Protein 5NUP (pdb70)

Radius of gyration: 42.13 Å; Cα contacts (8 Å, |Δi|>4): 4095; chains: 6; bounding box: 78×136×133 Å

CATH classification: 2.40.160.10

Structure (mmCIF, N/CA/C/O backbone):
data_5NUP
#
_entry.id   5NUP
#
_cell.length_a   92.377
_cell.length_b   145.240
_cell.length_c   232.535
_cell.angle_alpha   90.00
_cell.angle_beta   90.00
_cell.angle_gamma   90.00
#
_symmetry.space_group_name_H-M   'P 21 21 21'
#
loop_
_entity.id
_entity.type
_entity.pdbx_description
1 polymer OmpK36
2 polymer 'ABC transporter permease'
3 non-polymer (HYDROXYETHYLOXY)TRI(ETHYLOXY)OCTANE
4 non-polymer DODECYL-BETA-D-MALTOSIDE
#
loop_
_atom_site.group_PDB
_atom_site.id
_atom_site.type_symbol
_atom_site.label_atom_id
_atom_site.label_alt_id
_atom_site.label_comp_id
_atom_site.label_asym_id
_atom_site.label_entity_id
_atom_site.label_seq_id
_atom_site.pdbx_PDB_ins_code
_atom_site.Cartn_x
_atom_site.Cartn_y
_atom_site.Cartn_z
_atom_site.occupancy
_atom_site.B_iso_or_equiv
_atom_site.auth_seq_id
_atom_site.auth_comp_id
_atom_site.auth_asym_id
_atom_site.auth_atom_id
_atom_site.pdbx_PDB_model_num
ATOM 1 N N . ALA A 1 1 ? -32.446 43.301 -70.065 1.00 60.30 1 ALA A N 1
ATOM 2 C CA . ALA A 1 1 ? -33.819 43.522 -70.507 1.00 61.02 1 ALA A CA 1
ATOM 3 C C . ALA A 1 1 ? -34.049 42.960 -71.917 1.00 59.62 1 ALA A C 1
ATOM 4 O O . ALA A 1 1 ? -33.217 43.137 -72.809 1.00 53.48 1 ALA A O 1
ATOM 6 N N . GLU A 1 2 ? -35.171 42.268 -72.110 1.00 56.07 2 GLU A N 1
ATOM 7 C CA . GLU A 1 2 ? -35.496 41.740 -73.428 1.00 55.15 2 GLU A CA 1
ATOM 8 C C . GLU A 1 2 ? -35.844 42.926 -74.314 1.00 56.84 2 GLU A C 1
ATOM 9 O O . GLU A 1 2 ? -36.934 43.499 -74.210 1.00 56.87 2 GLU A O 1
ATOM 15 N N . ILE A 1 3 ? -34.913 43.282 -75.206 1.00 56.21 3 ILE A N 1
ATOM 16 C CA . ILE A 1 3 ? -35.082 44.406 -76.115 1.00 56.75 3 ILE A CA 1
ATOM 17 C C . ILE A 1 3 ? -35.395 43.955 -77.526 1.00 64.42 3 ILE A C 1
ATOM 18 O O . ILE A 1 3 ? -35.675 44.795 -78.388 1.00 73.31 3 ILE A O 1
ATOM 23 N N . TYR A 1 4 ? -35.372 42.651 -77.789 1.00 66.73 4 TYR A N 1
ATOM 24 C CA . TYR A 1 4 ? -35.667 42.120 -79.113 1.00 62.92 4 TYR A CA 1
ATOM 25 C C . TYR A 1 4 ? -36.344 40.772 -78.950 1.00 62.70 4 TYR A C 1
ATOM 26 O O . TYR A 1 4 ? -35.831 39.904 -78.236 1.00 63.42 4 TYR A O 1
ATOM 35 N N . ASN A 1 5 ? -37.478 40.595 -79.617 1.00 62.86 5 ASN A N 1
ATOM 36 C CA . ASN A 1 5 ? -38.065 39.268 -79.705 1.00 66.42 5 ASN A CA 1
ATOM 37 C C . ASN A 1 5 ? -39.052 39.249 -80.859 1.00 69.64 5 ASN A C 1
ATOM 38 O O . ASN A 1 5 ? -40.265 39.406 -80.671 1.00 76.52 5 ASN A O 1
ATOM 43 N N . LYS A 1 6 ? -38.519 39.025 -82.056 1.00 64.27 6 LYS A N 1
ATOM 44 C CA . LYS A 1 6 ? -39.285 39.015 -83.290 1.00 77.10 6 LYS A CA 1
ATOM 45 C C . LYS A 1 6 ? -38.871 37.764 -84.046 1.00 92.06 6 LYS A C 1
ATOM 46 O O . LYS A 1 6 ? -37.684 37.583 -84.345 1.00 91.14 6 LYS A O 1
ATOM 52 N N . ASP A 1 7 ? -39.837 36.887 -84.314 1.00 101.11 7 ASP A N 1
ATOM 53 C CA . ASP A 1 7 ? -39.632 35.768 -85.220 1.00 107.00 7 ASP A CA 1
ATOM 54 C C . ASP A 1 7 ? -38.486 34.857 -84.759 1.00 108.71 7 ASP A C 1
ATOM 55 O O . ASP A 1 7 ? -37.486 34.653 -85.454 1.00 109.25 7 ASP A O 1
ATOM 60 N N . GLY A 1 8 ? -38.630 34.354 -83.534 1.00 105.93 8 GLY A N 1
ATOM 61 C CA . GLY A 1 8 ? -37.684 33.398 -82.982 1.00 99.72 8 GLY A CA 1
ATOM 62 C C . GLY A 1 8 ? -36.290 33.931 -82.763 1.00 89.68 8 GLY A C 1
ATOM 63 O O . GLY A 1 8 ? -35.332 33.158 -82.701 1.00 87.70 8 GLY A O 1
ATOM 64 N N . ASN A 1 9 ? -36.150 35.238 -82.627 1.00 85.49 9 ASN A N 1
ATOM 65 C CA . ASN A 1 9 ? -34.884 35.849 -82.268 1.00 87.26 9 ASN A CA 1
ATOM 66 C C . ASN A 1 9 ? -35.086 36.702 -81.022 1.00 81.56 9 ASN A C 1
ATOM 67 O O . ASN A 1 9 ? -35.970 37.561 -80.996 1.00 90.15 9 ASN A O 1
ATOM 72 N N . LYS A 1 10 ? -34.277 36.468 -79.993 1.00 68.60 10 LYS A N 1
ATOM 73 C CA . LYS A 1 10 ? -34.388 37.216 -78.751 1.00 68.68 10 LYS A CA 1
ATOM 74 C C . LYS A 1 10 ? -33.048 37.852 -78.396 1.00 61.47 10 LYS A C 1
ATOM 75 O O . LYS A 1 10 ? -31.986 37.241 -78.562 1.00 61.15 10 LYS A O 1
ATOM 81 N N . LEU A 1 11 ? -33.087 39.086 -77.931 1.00 55.79 11 LEU A N 1
ATOM 82 C CA . LEU A 1 11 ? -31.856 39.744 -77.541 1.00 54.84 11 LEU A CA 1
ATOM 83 C C . LEU A 1 11 ? -32.059 40.383 -76.184 1.00 54.57 11 LEU A C 1
ATOM 84 O O . LEU A 1 11 ? -33.097 41.001 -75.933 1.00 55.36 11 LEU A O 1
ATOM 89 N N . ASP A 1 12 ? -31.064 40.238 -75.317 1.00 53.47 12 ASP A N 1
ATOM 90 C CA . ASP A 1 12 ? -31.168 40.664 -73.927 1.00 61.77 12 ASP A CA 1
ATOM 91 C C . ASP A 1 12 ? -29.983 41.569 -73.632 1.00 57.60 12 ASP A C 1
ATOM 92 O O . ASP A 1 12 ? -28.832 41.115 -73.627 1.00 51.75 12 ASP A O 1
ATOM 97 N N . LEU A 1 13 ? -30.256 42.849 -73.412 1.00 63.51 13 LEU A N 1
ATOM 98 C CA . LEU A 1 13 ? -29.235 43.799 -73.002 1.00 58.18 13 LEU A CA 1
ATOM 99 C C . LEU A 1 13 ? -29.350 43.953 -71.493 1.00 64.31 13 LEU A C 1
ATOM 100 O O . LEU A 1 13 ? -30.382 44.417 -70.999 1.00 76.21 13 LEU A O 1
ATOM 105 N N . TYR A 1 14 ? -28.314 43.533 -70.761 1.00 56.91 14 TYR A N 1
ATOM 106 C CA . TYR A 1 14 ? -28.372 43.493 -69.304 1.00 55.45 14 TYR A CA 1
ATOM 107 C C . TYR A 1 14 ? -27.103 44.071 -68.697 1.00 52.20 14 TYR A C 1
ATOM 108 O O . TYR A 1 14 ? -26.035 44.093 -69.315 1.00 54.31 14 TYR A O 1
ATOM 117 N N . GLY A 1 15 ? -27.225 44.500 -67.451 1.00 49.38 15 GLY A N 1
ATOM 118 C CA . GLY A 1 15 ? -26.053 44.939 -66.730 1.00 48.87 15 GLY A CA 1
ATOM 119 C C . GLY A 1 15 ? -26.431 45.612 -65.431 1.00 54.82 15 GLY A C 1
ATOM 120 O O . GLY A 1 15 ? -27.602 45.669 -65.040 1.00 58.78 15 GLY A O 1
ATOM 121 N N . LYS A 1 16 ? -25.410 46.141 -64.775 1.00 48.45 16 LYS A N 1
ATOM 122 C CA . LYS A 1 16 ? -25.640 46.815 -63.519 1.00 51.50 16 LYS A CA 1
ATOM 123 C C . LYS A 1 16 ? -24.618 47.931 -63.356 1.00 53.03 16 LYS A C 1
ATOM 124 O O . LYS A 1 16 ? -23.470 47.838 -63.815 1.00 56.31 16 LYS A O 1
ATOM 130 N N . ILE A 1 17 ? -25.052 48.997 -62.699 1.00 48.82 17 ILE A N 1
ATOM 131 C CA . ILE A 1 17 ? -24.158 50.071 -62.300 1.00 52.16 17 ILE A CA 1
ATOM 132 C C . ILE A 1 17 ? -24.133 50.072 -60.795 1.00 48.28 17 ILE A C 1
ATOM 133 O O . ILE A 1 17 ? -25.186 50.150 -60.148 1.00 53.43 17 ILE A O 1
ATOM 138 N N . ASP A 1 18 ? -22.939 49.982 -60.236 1.00 48.02 18 ASP A N 1
ATOM 139 C CA . ASP A 1 18 ? -22.797 49.809 -58.801 1.00 47.97 18 ASP A CA 1
ATOM 140 C C . ASP A 1 18 ? -21.848 50.864 -58.261 1.00 48.04 18 ASP A C 1
ATOM 141 O O . ASP A 1 18 ? -20.623 50.716 -58.342 1.00 53.06 18 ASP A O 1
ATOM 146 N N . GLY A 1 19 ? -22.441 51.920 -57.703 1.00 48.36 19 GLY A N 1
ATOM 147 C CA . GLY A 1 19 ? -21.698 52.938 -56.989 1.00 48.55 19 GLY A CA 1
ATOM 148 C C . GLY A 1 19 ? -21.313 52.308 -55.669 1.00 48.45 19 GLY A C 1
ATOM 149 O O . GLY A 1 19 ? -22.188 51.897 -54.896 1.00 48.54 19 GLY A O 1
ATOM 150 N N . LEU A 1 20 ? -20.009 52.167 -55.435 1.00 48.34 20 LEU A N 1
ATOM 151 C CA . LEU A 1 20 ? -19.516 51.322 -54.363 1.00 48.87 20 LEU A CA 1
ATOM 152 C C . LEU A 1 20 ? -18.234 51.920 -53.802 1.00 51.41 20 LEU A C 1
ATOM 153 O O . LEU A 1 20 ? -17.384 52.398 -54.562 1.00 49.21 20 LEU A O 1
ATOM 158 N N . HIS A 1 21 ? -18.118 51.912 -52.461 1.00 48.64 21 HIS A N 1
ATOM 159 C CA . HIS A 1 21 ? -16.991 52.495 -51.739 1.00 51.63 21 HIS A CA 1
ATOM 160 C C . HIS A 1 21 ? -16.485 51.531 -50.669 1.00 48.96 21 HIS A C 1
ATOM 161 O O . HIS A 1 21 ? -17.277 50.880 -49.982 1.00 48.93 21 HIS A O 1
ATOM 168 N N . TYR A 1 22 ? -15.158 51.432 -50.554 1.00 55.65 22 TYR A N 1
ATOM 169 C CA . TYR A 1 22 ? -14.475 50.569 -49.587 1.00 54.05 22 TYR A CA 1
ATOM 170 C C . TYR A 1 22 ? -13.814 51.446 -48.529 1.00 63.89 22 TYR A C 1
ATOM 171 O O . TYR A 1 22 ? -13.135 52.422 -48.867 1.00 72.46 22 TYR A O 1
ATOM 180 N N . PHE A 1 23 ? -13.983 51.088 -47.260 1.00 61.84 23 PHE A N 1
ATOM 181 C CA . PHE A 1 23 ? -13.199 51.651 -46.165 1.00 51.20 23 PHE A CA 1
ATOM 182 C C . PHE A 1 23 ? -12.259 50.572 -45.636 1.00 50.71 23 PHE A C 1
ATOM 183 O O . PHE A 1 23 ? -12.711 49.479 -45.276 1.00 50.53 23 PHE A O 1
ATOM 191 N N . SER A 1 24 ? -10.959 50.863 -45.616 1.00 51.08 24 SER A N 1
ATOM 192 C CA . SER A 1 24 ? -9.999 49.886 -45.130 1.00 51.29 24 SER A CA 1
ATOM 193 C C . SER A 1 24 ? -8.685 50.564 -44.794 1.00 51.96 24 SER A C 1
ATOM 194 O O . SER A 1 24 ? -8.275 51.508 -45.469 1.00 58.50 24 SER A O 1
ATOM 197 N N . ASP A 1 25 ? -8.016 50.039 -43.756 1.00 52.46 25 ASP A N 1
ATOM 198 C CA . ASP A 1 25 ? -6.662 50.459 -43.410 1.00 53.19 25 ASP A CA 1
ATOM 199 C C . ASP A 1 25 ? -5.648 50.095 -44.482 1.00 53.15 25 ASP A C 1
ATOM 200 O O . ASP A 1 25 ? -4.526 50.617 -44.463 1.00 62.72 25 ASP A O 1
ATOM 205 N N . ASP A 1 26 ? -6.016 49.204 -45.399 1.00 53.07 26 ASP A N 1
ATOM 206 C CA . ASP A 1 26 ? -5.149 48.778 -46.484 1.00 56.65 26 ASP A CA 1
ATOM 207 C C . ASP A 1 26 ? -5.314 49.774 -47.625 1.00 61.12 26 ASP A C 1
ATOM 208 O O . ASP A 1 26 ? -6.389 49.869 -48.236 1.00 58.16 26 ASP A O 1
ATOM 213 N N . LYS A 1 27 ? -4.246 50.511 -47.927 1.00 60.21 32 LYS A N 1
ATOM 214 C CA . LYS A 1 27 ? -4.406 51.551 -48.930 1.00 62.61 32 LYS A CA 1
ATOM 215 C C . LYS A 1 27 ? -4.549 50.984 -50.343 1.00 59.34 32 LYS A C 1
ATOM 216 O O . LYS A 1 27 ? -4.867 51.750 -51.257 1.00 61.26 32 LYS A O 1
ATOM 222 N N . SER A 1 28 ? -4.422 49.660 -50.532 1.00 62.19 33 SER A N 1
ATOM 223 C CA . SER A 1 28 ? -4.711 49.022 -51.819 1.00 56.03 33 SER A CA 1
ATOM 224 C C . SER A 1 28 ? -6.186 48.757 -52.040 1.00 55.92 33 SER A C 1
ATOM 225 O O . SER A 1 28 ? -6.601 48.531 -53.178 1.00 57.08 33 SER A O 1
ATOM 228 N N . VAL A 1 29 ? -6.975 48.742 -50.976 1.00 62.80 34 VAL A N 1
ATOM 229 C CA . VAL A 1 29 ? -8.381 48.405 -51.059 1.00 60.76 34 VAL A CA 1
ATOM 230 C C . VAL A 1 29 ? -9.262 49.628 -50.852 1.00 60.89 34 VAL A C 1
ATOM 231 O O . VAL A 1 29 ? -10.367 49.693 -51.405 1.00 51.41 34 VAL A O 1
ATOM 235 N N . ASP A 1 30 ? -8.759 50.615 -50.125 1.00 54.84 35 ASP A N 1
ATOM 236 C CA . ASP A 1 30 ? -9.523 51.747 -49.633 1.00 54.88 35 ASP A CA 1
ATOM 237 C C . ASP A 1 30 ? -9.857 52.738 -50.748 1.00 50.44 35 ASP A C 1
ATOM 238 O O . ASP A 1 30 ? -9.001 53.072 -51.570 1.00 50.63 35 ASP A O 1
ATOM 243 N N . GLY A 1 31 ? -11.112 53.235 -50.757 1.00 50.25 36 GLY A N 1
ATOM 244 C CA . GLY A 1 31 ? -11.536 54.342 -51.590 1.00 50.33 36 GLY A CA 1
ATOM 245 C C . GLY A 1 31 ? -12.735 53.991 -52.451 1.00 54.51 36 GLY A C 1
ATOM 246 O O . GLY A 1 31 ? -13.519 53.088 -52.129 1.00 49.42 36 GLY A O 1
ATOM 247 N N . ASP A 1 32 ? -12.874 54.742 -53.547 1.00 49.84 37 ASP A N 1
ATOM 248 C CA . ASP A 1 32 ? -13.919 54.485 -54.530 1.00 49.43 37 ASP A CA 1
ATOM 249 C C . ASP A 1 32 ? -13.628 53.220 -55.325 1.00 55.36 37 ASP A C 1
ATOM 250 O O . ASP A 1 32 ? -12.482 52.959 -55.710 1.00 62.35 37 ASP A O 1
ATOM 255 N N . GLN A 1 33 ? -14.680 52.424 -55.558 1.00 54.51 38 GLN A N 1
ATOM 256 C CA . GLN A 1 33 ? -14.631 51.211 -56.376 1.00 48.20 38 GLN A CA 1
ATOM 257 C C . GLN A 1 33 ? -15.834 51.124 -57.297 1.00 56.17 38 GLN A C 1
ATOM 258 O O . GLN A 1 33 ? -16.305 50.030 -57.618 1.00 62.93 38 GLN A O 1
ATOM 264 N N . THR A 1 34 ? -16.353 52.254 -57.742 1.00 56.26 39 THR A N 1
ATOM 265 C CA . THR A 1 34 ? -17.510 52.207 -58.623 1.00 53.35 39 THR A CA 1
ATOM 266 C C . THR A 1 34 ? -17.175 51.527 -59.950 1.00 57.77 39 THR A C 1
ATOM 267 O O . THR A 1 34 ? -16.137 51.782 -60.575 1.00 57.33 39 THR A O 1
ATOM 271 N N . TYR A 1 35 ? -18.068 50.643 -60.378 1.00 60.85 40 TYR A N 1
ATOM 272 C CA . TYR A 1 35 ? -17.872 49.922 -61.624 1.00 60.34 40 TYR A CA 1
ATOM 273 C C . TYR A 1 35 ? -19.219 49.659 -62.274 1.00 61.52 40 TYR A C 1
ATOM 274 O O . TYR A 1 35 ? -20.291 49.964 -61.730 1.00 60.11 40 TYR A O 1
ATOM 283 N N . MET A 1 36 ? -19.140 49.036 -63.436 1.00 54.45 41 MET A N 1
ATOM 284 C CA . MET A 1 36 ? -20.279 48.864 -64.301 1.00 51.53 41 MET A CA 1
ATOM 285 C C . MET A 1 36 ? -20.142 47.512 -65.002 1.00 54.80 41 MET A C 1
ATOM 286 O O . MET A 1 36 ? -19.041 47.085 -65.387 1.00 48.56 41 MET A O 1
ATOM 291 N N . ARG A 1 37 ? -21.265 46.858 -65.212 1.00 47.72 42 ARG A N 1
ATOM 292 C CA . ARG A 1 37 ? -21.286 45.677 -66.046 1.00 47.74 42 ARG A CA 1
ATOM 293 C C . ARG A 1 37 ? -22.317 45.879 -67.132 1.00 51.86 42 ARG A C 1
ATOM 294 O O . ARG A 1 37 ? -23.435 46.313 -66.863 1.00 51.11 42 ARG A O 1
ATOM 302 N N . VAL A 1 38 ? -21.951 45.505 -68.344 1.00 52.53 43 VAL A N 1
ATOM 303 C CA . VAL A 1 38 ? -22.851 45.505 -69.482 1.00 48.66 43 VAL A CA 1
ATOM 304 C C . VAL A 1 38 ? -22.682 44.179 -70.190 1.00 48.75 43 VAL A C 1
ATOM 305 O O . VAL A 1 38 ? -21.580 43.619 -70.228 1.00 48.55 43 VAL A O 1
ATOM 309 N N . GLY A 1 39 ? -23.788 43.650 -70.704 1.00 56.98 44 GLY A N 1
ATOM 310 C CA . GLY A 1 39 ? -23.704 42.432 -71.488 1.00 52.76 44 GLY A CA 1
ATOM 311 C C . GLY A 1 39 ? -24.886 42.255 -72.419 1.00 51.42 44 GLY A C 1
ATOM 312 O O . GLY A 1 39 ? -25.925 42.914 -72.306 1.00 50.16 44 GLY A O 1
ATOM 313 N N . VAL A 1 40 ? -24.731 41.304 -73.324 1.00 50.20 45 VAL A N 1
ATOM 314 C CA . VAL A 1 40 ? -25.805 40.920 -74.222 1.00 51.39 45 VAL A CA 1
ATOM 315 C C . VAL A 1 40 ? -25.984 39.407 -74.120 1.00 55.79 45 VAL A C 1
ATOM 316 O O . VAL A 1 40 ? -25.005 38.670 -73.956 1.00 50.76 45 VAL A O 1
ATOM 320 N N . LYS A 1 41 ? -27.241 38.955 -74.144 1.00 59.24 46 LYS A N 1
ATOM 321 C CA . LYS A 1 41 ? -27.600 37.539 -74.235 1.00 55.59 46 LYS A CA 1
ATOM 322 C C . LYS A 1 41 ? -28.464 37.322 -75.465 1.00 57.07 46 LYS A C 1
ATOM 323 O O . LYS A 1 41 ? -29.501 37.974 -75.625 1.00 58.50 46 LYS A O 1
ATOM 329 N N . GLY A 1 42 ? -28.077 36.377 -76.297 1.00 60.02 47 GLY A N 1
ATOM 330 C CA . GLY A 1 42 ? -28.774 36.141 -77.550 1.00 54.00 47 GLY A CA 1
ATOM 331 C C . GLY A 1 42 ? -29.224 34.704 -77.675 1.00 58.91 47 GLY A C 1
ATOM 332 O O . GLY A 1 42 ? -28.509 33.774 -77.286 1.00 62.68 47 GLY A O 1
ATOM 333 N N . GLU A 1 43 ? -30.429 34.535 -78.210 1.00 63.30 48 GLU A N 1
ATOM 334 C CA . GLU A 1 43 ? -31.020 33.233 -78.471 1.00 64.56 48 GLU A CA 1
ATOM 335 C C . GLU A 1 43 ? -31.545 33.239 -79.909 1.00 63.74 48 GLU A C 1
ATOM 336 O O . GLU A 1 43 ? -32.117 34.238 -80.372 1.00 63.25 48 GLU A O 1
ATOM 342 N N . THR A 1 44 ? -31.307 32.150 -80.636 1.00 57.82 49 THR A N 1
ATOM 343 C CA . THR A 1 44 ? -31.906 31.963 -81.956 1.00 59.20 49 THR A CA 1
ATOM 344 C C . THR A 1 44 ? -32.411 30.535 -82.062 1.00 67.66 49 THR A C 1
ATOM 345 O O . THR A 1 44 ? -31.654 29.584 -81.835 1.00 72.23 49 THR A O 1
ATOM 349 N N . GLN A 1 45 ? -33.692 30.373 -82.361 1.00 60.80 50 GLN A N 1
ATOM 350 C CA . GLN A 1 45 ? -34.219 29.027 -82.499 1.00 61.79 50 GLN A CA 1
ATOM 351 C C . GLN A 1 45 ? -34.088 28.613 -83.956 1.00 70.86 50 GLN A C 1
ATOM 352 O O . GLN A 1 45 ? -34.582 29.300 -84.858 1.00 81.58 50 GLN A O 1
ATOM 358 N N . ILE A 1 46 ? -33.414 27.493 -84.178 1.00 70.03 51 ILE A N 1
ATOM 359 C CA . ILE A 1 46 ? -33.071 27.032 -85.511 1.00 64.53 51 ILE A CA 1
ATOM 360 C C . ILE A 1 46 ? -34.220 26.134 -85.939 1.00 66.71 51 ILE A C 1
ATOM 361 O O . ILE A 1 46 ? -34.948 26.460 -86.881 1.00 71.01 51 ILE A O 1
ATOM 366 N N . ASN A 1 47 ? -34.429 25.042 -85.199 1.00 68.98 52 ASN A N 1
ATOM 367 C CA . ASN A 1 47 ? -35.573 24.151 -85.357 1.00 69.58 52 ASN A CA 1
ATOM 368 C C . ASN A 1 47 ? -36.387 24.110 -84.073 1.00 82.55 52 ASN A C 1
ATOM 369 O O . ASN A 1 47 ? -36.260 24.991 -83.214 1.00 87.77 52 ASN A O 1
ATOM 374 N N . ASP A 1 48 ? -37.216 23.075 -83.934 1.00 82.07 53 ASP A N 1
ATOM 375 C CA . ASP A 1 48 ? -37.756 22.734 -82.629 1.00 90.02 53 ASP A CA 1
ATOM 376 C C . ASP A 1 48 ? -36.751 21.937 -81.814 1.00 93.60 53 ASP A C 1
ATOM 377 O O . ASP A 1 48 ? -36.783 21.981 -80.577 1.00 98.89 53 ASP A O 1
ATOM 382 N N . GLN A 1 49 ? -35.874 21.193 -82.494 1.00 94.96 54 GLN A N 1
ATOM 383 C CA . GLN A 1 49 ? -34.879 20.369 -81.818 1.00 100.36 54 GLN A CA 1
ATOM 384 C C . GLN A 1 49 ? -33.679 21.201 -81.383 1.00 98.05 54 GLN A C 1
ATOM 385 O O . GLN A 1 49 ? -33.092 20.952 -80.322 1.00 105.43 54 GLN A O 1
ATOM 391 N N . LEU A 1 50 ? -33.284 22.165 -82.203 1.00 86.74 55 LEU A N 1
ATOM 392 C CA . LEU A 1 50 ? -31.994 22.822 -82.087 1.00 78.63 55 LEU A CA 1
ATOM 393 C C . LEU A 1 50 ? -32.183 24.322 -81.870 1.00 74.77 55 LEU A C 1
ATOM 394 O O . LEU A 1 50 ? -33.062 24.942 -82.479 1.00 67.99 55 LEU A O 1
ATOM 399 N N . THR A 1 51 ? -31.391 24.897 -80.961 1.00 72.27 56 THR A N 1
ATOM 400 C CA . THR A 1 51 ? -31.423 26.332 -80.696 1.00 64.39 56 THR A CA 1
ATOM 401 C C . THR A 1 51 ? -30.006 26.780 -80.367 1.00 59.47 56 THR A C 1
ATOM 402 O O . THR A 1 51 ? -29.265 26.073 -79.678 1.00 58.86 56 THR A O 1
ATOM 406 N N . GLY A 1 52 ? -29.617 27.913 -80.945 1.00 58.94 57 GLY A N 1
ATOM 407 C CA . GLY A 1 52 ? -28.293 28.470 -80.781 1.00 57.78 57 GLY A CA 1
ATOM 408 C C . GLY A 1 52 ? -28.291 29.737 -79.948 1.00 56.85 57 GLY A C 1
ATOM 409 O O . GLY A 1 52 ? -29.300 30.446 -79.859 1.00 57.01 57 GLY A O 1
ATOM 410 N N . TYR A 1 53 ? -27.155 30.047 -79.338 1.00 55.94 58 TYR A N 1
ATOM 411 C CA . TYR A 1 53 ? -27.167 31.069 -78.315 1.00 55.11 58 TYR A CA 1
ATOM 412 C C . TYR A 1 53 ? -25.780 31.667 -78.173 1.00 54.30 58 TYR A C 1
ATOM 413 O O . TYR A 1 53 ? -24.773 31.063 -78.552 1.00 54.32 58 TYR A O 1
ATOM 422 N N . GLY A 1 54 ? -25.742 32.847 -77.575 1.00 53.65 59 GLY A N 1
ATOM 423 C CA . GLY A 1 54 ? -24.470 33.461 -77.269 1.00 52.92 59 GLY A CA 1
ATOM 424 C C . GLY A 1 54 ? -24.633 34.416 -76.111 1.00 55.25 59 GLY A C 1
ATOM 425 O O . GLY A 1 54 ? -25.721 34.948 -75.860 1.00 52.39 59 GLY A O 1
ATOM 426 N N . GLN A 1 55 ? -23.524 34.649 -75.414 1.00 52.19 60 GLN A N 1
ATOM 427 C CA . GLN A 1 55 ? -23.542 35.645 -74.363 1.00 57.03 60 GLN A CA 1
ATOM 428 C C . GLN A 1 55 ? -22.175 36.307 -74.241 1.00 60.32 60 GLN A C 1
ATOM 429 O O . GLN A 1 55 ? -21.142 35.649 -74.389 1.00 67.46 60 GLN A O 1
ATOM 435 N N . TRP A 1 56 ? -22.183 37.616 -73.982 1.00 50.19 61 TRP A N 1
ATOM 436 C CA . TRP A 1 56 ? -20.972 38.389 -73.754 1.00 51.61 61 TRP A CA 1
ATOM 437 C C . TRP A 1 56 ? -21.236 39.288 -72.561 1.00 55.71 61 TRP A C 1
ATOM 438 O O . TRP A 1 56 ? -22.293 39.930 -72.497 1.00 53.72 61 TRP A O 1
ATOM 449 N N . GLU A 1 57 ? -20.260 39.390 -71.651 1.00 52.17 62 GLU A N 1
ATOM 450 C CA . GLU A 1 57 ? -20.437 40.349 -70.577 1.00 54.35 62 GLU A CA 1
ATOM 451 C C . GLU A 1 57 ? -19.138 41.053 -70.209 1.00 55.21 62 GLU A C 1
ATOM 452 O O . GLU A 1 57 ? -18.092 40.420 -70.009 1.00 48.19 62 GLU A O 1
ATOM 458 N N . TYR A 1 58 ? -19.249 42.382 -70.119 1.00 56.58 63 TYR A N 1
ATOM 459 C CA . TYR A 1 58 ? -18.138 43.317 -70.053 1.00 48.74 63 TYR A CA 1
ATOM 460 C C . TYR A 1 58 ? -18.126 43.988 -68.687 1.00 52.88 63 TYR A C 1
ATOM 461 O O . TYR A 1 58 ? -19.175 44.383 -68.160 1.00 49.37 63 TYR A O 1
ATOM 470 N N . ASN A 1 59 ? -16.935 44.133 -68.125 1.00 55.63 64 ASN A N 1
ATOM 471 C CA . ASN A 1 59 ? -16.763 44.849 -66.869 1.00 50.18 64 ASN A CA 1
ATOM 472 C C . ASN A 1 59 ? -15.913 46.096 -67.078 1.00 51.88 64 ASN A C 1
ATOM 473 O O . ASN A 1 59 ? -14.769 45.987 -67.530 1.00 60.55 64 ASN A O 1
ATOM 478 N N . VAL A 1 60 ? -16.460 47.278 -66.777 1.00 47.76 65 VAL A N 1
ATOM 479 C CA . VAL A 1 60 ? -15.691 48.517 -66.949 1.00 51.46 65 VAL A CA 1
ATOM 480 C C . VAL A 1 60 ? -15.728 49.342 -65.660 1.00 51.23 65 VAL A C 1
ATOM 481 O O . VAL A 1 60 ? -16.799 49.610 -65.096 1.00 47.89 65 VAL A O 1
ATOM 485 N N . GLN A 1 61 ? -14.548 49.712 -65.180 1.00 48.07 66 GLN A N 1
ATOM 486 C CA . GLN A 1 61 ? -14.394 50.359 -63.888 1.00 48.09 66 GLN A CA 1
ATOM 487 C C . GLN A 1 61 ? -14.529 51.866 -64.004 1.00 53.30 66 GLN A C 1
ATOM 488 O O . GLN A 1 61 ? -13.780 52.511 -64.740 1.00 53.34 66 GLN A O 1
ATOM 494 N N . ALA A 1 62 ? -15.467 52.420 -63.242 1.00 61.25 67 ALA A N 1
ATOM 495 C CA . ALA A 1 62 ? -15.744 53.847 -63.195 1.00 52.78 67 ALA A CA 1
ATOM 496 C C . ALA A 1 62 ? -15.053 54.536 -62.029 1.00 49.05 67 ALA A C 1
ATOM 497 O O . ALA A 1 62 ? -15.462 55.627 -61.619 1.00 49.37 67 ALA A O 1
ATOM 499 N N . ASN A 1 63 ? -14.013 53.937 -61.481 1.00 48.96 68 ASN A N 1
ATOM 500 C CA . ASN A 1 63 ? -13.457 54.498 -60.271 1.00 49.20 68 ASN A CA 1
ATOM 501 C C . ASN A 1 63 ? -12.087 55.107 -60.513 1.00 49.69 68 ASN A C 1
ATOM 502 O O . ASN A 1 63 ? -11.361 55.393 -59.566 1.00 53.82 68 ASN A O 1
ATOM 507 N N . ASN A 1 64 ? -11.736 55.361 -61.765 1.00 49.91 69 ASN A N 1
ATOM 508 C CA . ASN A 1 64 ? -10.521 56.117 -62.047 1.00 50.67 69 ASN A CA 1
ATOM 509 C C . ASN A 1 64 ? -10.718 57.239 -63.067 1.00 52.17 69 ASN A C 1
ATOM 510 O O . ASN A 1 64 ? -11.839 57.583 -63.454 1.00 58.27 69 ASN A O 1
ATOM 515 N N . THR A 1 65 ? -9.591 57.829 -63.445 1.00 51.65 70 THR A N 1
ATOM 516 C CA . THR A 1 65 ? -9.430 58.939 -64.371 1.00 52.32 70 THR A CA 1
ATOM 517 C C . THR A 1 65 ? -9.949 58.574 -65.762 1.00 52.17 70 THR A C 1
ATOM 518 O O . THR A 1 65 ? -10.215 57.414 -66.049 1.00 51.59 70 THR A O 1
ATOM 522 N N . GLU A 1 66 ? -10.181 59.580 -66.618 1.00 52.73 71 GLU A N 1
ATOM 523 C CA . GLU A 1 66 ? -10.470 59.248 -68.012 1.00 53.13 71 GLU A CA 1
ATOM 524 C C . GLU A 1 66 ? -9.202 58.974 -68.809 1.00 58.97 71 GLU A C 1
ATOM 525 O O . GLU A 1 66 ? -9.238 58.195 -69.767 1.00 70.77 71 GLU A O 1
ATOM 531 N N . SER A 1 67 ? -8.075 59.522 -68.377 1.00 53.74 72 SER A N 1
ATOM 532 C CA . SER A 1 67 ? -6.755 59.144 -68.838 1.00 54.16 72 SER A CA 1
ATOM 533 C C . SER A 1 67 ? -6.227 57.833 -68.214 1.00 53.59 72 SER A C 1
ATOM 534 O O . SER A 1 67 ? -5.059 57.484 -68.409 1.00 53.98 72 SER A O 1
ATOM 537 N N . SER A 1 68 ? -7.013 57.102 -67.441 1.00 52.78 73 SER A N 1
ATOM 538 C CA . SER A 1 68 ? -6.465 55.895 -66.834 1.00 52.36 73 SER A CA 1
ATOM 539 C C . SER A 1 68 ? -6.591 54.685 -67.784 1.00 51.98 73 SER A C 1
ATOM 540 O O . SER A 1 68 ? -7.460 54.632 -68.664 1.00 54.11 73 SER A O 1
ATOM 543 N N . SER A 1 69 ? -5.735 53.687 -67.557 1.00 53.66 74 SER A N 1
ATOM 544 C CA . SER A 1 69 ? -5.579 52.560 -68.465 1.00 51.86 74 SER A CA 1
ATOM 545 C C . SER A 1 69 ? -6.088 51.251 -67.873 1.00 54.82 74 SER A C 1
ATOM 546 O O . SER A 1 69 ? -6.102 51.055 -66.658 1.00 61.20 74 SER A O 1
ATOM 549 N N . ASP A 1 70 ? -6.492 50.353 -68.780 1.00 57.44 77 ASP A N 1
ATOM 550 C CA . ASP A 1 70 ? -6.973 48.991 -68.479 1.00 50.20 77 ASP A CA 1
ATOM 551 C C . ASP A 1 70 ? -8.137 48.997 -67.498 1.00 49.63 77 ASP A C 1
ATOM 552 O O . ASP A 1 70 ? -8.191 48.198 -66.575 1.00 49.29 77 ASP A O 1
ATOM 557 N N . GLN A 1 71 ? -9.118 49.856 -67.746 1.00 52.66 78 GLN A N 1
ATOM 558 C CA . GLN A 1 71 ? -10.288 49.923 -66.878 1.00 49.13 78 GLN A CA 1
ATOM 559 C C . GLN A 1 71 ? -11.423 49.029 -67.348 1.00 48.75 78 GLN A C 1
ATOM 560 O O . GLN A 1 71 ? -12.497 49.055 -66.745 1.00 48.45 78 GLN A O 1
ATOM 566 N N . ALA A 1 72 ? -11.229 48.283 -68.436 1.00 50.63 79 ALA A N 1
ATOM 567 C CA . ALA A 1 72 ? -12.269 47.423 -68.981 1.00 51.23 79 ALA A CA 1
ATOM 568 C C . ALA A 1 72 ? -11.665 46.074 -69.334 1.00 55.40 79 ALA A C 1
ATOM 569 O O . ALA A 1 72 ? -10.462 45.961 -69.604 1.00 55.96 79 ALA A O 1
ATOM 571 N N . TRP A 1 73 ? -12.515 45.051 -69.295 1.00 48.34 80 TRP A N 1
ATOM 572 C CA . TRP A 1 73 ? -12.110 43.702 -69.646 1.00 50.00 80 TRP A CA 1
ATOM 573 C C . TRP A 1 73 ? -13.361 42.864 -69.833 1.00 48.22 80 TRP A C 1
ATOM 574 O O . TRP A 1 73 ? -14.432 43.175 -69.299 1.00 48.01 80 TRP A O 1
ATOM 585 N N . THR A 1 74 ? -13.198 41.791 -70.609 1.00 48.41 81 THR A N 1
ATOM 586 C CA . THR A 1 74 ? -14.285 40.887 -70.965 1.00 50.74 81 THR A CA 1
ATOM 587 C C . THR A 1 74 ? -14.358 39.733 -69.980 1.00 58.22 81 THR A C 1
ATOM 588 O O . THR A 1 74 ? -13.407 38.951 -69.844 1.00 62.94 81 THR A O 1
ATOM 592 N N . ARG A 1 75 ? -15.509 39.599 -69.333 1.00 54.93 82 ARG A N 1
ATOM 593 C CA . ARG A 1 75 ? -15.684 38.515 -68.381 1.00 49.99 82 ARG A CA 1
ATOM 594 C C . ARG A 1 75 ? -16.203 37.242 -69.043 1.00 54.54 82 ARG A C 1
ATOM 595 O O . ARG A 1 75 ? -15.654 36.158 -68.829 1.00 50.26 82 ARG A O 1
ATOM 603 N N . LEU A 1 76 ? -17.217 37.351 -69.880 1.00 58.29 83 LEU A N 1
ATOM 604 C CA . LEU A 1 76 ? -17.740 36.203 -70.594 1.00 53.73 83 LEU A CA 1
ATOM 605 C C . LEU A 1 76 ? -17.847 36.549 -72.071 1.00 55.22 83 LEU A C 1
ATOM 606 O O . LEU A 1 76 ? -18.052 37.712 -72.438 1.00 60.54 83 LEU A O 1
ATOM 611 N N . ALA A 1 77 ? -17.661 35.532 -72.906 1.00 49.56 84 ALA A N 1
ATOM 612 C CA . ALA A 1 77 ? -18.016 35.599 -74.317 1.00 50.03 84 ALA A CA 1
ATOM 613 C C . ALA A 1 77 ? -17.987 34.196 -74.927 1.00 50.53 84 ALA A C 1
ATOM 614 O O . ALA A 1 77 ? -16.930 33.571 -75.069 1.00 50.65 84 ALA A O 1
ATOM 616 N N . PHE A 1 78 ? -19.157 33.690 -75.289 1.00 50.91 85 PHE A N 1
ATOM 617 C CA . PHE A 1 78 ? -19.227 32.347 -75.815 1.00 51.47 85 PHE A CA 1
ATOM 618 C C . PHE A 1 78 ? -20.476 32.224 -76.669 1.00 52.04 85 PHE A C 1
ATOM 619 O O . PHE A 1 78 ? -21.457 32.948 -76.477 1.00 51.95 85 PHE A O 1
ATOM 627 N N . ALA A 1 79 ? -20.428 31.270 -77.598 1.00 52.70 86 ALA A N 1
ATOM 628 C CA . ALA A 1 79 ? -21.578 30.848 -78.376 1.00 53.41 86 ALA A CA 1
ATOM 629 C C . ALA A 1 79 ? -21.774 29.356 -78.142 1.00 57.75 86 ALA A C 1
ATOM 630 O O . ALA A 1 79 ? -20.859 28.661 -77.688 1.00 62.56 86 ALA A O 1
ATOM 632 N N . GLY A 1 80 ? -22.975 28.863 -78.429 1.00 54.52 87 GLY A N 1
ATOM 633 C CA . GLY A 1 80 ? -23.206 27.435 -78.289 1.00 55.13 87 GLY A CA 1
ATOM 634 C C . GLY A 1 80 ? -24.511 27.004 -78.924 1.00 56.02 87 GLY A C 1
ATOM 635 O O . GLY A 1 80 ? -25.287 27.820 -79.432 1.00 58.19 87 GLY A O 1
ATOM 636 N N . LEU A 1 81 ? -24.732 25.694 -78.912 1.00 56.72 88 LEU A N 1
ATOM 637 C CA . LEU A 1 81 ? -26.007 25.128 -79.304 1.00 57.68 88 LEU A CA 1
ATOM 638 C C . LEU A 1 81 ? -26.618 24.334 -78.160 1.00 57.85 88 LEU A C 1
ATOM 639 O O . LEU A 1 81 ? -25.910 23.679 -77.391 1.00 61.86 88 LEU A O 1
ATOM 644 N N . LYS A 1 82 ? -27.946 24.283 -78.143 1.00 58.47 89 LYS A N 1
ATOM 645 C CA . LYS A 1 82 ? -28.713 23.595 -77.113 1.00 58.81 89 LYS A CA 1
ATOM 646 C C . LYS A 1 82 ? -29.589 22.557 -77.810 1.00 65.63 89 LYS A C 1
ATOM 647 O O . LYS A 1 82 ? -30.420 22.917 -78.649 1.00 62.64 89 LYS A O 1
ATOM 653 N N . PHE A 1 83 ? -29.386 21.269 -77.489 1.00 76.13 90 PHE A N 1
ATOM 654 C CA . PHE A 1 83 ? -30.033 20.172 -78.213 1.00 78.23 90 PHE A CA 1
ATOM 655 C C . PHE A 1 83 ? -31.250 19.596 -77.494 1.00 83.33 90 PHE A C 1
ATOM 656 O O . PHE A 1 83 ? -31.635 18.461 -77.785 1.00 93.78 90 PHE A O 1
ATOM 664 N N . GLY A 1 84 ? -31.860 20.329 -76.572 1.00 84.12 91 GLY A N 1
ATOM 665 C CA . GLY A 1 84 ? -33.014 19.790 -75.872 1.00 90.61 91 GLY A CA 1
ATOM 666 C C . GLY A 1 84 ? -32.720 18.759 -74.793 1.00 97.33 91 GLY A C 1
ATOM 667 O O . GLY A 1 84 ? -32.303 19.130 -73.692 1.00 101.39 91 GLY A O 1
ATOM 668 N N . ASP A 1 85 ? -32.871 17.464 -75.094 1.00 99.15 92 ASP A N 1
ATOM 669 C CA . ASP A 1 85 ? -32.581 16.417 -74.117 1.00 99.01 92 ASP A CA 1
ATOM 670 C C . ASP A 1 85 ? -31.254 15.725 -74.373 1.00 93.12 92 ASP A C 1
ATOM 671 O O . ASP A 1 85 ? -30.885 14.821 -73.615 1.00 93.72 92 ASP A O 1
ATOM 676 N N . ALA A 1 86 ? -30.516 16.143 -75.394 1.00 88.51 93 ALA A N 1
ATOM 677 C CA . ALA A 1 86 ? -29.142 15.703 -75.541 1.00 80.97 93 ALA A CA 1
ATOM 678 C C . ALA A 1 86 ? -28.190 16.717 -74.943 1.00 73.61 93 ALA A C 1
ATOM 679 O O . ALA A 1 86 ? -26.984 16.459 -74.873 1.00 66.41 93 ALA A O 1
ATOM 681 N N . GLY A 1 87 ? -28.719 17.856 -74.500 1.00 71.42 94 GLY A N 1
ATOM 682 C CA . GLY A 1 87 ? -27.930 18.789 -73.734 1.00 73.57 94 GLY A CA 1
ATOM 683 C C . GLY A 1 87 ? -27.687 20.148 -74.358 1.00 74.39 94 GLY A C 1
ATOM 684 O O . GLY A 1 87 ? -28.613 20.894 -74.705 1.00 78.37 94 GLY A O 1
ATOM 685 N N . SER A 1 88 ? -26.406 20.470 -74.486 1.00 71.25 95 SER A N 1
ATOM 686 C CA . SER A 1 88 ? -25.925 21.762 -74.932 1.00 57.82 95 SER A CA 1
ATOM 687 C C . SER A 1 88 ? -24.413 21.671 -75.075 1.00 57.33 95 SER A C 1
ATOM 688 O O . SER A 1 88 ? -23.773 20.861 -74.402 1.00 57.38 95 SER A O 1
ATOM 691 N N . PHE A 1 89 ? -23.847 22.498 -75.948 1.00 56.94 96 PHE A N 1
ATOM 692 C CA . PHE A 1 89 ? -22.399 22.579 -76.057 1.00 56.47 96 PHE A CA 1
ATOM 693 C C . PHE A 1 89 ? -22.013 24.017 -76.367 1.00 57.52 96 PHE A C 1
ATOM 694 O O . PHE A 1 89 ? -22.666 24.673 -77.181 1.00 55.84 96 PHE A O 1
ATOM 702 N N . ASP A 1 90 ? -20.914 24.484 -75.773 1.00 55.70 97 ASP A N 1
ATOM 703 C CA . ASP A 1 90 ? -20.543 25.884 -75.938 1.00 54.47 97 ASP A CA 1
ATOM 704 C C . ASP A 1 90 ? -19.033 25.998 -75.989 1.00 53.89 97 ASP A C 1
ATOM 705 O O . ASP A 1 90 ? -18.306 25.090 -75.581 1.00 55.83 97 ASP A O 1
ATOM 710 N N . TYR A 1 91 ? -18.566 27.108 -76.539 1.00 53.53 98 TYR A N 1
ATOM 711 C CA . TYR A 1 91 ? -17.147 27.386 -76.534 1.00 53.24 98 TYR A CA 1
ATOM 712 C C . TYR A 1 91 ? -16.966 28.886 -76.382 1.00 55.48 98 TYR A C 1
ATOM 713 O O . TYR A 1 91 ? -17.804 29.673 -76.833 1.00 58.91 98 TYR A O 1
ATOM 722 N N . GLY A 1 92 ? -15.883 29.271 -75.741 1.00 55.06 99 GLY A N 1
ATOM 723 C CA . GLY A 1 92 ? -15.559 30.674 -75.593 1.00 63.21 99 GLY A CA 1
ATOM 724 C C . GLY A 1 92 ? -14.748 30.908 -74.326 1.00 63.82 99 GLY A C 1
ATOM 725 O O . GLY A 1 92 ? -13.995 30.036 -73.889 1.00 57.95 99 GLY A O 1
ATOM 726 N N . ARG A 1 93 ? -14.931 32.095 -73.741 1.00 66.32 100 ARG A N 1
ATOM 727 C CA . ARG A 1 93 ? -14.450 32.378 -72.392 1.00 58.62 100 ARG A CA 1
ATOM 728 C C . ARG A 1 93 ? -15.647 32.228 -71.456 1.00 51.62 100 ARG A C 1
ATOM 729 O O . ARG A 1 93 ? -16.623 32.972 -71.573 1.00 49.71 100 ARG A O 1
ATOM 737 N N . ASN A 1 94 ? -15.578 31.309 -70.501 1.00 49.87 101 ASN A N 1
ATOM 738 C CA . ASN A 1 94 ? -16.787 31.026 -69.744 1.00 49.84 101 ASN A CA 1
ATOM 739 C C . ASN A 1 94 ? -16.367 30.497 -68.385 1.00 49.71 101 ASN A C 1
ATOM 740 O O . ASN A 1 94 ? -15.172 30.422 -68.066 1.00 49.64 101 ASN A O 1
ATOM 745 N N . TYR A 1 95 ? -17.367 30.215 -67.553 1.00 49.73 102 TYR A N 1
ATOM 746 C CA . TYR A 1 95 ? -17.145 29.715 -66.204 1.00 49.68 102 TYR A CA 1
ATOM 747 C C . TYR A 1 95 ? -16.747 28.244 -66.232 1.00 50.94 102 TYR A C 1
ATOM 748 O O . TYR A 1 95 ? -17.320 27.433 -66.988 1.00 50.71 102 TYR A O 1
ATOM 757 N N . GLY A 1 96 ? -15.743 27.917 -65.410 1.00 50.20 103 GLY A N 1
ATOM 758 C CA . GLY A 1 96 ? -15.451 26.526 -65.092 1.00 50.75 103 GLY A CA 1
ATOM 759 C C . GLY A 1 96 ? -16.596 25.800 -64.403 1.00 51.40 103 GLY A C 1
ATOM 760 O O . GLY A 1 96 ? -17.536 26.395 -63.850 1.00 50.84 103 GLY A O 1
ATOM 761 N N . VAL A 1 97 ? -16.564 24.471 -64.554 1.00 51.74 104 VAL A N 1
ATOM 762 C CA . VAL A 1 97 ? -17.626 23.660 -63.988 1.00 52.22 104 VAL A CA 1
ATOM 763 C C . VAL A 1 97 ? -17.414 23.508 -62.501 1.00 52.20 104 VAL A C 1
ATOM 764 O O . VAL A 1 97 ? -18.375 23.240 -61.771 1.00 52.45 104 VAL A O 1
ATOM 768 N N . VAL A 1 98 ? -16.164 23.652 -62.041 1.00 51.99 105 VAL A N 1
ATOM 769 C CA . VAL A 1 98 ? -15.896 23.704 -60.608 1.00 51.94 105 VAL A CA 1
ATOM 770 C C . VAL A 1 98 ? -16.840 24.696 -59.943 1.00 51.50 105 VAL A C 1
ATOM 771 O O . VAL A 1 98 ? -17.403 24.426 -58.877 1.00 51.73 105 VAL A O 1
ATOM 775 N N . TYR A 1 99 ? -17.096 25.818 -60.608 1.00 50.96 106 TYR A N 1
ATOM 776 C CA . TYR A 1 99 ? -18.001 26.856 -60.143 1.00 50.57 106 TYR A CA 1
ATOM 777 C C . TYR A 1 99 ? -19.459 26.413 -60.179 1.00 50.98 106 TYR A C 1
ATOM 778 O O . TYR A 1 99 ? -20.329 27.173 -59.762 1.00 50.79 106 TYR A O 1
ATOM 787 N N . ASP A 1 100 ? -19.767 25.208 -60.647 1.00 51.62 107 ASP A N 1
ATOM 788 C CA . ASP A 1 100 ? -21.158 24.771 -60.603 1.00 52.81 107 ASP A CA 1
ATOM 789 C C . ASP A 1 100 ? -21.600 24.426 -59.180 1.00 63.23 107 ASP A C 1
ATOM 790 O O . ASP A 1 100 ? -22.809 24.396 -58.907 1.00 64.56 107 ASP A O 1
ATOM 795 N N . VAL A 1 101 ? -20.663 24.164 -58.267 1.00 61.20 108 VAL A N 1
ATOM 796 C CA . VAL A 1 101 ? -20.971 23.951 -56.861 1.00 68.44 108 VAL A CA 1
ATOM 797 C C . VAL A 1 101 ? -20.458 25.101 -55.995 1.00 71.01 108 VAL A C 1
ATOM 798 O O . VAL A 1 101 ? -21.195 25.646 -55.167 1.00 68.37 108 VAL A O 1
ATOM 802 N N . THR A 1 102 ? -19.201 25.508 -56.204 1.00 66.44 109 THR A N 1
ATOM 803 C CA . THR A 1 102 ? -18.610 26.597 -55.424 1.00 62.10 109 THR A CA 1
ATOM 804 C C . THR A 1 102 ? -19.361 27.911 -55.592 1.00 63.50 109 THR A C 1
ATOM 805 O O . THR A 1 102 ? -19.306 28.770 -54.712 1.00 67.89 109 THR A O 1
ATOM 809 N N . SER A 1 103 ? -20.060 28.086 -56.706 1.00 61.96 110 SER A N 1
ATOM 810 C CA . SER A 1 103 ? -20.972 29.218 -56.826 1.00 55.99 110 SER A CA 1
ATOM 811 C C . SER A 1 103 ? -22.016 29.260 -55.706 1.00 50.52 110 SER A C 1
ATOM 812 O O . SER A 1 103 ? -22.575 30.321 -55.432 1.00 50.27 110 SER A O 1
ATOM 815 N N . TRP A 1 104 ? -22.307 28.125 -55.073 1.00 51.15 111 TRP A N 1
ATOM 816 C CA . TRP A 1 104 ? -23.372 28.067 -54.077 1.00 51.60 111 TRP A CA 1
ATOM 817 C C . TRP A 1 104 ? -23.014 28.890 -52.853 1.00 51.91 111 TRP A C 1
ATOM 818 O O . TRP A 1 104 ? -23.903 29.237 -52.063 1.00 51.61 111 TRP A O 1
ATOM 829 N N . THR A 1 105 ? -21.713 29.137 -52.649 1.00 54.14 112 THR A N 1
ATOM 830 C CA . THR A 1 105 ? -21.230 29.981 -51.556 1.00 55.75 112 THR A CA 1
ATOM 831 C C . THR A 1 105 ? -20.916 31.408 -52.037 1.00 50.06 112 THR A C 1
ATOM 832 O O . THR A 1 105 ? -20.443 32.239 -51.258 1.00 49.87 112 THR A O 1
ATOM 836 N N . ASP A 1 106 ? -21.118 31.691 -53.316 1.00 49.76 113 ASP A N 1
ATOM 837 C CA . ASP A 1 106 ? -20.778 32.988 -53.894 1.00 49.19 113 ASP A CA 1
ATOM 838 C C . ASP A 1 106 ? -22.052 33.817 -53.990 1.00 49.35 113 ASP A C 1
ATOM 839 O O . ASP A 1 106 ? -22.584 34.054 -55.067 1.00 58.86 113 ASP A O 1
ATOM 844 N N . VAL A 1 107 ? -22.516 34.277 -52.833 1.00 50.68 114 VAL A N 1
ATOM 845 C CA . VAL A 1 107 ? -23.840 34.878 -52.682 1.00 49.92 114 VAL A CA 1
ATOM 846 C C . VAL A 1 107 ? -23.758 36.020 -51.667 1.00 51.51 114 VAL A C 1
ATOM 847 O O . VAL A 1 107 ? -24.776 36.609 -51.276 1.00 49.64 114 VAL A O 1
ATOM 851 N N . LEU A 1 108 ? -22.546 36.348 -51.240 1.00 55.58 115 LEU A N 1
ATOM 852 C CA . LEU A 1 108 ? -22.373 37.418 -50.280 1.00 56.44 115 LEU A CA 1
ATOM 853 C C . LEU A 1 108 ? -22.744 38.772 -50.895 1.00 68.38 115 LEU A C 1
ATOM 854 O O . LEU A 1 108 ? -22.845 38.911 -52.119 1.00 65.51 115 LEU A O 1
ATOM 859 N N . PRO A 1 109 ? -23.000 39.781 -50.055 1.00 64.56 116 PRO A N 1
ATOM 860 C CA . PRO A 1 109 ? -23.360 41.095 -50.602 1.00 48.73 116 PRO A CA 1
ATOM 861 C C . PRO A 1 109 ? -22.281 41.718 -51.478 1.00 48.28 116 PRO A C 1
ATOM 862 O O . PRO A 1 109 ? -22.617 42.274 -52.530 1.00 48.11 116 PRO A O 1
ATOM 866 N N . GLU A 1 110 ? -21.001 41.661 -51.094 1.00 48.17 117 GLU A N 1
ATOM 867 C CA . GLU A 1 110 ? -19.981 42.031 -52.067 1.00 47.83 117 GLU A CA 1
ATOM 868 C C . GLU A 1 110 ? -18.659 41.253 -51.974 1.00 48.93 117 GLU A C 1
ATOM 869 O O . GLU A 1 110 ? -17.970 41.108 -52.988 1.00 48.03 117 GLU A O 1
ATOM 875 N N . PHE A 1 111 ? -18.321 40.653 -50.835 1.00 53.75 118 PHE A N 1
ATOM 876 C CA . PHE A 1 111 ? -17.083 39.873 -50.822 1.00 58.31 118 PHE A CA 1
ATOM 877 C C . PHE A 1 111 ? -17.376 38.373 -51.013 1.00 66.16 118 PHE A C 1
ATOM 878 O O . PHE A 1 111 ? -18.399 37.986 -51.587 1.00 68.81 118 PHE A O 1
ATOM 886 N N . GLY A 1 112 ? -16.456 37.521 -50.577 1.00 66.42 119 GLY A N 1
ATOM 887 C CA . GLY A 1 112 ? -16.632 36.098 -50.758 1.00 69.43 119 GLY A CA 1
ATOM 888 C C . GLY A 1 112 ? -16.105 35.613 -52.090 1.00 70.93 119 GLY A C 1
ATOM 889 O O . GLY A 1 112 ? -15.527 36.355 -52.887 1.00 63.97 119 GLY A O 1
ATOM 890 N N . GLY A 1 113 ? -16.272 34.309 -52.308 1.00 70.87 120 GLY A N 1
ATOM 891 C CA . GLY A 1 113 ? -15.861 33.695 -53.553 1.00 65.67 120 GLY A CA 1
ATOM 892 C C . GLY A 1 113 ? -14.439 33.994 -53.972 1.00 63.39 120 GLY A C 1
ATOM 893 O O . GLY A 1 113 ? -14.164 34.074 -55.174 1.00 63.15 120 GLY A O 1
ATOM 894 N N . ASP A 1 114 ? -13.527 34.156 -53.000 1.00 62.16 121 ASP A N 1
ATOM 895 C CA . ASP A 1 114 ? -12.120 34.463 -53.259 1.00 51.90 121 ASP A CA 1
ATOM 896 C C . ASP A 1 114 ? -11.160 33.456 -52.621 1.00 57.79 121 ASP A C 1
ATOM 897 O O . ASP A 1 114 ? -10.040 33.829 -52.227 1.00 49.39 121 ASP A O 1
ATOM 902 N N . THR A 1 115 ? -11.595 32.196 -52.438 1.00 51.84 122 THR A N 1
ATOM 903 C CA . THR A 1 115 ? -10.603 31.128 -52.276 1.00 55.81 122 THR A CA 1
ATOM 904 C C . THR A 1 115 ? -9.888 30.822 -53.585 1.00 62.57 122 THR A C 1
ATOM 905 O O . THR A 1 115 ? -8.833 30.179 -53.556 1.00 75.68 122 THR A O 1
ATOM 909 N N . TYR A 1 116 ? -10.461 31.253 -54.718 1.00 54.25 123 TYR A N 1
ATOM 910 C CA . TYR A 1 116 ? -9.949 31.082 -56.075 1.00 50.89 123 TYR A CA 1
ATOM 911 C C . TYR A 1 116 ? -10.031 32.408 -56.821 1.00 57.42 123 TYR A C 1
ATOM 912 O O . TYR A 1 116 ? -10.765 33.319 -56.435 1.00 59.30 123 TYR A O 1
ATOM 921 N N . GLY A 1 117 ? -9.391 32.460 -57.987 1.00 63.04 124 GLY A N 1
ATOM 922 C CA . GLY A 1 117 ? -9.450 33.614 -58.853 1.00 55.86 124 GLY A CA 1
ATOM 923 C C . GLY A 1 117 ? -10.134 33.372 -60.197 1.00 56.36 124 GLY A C 1
ATOM 924 O O . GLY A 1 117 ? -10.617 32.288 -60.520 1.00 50.99 124 GLY A O 1
ATOM 925 N N . SER A 1 118 ? -10.193 34.445 -60.980 1.00 48.87 125 SER A N 1
ATOM 926 C CA . SER A 1 118 ? -10.452 34.265 -62.392 1.00 48.38 125 SER A CA 1
ATOM 927 C C . SER A 1 118 ? -9.172 33.805 -63.065 1.00 54.66 125 SER A C 1
ATOM 928 O O . SER A 1 118 ? -8.071 34.028 -62.543 1.00 48.94 125 SER A O 1
ATOM 931 N N . ASP A 1 119 ? -9.340 33.134 -64.224 1.00 52.62 126 ASP A N 1
ATOM 932 C CA . ASP A 1 119 ? -8.247 32.559 -65.015 1.00 49.39 126 ASP A CA 1
ATOM 933 C C . ASP A 1 119 ? -7.359 31.699 -64.137 1.00 51.22 126 ASP A C 1
ATOM 934 O O . ASP A 1 119 ? -6.146 31.926 -64.028 1.00 50.03 126 ASP A O 1
ATOM 939 N N . ASN A 1 120 ? -8.010 30.727 -63.471 1.00 54.43 127 ASN A N 1
ATOM 940 C CA . ASN A 1 120 ? -7.321 29.843 -62.539 1.00 50.21 127 ASN A CA 1
ATOM 941 C C . ASN A 1 120 ? -7.872 28.410 -62.655 1.00 52.02 127 ASN A C 1
ATOM 942 O O . ASN A 1 120 ? -8.817 28.059 -61.937 1.00 54.83 127 ASN A O 1
ATOM 947 N N . PHE A 1 121 ? -7.308 27.621 -63.586 1.00 51.03 128 PHE A N 1
ATOM 948 C CA . PHE A 1 121 ? -7.612 26.196 -63.816 1.00 51.54 128 PHE A CA 1
ATOM 949 C C . PHE A 1 121 ? -9.087 25.855 -63.604 1.00 56.77 128 PHE A C 1
ATOM 950 O O . PHE A 1 121 ? -9.440 24.956 -62.834 1.00 61.88 128 PHE A O 1
ATOM 958 N N . LEU A 1 122 ? -9.954 26.625 -64.243 1.00 50.95 129 LEU A N 1
ATOM 959 C CA . LEU A 1 122 ? -11.385 26.305 -64.282 1.00 58.14 129 LEU A CA 1
ATOM 960 C C . LEU A 1 122 ? -12.088 26.349 -62.934 1.00 54.91 129 LEU A C 1
ATOM 961 O O . LEU A 1 122 ? -13.071 25.626 -62.770 1.00 51.00 129 LEU A O 1
ATOM 966 N N . GLN A 1 123 ? -11.598 27.168 -61.966 1.00 53.43 130 GLN A N 1
ATOM 967 C CA . GLN A 1 123 ? -12.371 27.352 -60.749 1.00 51.06 130 GLN A CA 1
ATOM 968 C C . GLN A 1 123 ? -13.389 28.470 -60.914 1.00 56.43 130 GLN A C 1
ATOM 969 O O . GLN A 1 123 ? -14.507 28.390 -60.372 1.00 67.60 130 GLN A O 1
ATOM 975 N N . SER A 1 124 ? -13.051 29.464 -61.727 1.00 57.55 131 SER A N 1
ATOM 976 C CA . SER A 1 124 ? -14.020 30.427 -62.232 1.00 64.01 131 SER A CA 1
ATOM 977 C C . SER A 1 124 ? -13.582 30.781 -63.652 1.00 61.54 131 SER A C 1
ATOM 978 O O . SER A 1 124 ? -12.640 30.178 -64.174 1.00 56.89 131 SER A O 1
ATOM 981 N N . ARG A 1 125 ? -14.180 31.848 -64.223 1.00 58.27 132 ARG A N 1
ATOM 982 C CA . ARG A 1 125 ? -14.105 32.177 -65.651 1.00 52.13 132 ARG A CA 1
ATOM 983 C C . ARG A 1 125 ? -12.704 31.993 -66.228 1.00 50.18 132 ARG A C 1
ATOM 984 O O . ARG A 1 125 ? -11.696 32.345 -65.597 1.00 48.90 132 ARG A O 1
ATOM 992 N N . ALA A 1 126 ? -12.661 31.437 -67.450 1.00 49.31 133 ALA A N 1
ATOM 993 C CA . ALA A 1 126 ? -11.406 31.021 -68.068 1.00 64.13 133 ALA A CA 1
ATOM 994 C C . ALA A 1 126 ? -11.422 31.168 -69.594 1.00 57.59 133 ALA A C 1
ATOM 995 O O . ALA A 1 126 ? -12.471 31.071 -70.245 1.00 49.98 133 ALA A O 1
ATOM 997 N N . ASN A 1 127 ? -10.227 31.345 -70.163 1.00 54.60 134 ASN A N 1
ATOM 998 C CA . ASN A 1 127 ? -10.092 31.316 -71.609 1.00 50.53 134 ASN A CA 1
ATOM 999 C C . ASN A 1 127 ? -10.083 29.868 -72.098 1.00 60.31 134 ASN A C 1
ATOM 1000 O O . ASN A 1 127 ? -9.412 29.004 -71.513 1.00 58.77 134 ASN A O 1
ATOM 1005 N N . GLY A 1 128 ? -10.843 29.615 -73.166 1.00 58.75 135 GLY A N 1
ATOM 1006 C CA . GLY A 1 128 ? -10.694 28.460 -74.026 1.00 52.05 135 GLY A CA 1
ATOM 1007 C C . GLY A 1 128 ? -11.392 27.218 -73.532 1.00 57.59 135 GLY A C 1
ATOM 1008 O O . GLY A 1 128 ? -10.837 26.120 -73.633 1.00 65.88 135 GLY A O 1
ATOM 1009 N N . VAL A 1 129 ? -12.631 27.345 -73.063 1.00 52.00 136 VAL A N 1
ATOM 1010 C CA . VAL A 1 129 ? -13.325 26.223 -72.450 1.00 52.26 136 VAL A CA 1
ATOM 1011 C C . VAL A 1 129 ? -14.508 25.820 -73.311 1.00 52.68 136 VAL A C 1
ATOM 1012 O O . VAL A 1 129 ? -15.388 26.640 -73.605 1.00 52.74 136 VAL A O 1
ATOM 1016 N N . ALA A 1 130 ? -14.537 24.542 -73.670 1.00 53.39 137 ALA A N 1
ATOM 1017 C CA . ALA A 1 130 ? -15.680 23.919 -74.312 1.00 53.95 137 ALA A CA 1
ATOM 1018 C C . ALA A 1 130 ? -16.439 23.152 -73.240 1.00 54.07 137 ALA A C 1
ATOM 1019 O O . ALA A 1 130 ? -15.831 22.407 -72.466 1.00 54.21 137 ALA A O 1
ATOM 1021 N N . THR A 1 131 ? -17.761 23.330 -73.194 1.00 54.11 138 THR A N 1
ATOM 1022 C CA . THR A 1 131 ? -18.555 22.816 -72.084 1.00 56.33 138 THR A CA 1
ATOM 1023 C C . THR A 1 131 ? -19.810 22.134 -72.609 1.00 60.10 138 THR A C 1
ATOM 1024 O O . THR A 1 131 ? -20.699 22.800 -73.160 1.00 61.21 138 THR A O 1
ATOM 1028 N N . TYR A 1 132 ? -19.887 20.814 -72.404 1.00 55.71 139 TYR A N 1
ATOM 1029 C CA . TYR A 1 132 ? -21.114 20.058 -72.593 1.00 56.54 139 TYR A CA 1
ATOM 1030 C C . TYR A 1 132 ? -21.893 20.060 -71.277 1.00 56.40 139 TYR A C 1
ATOM 1031 O O . TYR A 1 132 ? -21.320 19.838 -70.207 1.00 56.13 139 TYR A O 1
ATOM 1040 N N . ARG A 1 133 ? -23.201 20.313 -71.361 1.00 56.66 140 ARG A N 1
ATOM 1041 C CA . ARG A 1 133 ? -24.094 20.283 -70.213 1.00 56.71 140 ARG A CA 1
ATOM 1042 C C . ARG A 1 133 ? -25.360 19.532 -70.558 1.00 58.62 140 ARG A C 1
ATOM 1043 O O . ARG A 1 133 ? -25.807 19.524 -71.708 1.00 61.32 140 ARG A O 1
ATOM 1051 N N . ASN A 1 134 ? -25.905 18.870 -69.541 1.00 60.08 141 ASN A N 1
ATOM 1052 C CA . ASN A 1 134 ? -27.085 18.031 -69.686 1.00 62.81 141 ASN A CA 1
ATOM 1053 C C . ASN A 1 134 ? -27.882 18.093 -68.403 1.00 63.35 141 ASN A C 1
ATOM 1054 O O . ASN A 1 134 ? -27.369 17.731 -67.343 1.00 67.01 141 ASN A O 1
ATOM 1059 N N . SER A 1 135 ? -29.142 18.477 -68.523 1.00 67.76 142 SER A N 1
ATOM 1060 C CA . SER A 1 135 ? -30.047 18.597 -67.395 1.00 66.95 142 SER A CA 1
ATOM 1061 C C . SER A 1 135 ? -30.957 17.381 -67.355 1.00 73.37 142 SER A C 1
ATOM 1062 O O . SER A 1 135 ? -31.284 16.795 -68.390 1.00 78.87 142 SER A O 1
ATOM 1065 N N . ASP A 1 136 ? -31.336 16.995 -66.136 1.00 81.07 143 ASP A N 1
ATOM 1066 C CA . ASP A 1 136 ? -32.188 15.831 -65.869 1.00 79.08 143 ASP A CA 1
ATOM 1067 C C . ASP A 1 136 ? -31.609 14.550 -66.463 1.00 80.26 143 ASP A C 1
ATOM 1068 O O . ASP A 1 136 ? -32.353 13.638 -66.832 1.00 83.89 143 ASP A O 1
ATOM 1073 N N . PHE A 1 137 ? -30.276 14.465 -66.505 1.00 77.97 144 PHE A N 1
ATOM 1074 C CA . PHE A 1 137 ? -29.539 13.300 -66.985 1.00 77.46 144 PHE A CA 1
ATOM 1075 C C . PHE A 1 137 ? -30.183 12.635 -68.196 1.00 80.42 144 PHE A C 1
ATOM 1076 O O . PHE A 1 137 ? -30.770 11.555 -68.074 1.00 83.70 144 PHE A O 1
ATOM 1084 N N . PHE A 1 138 ? -30.078 13.272 -69.364 1.00 81.49 145 PHE A N 1
ATOM 1085 C CA . PHE A 1 138 ? -30.616 12.719 -70.607 1.00 80.04 145 PHE A CA 1
ATOM 1086 C C . PHE A 1 138 ? -32.109 12.435 -70.484 1.00 84.74 145 PHE A C 1
ATOM 1087 O O . PHE A 1 138 ? -32.620 11.454 -71.022 1.00 91.59 145 PHE A O 1
ATOM 1095 N N . GLY A 1 139 ? -32.813 13.314 -69.774 1.00 83.90 146 GLY A N 1
ATOM 1096 C CA . GLY A 1 139 ? -34.234 13.167 -69.533 1.00 83.30 146 GLY A CA 1
ATOM 1097 C C . GLY A 1 139 ? -34.621 11.977 -68.694 1.00 81.02 146 GLY A C 1
ATOM 1098 O O . GLY A 1 139 ? -35.809 11.660 -68.614 1.00 83.52 146 GLY A O 1
ATOM 1099 N N . LEU A 1 140 ? -33.658 11.333 -68.033 1.00 83.45 147 LEU A N 1
ATOM 1100 C CA . LEU A 1 140 ? -33.929 10.135 -67.248 1.00 89.00 147 LEU A CA 1
ATOM 1101 C C . LEU A 1 140 ? -34.190 10.537 -65.804 1.00 85.17 147 LEU A C 1
ATOM 1102 O O . LEU A 1 140 ? -35.348 10.695 -65.394 1.00 82.43 147 LEU A O 1
ATOM 1107 N N . VAL A 1 141 ? -33.102 10.792 -65.068 1.00 80.46 148 VAL A N 1
ATOM 1108 C CA . VAL A 1 141 ? -33.120 11.130 -63.647 1.00 77.43 148 VAL A CA 1
ATOM 1109 C C . VAL A 1 141 ? -33.481 12.592 -63.446 1.00 80.06 148 VAL A C 1
ATOM 1110 O O . VAL A 1 141 ? -32.597 13.459 -63.413 1.00 81.74 148 VAL A O 1
ATOM 1114 N N . ASP A 1 142 ? -34.770 12.868 -63.284 1.00 78.98 149 ASP A N 1
ATOM 1115 C CA . ASP A 1 142 ? -35.248 14.232 -63.100 1.00 75.69 149 ASP A CA 1
ATOM 1116 C C . ASP A 1 142 ? -34.517 14.929 -61.965 1.00 72.73 149 ASP A C 1
ATOM 1117 O O . ASP A 1 142 ? -34.470 14.424 -60.841 1.00 74.79 149 ASP A O 1
ATOM 1122 N N . GLY A 1 143 ? -33.923 16.080 -62.274 1.00 74.12 150 GLY A N 1
ATOM 1123 C CA . GLY A 1 143 ? -33.278 16.915 -61.281 1.00 66.76 150 GLY A CA 1
ATOM 1124 C C . GLY A 1 143 ? -31.805 16.656 -61.074 1.00 65.88 150 GLY A C 1
ATOM 1125 O O . GLY A 1 143 ? -31.217 17.235 -60.154 1.00 66.45 150 GLY A O 1
ATOM 1126 N N . LEU A 1 144 ? -31.196 15.787 -61.879 1.00 68.57 151 LEU A N 1
ATOM 1127 C CA . LEU A 1 144 ? -29.773 15.480 -61.801 1.00 65.26 151 LEU A CA 1
ATOM 1128 C C . LEU A 1 144 ? -29.091 16.040 -63.033 1.00 61.62 151 LEU A C 1
ATOM 1129 O O . LEU A 1 144 ? -29.410 15.634 -64.152 1.00 74.44 151 LEU A O 1
ATOM 1134 N N . ASN A 1 145 ? -28.141 16.940 -62.823 1.00 59.84 152 ASN A N 1
ATOM 1135 C CA . ASN A 1 145 ? -27.489 17.679 -63.896 1.00 59.02 152 ASN A CA 1
ATOM 1136 C C . ASN A 1 145 ? -25.990 17.425 -63.881 1.00 58.53 152 ASN A C 1
ATOM 1137 O O . ASN A 1 145 ? -25.356 17.399 -62.820 1.00 58.22 152 ASN A O 1
ATOM 1142 N N . PHE A 1 146 ? -25.419 17.221 -65.059 1.00 58.54 153 PHE A N 1
ATOM 1143 C CA . PHE A 1 146 ? -23.992 16.981 -65.138 1.00 58.29 153 PHE A CA 1
ATOM 1144 C C . PHE A 1 146 ? -23.417 17.811 -66.279 1.00 59.81 153 PHE A C 1
ATOM 1145 O O . PHE A 1 146 ? -24.126 18.283 -67.172 1.00 57.98 153 PHE A O 1
ATOM 1153 N N . ALA A 1 147 ? -22.119 18.035 -66.193 1.00 56.90 154 ALA A N 1
ATOM 1154 C CA . ALA A 1 147 ? -21.444 18.913 -67.114 1.00 56.22 154 ALA A CA 1
ATOM 1155 C C . ALA A 1 147 ? -20.054 18.354 -67.321 1.00 56.28 154 ALA A C 1
ATOM 1156 O O . ALA A 1 147 ? -19.423 17.869 -66.380 1.00 56.36 154 ALA A O 1
ATOM 1158 N N . LEU A 1 148 ? -19.560 18.466 -68.540 1.00 56.30 155 LEU A N 1
ATOM 1159 C CA . LEU A 1 148 ? -18.230 17.984 -68.850 1.00 56.43 155 LEU A CA 1
ATOM 1160 C C . LEU A 1 148 ? -17.537 19.069 -69.662 1.00 58.46 155 LEU A C 1
ATOM 1161 O O . LEU A 1 148 ? -18.185 19.814 -70.410 1.00 59.29 155 LEU A O 1
ATOM 1166 N N . GLN A 1 149 ? -16.221 19.186 -69.501 1.00 55.48 156 GLN A N 1
ATOM 1167 C CA . GLN A 1 149 ? -15.616 20.399 -70.017 1.00 54.77 156 GLN A CA 1
ATOM 1168 C C . GLN A 1 149 ? -14.121 20.186 -70.240 1.00 54.87 156 GLN A C 1
ATOM 1169 O O . GLN A 1 149 ? -13.454 19.497 -69.460 1.00 55.13 156 GLN A O 1
ATOM 1175 N N . TYR A 1 150 ? -13.610 20.769 -71.327 1.00 54.76 157 TYR A N 1
ATOM 1176 C CA . TYR A 1 150 ? -12.205 20.668 -71.683 1.00 54.94 157 TYR A CA 1
ATOM 1177 C C . TYR A 1 150 ? -11.669 22.063 -71.991 1.00 54.43 157 TYR A C 1
ATOM 1178 O O . TYR A 1 150 ? -12.410 22.958 -72.417 1.00 53.85 157 TYR A O 1
ATOM 1187 N N . GLN A 1 151 ? -10.370 22.235 -71.758 1.00 54.22 158 GLN A N 1
ATOM 1188 C CA . GLN A 1 151 ? -9.696 23.512 -71.926 1.00 54.40 158 GLN A CA 1
ATOM 1189 C C . GLN A 1 151 ? -8.296 23.245 -72.447 1.00 61.07 158 GLN A C 1
ATOM 1190 O O . GLN A 1 151 ? -7.592 22.382 -71.905 1.00 64.54 158 GLN A O 1
ATOM 1196 N N . GLY A 1 152 ? -7.921 23.965 -73.531 1.00 54.21 159 GLY A N 1
ATOM 1197 C CA . GLY A 1 152 ? -6.581 23.877 -74.071 1.00 54.71 159 GLY A CA 1
ATOM 1198 C C . GLY A 1 152 ? -5.576 24.793 -73.376 1.00 60.86 159 GLY A C 1
ATOM 1199 O O . GLY A 1 152 ? -5.924 25.697 -72.614 1.00 61.02 159 GLY A O 1
ATOM 1200 N N . LYS A 1 153 ? -4.297 24.521 -73.653 1.00 58.21 160 LYS A N 1
ATOM 1201 C CA . LYS A 1 153 ? -3.184 25.304 -73.124 1.00 54.83 160 LYS A CA 1
ATOM 1202 C C . LYS A 1 153 ? -3.402 26.803 -73.339 1.00 57.54 160 LYS A C 1
ATOM 1203 O O . LYS A 1 153 ? -3.899 27.227 -74.384 1.00 60.04 160 LYS A O 1
ATOM 1209 N N . ASN A 1 154 ? -3.075 27.592 -72.307 1.00 54.40 161 ASN A N 1
ATOM 1210 C CA . ASN A 1 154 ? -2.914 29.048 -72.383 1.00 53.38 161 ASN A CA 1
ATOM 1211 C C . ASN A 1 154 ? -1.536 29.337 -71.777 1.00 54.88 161 ASN A C 1
ATOM 1212 O O . ASN A 1 154 ? -1.402 29.444 -70.552 1.00 54.79 161 ASN A O 1
ATOM 1217 N N . GLY A 1 155 ? -0.512 29.488 -72.614 1.00 55.84 162 GLY A N 1
ATOM 1218 C CA . GLY A 1 155 ? 0.871 29.410 -72.158 1.00 54.94 162 GLY A CA 1
ATOM 1219 C C . GLY A 1 155 ? 1.517 30.759 -71.923 1.00 54.88 162 GLY A C 1
ATOM 1220 O O . GLY A 1 155 ? 0.846 31.751 -71.607 1.00 54.21 162 GLY A O 1
ATOM 1221 N N . SER A 1 156 ? 2.844 30.789 -72.052 1.00 55.66 163 SER A N 1
ATOM 1222 C CA . SER A 1 156 ? 3.610 31.992 -71.793 1.00 55.81 163 SER A CA 1
ATOM 1223 C C . SER A 1 156 ? 3.403 32.995 -72.936 1.00 59.11 163 SER A C 1
ATOM 1224 O O . SER A 1 156 ? 2.856 32.665 -73.990 1.00 55.84 163 SER A O 1
ATOM 1227 N N . VAL A 1 157 A 3.830 34.247 -72.718 1.00 63.92 163 VAL A N 1
ATOM 1228 C CA . VAL A 1 157 A 3.695 35.228 -73.793 1.00 62.18 163 VAL A CA 1
ATOM 1229 C C . VAL A 1 157 A 4.696 34.930 -74.898 1.00 66.80 163 VAL A C 1
ATOM 1230 O O . VAL A 1 157 A 4.398 35.127 -76.083 1.00 72.07 163 VAL A O 1
ATOM 1234 N N . SER A 1 158 B 5.863 34.395 -74.548 1.00 67.72 163 SER A N 1
ATOM 1235 C CA . SER A 1 158 B 6.872 34.031 -75.534 1.00 70.21 163 SER A CA 1
ATOM 1236 C C . SER A 1 158 B 7.641 32.827 -74.998 1.00 73.65 163 SER A C 1
ATOM 1237 O O . SER A 1 158 B 7.505 32.443 -73.831 1.00 81.62 163 SER A O 1
ATOM 1240 N N . GLY A 1 159 C 8.447 32.228 -75.860 1.00 65.54 163 GLY A N 1
ATOM 1241 C CA . GLY A 1 159 C 9.222 31.059 -75.490 1.00 67.27 163 GLY A CA 1
ATOM 1242 C C . GLY A 1 159 C 8.581 29.767 -75.969 1.00 69.75 163 GLY A C 1
ATOM 1243 O O . GLY A 1 159 C 7.577 29.748 -76.688 1.00 68.03 163 GLY A O 1
ATOM 1244 N N . GLU A 1 160 D 9.191 28.651 -75.562 1.00 77.47 163 GLU A N 1
ATOM 1245 C CA . GLU A 1 160 D 8.704 27.356 -76.036 1.00 78.82 163 GLU A CA 1
ATOM 1246 C C . GLU A 1 160 D 7.309 27.035 -75.496 1.00 69.47 163 GLU A C 1
ATOM 1247 O O . GLU A 1 160 D 6.538 26.320 -76.149 1.00 62.40 163 GLU A O 1
ATOM 1253 N N . GLY A 1 161 E 6.958 27.542 -74.321 1.00 62.66 163 GLY A N 1
ATOM 1254 C CA . GLY A 1 161 E 5.626 27.285 -73.822 1.00 62.86 163 GLY A CA 1
ATOM 1255 C C . GLY A 1 161 E 4.608 28.318 -74.258 1.00 62.92 163 GLY A C 1
ATOM 1256 O O . GLY A 1 161 E 3.506 28.379 -73.710 1.00 63.84 163 GLY A O 1
ATOM 1257 N N . ALA A 1 162 F 4.940 29.113 -75.266 1.00 71.52 163 ALA A N 1
ATOM 1258 C CA . ALA A 1 162 F 4.096 30.248 -75.619 1.00 73.82 163 ALA A CA 1
ATOM 1259 C C . ALA A 1 162 F 2.892 29.822 -76.439 1.00 63.30 163 ALA A C 1
ATOM 1260 O O . ALA A 1 162 F 2.922 28.825 -77.156 1.00 68.06 163 ALA A O 1
ATOM 1262 N N . THR A 1 163 G 1.816 30.588 -76.313 1.00 59.52 163 THR A N 1
ATOM 1263 C CA . THR A 1 163 G 0.692 30.540 -77.234 1.00 60.06 163 THR A CA 1
ATOM 1264 C C . THR A 1 163 G 0.341 31.974 -77.631 1.00 57.46 163 THR A C 1
ATOM 1265 O O . THR A 1 163 G 0.962 32.936 -77.170 1.00 68.35 163 THR A O 1
ATOM 1269 N N . ASN A 1 164 H -0.647 32.114 -78.520 1.00 55.70 163 ASN A N 1
ATOM 1270 C CA . ASN A 1 164 H -1.060 33.435 -78.979 1.00 55.45 163 ASN A CA 1
ATOM 1271 C C . ASN A 1 164 H -1.443 34.341 -77.821 1.00 60.63 163 ASN A C 1
ATOM 1272 O O . ASN A 1 164 H -1.066 35.518 -77.798 1.00 69.86 163 ASN A O 1
ATOM 1277 N N . ASN A 1 165 I -2.225 33.829 -76.873 1.00 57.43 163 ASN A N 1
ATOM 1278 C CA . ASN A 1 165 I -2.765 34.647 -75.792 1.00 53.25 163 ASN A CA 1
ATOM 1279 C C . ASN A 1 165 I -1.966 34.488 -74.495 1.00 53.18 163 ASN A C 1
ATOM 1280 O O . ASN A 1 165 I -2.544 34.388 -73.402 1.00 52.60 163 ASN A O 1
ATOM 1285 N N . GLY A 1 166 J -0.633 34.487 -74.597 1.00 53.84 163 GLY A N 1
ATOM 1286 C CA . GLY A 1 166 J 0.206 34.256 -73.437 1.00 56.02 163 GLY A CA 1
ATOM 1287 C C . GLY A 1 166 J -0.039 35.257 -72.324 1.00 59.46 163 GLY A C 1
ATOM 1288 O O . GLY A 1 166 J -0.640 36.320 -72.516 1.00 52.99 163 GLY A O 1
ATOM 1289 N N . ARG A 1 167 ? 0.464 34.901 -71.145 1.00 58.48 164 ARG A N 1
ATOM 1290 C CA . ARG A 1 167 ? 0.248 35.631 -69.899 1.00 55.57 164 ARG A CA 1
ATOM 1291 C C . ARG A 1 167 ? 1.268 35.090 -68.895 1.00 61.49 164 ARG A C 1
ATOM 1292 O O . ARG A 1 167 ? 2.101 34.235 -69.227 1.00 65.75 164 ARG A O 1
ATOM 1300 N N . GLY A 1 168 ? 1.177 35.541 -67.651 1.00 56.00 165 GLY A N 1
ATOM 1301 C CA . GLY A 1 168 ? 2.118 35.106 -66.646 1.00 54.87 165 GLY A CA 1
ATOM 1302 C C . GLY A 1 168 ? 1.682 33.844 -65.917 1.00 62.51 165 GLY A C 1
ATOM 1303 O O . GLY A 1 168 ? 0.498 33.474 -65.909 1.00 52.66 165 GLY A O 1
ATOM 1304 N N . TRP A 1 169 ? 2.667 33.236 -65.244 1.00 58.85 166 TRP A N 1
ATOM 1305 C CA . TRP A 1 169 ? 2.480 31.920 -64.652 1.00 53.95 166 TRP A CA 1
ATOM 1306 C C . TRP A 1 169 ? 1.194 31.825 -63.850 1.00 53.17 166 TRP A C 1
ATOM 1307 O O . TRP A 1 169 ? 0.514 30.796 -63.889 1.00 64.13 166 TRP A O 1
ATOM 1318 N N . SER A 1 170 ? 0.818 32.895 -63.156 1.00 52.71 167 SER A N 1
ATOM 1319 C CA . SER A 1 170 ? -0.325 32.838 -62.251 1.00 52.09 167 SER A CA 1
ATOM 1320 C C . SER A 1 170 ? -1.639 32.509 -62.955 1.00 51.55 167 SER A C 1
ATOM 1321 O O . SER A 1 170 ? -2.561 31.981 -62.318 1.00 51.24 167 SER A O 1
ATOM 1324 N N . LYS A 1 171 ? -1.746 32.761 -64.257 1.00 51.53 168 LYS A N 1
ATOM 1325 C CA . LYS A 1 171 ? -2.963 32.377 -64.954 1.00 51.14 168 LYS A CA 1
ATOM 1326 C C . LYS A 1 171 ? -2.647 31.596 -66.220 1.00 55.70 168 LYS A C 1
ATOM 1327 O O . LYS A 1 171 ? -3.460 31.564 -67.149 1.00 59.00 168 LYS A O 1
ATOM 1333 N N . GLN A 1 172 ? -1.490 30.938 -66.269 1.00 52.26 169 GLN A N 1
ATOM 1334 C CA . GLN A 1 172 ? -1.264 30.006 -67.355 1.00 52.76 169 GLN A CA 1
ATOM 1335 C C . GLN A 1 172 ? -1.943 28.682 -67.014 1.00 53.81 169 GLN A C 1
ATOM 1336 O O . GLN A 1 172 ? -2.532 28.517 -65.940 1.00 53.92 169 GLN A O 1
ATOM 1342 N N . ASN A 1 173 ? -1.867 27.736 -67.954 1.00 60.09 170 ASN A N 1
ATOM 1343 C CA . ASN A 1 173 ? -2.390 26.380 -67.818 1.00 57.31 170 ASN A CA 1
ATOM 1344 C C . ASN A 1 173 ? -2.020 25.558 -69.056 1.00 60.49 170 ASN A C 1
ATOM 1345 O O . ASN A 1 173 ? -1.955 26.095 -70.169 1.00 54.26 170 ASN A O 1
ATOM 1350 N N . GLY A 1 174 ? -1.810 24.252 -68.881 1.00 54.83 171 GLY A N 1
ATOM 1351 C CA . GLY A 1 174 ? -1.746 23.323 -69.986 1.00 55.65 171 GLY A CA 1
ATOM 1352 C C . GLY A 1 174 ? -3.133 22.818 -70.332 1.00 58.51 171 GLY A C 1
ATOM 1353 O O . GLY A 1 174 ? -4.151 23.344 -69.876 1.00 54.58 171 GLY A O 1
ATOM 1354 N N . ASP A 1 175 ? -3.170 21.790 -71.177 1.00 59.54 172 ASP A N 1
ATOM 1355 C CA . ASP A 1 175 ? -4.446 21.147 -71.462 1.00 63.82 172 ASP A CA 1
ATOM 1356 C C . ASP A 1 175 ? -5.056 20.563 -70.189 1.00 61.22 172 ASP A C 1
ATOM 1357 O O . ASP A 1 175 ? -4.353 20.035 -69.321 1.00 62.86 172 ASP A O 1
ATOM 1362 N N . GLY A 1 176 ? -6.373 20.684 -70.067 1.00 55.37 173 GLY A N 1
ATOM 1363 C CA . GLY A 1 176 ? -7.019 20.164 -68.880 1.00 55.29 173 GLY A CA 1
ATOM 1364 C C . GLY A 1 176 ? -8.495 19.954 -69.114 1.00 55.18 173 GLY A C 1
ATOM 1365 O O . GLY A 1 176 ? -9.055 20.347 -70.139 1.00 55.06 173 GLY A O 1
ATOM 1366 N N . PHE A 1 177 ? -9.117 19.312 -68.134 1.00 55.30 174 PHE A N 1
ATOM 1367 C CA . PHE A 1 177 ? -10.531 18.994 -68.193 1.00 55.34 174 PHE A CA 1
ATOM 1368 C C . PHE A 1 177 ? -11.091 18.943 -66.781 1.00 57.03 174 PHE A C 1
ATOM 1369 O O . PHE A 1 177 ? -10.353 18.860 -65.795 1.00 59.11 174 PHE A O 1
ATOM 1377 N N . GLY A 1 178 ? -12.415 19.000 -66.699 1.00 59.59 175 GLY A N 1
ATOM 1378 C CA . GLY A 1 178 ? -13.111 18.952 -65.428 1.00 58.23 175 GLY A CA 1
ATOM 1379 C C . GLY A 1 178 ? -14.528 18.468 -65.631 1.00 57.65 175 GLY A C 1
ATOM 1380 O O . GLY A 1 178 ? -15.027 18.388 -66.754 1.00 58.20 175 GLY A O 1
ATOM 1381 N N . THR A 1 179 ? -15.172 18.105 -64.529 1.00 55.91 176 THR A N 1
ATOM 1382 C CA . THR A 1 179 ? -16.562 17.705 -64.637 1.00 55.99 176 THR A CA 1
ATOM 1383 C C . THR A 1 179 ? -17.280 18.002 -63.329 1.00 55.62 176 THR A C 1
ATOM 1384 O O . THR A 1 179 ? -16.660 18.282 -62.298 1.00 55.32 176 THR A O 1
ATOM 1388 N N . SER A 1 180 ? -18.605 18.050 -63.422 1.00 55.80 177 SER A N 1
ATOM 1389 C CA . SER A 1 180 ? -19.448 18.442 -62.306 1.00 55.64 177 SER A CA 1
ATOM 1390 C C . SER A 1 180 ? -20.760 17.666 -62.348 1.00 56.49 177 SER A C 1
ATOM 1391 O O . SER A 1 180 ? -21.290 17.352 -63.421 1.00 56.91 177 SER A O 1
ATOM 1394 N N . LEU A 1 181 ? -21.289 17.389 -61.162 1.00 56.82 178 LEU A N 1
ATOM 1395 C CA . LEU A 1 181 ? -22.553 16.687 -60.985 1.00 57.71 178 LEU A CA 1
ATOM 1396 C C . LEU A 1 181 ? -23.268 17.330 -59.814 1.00 63.14 178 LEU A C 1
ATOM 1397 O O . LEU A 1 181 ? -22.647 17.582 -58.777 1.00 66.37 178 LEU A O 1
ATOM 1402 N N . THR A 1 182 ? -24.559 17.618 -59.992 1.00 57.72 179 THR A N 1
ATOM 1403 C CA . THR A 1 182 ? -25.399 18.223 -58.962 1.00 58.62 179 THR A CA 1
ATOM 1404 C C . THR A 1 182 ? -26.806 17.631 -58.970 1.00 66.47 179 THR A C 1
ATOM 1405 O O . THR A 1 182 ? -27.406 17.450 -60.034 1.00 73.81 179 THR A O 1
ATOM 1409 N N . TYR A 1 183 ? -27.364 17.402 -57.775 1.00 67.68 180 TYR A N 1
ATOM 1410 C CA . TYR A 1 183 ? -28.655 16.733 -57.632 1.00 60.34 180 TYR A CA 1
ATOM 1411 C C . TYR A 1 183 ? -29.566 17.532 -56.713 1.00 68.16 180 TYR A C 1
ATOM 1412 O O . TYR A 1 183 ? -29.178 17.889 -55.597 1.00 67.05 180 TYR A O 1
ATOM 1421 N N . ASP A 1 184 ? -30.787 17.778 -57.174 1.00 66.01 181 ASP A N 1
ATOM 1422 C CA . ASP A 1 184 ? -31.816 18.446 -56.380 1.00 71.88 181 ASP A CA 1
ATOM 1423 C C . ASP A 1 184 ? -32.645 17.373 -55.678 1.00 81.23 181 ASP A C 1
ATOM 1424 O O . ASP A 1 184 ? -33.491 16.725 -56.295 1.00 91.93 181 ASP A O 1
ATOM 1429 N N . ILE A 1 185 A -32.393 17.164 -54.384 1.00 92.11 181 ILE A N 1
ATOM 1430 C CA . ILE A 1 185 A -33.013 16.060 -53.647 1.00 100.54 181 ILE A CA 1
ATOM 1431 C C . ILE A 1 185 A -34.474 16.376 -53.310 1.00 116.48 181 ILE A C 1
ATOM 1432 O O . ILE A 1 185 A -35.347 16.297 -54.185 1.00 119.66 181 ILE A O 1
ATOM 1437 N N . TRP A 1 186 ? -34.766 16.700 -52.040 1.00 122.23 182 TRP A N 1
ATOM 1438 C CA . TRP A 1 186 ? -36.150 16.907 -51.584 1.00 130.37 182 TRP A CA 1
ATOM 1439 C C . TRP A 1 186 ? -36.482 18.402 -51.577 1.00 130.45 182 TRP A C 1
ATOM 1440 O O . TRP A 1 186 ? -36.580 19.028 -50.521 1.00 126.62 182 TRP A O 1
ATOM 1451 N N . ASP A 1 187 ? -36.693 18.968 -52.773 1.00 135.14 183 ASP A N 1
ATOM 1452 C CA . ASP A 1 187 ? -37.077 20.371 -52.978 1.00 131.07 183 ASP A CA 1
ATOM 1453 C C . ASP A 1 187 ? -36.429 21.370 -52.017 1.00 118.54 183 ASP A C 1
ATOM 1454 O O . ASP A 1 187 ? -36.894 21.556 -50.887 1.00 118.86 183 ASP A O 1
ATOM 1459 N N . GLY A 1 188 ? -35.417 22.085 -52.490 1.00 101.83 184 GLY A N 1
ATOM 1460 C CA . GLY A 1 188 ? -34.634 22.980 -51.658 1.00 85.67 184 GLY A CA 1
ATOM 1461 C C . GLY A 1 188 ? -33.267 22.484 -51.225 1.00 73.52 184 GLY A C 1
ATOM 1462 O O . GLY A 1 188 ? -32.309 23.259 -51.293 1.00 81.68 184 GLY A O 1
ATOM 1463 N N . ILE A 1 189 ? -33.109 21.208 -50.897 1.00 60.64 185 ILE A N 1
ATOM 1464 C CA . ILE A 1 189 ? -31.776 20.690 -50.590 1.00 62.73 185 ILE A CA 1
ATOM 1465 C C . ILE A 1 189 ? -31.125 20.230 -51.890 1.00 65.97 185 ILE A C 1
ATOM 1466 O O . ILE A 1 189 ? -31.794 19.705 -52.791 1.00 71.17 185 ILE A O 1
ATOM 1471 N N . SER A 1 190 ? -29.805 20.403 -51.982 1.00 59.02 186 SER A N 1
ATOM 1472 C CA . SER A 1 190 ? -29.078 20.152 -53.216 1.00 58.58 186 SER A CA 1
ATOM 1473 C C . SER A 1 190 ? -27.657 19.729 -52.883 1.00 58.25 186 SER A C 1
ATOM 1474 O O . SER A 1 190 ? -27.012 20.319 -52.015 1.00 65.32 186 SER A O 1
ATOM 1477 N N . ALA A 1 191 ? -27.185 18.688 -53.556 1.00 58.66 187 ALA A N 1
ATOM 1478 C CA . ALA A 1 191 ? -25.824 18.218 -53.385 1.00 58.45 187 ALA A CA 1
ATOM 1479 C C . ALA A 1 191 ? -25.077 18.342 -54.701 1.00 64.21 187 ALA A C 1
ATOM 1480 O O . ALA A 1 191 ? -25.669 18.235 -55.782 1.00 69.01 187 ALA A O 1
ATOM 1482 N N . GLY A 1 192 ? -23.774 18.558 -54.613 1.00 58.77 188 GLY A N 1
ATOM 1483 C CA . GLY A 1 192 ? -22.974 18.697 -55.817 1.00 56.69 188 GLY A CA 1
ATOM 1484 C C . GLY A 1 192 ? -21.543 18.267 -55.605 1.00 56.61 188 GLY A C 1
ATOM 1485 O O . GLY A 1 192 ? -20.998 18.381 -54.501 1.00 56.55 188 GLY A O 1
ATOM 1486 N N . PHE A 1 193 ? -20.916 17.808 -56.693 1.00 58.27 189 PHE A N 1
ATOM 1487 C CA . PHE A 1 193 ? -19.504 17.446 -56.706 1.00 62.16 189 PHE A CA 1
ATOM 1488 C C . PHE A 1 193 ? -18.844 17.988 -57.968 1.00 56.96 189 PHE A C 1
ATOM 1489 O O . PHE A 1 193 ? -19.470 18.099 -59.033 1.00 55.93 189 PHE A O 1
ATOM 1497 N N . ALA A 1 194 ? -17.565 18.321 -57.840 1.00 55.52 190 ALA A N 1
ATOM 1498 C CA . ALA A 1 194 ? -16.837 18.830 -58.985 1.00 55.01 190 ALA A CA 1
ATOM 1499 C C . ALA A 1 194 ? -15.391 18.380 -58.916 1.00 55.19 190 ALA A C 1
ATOM 1500 O O . ALA A 1 194 ? -14.777 18.362 -57.844 1.00 55.24 190 ALA A O 1
ATOM 1502 N N . TYR A 1 195 ? -14.865 18.022 -60.079 1.00 55.35 191 TYR A N 1
ATOM 1503 C CA . TYR A 1 195 ? -13.495 17.578 -60.252 1.00 55.61 191 TYR A CA 1
ATOM 1504 C C . TYR A 1 195 ? -12.887 18.332 -61.434 1.00 55.65 191 TYR A C 1
ATOM 1505 O O . TYR A 1 195 ? -13.595 18.690 -62.380 1.00 54.86 191 TYR A O 1
ATOM 1514 N N . SER A 1 196 ? -11.596 18.645 -61.338 1.00 54.93 192 SER A N 1
ATOM 1515 C CA . SER A 1 196 ? -10.851 19.303 -62.408 1.00 54.58 192 SER A CA 1
ATOM 1516 C C . SER A 1 196 ? -9.429 18.751 -62.453 1.00 55.09 192 SER A C 1
ATOM 1517 O O . SER A 1 196 ? -8.888 18.334 -61.426 1.00 55.42 192 SER A O 1
ATOM 1520 N N . HIS A 1 197 ? -8.808 18.792 -63.638 1.00 55.19 193 HIS A N 1
ATOM 1521 C CA . HIS A 1 197 ? -7.491 18.175 -63.856 1.00 55.83 193 HIS A CA 1
ATOM 1522 C C . HIS A 1 197 ? -6.816 18.876 -65.023 1.00 55.60 193 HIS A C 1
ATOM 1523 O O . HIS A 1 197 ? -7.349 18.843 -66.138 1.00 61.20 193 HIS A O 1
ATOM 1530 N N . SER A 1 198 ? -5.648 19.488 -64.787 1.00 55.49 194 SER A N 1
ATOM 1531 C CA . SER A 1 198 ? -4.954 20.250 -65.826 1.00 55.33 194 SER A CA 1
ATOM 1532 C C . SER A 1 198 ? -3.449 20.079 -65.701 1.00 57.95 194 SER A C 1
ATOM 1533 O O . SER A 1 198 ? -2.913 19.950 -64.599 1.00 67.13 194 SER A O 1
ATOM 1536 N N . LYS A 1 199 ? -2.776 20.082 -66.849 1.00 56.24 195 LYS A N 1
ATOM 1537 C CA . LYS A 1 199 ? -1.324 20.120 -66.883 1.00 56.78 195 LYS A CA 1
ATOM 1538 C C . LYS A 1 199 ? -0.843 21.527 -66.541 1.00 58.83 195 LYS A C 1
ATOM 1539 O O . LYS A 1 199 ? -1.558 22.514 -66.735 1.00 67.07 195 LYS A O 1
ATOM 1545 N N . ARG A 1 200 ? 0.357 21.606 -65.977 1.00 56.63 196 ARG A N 1
ATOM 1546 C CA . ARG A 1 200 ? 0.995 22.860 -65.603 1.00 60.51 196 ARG A CA 1
ATOM 1547 C C . ARG A 1 200 ? 2.168 23.166 -66.536 1.00 63.57 196 ARG A C 1
ATOM 1548 O O . ARG A 1 200 ? 2.830 22.255 -67.047 1.00 64.56 196 ARG A O 1
ATOM 1556 N N . THR A 1 201 ? 2.378 24.459 -66.801 1.00 61.26 197 THR A N 1
ATOM 1557 C CA . THR A 1 201 ? 3.375 24.918 -67.760 1.00 61.11 197 THR A CA 1
ATOM 1558 C C . THR A 1 201 ? 4.766 24.888 -67.133 1.00 60.43 197 THR A C 1
ATOM 1559 O O . THR A 1 201 ? 4.910 24.898 -65.908 1.00 65.58 197 THR A O 1
ATOM 1563 N N . ASP A 1 202 ? 5.803 24.823 -67.983 1.00 58.54 198 ASP A N 1
ATOM 1564 C CA . ASP A 1 202 ? 7.174 24.864 -67.466 1.00 66.48 198 ASP A CA 1
ATOM 1565 C C . ASP A 1 202 ? 7.433 26.115 -66.643 1.00 68.87 198 ASP A C 1
ATOM 1566 O O . ASP A 1 202 ? 8.259 26.103 -65.727 1.00 74.61 198 ASP A O 1
ATOM 1571 N N . GLU A 1 203 ? 6.763 27.211 -66.968 1.00 72.34 199 GLU A N 1
ATOM 1572 C CA . GLU A 1 203 ? 6.994 28.434 -66.217 1.00 70.22 199 GLU A CA 1
ATOM 1573 C C . GLU A 1 203 ? 6.367 28.355 -64.831 1.00 62.97 199 GLU A C 1
ATOM 1574 O O . GLU A 1 203 ? 6.984 28.771 -63.849 1.00 65.44 199 GLU A O 1
ATOM 1580 N N . GLN A 1 204 ? 5.152 27.818 -64.734 1.00 56.69 200 GLN A N 1
ATOM 1581 C CA . GLN A 1 204 ? 4.508 27.449 -63.475 1.00 56.31 200 GLN A CA 1
ATOM 1582 C C . GLN A 1 204 ? 5.488 26.774 -62.512 1.00 57.15 200 GLN A C 1
ATOM 1583 O O . GLN A 1 204 ? 5.455 27.024 -61.297 1.00 60.99 200 GLN A O 1
ATOM 1589 N N . ASN A 1 205 ? 6.316 25.866 -63.040 1.00 58.05 201 ASN A N 1
ATOM 1590 C CA . ASN A 1 205 ? 7.211 25.043 -62.234 1.00 58.97 201 ASN A CA 1
ATOM 1591 C C . ASN A 1 205 ? 8.664 25.521 -62.237 1.00 59.87 201 ASN A C 1
ATOM 1592 O O . ASN A 1 205 ? 9.564 24.745 -61.902 1.00 60.86 201 ASN A O 1
ATOM 1597 N N . SER A 1 206 ? 8.908 26.789 -62.562 1.00 61.87 202 SER A N 1
ATOM 1598 C CA . SER A 1 206 ? 10.265 27.340 -62.611 1.00 67.37 202 SER A CA 1
ATOM 1599 C C . SER A 1 206 ? 10.369 28.789 -62.130 1.00 69.24 202 SER A C 1
ATOM 1600 O O . SER A 1 206 ? 11.401 29.159 -61.559 1.00 74.45 202 SER A O 1
ATOM 1603 N N . VAL A 1 207 ? 9.362 29.622 -62.361 1.00 61.93 203 VAL A N 1
ATOM 1604 C CA . VAL A 1 207 ? 9.436 31.059 -62.124 1.00 63.78 203 VAL A CA 1
ATOM 1605 C C . VAL A 1 207 ? 8.912 31.493 -60.751 1.00 60.95 203 VAL A C 1
ATOM 1606 O O . VAL A 1 207 ? 9.585 32.292 -60.084 1.00 67.55 203 VAL A O 1
ATOM 1610 N N . PRO A 1 208 ? 7.759 31.009 -60.262 1.00 59.62 204 PRO A N 1
ATOM 1611 C CA . PRO A 1 208 ? 7.226 31.536 -58.985 1.00 63.73 204 PRO A CA 1
ATOM 1612 C C . PRO A 1 208 ? 7.922 31.094 -57.690 1.00 79.71 204 PRO A C 1
ATOM 1613 O O . PRO A 1 208 ? 7.609 31.687 -56.652 1.00 92.36 204 PRO A O 1
ATOM 1617 N N . ALA A 1 209 ? 8.819 30.106 -57.691 1.00 82.06 205 ALA A N 1
ATOM 1618 C CA . ALA A 1 209 ? 9.496 29.625 -56.474 1.00 84.54 205 ALA A CA 1
ATOM 1619 C C . ALA A 1 209 ? 8.631 28.776 -55.542 1.00 79.66 205 ALA A C 1
ATOM 1620 O O . ALA A 1 209 ? 9.170 27.940 -54.812 1.00 76.84 205 ALA A O 1
ATOM 1622 N N . LEU A 1 210 ? 7.312 28.971 -55.535 1.00 70.20 206 LEU A N 1
ATOM 1623 C CA . LEU A 1 210 ? 6.409 28.168 -54.713 1.00 62.63 206 LEU A CA 1
ATOM 1624 C C . LEU A 1 210 ? 5.411 27.419 -55.587 1.00 58.49 206 LEU A C 1
ATOM 1625 O O . LEU A 1 210 ? 4.719 28.015 -56.420 1.00 59.66 206 LEU A O 1
ATOM 1630 N N . GLY A 1 211 ? 5.302 26.120 -55.341 1.00 63.28 207 GLY A N 1
ATOM 1631 C CA . GLY A 1 211 ? 4.422 25.237 -56.078 1.00 60.90 207 GLY A CA 1
ATOM 1632 C C . GLY A 1 211 ? 5.211 24.428 -57.083 1.00 59.89 207 GLY A C 1
ATOM 1633 O O . GLY A 1 211 ? 5.757 24.996 -58.035 1.00 58.14 207 GLY A O 1
ATOM 1634 N N . ARG A 1 212 ? 5.300 23.109 -56.874 1.00 66.49 208 ARG A N 1
ATOM 1635 C CA . ARG A 1 212 ? 5.868 22.198 -57.858 1.00 59.44 208 ARG A CA 1
ATOM 1636 C C . ARG A 1 212 ? 4.976 20.984 -58.028 1.00 59.45 208 ARG A C 1
ATOM 1637 O O . ARG A 1 212 ? 4.427 20.451 -57.058 1.00 59.49 208 ARG A O 1
ATOM 1645 N N . GLY A 1 213 ? 4.841 20.560 -59.278 1.00 59.48 209 GLY A N 1
ATOM 1646 C CA . GLY A 1 213 ? 3.960 19.474 -59.655 1.00 59.51 209 GLY A CA 1
ATOM 1647 C C . GLY A 1 213 ? 3.573 19.507 -61.115 1.00 59.22 209 GLY A C 1
ATOM 1648 O O . GLY A 1 213 ? 3.326 20.578 -61.677 1.00 68.75 209 GLY A O 1
ATOM 1649 N N . ASP A 1 214 ? 3.474 18.333 -61.729 1.00 59.82 210 ASP A N 1
ATOM 1650 C CA . ASP A 1 214 ? 3.116 18.262 -63.140 1.00 60.86 210 ASP A CA 1
ATOM 1651 C C . ASP A 1 214 ? 1.658 18.626 -63.402 1.00 59.12 210 ASP A C 1
ATOM 1652 O O . ASP A 1 214 ? 1.334 19.053 -64.515 1.00 69.81 210 ASP A O 1
ATOM 1657 N N . ASN A 1 215 ? 0.754 18.409 -62.451 1.00 58.37 211 ASN A N 1
ATOM 1658 C CA . ASN A 1 215 ? -0.660 18.619 -62.735 1.00 57.62 211 ASN A CA 1
ATOM 1659 C C . ASN A 1 215 ? -1.303 19.438 -61.632 1.00 56.86 211 ASN A C 1
ATOM 1660 O O . ASN A 1 215 ? -0.728 19.642 -60.565 1.00 63.22 211 ASN A O 1
ATOM 1665 N N . ALA A 1 216 ? -2.550 19.836 -61.870 1.00 56.14 212 ALA A N 1
ATOM 1666 C CA . ALA A 1 216 ? -3.265 20.732 -60.967 1.00 55.39 212 ALA A CA 1
ATOM 1667 C C . ALA A 1 216 ? -4.719 20.292 -60.884 1.00 55.16 212 ALA A C 1
ATOM 1668 O O . ALA A 1 216 ? -5.481 20.490 -61.836 1.00 56.89 212 ALA A O 1
ATOM 1670 N N . GLU A 1 217 ? -5.104 19.691 -59.759 1.00 55.44 213 GLU A N 1
ATOM 1671 C CA . GLU A 1 217 ? -6.437 19.119 -59.610 1.00 55.44 213 GLU A CA 1
ATOM 1672 C C . GLU A 1 217 ? -7.181 19.735 -58.434 1.00 55.55 213 GLU A C 1
ATOM 1673 O O . GLU A 1 217 ? -6.589 20.387 -57.564 1.00 57.27 213 GLU A O 1
ATOM 1679 N N . THR A 1 218 ? -8.509 19.560 -58.455 1.00 54.82 214 THR A N 1
ATOM 1680 C CA . THR A 1 218 ? -9.406 20.044 -57.409 1.00 54.69 214 THR A CA 1
ATOM 1681 C C . THR A 1 218 ? -10.560 19.076 -57.195 1.00 54.95 214 THR A C 1
ATOM 1682 O O . THR A 1 218 ? -11.199 18.630 -58.152 1.00 60.69 214 THR A O 1
ATOM 1686 N N . TYR A 1 219 ? -10.865 18.822 -55.929 1.00 55.24 215 TYR A N 1
ATOM 1687 C CA . TYR A 1 219 ? -11.997 18.005 -55.518 1.00 62.68 215 TYR A CA 1
ATOM 1688 C C . TYR A 1 219 ? -12.911 18.876 -54.669 1.00 55.27 215 TYR A C 1
ATOM 1689 O O . TYR A 1 219 ? -12.456 19.517 -53.713 1.00 55.03 215 TYR A O 1
ATOM 1698 N N . THR A 1 220 ? -14.201 18.873 -54.999 1.00 55.22 216 THR A N 1
ATOM 1699 C CA . THR A 1 220 ? -15.146 19.779 -54.374 1.00 54.75 216 THR A CA 1
ATOM 1700 C C . THR A 1 220 ? -16.437 19.047 -54.081 1.00 55.37 216 THR A C 1
ATOM 1701 O O . THR A 1 220 ? -16.969 18.341 -54.944 1.00 55.77 216 THR A O 1
ATOM 1705 N N . GLY A 1 221 ? -16.949 19.252 -52.876 1.00 55.51 217 GLY A N 1
ATOM 1706 C CA . GLY A 1 221 ? -18.293 18.837 -52.548 1.00 56.04 217 GLY A CA 1
ATOM 1707 C C . GLY A 1 221 ? -18.995 19.998 -51.888 1.00 55.51 217 GLY A C 1
ATOM 1708 O O . GLY A 1 221 ? -18.382 20.792 -51.180 1.00 67.13 217 GLY A O 1
ATOM 1709 N N . GLY A 1 222 ? -20.288 20.107 -52.146 1.00 55.63 218 GLY A N 1
ATOM 1710 C CA . GLY A 1 222 ? -21.055 21.182 -51.547 1.00 55.24 218 GLY A CA 1
ATOM 1711 C C . GLY A 1 222 ? -22.504 20.807 -51.382 1.00 55.90 218 GLY A C 1
ATOM 1712 O O . GLY A 1 222 ? -23.057 20.029 -52.167 1.00 56.41 218 GLY A O 1
ATOM 1713 N N . LEU A 1 223 ? -23.138 21.412 -50.375 1.00 55.93 219 LEU A N 1
ATOM 1714 C CA . LEU A 1 223 ? -24.565 21.269 -50.112 1.00 56.56 219 LEU A CA 1
ATOM 1715 C C . LEU A 1 223 ? -25.170 22.649 -49.980 1.00 59.29 219 LEU A C 1
ATOM 1716 O O . LEU A 1 223 ? -24.470 23.633 -49.718 1.00 64.30 219 LEU A O 1
ATOM 1721 N N . LYS A 1 224 ? -26.487 22.715 -50.151 1.00 56.36 220 LYS A N 1
ATOM 1722 C CA . LYS A 1 224 ? -27.159 23.997 -50.000 1.00 57.64 220 LYS A CA 1
ATOM 1723 C C . LYS A 1 224 ? -28.626 23.753 -49.700 1.00 61.43 220 LYS A C 1
ATOM 1724 O O . LYS A 1 224 ? -29.206 22.771 -50.169 1.00 60.21 220 LYS A O 1
ATOM 1730 N N . TYR A 1 225 ? -29.216 24.673 -48.929 1.00 58.51 221 TYR A N 1
ATOM 1731 C CA . TYR A 1 225 ? -30.636 24.672 -48.607 1.00 57.55 221 TYR A CA 1
ATOM 1732 C C . TYR A 1 225 ? -31.231 26.004 -49.031 1.00 58.81 221 TYR A C 1
ATOM 1733 O O . TYR A 1 225 ? -30.708 27.059 -48.661 1.00 65.00 221 TYR A O 1
ATOM 1742 N N . ASP A 1 226 ? -32.349 25.962 -49.765 1.00 60.09 222 ASP A N 1
ATOM 1743 C CA . ASP A 1 226 ? -32.964 27.190 -50.277 1.00 59.49 222 ASP A CA 1
ATOM 1744 C C . ASP A 1 226 ? -34.485 26.987 -50.248 1.00 59.36 222 ASP A C 1
ATOM 1745 O O . ASP A 1 226 ? -35.097 26.617 -51.257 1.00 58.49 222 ASP A O 1
ATOM 1750 N N . ALA A 1 227 ? -35.091 27.316 -49.096 1.00 58.62 223 ALA A N 1
ATOM 1751 C CA . ALA A 1 227 ? -36.535 27.227 -48.886 1.00 59.73 223 ALA A CA 1
ATOM 1752 C C . ALA A 1 227 ? -36.949 28.122 -47.719 1.00 63.58 223 ALA A C 1
ATOM 1753 O O . ALA A 1 227 ? -36.133 28.478 -46.863 1.00 63.01 223 ALA A O 1
ATOM 1755 N N . ASN A 1 228 ? -38.225 28.530 -47.741 1.00 62.87 224 ASN A N 1
ATOM 1756 C CA . ASN A 1 228 ? -38.864 29.314 -46.675 1.00 63.89 224 ASN A CA 1
ATOM 1757 C C . ASN A 1 228 ? -38.044 30.549 -46.304 1.00 72.43 224 ASN A C 1
ATOM 1758 O O . ASN A 1 228 ? -37.846 30.860 -45.125 1.00 72.72 224 ASN A O 1
ATOM 1763 N N . ASN A 1 229 ? -37.567 31.263 -47.332 1.00 71.35 225 ASN A N 1
ATOM 1764 C CA . ASN A 1 229 ? -36.757 32.478 -47.180 1.00 70.28 225 ASN A CA 1
ATOM 1765 C C . ASN A 1 229 ? -35.494 32.250 -46.359 1.00 65.45 225 ASN A C 1
ATOM 1766 O O . ASN A 1 229 ? -34.870 33.214 -45.895 1.00 62.21 225 ASN A O 1
ATOM 1771 N N . ILE A 1 230 ? -35.091 30.994 -46.197 1.00 62.35 226 ILE A N 1
ATOM 1772 C CA . ILE A 1 230 ? -33.830 30.629 -45.570 1.00 57.28 226 ILE A CA 1
ATOM 1773 C C . ILE A 1 230 ? -32.878 30.132 -46.638 1.00 56.57 226 ILE A C 1
ATOM 1774 O O . ILE A 1 230 ? -33.281 29.395 -47.544 1.00 66.19 226 ILE A O 1
ATOM 1779 N N . TYR A 1 231 ? -31.615 30.531 -46.536 1.00 55.72 227 TYR A N 1
ATOM 1780 C CA . TYR A 1 231 ? -30.583 30.045 -47.450 1.00 55.10 227 TYR A CA 1
ATOM 1781 C C . TYR A 1 231 ? -29.344 29.675 -46.642 1.00 55.81 227 TYR A C 1
ATOM 1782 O O . TYR A 1 231 ? -28.692 30.540 -46.053 1.00 63.34 227 TYR A O 1
ATOM 1791 N N . LEU A 1 232 ? -29.016 28.399 -46.615 1.00 55.36 228 LEU A N 1
ATOM 1792 C CA . LEU A 1 232 ? -27.799 27.907 -45.998 1.00 55.27 228 LEU A CA 1
ATOM 1793 C C . LEU A 1 232 ? -26.989 27.174 -47.062 1.00 58.23 228 LEU A C 1
ATOM 1794 O O . LEU A 1 232 ? -27.559 26.519 -47.943 1.00 59.32 228 LEU A O 1
ATOM 1799 N N . ALA A 1 233 ? -25.668 27.308 -47.020 1.00 55.20 229 ALA A N 1
ATOM 1800 C CA . ALA A 1 233 ? -24.880 26.658 -48.061 1.00 54.12 229 ALA A CA 1
ATOM 1801 C C . ALA A 1 233 ? -23.462 26.444 -47.565 1.00 56.40 229 ALA A C 1
ATOM 1802 O O . ALA A 1 233 ? -22.942 27.242 -46.776 1.00 62.21 229 ALA A O 1
ATOM 1804 N N . SER A 1 234 ? -22.844 25.363 -48.038 1.00 54.18 230 SER A N 1
ATOM 1805 C CA . SER A 1 234 ? -21.464 25.089 -47.681 1.00 54.09 230 SER A CA 1
ATOM 1806 C C . SER A 1 234 ? -20.798 24.248 -48.758 1.00 55.80 230 SER A C 1
ATOM 1807 O O . SER A 1 234 ? -21.447 23.490 -49.484 1.00 63.66 230 SER A O 1
ATOM 1810 N N . ARG A 1 235 ? -19.472 24.335 -48.786 1.00 55.21 231 ARG A N 1
ATOM 1811 C CA . ARG A 1 235 ? -18.649 23.837 -49.879 1.00 55.03 231 ARG A CA 1
ATOM 1812 C C . ARG A 1 235 ? -17.276 23.501 -49.318 1.00 53.80 231 ARG A C 1
ATOM 1813 O O . ARG A 1 235 ? -16.701 24.296 -48.568 1.00 53.84 231 ARG A O 1
ATOM 1821 N N . TYR A 1 236 ? -16.743 22.346 -49.684 1.00 54.31 232 TYR A N 1
ATOM 1822 C CA . TYR A 1 236 ? -15.399 21.996 -49.260 1.00 54.55 232 TYR A CA 1
ATOM 1823 C C . TYR A 1 236 ? -14.599 21.579 -50.486 1.00 54.44 232 TYR A C 1
ATOM 1824 O O . TYR A 1 236 ? -15.083 20.803 -51.324 1.00 54.72 232 TYR A O 1
ATOM 1833 N N . THR A 1 237 ? -13.379 22.092 -50.590 1.00 54.12 233 THR A N 1
ATOM 1834 C CA . THR A 1 237 ? -12.529 21.794 -51.728 1.00 57.26 233 THR A CA 1
ATOM 1835 C C . THR A 1 237 ? -11.129 21.428 -51.282 1.00 62.94 233 THR A C 1
ATOM 1836 O O . THR A 1 237 ? -10.534 22.113 -50.448 1.00 64.66 233 THR A O 1
ATOM 1840 N N . GLN A 1 238 ? -10.582 20.404 -51.924 1.00 56.42 234 GLN A N 1
ATOM 1841 C CA . GLN A 1 238 ? -9.160 20.118 -51.891 1.00 57.32 234 GLN A CA 1
ATOM 1842 C C . GLN A 1 238 ? -8.570 20.413 -53.259 1.00 57.36 234 GLN A C 1
ATOM 1843 O O . GLN A 1 238 ? -9.183 20.116 -54.288 1.00 54.88 234 GLN A O 1
ATOM 1849 N N . THR A 1 239 ? -7.400 21.036 -53.264 1.00 54.86 235 THR A N 1
ATOM 1850 C CA . THR A 1 239 ? -6.721 21.379 -54.500 1.00 54.60 235 THR A CA 1
ATOM 1851 C C . THR A 1 239 ? -5.264 20.971 -54.354 1.00 55.24 235 THR A C 1
ATOM 1852 O O . THR A 1 239 ? -4.698 21.050 -53.254 1.00 55.57 235 THR A O 1
ATOM 1856 N N . TYR A 1 240 ? -4.672 20.501 -55.456 1.00 55.50 236 TYR A N 1
ATOM 1857 C CA . TYR A 1 240 ? -3.239 20.229 -55.531 1.00 56.12 236 TYR A CA 1
ATOM 1858 C C . TYR A 1 240 ? -2.647 21.084 -56.646 1.00 55.71 236 TYR A C 1
ATOM 1859 O O . TYR A 1 240 ? -3.124 21.046 -57.787 1.00 55.43 236 TYR A O 1
ATOM 1868 N N . ASN A 1 241 ? -1.674 21.920 -56.283 1.00 55.96 237 ASN A N 1
ATOM 1869 C CA . ASN A 1 241 ? -0.944 22.764 -57.223 1.00 60.04 237 ASN A CA 1
ATOM 1870 C C . ASN A 1 241 ? -1.860 23.700 -58.016 1.00 62.27 237 ASN A C 1
ATOM 1871 O O . ASN A 1 241 ? -1.543 24.070 -59.149 1.00 61.47 237 ASN A O 1
ATOM 1876 N N . ALA A 1 242 ? -2.967 24.135 -57.407 1.00 60.04 238 ALA A N 1
ATOM 1877 C CA . ALA A 1 242 ? -4.030 24.863 -58.099 1.00 53.19 238 ALA A CA 1
ATOM 1878 C C . ALA A 1 242 ? -4.400 26.179 -57.436 1.00 52.56 238 ALA A C 1
ATOM 1879 O O . ALA A 1 242 ? -4.741 27.131 -58.137 1.00 56.13 238 ALA A O 1
ATOM 1881 N N . THR A 1 243 ? -4.369 26.241 -56.105 1.00 53.76 239 THR A N 1
ATOM 1882 C CA . THR A 1 243 ? -4.715 27.436 -55.344 1.00 54.61 239 THR A CA 1
ATOM 1883 C C . THR A 1 243 ? -3.485 28.335 -55.207 1.00 52.34 239 THR A C 1
ATOM 1884 O O . THR A 1 243 ? -2.408 27.858 -54.828 1.00 53.00 239 THR A O 1
ATOM 1888 N N . ARG A 1 244 ? -3.642 29.635 -55.496 1.00 51.81 240 ARG A N 1
ATOM 1889 C CA . ARG A 1 244 ? -2.466 30.501 -55.551 1.00 55.99 240 ARG A CA 1
ATOM 1890 C C . ARG A 1 244 ? -2.092 30.987 -54.164 1.00 54.92 240 ARG A C 1
ATOM 1891 O O . ARG A 1 244 ? -2.962 31.298 -53.338 1.00 54.59 240 ARG A O 1
ATOM 1899 N N . ALA A 1 245 ? -0.785 31.046 -53.917 1.00 52.90 241 ALA A N 1
ATOM 1900 C CA . ALA A 1 245 ? -0.248 31.579 -52.667 1.00 53.27 241 ALA A CA 1
ATOM 1901 C C . ALA A 1 245 ? 0.174 33.028 -52.899 1.00 55.06 241 ALA A C 1
ATOM 1902 O O . ALA A 1 245 ? 1.360 33.388 -52.890 1.00 53.71 241 ALA A O 1
ATOM 1904 N N . GLY A 1 246 ? -0.854 33.836 -53.173 1.00 52.38 242 GLY A N 1
ATOM 1905 C CA . GLY A 1 246 ? -0.653 35.207 -53.588 1.00 52.18 242 GLY A CA 1
ATOM 1906 C C . GLY A 1 246 ? 0.349 35.330 -54.711 1.00 52.51 242 GLY A C 1
ATOM 1907 O O . GLY A 1 246 ? 0.312 34.581 -55.697 1.00 60.43 242 GLY A O 1
ATOM 1908 N N . SER A 1 247 ? 1.296 36.252 -54.544 1.00 52.96 243 SER A N 1
ATOM 1909 C CA . SER A 1 247 ? 2.298 36.535 -55.565 1.00 56.36 243 SER A CA 1
ATOM 1910 C C . SER A 1 247 ? 3.450 35.544 -55.541 1.00 59.47 243 SER A C 1
ATOM 1911 O O . SER A 1 247 ? 4.300 35.580 -56.441 1.00 54.66 243 SER A O 1
ATOM 1914 N N . LEU A 1 248 ? 3.517 34.698 -54.511 1.00 58.30 249 LEU A N 1
ATOM 1915 C CA . LEU A 1 248 ? 4.640 33.801 -54.301 1.00 55.43 249 LEU A CA 1
ATOM 1916 C C . LEU A 1 248 ? 4.520 32.507 -55.077 1.00 58.67 249 LEU A C 1
ATOM 1917 O O . LEU A 1 248 ? 5.497 31.762 -55.142 1.00 67.69 249 LEU A O 1
ATOM 1922 N N . GLY A 1 249 ? 3.344 32.193 -55.608 1.00 54.85 250 GLY A N 1
ATOM 1923 C CA . GLY A 1 249 ? 3.184 31.031 -56.460 1.00 54.73 250 GLY A CA 1
ATOM 1924 C C . GLY A 1 249 ? 1.900 30.279 -56.169 1.00 59.27 250 GLY A C 1
ATOM 1925 O O . GLY A 1 249 ? 0.828 30.879 -56.017 1.00 55.89 250 GLY A O 1
ATOM 1926 N N . PHE A 1 250 ? 2.009 28.954 -56.067 1.00 63.58 251 PHE A N 1
ATOM 1927 C CA . PHE A 1 250 ? 0.884 28.105 -55.724 1.00 60.83 251 PHE A CA 1
ATOM 1928 C C . PHE A 1 250 ? 1.174 27.269 -54.486 1.00 63.14 251 PHE A C 1
ATOM 1929 O O . PHE A 1 250 ? 2.328 26.932 -54.187 1.00 65.20 251 PHE A O 1
ATOM 1937 N N . ALA A 1 251 ? 0.088 26.920 -53.792 1.00 57.69 252 ALA A N 1
ATOM 1938 C CA . ALA A 1 251 ? 0.124 25.951 -52.709 1.00 58.00 252 ALA A CA 1
ATOM 1939 C C . ALA A 1 251 ? 0.058 24.533 -53.279 1.00 71.07 252 ALA A C 1
ATOM 1940 O O . ALA A 1 251 ? -0.871 24.193 -54.035 1.00 70.41 252 ALA A O 1
ATOM 1942 N N . ASN A 1 252 ? 1.051 23.712 -52.916 1.00 69.83 253 ASN A N 1
ATOM 1943 C CA . ASN A 1 252 ? 1.078 22.317 -53.346 1.00 62.45 253 ASN A CA 1
ATOM 1944 C C . ASN A 1 252 ? -0.147 21.552 -52.864 1.00 65.68 253 ASN A C 1
ATOM 1945 O O . ASN A 1 252 ? -0.621 20.621 -53.532 1.00 65.62 253 ASN A O 1
ATOM 1950 N N . LYS A 1 253 ? -0.623 21.887 -51.673 1.00 59.84 254 LYS A N 1
ATOM 1951 C CA . LYS A 1 253 ? -1.889 21.412 -51.148 1.00 58.26 254 LYS A CA 1
ATOM 1952 C C . LYS A 1 253 ? -2.595 22.604 -50.535 1.00 57.60 254 LYS A C 1
ATOM 1953 O O . LYS A 1 253 ? -1.961 23.494 -49.960 1.00 56.08 254 LYS A O 1
ATOM 1959 N N . ALA A 1 254 ? -3.916 22.596 -50.657 1.00 55.59 255 ALA A N 1
ATOM 1960 C CA . ALA A 1 254 ? -4.741 23.618 -50.048 1.00 54.96 255 ALA A CA 1
ATOM 1961 C C . ALA A 1 254 ? -6.143 23.058 -49.874 1.00 57.64 255 ALA A C 1
ATOM 1962 O O . ALA A 1 254 ? -6.650 22.337 -50.750 1.00 58.11 255 ALA A O 1
ATOM 1964 N N . GLN A 1 255 ? -6.751 23.375 -48.728 1.00 54.88 256 GLN A N 1
ATOM 1965 C CA . GLN A 1 255 ? -8.116 22.980 -48.431 1.00 54.86 256 GLN A CA 1
ATOM 1966 C C . GLN A 1 255 ? -8.923 24.244 -48.210 1.00 54.12 256 GLN A C 1
ATOM 1967 O O . GLN A 1 255 ? -8.557 25.086 -47.380 1.00 64.65 256 GLN A O 1
ATOM 1973 N N . ASN A 1 256 ? -9.988 24.397 -48.982 1.00 53.63 257 ASN A N 1
ATOM 1974 C CA . ASN A 1 256 ? -10.779 25.614 -48.982 1.00 52.93 257 ASN A CA 1
ATOM 1975 C C . ASN A 1 256 ? -12.170 25.284 -48.481 1.00 53.09 257 ASN A C 1
ATOM 1976 O O . ASN A 1 256 ? -12.725 24.229 -48.805 1.00 62.97 257 ASN A O 1
ATOM 1981 N N . PHE A 1 257 ? -12.730 26.185 -47.693 1.00 52.86 258 PHE A N 1
ATOM 1982 C CA . PHE A 1 257 ? -13.996 25.890 -47.056 1.00 53.15 258 PHE A CA 1
ATOM 1983 C C . PHE A 1 257 ? -14.809 27.161 -46.865 1.00 52.61 258 PHE A C 1
ATOM 1984 O O . PHE A 1 257 ? -14.255 28.218 -46.553 1.00 52.28 258 PHE A O 1
ATOM 1992 N N . GLU A 1 258 ? -16.121 27.056 -47.094 1.00 52.60 259 GLU A N 1
ATOM 1993 C CA . GLU A 1 258 ? -17.031 28.195 -47.033 1.00 54.60 259 GLU A CA 1
ATOM 1994 C C . GLU A 1 258 ? -18.373 27.775 -46.432 1.00 61.24 259 GLU A C 1
ATOM 1995 O O . GLU A 1 258 ? -18.884 26.693 -46.731 1.00 63.44 259 GLU A O 1
ATOM 2001 N N . VAL A 1 259 ? -18.952 28.654 -45.609 1.00 53.34 260 VAL A N 1
ATOM 2002 C CA . VAL A 1 259 ? -20.278 28.470 -45.018 1.00 53.14 260 VAL A CA 1
ATOM 2003 C C . VAL A 1 259 ? -21.009 29.783 -45.149 1.00 53.11 260 VAL A C 1
ATOM 2004 O O . VAL A 1 259 ? -20.413 30.844 -44.949 1.00 53.24 260 VAL A O 1
ATOM 2008 N N . VAL A 1 260 ? -22.286 29.724 -45.518 1.00 57.12 261 VAL A N 1
ATOM 2009 C CA . VAL A 1 260 ? -23.097 30.930 -45.633 1.00 52.50 261 VAL A CA 1
ATOM 2010 C C . VAL A 1 260 ? -24.485 30.652 -45.093 1.00 55.02 261 VAL A C 1
ATOM 2011 O O . VAL A 1 260 ? -25.057 29.584 -45.342 1.00 57.42 261 VAL A O 1
ATOM 2015 N N . ALA A 1 261 ? -25.055 31.637 -44.411 1.00 53.24 262 ALA A N 1
ATOM 2016 C CA . ALA A 1 261 ? -26.427 31.549 -43.941 1.00 53.92 262 ALA A CA 1
ATOM 2017 C C . ALA A 1 261 ? -27.085 32.886 -44.235 1.00 53.56 262 ALA A C 1
ATOM 2018 O O . ALA A 1 261 ? -26.470 33.926 -44.006 1.00 55.17 262 ALA A O 1
ATOM 2020 N N . GLN A 1 262 ? -28.308 32.864 -44.759 1.00 53.85 263 GLN A N 1
ATOM 2021 C CA . GLN A 1 262 ? -29.019 34.084 -45.126 1.00 53.61 263 GLN A CA 1
ATOM 2022 C C . GLN A 1 262 ? -30.496 33.917 -44.804 1.00 56.12 263 GLN A C 1
ATOM 2023 O O . GLN A 1 262 ? -31.033 32.808 -44.893 1.00 59.22 263 GLN A O 1
ATOM 2029 N N . TYR A 1 263 ? -31.136 35.006 -44.379 1.00 54.58 264 TYR A N 1
ATOM 2030 C CA . TYR A 1 263 ? -32.585 35.060 -44.257 1.00 55.37 264 TYR A CA 1
ATOM 2031 C C . TYR A 1 263 ? -33.106 36.188 -45.130 1.00 59.69 264 TYR A C 1
ATOM 2032 O O . TYR A 1 263 ? -32.430 37.198 -45.322 1.00 67.01 264 TYR A O 1
ATOM 2041 N N . GLN A 1 264 ? -34.301 36.010 -45.684 1.00 62.11 265 GLN A N 1
ATOM 2042 C CA . GLN A 1 264 ? -34.911 37.031 -46.526 1.00 55.38 265 GLN A CA 1
ATOM 2043 C C . GLN A 1 264 ? -36.180 37.571 -45.865 1.00 56.26 265 GLN A C 1
ATOM 2044 O O . GLN A 1 264 ? -37.197 36.873 -45.776 1.00 57.16 265 GLN A O 1
ATOM 2050 N N . PHE A 1 265 ? -36.142 38.823 -45.442 1.00 59.10 266 PHE A N 1
ATOM 2051 C CA . PHE A 1 265 ? -37.272 39.379 -44.717 1.00 66.02 266 PHE A CA 1
ATOM 2052 C C . PHE A 1 265 ? -38.338 39.853 -45.703 1.00 67.07 266 PHE A C 1
ATOM 2053 O O . PHE A 1 265 ? -38.037 40.243 -46.836 1.00 70.87 266 PHE A O 1
ATOM 2061 N N . ASP A 1 266 ? -39.604 39.738 -45.295 1.00 61.23 267 ASP A N 1
ATOM 2062 C CA . ASP A 1 266 ? -40.689 40.226 -46.141 1.00 58.84 267 ASP A CA 1
ATOM 2063 C C . ASP A 1 266 ? -40.538 41.711 -46.437 1.00 68.23 267 ASP A C 1
ATOM 2064 O O . ASP A 1 266 ? -40.982 42.177 -47.491 1.00 75.63 267 ASP A O 1
ATOM 2069 N N . PHE A 1 267 ? -39.915 42.476 -45.538 1.00 65.80 268 PHE A N 1
ATOM 2070 C CA . PHE A 1 267 ? -39.821 43.902 -45.808 1.00 61.53 268 PHE A CA 1
ATOM 2071 C C . PHE A 1 267 ? -38.664 44.228 -46.746 1.00 56.57 268 PHE A C 1
ATOM 2072 O O . PHE A 1 267 ? -38.535 45.379 -47.176 1.00 56.28 268 PHE A O 1
ATOM 2080 N N . GLY A 1 268 ? -37.846 43.243 -47.103 1.00 55.98 269 GLY A N 1
ATOM 2081 C CA . GLY A 1 268 ? -36.899 43.397 -48.191 1.00 55.02 269 GLY A CA 1
ATOM 2082 C C . GLY A 1 268 ? -35.436 43.317 -47.818 1.00 54.21 269 GLY A C 1
ATOM 2083 O O . GLY A 1 268 ? -34.586 43.438 -48.714 1.00 53.45 269 GLY A O 1
ATOM 2084 N N . LEU A 1 269 ? -35.078 43.104 -46.558 1.00 54.38 270 LEU A N 1
ATOM 2085 C CA . LEU A 1 269 ? -33.681 43.079 -46.171 1.00 53.71 270 LEU A CA 1
ATOM 2086 C C . LEU A 1 269 ? -33.221 41.640 -46.084 1.00 57.90 270 LEU A C 1
ATOM 2087 O O . LEU A 1 269 ? -33.920 40.783 -45.534 1.00 66.58 270 LEU A O 1
ATOM 2092 N N . ARG A 1 270 ? -32.037 41.378 -46.613 1.00 52.89 271 ARG A N 1
ATOM 2093 C CA . ARG A 1 270 ? -31.460 40.045 -46.517 1.00 52.83 271 ARG A CA 1
ATOM 2094 C C . ARG A 1 270 ? -30.109 40.088 -45.820 1.00 52.42 271 ARG A C 1
ATOM 2095 O O . ARG A 1 270 ? -29.098 40.476 -46.431 1.00 51.73 271 ARG A O 1
ATOM 2103 N N . PRO A 1 271 ? -30.049 39.723 -44.546 1.00 52.90 272 PRO A N 1
ATOM 2104 C CA . PRO A 1 271 ? -28.762 39.638 -43.850 1.00 52.63 272 PRO A CA 1
ATOM 2105 C C . PRO A 1 271 ? -28.006 38.373 -44.219 1.00 52.43 272 PRO A C 1
ATOM 2106 O O . PRO A 1 271 ? -28.562 37.405 -44.735 1.00 52.65 272 PRO A O 1
ATOM 2110 N N . SER A 1 272 ? -26.705 38.415 -43.968 1.00 52.05 273 SER A N 1
ATOM 2111 C CA . SER A 1 272 ? -25.811 37.350 -44.378 1.00 51.82 273 SER A CA 1
ATOM 2112 C C . SER A 1 272 ? -24.660 37.215 -43.404 1.00 51.89 273 SER A C 1
ATOM 2113 O O . SER A 1 272 ? -23.959 38.191 -43.126 1.00 60.28 273 SER A O 1
ATOM 2116 N N . VAL A 1 273 ? -24.435 35.990 -42.948 1.00 52.94 274 VAL A N 1
ATOM 2117 C CA . VAL A 1 273 ? -23.281 35.615 -42.142 1.00 52.44 274 VAL A CA 1
ATOM 2118 C C . VAL A 1 273 ? -22.518 34.540 -42.898 1.00 52.24 274 VAL A C 1
ATOM 2119 O O . VAL A 1 273 ? -23.127 33.650 -43.509 1.00 55.54 274 VAL A O 1
ATOM 2123 N N . ALA A 1 274 ? -21.189 34.616 -42.858 1.00 54.38 275 ALA A N 1
ATOM 2124 C CA . ALA A 1 274 ? -20.368 33.620 -43.541 1.00 51.85 275 ALA A CA 1
ATOM 2125 C C . ALA A 1 274 ? -18.995 33.570 -42.893 1.00 51.97 275 ALA A C 1
ATOM 2126 O O . ALA A 1 274 ? -18.536 34.538 -42.277 1.00 60.72 275 ALA A O 1
ATOM 2128 N N . TYR A 1 275 ? -18.341 32.437 -43.068 1.00 52.18 276 TYR A N 1
ATOM 2129 C CA . TYR A 1 275 ? -16.959 32.235 -42.666 1.00 52.33 276 TYR A CA 1
ATOM 2130 C C . TYR A 1 275 ? -16.256 31.579 -43.850 1.00 52.36 276 TYR A C 1
ATOM 2131 O O . TYR A 1 275 ? -16.814 30.668 -44.478 1.00 53.43 276 TYR A O 1
ATOM 2140 N N . LEU A 1 276 ? -15.030 32.028 -44.147 1.00 54.84 277 LEU A N 1
ATOM 2141 C CA . LEU A 1 276 ? -14.270 31.539 -45.296 1.00 53.53 277 LEU A CA 1
ATOM 2142 C C . LEU A 1 276 ? -12.831 31.294 -44.891 1.00 57.20 277 LEU A C 1
ATOM 2143 O O . LEU A 1 276 ? -12.315 31.915 -43.954 1.00 62.59 277 LEU A O 1
ATOM 2148 N N . GLN A 1 277 ? -12.193 30.366 -45.601 1.00 53.68 278 GLN A N 1
ATOM 2149 C CA . GLN A 1 277 ? -10.920 29.832 -45.141 1.00 52.47 278 GLN A CA 1
ATOM 2150 C C . GLN A 1 277 ? -10.189 29.023 -46.206 1.00 57.01 278 GLN A C 1
ATOM 2151 O O . GLN A 1 277 ? -10.763 28.132 -46.851 1.00 60.83 278 GLN A O 1
ATOM 2157 N N . SER A 1 278 ? -8.918 29.352 -46.393 1.00 53.55 279 SER A N 1
ATOM 2158 C CA . SER A 1 278 ? -8.037 28.652 -47.309 1.00 52.69 279 SER A CA 1
ATOM 2159 C C . SER A 1 278 ? -6.736 28.418 -46.570 1.00 53.37 279 SER A C 1
ATOM 2160 O O . SER A 1 278 ? -6.107 29.373 -46.108 1.00 57.70 279 SER A O 1
ATOM 2163 N N . LYS A 1 279 ? -6.318 27.166 -46.471 1.00 54.01 280 LYS A N 1
ATOM 2164 C CA . LYS A 1 279 ? -5.101 26.850 -45.746 1.00 59.88 280 LYS A CA 1
ATOM 2165 C C . LYS A 1 279 ? -4.199 26.070 -46.672 1.00 55.60 280 LYS A C 1
ATOM 2166 O O . LYS A 1 279 ? -4.605 25.056 -47.229 1.00 56.34 280 LYS A O 1
ATOM 2172 N N . GLY A 1 280 ? -2.971 26.547 -46.810 1.00 55.30 281 GLY A N 1
ATOM 2173 C CA . GLY A 1 280 ? -2.001 25.972 -47.719 1.00 57.49 281 GLY A CA 1
ATOM 2174 C C . GLY A 1 280 ? -1.015 25.104 -46.957 1.00 63.97 281 GLY A C 1
ATOM 2175 O O . GLY A 1 280 ? -0.548 25.478 -45.877 1.00 67.42 281 GLY A O 1
ATOM 2176 N N . LYS A 1 281 ? -0.708 23.933 -47.525 1.00 57.59 282 LYS A N 1
ATOM 2177 C CA . LYS A 1 281 ? 0.203 22.991 -46.895 1.00 58.89 282 LYS A CA 1
ATOM 2178 C C . LYS A 1 281 ? 1.386 22.722 -47.814 1.00 58.69 282 LYS A C 1
ATOM 2179 O O . LYS A 1 281 ? 1.331 22.991 -49.009 1.00 58.15 282 LYS A O 1
ATOM 2185 N N . ASP A 1 282 ? 2.448 22.158 -47.236 1.00 68.52 283 ASP A N 1
ATOM 2186 C CA . ASP A 1 282 ? 3.769 22.015 -47.860 1.00 79.51 283 ASP A CA 1
ATOM 2187 C C . ASP A 1 282 ? 4.191 23.121 -48.822 1.00 77.64 283 ASP A C 1
ATOM 2188 O O . ASP A 1 282 ? 4.373 22.862 -50.017 1.00 78.47 283 ASP A O 1
ATOM 2193 N N . LEU A 1 283 ? 4.404 24.330 -48.305 1.00 70.63 284 LEU A N 1
ATOM 2194 C CA . LEU A 1 283 ? 5.039 25.382 -49.081 1.00 68.09 284 LEU A CA 1
ATOM 2195 C C . LEU A 1 283 ? 6.561 25.335 -48.910 1.00 71.86 284 LEU A C 1
ATOM 2196 O O . LEU A 1 283 ? 7.084 24.891 -47.882 1.00 71.83 284 LEU A O 1
ATOM 2201 N N . GLU A 1 284 ? 7.270 25.877 -49.910 1.00 73.33 285 GLU A N 1
ATOM 2202 C CA . GLU A 1 284 ? 8.641 25.460 -50.206 1.00 71.35 285 GLU A CA 1
ATOM 2203 C C . GLU A 1 284 ? 9.764 26.333 -49.666 1.00 77.60 285 GLU A C 1
ATOM 2204 O O . GLU A 1 284 ? 10.930 25.982 -49.869 1.00 90.53 285 GLU A O 1
ATOM 2210 N N . ARG A 1 285 ? 9.503 27.425 -48.985 1.00 61.87 286 ARG A N 1
ATOM 2211 C CA . ARG A 1 285 ? 10.656 28.172 -48.502 1.00 73.80 286 ARG A CA 1
ATOM 2212 C C . ARG A 1 285 ? 10.718 28.222 -46.982 1.00 77.38 286 ARG A C 1
ATOM 2213 O O . ARG A 1 285 ? 11.295 29.150 -46.408 1.00 77.60 286 ARG A O 1
ATOM 2221 N N . GLY A 1 286 ? 10.145 27.222 -46.315 1.00 75.54 287 GLY A N 1
ATOM 2222 C CA . GLY A 1 286 ? 10.058 27.228 -44.877 1.00 65.78 287 GLY A CA 1
ATOM 2223 C C . GLY A 1 286 ? 8.707 27.666 -44.378 1.00 67.53 287 GLY A C 1
ATOM 2224 O O . GLY A 1 286 ? 8.437 27.559 -43.173 1.00 72.10 287 GLY A O 1
ATOM 2225 N N . TYR A 1 287 ? 7.872 28.202 -45.269 1.00 69.77 288 TYR A N 1
ATOM 2226 C CA . TYR A 1 287 ? 6.522 28.587 -44.884 1.00 75.66 288 TYR A CA 1
ATOM 2227 C C . TYR A 1 287 ? 5.739 27.394 -44.353 1.00 86.78 288 TYR A C 1
ATOM 2228 O O . TYR A 1 287 ? 4.906 27.558 -43.452 1.00 95.96 288 TYR A O 1
ATOM 2237 N N . GLY A 1 288 ? 5.994 26.196 -44.881 1.00 80.68 289 GLY A N 1
ATOM 2238 C CA . GLY A 1 288 ? 5.347 25.009 -44.347 1.00 76.73 289 GLY A CA 1
ATOM 2239 C C . GLY A 1 288 ? 3.845 25.115 -44.489 1.00 74.75 289 GLY A C 1
ATOM 2240 O O . GLY A 1 288 ? 3.322 25.316 -45.592 1.00 74.29 289 GLY A O 1
ATOM 2241 N N . ASP A 1 289 ? 3.130 25.037 -43.363 1.00 70.96 290 ASP A N 1
ATOM 2242 C CA . ASP A 1 289 ? 1.682 25.227 -43.366 1.00 71.92 290 ASP A CA 1
ATOM 2243 C C . ASP A 1 289 ? 1.330 26.682 -43.102 1.00 73.18 290 ASP A C 1
ATOM 2244 O O . ASP A 1 289 ? 1.662 27.222 -42.044 1.00 71.95 290 ASP A O 1
ATOM 2249 N N . GLN A 1 290 ? 0.678 27.314 -44.081 1.00 67.96 291 GLN A N 1
ATOM 2250 C CA . GLN A 1 290 ? 0.297 28.715 -44.009 1.00 57.08 291 GLN A CA 1
ATOM 2251 C C . GLN A 1 290 ? -1.148 28.926 -44.430 1.00 56.12 291 GLN A C 1
ATOM 2252 O O . GLN A 1 290 ? -1.666 28.244 -45.316 1.00 58.09 291 GLN A O 1
ATOM 2258 N N . ASP A 1 291 ? -1.758 29.951 -43.842 1.00 59.24 292 ASP A N 1
ATOM 2259 C CA . ASP A 1 291 ? -3.108 30.366 -44.188 1.00 60.26 292 ASP A CA 1
ATOM 2260 C C . ASP A 1 291 ? -3.028 31.396 -45.305 1.00 61.33 292 ASP A C 1
ATOM 2261 O O . ASP A 1 291 ? -2.174 32.282 -45.293 1.00 65.08 292 ASP A O 1
ATOM 2266 N N . ILE A 1 292 ? -3.882 31.226 -46.299 1.00 59.56 293 ILE A N 1
ATOM 2267 C CA . ILE A 1 292 ? -3.946 32.111 -47.438 1.00 58.19 293 ILE A CA 1
ATOM 2268 C C . ILE A 1 292 ? -5.117 33.071 -47.317 1.00 52.23 293 ILE A C 1
ATOM 2269 O O . ILE A 1 292 ? -5.021 34.226 -47.726 1.00 51.89 293 ILE A O 1
ATOM 2274 N N . LEU A 1 293 ? -6.224 32.593 -46.761 1.00 52.16 294 LEU A N 1
ATOM 2275 C CA . LEU A 1 293 ? -7.429 33.388 -46.606 1.00 51.66 294 LEU A CA 1
ATOM 2276 C C . LEU A 1 293 ? -8.186 32.863 -45.399 1.00 58.46 294 LEU A C 1
ATOM 2277 O O . LEU A 1 293 ? -8.201 31.656 -45.152 1.00 61.92 294 LEU A O 1
ATOM 2282 N N . LYS A 1 294 ? -8.798 33.786 -44.655 1.00 53.22 295 LYS A N 1
ATOM 2283 C CA . LYS A 1 294 ? -9.576 33.494 -43.457 1.00 52.30 295 LYS A CA 1
ATOM 2284 C C . LYS A 1 294 ? -10.335 34.720 -42.969 1.00 57.57 295 LYS A C 1
ATOM 2285 O O . LYS A 1 294 ? -9.721 35.696 -42.529 1.00 67.51 295 LYS A O 1
ATOM 2291 N N . TYR A 1 295 ? -11.663 34.699 -43.043 1.00 51.81 296 TYR A N 1
ATOM 2292 C CA . TYR A 1 295 ? -12.398 35.805 -42.451 1.00 54.56 296 TYR A CA 1
ATOM 2293 C C . TYR A 1 295 ? -13.840 35.408 -42.177 1.00 51.77 296 TYR A C 1
ATOM 2294 O O . TYR A 1 295 ? -14.397 34.520 -42.830 1.00 51.65 296 TYR A O 1
ATOM 2303 N N . VAL A 1 296 ? -14.413 36.044 -41.149 1.00 52.06 297 VAL A N 1
ATOM 2304 C CA . VAL A 1 296 ? -15.859 36.072 -40.980 1.00 52.08 297 VAL A CA 1
ATOM 2305 C C . VAL A 1 296 ? -16.371 37.219 -41.825 1.00 58.15 297 VAL A C 1
ATOM 2306 O O . VAL A 1 296 ? -15.689 38.228 -42.010 1.00 60.20 297 VAL A O 1
ATOM 2310 N N . ASP A 1 297 ? -17.559 37.053 -42.390 1.00 51.26 298 ASP A N 1
ATOM 2311 C CA . ASP A 1 297 ? -18.168 38.111 -43.175 1.00 50.77 298 ASP A CA 1
ATOM 2312 C C . ASP A 1 297 ? -19.620 38.284 -42.769 1.00 52.66 298 ASP A C 1
ATOM 2313 O O . ASP A 1 297 ? -20.404 37.326 -42.837 1.00 59.86 298 ASP A O 1
ATOM 2318 N N . VAL A 1 298 ? -19.962 39.501 -42.344 1.00 51.06 299 VAL A N 1
ATOM 2319 C CA . VAL A 1 298 ? -21.312 39.892 -41.963 1.00 51.34 299 VAL A CA 1
ATOM 2320 C C . VAL A 1 298 ? -21.742 41.044 -42.864 1.00 52.34 299 VAL A C 1
ATOM 2321 O O . VAL A 1 298 ? -20.958 41.966 -43.118 1.00 53.09 299 VAL A O 1
ATOM 2325 N N . GLY A 1 299 ? -22.970 40.990 -43.365 1.00 50.92 300 GLY A N 1
ATOM 2326 C CA . GLY A 1 299 ? -23.424 42.077 -44.219 1.00 50.59 300 GLY A CA 1
ATOM 2327 C C . GLY A 1 299 ? -24.906 41.937 -44.477 1.00 52.52 300 GLY A C 1
ATOM 2328 O O . GLY A 1 299 ? -25.578 41.069 -43.910 1.00 53.31 300 GLY A O 1
ATOM 2329 N N . ALA A 1 300 ? -25.420 42.810 -45.339 1.00 50.62 301 ALA A N 1
ATOM 2330 C CA . ALA A 1 300 ? -26.847 42.778 -45.635 1.00 51.12 301 ALA A CA 1
ATOM 2331 C C . ALA A 1 300 ? -27.105 43.560 -46.908 1.00 50.57 301 ALA A C 1
ATOM 2332 O O . ALA A 1 300 ? -26.343 44.466 -47.249 1.00 55.07 301 ALA A O 1
ATOM 2334 N N . THR A 1 301 ? -28.184 43.213 -47.606 1.00 50.75 302 THR A N 1
ATOM 2335 C CA . THR A 1 301 ? -28.575 43.990 -48.763 1.00 54.38 302 THR A CA 1
ATOM 2336 C C . THR A 1 301 ? -30.067 44.252 -48.619 1.00 51.16 302 THR A C 1
ATOM 2337 O O . THR A 1 301 ? -30.811 43.376 -48.174 1.00 51.65 302 THR A O 1
ATOM 2341 N N . TYR A 1 302 ? -30.490 45.481 -48.922 1.00 51.32 303 TYR A N 1
ATOM 2342 C CA . TYR A 1 302 ? -31.907 45.832 -48.933 1.00 55.07 303 TYR A CA 1
ATOM 2343 C C . TYR A 1 302 ? -32.347 45.919 -50.394 1.00 55.39 303 TYR A C 1
ATOM 2344 O O . TYR A 1 302 ? -31.774 46.697 -51.164 1.00 53.51 303 TYR A O 1
ATOM 2353 N N . TYR A 1 303 ? -33.370 45.146 -50.769 1.00 52.21 304 TYR A N 1
ATOM 2354 C CA . TYR A 1 303 ? -33.886 45.142 -52.137 1.00 52.23 304 TYR A CA 1
ATOM 2355 C C . TYR A 1 303 ? -35.131 46.006 -52.215 1.00 52.91 304 TYR A C 1
ATOM 2356 O O . TYR A 1 303 ? -36.146 45.694 -51.581 1.00 54.45 304 TYR A O 1
ATOM 2365 N N . PHE A 1 304 ? -35.048 47.080 -53.014 1.00 52.75 305 PHE A N 1
ATOM 2366 C CA . PHE A 1 304 ? -36.195 47.946 -53.277 1.00 53.42 305 PHE A CA 1
ATOM 2367 C C . PHE A 1 304 ? -37.174 47.294 -54.249 1.00 53.90 305 PHE A C 1
ATOM 2368 O O . PHE A 1 304 ? -38.395 47.435 -54.090 1.00 54.74 305 PHE A O 1
ATOM 2376 N N . ASN A 1 305 ? -36.658 46.628 -55.284 1.00 53.44 306 ASN A N 1
ATOM 2377 C CA . ASN A 1 305 ? -37.443 45.779 -56.186 1.00 53.89 306 ASN A CA 1
ATOM 2378 C C . ASN A 1 305 ? -36.452 44.945 -56.983 1.00 56.88 306 ASN A C 1
ATOM 2379 O O . ASN A 1 305 ? -35.247 44.962 -56.696 1.00 55.31 306 ASN A O 1
ATOM 2384 N N . LYS A 1 306 ? -36.944 44.247 -58.022 1.00 63.54 307 LYS A N 1
ATOM 2385 C CA . LYS A 1 306 ? -36.034 43.414 -58.807 1.00 64.35 307 LYS A CA 1
ATOM 2386 C C . LYS A 1 306 ? -34.960 44.240 -59.518 1.00 58.86 307 LYS A C 1
ATOM 2387 O O . LYS A 1 306 ? -33.962 43.676 -59.970 1.00 52.32 307 LYS A O 1
ATOM 2393 N N . ASN A 1 307 ? -35.083 45.568 -59.531 1.00 62.49 308 ASN A N 1
ATOM 2394 C CA . ASN A 1 307 ? -34.190 46.426 -60.294 1.00 62.64 308 ASN A CA 1
ATOM 2395 C C . ASN A 1 307 ? -33.317 47.321 -59.443 1.00 57.53 308 ASN A C 1
ATOM 2396 O O . ASN A 1 307 ? -32.331 47.855 -59.961 1.00 53.08 308 ASN A O 1
ATOM 2401 N N . MET A 1 308 ? -33.666 47.551 -58.183 1.00 59.04 309 MET A N 1
ATOM 2402 C CA . MET A 1 308 ? -32.792 48.370 -57.370 1.00 55.88 309 MET A CA 1
ATOM 2403 C C . MET A 1 308 ? -32.622 47.856 -55.950 1.00 57.05 309 MET A C 1
ATOM 2404 O O . MET A 1 308 ? -33.579 47.431 -55.294 1.00 64.63 309 MET A O 1
ATOM 2409 N N . SER A 1 309 ? -31.382 47.922 -55.483 1.00 50.59 310 SER A N 1
ATOM 2410 C CA . SER A 1 309 ? -31.009 47.340 -54.212 1.00 52.08 310 SER A CA 1
ATOM 2411 C C . SER A 1 309 ? -29.791 48.088 -53.709 1.00 59.79 310 SER A C 1
ATOM 2412 O O . SER A 1 309 ? -29.090 48.766 -54.472 1.00 54.29 310 SER A O 1
ATOM 2415 N N . THR A 1 310 ? -29.580 47.986 -52.398 1.00 61.86 311 THR A N 1
ATOM 2416 C CA . THR A 1 310 ? -28.452 48.610 -51.733 1.00 56.99 311 THR A CA 1
ATOM 2417 C C . THR A 1 310 ? -27.894 47.637 -50.710 1.00 54.73 311 THR A C 1
ATOM 2418 O O . THR A 1 310 ? -28.626 46.804 -50.160 1.00 58.54 311 THR A O 1
ATOM 2422 N N . TYR A 1 311 ? -26.606 47.773 -50.408 1.00 49.57 312 TYR A N 1
ATOM 2423 C CA . TYR A 1 311 ? -26.060 46.818 -49.465 1.00 49.57 312 TYR A CA 1
ATOM 2424 C C . TYR A 1 311 ? -24.874 47.372 -48.698 1.00 49.59 312 TYR A C 1
ATOM 2425 O O . TYR A 1 311 ? -24.182 48.292 -49.140 1.00 54.68 312 TYR A O 1
ATOM 2434 N N . VAL A 1 312 ? -24.637 46.747 -47.545 1.00 49.72 313 VAL A N 1
ATOM 2435 C CA . VAL A 1 312 ? -23.441 46.931 -46.742 1.00 49.72 313 VAL A CA 1
ATOM 2436 C C . VAL A 1 312 ? -22.816 45.568 -46.519 1.00 49.61 313 VAL A C 1
ATOM 2437 O O . VAL A 1 312 ? -23.528 44.570 -46.363 1.00 49.78 313 VAL A O 1
ATOM 2441 N N . ASP A 1 313 ? -21.491 45.513 -46.500 1.00 49.41 314 ASP A N 1
ATOM 2442 C CA . ASP A 1 313 ? -20.854 44.236 -46.235 1.00 49.39 314 ASP A CA 1
ATOM 2443 C C . ASP A 1 313 ? -19.533 44.480 -45.528 1.00 50.93 314 ASP A C 1
ATOM 2444 O O . ASP A 1 313 ? -18.787 45.389 -45.890 1.00 53.23 314 ASP A O 1
ATOM 2449 N N . TYR A 1 314 ? -19.292 43.679 -44.484 1.00 53.07 315 TYR A N 1
ATOM 2450 C CA . TYR A 1 314 ? -18.221 43.856 -43.500 1.00 51.38 315 TYR A CA 1
ATOM 2451 C C . TYR A 1 314 ? -17.360 42.600 -43.434 1.00 53.52 315 TYR A C 1
ATOM 2452 O O . TYR A 1 314 ? -17.779 41.590 -42.856 1.00 50.52 315 TYR A O 1
ATOM 2461 N N . LYS A 1 315 ? -16.146 42.664 -43.981 1.00 50.04 316 LYS A N 1
ATOM 2462 C CA . LYS A 1 315 ? -15.230 41.531 -43.916 1.00 50.15 316 LYS A CA 1
ATOM 2463 C C . LYS A 1 315 ? -14.339 41.673 -42.681 1.00 52.82 316 LYS A C 1
ATOM 2464 O O . LYS A 1 315 ? -13.521 42.595 -42.591 1.00 55.17 316 LYS A O 1
ATOM 2470 N N . ILE A 1 316 ? -14.534 40.780 -41.712 1.00 55.48 317 ILE A N 1
ATOM 2471 C CA . ILE A 1 316 ? -13.715 40.718 -40.507 1.00 52.97 317 ILE A CA 1
ATOM 2472 C C . ILE A 1 316 ? -12.553 39.757 -40.742 1.00 54.33 317 ILE A C 1
ATOM 2473 O O . ILE A 1 316 ? -12.728 38.541 -40.665 1.00 62.60 317 ILE A O 1
ATOM 2478 N N . ASN A 1 317 ? -11.348 40.288 -40.936 1.00 52.00 318 ASN A N 1
ATOM 2479 C CA . ASN A 1 317 ? -10.253 39.509 -41.503 1.00 52.02 318 ASN A CA 1
ATOM 2480 C C . ASN A 1 317 ? -9.388 38.955 -40.373 1.00 58.83 318 ASN A C 1
ATOM 2481 O O . ASN A 1 317 ? -8.791 39.720 -39.607 1.00 69.81 318 ASN A O 1
ATOM 2486 N N . LEU A 1 318 ? -9.300 37.618 -40.298 1.00 58.62 319 LEU A N 1
ATOM 2487 C CA . LEU A 1 318 ? -8.626 36.931 -39.203 1.00 55.58 319 LEU A CA 1
ATOM 2488 C C . LEU A 1 318 ? -7.186 36.516 -39.524 1.00 54.61 319 LEU A C 1
ATOM 2489 O O . LEU A 1 318 ? -6.545 35.869 -38.686 1.00 54.90 319 LEU A O 1
ATOM 2494 N N . LEU A 1 319 ? -6.659 36.865 -40.700 1.00 53.68 320 LEU A N 1
ATOM 2495 C CA . LEU A 1 319 ? -5.237 36.656 -40.955 1.00 62.33 320 LEU A CA 1
ATOM 2496 C C . LEU A 1 319 ? -4.366 37.475 -40.004 1.00 66.42 320 LEU A C 1
ATOM 2497 O O . LEU A 1 319 ? -4.573 38.677 -39.824 1.00 63.42 320 LEU A O 1
ATOM 2502 N N . ASP A 1 320 ? -3.393 36.818 -39.387 1.00 85.46 321 ASP A N 1
ATOM 2503 C CA . ASP A 1 320 ? -2.314 37.537 -38.727 1.00 91.39 321 ASP A CA 1
ATOM 2504 C C . ASP A 1 320 ? -1.321 38.044 -39.773 1.00 85.66 321 ASP A C 1
ATOM 2505 O O . ASP A 1 320 ? -1.390 37.691 -40.951 1.00 90.92 321 ASP A O 1
ATOM 2510 N N . ASP A 1 321 ? -0.370 38.865 -39.341 1.00 72.75 322 ASP A N 1
ATOM 2511 C CA . ASP A 1 321 ? 0.581 39.468 -40.269 1.00 68.99 322 ASP A CA 1
ATOM 2512 C C . ASP A 1 321 ? 1.898 38.694 -40.190 1.00 67.81 322 ASP A C 1
ATOM 2513 O O . ASP A 1 321 ? 2.800 39.039 -39.433 1.00 69.59 322 ASP A O 1
ATOM 2518 N N . ASN A 1 322 ? 1.987 37.612 -40.971 1.00 76.06 323 ASN A N 1
ATOM 2519 C CA . ASN A 1 322 ? 3.153 36.735 -41.078 1.00 69.62 323 ASN A CA 1
ATOM 2520 C C . ASN A 1 322 ? 4.236 37.361 -41.951 1.00 65.89 323 ASN A C 1
ATOM 2521 O O . ASN A 1 322 ? 4.011 38.342 -42.662 1.00 59.24 323 ASN A O 1
ATOM 2526 N N . SER A 1 323 ? 5.416 36.735 -41.954 1.00 66.98 324 SER A N 1
ATOM 2527 C CA . SER A 1 323 ? 6.337 36.970 -43.058 1.00 66.12 324 SER A CA 1
ATOM 2528 C C . SER A 1 323 ? 5.770 36.451 -44.373 1.00 67.17 324 SER A C 1
ATOM 2529 O O . SER A 1 323 ? 6.269 36.823 -45.439 1.00 71.44 324 SER A O 1
ATOM 2532 N N . PHE A 1 324 A 4.738 35.608 -44.324 1.00 65.42 324 PHE A N 1
ATOM 2533 C CA . PHE A 1 324 A 4.191 35.038 -45.550 1.00 64.53 324 PHE A CA 1
ATOM 2534 C C . PHE A 1 324 A 3.073 35.919 -46.123 1.00 62.94 324 PHE A C 1
ATOM 2535 O O . PHE A 1 324 A 3.015 36.113 -47.340 1.00 58.04 324 PHE A O 1
ATOM 2543 N N . THR A 1 325 B 2.199 36.495 -45.289 1.00 61.93 324 THR A N 1
ATOM 2544 C CA . THR A 1 325 B 1.257 37.486 -45.809 1.00 55.11 324 THR A CA 1
ATOM 2545 C C . THR A 1 325 B 2.002 38.632 -46.494 1.00 55.25 324 THR A C 1
ATOM 2546 O O . THR A 1 325 B 1.672 39.037 -47.619 1.00 54.65 324 THR A O 1
ATOM 2550 N N . ARG A 1 326 C 3.060 39.130 -45.834 1.00 62.64 324 ARG A N 1
ATOM 2551 C CA . ARG A 1 326 C 3.843 40.335 -46.120 1.00 72.54 324 ARG A CA 1
ATOM 2552 C C . ARG A 1 326 C 4.918 40.076 -47.161 1.00 79.79 324 ARG A C 1
ATOM 2553 O O . ARG A 1 326 C 5.848 40.861 -47.344 1.00 97.62 324 ARG A O 1
ATOM 2561 N N . ASN A 1 327 ? 4.778 38.958 -47.871 1.00 80.24 325 ASN A N 1
ATOM 2562 C CA . ASN A 1 327 ? 5.671 38.558 -48.952 1.00 72.28 325 ASN A CA 1
ATOM 2563 C C . ASN A 1 327 ? 4.912 38.002 -50.134 1.00 58.78 325 ASN A C 1
ATOM 2564 O O . ASN A 1 327 ? 5.430 38.038 -51.254 1.00 56.20 325 ASN A O 1
ATOM 2569 N N . ALA A 1 328 ? 3.695 37.525 -49.910 1.00 55.35 326 ALA A N 1
ATOM 2570 C CA . ALA A 1 328 ? 2.724 37.132 -50.910 1.00 54.48 326 ALA A CA 1
ATOM 2571 C C . ALA A 1 328 ? 1.788 38.269 -51.269 1.00 53.74 326 ALA A C 1
ATOM 2572 O O . ALA A 1 328 ? 1.033 38.158 -52.247 1.00 54.22 326 ALA A O 1
ATOM 2574 N N . GLY A 1 329 ? 1.806 39.344 -50.491 1.00 53.90 327 GLY A N 1
ATOM 2575 C CA . GLY A 1 329 ? 0.893 40.430 -50.745 1.00 53.28 327 GLY A CA 1
ATOM 2576 C C . GLY A 1 329 ? -0.545 40.085 -50.433 1.00 52.55 327 GLY A C 1
ATOM 2577 O O . GLY A 1 329 ? -1.438 40.415 -51.214 1.00 51.88 327 GLY A O 1
ATOM 2578 N N . ILE A 1 330 ? -0.801 39.416 -49.322 1.00 52.71 328 ILE A N 1
ATOM 2579 C CA . ILE A 1 330 ? -2.163 39.057 -48.958 1.00 52.14 328 ILE A CA 1
ATOM 2580 C C . ILE A 1 330 ? -2.685 40.092 -47.975 1.00 56.95 328 ILE A C 1
ATOM 2581 O O . ILE A 1 330 ? -2.024 40.389 -46.969 1.00 62.39 328 ILE A O 1
ATOM 2586 N N . SER A 1 331 ? -3.870 40.639 -48.245 1.00 52.17 329 SER A N 1
ATOM 2587 C CA . SER A 1 331 ? -4.376 41.692 -47.376 1.00 51.57 329 SER A CA 1
ATOM 2588 C C . SER A 1 331 ? -4.742 41.113 -46.014 1.00 54.52 329 SER A C 1
ATOM 2589 O O . SER A 1 331 ? -5.526 40.166 -45.916 1.00 62.67 329 SER A O 1
ATOM 2592 N N . THR A 1 332 ? -4.197 41.735 -44.965 1.00 58.85 330 THR A N 1
ATOM 2593 C CA . THR A 1 332 ? -4.389 41.354 -43.568 1.00 56.02 330 THR A CA 1
ATOM 2594 C C . THR A 1 332 ? -5.544 42.119 -42.911 1.00 52.75 330 THR A C 1
ATOM 2595 O O . THR A 1 332 ? -5.999 41.709 -41.843 1.00 53.04 330 THR A O 1
ATOM 2599 N N . ASP A 1 333 ? -6.028 43.207 -43.527 1.00 53.16 331 ASP A N 1
ATOM 2600 C CA . ASP A 1 333 ? -6.896 44.208 -42.899 1.00 57.14 331 ASP A CA 1
ATOM 2601 C C . ASP A 1 333 ? -8.388 43.982 -43.152 1.00 51.73 331 ASP A C 1
ATOM 2602 O O . ASP A 1 333 ? -8.793 43.422 -44.170 1.00 52.56 331 ASP A O 1
ATOM 2607 N N . ASP A 1 334 ? -9.212 44.510 -42.246 1.00 51.90 332 ASP A N 1
ATOM 2608 C CA . ASP A 1 334 ? -10.646 44.419 -42.453 1.00 51.44 332 ASP A CA 1
ATOM 2609 C C . ASP A 1 334 ? -11.086 45.369 -43.553 1.00 51.46 332 ASP A C 1
ATOM 2610 O O . ASP A 1 334 ? -10.355 46.272 -43.967 1.00 65.50 332 ASP A O 1
ATOM 2615 N N . VAL A 1 335 ? -12.327 45.191 -43.994 1.00 50.51 333 VAL A N 1
ATOM 2616 C CA . VAL A 1 335 ? -12.895 45.992 -45.071 1.00 50.08 333 VAL A CA 1
ATOM 2617 C C . VAL A 1 335 ? -14.399 46.093 -44.861 1.00 51.61 333 VAL A C 1
ATOM 2618 O O . VAL A 1 335 ? -15.065 45.100 -44.545 1.00 49.93 333 VAL A O 1
ATOM 2622 N N . VAL A 1 336 ? -14.926 47.302 -45.071 1.00 49.95 334 VAL A N 1
ATOM 2623 C CA . VAL A 1 336 ? -16.353 47.602 -45.077 1.00 49.87 334 VAL A CA 1
ATOM 2624 C C . VAL A 1 336 ? -16.686 48.175 -46.447 1.00 50.70 334 VAL A C 1
ATOM 2625 O O . VAL A 1 336 ? -15.887 48.917 -47.025 1.00 59.72 334 VAL A O 1
ATOM 2629 N N . ALA A 1 337 ? -17.859 47.846 -46.963 1.00 49.23 335 ALA A N 1
ATOM 2630 C CA . ALA A 1 337 ? -18.232 48.290 -48.293 1.00 48.89 335 ALA A CA 1
ATOM 2631 C C . ALA A 1 337 ? -19.689 48.715 -48.307 1.00 49.00 335 ALA A C 1
ATOM 2632 O O . ALA A 1 337 ? -20.560 48.040 -47.743 1.00 49.13 335 ALA A O 1
ATOM 2634 N N . LEU A 1 338 ? -19.951 49.839 -48.953 1.00 49.01 336 LEU A N 1
ATOM 2635 C CA . LEU A 1 338 ? -21.319 50.242 -49.207 1.00 49.13 336 LEU A CA 1
ATOM 2636 C C . LEU A 1 338 ? -21.484 50.415 -50.701 1.00 48.83 336 LEU A C 1
ATOM 2637 O O . LEU A 1 338 ? -20.609 50.974 -51.371 1.00 48.72 336 LEU A O 1
ATOM 2642 N N . GLY A 1 339 ? -22.603 49.907 -51.207 1.00 48.78 337 GLY A N 1
ATOM 2643 C CA . GLY A 1 339 ? -22.920 49.940 -52.609 1.00 48.58 337 GLY A CA 1
ATOM 2644 C C . GLY A 1 339 ? -24.389 50.216 -52.856 1.00 48.86 337 GLY A C 1
ATOM 2645 O O . GLY A 1 339 ? -25.263 49.747 -52.117 1.00 49.10 337 GLY A O 1
ATOM 2646 N N . LEU A 1 340 ? -24.665 50.992 -53.901 1.00 48.90 338 LEU A N 1
ATOM 2647 C CA . LEU A 1 340 ? -26.014 51.190 -54.409 1.00 53.93 338 LEU A CA 1
ATOM 2648 C C . LEU A 1 340 ? -26.024 50.712 -55.857 1.00 54.21 338 LEU A C 1
ATOM 2649 O O . LEU A 1 340 ? -25.119 51.050 -56.627 1.00 60.70 338 LEU A O 1
ATOM 2654 N N . VAL A 1 341 ? -27.023 49.910 -56.224 1.00 50.11 339 VAL A N 1
ATOM 2655 C CA . VAL A 1 341 ? -26.952 49.094 -57.437 1.00 50.58 339 VAL A CA 1
ATOM 2656 C C . VAL A 1 341 ? -28.204 49.303 -58.281 1.00 49.28 339 VAL A C 1
ATOM 2657 O O . VAL A 1 341 ? -29.302 48.861 -57.904 1.00 49.64 339 VAL A O 1
ATOM 2661 N N . TYR A 1 342 ? -28.031 49.910 -59.455 1.00 49.29 340 TYR A N 1
ATOM 2662 C CA . TYR A 1 342 ? -29.066 49.891 -60.476 1.00 49.67 340 TYR A CA 1
ATOM 2663 C C . TYR A 1 342 ? -28.732 48.772 -61.455 1.00 53.00 340 TYR A C 1
ATOM 2664 O O . TYR A 1 342 ? -27.573 48.622 -61.880 1.00 54.76 340 TYR A O 1
ATOM 2673 N N . GLN A 1 343 ? -29.733 47.963 -61.779 1.00 49.77 341 GLN A N 1
ATOM 2674 C CA . GLN A 1 343 ? -29.528 46.950 -62.794 1.00 53.10 341 GLN A CA 1
ATOM 2675 C C . GLN A 1 343 ? -30.740 46.919 -63.713 1.00 56.30 341 GLN A C 1
ATOM 2676 O O . GLN A 1 343 ? -31.861 47.256 -63.315 1.00 53.69 341 GLN A O 1
ATOM 2682 N N . PHE A 1 344 ? -30.484 46.511 -64.950 1.00 55.37 342 PHE A N 1
ATOM 2683 C CA . PHE A 1 344 ? -31.449 46.588 -66.034 1.00 61.04 342 PHE A CA 1
ATOM 2684 C C . PHE A 1 344 ? -31.429 45.318 -66.879 1.00 66.43 342 PHE A C 1
ATOM 2685 O O . PHE A 1 344 ? -30.428 44.587 -66.916 1.00 63.96 342 PHE A O 1
ATOM 2694 N N . ALA B 1 1 ? -32.080 56.502 -76.851 1.00 60.77 1 ALA B N 1
ATOM 2695 C CA . ALA B 1 1 ? -33.398 56.127 -77.345 1.00 55.99 1 ALA B CA 1
ATOM 2696 C C . ALA B 1 1 ? -34.054 55.142 -76.389 1.00 54.77 1 ALA B C 1
ATOM 2697 O O . ALA B 1 1 ? -33.399 54.221 -75.894 1.00 52.14 1 ALA B O 1
ATOM 2699 N N . GLU B 1 2 ? -35.343 55.353 -76.119 1.00 53.38 2 GLU B N 1
ATOM 2700 C CA . GLU B 1 2 ? -36.109 54.462 -75.255 1.00 54.00 2 GLU B CA 1
ATOM 2701 C C . GLU B 1 2 ? -36.283 53.113 -75.949 1.00 62.76 2 GLU B C 1
ATOM 2702 O O . GLU B 1 2 ? -37.062 52.989 -76.906 1.00 65.31 2 GLU B O 1
ATOM 2708 N N . ILE B 1 3 ? -35.555 52.098 -75.482 1.00 53.95 3 ILE B N 1
ATOM 2709 C CA . ILE B 1 3 ? -35.636 50.769 -76.066 1.00 56.32 3 ILE B CA 1
ATOM 2710 C C . ILE B 1 3 ? -36.375 49.780 -75.181 1.00 67.00 3 ILE B C 1
ATOM 2711 O O . ILE B 1 3 ? -36.580 48.632 -75.604 1.00 80.52 3 ILE B O 1
ATOM 2716 N N . TYR B 1 4 ? -36.776 50.172 -73.967 1.00 65.11 4 TYR B N 1
ATOM 2717 C CA . TYR B 1 4 ? -37.528 49.303 -73.059 1.00 62.92 4 TYR B CA 1
ATOM 2718 C C . TYR B 1 4 ? -38.421 50.152 -72.159 1.00 55.74 4 TYR B C 1
ATOM 2719 O O . TYR B 1 4 ? -37.953 51.149 -71.595 1.00 56.27 4 TYR B O 1
ATOM 2728 N N . ASN B 1 5 ? -39.699 49.759 -72.030 1.00 56.86 5 ASN B N 1
ATOM 2729 C CA . ASN B 1 5 ? -40.588 50.349 -71.036 1.00 57.47 5 ASN B CA 1
ATOM 2730 C C . ASN B 1 5 ? -41.702 49.344 -70.766 1.00 63.84 5 ASN B C 1
ATOM 2731 O O . ASN B 1 5 ? -42.776 49.403 -71.376 1.00 69.80 5 ASN B O 1
ATOM 2736 N N . LYS B 1 6 ? -41.435 48.402 -69.857 1.00 76.75 6 LYS B N 1
ATOM 2737 C CA . LYS B 1 6 ? -42.355 47.332 -69.487 1.00 92.04 6 LYS B CA 1
ATOM 2738 C C . LYS B 1 6 ? -42.307 47.230 -67.969 1.00 101.02 6 LYS B C 1
ATOM 2739 O O . LYS B 1 6 ? -41.218 47.212 -67.386 1.00 99.19 6 LYS B O 1
ATOM 2745 N N . ASP B 1 7 ? -43.476 47.231 -67.330 1.00 99.27 7 ASP B N 1
ATOM 2746 C CA . ASP B 1 7 ? -43.565 47.037 -65.886 1.00 92.00 7 ASP B CA 1
ATOM 2747 C C . ASP B 1 7 ? -42.892 48.191 -65.145 1.00 90.75 7 ASP B C 1
ATOM 2748 O O . ASP B 1 7 ? -42.196 47.998 -64.144 1.00 82.77 7 ASP B O 1
ATOM 2753 N N . GLY B 1 8 ? -43.144 49.413 -65.612 1.00 89.81 8 GLY B N 1
ATOM 2754 C CA . GLY B 1 8 ? -42.591 50.564 -64.918 1.00 79.84 8 GLY B CA 1
ATOM 2755 C C . GLY B 1 8 ? -41.077 50.650 -64.867 1.00 71.84 8 GLY B C 1
ATOM 2756 O O . GLY B 1 8 ? -40.531 51.255 -63.945 1.00 71.00 8 GLY B O 1
ATOM 2757 N N . ASN B 1 9 ? -40.369 50.034 -65.802 1.00 74.06 9 ASN B N 1
ATOM 2758 C CA . ASN B 1 9 ? -38.926 50.215 -65.908 1.00 73.31 9 ASN B CA 1
ATOM 2759 C C . ASN B 1 9 ? -38.618 50.706 -67.314 1.00 74.66 9 ASN B C 1
ATOM 2760 O O . ASN B 1 9 ? -39.106 50.143 -68.296 1.00 84.38 9 ASN B O 1
ATOM 2765 N N . LYS B 1 10 ? -37.825 51.766 -67.404 1.00 66.31 10 LYS B N 1
ATOM 2766 C CA . LYS B 1 10 ? -37.459 52.368 -68.673 1.00 56.67 10 LYS B CA 1
ATOM 2767 C C . LYS B 1 10 ? -35.950 52.280 -68.835 1.00 53.45 10 LYS B C 1
ATOM 2768 O O . LYS B 1 10 ? -35.197 52.496 -67.884 1.00 53.44 10 LYS B O 1
ATOM 2774 N N . LEU B 1 11 ? -35.509 51.954 -70.033 1.00 53.17 11 LEU B N 1
ATOM 2775 C CA . LEU B 1 11 ? -34.090 51.895 -70.340 1.00 55.75 11 LEU B CA 1
ATOM 2776 C C . LEU B 1 11 ? -33.834 52.717 -71.597 1.00 65.54 11 LEU B C 1
ATOM 2777 O O . LEU B 1 11 ? -34.591 52.631 -72.574 1.00 68.54 11 LEU B O 1
ATOM 2782 N N . ASP B 1 12 ? -32.761 53.504 -71.575 1.00 59.03 12 ASP B N 1
ATOM 2783 C CA . ASP B 1 12 ? -32.464 54.440 -72.650 1.00 65.06 12 ASP B CA 1
ATOM 2784 C C . ASP B 1 12 ? -31.042 54.185 -73.124 1.00 63.98 12 ASP B C 1
ATOM 2785 O O . ASP B 1 12 ? -30.089 54.350 -72.354 1.00 70.41 12 ASP B O 1
ATOM 2790 N N . LEU B 1 13 ? -30.899 53.737 -74.366 1.00 52.24 13 LEU B N 1
ATOM 2791 C CA . LEU B 1 13 ? -29.588 53.585 -74.982 1.00 53.53 13 LEU B CA 1
ATOM 2792 C C . LEU B 1 13 ? -29.356 54.793 -75.886 1.00 59.20 13 LEU B C 1
ATOM 2793 O O . LEU B 1 13 ? -30.110 55.013 -76.841 1.00 62.33 13 LEU B O 1
ATOM 2798 N N . TYR B 1 14 ? -28.337 55.589 -75.563 1.00 53.89 14 TYR B N 1
ATOM 2799 C CA . TYR B 1 14 ? -28.100 56.867 -76.217 1.00 49.37 14 TYR B CA 1
ATOM 2800 C C . TYR B 1 14 ? -26.619 57.038 -76.548 1.00 55.43 14 TYR B C 1
ATOM 2801 O O . TYR B 1 14 ? -25.744 56.360 -75.993 1.00 59.05 14 TYR B O 1
ATOM 2810 N N . GLY B 1 15 ? -26.348 57.959 -77.466 1.00 48.96 15 GLY B N 1
ATOM 2811 C CA . GLY B 1 15 ? -24.978 58.276 -77.810 1.00 48.61 15 GLY B CA 1
ATOM 2812 C C . GLY B 1 15 ? -24.897 59.143 -79.055 1.00 57.43 15 GLY B C 1
ATOM 2813 O O . GLY B 1 15 ? -25.904 59.663 -79.552 1.00 54.57 15 GLY B O 1
ATOM 2814 N N . LYS B 1 16 ? -23.661 59.312 -79.529 1.00 55.09 16 LYS B N 1
ATOM 2815 C CA . LYS B 1 16 ? -23.404 60.119 -80.710 1.00 50.11 16 LYS B CA 1
ATOM 2816 C C . LYS B 1 16 ? -22.141 59.626 -81.415 1.00 51.72 16 LYS B C 1
ATOM 2817 O O . LYS B 1 16 ? -21.196 59.149 -80.772 1.00 48.58 16 LYS B O 1
ATOM 2823 N N . ILE B 1 17 ? -22.131 59.757 -82.746 1.00 49.40 17 ILE B N 1
ATOM 2824 C CA . ILE B 1 17 ? -20.931 59.553 -83.555 1.00 49.51 17 ILE B CA 1
ATOM 2825 C C . ILE B 1 17 ? -20.586 60.898 -84.192 1.00 51.00 17 ILE B C 1
ATOM 2826 O O . ILE B 1 17 ? -21.437 61.517 -84.842 1.00 54.06 17 ILE B O 1
ATOM 2831 N N . ASP B 1 18 ? -19.349 61.361 -83.978 1.00 49.60 18 ASP B N 1
ATOM 2832 C CA . ASP B 1 18 ? -18.910 62.707 -84.349 1.00 51.17 18 ASP B CA 1
ATOM 2833 C C . ASP B 1 18 ? -17.645 62.549 -85.184 1.00 52.57 18 ASP B C 1
ATOM 2834 O O . ASP B 1 18 ? -16.561 62.261 -84.658 1.00 49.90 18 ASP B O 1
ATOM 2839 N N . GLY B 1 19 ? -17.820 62.666 -86.503 1.00 50.70 19 GLY B N 1
ATOM 2840 C CA . GLY B 1 19 ? -16.712 62.683 -87.428 1.00 51.15 19 GLY B CA 1
ATOM 2841 C C . GLY B 1 19 ? -16.140 64.065 -87.323 1.00 55.60 19 GLY B C 1
ATOM 2842 O O . GLY B 1 19 ? -16.843 65.039 -87.603 1.00 60.56 19 GLY B O 1
ATOM 2843 N N . LEU B 1 20 ? -14.899 64.184 -86.871 1.00 58.10 20 LEU B N 1
ATOM 2844 C CA . LEU B 1 20 ? -14.443 65.505 -86.493 1.00 51.29 20 LEU B CA 1
ATOM 2845 C C . LEU B 1 20 ? -12.949 65.668 -86.750 1.00 54.65 20 LEU B C 1
ATOM 2846 O O . LEU B 1 20 ? -12.151 64.760 -86.502 1.00 51.54 20 LEU B O 1
ATOM 2851 N N . HIS B 1 21 ? -12.589 66.839 -87.290 1.00 56.85 21 HIS B N 1
ATOM 2852 C CA . HIS B 1 21 ? -11.226 67.141 -87.704 1.00 55.31 21 HIS B CA 1
ATOM 2853 C C . HIS B 1 21 ? -10.804 68.520 -87.203 1.00 60.29 21 HIS B C 1
ATOM 2854 O O . HIS B 1 21 ? -11.567 69.487 -87.293 1.00 60.49 21 HIS B O 1
ATOM 2861 N N . TYR B 1 22 ? -9.568 68.607 -86.710 1.00 60.95 22 TYR B N 1
ATOM 2862 C CA . TYR B 1 22 ? -8.986 69.848 -86.210 1.00 59.94 22 TYR B CA 1
ATOM 2863 C C . TYR B 1 22 ? -7.918 70.338 -87.184 1.00 54.40 22 TYR B C 1
ATOM 2864 O O . TYR B 1 22 ? -7.067 69.562 -87.633 1.00 54.68 22 TYR B O 1
ATOM 2873 N N . PHE B 1 23 ? -7.948 71.621 -87.499 1.00 54.98 23 PHE B N 1
ATOM 2874 C CA . PHE B 1 23 ? -6.852 72.267 -88.210 1.00 55.95 23 PHE B CA 1
ATOM 2875 C C . PHE B 1 23 ? -6.148 73.209 -87.240 1.00 58.03 23 PHE B C 1
ATOM 2876 O O . PHE B 1 23 ? -6.781 74.103 -86.662 1.00 56.10 23 PHE B O 1
ATOM 2884 N N . SER B 1 24 ? -4.847 73.001 -87.054 1.00 56.63 24 SER B N 1
ATOM 2885 C CA . SER B 1 24 ? -4.112 73.855 -86.146 1.00 56.99 24 SER B CA 1
ATOM 2886 C C . SER B 1 24 ? -2.626 73.752 -86.430 1.00 57.85 24 SER B C 1
ATOM 2887 O O . SER B 1 24 ? -2.131 72.688 -86.788 1.00 57.83 24 SER B O 1
ATOM 2890 N N . ASP B 1 25 ? -1.920 74.871 -86.258 1.00 58.69 25 ASP B N 1
ATOM 2891 C CA . ASP B 1 25 ? -0.465 74.840 -86.313 1.00 59.59 25 ASP B CA 1
ATOM 2892 C C . ASP B 1 25 ? 0.146 74.011 -85.195 1.00 63.01 25 ASP B C 1
ATOM 2893 O O . ASP B 1 25 ? 1.354 73.747 -85.237 1.00 62.71 25 ASP B O 1
ATOM 2898 N N . ASP B 1 26 ? -0.632 73.679 -84.163 1.00 61.57 26 ASP B N 1
ATOM 2899 C CA . ASP B 1 26 ? -0.167 72.857 -83.051 1.00 69.91 26 ASP B CA 1
ATOM 2900 C C . ASP B 1 26 ? -0.406 71.382 -83.367 1.00 68.26 26 ASP B C 1
ATOM 2901 O O . ASP B 1 26 ? -1.559 70.928 -83.453 1.00 56.26 26 ASP B O 1
ATOM 2906 N N . LYS B 1 27 ? 0.691 70.634 -83.486 1.00 69.53 32 LYS B N 1
ATOM 2907 C CA . LYS B 1 27 ? 0.649 69.246 -83.921 1.00 67.27 32 LYS B CA 1
ATOM 2908 C C . LYS B 1 27 ? 0.127 68.292 -82.849 1.00 67.88 32 LYS B C 1
ATOM 2909 O O . LYS B 1 27 ? 0.006 67.094 -83.124 1.00 71.38 32 LYS B O 1
ATOM 2915 N N . SER B 1 28 ? -0.170 68.785 -81.644 1.00 61.32 33 SER B N 1
ATOM 2916 C CA . SER B 1 28 ? -0.888 68.006 -80.649 1.00 54.89 33 SER B CA 1
ATOM 2917 C C . SER B 1 28 ? -2.385 68.106 -80.830 1.00 54.06 33 SER B C 1
ATOM 2918 O O . SER B 1 28 ? -3.118 67.265 -80.295 1.00 53.28 33 SER B O 1
ATOM 2921 N N . VAL B 1 29 ? -2.838 69.130 -81.552 1.00 56.10 34 VAL B N 1
ATOM 2922 C CA . VAL B 1 29 ? -4.250 69.390 -81.758 1.00 57.64 34 VAL B CA 1
ATOM 2923 C C . VAL B 1 29 ? -4.693 69.043 -83.172 1.00 58.17 34 VAL B C 1
ATOM 2924 O O . VAL B 1 29 ? -5.874 68.737 -83.383 1.00 53.26 34 VAL B O 1
ATOM 2928 N N . ASP B 1 30 ? -3.780 69.098 -84.137 1.00 54.64 35 ASP B N 1
ATOM 2929 C CA . ASP B 1 30 ? -4.109 69.024 -85.546 1.00 56.28 35 ASP B CA 1
ATOM 2930 C C . ASP B 1 30 ? -4.453 67.608 -85.980 1.00 59.42 35 ASP B C 1
ATOM 2931 O O . ASP B 1 30 ? -3.790 66.641 -85.593 1.00 63.18 35 ASP B O 1
ATOM 2936 N N . GLY B 1 31 ? -5.493 67.489 -86.798 1.00 54.44 36 GLY B N 1
ATOM 2937 C CA . GLY B 1 31 ? -5.760 66.228 -87.446 1.00 54.36 36 GLY B CA 1
ATOM 2938 C C . GLY B 1 31 ? -7.140 65.667 -87.175 1.00 53.54 36 GLY B C 1
ATOM 2939 O O . GLY B 1 31 ? -8.070 66.389 -86.799 1.00 53.14 36 GLY B O 1
ATOM 2940 N N . ASP B 1 32 ? -7.269 64.359 -87.346 1.00 53.37 37 ASP B N 1
ATOM 2941 C CA . ASP B 1 32 ? -8.513 63.662 -87.055 1.00 52.68 37 ASP B CA 1
ATOM 2942 C C . ASP B 1 32 ? -8.776 63.584 -85.556 1.00 51.90 37 ASP B C 1
ATOM 2943 O O . ASP B 1 32 ? -7.868 63.327 -84.756 1.00 53.38 37 ASP B O 1
ATOM 2948 N N . GLN B 1 33 ? -10.031 63.792 -85.181 1.00 51.37 38 GLN B N 1
ATOM 2949 C CA . GLN B 1 33 ? -10.451 63.688 -83.796 1.00 50.69 38 GLN B CA 1
ATOM 2950 C C . GLN B 1 33 ? -11.756 62.942 -83.663 1.00 50.22 38 GLN B C 1
ATOM 2951 O O . GLN B 1 33 ? -12.542 63.190 -82.744 1.00 63.32 38 GLN B O 1
ATOM 2957 N N . THR B 1 34 ? -11.999 62.015 -84.563 1.00 50.44 39 THR B N 1
ATOM 2958 C CA . THR B 1 34 ? -13.256 61.293 -84.534 1.00 59.46 39 THR B CA 1
ATOM 2959 C C . THR B 1 34 ? -13.391 60.484 -83.261 1.00 56.52 39 THR B C 1
ATOM 2960 O O . THR B 1 34 ? -12.455 59.790 -82.835 1.00 52.37 39 THR B O 1
ATOM 2964 N N . TYR B 1 35 ? -14.566 60.585 -82.657 1.00 49.36 40 TYR B N 1
ATOM 2965 C CA . TYR B 1 35 ? -14.880 59.824 -81.470 1.00 49.15 40 TYR B CA 1
ATOM 2966 C C . TYR B 1 35 ? -16.374 59.568 -81.479 1.00 48.60 40 TYR B C 1
ATOM 2967 O O . TYR B 1 35 ? -17.111 60.061 -82.330 1.00 48.87 40 TYR B O 1
ATOM 2976 N N . MET B 1 36 ? -16.811 58.809 -80.495 1.00 49.50 41 MET B N 1
ATOM 2977 C CA . MET B 1 36 ? -18.179 58.364 -80.344 1.00 53.17 41 MET B CA 1
ATOM 2978 C C . MET B 1 36 ? -18.436 58.248 -78.843 1.00 47.79 41 MET B C 1
ATOM 2979 O O . MET B 1 36 ? -17.506 58.026 -78.061 1.00 47.58 41 MET B O 1
ATOM 2984 N N . ARG B 1 37 ? -19.681 58.466 -78.438 1.00 47.76 42 ARG B N 1
ATOM 2985 C CA . ARG B 1 37 ? -20.094 58.206 -77.069 1.00 47.49 42 ARG B CA 1
ATOM 2986 C C . ARG B 1 37 ? -21.295 57.277 -77.089 1.00 48.86 42 ARG B C 1
ATOM 2987 O O . ARG B 1 37 ? -22.173 57.417 -77.943 1.00 51.67 42 ARG B O 1
ATOM 2995 N N . VAL B 1 38 ? -21.317 56.316 -76.161 1.00 47.48 43 VAL B N 1
ATOM 2996 C CA . VAL B 1 38 ? -22.485 55.475 -75.925 1.00 47.67 43 VAL B CA 1
ATOM 2997 C C . VAL B 1 38 ? -22.704 55.382 -74.424 1.00 48.06 43 VAL B C 1
ATOM 2998 O O . VAL B 1 38 ? -21.761 55.479 -73.626 1.00 47.71 43 VAL B O 1
ATOM 3002 N N . GLY B 1 39 ? -23.975 55.289 -74.041 1.00 47.71 44 GLY B N 1
ATOM 3003 C CA . GLY B 1 39 ? -24.322 55.168 -72.638 1.00 49.09 44 GLY B CA 1
ATOM 3004 C C . GLY B 1 39 ? -25.707 54.594 -72.446 1.00 53.49 44 GLY B C 1
ATOM 3005 O O . GLY B 1 39 ? -26.466 54.386 -73.394 1.00 59.74 44 GLY B O 1
ATOM 3006 N N . VAL B 1 40 ? -26.023 54.325 -71.186 1.00 50.03 45 VAL B N 1
ATOM 3007 C CA . VAL B 1 40 ? -27.343 53.860 -70.777 1.00 54.73 45 VAL B CA 1
ATOM 3008 C C . VAL B 1 40 ? -27.844 54.783 -69.669 1.00 51.30 45 VAL B C 1
ATOM 3009 O O . VAL B 1 40 ? -27.045 55.284 -68.869 1.00 49.87 45 VAL B O 1
ATOM 3013 N N . LYS B 1 41 ? -29.147 55.090 -69.689 1.00 49.28 46 LYS B N 1
ATOM 3014 C CA . LYS B 1 41 ? -29.850 55.750 -68.584 1.00 57.61 46 LYS B CA 1
ATOM 3015 C C . LYS B 1 41 ? -31.031 54.874 -68.187 1.00 58.45 46 LYS B C 1
ATOM 3016 O O . LYS B 1 41 ? -31.825 54.468 -69.044 1.00 63.24 46 LYS B O 1
ATOM 3022 N N . GLY B 1 42 ? -31.141 54.569 -66.905 1.00 52.18 47 GLY B N 1
ATOM 3023 C CA . GLY B 1 42 ? -32.147 53.630 -66.434 1.00 51.42 47 GLY B CA 1
ATOM 3024 C C . GLY B 1 42 ? -33.007 54.160 -65.310 1.00 51.65 47 GLY B C 1
ATOM 3025 O O . GLY B 1 42 ? -32.537 54.900 -64.448 1.00 53.10 47 GLY B O 1
ATOM 3026 N N . GLU B 1 43 ? -34.289 53.794 -65.356 1.00 52.47 48 GLU B N 1
ATOM 3027 C CA . GLU B 1 43 ? -35.284 54.136 -64.353 1.00 56.21 48 GLU B CA 1
ATOM 3028 C C . GLU B 1 43 ? -36.106 52.912 -63.967 1.00 62.61 48 GLU B C 1
ATOM 3029 O O . GLU B 1 43 ? -36.558 52.156 -64.834 1.00 70.76 48 GLU B O 1
ATOM 3035 N N . THR B 1 44 ? -36.344 52.757 -62.666 1.00 55.37 49 THR B N 1
ATOM 3036 C CA . THR B 1 44 ? -37.307 51.799 -62.145 1.00 55.27 49 THR B CA 1
ATOM 3037 C C . THR B 1 44 ? -38.169 52.509 -61.113 1.00 56.17 49 THR B C 1
ATOM 3038 O O . THR B 1 44 ? -37.660 53.282 -60.295 1.00 59.26 49 THR B O 1
ATOM 3042 N N . GLN B 1 45 ? -39.483 52.342 -61.244 1.00 57.25 50 GLN B N 1
ATOM 3043 C CA . GLN B 1 45 ? -40.452 52.885 -60.298 1.00 58.36 50 GLN B CA 1
ATOM 3044 C C . GLN B 1 45 ? -40.654 51.877 -59.169 1.00 69.06 50 GLN B C 1
ATOM 3045 O O . GLN B 1 45 ? -40.979 50.713 -59.426 1.00 72.59 50 GLN B O 1
ATOM 3051 N N . ILE B 1 46 ? -40.410 52.310 -57.928 1.00 74.20 51 ILE B N 1
ATOM 3052 C CA . ILE B 1 46 ? -40.489 51.438 -56.754 1.00 59.54 51 ILE B CA 1
ATOM 3053 C C . ILE B 1 46 ? -41.843 51.584 -56.069 1.00 61.08 51 ILE B C 1
ATOM 3054 O O . ILE B 1 46 ? -42.573 50.602 -55.903 1.00 62.49 51 ILE B O 1
ATOM 3059 N N . ASN B 1 47 ? -42.140 52.796 -55.582 1.00 66.55 52 ASN B N 1
ATOM 3060 C CA . ASN B 1 47 ? -43.431 53.139 -54.991 1.00 69.81 52 ASN B CA 1
ATOM 3061 C C . ASN B 1 47 ? -44.067 54.321 -55.707 1.00 78.74 52 ASN B C 1
ATOM 3062 O O . ASN B 1 47 ? -43.660 54.690 -56.814 1.00 83.29 52 ASN B O 1
ATOM 3067 N N . ASP B 1 48 ? -45.040 54.946 -55.039 1.00 83.59 53 ASP B N 1
ATOM 3068 C CA . ASP B 1 48 ? -45.464 56.289 -55.399 1.00 92.03 53 ASP B CA 1
ATOM 3069 C C . ASP B 1 48 ? -44.473 57.316 -54.860 1.00 93.33 53 ASP B C 1
ATOM 3070 O O . ASP B 1 48 ? -44.327 58.403 -55.435 1.00 97.34 53 ASP B O 1
ATOM 3075 N N . GLN B 1 49 ? -43.823 57.004 -53.733 1.00 88.50 54 GLN B N 1
ATOM 3076 C CA . GLN B 1 49 ? -42.860 57.909 -53.116 1.00 82.75 54 GLN B CA 1
ATOM 3077 C C . GLN B 1 49 ? -41.463 57.787 -53.714 1.00 78.42 54 GLN B C 1
ATOM 3078 O O . GLN B 1 49 ? -40.764 58.794 -53.851 1.00 80.70 54 GLN B O 1
ATOM 3084 N N . LEU B 1 50 ? -41.033 56.569 -54.041 1.00 73.90 55 LEU B N 1
ATOM 3085 C CA . LEU B 1 50 ? -39.627 56.245 -54.253 1.00 63.23 55 LEU B CA 1
ATOM 3086 C C . LEU B 1 50 ? -39.414 55.706 -55.667 1.00 64.03 55 LEU B C 1
ATOM 3087 O O . LEU B 1 50 ? -40.238 54.939 -56.178 1.00 72.99 55 LEU B O 1
ATOM 3092 N N . THR B 1 51 ? -38.337 56.146 -56.322 1.00 58.09 56 THR B N 1
ATOM 3093 C CA . THR B 1 51 ? -38.030 55.736 -57.691 1.00 57.47 56 THR B CA 1
ATOM 3094 C C . THR B 1 51 ? -36.516 55.717 -57.889 1.00 55.96 56 THR B C 1
ATOM 3095 O O . THR B 1 51 ? -35.828 56.669 -57.515 1.00 56.83 56 THR B O 1
ATOM 3099 N N . GLY B 1 52 ? -35.999 54.635 -58.473 1.00 55.27 57 GLY B N 1
ATOM 3100 C CA . GLY B 1 52 ? -34.564 54.433 -58.583 1.00 54.19 57 GLY B CA 1
ATOM 3101 C C . GLY B 1 52 ? -33.989 54.576 -59.972 1.00 53.39 57 GLY B C 1
ATOM 3102 O O . GLY B 1 52 ? -34.727 54.473 -60.955 1.00 53.62 57 GLY B O 1
ATOM 3103 N N . TYR B 1 53 ? -32.685 54.847 -60.068 1.00 52.54 58 TYR B N 1
ATOM 3104 C CA . TYR B 1 53 ? -32.094 55.220 -61.347 1.00 53.24 58 TYR B CA 1
ATOM 3105 C C . TYR B 1 53 ? -30.587 54.967 -61.364 1.00 55.64 58 TYR B C 1
ATOM 3106 O O . TYR B 1 53 ? -29.932 54.867 -60.319 1.00 56.52 58 TYR B O 1
ATOM 3115 N N . GLY B 1 54 ? -30.056 54.870 -62.584 1.00 54.87 59 GLY B N 1
ATOM 3116 C CA . GLY B 1 54 ? -28.624 54.807 -62.818 1.00 49.71 59 GLY B CA 1
ATOM 3117 C C . GLY B 1 54 ? -28.324 55.218 -64.244 1.00 49.60 59 GLY B C 1
ATOM 3118 O O . GLY B 1 54 ? -29.186 55.117 -65.125 1.00 49.60 59 GLY B O 1
ATOM 3119 N N . GLN B 1 55 ? -27.103 55.707 -64.477 1.00 48.81 60 GLN B N 1
ATOM 3120 C CA . GLN B 1 55 ? -26.686 55.960 -65.849 1.00 52.96 60 GLN B CA 1
ATOM 3121 C C . GLN B 1 55 ? -25.167 55.867 -65.976 1.00 58.64 60 GLN B C 1
ATOM 3122 O O . GLN B 1 55 ? -24.427 56.229 -65.057 1.00 60.97 60 GLN B O 1
ATOM 3128 N N . TRP B 1 56 ? -24.718 55.382 -67.145 1.00 55.10 61 TRP B N 1
ATOM 3129 C CA . TRP B 1 56 ? -23.313 55.206 -67.499 1.00 47.30 61 TRP B CA 1
ATOM 3130 C C . TRP B 1 56 ? -23.121 55.797 -68.880 1.00 48.18 61 TRP B C 1
ATOM 3131 O O . TRP B 1 56 ? -24.009 55.665 -69.722 1.00 53.19 61 TRP B O 1
ATOM 3142 N N . GLU B 1 57 ? -22.011 56.501 -69.109 1.00 46.97 62 GLU B N 1
ATOM 3143 C CA . GLU B 1 57 ? -21.727 56.875 -70.486 1.00 46.94 62 GLU B CA 1
ATOM 3144 C C . GLU B 1 57 ? -20.228 56.848 -70.746 1.00 54.65 62 GLU B C 1
ATOM 3145 O O . GLU B 1 57 ? -19.426 57.317 -69.930 1.00 46.64 62 GLU B O 1
ATOM 3151 N N . TYR B 1 58 ? -19.887 56.268 -71.909 1.00 52.43 63 TYR B N 1
ATOM 3152 C CA . TYR B 1 58 ? -18.554 55.822 -72.301 1.00 52.93 63 TYR B CA 1
ATOM 3153 C C . TYR B 1 58 ? -18.032 56.702 -73.434 1.00 55.86 63 TYR B C 1
ATOM 3154 O O . TYR B 1 58 ? -18.771 57.019 -74.372 1.00 49.25 63 TYR B O 1
ATOM 3163 N N . ASN B 1 59 ? -16.745 57.042 -73.387 1.00 53.11 64 ASN B N 1
ATOM 3164 C CA . ASN B 1 59 ? -16.109 57.779 -74.473 1.00 52.06 64 ASN B CA 1
ATOM 3165 C C . ASN B 1 59 ? -15.103 56.884 -75.189 1.00 57.76 64 ASN B C 1
ATOM 3166 O O . ASN B 1 59 ? -14.135 56.423 -74.571 1.00 58.42 64 ASN B O 1
ATOM 3171 N N . VAL B 1 60 ? -15.293 56.701 -76.500 1.00 52.38 65 VAL B N 1
ATOM 3172 C CA . VAL B 1 60 ? -14.438 55.846 -77.321 1.00 47.68 65 VAL B CA 1
ATOM 3173 C C . VAL B 1 60 ? -13.824 56.678 -78.441 1.00 48.83 65 VAL B C 1
ATOM 3174 O O . VAL B 1 60 ? -14.538 57.167 -79.326 1.00 48.11 65 VAL B O 1
ATOM 3178 N N . GLN B 1 61 ? -12.498 56.772 -78.448 1.00 48.22 66 GLN B N 1
ATOM 3179 C CA . GLN B 1 61 ? -11.809 57.554 -79.456 1.00 56.83 66 GLN B CA 1
ATOM 3180 C C . GLN B 1 61 ? -11.543 56.680 -80.674 1.00 61.14 66 GLN B C 1
ATOM 3181 O O . GLN B 1 61 ? -10.701 55.777 -80.633 1.00 61.80 66 GLN B O 1
ATOM 3187 N N . ALA B 1 62 ? -12.175 57.046 -81.785 1.00 65.27 67 ALA B N 1
ATOM 3188 C CA . ALA B 1 62 ? -12.069 56.342 -83.051 1.00 55.39 67 ALA B CA 1
ATOM 3189 C C . ALA B 1 62 ? -11.034 56.964 -83.969 1.00 55.77 67 ALA B C 1
ATOM 3190 O O . ALA B 1 62 ? -11.114 56.801 -85.185 1.00 63.74 67 ALA B O 1
ATOM 3192 N N . ASN B 1 63 ? -10.080 57.704 -83.429 1.00 54.27 68 ASN B N 1
ATOM 3193 C CA . ASN B 1 63 ? -9.174 58.431 -84.295 1.00 51.07 68 ASN B CA 1
ATOM 3194 C C . ASN B 1 63 ? -7.751 57.891 -84.221 1.00 51.58 68 ASN B C 1
ATOM 3195 O O . ASN B 1 63 ? -6.820 58.553 -84.666 1.00 52.12 68 ASN B O 1
ATOM 3200 N N . ASN B 1 64 ? -7.554 56.687 -83.685 1.00 62.53 69 ASN B N 1
ATOM 3201 C CA . ASN B 1 64 ? -6.236 56.082 -83.854 1.00 55.95 69 ASN B CA 1
ATOM 3202 C C . ASN B 1 64 ? -6.331 54.655 -84.395 1.00 54.82 69 ASN B C 1
ATOM 3203 O O . ASN B 1 64 ? -7.416 54.196 -84.784 1.00 52.49 69 ASN B O 1
ATOM 3208 N N . THR B 1 65 ? -5.173 54.002 -84.516 1.00 53.43 70 THR B N 1
ATOM 3209 C CA . THR B 1 65 ? -5.080 52.641 -85.021 1.00 54.94 70 THR B CA 1
ATOM 3210 C C . THR B 1 65 ? -5.760 51.639 -84.069 1.00 58.51 70 THR B C 1
ATOM 3211 O O . THR B 1 65 ? -6.027 51.923 -82.891 1.00 60.99 70 THR B O 1
ATOM 3215 N N . GLU B 1 66 ? -6.030 50.438 -84.592 1.00 54.01 71 GLU B N 1
ATOM 3216 C CA . GLU B 1 66 ? -6.595 49.362 -83.778 1.00 60.84 71 GLU B CA 1
ATOM 3217 C C . GLU B 1 66 ? -5.567 48.685 -82.881 1.00 56.97 71 GLU B C 1
ATOM 3218 O O . GLU B 1 66 ? -5.953 48.011 -81.929 1.00 54.21 71 GLU B O 1
ATOM 3224 N N . SER B 1 67 ? -4.280 48.832 -83.175 1.00 55.08 72 SER B N 1
ATOM 3225 C CA . SER B 1 67 ? -3.229 48.462 -82.239 1.00 55.09 72 SER B CA 1
ATOM 3226 C C . SER B 1 67 ? -2.962 49.518 -81.150 1.00 62.96 72 SER B C 1
ATOM 3227 O O . SER B 1 67 ? -2.043 49.328 -80.341 1.00 67.05 72 SER B O 1
ATOM 3230 N N . SER B 1 68 ? -3.731 50.609 -81.076 1.00 58.23 73 SER B N 1
ATOM 3231 C CA . SER B 1 68 ? -3.428 51.683 -80.130 1.00 66.19 73 SER B CA 1
ATOM 3232 C C . SER B 1 68 ? -4.049 51.414 -78.749 1.00 55.42 73 SER B C 1
ATOM 3233 O O . SER B 1 68 ? -4.933 50.567 -78.585 1.00 52.01 73 SER B O 1
ATOM 3236 N N . SER B 1 69 ? -3.558 52.164 -77.751 1.00 52.07 74 SER B N 1
ATOM 3237 C CA . SER B 1 69 ? -3.885 51.999 -76.337 1.00 57.02 74 SER B CA 1
ATOM 3238 C C . SER B 1 69 ? -4.686 53.167 -75.761 1.00 51.91 74 SER B C 1
ATOM 3239 O O . SER B 1 69 ? -4.607 54.297 -76.234 1.00 56.63 74 SER B O 1
ATOM 3242 N N . ASP B 1 70 ? -5.488 52.845 -74.744 1.00 58.88 77 ASP B N 1
ATOM 3243 C CA . ASP B 1 70 ? -6.242 53.806 -73.921 1.00 54.00 77 ASP B CA 1
ATOM 3244 C C . ASP B 1 70 ? -7.132 54.719 -74.749 1.00 50.05 77 ASP B C 1
ATOM 3245 O O . ASP B 1 70 ? -7.181 55.929 -74.530 1.00 52.32 77 ASP B O 1
ATOM 3250 N N . GLN B 1 71 ? -7.876 54.135 -75.680 1.00 51.34 78 GLN B N 1
ATOM 3251 C CA . GLN B 1 71 ? -8.790 54.916 -76.499 1.00 49.60 78 GLN B CA 1
ATOM 3252 C C . GLN B 1 71 ? -10.203 54.977 -75.925 1.00 48.32 78 GLN B C 1
ATOM 3253 O O . GLN B 1 71 ? -11.085 55.560 -76.558 1.00 54.75 78 GLN B O 1
ATOM 3259 N N . ALA B 1 72 ? -10.455 54.384 -74.760 1.00 48.08 79 ALA B N 1
ATOM 3260 C CA . ALA B 1 72 ? -11.799 54.363 -74.196 1.00 47.65 79 ALA B CA 1
ATOM 3261 C C . ALA B 1 72 ? -11.734 54.688 -72.710 1.00 49.81 79 ALA B C 1
ATOM 3262 O O . ALA B 1 72 ? -10.721 54.430 -72.054 1.00 53.11 79 ALA B O 1
ATOM 3264 N N . TRP B 1 73 ? -12.820 55.268 -72.192 1.00 47.10 80 TRP B N 1
ATOM 3265 C CA . TRP B 1 73 ? -12.884 55.648 -70.789 1.00 46.95 80 TRP B CA 1
ATOM 3266 C C . TRP B 1 73 ? -14.312 55.988 -70.404 1.00 46.72 80 TRP B C 1
ATOM 3267 O O . TRP B 1 73 ? -15.141 56.359 -71.236 1.00 46.67 80 TRP B O 1
ATOM 3278 N N . THR B 1 74 ? -14.577 55.861 -69.114 1.00 52.39 81 THR B N 1
ATOM 3279 C CA . THR B 1 74 ? -15.895 56.115 -68.563 1.00 52.15 81 THR B CA 1
ATOM 3280 C C . THR B 1 74 ? -15.966 57.554 -68.072 1.00 58.83 81 THR B C 1
ATOM 3281 O O . THR B 1 74 ? -15.194 57.963 -67.195 1.00 73.99 81 THR B O 1
ATOM 3285 N N . ARG B 1 75 ? -16.877 58.324 -68.644 1.00 46.61 82 ARG B N 1
ATOM 3286 C CA . ARG B 1 75 ? -17.036 59.666 -68.129 1.00 46.77 82 ARG B CA 1
ATOM 3287 C C . ARG B 1 75 ? -18.093 59.700 -67.033 1.00 48.13 82 ARG B C 1
ATOM 3288 O O . ARG B 1 75 ? -17.901 60.373 -66.017 1.00 51.52 82 ARG B O 1
ATOM 3296 N N . LEU B 1 76 ? -19.190 58.963 -67.176 1.00 48.98 83 LEU B N 1
ATOM 3297 C CA . LEU B 1 76 ? -20.196 58.870 -66.115 1.00 48.24 83 LEU B CA 1
ATOM 3298 C C . LEU B 1 76 ? -20.501 57.410 -65.776 1.00 49.66 83 LEU B C 1
ATOM 3299 O O . LEU B 1 76 ? -20.459 56.536 -66.643 1.00 49.38 83 LEU B O 1
ATOM 3304 N N . ALA B 1 77 ? -20.795 57.160 -64.491 1.00 55.69 84 ALA B N 1
ATOM 3305 C CA . ALA B 1 77 ? -21.372 55.913 -63.978 1.00 47.28 84 ALA B CA 1
ATOM 3306 C C . ALA B 1 77 ? -21.787 56.089 -62.525 1.00 49.72 84 ALA B C 1
ATOM 3307 O O . ALA B 1 77 ? -20.936 56.211 -61.635 1.00 52.82 84 ALA B O 1
ATOM 3309 N N . PHE B 1 78 ? -23.089 56.085 -62.272 1.00 47.96 85 PHE B N 1
ATOM 3310 C CA . PHE B 1 78 ? -23.604 56.330 -60.937 1.00 48.41 85 PHE B CA 1
ATOM 3311 C C . PHE B 1 78 ? -25.011 55.761 -60.858 1.00 50.20 85 PHE B C 1
ATOM 3312 O O . PHE B 1 78 ? -25.713 55.628 -61.865 1.00 51.51 85 PHE B O 1
ATOM 3320 N N . ALA B 1 79 ? -25.419 55.440 -59.636 1.00 49.75 86 ALA B N 1
ATOM 3321 C CA . ALA B 1 79 ? -26.780 55.034 -59.333 1.00 49.80 86 ALA B CA 1
ATOM 3322 C C . ALA B 1 79 ? -27.328 55.970 -58.274 1.00 50.42 86 ALA B C 1
ATOM 3323 O O . ALA B 1 79 ? -26.560 56.598 -57.536 1.00 50.43 86 ALA B O 1
ATOM 3325 N N . GLY B 1 80 ? -28.658 56.030 -58.178 1.00 51.04 87 GLY B N 1
ATOM 3326 C CA . GLY B 1 80 ? -29.251 56.858 -57.140 1.00 51.79 87 GLY B CA 1
ATOM 3327 C C . GLY B 1 80 ? -30.726 56.603 -56.903 1.00 52.61 87 GLY B C 1
ATOM 3328 O O . GLY B 1 80 ? -31.386 55.868 -57.643 1.00 52.62 87 GLY B O 1
ATOM 3329 N N . LEU B 1 81 ? -31.245 57.244 -55.853 1.00 53.42 88 LEU B N 1
ATOM 3330 C CA . LEU B 1 81 ? -32.674 57.227 -55.573 1.00 54.39 88 LEU B CA 1
ATOM 3331 C C . LEU B 1 81 ? -33.218 58.641 -55.619 1.00 54.99 88 LEU B C 1
ATOM 3332 O O . LEU B 1 81 ? -32.494 59.604 -55.358 1.00 56.26 88 LEU B O 1
ATOM 3337 N N . LYS B 1 82 ? -34.500 58.759 -55.949 1.00 55.74 89 LYS B N 1
ATOM 3338 C CA . LYS B 1 82 ? -35.150 60.056 -56.005 1.00 63.14 89 LYS B CA 1
ATOM 3339 C C . LYS B 1 82 ? -36.415 59.974 -55.172 1.00 68.47 89 LYS B C 1
ATOM 3340 O O . LYS B 1 82 ? -37.247 59.091 -55.392 1.00 67.55 89 LYS B O 1
ATOM 3346 N N . PHE B 1 83 ? -36.528 60.869 -54.193 1.00 74.90 90 PHE B N 1
ATOM 3347 C CA . PHE B 1 83 ? -37.556 60.802 -53.151 1.00 73.91 90 PHE B CA 1
ATOM 3348 C C . PHE B 1 83 ? -38.771 61.669 -53.463 1.00 80.20 90 PHE B C 1
ATOM 3349 O O . PHE B 1 83 ? -39.194 62.449 -52.613 1.00 89.05 90 PHE B O 1
ATOM 3357 N N . GLY B 1 84 ? -39.344 61.581 -54.662 1.00 83.90 91 GLY B N 1
ATOM 3358 C CA . GLY B 1 84 ? -40.523 62.375 -54.937 1.00 102.62 91 GLY B CA 1
ATOM 3359 C C . GLY B 1 84 ? -40.080 63.811 -55.062 1.00 123.45 91 GLY B C 1
ATOM 3360 O O . GLY B 1 84 ? -39.674 64.268 -56.136 1.00 130.90 91 GLY B O 1
ATOM 3361 N N . ASP B 1 85 ? -40.198 64.537 -53.948 1.00 133.21 92 ASP B N 1
ATOM 3362 C CA . ASP B 1 85 ? -39.615 65.867 -53.833 1.00 137.08 92 ASP B CA 1
ATOM 3363 C C . ASP B 1 85 ? -39.309 66.178 -52.367 1.00 131.34 92 ASP B C 1
ATOM 3364 O O . ASP B 1 85 ? -39.596 67.270 -51.862 1.00 134.77 92 ASP B O 1
ATOM 3369 N N . ALA B 1 86 ? -38.753 65.185 -51.674 1.00 115.43 93 ALA B N 1
ATOM 3370 C CA . ALA B 1 86 ? -37.762 65.365 -50.622 1.00 98.11 93 ALA B CA 1
ATOM 3371 C C . ALA B 1 86 ? -36.356 65.321 -51.212 1.00 88.77 93 ALA B C 1
ATOM 3372 O O . ALA B 1 86 ? -35.369 65.363 -50.467 1.00 79.58 93 ALA B O 1
ATOM 3374 N N . GLY B 1 87 ? -36.273 65.172 -52.541 1.00 95.76 94 GLY B N 1
ATOM 3375 C CA . GLY B 1 87 ? -35.076 65.337 -53.351 1.00 93.32 94 GLY B CA 1
ATOM 3376 C C . GLY B 1 87 ? -34.589 64.148 -54.160 1.00 82.50 94 GLY B C 1
ATOM 3377 O O . GLY B 1 87 ? -35.348 63.547 -54.929 1.00 75.50 94 GLY B O 1
ATOM 3378 N N . SER B 1 88 ? -33.315 63.803 -53.989 1.00 67.35 95 SER B N 1
ATOM 3379 C CA . SER B 1 88 ? -32.681 62.729 -54.736 1.00 63.27 95 SER B CA 1
ATOM 3380 C C . SER B 1 88 ? -31.275 62.503 -54.193 1.00 60.75 95 SER B C 1
ATOM 3381 O O . SER B 1 88 ? -30.654 63.438 -53.671 1.00 55.81 95 SER B O 1
ATOM 3384 N N . PHE B 1 89 ? -30.744 61.289 -54.332 1.00 54.78 96 PHE B N 1
ATOM 3385 C CA . PHE B 1 89 ? -29.364 61.059 -53.938 1.00 54.16 96 PHE B CA 1
ATOM 3386 C C . PHE B 1 89 ? -28.719 60.047 -54.875 1.00 53.10 96 PHE B C 1
ATOM 3387 O O . PHE B 1 89 ? -29.375 59.109 -55.322 1.00 53.00 96 PHE B O 1
ATOM 3395 N N . ASP B 1 90 ? -27.442 60.258 -55.189 1.00 52.43 97 ASP B N 1
ATOM 3396 C CA . ASP B 1 90 ? -26.720 59.338 -56.057 1.00 51.53 97 ASP B CA 1
ATOM 3397 C C . ASP B 1 90 ? -25.245 59.324 -55.676 1.00 55.86 97 ASP B C 1
ATOM 3398 O O . ASP B 1 90 ? -24.752 60.211 -54.967 1.00 56.95 97 ASP B O 1
ATOM 3403 N N . TYR B 1 91 ? -24.563 58.259 -56.107 1.00 50.52 98 TYR B N 1
ATOM 3404 C CA . TYR B 1 91 ? -23.144 58.047 -55.844 1.00 50.19 98 TYR B CA 1
ATOM 3405 C C . TYR B 1 91 ? -22.543 57.378 -57.057 1.00 49.47 98 TYR B C 1
ATOM 3406 O O . TYR B 1 91 ? -23.193 56.549 -57.698 1.00 49.29 98 TYR B O 1
ATOM 3415 N N . GLY B 1 92 ? -21.293 57.710 -57.339 1.00 52.01 99 GLY B N 1
ATOM 3416 C CA . GLY B 1 92 ? -20.568 57.116 -58.454 1.00 58.01 99 GLY B CA 1
ATOM 3417 C C . GLY B 1 92 ? -19.521 58.076 -58.996 1.00 51.05 99 GLY B C 1
ATOM 3418 O O . GLY B 1 92 ? -18.880 58.807 -58.240 1.00 52.54 99 GLY B O 1
ATOM 3419 N N . ARG B 1 93 ? -19.331 58.005 -60.309 1.00 58.08 100 ARG B N 1
ATOM 3420 C CA . ARG B 1 93 ? -18.594 59.023 -61.048 1.00 54.39 100 ARG B CA 1
ATOM 3421 C C . ARG B 1 93 ? -19.614 59.926 -61.721 1.00 50.19 100 ARG B C 1
ATOM 3422 O O . ARG B 1 93 ? -20.441 59.458 -62.515 1.00 47.77 100 ARG B O 1
ATOM 3430 N N . ASN B 1 94 ? -19.588 61.209 -61.371 1.00 48.29 101 ASN B N 1
ATOM 3431 C CA . ASN B 1 94 ? -20.629 62.107 -61.849 1.00 48.52 101 ASN B CA 1
ATOM 3432 C C . ASN B 1 94 ? -20.078 63.526 -61.815 1.00 48.85 101 ASN B C 1
ATOM 3433 O O . ASN B 1 94 ? -18.953 63.766 -61.365 1.00 54.03 101 ASN B O 1
ATOM 3438 N N . TYR B 1 95 ? -20.869 64.468 -62.312 1.00 49.15 102 TYR B N 1
ATOM 3439 C CA . TYR B 1 95 ? -20.363 65.822 -62.457 1.00 49.84 102 TYR B CA 1
ATOM 3440 C C . TYR B 1 95 ? -20.288 66.464 -61.080 1.00 57.68 102 TYR B C 1
ATOM 3441 O O . TYR B 1 95 ? -21.183 66.272 -60.239 1.00 54.71 102 TYR B O 1
ATOM 3450 N N . GLY B 1 96 ? -19.183 67.189 -60.846 1.00 53.82 103 GLY B N 1
ATOM 3451 C CA . GLY B 1 96 ? -19.100 68.061 -59.694 1.00 51.17 103 GLY B CA 1
ATOM 3452 C C . GLY B 1 96 ? -20.206 69.097 -59.693 1.00 53.47 103 GLY B C 1
ATOM 3453 O O . GLY B 1 96 ? -20.800 69.411 -60.733 1.00 54.30 103 GLY B O 1
ATOM 3454 N N . VAL B 1 97 ? -20.529 69.598 -58.492 1.00 52.62 104 VAL B N 1
ATOM 3455 C CA . VAL B 1 97 ? -21.631 70.559 -58.399 1.00 61.46 104 VAL B CA 1
ATOM 3456 C C . VAL B 1 97 ? -21.238 71.957 -58.856 1.00 59.62 104 VAL B C 1
ATOM 3457 O O . VAL B 1 97 ? -22.124 72.727 -59.250 1.00 54.89 104 VAL B O 1
ATOM 3461 N N . VAL B 1 98 ? -19.947 72.309 -58.803 1.00 62.36 105 VAL B N 1
ATOM 3462 C CA . VAL B 1 98 ? -19.490 73.545 -59.436 1.00 56.49 105 VAL B CA 1
ATOM 3463 C C . VAL B 1 98 ? -20.026 73.617 -60.852 1.00 54.01 105 VAL B C 1
ATOM 3464 O O . VAL B 1 98 ? -20.391 74.695 -61.336 1.00 54.62 105 VAL B O 1
ATOM 3468 N N . TYR B 1 99 ? -20.140 72.466 -61.519 1.00 53.06 106 TYR B N 1
ATOM 3469 C CA . TYR B 1 99 ? -20.639 72.423 -62.889 1.00 53.18 106 TYR B CA 1
ATOM 3470 C C . TYR B 1 99 ? -22.125 72.746 -62.989 1.00 53.16 106 TYR B C 1
ATOM 3471 O O . TYR B 1 99 ? -22.619 72.858 -64.110 1.00 53.02 106 TYR B O 1
ATOM 3480 N N . ASP B 1 100 ? -22.844 72.959 -61.877 1.00 53.83 107 ASP B N 1
ATOM 3481 C CA . ASP B 1 100 ? -24.271 73.270 -61.984 1.00 54.42 107 ASP B CA 1
ATOM 3482 C C . ASP B 1 100 ? -24.529 74.683 -62.477 1.00 56.78 107 ASP B C 1
ATOM 3483 O O . ASP B 1 100 ? -25.633 74.966 -62.965 1.00 56.26 107 ASP B O 1
ATOM 3488 N N . VAL B 1 101 ? -23.553 75.576 -62.336 1.00 61.61 108 VAL B N 1
ATOM 3489 C CA . VAL B 1 101 ? -23.608 76.899 -62.931 1.00 76.74 108 VAL B CA 1
ATOM 3490 C C . VAL B 1 101 ? -22.616 77.030 -64.079 1.00 72.23 108 VAL B C 1
ATOM 3491 O O . VAL B 1 101 ? -22.949 77.572 -65.132 1.00 72.20 108 VAL B O 1
ATOM 3495 N N . THR B 1 102 ? -21.407 76.495 -63.898 1.00 61.37 109 THR B N 1
ATOM 3496 C CA . THR B 1 102 ? -20.370 76.540 -64.918 1.00 54.78 109 THR B CA 1
ATOM 3497 C C . THR B 1 102 ? -20.801 75.874 -66.222 1.00 58.74 109 THR B C 1
ATOM 3498 O O . THR B 1 102 ? -20.347 76.278 -67.305 1.00 65.06 109 THR B O 1
ATOM 3502 N N . SER B 1 103 ? -21.699 74.882 -66.152 1.00 61.71 110 SER B N 1
ATOM 3503 C CA . SER B 1 103 ? -22.286 74.311 -67.366 1.00 58.05 110 SER B CA 1
ATOM 3504 C C . SER B 1 103 ? -22.969 75.362 -68.250 1.00 54.57 110 SER B C 1
ATOM 3505 O O . SER B 1 103 ? -23.095 75.152 -69.468 1.00 53.48 110 SER B O 1
ATOM 3508 N N . TRP B 1 104 ? -23.382 76.498 -67.680 1.00 56.05 111 TRP B N 1
ATOM 3509 C CA . TRP B 1 104 ? -24.152 77.475 -68.447 1.00 57.47 111 TRP B CA 1
ATOM 3510 C C . TRP B 1 104 ? -23.359 78.101 -69.587 1.00 55.61 111 TRP B C 1
ATOM 3511 O O . TRP B 1 104 ? -23.968 78.547 -70.560 1.00 55.99 111 TRP B O 1
ATOM 3522 N N . THR B 1 105 ? -22.031 78.165 -69.474 1.00 55.33 112 THR B N 1
ATOM 3523 C CA . THR B 1 105 ? -21.149 78.667 -70.520 1.00 55.36 112 THR B CA 1
ATOM 3524 C C . THR B 1 105 ? -20.473 77.551 -71.325 1.00 70.28 112 THR B C 1
ATOM 3525 O O . THR B 1 105 ? -19.582 77.836 -72.141 1.00 61.79 112 THR B O 1
ATOM 3529 N N . ASP B 1 106 ? -20.798 76.285 -71.051 1.00 67.37 113 ASP B N 1
ATOM 3530 C CA . ASP B 1 106 ? -20.182 75.163 -71.764 1.00 70.32 113 ASP B CA 1
ATOM 3531 C C . ASP B 1 106 ? -21.136 74.682 -72.854 1.00 59.59 113 ASP B C 1
ATOM 3532 O O . ASP B 1 106 ? -21.748 73.612 -72.772 1.00 51.93 113 ASP B O 1
ATOM 3537 N N . VAL B 1 107 ? -21.223 75.511 -73.899 1.00 57.27 114 VAL B N 1
ATOM 3538 C CA . VAL B 1 107 ? -22.266 75.421 -74.918 1.00 55.43 114 VAL B CA 1
ATOM 3539 C C . VAL B 1 107 ? -21.727 75.807 -76.297 1.00 58.43 114 VAL B C 1
ATOM 3540 O O . VAL B 1 107 ? -22.495 75.975 -77.249 1.00 60.89 114 VAL B O 1
ATOM 3544 N N . LEU B 1 108 ? -20.414 75.982 -76.411 1.00 60.10 115 LEU B N 1
ATOM 3545 C CA . LEU B 1 108 ? -19.813 76.261 -77.701 1.00 53.34 115 LEU B CA 1
ATOM 3546 C C . LEU B 1 108 ? -19.979 75.055 -78.624 1.00 59.00 115 LEU B C 1
ATOM 3547 O O . LEU B 1 108 ? -20.218 73.939 -78.167 1.00 58.62 115 LEU B O 1
ATOM 3552 N N . PRO B 1 109 ? -19.873 75.254 -79.935 1.00 56.84 116 PRO B N 1
ATOM 3553 C CA . PRO B 1 109 ? -20.021 74.104 -80.829 1.00 54.58 116 PRO B CA 1
ATOM 3554 C C . PRO B 1 109 ? -19.013 72.999 -80.574 1.00 56.23 116 PRO B C 1
ATOM 3555 O O . PRO B 1 109 ? -19.411 71.823 -80.540 1.00 59.15 116 PRO B O 1
ATOM 3559 N N . GLU B 1 110 ? -17.726 73.329 -80.331 1.00 51.90 117 GLU B N 1
ATOM 3560 C CA . GLU B 1 110 ? -16.789 72.268 -79.953 1.00 59.20 117 GLU B CA 1
ATOM 3561 C C . GLU B 1 110 ? -15.774 72.631 -78.867 1.00 58.78 117 GLU B C 1
ATOM 3562 O O . GLU B 1 110 ? -15.423 71.743 -78.082 1.00 59.18 117 GLU B O 1
ATOM 3568 N N . PHE B 1 111 ? -15.436 73.891 -78.649 1.00 51.91 118 PHE B N 1
ATOM 3569 C CA . PHE B 1 111 ? -14.503 74.217 -77.581 1.00 56.01 118 PHE B CA 1
ATOM 3570 C C . PHE B 1 111 ? -15.205 74.740 -76.298 1.00 61.53 118 PHE B C 1
ATOM 3571 O O . PHE B 1 111 ? -16.377 74.439 -76.023 1.00 55.16 118 PHE B O 1
ATOM 3579 N N . GLY B 1 112 ? -14.468 75.471 -75.465 1.00 60.58 119 GLY B N 1
ATOM 3580 C CA . GLY B 1 112 ? -15.036 75.954 -74.228 1.00 67.43 119 GLY B CA 1
ATOM 3581 C C . GLY B 1 112 ? -14.922 74.926 -73.135 1.00 68.03 119 GLY B C 1
ATOM 3582 O O . GLY B 1 112 ? -14.419 73.822 -73.323 1.00 67.46 119 GLY B O 1
ATOM 3583 N N . GLY B 1 113 ? -15.420 75.312 -71.963 1.00 73.21 120 GLY B N 1
ATOM 3584 C CA . GLY B 1 113 ? -15.415 74.474 -70.781 1.00 75.79 120 GLY B CA 1
ATOM 3585 C C . GLY B 1 113 ? -14.058 73.912 -70.414 1.00 72.72 120 GLY B C 1
ATOM 3586 O O . GLY B 1 113 ? -13.963 72.800 -69.869 1.00 65.99 120 GLY B O 1
ATOM 3587 N N . ASP B 1 114 ? -13.003 74.686 -70.710 1.00 65.89 121 ASP B N 1
ATOM 3588 C CA . ASP B 1 114 ? -11.630 74.289 -70.423 1.00 58.87 121 ASP B CA 1
ATOM 3589 C C . ASP B 1 114 ? -10.878 75.333 -69.592 1.00 62.33 121 ASP B C 1
ATOM 3590 O O . ASP B 1 114 ? -9.635 75.331 -69.578 1.00 54.94 121 ASP B O 1
ATOM 3595 N N . THR B 1 115 ? -11.586 76.200 -68.853 1.00 68.19 122 THR B N 1
ATOM 3596 C CA . THR B 1 115 ? -10.906 76.851 -67.729 1.00 71.09 122 THR B CA 1
ATOM 3597 C C . THR B 1 115 ? -10.600 75.853 -66.611 1.00 69.17 122 THR B C 1
ATOM 3598 O O . THR B 1 115 ? -9.793 76.168 -65.733 1.00 70.89 122 THR B O 1
ATOM 3602 N N . TYR B 1 116 ? -11.239 74.672 -66.632 1.00 63.68 123 TYR B N 1
ATOM 3603 C CA . TYR B 1 116 ? -11.060 73.554 -65.708 1.00 57.49 123 TYR B CA 1
ATOM 3604 C C . TYR B 1 116 ? -10.960 72.257 -66.515 1.00 56.04 123 TYR B C 1
ATOM 3605 O O . TYR B 1 116 ? -11.197 72.239 -67.729 1.00 55.01 123 TYR B O 1
ATOM 3614 N N . GLY B 1 117 ? -10.645 71.155 -65.826 1.00 56.27 124 GLY B N 1
ATOM 3615 C CA . GLY B 1 117 ? -10.682 69.832 -66.403 1.00 53.83 124 GLY B CA 1
ATOM 3616 C C . GLY B 1 117 ? -11.687 68.892 -65.744 1.00 59.27 124 GLY B C 1
ATOM 3617 O O . GLY B 1 117 ? -12.407 69.249 -64.806 1.00 54.06 124 GLY B O 1
ATOM 3618 N N . SER B 1 118 ? -11.723 67.669 -66.278 1.00 70.38 125 SER B N 1
ATOM 3619 C CA . SER B 1 118 ? -12.323 66.537 -65.589 1.00 71.27 125 SER B CA 1
ATOM 3620 C C . SER B 1 118 ? -11.339 66.014 -64.552 1.00 69.82 125 SER B C 1
ATOM 3621 O O . SER B 1 118 ? -10.121 66.154 -64.709 1.00 64.75 125 SER B O 1
ATOM 3624 N N . ASP B 1 119 ? -11.864 65.376 -63.505 1.00 71.46 126 ASP B N 1
ATOM 3625 C CA . ASP B 1 119 ? -11.025 64.955 -62.382 1.00 76.03 126 ASP B CA 1
ATOM 3626 C C . ASP B 1 119 ? -10.186 66.126 -61.891 1.00 77.20 126 ASP B C 1
ATOM 3627 O O . ASP B 1 119 ? -8.956 66.058 -61.810 1.00 77.11 126 ASP B O 1
ATOM 3632 N N . ASN B 1 120 ? -10.871 67.225 -61.594 1.00 73.21 127 ASN B N 1
ATOM 3633 C CA . ASN B 1 120 ? -10.240 68.451 -61.113 1.00 71.73 127 ASN B CA 1
ATOM 3634 C C . ASN B 1 120 ? -11.137 68.894 -59.961 1.00 65.92 127 ASN B C 1
ATOM 3635 O O . ASN B 1 120 ? -12.056 69.694 -60.155 1.00 62.28 127 ASN B O 1
ATOM 3640 N N . PHE B 1 121 ? -10.856 68.365 -58.767 1.00 55.01 128 PHE B N 1
ATOM 3641 C CA . PHE B 1 121 ? -11.708 68.549 -57.597 1.00 52.40 128 PHE B CA 1
ATOM 3642 C C . PHE B 1 121 ? -13.180 68.419 -58.003 1.00 51.97 128 PHE B C 1
ATOM 3643 O O . PHE B 1 121 ? -13.524 67.434 -58.666 1.00 62.13 128 PHE B O 1
ATOM 3651 N N . LEU B 1 122 ? -14.071 69.348 -57.653 1.00 52.50 129 LEU B N 1
ATOM 3652 C CA . LEU B 1 122 ? -15.477 69.166 -58.013 1.00 52.19 129 LEU B CA 1
ATOM 3653 C C . LEU B 1 122 ? -15.920 70.022 -59.196 1.00 55.18 129 LEU B C 1
ATOM 3654 O O . LEU B 1 122 ? -17.100 70.373 -59.286 1.00 58.11 129 LEU B O 1
ATOM 3659 N N . GLN B 1 123 ? -15.026 70.326 -60.135 1.00 58.04 130 GLN B N 1
ATOM 3660 C CA . GLN B 1 123 ? -15.398 71.216 -61.224 1.00 59.07 130 GLN B CA 1
ATOM 3661 C C . GLN B 1 123 ? -16.034 70.519 -62.415 1.00 61.66 130 GLN B C 1
ATOM 3662 O O . GLN B 1 123 ? -16.936 71.089 -63.037 1.00 56.11 130 GLN B O 1
ATOM 3668 N N . SER B 1 124 ? -15.653 69.278 -62.690 1.00 69.78 131 SER B N 1
ATOM 3669 C CA . SER B 1 124 ? -16.261 68.484 -63.748 1.00 64.86 131 SER B CA 1
ATOM 3670 C C . SER B 1 124 ? -16.348 67.052 -63.237 1.00 57.68 131 SER B C 1
ATOM 3671 O O . SER B 1 124 ? -16.228 66.802 -62.032 1.00 49.70 131 SER B O 1
ATOM 3674 N N . ARG B 1 125 ? -16.594 66.120 -64.164 1.00 56.55 132 ARG B N 1
ATOM 3675 C CA . ARG B 1 125 ? -16.724 64.711 -63.822 1.00 51.29 132 ARG B CA 1
ATOM 3676 C C . ARG B 1 125 ? -15.602 64.280 -62.879 1.00 52.06 132 ARG B C 1
ATOM 3677 O O . ARG B 1 125 ? -14.432 64.641 -63.052 1.00 48.72 132 ARG B O 1
ATOM 3685 N N . ALA B 1 126 ? -15.971 63.508 -61.866 1.00 48.58 133 ALA B N 1
ATOM 3686 C CA . ALA B 1 126 ? -15.034 63.187 -60.805 1.00 48.82 133 ALA B CA 1
ATOM 3687 C C . ALA B 1 126 ? -15.336 61.802 -60.252 1.00 53.72 133 ALA B C 1
ATOM 3688 O O . ALA B 1 126 ? -16.471 61.308 -60.332 1.00 51.86 133 ALA B O 1
ATOM 3690 N N . ASN B 1 127 ? -14.307 61.169 -59.701 1.00 51.91 134 ASN B N 1
ATOM 3691 C CA . ASN B 1 127 ? -14.536 59.908 -59.016 1.00 48.60 134 ASN B CA 1
ATOM 3692 C C . ASN B 1 127 ? -15.019 60.154 -57.587 1.00 54.11 134 ASN B C 1
ATOM 3693 O O . ASN B 1 127 ? -14.488 61.013 -56.877 1.00 53.75 134 ASN B O 1
ATOM 3698 N N . GLY B 1 128 ? -16.044 59.410 -57.188 1.00 49.05 135 GLY B N 1
ATOM 3699 C CA . GLY B 1 128 ? -16.329 59.154 -55.799 1.00 49.54 135 GLY B CA 1
ATOM 3700 C C . GLY B 1 128 ? -17.124 60.223 -55.106 1.00 56.76 135 GLY B C 1
ATOM 3701 O O . GLY B 1 128 ? -16.841 60.582 -53.956 1.00 71.02 135 GLY B O 1
ATOM 3702 N N . VAL B 1 129 ? -18.161 60.714 -55.756 1.00 49.97 136 VAL B N 1
ATOM 3703 C CA . VAL B 1 129 ? -18.914 61.834 -55.221 1.00 54.08 136 VAL B CA 1
ATOM 3704 C C . VAL B 1 129 ? -20.320 61.366 -54.911 1.00 50.76 136 VAL B C 1
ATOM 3705 O O . VAL B 1 129 ? -20.946 60.663 -55.711 1.00 50.32 136 VAL B O 1
ATOM 3709 N N . ALA B 1 130 ? -20.767 61.680 -53.709 1.00 57.73 137 ALA B N 1
ATOM 3710 C CA . ALA B 1 130 ? -22.149 61.506 -53.302 1.00 55.77 137 ALA B CA 1
ATOM 3711 C C . ALA B 1 130 ? -22.799 62.867 -53.425 1.00 52.47 137 ALA B C 1
ATOM 3712 O O . ALA B 1 130 ? -22.234 63.866 -52.975 1.00 52.93 137 ALA B O 1
ATOM 3714 N N . THR B 1 131 ? -23.964 62.911 -54.052 1.00 52.50 138 THR B N 1
ATOM 3715 C CA . THR B 1 131 ? -24.575 64.183 -54.404 1.00 56.37 138 THR B CA 1
ATOM 3716 C C . THR B 1 131 ? -26.046 64.159 -54.025 1.00 64.01 138 THR B C 1
ATOM 3717 O O . THR B 1 131 ? -26.821 63.362 -54.571 1.00 70.52 138 THR B O 1
ATOM 3721 N N . TYR B 1 132 ? -26.410 65.007 -53.056 1.00 54.71 139 TYR B N 1
ATOM 3722 C CA . TYR B 1 132 ? -27.803 65.288 -52.755 1.00 55.61 139 TYR B CA 1
ATOM 3723 C C . TYR B 1 132 ? -28.250 66.477 -53.597 1.00 55.91 139 TYR B C 1
ATOM 3724 O O . TYR B 1 132 ? -27.494 67.432 -53.785 1.00 55.93 139 TYR B O 1
ATOM 3733 N N . ARG B 1 133 ? -29.460 66.393 -54.148 1.00 56.18 140 ARG B N 1
ATOM 3734 C CA . ARG B 1 133 ? -30.035 67.493 -54.911 1.00 56.64 140 ARG B CA 1
ATOM 3735 C C . ARG B 1 133 ? -31.479 67.699 -54.503 1.00 63.86 140 ARG B C 1
ATOM 3736 O O . ARG B 1 133 ? -32.164 66.765 -54.085 1.00 65.81 140 ARG B O 1
ATOM 3744 N N . ASN B 1 134 ? -31.924 68.944 -54.596 1.00 61.61 141 ASN B N 1
ATOM 3745 C CA . ASN B 1 134 ? -33.269 69.295 -54.172 1.00 72.39 141 ASN B CA 1
ATOM 3746 C C . ASN B 1 134 ? -33.795 70.451 -55.014 1.00 77.47 141 ASN B C 1
ATOM 3747 O O . ASN B 1 134 ? -33.147 71.499 -55.103 1.00 77.27 141 ASN B O 1
ATOM 3752 N N . SER B 1 135 ? -34.967 70.265 -55.615 1.00 85.48 142 SER B N 1
ATOM 3753 C CA . SER B 1 135 ? -35.600 71.275 -56.457 1.00 89.49 142 SER B CA 1
ATOM 3754 C C . SER B 1 135 ? -36.735 71.972 -55.718 1.00 96.95 142 SER B C 1
ATOM 3755 O O . SER B 1 135 ? -37.388 71.390 -54.847 1.00 108.94 142 SER B O 1
ATOM 3758 N N . ASP B 1 136 ? -36.940 73.244 -56.057 1.00 89.88 143 ASP B N 1
ATOM 3759 C CA . ASP B 1 136 ? -37.961 74.088 -55.431 1.00 88.16 143 ASP B CA 1
ATOM 3760 C C . ASP B 1 136 ? -37.812 74.134 -53.916 1.00 86.14 143 ASP B C 1
ATOM 3761 O O . ASP B 1 136 ? -38.801 74.260 -53.195 1.00 94.43 143 ASP B O 1
ATOM 3766 N N . PHE B 1 137 ? -36.572 74.003 -53.440 1.00 79.92 144 PHE B N 1
ATOM 3767 C CA . PHE B 1 137 ? -36.177 74.142 -52.041 1.00 80.63 144 PHE B CA 1
ATOM 3768 C C . PHE B 1 137 ? -37.211 73.651 -51.028 1.00 79.54 144 PHE B C 1
ATOM 3769 O O . PHE B 1 137 ? -37.849 74.465 -50.347 1.00 78.39 144 PHE B O 1
ATOM 3777 N N . PHE B 1 138 ? -37.393 72.334 -50.930 1.00 75.30 145 PHE B N 1
ATOM 3778 C CA . PHE B 1 138 ? -38.240 71.733 -49.899 1.00 73.95 145 PHE B CA 1
ATOM 3779 C C . PHE B 1 138 ? -39.662 72.298 -49.909 1.00 81.43 145 PHE B C 1
ATOM 3780 O O . PHE B 1 138 ? -40.290 72.449 -48.856 1.00 83.21 145 PHE B O 1
ATOM 3788 N N . GLY B 1 139 ? -40.180 72.593 -51.104 1.00 85.31 146 GLY B N 1
ATOM 3789 C CA . GLY B 1 139 ? -41.513 73.160 -51.224 1.00 87.98 146 GLY B CA 1
ATOM 3790 C C . GLY B 1 139 ? -41.664 74.550 -50.663 1.00 85.56 146 GLY B C 1
ATOM 3791 O O . GLY B 1 139 ? -42.787 74.977 -50.381 1.00 84.25 146 GLY B O 1
ATOM 3792 N N . LEU B 1 140 ? -40.549 75.240 -50.435 1.00 90.59 147 LEU B N 1
ATOM 3793 C CA . LEU B 1 140 ? -40.494 76.581 -49.855 1.00 98.28 147 LEU B CA 1
ATOM 3794 C C . LEU B 1 140 ? -40.400 77.698 -50.896 1.00 102.22 147 LEU B C 1
ATOM 3795 O O . LEU B 1 140 ? -41.007 78.755 -50.704 1.00 103.01 147 LEU B O 1
ATOM 3800 N N . VAL B 1 141 ? -39.614 77.520 -51.963 1.00 95.89 148 VAL B N 1
ATOM 3801 C CA . VAL B 1 141 ? -39.455 78.551 -52.988 1.00 91.25 148 VAL B CA 1
ATOM 3802 C C . VAL B 1 141 ? -39.381 77.936 -54.384 1.00 92.25 148 VAL B C 1
ATOM 3803 O O . VAL B 1 141 ? -38.328 77.442 -54.806 1.00 90.95 148 VAL B O 1
ATOM 3807 N N . ASP B 1 142 ? -40.515 77.924 -55.094 1.00 100.79 149 ASP B N 1
ATOM 3808 C CA . ASP B 1 142 ? -40.580 77.387 -56.453 1.00 98.86 149 ASP B CA 1
ATOM 3809 C C . ASP B 1 142 ? -39.492 77.985 -57.335 1.00 91.77 149 ASP B C 1
ATOM 3810 O O . ASP B 1 142 ? -39.432 79.204 -57.528 1.00 91.07 149 ASP B O 1
ATOM 3815 N N . GLY B 1 143 ? -38.666 77.117 -57.914 1.00 83.91 150 GLY B N 1
ATOM 3816 C CA . GLY B 1 143 ? -37.637 77.528 -58.847 1.00 76.69 150 GLY B CA 1
ATOM 3817 C C . GLY B 1 143 ? -36.248 77.754 -58.285 1.00 70.47 150 GLY B C 1
ATOM 3818 O O . GLY B 1 143 ? -35.364 78.196 -59.035 1.00 65.45 150 GLY B O 1
ATOM 3819 N N . LEU B 1 144 ? -36.013 77.458 -57.008 1.00 66.36 151 LEU B N 1
ATOM 3820 C CA . LEU B 1 144 ? -34.688 77.599 -56.422 1.00 65.77 151 LEU B CA 1
ATOM 3821 C C . LEU B 1 144 ? -34.177 76.206 -56.154 1.00 64.38 151 LEU B C 1
ATOM 3822 O O . LEU B 1 144 ? -34.843 75.427 -55.465 1.00 71.07 151 LEU B O 1
ATOM 3827 N N . ASN B 1 145 ? -33.004 75.901 -56.696 1.00 63.02 152 ASN B N 1
ATOM 3828 C CA . ASN B 1 145 ? -32.446 74.555 -56.706 1.00 61.61 152 ASN B CA 1
ATOM 3829 C C . ASN B 1 145 ? -31.144 74.523 -55.934 1.00 61.17 152 ASN B C 1
ATOM 3830 O O . ASN B 1 145 ? -30.286 75.394 -56.105 1.00 63.24 152 ASN B O 1
ATOM 3835 N N . PHE B 1 146 ? -30.980 73.469 -55.132 1.00 60.74 153 PHE B N 1
ATOM 3836 C CA . PHE B 1 146 ? -29.897 73.401 -54.173 1.00 60.61 153 PHE B CA 1
ATOM 3837 C C . PHE B 1 146 ? -29.192 72.062 -54.271 1.00 59.24 153 PHE B C 1
ATOM 3838 O O . PHE B 1 146 ? -29.787 71.068 -54.683 1.00 58.68 153 PHE B O 1
ATOM 3846 N N . ALA B 1 147 ? -27.901 72.045 -53.938 1.00 58.76 154 ALA B N 1
ATOM 3847 C CA . ALA B 1 147 ? -27.144 70.804 -54.059 1.00 57.54 154 ALA B CA 1
ATOM 3848 C C . ALA B 1 147 ? -25.984 70.780 -53.076 1.00 58.07 154 ALA B C 1
ATOM 3849 O O . ALA B 1 147 ? -25.342 71.804 -52.832 1.00 59.93 154 ALA B O 1
ATOM 3851 N N . LEU B 1 148 ? -25.701 69.583 -52.559 1.00 57.68 155 LEU B N 1
ATOM 3852 C CA . LEU B 1 148 ? -24.606 69.328 -51.635 1.00 57.06 155 LEU B CA 1
ATOM 3853 C C . LEU B 1 148 ? -23.902 68.049 -52.053 1.00 55.85 155 LEU B C 1
ATOM 3854 O O . LEU B 1 148 ? -24.513 67.160 -52.660 1.00 55.24 155 LEU B O 1
ATOM 3859 N N . GLN B 1 149 ? -22.600 67.978 -51.778 1.00 55.60 156 GLN B N 1
ATOM 3860 C CA . GLN B 1 149 ? -21.824 66.890 -52.361 1.00 54.50 156 GLN B CA 1
ATOM 3861 C C . GLN B 1 149 ? -20.507 66.696 -51.608 1.00 54.57 156 GLN B C 1
ATOM 3862 O O . GLN B 1 149 ? -19.870 67.664 -51.196 1.00 55.20 156 GLN B O 1
ATOM 3868 N N . TYR B 1 150 ? -20.100 65.441 -51.456 1.00 54.00 157 TYR B N 1
ATOM 3869 C CA . TYR B 1 150 ? -18.840 65.084 -50.815 1.00 54.04 157 TYR B CA 1
ATOM 3870 C C . TYR B 1 150 ? -18.088 64.088 -51.682 1.00 53.05 157 TYR B C 1
ATOM 3871 O O . TYR B 1 150 ? -18.681 63.341 -52.459 1.00 52.40 157 TYR B O 1
ATOM 3880 N N . GLN B 1 151 ? -16.774 64.082 -51.513 1.00 53.07 158 GLN B N 1
ATOM 3881 C CA . GLN B 1 151 ? -15.843 63.256 -52.265 1.00 55.76 158 GLN B CA 1
ATOM 3882 C C . GLN B 1 151 ? -14.733 62.811 -51.323 1.00 59.54 158 GLN B C 1
ATOM 3883 O O . GLN B 1 151 ? -14.162 63.637 -50.603 1.00 66.12 158 GLN B O 1
ATOM 3889 N N . GLY B 1 152 ? -14.466 61.520 -51.293 1.00 52.34 159 GLY B N 1
ATOM 3890 C CA . GLY B 1 152 ? -13.373 61.022 -50.502 1.00 52.73 159 GLY B CA 1
ATOM 3891 C C . GLY B 1 152 ? -12.064 61.121 -51.233 1.00 52.52 159 GLY B C 1
ATOM 3892 O O . GLY B 1 152 ? -12.030 61.345 -52.435 1.00 51.96 159 GLY B O 1
ATOM 3893 N N . LYS B 1 153 ? -10.984 60.953 -50.469 1.00 53.09 160 LYS B N 1
ATOM 3894 C CA . LYS B 1 153 ? -9.639 61.018 -51.020 1.00 53.10 160 LYS B CA 1
ATOM 3895 C C . LYS B 1 153 ? -9.568 60.136 -52.255 1.00 52.25 160 LYS B C 1
ATOM 3896 O O . LYS B 1 153 ? -10.230 59.106 -52.322 1.00 51.82 160 LYS B O 1
ATOM 3902 N N . ASN B 1 154 ? -8.905 60.634 -53.297 1.00 54.34 161 ASN B N 1
ATOM 3903 C CA . ASN B 1 154 ? -8.482 59.834 -54.449 1.00 51.46 161 ASN B CA 1
ATOM 3904 C C . ASN B 1 154 ? -7.000 60.143 -54.564 1.00 55.03 161 ASN B C 1
ATOM 3905 O O . ASN B 1 154 ? -6.622 61.172 -55.132 1.00 60.27 161 ASN B O 1
ATOM 3910 N N . GLY B 1 155 ? -6.163 59.286 -54.013 1.00 52.35 162 GLY B N 1
ATOM 3911 C CA . GLY B 1 155 ? -4.791 59.664 -53.763 1.00 53.12 162 GLY B CA 1
ATOM 3912 C C . GLY B 1 155 ? -3.808 59.117 -54.774 1.00 54.12 162 GLY B C 1
ATOM 3913 O O . GLY B 1 155 ? -4.157 58.808 -55.920 1.00 55.21 162 GLY B O 1
ATOM 3914 N N . SER B 1 156 ? -2.565 58.963 -54.322 1.00 53.84 163 SER B N 1
ATOM 3915 C CA . SER B 1 156 ? -1.453 58.516 -55.136 1.00 54.07 163 SER B CA 1
ATOM 3916 C C . SER B 1 156 ? -1.611 57.032 -55.466 1.00 53.67 163 SER B C 1
ATOM 3917 O O . SER B 1 156 ? -2.518 56.359 -54.974 1.00 53.29 163 SER B O 1
ATOM 3920 N N . VAL B 1 157 A -0.753 56.534 -56.364 1.00 57.64 163 VAL B N 1
ATOM 3921 C CA . VAL B 1 157 A -0.746 55.097 -56.649 1.00 66.28 163 VAL B CA 1
ATOM 3922 C C . VAL B 1 157 A -0.120 54.327 -55.496 1.00 72.21 163 VAL B C 1
ATOM 3923 O O . VAL B 1 157 A -0.498 53.180 -55.236 1.00 75.63 163 VAL B O 1
ATOM 3927 N N . SER B 1 158 B 0.810 54.948 -54.767 1.00 71.66 163 SER B N 1
ATOM 3928 C CA . SER B 1 158 B 1.554 54.302 -53.695 1.00 60.86 163 SER B CA 1
ATOM 3929 C C . SER B 1 158 B 1.874 55.331 -52.606 1.00 64.93 163 SER B C 1
ATOM 3930 O O . SER B 1 158 B 1.622 56.530 -52.767 1.00 79.54 163 SER B O 1
ATOM 3933 N N . GLY B 1 159 C 2.355 54.844 -51.456 1.00 57.83 163 GLY B N 1
ATOM 3934 C CA . GLY B 1 159 C 2.744 55.701 -50.347 1.00 58.70 163 GLY B CA 1
ATOM 3935 C C . GLY B 1 159 C 1.623 55.877 -49.340 1.00 58.43 163 GLY B C 1
ATOM 3936 O O . GLY B 1 159 C 0.533 55.315 -49.473 1.00 58.62 163 GLY B O 1
ATOM 3937 N N . GLU B 1 160 D 1.874 56.755 -48.360 1.00 59.24 163 GLU B N 1
ATOM 3938 C CA . GLU B 1 160 D 0.893 56.967 -47.296 1.00 67.28 163 GLU B CA 1
ATOM 3939 C C . GLU B 1 160 D -0.421 57.540 -47.825 1.00 67.70 163 GLU B C 1
ATOM 3940 O O . GLU B 1 160 D -1.501 57.177 -47.339 1.00 58.95 163 GLU B O 1
ATOM 3946 N N . GLY B 1 161 E -0.366 58.375 -48.855 1.00 75.23 163 GLY B N 1
ATOM 3947 C CA . GLY B 1 161 E -1.590 58.976 -49.340 1.00 79.36 163 GLY B CA 1
ATOM 3948 C C . GLY B 1 161 E -2.323 58.159 -50.382 1.00 82.38 163 GLY B C 1
ATOM 3949 O O . GLY B 1 161 E -3.200 58.683 -51.072 1.00 89.64 163 GLY B O 1
ATOM 3950 N N . ALA B 1 162 F -2.001 56.876 -50.496 1.00 76.23 163 ALA B N 1
ATOM 3951 C CA . ALA B 1 162 F -2.523 56.076 -51.592 1.00 66.41 163 ALA B CA 1
ATOM 3952 C C . ALA B 1 162 F -3.959 55.619 -51.328 1.00 55.77 163 ALA B C 1
ATOM 3953 O O . ALA B 1 162 F -4.394 55.477 -50.188 1.00 54.44 163 ALA B O 1
ATOM 3955 N N . THR B 1 163 G -4.703 55.405 -52.405 1.00 53.21 163 THR B N 1
ATOM 3956 C CA . THR B 1 163 G -5.980 54.699 -52.365 1.00 55.67 163 THR B CA 1
ATOM 3957 C C . THR B 1 163 G -5.985 53.623 -53.449 1.00 57.62 163 THR B C 1
ATOM 3958 O O . THR B 1 163 G -5.007 53.438 -54.170 1.00 54.29 163 THR B O 1
ATOM 3962 N N . ASN B 1 164 H -7.068 52.841 -53.494 1.00 60.59 163 ASN B N 1
ATOM 3963 C CA . ASN B 1 164 H -7.220 51.845 -54.550 1.00 51.27 163 ASN B CA 1
ATOM 3964 C C . ASN B 1 164 H -7.127 52.508 -55.914 1.00 68.91 163 ASN B C 1
ATOM 3965 O O . ASN B 1 164 H -6.373 52.057 -56.780 1.00 75.13 163 ASN B O 1
ATOM 3970 N N . ASN B 1 165 I -7.804 53.636 -56.087 1.00 58.13 163 ASN B N 1
ATOM 3971 C CA . ASN B 1 165 I -7.968 54.272 -57.382 1.00 49.96 163 ASN B CA 1
ATOM 3972 C C . ASN B 1 165 I -6.950 55.375 -57.625 1.00 50.27 163 ASN B C 1
ATOM 3973 O O . ASN B 1 165 I -7.292 56.442 -58.154 1.00 56.94 163 ASN B O 1
ATOM 3978 N N . GLY B 1 166 J -5.686 55.107 -57.306 1.00 50.87 163 GLY B N 1
ATOM 3979 C CA . GLY B 1 166 J -4.631 56.109 -57.395 1.00 51.36 163 GLY B CA 1
ATOM 3980 C C . GLY B 1 166 J -4.457 56.710 -58.782 1.00 59.40 163 GLY B C 1
ATOM 3981 O O . GLY B 1 166 J -4.982 56.243 -59.790 1.00 66.23 163 GLY B O 1
ATOM 3982 N N . ARG B 1 167 ? -3.714 57.809 -58.804 1.00 59.45 164 ARG B N 1
ATOM 3983 C CA . ARG B 1 167 ? -3.465 58.628 -59.987 1.00 51.40 164 ARG B CA 1
ATOM 3984 C C . ARG B 1 167 ? -2.352 59.609 -59.623 1.00 52.22 164 ARG B C 1
ATOM 3985 O O . ARG B 1 167 ? -1.763 59.545 -58.538 1.00 52.85 164 ARG B O 1
ATOM 3993 N N . GLY B 1 168 ? -2.039 60.500 -60.539 1.00 52.30 165 GLY B N 1
ATOM 3994 C CA . GLY B 1 168 ? -1.131 61.583 -60.243 1.00 53.11 165 GLY B CA 1
ATOM 3995 C C . GLY B 1 168 ? -1.905 62.834 -59.847 1.00 53.21 165 GLY B C 1
ATOM 3996 O O . GLY B 1 168 ? -3.103 62.973 -60.103 1.00 53.89 165 GLY B O 1
ATOM 3997 N N . TRP B 1 169 ? -1.219 63.736 -59.166 1.00 53.91 166 TRP B N 1
ATOM 3998 C CA . TRP B 1 169 ? -1.809 65.029 -58.861 1.00 54.08 166 TRP B CA 1
ATOM 3999 C C . TRP B 1 169 ? -2.251 65.703 -60.145 1.00 61.56 166 TRP B C 1
ATOM 4000 O O . TRP B 1 169 ? -1.702 65.461 -61.218 1.00 64.83 166 TRP B O 1
ATOM 4011 N N . SER B 1 170 ? -3.169 66.639 -59.992 1.00 68.73 167 SER B N 1
ATOM 4012 C CA . SER B 1 170 ? -3.907 67.324 -61.049 1.00 74.58 167 SER B CA 1
ATOM 4013 C C . SER B 1 170 ? -5.160 66.499 -61.233 1.00 73.00 167 SER B C 1
ATOM 4014 O O . SER B 1 170 ? -6.201 67.024 -61.637 1.00 96.71 167 SER B O 1
ATOM 4017 N N . LYS B 1 171 ? -5.100 65.219 -60.869 1.00 51.88 168 LYS B N 1
ATOM 4018 C CA . LYS B 1 171 ? -6.355 64.505 -60.705 1.00 51.17 168 LYS B CA 1
ATOM 4019 C C . LYS B 1 171 ? -6.433 63.747 -59.379 1.00 52.23 168 LYS B C 1
ATOM 4020 O O . LYS B 1 171 ? -7.285 62.866 -59.251 1.00 62.01 168 LYS B O 1
ATOM 4026 N N . GLN B 1 172 ? -5.597 64.093 -58.374 1.00 52.08 169 GLN B N 1
ATOM 4027 C CA . GLN B 1 172 ? -5.837 63.664 -56.991 1.00 54.68 169 GLN B CA 1
ATOM 4028 C C . GLN B 1 172 ? -6.685 64.684 -56.236 1.00 56.25 169 GLN B C 1
ATOM 4029 O O . GLN B 1 172 ? -7.016 65.769 -56.724 1.00 60.94 169 GLN B O 1
ATOM 4035 N N . ASN B 1 173 ? -6.980 64.341 -54.989 1.00 54.89 170 ASN B N 1
ATOM 4036 C CA . ASN B 1 173 ? -7.738 65.192 -54.085 1.00 56.54 170 ASN B CA 1
ATOM 4037 C C . ASN B 1 173 ? -7.799 64.548 -52.700 1.00 53.89 170 ASN B C 1
ATOM 4038 O O . ASN B 1 173 ? -7.723 63.325 -52.563 1.00 53.55 170 ASN B O 1
ATOM 4043 N N . GLY B 1 174 ? -7.900 65.361 -51.660 1.00 58.44 171 GLY B N 1
ATOM 4044 C CA . GLY B 1 174 ? -8.267 64.873 -50.353 1.00 61.22 171 GLY B CA 1
ATOM 4045 C C . GLY B 1 174 ? -9.773 64.854 -50.229 1.00 54.84 171 GLY B C 1
ATOM 4046 O O . GLY B 1 174 ? -10.511 65.081 -51.190 1.00 54.21 171 GLY B O 1
ATOM 4047 N N . ASP B 1 175 ? -10.231 64.598 -49.014 1.00 55.37 172 ASP B N 1
ATOM 4048 C CA . ASP B 1 175 ? -11.658 64.670 -48.754 1.00 56.78 172 ASP B CA 1
ATOM 4049 C C . ASP B 1 175 ? -12.165 66.073 -49.065 1.00 56.96 172 ASP B C 1
ATOM 4050 O O . ASP B 1 175 ? -11.489 67.074 -48.803 1.00 60.28 172 ASP B O 1
ATOM 4055 N N . GLY B 1 176 ? -13.357 66.158 -49.633 1.00 56.41 173 GLY B N 1
ATOM 4056 C CA . GLY B 1 176 ? -13.827 67.495 -49.933 1.00 55.62 173 GLY B CA 1
ATOM 4057 C C . GLY B 1 176 ? -15.329 67.568 -50.051 1.00 55.52 173 GLY B C 1
ATOM 4058 O O . GLY B 1 176 ? -16.034 66.561 -50.086 1.00 54.99 173 GLY B O 1
ATOM 4059 N N . PHE B 1 177 ? -15.816 68.797 -50.125 1.00 56.13 174 PHE B N 1
ATOM 4060 C CA . PHE B 1 177 ? -17.245 69.003 -50.237 1.00 56.23 174 PHE B CA 1
ATOM 4061 C C . PHE B 1 177 ? -17.475 70.229 -51.092 1.00 56.42 174 PHE B C 1
ATOM 4062 O O . PHE B 1 177 ? -16.603 71.088 -51.227 1.00 56.82 174 PHE B O 1
ATOM 4070 N N . GLY B 1 178 ? -18.685 70.313 -51.626 1.00 56.26 175 GLY B N 1
ATOM 4071 C CA . GLY B 1 178 ? -19.074 71.436 -52.445 1.00 56.52 175 GLY B CA 1
ATOM 4072 C C . GLY B 1 178 ? -20.571 71.577 -52.359 1.00 56.91 175 GLY B C 1
ATOM 4073 O O . GLY B 1 178 ? -21.285 70.641 -51.982 1.00 56.69 175 GLY B O 1
ATOM 4074 N N . THR B 1 179 ? -21.036 72.756 -52.746 1.00 57.56 176 THR B N 1
ATOM 4075 C CA . THR B 1 179 ? -22.447 73.083 -52.734 1.00 58.14 176 THR B CA 1
ATOM 4076 C C . THR B 1 179 ? -22.724 74.066 -53.857 1.00 58.25 176 THR B C 1
ATOM 4077 O O . THR B 1 179 ? -21.835 74.808 -54.281 1.00 61.87 176 THR B O 1
ATOM 4081 N N . SER B 1 180 ? -23.967 74.076 -54.323 1.00 58.37 177 SER B N 1
ATOM 4082 C CA . SER B 1 180 ? -24.366 74.896 -55.456 1.00 59.29 177 SER B CA 1
ATOM 4083 C C . SER B 1 180 ? -25.784 75.382 -55.216 1.00 62.55 177 SER B C 1
ATOM 4084 O O . SER B 1 180 ? -26.582 74.702 -54.563 1.00 61.22 177 SER B O 1
ATOM 4087 N N . LEU B 1 181 ? -26.084 76.571 -55.739 1.00 60.28 178 LEU B N 1
ATOM 4088 C CA . LEU B 1 181 ? -27.419 77.141 -55.645 1.00 61.39 178 LEU B CA 1
ATOM 4089 C C . LEU B 1 181 ? -27.691 77.899 -56.939 1.00 61.45 178 LEU B C 1
ATOM 4090 O O . LEU B 1 181 ? -26.822 78.627 -57.432 1.00 61.41 178 LEU B O 1
ATOM 4095 N N . THR B 1 182 ? -28.880 77.690 -57.508 1.00 61.57 179 THR B N 1
ATOM 4096 C CA . THR B 1 182 ? -29.298 78.308 -58.759 1.00 61.69 179 THR B CA 1
ATOM 4097 C C . THR B 1 182 ? -30.762 78.709 -58.681 1.00 62.91 179 THR B C 1
ATOM 4098 O O . THR B 1 182 ? -31.587 77.981 -58.128 1.00 63.06 179 THR B O 1
ATOM 4102 N N . TYR B 1 183 ? -31.089 79.857 -59.258 1.00 63.84 180 TYR B N 1
ATOM 4103 C CA . TYR B 1 183 ? -32.428 80.410 -59.152 1.00 65.59 180 TYR B CA 1
ATOM 4104 C C . TYR B 1 183 ? -32.929 80.850 -60.521 1.00 71.90 180 TYR B C 1
ATOM 4105 O O . TYR B 1 183 ? -32.230 81.578 -61.232 1.00 68.43 180 TYR B O 1
ATOM 4114 N N . ASP B 1 184 ? -34.153 80.445 -60.867 1.00 79.19 181 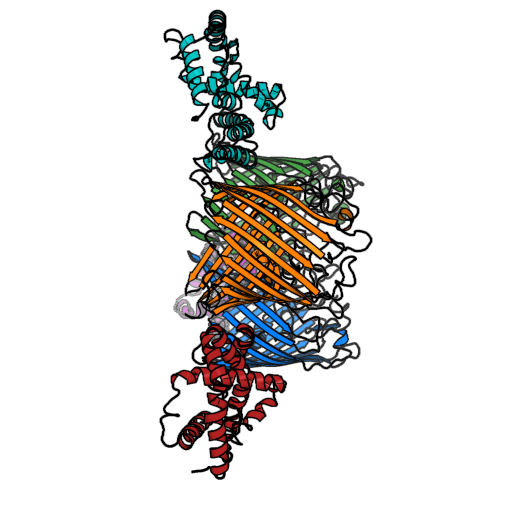ASP B N 1
ATOM 4115 C CA . ASP B 1 184 ? -34.826 80.886 -62.091 1.00 87.85 181 ASP B CA 1
ATOM 4116 C C . ASP B 1 184 ? -35.644 82.117 -61.711 1.00 99.95 181 ASP B C 1
ATOM 4117 O O . ASP B 1 184 ? -36.705 82.007 -61.091 1.00 102.72 181 ASP B O 1
ATOM 4122 N N . ILE B 1 185 A -35.136 83.300 -62.066 1.00 103.59 181 ILE B N 1
ATOM 4123 C CA . ILE B 1 185 A -35.671 84.570 -61.580 1.00 103.65 181 ILE B CA 1
ATOM 4124 C C . ILE B 1 185 A -36.966 84.948 -62.291 1.00 115.95 181 ILE B C 1
ATOM 4125 O O . ILE B 1 185 A -38.051 84.497 -61.905 1.00 115.18 181 ILE B O 1
ATOM 4130 N N . TRP B 1 186 ? -36.854 85.761 -63.353 1.00 131.74 182 TRP B N 1
ATOM 4131 C CA . TRP B 1 186 ? -38.005 86.329 -64.055 1.00 139.88 182 TRP B CA 1
ATOM 4132 C C . TRP B 1 186 ? -38.466 85.463 -65.221 1.00 138.22 182 TRP B C 1
ATOM 4133 O O . TRP B 1 186 ? -39.473 84.759 -65.107 1.00 141.27 182 TRP B O 1
ATOM 4144 N N . ASP B 1 187 ? -37.772 85.534 -66.357 1.00 136.44 183 ASP B N 1
ATOM 4145 C CA . ASP B 1 187 ? -38.150 84.722 -67.514 1.00 134.20 183 ASP B CA 1
ATOM 4146 C C . ASP B 1 187 ? -36.908 84.524 -68.374 1.00 123.70 183 ASP B C 1
ATOM 4147 O O . ASP B 1 187 ? -36.537 85.420 -69.137 1.00 131.72 183 ASP B O 1
ATOM 4152 N N . GLY B 1 188 ? -36.271 83.371 -68.246 1.00 106.15 184 GLY B N 1
ATOM 4153 C CA . GLY B 1 188 ? -35.054 83.166 -68.960 1.00 97.98 184 GLY B CA 1
ATOM 4154 C C . GLY B 1 188 ? -33.825 83.510 -68.155 1.00 97.30 184 GLY B C 1
ATOM 4155 O O . GLY B 1 188 ? -32.760 82.924 -68.379 1.00 106.69 184 GLY B O 1
ATOM 4156 N N . ILE B 1 189 ? -33.951 84.447 -67.222 1.00 89.53 185 ILE B N 1
ATOM 4157 C CA . ILE B 1 189 ? -32.817 84.864 -66.412 1.00 89.27 185 ILE B CA 1
ATOM 4158 C C . ILE B 1 189 ? -32.656 83.922 -65.227 1.00 95.33 185 ILE B C 1
ATOM 4159 O O . ILE B 1 189 ? -33.632 83.404 -64.669 1.00 101.99 185 ILE B O 1
ATOM 4164 N N . SER B 1 190 ? -31.403 83.685 -64.852 1.00 87.73 186 SER B N 1
ATOM 4165 C CA . SER B 1 190 ? -31.064 82.718 -63.825 1.00 74.12 186 SER B CA 1
ATOM 4166 C C . SER B 1 190 ? -29.746 83.135 -63.205 1.00 72.36 186 SER B C 1
ATOM 4167 O O . SER B 1 190 ? -28.811 83.524 -63.908 1.00 75.37 186 SER B O 1
ATOM 4170 N N . ALA B 1 191 ? -29.684 83.059 -61.892 1.00 69.38 187 ALA B N 1
ATOM 4171 C CA . ALA B 1 191 ? -28.463 83.333 -61.167 1.00 65.30 187 ALA B CA 1
ATOM 4172 C C . ALA B 1 191 ? -28.025 82.034 -60.513 1.00 64.80 187 ALA B C 1
ATOM 4173 O O . ALA B 1 191 ? -28.848 81.156 -60.239 1.00 65.99 187 ALA B O 1
ATOM 4175 N N . GLY B 1 192 ? -26.730 81.888 -60.307 1.00 62.93 188 GLY B N 1
ATOM 4176 C CA . GLY B 1 192 ? -26.234 80.680 -59.682 1.00 62.43 188 GLY B CA 1
ATOM 4177 C C . GLY B 1 192 ? -24.974 80.953 -58.909 1.00 62.00 188 GLY B C 1
ATOM 4178 O O . GLY B 1 192 ? -24.173 81.819 -59.277 1.00 62.34 188 GLY B O 1
ATOM 4179 N N . PHE B 1 193 ? -24.778 80.177 -57.850 1.00 61.74 189 PHE B N 1
ATOM 4180 C CA . PHE B 1 193 ? -23.559 80.272 -57.076 1.00 61.81 189 PHE B CA 1
ATOM 4181 C C . PHE B 1 193 ? -23.091 78.872 -56.731 1.00 60.60 189 PHE B C 1
ATOM 4182 O O . PHE B 1 193 ? -23.898 77.959 -56.556 1.00 60.16 189 PHE B O 1
ATOM 4190 N N . ALA B 1 194 ? -21.779 78.707 -56.629 1.00 60.15 190 ALA B N 1
ATOM 4191 C CA . ALA B 1 194 ? -21.224 77.411 -56.283 1.00 59.11 190 ALA B CA 1
ATOM 4192 C C . ALA B 1 194 ? -19.979 77.596 -55.437 1.00 59.65 190 ALA B C 1
ATOM 4193 O O . ALA B 1 194 ? -19.169 78.492 -55.696 1.00 59.94 190 ALA B O 1
ATOM 4195 N N . TYR B 1 195 ? -19.839 76.740 -54.426 1.00 59.31 191 TYR B N 1
ATOM 4196 C CA . TYR B 1 195 ? -18.662 76.730 -53.575 1.00 59.63 191 TYR B CA 1
ATOM 4197 C C . TYR B 1 195 ? -18.155 75.302 -53.460 1.00 65.09 191 TYR B C 1
ATOM 4198 O O . TYR B 1 195 ? -18.938 74.362 -53.285 1.00 59.34 191 TYR B O 1
ATOM 4207 N N . SER B 1 196 ? -16.838 75.150 -53.500 1.00 69.29 192 SER B N 1
ATOM 4208 C CA . SER B 1 196 ? -16.221 73.842 -53.389 1.00 67.02 192 SER B CA 1
ATOM 4209 C C . SER B 1 196 ? -15.012 73.991 -52.483 1.00 69.69 192 SER B C 1
ATOM 4210 O O . SER B 1 196 ? -14.388 75.061 -52.420 1.00 66.23 192 SER B O 1
ATOM 4213 N N . HIS B 1 197 ? -14.686 72.903 -51.790 1.00 64.49 193 HIS B N 1
ATOM 4214 C CA . HIS B 1 197 ? -13.669 72.925 -50.740 1.00 62.47 193 HIS B CA 1
ATOM 4215 C C . HIS B 1 197 ? -13.189 71.505 -50.487 1.00 57.63 193 HIS B C 1
ATOM 4216 O O . HIS B 1 197 ? -13.960 70.670 -50.011 1.00 57.36 193 HIS B O 1
ATOM 4223 N N . SER B 1 198 ? -11.916 71.247 -50.750 1.00 57.45 194 SER B N 1
ATOM 4224 C CA . SER B 1 198 ? -11.353 69.909 -50.666 1.00 56.77 194 SER B CA 1
ATOM 4225 C C . SER B 1 198 ? -9.962 69.980 -50.077 1.00 59.10 194 SER B C 1
ATOM 4226 O O . SER B 1 198 ? -9.185 70.871 -50.422 1.00 64.96 194 SER B O 1
ATOM 4229 N N . LYS B 1 199 ? -9.614 68.983 -49.276 1.00 57.47 195 LYS B N 1
ATOM 4230 C CA . LYS B 1 199 ? -8.249 68.917 -48.790 1.00 58.11 195 LYS B CA 1
ATOM 4231 C C . LYS B 1 199 ? -7.352 68.587 -49.972 1.00 57.44 195 LYS B C 1
ATOM 4232 O O . LYS B 1 199 ? -7.792 68.006 -50.962 1.00 56.40 195 LYS B O 1
ATOM 4238 N N . ARG B 1 200 ? -6.118 69.045 -49.929 1.00 58.14 196 ARG B N 1
ATOM 4239 C CA . ARG B 1 200 ? -5.226 68.729 -51.028 1.00 57.65 196 ARG B CA 1
ATOM 4240 C C . ARG B 1 200 ? -4.235 67.689 -50.555 1.00 58.72 196 ARG B C 1
ATOM 4241 O O . ARG B 1 200 ? -3.921 67.609 -49.364 1.00 58.65 196 ARG B O 1
ATOM 4249 N N . THR B 1 201 ? -3.823 66.839 -51.488 1.00 60.98 197 THR B N 1
ATOM 4250 C CA . THR B 1 201 ? -3.003 65.694 -51.138 1.00 57.39 197 THR B CA 1
ATOM 4251 C C . THR B 1 201 ? -1.564 66.131 -50.910 1.00 58.23 197 THR B C 1
ATOM 4252 O O . THR B 1 201 ? -1.138 67.203 -51.361 1.00 58.69 197 THR B O 1
ATOM 4256 N N . ASP B 1 202 ? -0.834 65.319 -50.137 1.00 60.18 198 ASP B N 1
ATOM 4257 C CA . ASP B 1 202 ? 0.581 65.594 -49.902 1.00 69.50 198 ASP B CA 1
ATOM 4258 C C . ASP B 1 202 ? 1.373 65.611 -51.204 1.00 74.55 198 ASP B C 1
ATOM 4259 O O . ASP B 1 202 ? 2.355 66.350 -51.333 1.00 83.19 198 ASP B O 1
ATOM 4264 N N . GLU B 1 203 ? 0.958 64.822 -52.185 1.00 72.67 199 GLU B N 1
ATOM 4265 C CA . GLU B 1 203 ? 1.723 64.760 -53.421 1.00 67.74 199 GLU B CA 1
ATOM 4266 C C . GLU B 1 203 ? 1.536 66.020 -54.257 1.00 67.53 199 GLU B C 1
ATOM 4267 O O . GLU B 1 203 ? 2.501 66.528 -54.842 1.00 64.60 199 GLU B O 1
ATOM 4273 N N . GLN B 1 204 ? 0.292 66.502 -54.372 1.00 68.35 200 GLN B N 1
ATOM 4274 C CA . GLN B 1 204 ? 0.044 67.832 -54.919 1.00 57.86 200 GLN B CA 1
ATOM 4275 C C . GLN B 1 204 ? 0.955 68.898 -54.313 1.00 67.19 200 GLN B C 1
ATOM 4276 O O . GLN B 1 204 ? 1.427 69.784 -55.031 1.00 77.19 200 GLN B O 1
ATOM 4282 N N . ASN B 1 205 ? 1.215 68.849 -53.001 1.00 64.95 201 ASN B N 1
ATOM 4283 C CA . ASN B 1 205 ? 1.984 69.912 -52.362 1.00 64.45 201 ASN B CA 1
ATOM 4284 C C . ASN B 1 205 ? 3.456 69.579 -52.227 1.00 62.41 201 ASN B C 1
ATOM 4285 O O . ASN B 1 205 ? 4.158 70.225 -51.448 1.00 63.72 201 ASN B O 1
ATOM 4290 N N . SER B 1 206 ? 3.965 68.678 -53.056 1.00 61.89 202 SER B N 1
ATOM 4291 C CA . SER B 1 206 ? 5.353 68.260 -52.928 1.00 64.75 202 SER B CA 1
ATOM 4292 C C . SER B 1 206 ? 6.040 68.021 -54.277 1.00 69.78 202 SER B C 1
ATOM 4293 O O . SER B 1 206 ? 7.206 68.395 -54.452 1.00 72.10 202 SER B O 1
ATOM 4296 N N . VAL B 1 207 ? 5.349 67.419 -55.242 1.00 61.83 203 VAL B N 1
ATOM 4297 C CA . VAL B 1 207 ? 6.044 67.019 -56.464 1.00 69.41 203 VAL B CA 1
ATOM 4298 C C . VAL B 1 207 ? 5.925 68.051 -57.586 1.00 67.03 203 VAL B C 1
ATOM 4299 O O . VAL B 1 207 ? 6.958 68.350 -58.206 1.00 64.63 203 VAL B O 1
ATOM 4303 N N . PRO B 1 208 ? 4.740 68.682 -57.892 1.00 68.32 204 PRO B N 1
ATOM 4304 C CA . PRO B 1 208 ? 4.760 69.629 -59.020 1.00 68.28 204 PRO B CA 1
ATOM 4305 C C . PRO B 1 208 ? 5.521 70.879 -58.607 1.00 68.87 204 PRO B C 1
ATOM 4306 O O . PRO B 1 208 ? 6.036 70.947 -57.484 1.00 65.99 204 PRO B O 1
ATOM 4310 N N . ALA B 1 209 ? 5.641 71.860 -59.494 1.00 68.93 205 ALA B N 1
ATOM 4311 C CA . ALA B 1 209 ? 6.415 73.040 -59.145 1.00 68.39 205 ALA B CA 1
ATOM 4312 C C . ALA B 1 209 ? 5.557 74.189 -58.643 1.00 63.72 205 ALA B C 1
ATOM 4313 O O . ALA B 1 209 ? 6.044 74.995 -57.845 1.00 64.98 205 ALA B O 1
ATOM 4315 N N . LEU B 1 210 ? 4.284 74.243 -59.035 1.00 62.58 206 LEU B N 1
ATOM 4316 C CA . LEU B 1 210 ? 3.432 75.396 -58.792 1.00 62.79 206 LEU B CA 1
ATOM 4317 C C . LEU B 1 210 ? 2.214 75.042 -57.953 1.00 66.17 206 LEU B C 1
ATOM 4318 O O . LEU B 1 210 ? 1.478 74.105 -58.285 1.00 65.85 206 LEU B O 1
ATOM 4323 N N . GLY B 1 211 ? 1.980 75.833 -56.898 1.00 66.58 207 GLY B N 1
ATOM 4324 C CA . GLY B 1 211 ? 0.828 75.670 -56.031 1.00 66.81 207 GLY B CA 1
ATOM 4325 C C . GLY B 1 211 ? 1.104 74.956 -54.720 1.00 75.54 207 GLY B C 1
ATOM 4326 O O . GLY B 1 211 ? 1.407 73.753 -54.699 1.00 80.25 207 GLY B O 1
ATOM 4327 N N . ARG B 1 212 ? 0.962 75.675 -53.612 1.00 70.55 208 ARG B N 1
ATOM 4328 C CA . ARG B 1 212 ? 1.037 75.083 -52.286 1.00 65.90 208 ARG B CA 1
ATOM 4329 C C . ARG B 1 212 ? -0.120 75.604 -51.447 1.00 64.31 208 ARG B C 1
ATOM 4330 O O . ARG B 1 212 ? -0.530 76.765 -51.586 1.00 64.88 208 ARG B O 1
ATOM 4338 N N . GLY B 1 213 ? -0.660 74.724 -50.597 1.00 63.89 209 GLY B N 1
ATOM 4339 C CA . GLY B 1 213 ? -1.839 75.028 -49.815 1.00 63.98 209 GLY B CA 1
ATOM 4340 C C . GLY B 1 213 ? -2.534 73.805 -49.265 1.00 63.11 209 GLY B C 1
ATOM 4341 O O . GLY B 1 213 ? -2.625 72.783 -49.943 1.00 67.90 209 GLY B O 1
ATOM 4342 N N . ASP B 1 214 ? -3.058 73.900 -48.042 1.00 63.85 210 ASP B N 1
ATOM 4343 C CA . ASP B 1 214 ? -3.725 72.742 -47.459 1.00 63.06 210 ASP B CA 1
ATOM 4344 C C . ASP B 1 214 ? -5.024 72.419 -48.176 1.00 61.78 210 ASP B C 1
ATOM 4345 O O . ASP B 1 214 ? -5.436 71.257 -48.205 1.00 75.39 210 ASP B O 1
ATOM 4350 N N . ASN B 1 215 ? -5.684 73.411 -48.756 1.00 61.81 211 ASN B N 1
ATOM 4351 C CA . ASN B 1 215 ? -6.992 73.202 -49.350 1.00 60.80 211 ASN B CA 1
ATOM 4352 C C . ASN B 1 215 ? -7.028 73.771 -50.747 1.00 60.27 211 ASN B C 1
ATOM 4353 O O . ASN B 1 215 ? -6.069 74.362 -51.239 1.00 70.43 211 ASN B O 1
ATOM 4358 N N . ALA B 1 216 ? -8.172 73.546 -51.374 1.00 59.37 212 ALA B N 1
ATOM 4359 C CA . ALA B 1 216 ? -8.434 73.901 -52.760 1.00 58.71 212 ALA B CA 1
ATOM 4360 C C . ALA B 1 216 ? -9.861 74.415 -52.786 1.00 58.71 212 ALA B C 1
ATOM 4361 O O . ALA B 1 216 ? -10.806 73.630 -52.681 1.00 70.09 212 ALA B O 1
ATOM 4363 N N . GLU B 1 217 ? -10.029 75.713 -52.938 1.00 59.54 213 GLU B N 1
ATOM 4364 C CA . GLU B 1 217 ? -11.361 76.285 -52.855 1.00 65.44 213 GLU B CA 1
ATOM 4365 C C . GLU B 1 217 ? -11.769 76.885 -54.193 1.00 61.76 213 GLU B C 1
ATOM 4366 O O . GLU B 1 217 ? -10.943 77.239 -55.039 1.00 59.36 213 GLU B O 1
ATOM 4372 N N . THR B 1 218 ? -13.079 77.010 -54.345 1.00 64.02 214 THR B N 1
ATOM 4373 C CA . THR B 1 218 ? -13.687 77.500 -55.565 1.00 63.41 214 THR B CA 1
ATOM 4374 C C . THR B 1 218 ? -14.915 78.312 -55.182 1.00 61.01 214 THR B C 1
ATOM 4375 O O . THR B 1 218 ? -15.712 77.868 -54.350 1.00 62.63 214 THR B O 1
ATOM 4379 N N . TYR B 1 219 ? -15.034 79.514 -55.733 1.00 60.52 215 TYR B N 1
ATOM 4380 C CA . TYR B 1 219 ? -16.229 80.338 -55.585 1.00 61.36 215 TYR B CA 1
ATOM 4381 C C . TYR B 1 219 ? -16.660 80.727 -56.983 1.00 60.97 215 TYR B C 1
ATOM 4382 O O . TYR B 1 219 ? -15.838 81.224 -57.756 1.00 61.00 215 TYR B O 1
ATOM 4391 N N . THR B 1 220 ? -17.931 80.527 -57.313 1.00 60.72 216 THR B N 1
ATOM 4392 C CA . THR B 1 220 ? -18.372 80.830 -58.664 1.00 60.37 216 THR B CA 1
ATOM 4393 C C . THR B 1 220 ? -19.763 81.443 -58.663 1.00 61.14 216 THR B C 1
ATOM 4394 O O . THR B 1 220 ? -20.661 80.971 -57.965 1.00 61.22 216 THR B O 1
ATOM 4398 N N . GLY B 1 221 ? -19.932 82.468 -59.491 1.00 68.51 217 GLY B N 1
ATOM 4399 C CA . GLY B 1 221 ? -21.243 83.005 -59.794 1.00 62.40 217 GLY B CA 1
ATOM 4400 C C . GLY B 1 221 ? -21.423 83.145 -61.293 1.00 61.90 217 GLY B C 1
ATOM 4401 O O . GLY B 1 221 ? -20.462 83.310 -62.048 1.00 61.54 217 GLY B O 1
ATOM 4402 N N . GLY B 1 222 ? -22.661 82.997 -61.726 1.00 61.90 218 GLY B N 1
ATOM 4403 C CA . GLY B 1 222 ? -22.967 83.099 -63.139 1.00 61.52 218 GLY B CA 1
ATOM 4404 C C . GLY B 1 222 ? -24.401 83.514 -63.353 1.00 62.31 218 GLY B C 1
ATOM 4405 O O . GLY B 1 222 ? -25.278 83.230 -62.534 1.00 62.67 218 GLY B O 1
ATOM 4406 N N . LEU B 1 223 ? -24.649 84.146 -64.496 1.00 63.06 219 LEU B N 1
ATOM 4407 C CA . LEU B 1 223 ? -25.988 84.493 -64.943 1.00 63.32 219 LEU B CA 1
ATOM 4408 C C . LEU B 1 223 ? -26.216 83.930 -66.342 1.00 66.49 219 LEU B C 1
ATOM 4409 O O . LEU B 1 223 ? -25.275 83.574 -67.060 1.00 61.48 219 LEU B O 1
ATOM 4414 N N . LYS B 1 224 ? -27.489 83.825 -66.713 1.00 67.06 220 LYS B N 1
ATOM 4415 C CA . LYS B 1 224 ? -27.825 83.361 -68.049 1.00 68.81 220 LYS B CA 1
ATOM 4416 C C . LYS B 1 224 ? -29.200 83.888 -68.428 1.00 70.94 220 LYS B C 1
ATOM 4417 O O . LYS B 1 224 ? -30.050 84.112 -67.567 1.00 75.65 220 LYS B O 1
ATOM 4423 N N . TYR B 1 225 ? -29.389 84.106 -69.729 1.00 63.23 221 TYR B N 1
ATOM 4424 C CA . TYR B 1 225 ? -30.665 84.469 -70.327 1.00 64.18 221 TYR B CA 1
ATOM 4425 C C . TYR B 1 225 ? -30.975 83.452 -71.421 1.00 63.19 221 TYR B C 1
ATOM 4426 O O . TYR B 1 225 ? -30.131 83.208 -72.290 1.00 62.35 221 TYR B O 1
ATOM 4435 N N . ASP B 1 226 ? -32.184 82.869 -71.386 1.00 63.40 222 ASP B N 1
ATOM 4436 C CA . ASP B 1 226 ? -32.562 81.805 -72.328 1.00 64.38 222 ASP B CA 1
ATOM 4437 C C . ASP B 1 226 ? -34.059 81.978 -72.617 1.00 69.14 222 ASP B C 1
ATOM 4438 O O . ASP B 1 226 ? -34.907 81.423 -71.919 1.00 69.39 222 ASP B O 1
ATOM 4443 N N . ALA B 1 227 ? -34.365 82.791 -73.630 1.00 76.07 223 ALA B N 1
ATOM 4444 C CA . ALA B 1 227 ? -35.726 83.038 -74.097 1.00 82.38 223 ALA B CA 1
ATOM 4445 C C . ALA B 1 227 ? -35.659 83.705 -75.466 1.00 84.73 223 ALA B C 1
ATOM 4446 O O . ALA B 1 227 ? -34.658 84.344 -75.805 1.00 82.42 223 ALA B O 1
ATOM 4448 N N . ASN B 1 228 ? -36.727 83.533 -76.248 1.00 88.89 224 ASN B N 1
ATOM 4449 C CA . ASN B 1 228 ? -36.867 84.165 -77.566 1.00 91.67 224 ASN B CA 1
ATOM 4450 C C . ASN B 1 228 ? -35.660 83.894 -78.467 1.00 84.88 224 ASN B C 1
ATOM 4451 O O . ASN B 1 228 ? -35.110 84.794 -79.105 1.00 89.48 224 ASN B O 1
ATOM 4456 N N . ASN B 1 229 ? -35.246 82.629 -78.501 1.00 74.62 225 ASN B N 1
ATOM 4457 C CA . ASN B 1 229 ? -34.149 82.121 -79.326 1.00 67.53 225 ASN B CA 1
ATOM 4458 C C . ASN B 1 229 ? -32.822 82.836 -79.086 1.00 65.66 225 ASN B C 1
ATOM 4459 O O . ASN B 1 229 ? -31.887 82.688 -79.888 1.00 63.86 225 ASN B O 1
ATOM 4464 N N . ILE B 1 230 ? -32.698 83.562 -77.973 1.00 63.93 226 ILE B N 1
ATOM 4465 C CA . ILE B 1 230 ? -31.437 84.147 -77.537 1.00 63.67 226 ILE B CA 1
ATOM 4466 C C . ILE B 1 230 ? -30.916 83.338 -76.358 1.00 66.89 226 ILE B C 1
ATOM 4467 O O . ILE B 1 230 ? -31.690 82.929 -75.487 1.00 70.34 226 ILE B O 1
ATOM 4472 N N . TYR B 1 231 ? -29.611 83.087 -76.338 1.00 61.68 227 TYR B N 1
ATOM 4473 C CA . TYR B 1 231 ? -28.964 82.470 -75.185 1.00 60.83 227 TYR B CA 1
ATOM 4474 C C . TYR B 1 231 ? -27.736 83.310 -74.868 1.00 63.57 227 TYR B C 1
ATOM 4475 O O . TYR B 1 231 ? -26.801 83.385 -75.668 1.00 61.60 227 TYR B O 1
ATOM 4484 N N . LEU B 1 232 ? -27.761 83.971 -73.719 1.00 72.32 228 LEU B N 1
ATOM 4485 C CA . LEU B 1 232 ? -26.627 84.724 -73.209 1.00 72.21 228 LEU B CA 1
ATOM 4486 C C . LEU B 1 232 ? -26.250 84.142 -71.866 1.00 65.23 228 LEU B C 1
ATOM 4487 O O . LEU B 1 232 ? -27.119 83.750 -71.086 1.00 72.41 228 LEU B O 1
ATOM 4492 N N . ALA B 1 233 ? -24.959 84.067 -71.600 1.00 60.88 229 ALA B N 1
ATOM 4493 C CA . ALA B 1 233 ? -24.558 83.459 -70.349 1.00 62.21 229 ALA B CA 1
ATOM 4494 C C . ALA B 1 233 ? -23.183 83.976 -70.000 1.00 67.92 229 ALA B C 1
ATOM 4495 O O . ALA B 1 233 ? -22.343 84.210 -70.872 1.00 71.55 229 ALA B O 1
ATOM 4497 N N . SER B 1 234 ? -22.960 84.121 -68.707 1.00 65.98 230 SER B N 1
ATOM 4498 C CA . SER B 1 234 ? -21.660 84.520 -68.230 1.00 63.46 230 SER B CA 1
ATOM 4499 C C . SER B 1 234 ? -21.504 83.938 -66.839 1.00 60.74 230 SER B C 1
ATOM 4500 O O . SER B 1 234 ? -22.481 83.623 -66.156 1.00 60.87 230 SER B O 1
ATOM 4503 N N . ARG B 1 235 ? -20.255 83.790 -66.438 1.00 60.45 231 ARG B N 1
ATOM 4504 C CA . ARG B 1 235 ? -19.886 83.008 -65.273 1.00 64.76 231 ARG B CA 1
ATOM 4505 C C . ARG B 1 235 ? -18.567 83.563 -64.776 1.00 60.95 231 ARG B C 1
ATOM 4506 O O . ARG B 1 235 ? -17.634 83.759 -65.558 1.00 62.19 231 ARG B O 1
ATOM 4514 N N . TYR B 1 236 ? -18.469 83.813 -63.492 1.00 61.15 232 TYR B N 1
ATOM 4515 C CA . TYR B 1 236 ? -17.184 84.208 -62.955 1.00 63.41 232 TYR B CA 1
ATOM 4516 C C . TYR B 1 236 ? -16.885 83.316 -61.761 1.00 61.19 232 TYR B C 1
ATOM 4517 O O . TYR B 1 236 ? -17.753 83.107 -60.908 1.00 61.42 232 TYR B O 1
ATOM 4526 N N . THR B 1 237 ? -15.680 82.753 -61.730 1.00 60.62 233 THR B N 1
ATOM 4527 C CA . THR B 1 237 ? -15.279 81.894 -60.627 1.00 69.48 233 THR B CA 1
ATOM 4528 C C . THR B 1 237 ? -13.901 82.324 -60.181 1.00 66.58 233 THR B C 1
ATOM 4529 O O . THR B 1 237 ? -13.052 82.659 -61.010 1.00 64.64 233 THR B O 1
ATOM 4533 N N . GLN B 1 238 ? -13.683 82.297 -58.876 1.00 64.80 234 GLN B N 1
ATOM 4534 C CA . GLN B 1 238 ? -12.360 82.504 -58.331 1.00 62.07 234 GLN B CA 1
ATOM 4535 C C . GLN B 1 238 ? -11.919 81.229 -57.644 1.00 61.27 234 GLN B C 1
ATOM 4536 O O . GLN B 1 238 ? -12.719 80.539 -57.001 1.00 60.88 234 GLN B O 1
ATOM 4542 N N . THR B 1 239 ? -10.636 80.942 -57.775 1.00 61.14 235 THR B N 1
ATOM 4543 C CA . THR B 1 239 ? -10.062 79.657 -57.444 1.00 60.28 235 THR B CA 1
ATOM 4544 C C . THR B 1 239 ? -8.874 79.854 -56.524 1.00 66.71 235 THR B C 1
ATOM 4545 O O . THR B 1 239 ? -8.092 80.796 -56.700 1.00 67.97 235 THR B O 1
ATOM 4549 N N . TYR B 1 240 ? -8.741 78.974 -55.534 1.00 62.62 236 TYR B N 1
ATOM 4550 C CA . TYR B 1 240 ? -7.543 78.919 -54.710 1.00 61.73 236 TYR B CA 1
ATOM 4551 C C . TYR B 1 240 ? -6.972 77.505 -54.738 1.00 60.72 236 TYR B C 1
ATOM 4552 O O . TYR B 1 240 ? -7.622 76.552 -54.278 1.00 60.02 236 TYR B O 1
ATOM 4561 N N . ASN B 1 241 ? -5.749 77.374 -55.259 1.00 60.76 237 ASN B N 1
ATOM 4562 C CA . ASN B 1 241 ? -5.048 76.090 -55.316 1.00 60.02 237 ASN B CA 1
ATOM 4563 C C . ASN B 1 241 ? -5.827 75.020 -56.095 1.00 62.19 237 ASN B C 1
ATOM 4564 O O . ASN B 1 241 ? -5.672 73.819 -55.852 1.00 57.90 237 ASN B O 1
ATOM 4569 N N . ALA B 1 242 ? -6.610 75.429 -57.097 1.00 63.90 238 ALA B N 1
ATOM 4570 C CA . ALA B 1 242 ? -7.560 74.473 -57.652 1.00 56.83 238 ALA B CA 1
ATOM 4571 C C . ALA B 1 242 ? -7.495 74.305 -59.169 1.00 60.90 238 ALA B C 1
ATOM 4572 O O . ALA B 1 242 ? -7.706 73.193 -59.657 1.00 66.57 238 ALA B O 1
ATOM 4574 N N . THR B 1 243 ? -7.256 75.372 -59.927 1.00 59.63 239 THR B N 1
ATOM 4575 C CA . THR B 1 243 ? -7.168 75.286 -61.382 1.00 64.22 239 THR B CA 1
ATOM 4576 C C . THR B 1 243 ? -5.737 74.952 -61.790 1.00 58.75 239 THR B C 1
ATOM 4577 O O . THR B 1 243 ? -4.777 75.531 -61.259 1.00 57.16 239 THR B O 1
ATOM 4581 N N . ARG B 1 244 ? -5.592 74.027 -62.748 1.00 55.36 240 ARG B N 1
ATOM 4582 C CA . ARG B 1 244 ? -4.255 73.554 -63.064 1.00 55.55 240 ARG B CA 1
ATOM 4583 C C . ARG B 1 244 ? -3.520 74.549 -63.944 1.00 59.52 240 ARG B C 1
ATOM 4584 O O . ARG B 1 244 ? -4.092 75.170 -64.852 1.00 56.17 240 ARG B O 1
ATOM 4592 N N . ALA B 1 245 ? -2.237 74.695 -63.647 1.00 58.10 241 ALA B N 1
ATOM 4593 C CA . ALA B 1 245 ? -1.313 75.519 -64.420 1.00 57.93 241 ALA B CA 1
ATOM 4594 C C . ALA B 1 245 ? -0.594 74.635 -65.440 1.00 57.78 241 ALA B C 1
ATOM 4595 O O . ALA B 1 245 ? 0.630 74.447 -65.407 1.00 58.22 241 ALA B O 1
ATOM 4597 N N . GLY B 1 246 ? -1.406 74.068 -66.341 1.00 56.57 242 GLY B N 1
ATOM 4598 C CA . GLY B 1 246 ? -0.915 73.052 -67.261 1.00 56.12 242 GLY B CA 1
ATOM 4599 C C . GLY B 1 246 ? -0.160 71.947 -66.542 1.00 59.69 242 GLY B C 1
ATOM 4600 O O . GLY B 1 246 ? -0.646 71.342 -65.589 1.00 63.17 242 GLY B O 1
ATOM 4601 N N . SER B 1 247 ? 1.053 71.678 -67.003 1.00 58.51 243 SER B N 1
ATOM 4602 C CA . SER B 1 247 ? 1.935 70.647 -66.468 1.00 57.49 243 SER B CA 1
ATOM 4603 C C . SER B 1 247 ? 2.677 71.076 -65.191 1.00 70.38 243 SER B C 1
ATOM 4604 O O . SER B 1 247 ? 3.228 70.203 -64.488 1.00 64.72 243 SER B O 1
ATOM 4607 N N . LEU B 1 248 ? 2.693 72.391 -64.853 1.00 73.90 249 LEU B N 1
ATOM 4608 C CA . LEU B 1 248 ? 3.574 72.886 -63.794 1.00 65.60 249 LEU B CA 1
ATOM 4609 C C . LEU B 1 248 ? 2.996 72.719 -62.393 1.00 61.52 249 LEU B C 1
ATOM 4610 O O . LEU B 1 248 ? 3.762 72.744 -61.422 1.00 60.45 249 LEU B O 1
ATOM 4615 N N . GLY B 1 249 ? 1.688 72.500 -62.264 1.00 58.56 250 GLY B N 1
ATOM 4616 C CA . GLY B 1 249 ? 1.091 72.313 -60.960 1.00 58.45 250 GLY B CA 1
ATOM 4617 C C . GLY B 1 249 ? -0.257 72.997 -60.911 1.00 60.07 250 GLY B C 1
ATOM 4618 O O . GLY B 1 249 ? -1.061 72.809 -61.837 1.00 57.12 250 GLY B O 1
ATOM 4619 N N . PHE B 1 250 ? -0.522 73.779 -59.848 1.00 58.69 251 PHE B N 1
ATOM 4620 C CA . PHE B 1 250 ? -1.754 74.550 -59.725 1.00 58.52 251 PHE B CA 1
ATOM 4621 C C . PHE B 1 250 ? -1.429 76.023 -59.536 1.00 66.89 251 PHE B C 1
ATOM 4622 O O . PHE B 1 250 ? -0.349 76.381 -59.052 1.00 71.17 251 PHE B O 1
ATOM 4630 N N . ALA B 1 251 ? -2.367 76.881 -59.939 1.00 68.73 252 ALA B N 1
ATOM 4631 C CA . ALA B 1 251 ? -2.275 78.301 -59.607 1.00 60.99 252 ALA B CA 1
ATOM 4632 C C . ALA B 1 251 ? -2.822 78.535 -58.211 1.00 61.50 252 ALA B C 1
ATOM 4633 O O . ALA B 1 251 ? -3.983 78.206 -57.933 1.00 60.82 252 ALA B O 1
ATOM 4635 N N . ASN B 1 252 ? -2.005 79.156 -57.354 1.00 62.82 253 ASN B N 1
ATOM 4636 C CA . ASN B 1 252 ? -2.429 79.421 -55.979 1.00 67.51 253 ASN B CA 1
ATOM 4637 C C . ASN B 1 252 ? -3.701 80.247 -55.941 1.00 63.64 253 ASN B C 1
ATOM 4638 O O . ASN B 1 252 ? -4.584 80.020 -55.108 1.00 63.51 253 ASN B O 1
ATOM 4643 N N . LYS B 1 253 ? -3.824 81.182 -56.857 1.00 63.94 254 LYS B N 1
ATOM 4644 C CA . LYS B 1 253 ? -5.045 81.930 -57.044 1.00 64.02 254 LYS B CA 1
ATOM 4645 C C . LYS B 1 253 ? -5.279 82.052 -58.545 1.00 66.16 254 LYS B C 1
ATOM 4646 O O . LYS B 1 253 ? -4.330 82.076 -59.335 1.00 63.35 254 LYS B O 1
ATOM 4652 N N . ALA B 1 254 ? -6.549 82.077 -58.939 1.00 66.98 255 ALA B N 1
ATOM 4653 C CA . ALA B 1 254 ? -6.879 82.250 -60.344 1.00 62.11 255 ALA B CA 1
ATOM 4654 C C . ALA B 1 254 ? -8.309 82.762 -60.450 1.00 62.11 255 ALA B C 1
ATOM 4655 O O . ALA B 1 254 ? -9.181 82.342 -59.688 1.00 61.83 255 ALA B O 1
ATOM 4657 N N . GLN B 1 255 ? -8.551 83.666 -61.394 1.00 62.52 256 GLN B N 1
ATOM 4658 C CA . GLN B 1 255 ? -9.906 84.133 -61.668 1.00 63.19 256 GLN B CA 1
ATOM 4659 C C . GLN B 1 255 ? -10.241 83.733 -63.093 1.00 67.29 256 GLN B C 1
ATOM 4660 O O . GLN B 1 255 ? -9.519 84.119 -64.016 1.00 74.55 256 GLN B O 1
ATOM 4666 N N . ASN B 1 256 ? -11.323 82.965 -63.272 1.00 67.83 257 ASN B N 1
ATOM 4667 C CA . ASN B 1 256 ? -11.736 82.447 -64.577 1.00 62.08 257 ASN B CA 1
ATOM 4668 C C . ASN B 1 256 ? -13.050 83.108 -64.975 1.00 67.71 257 ASN B C 1
ATOM 4669 O O . ASN B 1 256 ? -13.913 83.380 -64.125 1.00 65.37 257 ASN B O 1
ATOM 4674 N N . PHE B 1 257 ? -13.182 83.403 -66.265 1.00 68.51 258 PHE B N 1
ATOM 4675 C CA . PHE B 1 257 ? -14.331 84.168 -66.719 1.00 69.61 258 PHE B CA 1
ATOM 4676 C C . PHE B 1 257 ? -14.686 83.749 -68.135 1.00 59.56 258 PHE B C 1
ATOM 4677 O O . PHE B 1 257 ? -13.807 83.613 -68.993 1.00 59.30 258 PHE B O 1
ATOM 4685 N N . GLU B 1 258 ? -15.989 83.588 -68.367 1.00 59.34 259 GLU B N 1
ATOM 4686 C CA . GLU B 1 258 ? -16.545 83.105 -69.621 1.00 58.66 259 GLU B CA 1
ATOM 4687 C C . GLU B 1 258 ? -17.807 83.895 -69.937 1.00 61.33 259 GLU B C 1
ATOM 4688 O O . GLU B 1 258 ? -18.608 84.197 -69.050 1.00 63.62 259 GLU B O 1
ATOM 4694 N N . VAL B 1 259 ? -17.970 84.250 -71.200 1.00 61.51 260 VAL B N 1
ATOM 4695 C CA . VAL B 1 259 ? -19.169 84.932 -71.670 1.00 63.06 260 VAL B CA 1
ATOM 4696 C C . VAL B 1 259 ? -19.498 84.393 -73.056 1.00 63.22 260 VAL B C 1
ATOM 4697 O O . VAL B 1 259 ? -18.599 84.209 -73.883 1.00 59.28 260 VAL B O 1
ATOM 4701 N N . VAL B 1 260 ? -20.770 84.078 -73.285 1.00 59.53 261 VAL B N 1
ATOM 4702 C CA . VAL B 1 260 ? -21.197 83.492 -74.546 1.00 59.00 261 VAL B CA 1
ATOM 4703 C C . VAL B 1 260 ? -22.548 84.062 -74.947 1.00 61.07 261 VAL B C 1
ATOM 4704 O O . VAL B 1 260 ? -23.410 84.311 -74.094 1.00 60.33 261 VAL B O 1
ATOM 4708 N N . ALA B 1 261 ? -22.725 84.257 -76.265 1.00 60.00 262 ALA B N 1
ATOM 4709 C CA . ALA B 1 261 ? -23.966 84.723 -76.870 1.00 60.78 262 ALA B CA 1
ATOM 4710 C C . ALA B 1 261 ? -24.314 83.842 -78.065 1.00 60.12 262 ALA B C 1
ATOM 4711 O O . ALA B 1 261 ? -23.438 83.452 -78.847 1.00 59.55 262 ALA B O 1
ATOM 4713 N N . GLN B 1 262 ? -25.589 83.478 -78.161 1.00 60.24 263 GLN B N 1
ATOM 4714 C CA . GLN B 1 262 ? -26.055 82.584 -79.204 1.00 59.72 263 GLN B CA 1
ATOM 4715 C C . GLN B 1 262 ? -27.461 82.989 -79.607 1.00 60.67 263 GLN B C 1
ATOM 4716 O O . GLN B 1 262 ? -28.235 83.521 -78.803 1.00 61.43 263 GLN B O 1
ATOM 4722 N N . TYR B 1 263 ? -27.748 82.802 -80.891 1.00 65.22 264 TYR B N 1
ATOM 4723 C CA . TYR B 1 263 ? -29.092 82.919 -81.435 1.00 63.25 264 TYR B CA 1
ATOM 4724 C C . TYR B 1 263 ? -29.462 81.600 -82.096 1.00 60.79 264 TYR B C 1
ATOM 4725 O O . TYR B 1 263 ? -28.609 80.958 -82.720 1.00 60.84 264 TYR B O 1
ATOM 4734 N N . GLN B 1 264 ? -30.726 81.196 -81.991 1.00 61.13 265 GLN B N 1
ATOM 4735 C CA . GLN B 1 264 ? -31.159 79.981 -82.665 1.00 67.29 265 GLN B CA 1
ATOM 4736 C C . GLN B 1 264 ? -32.146 80.374 -83.757 1.00 61.66 265 GLN B C 1
ATOM 4737 O O . GLN B 1 264 ? -33.242 80.859 -83.461 1.00 62.66 265 GLN B O 1
ATOM 4743 N N . PHE B 1 265 ? -31.753 80.148 -85.014 1.00 61.56 266 PHE B N 1
ATOM 4744 C CA . PHE B 1 265 ? -32.540 80.595 -86.159 1.00 67.22 266 PHE B CA 1
ATOM 4745 C C . PHE B 1 265 ? -33.643 79.579 -86.410 1.00 64.08 266 PHE B C 1
ATOM 4746 O O . PHE B 1 265 ? -33.436 78.378 -86.233 1.00 67.34 266 PHE B O 1
ATOM 4754 N N . ASP B 1 266 ? -34.820 80.057 -86.826 1.00 66.26 267 ASP B N 1
ATOM 4755 C CA . ASP B 1 266 ? -35.905 79.125 -87.121 1.00 64.21 267 ASP B CA 1
ATOM 4756 C C . ASP B 1 266 ? -35.491 78.095 -88.163 1.00 63.56 267 ASP B C 1
ATOM 4757 O O . ASP B 1 266 ? -35.995 76.967 -88.143 1.00 65.71 267 ASP B O 1
ATOM 4762 N N . PHE B 1 267 ? -34.591 78.452 -89.085 1.00 70.79 268 PHE B N 1
ATOM 4763 C CA . PHE B 1 267 ? -34.261 77.554 -90.185 1.00 67.06 268 PHE B CA 1
ATOM 4764 C C . PHE B 1 267 ? -33.190 76.547 -89.815 1.00 67.22 268 PHE B C 1
ATOM 4765 O O . PHE B 1 267 ? -32.825 75.725 -90.659 1.00 68.61 268 PHE B O 1
ATOM 4773 N N . GLY B 1 268 ? -32.648 76.622 -88.602 1.00 60.92 269 GLY B N 1
ATOM 4774 C CA . GLY B 1 268 ? -31.829 75.558 -88.061 1.00 59.62 269 GLY B CA 1
ATOM 4775 C C . GLY B 1 268 ? -30.393 75.899 -87.738 1.00 58.90 269 GLY B C 1
ATOM 4776 O O . GLY B 1 268 ? -29.689 75.028 -87.209 1.00 67.92 269 GLY B O 1
ATOM 4777 N N . LEU B 1 269 ? -29.888 77.105 -87.960 1.00 59.42 270 LEU B N 1
ATOM 4778 C CA . LEU B 1 269 ? -28.492 77.370 -87.643 1.00 58.80 270 LEU B CA 1
ATOM 4779 C C . LEU B 1 269 ? -28.408 78.074 -86.295 1.00 60.80 270 LEU B C 1
ATOM 4780 O O . LEU B 1 269 ? -29.261 78.905 -85.960 1.00 59.60 270 LEU B O 1
ATOM 4785 N N . ARG B 1 270 ? -27.420 77.687 -85.491 1.00 61.19 271 ARG B N 1
ATOM 4786 C CA . ARG B 1 270 ? -27.181 78.352 -84.213 1.00 62.49 271 ARG B CA 1
ATOM 4787 C C . ARG B 1 270 ? -25.758 78.900 -84.178 1.00 57.63 271 ARG B C 1
ATOM 4788 O O . ARG B 1 270 ? -24.798 78.136 -83.973 1.00 56.74 271 ARG B O 1
ATOM 4796 N N . PRO B 1 271 ? -25.559 80.191 -84.429 1.00 58.53 272 PRO B N 1
ATOM 4797 C CA . PRO B 1 271 ? -24.219 80.769 -84.305 1.00 58.90 272 PRO B CA 1
ATOM 4798 C C . PRO B 1 271 ? -23.901 81.072 -82.848 1.00 65.31 272 PRO B C 1
ATOM 4799 O O . PRO B 1 271 ? -24.788 81.230 -82.006 1.00 67.93 272 PRO B O 1
ATOM 4803 N N . SER B 1 272 ? -22.604 81.173 -82.564 1.00 66.67 273 SER B N 1
ATOM 4804 C CA . SER B 1 272 ? -22.138 81.335 -81.192 1.00 62.24 273 SER B CA 1
ATOM 4805 C C . SER B 1 272 ? -20.891 82.203 -81.163 1.00 59.76 273 SER B C 1
ATOM 4806 O O . SER B 1 272 ? -19.935 81.982 -81.909 1.00 59.09 273 SER B O 1
ATOM 4809 N N . VAL B 1 273 ? -20.910 83.186 -80.291 1.00 64.09 274 VAL B N 1
ATOM 4810 C CA . VAL B 1 273 ? -19.747 84.008 -80.014 1.00 65.99 274 VAL B CA 1
ATOM 4811 C C . VAL B 1 273 ? -19.419 83.831 -78.540 1.00 61.67 274 VAL B C 1
ATOM 4812 O O . VAL B 1 273 ? -20.315 83.747 -77.692 1.00 59.04 274 VAL B O 1
ATOM 4816 N N . ALA B 1 274 ? -18.134 83.759 -78.236 1.00 58.81 275 ALA B N 1
ATOM 4817 C CA . ALA B 1 274 ? -17.767 83.607 -76.849 1.00 58.59 275 ALA B CA 1
ATOM 4818 C C . ALA B 1 274 ? -16.372 84.157 -76.626 1.00 61.26 275 ALA B C 1
ATOM 4819 O O . ALA B 1 274 ? -15.540 84.228 -77.539 1.00 59.11 275 ALA B O 1
ATOM 4821 N N . TYR B 1 275 ? -16.131 84.522 -75.376 1.00 62.90 276 TYR B N 1
ATOM 4822 C CA . TYR B 1 275 ? -14.814 84.881 -74.901 1.00 61.46 276 TYR B CA 1
ATOM 4823 C C . TYR B 1 275 ? -14.589 84.125 -73.597 1.00 62.77 276 TYR B C 1
ATOM 4824 O O . TYR B 1 275 ? -15.506 84.004 -72.778 1.00 60.66 276 TYR B O 1
ATOM 4833 N N . LEU B 1 276 ? -13.384 83.564 -73.440 1.00 65.37 277 LEU B N 1
ATOM 4834 C CA . LEU B 1 276 ? -13.008 82.788 -72.260 1.00 60.21 277 LEU B CA 1
ATOM 4835 C C . LEU B 1 276 ? -11.584 83.124 -71.845 1.00 58.68 277 LEU B C 1
ATOM 4836 O O . LEU B 1 276 ? -10.711 83.376 -72.678 1.00 58.98 277 LEU B O 1
ATOM 4841 N N . GLN B 1 277 ? -11.340 83.039 -70.546 1.00 58.81 278 GLN B N 1
ATOM 4842 C CA . GLN B 1 277 ? -10.125 83.611 -70.002 1.00 59.65 278 GLN B CA 1
ATOM 4843 C C . GLN B 1 277 ? -9.881 83.095 -68.593 1.00 59.49 278 GLN B C 1
ATOM 4844 O O . GLN B 1 277 ? -10.786 83.128 -67.750 1.00 59.51 278 GLN B O 1
ATOM 4850 N N . SER B 1 278 ? -8.649 82.638 -68.349 1.00 61.84 279 SER B N 1
ATOM 4851 C CA . SER B 1 278 ? -8.194 82.161 -67.046 1.00 60.45 279 SER B CA 1
ATOM 4852 C C . SER B 1 278 ? -6.846 82.787 -66.745 1.00 60.47 279 SER B C 1
ATOM 4853 O O . SER B 1 278 ? -5.877 82.563 -67.479 1.00 60.46 279 SER B O 1
ATOM 4856 N N . LYS B 1 279 ? -6.772 83.503 -65.628 1.00 66.13 280 LYS B N 1
ATOM 4857 C CA . LYS B 1 279 ? -5.559 84.192 -65.231 1.00 68.34 280 LYS B CA 1
ATOM 4858 C C . LYS B 1 279 ? -5.149 83.731 -63.845 1.00 62.80 280 LYS B C 1
ATOM 4859 O O . LYS B 1 279 ? -5.917 83.889 -62.886 1.00 70.48 280 LYS B O 1
ATOM 4865 N N . GLY B 1 280 ? -3.943 83.222 -63.756 1.00 62.87 281 GLY B N 1
ATOM 4866 C CA . GLY B 1 280 ? -3.392 82.670 -62.528 1.00 63.03 281 GLY B CA 1
ATOM 4867 C C . GLY B 1 280 ? -2.427 83.644 -61.932 1.00 72.52 281 GLY B C 1
ATOM 4868 O O . GLY B 1 280 ? -1.545 84.189 -62.614 1.00 72.25 281 GLY B O 1
ATOM 4869 N N . LYS B 1 281 ? -2.550 83.853 -60.624 1.00 77.55 282 LYS B N 1
ATOM 4870 C CA . LYS B 1 281 ? -1.786 84.846 -59.900 1.00 69.06 282 LYS B CA 1
ATOM 4871 C C . LYS B 1 281 ? -0.964 84.225 -58.775 1.00 67.30 282 LYS B C 1
ATOM 4872 O O . LYS B 1 281 ? -1.185 83.085 -58.363 1.00 66.27 282 LYS B O 1
ATOM 4878 N N . ASP B 1 282 ? -0.007 85.008 -58.289 1.00 68.86 283 ASP B N 1
ATOM 4879 C CA . ASP B 1 282 ? 1.047 84.581 -57.365 1.00 71.19 283 ASP B CA 1
ATOM 4880 C C . ASP B 1 282 ? 1.482 83.142 -57.633 1.00 69.76 283 ASP B C 1
ATOM 4881 O O . ASP B 1 282 ? 1.344 82.250 -56.798 1.00 67.76 283 ASP B O 1
ATOM 4886 N N . LEU B 1 283 ? 2.051 82.939 -58.823 1.00 67.89 284 LEU B N 1
ATOM 4887 C CA . LEU B 1 283 ? 2.742 81.699 -59.139 1.00 70.69 284 LEU B CA 1
ATOM 4888 C C . LEU B 1 283 ? 4.224 81.794 -58.795 1.00 70.49 284 LEU B C 1
ATOM 4889 O O . LEU B 1 283 ? 4.805 82.879 -58.694 1.00 75.45 284 LEU B O 1
ATOM 4894 N N . GLU B 1 284 ? 4.845 80.636 -58.669 1.00 68.71 285 GLU B N 1
ATOM 4895 C CA . GLU B 1 284 ? 6.185 80.532 -58.127 1.00 70.73 285 GLU B CA 1
ATOM 4896 C C . GLU B 1 284 ? 7.183 80.487 -59.282 1.00 72.21 285 GLU B C 1
ATOM 4897 O O . GLU B 1 284 ? 6.810 80.440 -60.454 1.00 68.65 285 GLU B O 1
ATOM 4903 N N . ARG B 1 285 ? 8.469 80.511 -58.929 1.00 76.19 286 ARG B N 1
ATOM 4904 C CA . ARG B 1 285 ? 9.596 80.347 -59.848 1.00 75.82 286 ARG B CA 1
ATOM 4905 C C . ARG B 1 285 ? 9.814 81.549 -60.748 1.00 78.98 286 ARG B C 1
ATOM 4906 O O . ARG B 1 285 ? 10.547 81.448 -61.733 1.00 85.21 286 ARG B O 1
ATOM 4914 N N . GLY B 1 286 ? 9.249 82.705 -60.408 1.00 77.06 287 GLY B N 1
ATOM 4915 C CA . GLY B 1 286 ? 9.390 83.890 -61.217 1.00 78.22 287 GLY B CA 1
ATOM 4916 C C . GLY B 1 286 ? 8.242 84.178 -62.166 1.00 72.76 287 GLY B C 1
ATOM 4917 O O . GLY B 1 286 ? 8.147 85.305 -62.659 1.00 79.45 287 GLY B O 1
ATOM 4918 N N . TYR B 1 287 ? 7.364 83.204 -62.423 1.00 70.82 288 TYR B N 1
ATOM 4919 C CA . TYR B 1 287 ? 6.243 83.418 -63.342 1.00 77.60 288 TYR B CA 1
ATOM 4920 C C . TYR B 1 287 ? 5.276 84.515 -62.887 1.00 81.82 288 TYR B C 1
ATOM 4921 O O . TYR B 1 287 ? 4.669 85.181 -63.734 1.00 90.64 288 TYR B O 1
ATOM 4930 N N . GLY B 1 288 ? 5.096 84.709 -61.585 1.00 70.64 289 GLY B N 1
ATOM 4931 C CA . GLY B 1 288 ? 4.215 85.774 -61.105 1.00 71.21 289 GLY B CA 1
ATOM 4932 C C . GLY B 1 288 ? 2.769 85.584 -61.540 1.00 70.32 289 GLY B C 1
ATOM 4933 O O . GLY B 1 288 ? 2.132 84.577 -61.219 1.00 75.44 289 GLY B O 1
ATOM 4934 N N . ASP B 1 289 ? 2.211 86.580 -62.226 1.00 70.16 290 ASP B N 1
ATOM 4935 C CA . ASP B 1 289 ? 0.895 86.483 -62.854 1.00 69.15 290 ASP B CA 1
ATOM 4936 C C . ASP B 1 289 ? 1.039 86.147 -64.337 1.00 68.20 290 ASP B C 1
ATOM 4937 O O . ASP B 1 289 ? 1.671 86.900 -65.087 1.00 75.27 290 ASP B O 1
ATOM 4942 N N . GLN B 1 290 ? 0.464 85.021 -64.750 1.00 66.60 291 GLN B N 1
ATOM 4943 C CA . GLN B 1 290 ? 0.509 84.542 -66.124 1.00 65.78 291 GLN B CA 1
ATOM 4944 C C . GLN B 1 290 ? -0.889 84.128 -66.567 1.00 64.45 291 GLN B C 1
ATOM 4945 O O . GLN B 1 290 ? -1.740 83.783 -65.749 1.00 64.90 291 GLN B O 1
ATOM 4951 N N . ASP B 1 291 ? -1.127 84.151 -67.876 1.00 69.33 292 ASP B N 1
ATOM 4952 C CA . ASP B 1 291 ? -2.412 83.724 -68.421 1.00 68.12 292 ASP B CA 1
ATOM 4953 C C . ASP B 1 291 ? -2.398 82.229 -68.693 1.00 68.65 292 ASP B C 1
ATOM 4954 O O . ASP B 1 291 ? -1.444 81.701 -69.268 1.00 70.72 292 ASP B O 1
ATOM 4959 N N . ILE B 1 292 ? -3.477 81.561 -68.300 1.00 61.44 293 ILE B N 1
ATOM 4960 C CA . ILE B 1 292 ? -3.621 80.126 -68.477 1.00 59.20 293 ILE B CA 1
ATOM 4961 C C . ILE B 1 292 ? -4.445 79.812 -69.720 1.00 60.36 293 ILE B C 1
ATOM 4962 O O . ILE B 1 292 ? -4.153 78.860 -70.445 1.00 57.72 293 ILE B O 1
ATOM 4967 N N . LEU B 1 293 ? -5.464 80.623 -69.975 1.00 58.55 294 LEU B N 1
ATOM 4968 C CA . LEU B 1 293 ? -6.373 80.436 -71.088 1.00 61.33 294 LEU B CA 1
ATOM 4969 C C . LEU B 1 293 ? -6.923 81.808 -71.475 1.00 64.08 294 LEU B C 1
ATOM 4970 O O . LEU B 1 293 ? -7.151 82.665 -70.615 1.00 59.54 294 LEU B O 1
ATOM 4975 N N . LYS B 1 294 ? -7.098 82.016 -72.775 1.00 65.32 295 LYS B N 1
ATOM 4976 C CA . LYS B 1 294 ? -7.551 83.293 -73.298 1.00 60.75 295 LYS B CA 1
ATOM 4977 C C . LYS B 1 294 ? -7.856 83.108 -74.778 1.00 60.21 295 LYS B C 1
ATOM 4978 O O . LYS B 1 294 ? -6.933 82.909 -75.577 1.00 63.94 295 LYS B O 1
ATOM 4984 N N . TYR B 1 295 ? -9.130 83.135 -75.162 1.00 59.03 296 TYR B N 1
ATOM 4985 C CA . TYR B 1 295 ? -9.413 83.056 -76.584 1.00 61.31 296 TYR B CA 1
ATOM 4986 C C . TYR B 1 295 ? -10.819 83.550 -76.878 1.00 64.28 296 TYR B C 1
ATOM 4987 O O . TYR B 1 295 ? -11.739 83.394 -76.073 1.00 67.29 296 TYR B O 1
ATOM 4996 N N . VAL B 1 296 ? -10.962 84.125 -78.031 1.00 65.05 297 VAL B N 1
ATOM 4997 C CA . VAL B 1 296 ? -12.270 84.333 -78.621 1.00 63.66 297 VAL B CA 1
ATOM 4998 C C . VAL B 1 296 ? -12.621 83.053 -79.361 1.00 58.46 297 VAL B C 1
ATOM 4999 O O . VAL B 1 296 ? -11.766 82.396 -79.978 1.00 58.13 297 VAL B O 1
ATOM 5003 N N . ASP B 1 297 ? -13.903 82.725 -79.346 1.00 58.05 298 ASP B N 1
ATOM 5004 C CA . ASP B 1 297 ? -14.395 81.551 -80.043 1.00 58.18 298 ASP B CA 1
ATOM 5005 C C . ASP B 1 297 ? -15.599 81.936 -80.891 1.00 58.01 298 ASP B C 1
ATOM 5006 O O . ASP B 1 297 ? -16.610 82.421 -80.361 1.00 57.82 298 ASP B O 1
ATOM 5011 N N . VAL B 1 298 ? -15.488 81.710 -82.204 1.00 57.57 299 VAL B N 1
ATOM 5012 C CA . VAL B 1 298 ? -16.580 81.918 -83.153 1.00 57.91 299 VAL B CA 1
ATOM 5013 C C . VAL B 1 298 ? -16.921 80.591 -83.823 1.00 57.08 299 VAL B C 1
ATOM 5014 O O . VAL B 1 298 ? -16.031 79.862 -84.279 1.00 56.69 299 VAL B O 1
ATOM 5018 N N . GLY B 1 299 ? -18.206 80.287 -83.891 1.00 56.93 300 GLY B N 1
ATOM 5019 C CA . GLY B 1 299 ? -18.607 79.078 -84.572 1.00 56.30 300 GLY B CA 1
ATOM 5020 C C . GLY B 1 299 ? -20.103 79.075 -84.734 1.00 56.51 300 GLY B C 1
ATOM 5021 O O . GLY B 1 299 ? -20.795 80.028 -84.381 1.00 57.17 300 GLY B O 1
ATOM 5022 N N . ALA B 1 300 ? -20.594 77.977 -85.277 1.00 56.02 301 ALA B N 1
ATOM 5023 C CA . ALA B 1 300 ? -22.017 77.813 -85.500 1.00 58.49 301 ALA B CA 1
ATOM 5024 C C . ALA B 1 300 ? -22.259 76.330 -85.752 1.00 59.18 301 ALA B C 1
ATOM 5025 O O . ALA B 1 300 ? -21.343 75.597 -86.140 1.00 55.94 301 ALA B O 1
ATOM 5027 N N . THR B 1 301 ? -23.487 75.884 -85.488 1.00 55.43 302 THR B N 1
ATOM 5028 C CA . THR B 1 301 ? -23.864 74.507 -85.754 1.00 59.18 302 THR B CA 1
ATOM 5029 C C . THR B 1 301 ? -25.190 74.522 -86.495 1.00 55.52 302 THR B C 1
ATOM 5030 O O . THR B 1 301 ? -26.046 75.364 -86.214 1.00 56.16 302 THR B O 1
ATOM 5034 N N . TYR B 1 302 ? -25.340 73.642 -87.483 1.00 55.49 303 TYR B N 1
ATOM 5035 C CA . TYR B 1 302 ? -26.610 73.490 -88.182 1.00 57.20 303 TYR B CA 1
ATOM 5036 C C . TYR B 1 302 ? -27.272 72.198 -87.721 1.00 56.61 303 TYR B C 1
ATOM 5037 O O . TYR B 1 302 ? -26.674 71.121 -87.821 1.00 56.06 303 TYR B O 1
ATOM 5046 N N . TYR B 1 303 ? -28.515 72.299 -87.255 1.00 56.00 304 TYR B N 1
ATOM 5047 C CA . TYR B 1 303 ? -29.283 71.131 -86.836 1.00 55.70 304 TYR B CA 1
ATOM 5048 C C . TYR B 1 303 ? -30.213 70.721 -87.976 1.00 56.44 304 TYR B C 1
ATOM 5049 O O . TYR B 1 303 ? -31.177 71.430 -88.287 1.00 58.16 304 TYR B O 1
ATOM 5058 N N . PHE B 1 304 ? -29.972 69.539 -88.542 1.00 56.13 305 PHE B N 1
ATOM 5059 C CA . PHE B 1 304 ? -30.882 69.021 -89.556 1.00 58.72 305 PHE B CA 1
ATOM 5060 C C . PHE B 1 304 ? -32.202 68.612 -88.920 1.00 57.18 305 PHE B C 1
ATOM 5061 O O . PHE B 1 304 ? -33.277 68.807 -89.503 1.00 58.15 305 PHE B O 1
ATOM 5069 N N . ASN B 1 305 ? -32.117 67.993 -87.747 1.00 56.43 306 ASN B N 1
ATOM 5070 C CA . ASN B 1 305 ? -33.218 67.677 -86.850 1.00 58.09 306 ASN B CA 1
ATOM 5071 C C . ASN B 1 305 ? -32.615 67.269 -85.514 1.00 63.65 306 ASN B C 1
ATOM 5072 O O . ASN B 1 305 ? -31.437 67.550 -85.242 1.00 55.91 306 ASN B O 1
ATOM 5077 N N . LYS B 1 306 ? -33.418 66.605 -84.678 1.00 66.80 307 LYS B N 1
ATOM 5078 C CA . LYS B 1 306 ? -32.975 66.148 -83.362 1.00 60.34 307 LYS B CA 1
ATOM 5079 C C . LYS B 1 306 ? -31.826 65.144 -83.443 1.00 62.29 307 LYS B C 1
ATOM 5080 O O . LYS B 1 306 ? -31.170 64.897 -82.429 1.00 59.31 307 LYS B O 1
ATOM 5086 N N . ASN B 1 307 ? -31.519 64.620 -84.633 1.00 61.34 308 ASN B N 1
ATOM 5087 C CA . ASN B 1 307 ? -30.617 63.490 -84.776 1.00 54.71 308 ASN B CA 1
ATOM 5088 C C . ASN B 1 307 ? -29.360 63.746 -85.597 1.00 58.00 308 ASN B C 1
ATOM 5089 O O . ASN B 1 307 ? -28.397 62.979 -85.469 1.00 52.56 308 ASN B O 1
ATOM 5094 N N . MET B 1 308 ? -29.322 64.783 -86.428 1.00 62.18 309 MET B N 1
ATOM 5095 C CA . MET B 1 308 ? -28.127 65.052 -87.218 1.00 56.61 309 MET B CA 1
ATOM 5096 C C . MET B 1 308 ? -27.797 66.534 -87.155 1.00 53.68 309 MET B C 1
ATOM 5097 O O . MET B 1 308 ? -28.700 67.373 -87.163 1.00 54.28 309 MET B O 1
ATOM 5102 N N . SER B 1 309 ? -26.504 66.851 -87.045 1.00 53.23 310 SER B N 1
ATOM 5103 C CA . SER B 1 309 ? -26.076 68.236 -86.892 1.00 53.40 310 SER B CA 1
ATOM 5104 C C . SER B 1 309 ? -24.657 68.383 -87.426 1.00 53.68 310 SER B C 1
ATOM 5105 O O . SER B 1 309 ? -23.915 67.405 -87.525 1.00 58.24 310 SER B O 1
ATOM 5108 N N . THR B 1 310 ? -24.290 69.614 -87.781 1.00 53.66 311 THR B N 1
ATOM 5109 C CA . THR B 1 310 ? -22.948 69.925 -88.261 1.00 57.14 311 THR B CA 1
ATOM 5110 C C . THR B 1 310 ? -22.465 71.197 -87.611 1.00 56.98 311 THR B C 1
ATOM 5111 O O . THR B 1 310 ? -23.263 72.071 -87.275 1.00 63.01 311 THR B O 1
ATOM 5115 N N . TYR B 1 311 ? -21.149 71.348 -87.525 1.00 53.52 312 TYR B N 1
ATOM 5116 C CA . TYR B 1 311 ? -20.674 72.610 -86.991 1.00 53.76 312 TYR B CA 1
ATOM 5117 C C . TYR B 1 311 ? -19.271 72.922 -87.479 1.00 53.93 312 TYR B C 1
ATOM 5118 O O . TYR B 1 311 ? -18.521 72.044 -87.918 1.00 53.69 312 TYR B O 1
ATOM 5127 N N . VAL B 1 312 ? -18.961 74.213 -87.408 1.00 54.47 313 VAL B N 1
ATOM 5128 C CA . VAL B 1 312 ? -17.622 74.766 -87.518 1.00 54.72 313 VAL B CA 1
ATOM 5129 C C . VAL B 1 312 ? -17.406 75.557 -86.243 1.00 54.65 313 VAL B C 1
ATOM 5130 O O . VAL B 1 312 ? -18.348 76.171 -85.728 1.00 54.85 313 VAL B O 1
ATOM 5134 N N . ASP B 1 313 ? -16.186 75.537 -85.722 1.00 54.47 314 ASP B N 1
ATOM 5135 C CA . ASP B 1 313 ? -15.930 76.312 -84.520 1.00 54.52 314 ASP B CA 1
ATOM 5136 C C . ASP B 1 313 ? -14.479 76.756 -84.608 1.00 58.17 314 ASP B C 1
ATOM 5137 O O . ASP B 1 313 ? -13.608 75.948 -84.951 1.00 54.64 314 ASP B O 1
ATOM 5142 N N . TYR B 1 314 ? -14.240 78.042 -84.322 1.00 55.60 315 TYR B N 1
ATOM 5143 C CA . TYR B 1 314 ? -12.978 78.726 -84.591 1.00 56.26 315 TYR B CA 1
ATOM 5144 C C . TYR B 1 314 ? -12.451 79.235 -83.261 1.00 64.29 315 TYR B C 1
ATOM 5145 O O . TYR B 1 314 ? -12.986 80.205 -82.711 1.00 74.65 315 TYR B O 1
ATOM 5154 N N . LYS B 1 315 ? -11.410 78.609 -82.730 1.00 56.42 316 LYS B N 1
ATOM 5155 C CA . LYS B 1 315 ? -10.845 79.121 -81.497 1.00 56.16 316 LYS B CA 1
ATOM 5156 C C . LYS B 1 315 ? -9.748 80.094 -81.910 1.00 57.17 316 LYS B C 1
ATOM 5157 O O . LYS B 1 315 ? -8.671 79.680 -82.360 1.00 57.29 316 LYS B O 1
ATOM 5163 N N . ILE B 1 316 ? -10.040 81.390 -81.756 1.00 58.01 317 ILE B N 1
ATOM 5164 C CA . ILE B 1 316 ? -9.096 82.452 -82.066 1.00 59.13 317 ILE B CA 1
ATOM 5165 C C . ILE B 1 316 ? -8.299 82.615 -80.786 1.00 61.75 317 ILE B C 1
ATOM 5166 O O . ILE B 1 316 ? -8.795 83.158 -79.804 1.00 65.34 317 ILE B O 1
ATOM 5171 N N . ASN B 1 317 ? -7.076 82.114 -80.769 1.00 59.44 318 ASN B N 1
ATOM 5172 C CA . ASN B 1 317 ? -6.419 81.902 -79.487 1.00 65.20 318 ASN B CA 1
ATOM 5173 C C . ASN B 1 317 ? -5.432 83.029 -79.223 1.00 67.57 318 ASN B C 1
ATOM 5174 O O . ASN B 1 317 ? -4.405 83.131 -79.906 1.00 76.37 318 ASN B O 1
ATOM 5179 N N . LEU B 1 318 ? -5.696 83.792 -78.161 1.00 60.84 319 LEU B N 1
ATOM 5180 C CA . LEU B 1 318 ? -4.966 85.013 -77.859 1.00 62.18 319 LEU B CA 1
ATOM 5181 C C . LEU B 1 318 ? -3.834 84.811 -76.855 1.00 62.46 319 LEU B C 1
ATOM 5182 O O . LEU B 1 318 ? -3.141 85.774 -76.529 1.00 63.65 319 LEU B O 1
ATOM 5187 N N . LEU B 1 319 ? -3.596 83.588 -76.393 1.00 61.50 320 LEU B N 1
ATOM 5188 C CA . LEU B 1 319 ? -2.446 83.332 -75.537 1.00 63.79 320 LEU B CA 1
ATOM 5189 C C . LEU B 1 319 ? -1.143 83.684 -76.264 1.00 62.88 320 LEU B C 1
ATOM 5190 O O . LEU B 1 319 ? -0.949 83.342 -77.437 1.00 62.76 320 LEU B O 1
ATOM 5195 N N . ASP B 1 320 ? -0.263 84.402 -75.574 1.00 64.95 321 ASP B N 1
ATOM 5196 C CA . ASP B 1 320 ? 1.109 84.527 -76.030 1.00 76.56 321 ASP B CA 1
ATOM 5197 C C . ASP B 1 320 ? 1.882 83.221 -75.817 1.00 75.75 321 ASP B C 1
ATOM 5198 O O . ASP B 1 320 ? 1.455 82.321 -75.092 1.00 85.81 321 ASP B O 1
ATOM 5203 N N . ASP B 1 321 ? 3.057 83.137 -76.452 1.00 65.20 322 ASP B N 1
ATOM 5204 C CA . ASP B 1 321 ? 3.959 81.981 -76.348 1.00 67.73 322 ASP B CA 1
ATOM 5205 C C . ASP B 1 321 ? 5.128 82.343 -75.444 1.00 71.82 322 ASP B C 1
ATOM 5206 O O . ASP B 1 321 ? 6.210 82.686 -75.901 1.00 67.35 322 ASP B O 1
ATOM 5211 N N . ASN B 1 322 ? 4.885 82.235 -74.135 1.00 83.94 323 ASN B N 1
ATOM 5212 C CA . ASN B 1 322 ? 5.799 82.603 -73.054 1.00 85.82 323 ASN B CA 1
ATOM 5213 C C . ASN B 1 322 ? 6.863 81.545 -72.807 1.00 92.31 323 ASN B C 1
ATOM 5214 O O . ASN B 1 322 ? 6.878 80.472 -73.410 1.00 94.29 323 ASN B O 1
ATOM 5219 N N . SER B 1 323 ? 7.761 81.871 -71.878 1.00 93.60 324 SER B N 1
ATOM 5220 C CA . SER B 1 323 ? 8.518 80.850 -71.175 1.00 83.15 324 SER B CA 1
ATOM 5221 C C . SER B 1 323 ? 7.614 79.955 -70.336 1.00 85.52 324 SER B C 1
ATOM 5222 O O . SER B 1 323 ? 8.020 78.846 -69.978 1.00 93.89 324 SER B O 1
ATOM 5225 N N . PHE B 1 324 A 6.397 80.395 -70.028 1.00 79.69 324 PHE B N 1
ATOM 5226 C CA . PHE B 1 324 A 5.485 79.639 -69.177 1.00 71.74 324 PHE B CA 1
ATOM 5227 C C . PHE B 1 324 A 4.518 78.752 -69.962 1.00 66.24 324 PHE B C 1
ATOM 5228 O O . PHE B 1 324 A 4.283 77.606 -69.572 1.00 66.90 324 PHE B O 1
ATOM 5236 N N . THR B 1 325 B 3.955 79.240 -71.068 1.00 62.96 324 THR B N 1
ATOM 5237 C CA . THR B 1 325 B 3.151 78.375 -71.930 1.00 67.06 324 THR B CA 1
ATOM 5238 C C . THR B 1 325 B 3.953 77.169 -72.405 1.00 66.00 324 THR B C 1
ATOM 5239 O O . THR B 1 325 B 3.448 76.036 -72.402 1.00 60.39 324 THR B O 1
ATOM 5243 N N . ARG B 1 326 C 5.221 77.387 -72.778 1.00 69.80 324 ARG B N 1
ATOM 5244 C CA . ARG B 1 326 C 6.014 76.330 -73.391 1.00 75.10 324 ARG B CA 1
ATOM 5245 C C . ARG B 1 326 C 6.508 75.321 -72.370 1.00 80.68 324 ARG B C 1
ATOM 5246 O O . ARG B 1 326 C 6.866 74.202 -72.745 1.00 85.21 324 ARG B O 1
ATOM 5254 N N . ASN B 1 327 ? 6.429 75.650 -71.086 1.00 77.72 325 ASN B N 1
ATOM 5255 C CA . ASN B 1 327 ? 6.921 74.778 -70.038 1.00 69.62 325 ASN B CA 1
ATOM 5256 C C . ASN B 1 327 ? 5.782 74.080 -69.313 1.00 66.89 325 ASN B C 1
ATOM 5257 O O . ASN B 1 327 ? 6.005 73.044 -68.682 1.00 74.42 325 ASN B O 1
ATOM 5262 N N . ALA B 1 328 ? 4.572 74.622 -69.402 1.00 60.60 326 ALA B N 1
ATOM 5263 C CA . ALA B 1 328 ? 3.363 73.982 -68.907 1.00 59.33 326 ALA B CA 1
ATOM 5264 C C . ALA B 1 328 ? 2.656 73.140 -69.959 1.00 64.62 326 ALA B C 1
ATOM 5265 O O . ALA B 1 328 ? 1.664 72.476 -69.632 1.00 65.39 326 ALA B O 1
ATOM 5267 N N . GLY B 1 329 ? 3.100 73.186 -71.213 1.00 65.44 327 GLY B N 1
ATOM 5268 C CA . GLY B 1 329 ? 2.405 72.470 -72.260 1.00 57.67 327 GLY B CA 1
ATOM 5269 C C . GLY B 1 329 ? 1.081 73.116 -72.639 1.00 57.06 327 GLY B C 1
ATOM 5270 O O . GLY B 1 329 ? 0.072 72.415 -72.756 1.00 57.02 327 GLY B O 1
ATOM 5271 N N . ILE B 1 330 ? 1.065 74.452 -72.788 1.00 57.75 328 ILE B N 1
ATOM 5272 C CA . ILE B 1 330 ? -0.121 75.215 -73.172 1.00 57.41 328 ILE B CA 1
ATOM 5273 C C . ILE B 1 330 ? -0.128 75.495 -74.671 1.00 76.80 328 ILE B C 1
ATOM 5274 O O . ILE B 1 330 ? 0.842 76.039 -75.222 1.00 58.59 328 ILE B O 1
ATOM 5279 N N . SER B 1 331 ? -1.219 75.123 -75.339 1.00 56.77 329 SER B N 1
ATOM 5280 C CA . SER B 1 331 ? -1.284 75.332 -76.775 1.00 56.98 329 SER B CA 1
ATOM 5281 C C . SER B 1 331 ? -1.519 76.807 -77.018 1.00 63.23 329 SER B C 1
ATOM 5282 O O . SER B 1 331 ? -2.451 77.390 -76.452 1.00 63.59 329 SER B O 1
ATOM 5285 N N . THR B 1 332 ? -0.650 77.405 -77.841 1.00 71.18 330 THR B N 1
ATOM 5286 C CA . THR B 1 332 ? -0.693 78.825 -78.190 1.00 66.89 330 THR B CA 1
ATOM 5287 C C . THR B 1 332 ? -1.390 79.077 -79.519 1.00 71.66 330 THR B C 1
ATOM 5288 O O . THR B 1 332 ? -1.651 80.242 -79.863 1.00 71.11 330 THR B O 1
ATOM 5292 N N . ASP B 1 333 ? -1.620 78.021 -80.300 1.00 71.70 331 ASP B N 1
ATOM 5293 C CA . ASP B 1 333 ? -2.012 78.121 -81.694 1.00 60.79 331 ASP B CA 1
ATOM 5294 C C . ASP B 1 333 ? -3.527 78.148 -81.803 1.00 58.25 331 ASP B C 1
ATOM 5295 O O . ASP B 1 333 ? -4.244 77.688 -80.912 1.00 63.70 331 ASP B O 1
ATOM 5300 N N . ASP B 1 334 ? -4.010 78.733 -82.895 1.00 58.64 332 ASP B N 1
ATOM 5301 C CA . ASP B 1 334 ? -5.432 78.703 -83.173 1.00 60.42 332 ASP B CA 1
ATOM 5302 C C . ASP B 1 334 ? -5.837 77.320 -83.657 1.00 65.61 332 ASP B C 1
ATOM 5303 O O . ASP B 1 334 ? -5.001 76.471 -83.978 1.00 66.44 332 ASP B O 1
ATOM 5308 N N . VAL B 1 335 ? -7.140 77.091 -83.714 1.00 58.64 333 VAL B N 1
ATOM 5309 C CA . VAL B 1 335 ? -7.620 75.819 -84.221 1.00 59.25 333 VAL B CA 1
ATOM 5310 C C . VAL B 1 335 ? -9.028 76.020 -84.751 1.00 55.59 333 VAL B C 1
ATOM 5311 O O . VAL B 1 335 ? -9.811 76.798 -84.200 1.00 55.63 333 VAL B O 1
ATOM 5315 N N . VAL B 1 336 ? -9.322 75.355 -85.854 1.00 55.53 334 VAL B N 1
ATOM 5316 C CA . VAL B 1 336 ? -10.670 75.305 -86.387 1.00 55.33 334 VAL B CA 1
ATOM 5317 C C . VAL B 1 336 ? -11.086 73.841 -86.429 1.00 54.54 334 VAL B C 1
ATOM 5318 O O . VAL B 1 336 ? -10.268 72.933 -86.616 1.00 54.41 334 VAL B O 1
ATOM 5322 N N . ALA B 1 337 ? -12.368 73.611 -86.212 1.00 54.09 335 ALA B N 1
ATOM 5323 C CA . ALA B 1 337 ? -12.880 72.262 -86.102 1.00 53.37 335 ALA B CA 1
ATOM 5324 C C . ALA B 1 337 ? -14.136 72.164 -86.931 1.00 53.47 335 ALA B C 1
ATOM 5325 O O . ALA B 1 337 ? -15.019 73.022 -86.840 1.00 69.59 335 ALA B O 1
ATOM 5327 N N . LEU B 1 338 ? -14.221 71.106 -87.714 1.00 53.38 336 LEU B N 1
ATOM 5328 C CA . LEU B 1 338 ? -15.424 70.782 -88.451 1.00 53.48 336 LEU B CA 1
ATOM 5329 C C . LEU B 1 338 ? -15.880 69.406 -88.008 1.00 52.79 336 LEU B C 1
ATOM 5330 O O . LEU B 1 338 ? -15.062 68.487 -87.864 1.00 52.52 336 LEU B O 1
ATOM 5335 N N . GLY B 1 339 ? -17.175 69.286 -87.757 1.00 52.60 337 GLY B N 1
ATOM 5336 C CA . GLY B 1 339 ? -17.707 68.039 -87.278 1.00 52.03 337 GLY B CA 1
ATOM 5337 C C . GLY B 1 339 ? -19.080 67.752 -87.831 1.00 59.44 337 GLY B C 1
ATOM 5338 O O . GLY B 1 339 ? -19.902 68.665 -87.976 1.00 70.42 337 GLY B O 1
ATOM 5339 N N . LEU B 1 340 ? -19.332 66.482 -88.133 1.00 58.38 338 LEU B N 1
ATOM 5340 C CA . LEU B 1 340 ? -20.645 65.990 -88.509 1.00 53.86 338 LEU B CA 1
ATOM 5341 C C . LEU B 1 340 ? -21.053 64.923 -87.502 1.00 51.69 338 LEU B C 1
ATOM 5342 O O . LEU B 1 340 ? -20.234 64.077 -87.132 1.00 51.29 338 LEU B O 1
ATOM 5347 N N . VAL B 1 341 ? -22.290 65.014 -87.015 1.00 51.68 339 VAL B N 1
ATOM 5348 C CA . VAL B 1 341 ? -22.715 64.345 -85.789 1.00 51.13 339 VAL B CA 1
ATOM 5349 C C . VAL B 1 341 ? -24.048 63.643 -86.022 1.00 51.42 339 VAL B C 1
ATOM 5350 O O . VAL B 1 341 ? -25.063 64.305 -86.276 1.00 52.81 339 VAL B O 1
ATOM 5354 N N . TYR B 1 342 ? -24.048 62.317 -85.902 1.00 51.20 340 TYR B N 1
ATOM 5355 C CA . TYR B 1 342 ? -25.253 61.509 -85.752 1.00 51.39 340 TYR B CA 1
ATOM 5356 C C . TYR B 1 342 ? -25.481 61.227 -84.263 1.00 62.00 340 TYR B C 1
ATOM 5357 O O . TYR B 1 342 ? -24.547 60.838 -83.549 1.00 50.28 340 TYR B O 1
ATOM 5366 N N . GLN B 1 343 ? -26.721 61.399 -83.798 1.00 60.77 341 GLN B N 1
ATOM 5367 C CA . GLN B 1 343 ? -27.080 61.073 -82.420 1.00 65.18 341 GLN B CA 1
ATOM 5368 C C . GLN B 1 343 ? -28.350 60.239 -82.388 1.00 67.51 341 GLN B C 1
ATOM 5369 O O . GLN B 1 343 ? -29.171 60.265 -83.312 1.00 71.62 341 GLN B O 1
ATOM 5375 N N . PHE B 1 344 ? -28.469 59.452 -81.327 1.00 66.68 342 PHE B N 1
ATOM 5376 C CA . PHE B 1 344 ? -29.568 58.519 -81.213 1.00 68.39 342 PHE B CA 1
ATOM 5377 C C . PHE B 1 344 ? -30.055 58.469 -79.780 1.00 68.15 342 PHE B C 1
ATOM 5378 O O . PHE B 1 344 ? -29.319 58.894 -78.884 1.00 61.76 342 PHE B O 1
ATOM 5387 N N . ALA C 1 1 ? -29.673 44.065 -84.915 1.00 54.73 1 ALA C N 1
ATOM 5388 C CA . ALA C 1 1 ? -31.124 43.948 -84.740 1.00 55.68 1 ALA C CA 1
ATOM 5389 C C . ALA C 1 1 ? -31.776 45.326 -84.639 1.00 56.33 1 ALA C C 1
ATOM 5390 O O . ALA C 1 1 ? -31.278 46.193 -83.928 1.00 58.38 1 ALA C O 1
ATOM 5392 N N . GLU C 1 2 ? -32.878 45.545 -85.350 1.00 57.42 2 GLU C N 1
ATOM 5393 C CA . GLU C 1 2 ? -33.568 46.828 -85.247 1.00 61.07 2 GLU C CA 1
ATOM 5394 C C . GLU C 1 2 ? -34.304 46.903 -83.916 1.00 58.52 2 GLU C C 1
ATOM 5395 O O . GLU C 1 2 ? -35.324 46.230 -83.733 1.00 59.25 2 GLU C O 1
ATOM 5401 N N . ILE C 1 3 ? -33.787 47.720 -82.991 1.00 58.06 3 ILE C N 1
ATOM 5402 C CA . ILE C 1 3 ? -34.348 47.874 -81.650 1.00 60.19 3 ILE C CA 1
ATOM 5403 C C . ILE C 1 3 ? -35.075 49.195 -81.453 1.00 65.95 3 ILE C C 1
ATOM 5404 O O . ILE C 1 3 ? -35.638 49.409 -80.368 1.00 66.87 3 ILE C O 1
ATOM 5409 N N . TYR C 1 4 ? -35.057 50.101 -82.434 1.00 65.26 4 TYR C N 1
ATOM 5410 C CA . TYR C 1 4 ? -35.806 51.353 -82.346 1.00 65.14 4 TYR C CA 1
ATOM 5411 C C . TYR C 1 4 ? -36.241 51.767 -83.747 1.00 65.76 4 TYR C C 1
ATOM 5412 O O . TYR C 1 4 ? -35.433 51.755 -84.679 1.00 61.15 4 TYR C O 1
ATOM 5421 N N . ASN C 1 5 ? -37.518 52.118 -83.901 1.00 67.51 5 ASN C N 1
ATOM 5422 C CA . ASN C 1 5 ? -37.943 52.742 -85.143 1.00 64.18 5 ASN C CA 1
ATOM 5423 C C . ASN C 1 5 ? -39.264 53.477 -84.944 1.00 67.14 5 ASN C C 1
ATOM 5424 O O . ASN C 1 5 ? -40.329 52.978 -85.320 1.00 73.21 5 ASN C O 1
ATOM 5429 N N . LYS C 1 6 ? -39.165 54.679 -84.370 1.00 76.40 6 LYS C N 1
ATOM 5430 C CA . LYS C 1 6 ? -40.255 55.600 -84.054 1.00 93.26 6 LYS C CA 1
ATOM 5431 C C . LYS C 1 6 ? -39.749 57.006 -84.396 1.00 104.21 6 LYS C C 1
ATOM 5432 O O . LYS C 1 6 ? -38.568 57.303 -84.178 1.00 105.01 6 LYS C O 1
ATOM 5438 N N . ASP C 1 7 ? -40.597 57.835 -85.019 1.00 109.75 7 ASP C N 1
ATOM 5439 C CA . ASP C 1 7 ? -40.259 59.220 -85.357 1.00 111.69 7 ASP C CA 1
ATOM 5440 C C . ASP C 1 7 ? -39.123 59.279 -86.383 1.00 107.85 7 ASP C C 1
ATOM 5441 O O . ASP C 1 7 ? -38.153 60.018 -86.226 1.00 105.21 7 ASP C O 1
ATOM 5446 N N . GLY C 1 8 ? -39.238 58.463 -87.427 1.00 102.85 8 GLY C N 1
ATOM 5447 C CA . GLY C 1 8 ? -38.277 58.520 -88.495 1.00 98.38 8 GLY C CA 1
ATOM 5448 C C . GLY C 1 8 ? -36.849 58.249 -88.079 1.00 95.42 8 GLY C C 1
ATOM 5449 O O . GLY C 1 8 ? -35.918 58.694 -88.750 1.00 97.09 8 GLY C O 1
ATOM 5450 N N . ASN C 1 9 ? -36.639 57.569 -86.962 1.00 91.35 9 ASN C N 1
ATOM 5451 C CA . ASN C 1 9 ? -35.304 57.188 -86.521 1.00 84.46 9 ASN C CA 1
ATOM 5452 C C . ASN C 1 9 ? -35.244 55.675 -86.363 1.00 76.51 9 ASN C C 1
ATOM 5453 O O . ASN C 1 9 ? -36.133 55.081 -85.749 1.00 84.17 9 ASN C O 1
ATOM 5458 N N . LYS C 1 10 ? -34.214 55.053 -86.939 1.00 62.23 10 LYS C N 1
ATOM 5459 C CA . LYS C 1 10 ? -33.981 53.620 -86.836 1.00 61.31 10 LYS C CA 1
ATOM 5460 C C . LYS C 1 10 ? -32.670 53.384 -86.114 1.00 59.84 10 LYS C C 1
ATOM 5461 O O . LYS C 1 10 ? -31.652 54.009 -86.429 1.00 59.42 10 LYS C O 1
ATOM 5467 N N . LEU C 1 11 ? -32.684 52.431 -85.189 1.00 61.70 11 LEU C N 1
ATOM 5468 C CA . LEU C 1 11 ? -31.493 52.089 -84.429 1.00 60.75 11 LEU C CA 1
ATOM 5469 C C . LEU C 1 11 ? -31.255 50.598 -84.503 1.00 62.12 11 LEU C C 1
ATOM 5470 O O . LEU C 1 11 ? -32.171 49.803 -84.276 1.00 68.83 11 LEU C O 1
ATOM 5475 N N . ASP C 1 12 ? -30.012 50.227 -84.778 1.00 56.48 12 ASP C N 1
ATOM 5476 C CA . ASP C 1 12 ? -29.648 48.837 -85.001 1.00 55.67 12 ASP C CA 1
ATOM 5477 C C . ASP C 1 12 ? -28.482 48.484 -84.093 1.00 54.62 12 ASP C C 1
ATOM 5478 O O . ASP C 1 12 ? -27.358 48.947 -84.317 1.00 54.14 12 ASP C O 1
ATOM 5483 N N . LEU C 1 13 ? -28.740 47.646 -83.090 1.00 54.38 13 LEU C N 1
ATOM 5484 C CA . LEU C 1 13 ? -27.693 47.083 -82.252 1.00 53.52 13 LEU C CA 1
ATOM 5485 C C . LEU C 1 13 ? -27.378 45.712 -82.837 1.00 59.40 13 LEU C C 1
ATOM 5486 O O . LEU C 1 13 ? -28.253 44.838 -82.895 1.00 61.68 13 LEU C O 1
ATOM 5491 N N . TYR C 1 14 ? -26.156 45.545 -83.330 1.00 55.48 14 TYR C N 1
ATOM 5492 C CA . TYR C 1 14 ? -25.795 44.333 -84.042 1.00 55.88 14 TYR C CA 1
ATOM 5493 C C . TYR C 1 14 ? -24.429 43.874 -83.549 1.00 58.02 14 TYR C C 1
ATOM 5494 O O . TYR C 1 14 ? -23.657 44.657 -82.983 1.00 52.27 14 TYR C O 1
ATOM 5503 N N . GLY C 1 15 ? -24.119 42.606 -83.801 1.00 58.61 15 GLY C N 1
ATOM 5504 C CA . GLY C 1 15 ? -22.791 42.116 -83.505 1.00 50.91 15 GLY C CA 1
ATOM 5505 C C . GLY C 1 15 ? -22.712 40.618 -83.667 1.00 50.88 15 GLY C C 1
ATOM 5506 O O . GLY C 1 15 ? -23.647 39.972 -84.145 1.00 51.28 15 GLY C O 1
ATOM 5507 N N . LYS C 1 16 ? -21.564 40.081 -83.257 1.00 50.49 16 LYS C N 1
ATOM 5508 C CA . LYS C 1 16 ? -21.325 38.644 -83.300 1.00 52.27 16 LYS C CA 1
ATOM 5509 C C . LYS C 1 16 ? -20.422 38.244 -82.134 1.00 58.61 16 LYS C C 1
ATOM 5510 O O . LYS C 1 16 ? -19.560 39.018 -81.698 1.00 62.87 16 LYS C O 1
ATOM 5516 N N . ILE C 1 17 ? -20.639 37.032 -81.623 1.00 53.26 17 ILE C N 1
ATOM 5517 C CA . ILE C 1 17 ? -19.723 36.386 -80.689 1.00 53.32 17 ILE C CA 1
ATOM 5518 C C . ILE C 1 17 ? -19.206 35.123 -81.345 1.00 50.46 17 ILE C C 1
ATOM 5519 O O . ILE C 1 17 ? -19.997 34.285 -81.791 1.00 50.77 17 ILE C O 1
ATOM 5524 N N . ASP C 1 18 ? -17.884 34.982 -81.405 1.00 54.34 18 ASP C N 1
ATOM 5525 C CA . ASP C 1 18 ? -17.262 33.932 -82.214 1.00 58.11 18 ASP C CA 1
ATOM 5526 C C . ASP C 1 18 ? -16.269 33.155 -81.345 1.00 59.24 18 ASP C C 1
ATOM 5527 O O . ASP C 1 18 ? -15.153 33.623 -81.075 1.00 50.61 18 ASP C O 1
ATOM 5532 N N . GLY C 1 19 ? -16.696 31.969 -80.892 1.00 57.79 19 GLY C N 1
ATOM 5533 C CA . GLY C 1 19 ? -15.836 31.057 -80.166 1.00 51.40 19 GLY C CA 1
ATOM 5534 C C . GLY C 1 19 ? -14.929 30.360 -81.147 1.00 51.62 19 GLY C C 1
ATOM 5535 O O . GLY C 1 19 ? -15.414 29.598 -81.983 1.00 56.67 19 GLY C O 1
ATOM 5536 N N . LEU C 1 20 ? -13.619 30.583 -81.044 1.00 51.67 20 LEU C N 1
ATOM 5537 C CA . LEU C 1 20 ? -12.720 30.250 -82.140 1.00 61.29 20 LEU C CA 1
ATOM 5538 C C . LEU C 1 20 ? -11.364 29.799 -81.612 1.00 57.35 20 LEU C C 1
ATOM 5539 O O . LEU C 1 20 ? -10.790 30.463 -80.737 1.00 52.27 20 LEU C O 1
ATOM 5544 N N . HIS C 1 21 ? -10.826 28.709 -82.198 1.00 52.86 21 HIS C N 1
ATOM 5545 C CA . HIS C 1 21 ? -9.571 28.110 -81.744 1.00 53.79 21 HIS C CA 1
ATOM 5546 C C . HIS C 1 21 ? -8.669 27.841 -82.937 1.00 55.39 21 HIS C C 1
ATOM 5547 O O . HIS C 1 21 ? -9.131 27.345 -83.969 1.00 64.78 21 HIS C O 1
ATOM 5554 N N . TYR C 1 22 ? -7.380 28.156 -82.784 1.00 54.21 22 TYR C N 1
ATOM 5555 C CA . TYR C 1 22 ? -6.378 27.962 -83.828 1.00 54.72 22 TYR C CA 1
ATOM 5556 C C . TYR C 1 22 ? -5.435 26.825 -83.452 1.00 59.23 22 TYR C C 1
ATOM 5557 O O . TYR C 1 22 ? -4.886 26.802 -82.346 1.00 58.32 22 TYR C O 1
ATOM 5566 N N . PHE C 1 23 ? -5.212 25.915 -84.398 1.00 61.71 23 PHE C N 1
ATOM 5567 C CA . PHE C 1 23 ? -4.175 24.898 -84.308 1.00 57.51 23 PHE C CA 1
ATOM 5568 C C . PHE C 1 23 ? -3.090 25.246 -85.316 1.00 60.94 23 PHE C C 1
ATOM 5569 O O . PHE C 1 23 ? -3.372 25.368 -86.513 1.00 57.66 23 PHE C O 1
ATOM 5577 N N . SER C 1 24 ? -1.862 25.413 -84.836 1.00 58.47 24 SER C N 1
ATOM 5578 C CA . SER C 1 24 ? -0.773 25.728 -85.745 1.00 59.09 24 SER C CA 1
ATOM 5579 C C . SER C 1 24 ? 0.549 25.455 -85.046 1.00 60.18 24 SER C C 1
ATOM 5580 O O . SER C 1 24 ? 0.654 25.592 -83.830 1.00 60.20 24 SER C O 1
ATOM 5583 N N . ASP C 1 25 ? 1.558 25.050 -85.826 1.00 66.89 25 ASP C N 1
ATOM 5584 C CA . ASP C 1 25 ? 2.898 24.902 -85.265 1.00 66.19 25 ASP C CA 1
ATOM 5585 C C . ASP C 1 25 ? 3.461 26.238 -84.796 1.00 66.27 25 ASP C C 1
ATOM 5586 O O . ASP C 1 25 ? 4.344 26.260 -83.927 1.00 63.06 25 ASP C O 1
ATOM 5591 N N . ASP C 1 26 ? 2.906 27.347 -85.300 1.00 67.70 26 ASP C N 1
ATOM 5592 C CA . ASP C 1 26 ? 3.366 28.698 -84.986 1.00 66.33 26 ASP C CA 1
ATOM 5593 C C . ASP C 1 26 ? 2.683 29.194 -83.712 1.00 67.98 26 ASP C C 1
ATOM 5594 O O . ASP C 1 26 ? 1.470 29.478 -83.704 1.00 59.08 26 ASP C O 1
ATOM 5599 N N . LYS C 1 27 ? 3.480 29.335 -82.642 1.00 62.82 32 LYS C N 1
ATOM 5600 C CA . LYS C 1 27 ? 2.913 29.679 -81.350 1.00 62.15 32 LYS C CA 1
ATOM 5601 C C . LYS C 1 27 ? 2.522 31.147 -81.240 1.00 65.69 32 LYS C C 1
ATOM 5602 O O . LYS C 1 27 ? 1.983 31.531 -80.206 1.00 62.56 32 LYS C O 1
ATOM 5608 N N . SER C 1 28 ? 2.728 31.959 -82.283 1.00 68.71 33 SER C N 1
ATOM 5609 C CA . SER C 1 28 ? 2.129 33.292 -82.331 1.00 62.36 33 SER C CA 1
ATOM 5610 C C . SER C 1 28 ? 0.666 33.230 -82.737 1.00 57.77 33 SER C C 1
ATOM 5611 O O . SER C 1 28 ? -0.113 34.146 -82.431 1.00 56.40 33 SER C O 1
ATOM 5614 N N . VAL C 1 29 ? 0.289 32.142 -83.399 1.00 59.51 34 VAL C N 1
ATOM 5615 C CA . VAL C 1 29 ? -1.052 31.949 -83.909 1.00 60.97 34 VAL C CA 1
ATOM 5616 C C . VAL C 1 29 ? -1.801 30.879 -83.127 1.00 60.13 34 VAL C C 1
ATOM 5617 O O . VAL C 1 29 ? -3.028 30.959 -82.993 1.00 55.34 34 VAL C O 1
ATOM 5621 N N . ASP C 1 30 ? -1.092 29.922 -82.553 1.00 64.50 35 ASP C N 1
ATOM 5622 C CA . ASP C 1 30 ? -1.728 28.755 -81.967 1.00 64.78 35 ASP C CA 1
ATOM 5623 C C . ASP C 1 30 ? -2.473 29.103 -80.672 1.00 67.70 35 ASP C C 1
ATOM 5624 O O . ASP C 1 30 ? -1.978 29.856 -79.826 1.00 70.51 35 ASP C O 1
ATOM 5629 N N . GLY C 1 31 ? -3.669 28.532 -80.509 1.00 56.10 36 GLY C N 1
ATOM 5630 C CA . GLY C 1 31 ? -4.364 28.595 -79.247 1.00 55.87 36 GLY C CA 1
ATOM 5631 C C . GLY C 1 31 ? -5.748 29.164 -79.402 1.00 58.31 36 GLY C C 1
ATOM 5632 O O . GLY C 1 31 ? -6.319 29.183 -80.501 1.00 54.42 36 GLY C O 1
ATOM 5633 N N . ASP C 1 32 ? -6.280 29.656 -78.282 1.00 54.87 37 ASP C N 1
ATOM 5634 C CA . ASP C 1 32 ? -7.599 30.285 -78.291 1.00 53.77 37 ASP C CA 1
ATOM 5635 C C . ASP C 1 32 ? -7.563 31.652 -78.972 1.00 55.46 37 ASP C C 1
ATOM 5636 O O . ASP C 1 32 ? -6.648 32.448 -78.744 1.00 53.37 37 ASP C O 1
ATOM 5641 N N . GLN C 1 33 ? -8.573 31.924 -79.813 1.00 52.86 38 GLN C N 1
ATOM 5642 C CA . GLN C 1 33 ? -8.723 33.216 -80.489 1.00 52.05 38 GLN C CA 1
ATOM 5643 C C . GLN C 1 33 ? -10.177 33.694 -80.446 1.00 56.22 38 GLN C C 1
ATOM 5644 O O . GLN C 1 33 ? -10.634 34.446 -81.315 1.00 59.82 38 GLN C O 1
ATOM 5650 N N . THR C 1 34 ? -10.891 33.343 -79.382 1.00 58.16 39 THR C N 1
ATOM 5651 C CA . THR C 1 34 ? -12.273 33.791 -79.203 1.00 57.71 39 THR C CA 1
ATOM 5652 C C . THR C 1 34 ? -12.367 35.316 -79.113 1.00 59.19 39 THR C C 1
ATOM 5653 O O . THR C 1 34 ? -11.588 35.962 -78.399 1.00 67.80 39 THR C O 1
ATOM 5657 N N . TYR C 1 35 ? -13.327 35.895 -79.837 1.00 50.45 40 TYR C N 1
ATOM 5658 C CA . TYR C 1 35 ? -13.546 37.339 -79.800 1.00 50.10 40 TYR C CA 1
ATOM 5659 C C . TYR C 1 35 ? -15.022 37.635 -80.057 1.00 49.91 40 TYR C C 1
ATOM 5660 O O . TYR C 1 35 ? -15.846 36.733 -80.255 1.00 49.99 40 TYR C O 1
ATOM 5669 N N . MET C 1 36 ? -15.357 38.922 -80.014 1.00 57.02 41 MET C N 1
ATOM 5670 C CA . MET C 1 36 ? -16.728 39.374 -80.195 1.00 49.84 41 MET C CA 1
ATOM 5671 C C . MET C 1 36 ? -16.717 40.753 -80.852 1.00 49.63 41 MET C C 1
ATOM 5672 O O . MET C 1 36 ? -15.739 41.491 -80.735 1.00 53.22 41 MET C O 1
ATOM 5677 N N . ARG C 1 37 ? -17.776 41.064 -81.608 1.00 49.69 42 ARG C N 1
ATOM 5678 C CA . ARG C 1 37 ? -17.983 42.390 -82.193 1.00 49.76 42 ARG C CA 1
ATOM 5679 C C . ARG C 1 37 ? -19.335 42.950 -81.774 1.00 50.59 42 ARG C C 1
ATOM 5680 O O . ARG C 1 37 ? -20.321 42.210 -81.683 1.00 57.70 42 ARG C O 1
ATOM 5688 N N . VAL C 1 38 ? -19.376 44.251 -81.484 1.00 50.03 43 VAL C N 1
ATOM 5689 C CA . VAL C 1 38 ? -20.628 44.944 -81.210 1.00 50.34 43 VAL C CA 1
ATOM 5690 C C . VAL C 1 38 ? -20.600 46.286 -81.938 1.00 50.57 43 VAL C C 1
ATOM 5691 O O . VAL C 1 38 ? -19.543 46.899 -82.124 1.00 50.49 43 VAL C O 1
ATOM 5695 N N . GLY C 1 39 ? -21.770 46.712 -82.401 1.00 50.98 44 GLY C N 1
ATOM 5696 C CA . GLY C 1 39 ? -21.871 47.966 -83.117 1.00 51.36 44 GLY C CA 1
ATOM 5697 C C . GLY C 1 39 ? -23.275 48.522 -83.112 1.00 51.95 44 GLY C C 1
ATOM 5698 O O . GLY C 1 39 ? -24.239 47.873 -82.694 1.00 52.10 44 GLY C O 1
ATOM 5699 N N . VAL C 1 40 ? -23.357 49.764 -83.586 1.00 52.39 45 VAL C N 1
ATOM 5700 C CA . VAL C 1 40 ? -24.603 50.496 -83.767 1.00 53.14 45 VAL C CA 1
ATOM 5701 C C . VAL C 1 40 ? -24.653 51.015 -85.205 1.00 53.80 45 VAL C C 1
ATOM 5702 O O . VAL C 1 40 ? -23.647 51.509 -85.728 1.00 53.55 45 VAL C O 1
ATOM 5706 N N . LYS C 1 41 ? -25.809 50.879 -85.857 1.00 54.32 46 LYS C N 1
ATOM 5707 C CA . LYS C 1 41 ? -26.065 51.576 -87.112 1.00 55.09 46 LYS C CA 1
ATOM 5708 C C . LYS C 1 41 ? -27.366 52.343 -86.960 1.00 56.03 46 LYS C C 1
ATOM 5709 O O . LYS C 1 41 ? -28.398 51.761 -86.617 1.00 64.57 46 LYS C O 1
ATOM 5715 N N . GLY C 1 42 ? -27.316 53.631 -87.231 1.00 56.64 47 GLY C N 1
ATOM 5716 C CA . GLY C 1 42 ? -28.467 54.496 -87.035 1.00 57.64 47 GLY C CA 1
ATOM 5717 C C . GLY C 1 42 ? -28.771 55.284 -88.289 1.00 58.71 47 GLY C C 1
ATOM 5718 O O . GLY C 1 42 ? -27.866 55.732 -88.990 1.00 58.68 47 GLY C O 1
ATOM 5719 N N . GLU C 1 43 ? -30.056 55.464 -88.553 1.00 59.78 48 GLU C N 1
ATOM 5720 C CA . GLU C 1 43 ? -30.531 56.192 -89.712 1.00 67.34 48 GLU C CA 1
ATOM 5721 C C . GLU C 1 43 ? -31.539 57.223 -89.239 1.00 71.70 48 GLU C C 1
ATOM 5722 O O . GLU C 1 43 ? -32.372 56.928 -88.380 1.00 78.11 48 GLU C O 1
ATOM 5728 N N . THR C 1 44 ? -31.453 58.437 -89.777 1.00 69.00 49 THR C N 1
ATOM 5729 C CA . THR C 1 44 ? -32.459 59.459 -89.514 1.00 66.51 49 THR C CA 1
ATOM 5730 C C . THR C 1 44 ? -32.867 60.133 -90.813 1.00 68.39 49 THR C C 1
ATOM 5731 O O . THR C 1 44 ? -32.028 60.698 -91.522 1.00 66.54 49 THR C O 1
ATOM 5735 N N . GLN C 1 45 ? -34.163 60.097 -91.107 1.00 68.17 50 GLN C N 1
ATOM 5736 C CA . GLN C 1 45 ? -34.683 60.731 -92.299 1.00 68.82 50 GLN C CA 1
ATOM 5737 C C . GLN C 1 45 ? -34.958 62.173 -91.920 1.00 69.87 50 GLN C C 1
ATOM 5738 O O . GLN C 1 45 ? -35.684 62.436 -90.959 1.00 70.18 50 GLN C O 1
ATOM 5744 N N . ILE C 1 46 ? -34.312 63.095 -92.640 1.00 83.21 51 ILE C N 1
ATOM 5745 C CA . ILE C 1 46 ? -34.337 64.524 -92.352 1.00 71.41 51 ILE C CA 1
ATOM 5746 C C . ILE C 1 46 ? -35.442 65.141 -93.181 1.00 79.93 51 ILE C C 1
ATOM 5747 O O . ILE C 1 46 ? -36.411 65.691 -92.642 1.00 84.53 51 ILE C O 1
ATOM 5752 N N . ASN C 1 47 ? -35.324 65.012 -94.505 1.00 84.93 52 ASN C N 1
ATOM 5753 C CA . ASN C 1 47 ? -36.362 65.549 -95.352 1.00 86.49 52 ASN C CA 1
ATOM 5754 C C . ASN C 1 47 ? -36.930 64.353 -96.113 1.00 84.39 52 ASN C C 1
ATOM 5755 O O . ASN C 1 47 ? -36.730 63.208 -95.713 1.00 77.86 52 ASN C O 1
ATOM 5760 N N . ASP C 1 48 ? -37.575 64.615 -97.251 1.00 90.61 53 ASP C N 1
ATOM 5761 C CA . ASP C 1 48 ? -37.834 63.527 -98.191 1.00 93.57 53 ASP C CA 1
ATOM 5762 C C . ASP C 1 48 ? -36.585 63.189 -98.996 1.00 85.27 53 ASP C C 1
ATOM 5763 O O . ASP C 1 48 ? -36.382 62.040 -99.384 1.00 77.74 53 ASP C O 1
ATOM 5768 N N . GLN C 1 49 ? -35.757 64.185 -99.237 1.00 93.69 54 GLN C N 1
ATOM 5769 C CA . GLN C 1 49 ? -34.506 64.071 -99.958 1.00 96.75 54 GLN C CA 1
ATOM 5770 C C . GLN C 1 49 ? -33.367 63.610 -99.063 1.00 88.60 54 GLN C C 1
ATOM 5771 O O . GLN C 1 49 ? -32.438 62.952 -99.542 1.00 92.96 54 GLN C O 1
ATOM 5777 N N . LEU C 1 50 ? -33.398 63.952 -97.782 1.00 79.59 55 LEU C N 1
ATOM 5778 C CA . LEU C 1 50 ? -32.205 63.923 -96.957 1.00 76.10 55 LEU C CA 1
ATOM 5779 C C . LEU C 1 50 ? -32.302 62.863 -95.872 1.00 76.65 55 LEU C C 1
ATOM 5780 O O . LEU C 1 50 ? -33.329 62.719 -95.200 1.00 76.89 55 LEU C O 1
ATOM 5785 N N . THR C 1 51 ? -31.201 62.148 -95.686 1.00 71.48 56 THR C N 1
ATOM 5786 C CA . THR C 1 51 ? -31.133 61.098 -94.684 1.00 69.95 56 THR C CA 1
ATOM 5787 C C . THR C 1 51 ? -29.749 61.114 -94.057 1.00 66.15 56 THR C C 1
ATOM 5788 O O . THR C 1 51 ? -28.733 61.056 -94.763 1.00 65.90 56 THR C O 1
ATOM 5792 N N . GLY C 1 52 ? -29.716 61.164 -92.730 1.00 65.27 57 GLY C N 1
ATOM 5793 C CA . GLY C 1 52 ? -28.474 61.210 -92.001 1.00 64.00 57 GLY C CA 1
ATOM 5794 C C . GLY C 1 52 ? -28.298 59.869 -91.323 1.00 69.08 57 GLY C C 1
ATOM 5795 O O . GLY C 1 52 ? -29.276 59.175 -91.021 1.00 71.74 57 GLY C O 1
ATOM 5796 N N . TYR C 1 53 ? -27.047 59.506 -91.075 1.00 65.86 58 TYR C N 1
ATOM 5797 C CA . TYR C 1 53 ? -26.765 58.151 -90.637 1.00 61.50 58 TYR C CA 1
ATOM 5798 C C . TYR C 1 53 ? -25.430 58.130 -89.908 1.00 59.54 58 TYR C C 1
ATOM 5799 O O . TYR C 1 53 ? -24.581 59.013 -90.088 1.00 59.32 58 TYR C O 1
ATOM 5808 N N . GLY C 1 54 ? -25.244 57.078 -89.113 1.00 58.52 59 GLY C N 1
ATOM 5809 C CA . GLY C 1 54 ? -23.998 56.866 -88.404 1.00 57.04 59 GLY C CA 1
ATOM 5810 C C . GLY C 1 54 ? -23.795 55.399 -88.111 1.00 56.07 59 GLY C C 1
ATOM 5811 O O . GLY C 1 54 ? -24.752 54.621 -88.025 1.00 56.08 59 GLY C O 1
ATOM 5812 N N . GLN C 1 55 ? -22.528 55.028 -87.941 1.00 55.34 60 GLN C N 1
ATOM 5813 C CA . GLN C 1 55 ? -22.206 53.662 -87.569 1.00 56.42 60 GLN C CA 1
ATOM 5814 C C . GLN C 1 55 ? -20.917 53.620 -86.755 1.00 63.33 60 GLN C C 1
ATOM 5815 O O . GLN C 1 55 ? -19.982 54.382 -87.015 1.00 61.36 60 GLN C O 1
ATOM 5821 N N . TRP C 1 56 ? -20.888 52.723 -85.764 1.00 62.90 61 TRP C N 1
ATOM 5822 C CA . TRP C 1 56 ? -19.732 52.476 -84.914 1.00 56.77 61 TRP C CA 1
ATOM 5823 C C . TRP C 1 56 ? -19.617 50.973 -84.787 1.00 59.97 61 TRP C C 1
ATOM 5824 O O . TRP C 1 56 ? -20.630 50.291 -84.608 1.00 58.89 61 TRP C O 1
ATOM 5835 N N . GLU C 1 57 ? -18.396 50.449 -84.863 1.00 58.40 62 GLU C N 1
ATOM 5836 C CA . GLU C 1 57 ? -18.264 49.027 -84.602 1.00 55.06 62 GLU C CA 1
ATOM 5837 C C . GLU C 1 57 ? -16.964 48.708 -83.883 1.00 53.91 62 GLU C C 1
ATOM 5838 O O . GLU C 1 57 ? -15.899 49.231 -84.231 1.00 50.94 62 GLU C O 1
ATOM 5844 N N . TYR C 1 58 ? -17.098 47.883 -82.838 1.00 52.32 63 TYR C N 1
ATOM 5845 C CA . TYR C 1 58 ? -16.076 47.639 -81.832 1.00 50.29 63 TYR C CA 1
ATOM 5846 C C . TYR C 1 58 ? -15.632 46.186 -81.942 1.00 50.61 63 TYR C C 1
ATOM 5847 O O . TYR C 1 58 ? -16.452 45.287 -82.172 1.00 49.91 63 TYR C O 1
ATOM 5856 N N . ASN C 1 59 ? -14.334 45.962 -81.804 1.00 50.04 64 ASN C N 1
ATOM 5857 C CA . ASN C 1 59 ? -13.790 44.615 -81.762 1.00 49.91 64 ASN C CA 1
ATOM 5858 C C . ASN C 1 59 ? -13.244 44.349 -80.362 1.00 50.48 64 ASN C C 1
ATOM 5859 O O . ASN C 1 59 ? -12.305 45.024 -79.929 1.00 63.60 64 ASN C O 1
ATOM 5864 N N . VAL C 1 60 ? -13.774 43.320 -79.694 1.00 49.83 65 VAL C N 1
ATOM 5865 C CA . VAL C 1 60 ? -13.398 42.979 -78.323 1.00 49.99 65 VAL C CA 1
ATOM 5866 C C . VAL C 1 60 ? -12.814 41.581 -78.284 1.00 50.06 65 VAL C C 1
ATOM 5867 O O . VAL C 1 60 ? -13.523 40.602 -78.545 1.00 59.30 65 VAL C O 1
ATOM 5871 N N . GLN C 1 61 ? -11.564 41.476 -77.839 1.00 50.37 66 GLN C N 1
ATOM 5872 C CA . GLN C 1 61 ? -10.902 40.182 -77.749 1.00 50.59 66 GLN C CA 1
ATOM 5873 C C . GLN C 1 61 ? -11.316 39.487 -76.455 1.00 53.85 66 GLN C C 1
ATOM 5874 O O . GLN C 1 61 ? -11.059 39.999 -75.357 1.00 58.29 66 GLN C O 1
ATOM 5880 N N . ALA C 1 62 ? -11.940 38.313 -76.571 1.00 59.63 67 ALA C N 1
ATOM 5881 C CA . ALA C 1 62 ? -12.338 37.552 -75.392 1.00 54.02 67 ALA C CA 1
ATOM 5882 C C . ALA C 1 62 ? -11.371 36.426 -75.067 1.00 51.57 67 ALA C C 1
ATOM 5883 O O . ALA C 1 62 ? -11.730 35.516 -74.321 1.00 51.90 67 ALA C O 1
ATOM 5885 N N . ASN C 1 63 ? -10.146 36.475 -75.569 1.00 51.75 68 ASN C N 1
ATOM 5886 C CA . ASN C 1 63 ? -9.253 35.340 -75.435 1.00 52.32 68 ASN C CA 1
ATOM 5887 C C . ASN C 1 63 ? -8.035 35.591 -74.550 1.00 53.01 68 ASN C C 1
ATOM 5888 O O . ASN C 1 63 ? -7.098 34.785 -74.571 1.00 53.60 68 ASN C O 1
ATOM 5893 N N . ASN C 1 64 ? -8.021 36.649 -73.743 1.00 55.58 69 ASN C N 1
ATOM 5894 C CA . ASN C 1 64 ? -6.949 36.774 -72.765 1.00 54.48 69 ASN C CA 1
ATOM 5895 C C . ASN C 1 64 ? -7.552 37.029 -71.380 1.00 54.20 69 ASN C C 1
ATOM 5896 O O . ASN C 1 64 ? -8.768 37.166 -71.222 1.00 53.74 69 ASN C O 1
ATOM 5901 N N . THR C 1 65 ? -6.678 37.128 -70.377 1.00 55.09 70 THR C N 1
ATOM 5902 C CA . THR C 1 65 ? -7.055 37.297 -68.974 1.00 55.63 70 THR C CA 1
ATOM 5903 C C . THR C 1 65 ? -7.831 38.598 -68.755 1.00 55.18 70 THR C C 1
ATOM 5904 O O . THR C 1 65 ? -7.974 39.428 -69.653 1.00 55.10 70 THR C O 1
ATOM 5908 N N . GLU C 1 66 ? -8.403 38.742 -67.554 1.00 55.62 71 GLU C N 1
ATOM 5909 C CA . GLU C 1 66 ? -9.002 40.022 -67.178 1.00 55.45 71 GLU C CA 1
ATOM 5910 C C . GLU C 1 66 ? -7.962 41.056 -66.727 1.00 56.16 71 GLU C C 1
ATOM 5911 O O . GLU C 1 66 ? -8.237 42.259 -66.807 1.00 60.79 71 GLU C O 1
ATOM 5917 N N . SER C 1 67 ? -6.758 40.625 -66.331 1.00 56.95 72 SER C N 1
ATOM 5918 C CA . SER C 1 67 ? -5.583 41.477 -66.130 1.00 57.64 72 SER C CA 1
ATOM 5919 C C . SER C 1 67 ? -4.903 41.942 -67.446 1.00 57.13 72 SER C C 1
ATOM 5920 O O . SER C 1 67 ? -3.814 42.515 -67.394 1.00 57.81 72 SER C O 1
ATOM 5923 N N . SER C 1 68 ? -5.445 41.660 -68.627 1.00 56.13 73 SER C N 1
ATOM 5924 C CA . SER C 1 68 ? -4.717 41.917 -69.868 1.00 55.85 73 SER C CA 1
ATOM 5925 C C . SER C 1 68 ? -5.020 43.298 -70.442 1.00 55.36 73 SER C C 1
ATOM 5926 O O . SER C 1 68 ? -6.046 43.903 -70.142 1.00 55.83 73 SER C O 1
ATOM 5929 N N . SER C 1 69 ? -4.124 43.774 -71.311 1.00 55.47 74 SER C N 1
ATOM 5930 C CA . SER C 1 69 ? -4.213 45.127 -71.848 1.00 56.65 74 SER C CA 1
ATOM 5931 C C . SER C 1 69 ? -4.493 45.180 -73.350 1.00 57.10 74 SER C C 1
ATOM 5932 O O . SER C 1 69 ? -4.015 44.355 -74.130 1.00 63.46 74 SER C O 1
ATOM 5935 N N . ASP C 1 70 ? -5.214 46.229 -73.745 1.00 54.80 77 ASP C N 1
ATOM 5936 C CA . ASP C 1 70 ? -5.490 46.541 -75.142 1.00 53.51 77 ASP C CA 1
ATOM 5937 C C . ASP C 1 70 ? -6.194 45.405 -75.875 1.00 52.83 77 ASP C C 1
ATOM 5938 O O . ASP C 1 70 ? -5.830 45.030 -76.990 1.00 53.11 77 ASP C O 1
ATOM 5943 N N . GLN C 1 71 ? -7.256 44.896 -75.253 1.00 52.46 78 GLN C N 1
ATOM 5944 C CA . GLN C 1 71 ? -8.074 43.828 -75.820 1.00 51.90 78 GLN C CA 1
ATOM 5945 C C . GLN C 1 71 ? -9.263 44.323 -76.622 1.00 51.32 78 GLN C C 1
ATOM 5946 O O . GLN C 1 71 ? -10.101 43.507 -77.001 1.00 50.93 78 GLN C O 1
ATOM 5952 N N . ALA C 1 72 ? -9.438 45.625 -76.773 1.00 51.35 79 ALA C N 1
ATOM 5953 C CA . ALA C 1 72 ? -10.578 46.142 -77.503 1.00 50.95 79 ALA C CA 1
ATOM 5954 C C . ALA C 1 72 ? -10.087 47.301 -78.345 1.00 54.04 79 ALA C C 1
ATOM 5955 O O . ALA C 1 72 ? -9.045 47.896 -78.056 1.00 65.24 79 ALA C O 1
ATOM 5957 N N . TRP C 1 73 ? -10.817 47.577 -79.420 1.00 50.90 80 TRP C N 1
ATOM 5958 C CA . TRP C 1 73 ? -10.457 48.660 -80.313 1.00 51.18 80 TRP C CA 1
ATOM 5959 C C . TRP C 1 73 ? -11.612 48.938 -81.262 1.00 55.16 80 TRP C C 1
ATOM 5960 O O . TRP C 1 73 ? -12.472 48.081 -81.509 1.00 51.31 80 TRP C O 1
ATOM 5971 N N . THR C 1 74 ? -11.607 50.150 -81.802 1.00 51.32 81 THR C N 1
ATOM 5972 C CA . THR C 1 74 ? -12.633 50.585 -82.735 1.00 55.13 81 THR C CA 1
ATOM 5973 C C . THR C 1 74 ? -12.165 50.317 -84.162 1.00 57.88 81 THR C C 1
ATOM 5974 O O . THR C 1 74 ? -11.064 50.725 -84.554 1.00 64.86 81 THR C O 1
ATOM 5978 N N . ARG C 1 75 ? -12.958 49.556 -84.913 1.00 51.29 82 ARG C N 1
ATOM 5979 C CA . ARG C 1 75 ? -12.634 49.368 -86.319 1.00 55.23 82 ARG C CA 1
ATOM 5980 C C . ARG C 1 75 ? -13.326 50.408 -87.209 1.00 58.08 82 ARG C C 1
ATOM 5981 O O . ARG C 1 75 ? -12.702 50.913 -88.154 1.00 52.57 82 ARG C O 1
ATOM 5989 N N . LEU C 1 76 ? -14.602 50.739 -86.929 1.00 54.61 83 LEU C N 1
ATOM 5990 C CA . LEU C 1 76 ? -15.350 51.754 -87.671 1.00 57.11 83 LEU C CA 1
ATOM 5991 C C . LEU C 1 76 ? -15.996 52.785 -86.749 1.00 64.49 83 LEU C C 1
ATOM 5992 O O . LEU C 1 76 ? -16.464 52.456 -85.654 1.00 64.63 83 LEU C O 1
ATOM 5997 N N . ALA C 1 77 ? -16.061 54.036 -87.240 1.00 58.29 84 ALA C N 1
ATOM 5998 C CA . ALA C 1 77 ? -16.850 55.121 -86.652 1.00 53.74 84 ALA C CA 1
ATOM 5999 C C . ALA C 1 77 ? -16.940 56.331 -87.590 1.00 54.64 84 ALA C C 1
ATOM 6000 O O . ALA C 1 77 ? -15.938 57.013 -87.827 1.00 55.02 84 ALA C O 1
ATOM 6002 N N . PHE C 1 78 ? -18.134 56.610 -88.123 1.00 55.64 85 PHE C N 1
ATOM 6003 C CA . PHE C 1 78 ? -18.328 57.677 -89.100 1.00 56.13 85 PHE C CA 1
ATOM 6004 C C . PHE C 1 78 ? -19.794 58.093 -89.128 1.00 56.66 85 PHE C C 1
ATOM 6005 O O . PHE C 1 78 ? -20.687 57.297 -88.829 1.00 56.31 85 PHE C O 1
ATOM 6013 N N . ALA C 1 79 ? -20.037 59.333 -89.535 1.00 57.65 86 ALA C N 1
ATOM 6014 C CA . ALA C 1 79 ? -21.386 59.811 -89.759 1.00 58.43 86 ALA C CA 1
ATOM 6015 C C . ALA C 1 79 ? -21.448 60.383 -91.157 1.00 59.53 86 ALA C C 1
ATOM 6016 O O . ALA C 1 79 ? -20.417 60.728 -91.738 1.00 59.78 86 ALA C O 1
ATOM 6018 N N . GLY C 1 80 ? -22.662 60.501 -91.685 1.00 60.33 87 GLY C N 1
ATOM 6019 C CA . GLY C 1 80 ? -22.806 61.099 -92.997 1.00 61.57 87 GLY C CA 1
ATOM 6020 C C . GLY C 1 80 ? -24.244 61.412 -93.339 1.00 72.97 87 GLY C C 1
ATOM 6021 O O . GLY C 1 80 ? -25.175 61.119 -92.581 1.00 76.91 87 GLY C O 1
ATOM 6022 N N . LEU C 1 81 ? -24.401 62.045 -94.500 1.00 75.78 88 LEU C N 1
ATOM 6023 C CA . LEU C 1 81 ? -25.691 62.263 -95.130 1.00 69.79 88 LEU C CA 1
ATOM 6024 C C . LEU C 1 81 ? -25.707 61.536 -96.461 1.00 66.90 88 LEU C C 1
ATOM 6025 O O . LEU C 1 81 ? -24.674 61.391 -97.123 1.00 65.56 88 LEU C O 1
ATOM 6030 N N . LYS C 1 82 ? -26.897 61.111 -96.860 1.00 67.65 89 LYS C N 1
ATOM 6031 C CA . LYS C 1 82 ? -27.089 60.405 -98.115 1.00 67.73 89 LYS C CA 1
ATOM 6032 C C . LYS C 1 82 ? -28.191 61.150 -98.853 1.00 73.58 89 LYS C C 1
ATOM 6033 O O . LYS C 1 82 ? -29.263 61.401 -98.287 1.00 69.42 89 LYS C O 1
ATOM 6039 N N . PHE C 1 83 ? -27.883 61.597 -100.073 1.00 80.06 90 PHE C N 1
ATOM 6040 C CA . PHE C 1 83 ? -28.753 62.484 -100.836 1.00 80.56 90 PHE C CA 1
ATOM 6041 C C . PHE C 1 83 ? -29.628 61.730 -101.831 1.00 88.00 90 PHE C C 1
ATOM 6042 O O . PHE C 1 83 ? -30.501 62.339 -102.452 1.00 95.13 90 PHE C O 1
ATOM 6050 N N . GLY C 1 84 ? -29.468 60.413 -101.931 1.00 94.48 91 GLY C N 1
ATOM 6051 C CA . GLY C 1 84 ? -30.191 59.587 -102.876 1.00 103.28 91 GLY C CA 1
ATOM 6052 C C . GLY C 1 84 ? -29.639 59.638 -104.287 1.00 113.75 91 GLY C C 1
ATOM 6053 O O . GLY C 1 84 ? -28.645 58.968 -104.594 1.00 108.29 91 GLY C O 1
ATOM 6054 N N . ASP C 1 85 ? -30.267 60.444 -105.150 1.00 131.99 92 ASP C N 1
ATOM 6055 C CA . ASP C 1 85 ? -29.810 60.592 -106.530 1.00 144.63 92 ASP C CA 1
ATOM 6056 C C . ASP C 1 85 ? -28.509 61.380 -106.654 1.00 144.77 92 ASP C C 1
ATOM 6057 O O . ASP C 1 85 ? -27.849 61.291 -107.698 1.00 147.70 92 ASP C O 1
ATOM 6062 N N . ALA C 1 86 ? -28.125 62.145 -105.627 1.00 129.38 93 ALA C N 1
ATOM 6063 C CA . ALA C 1 86 ? -26.839 62.837 -105.602 1.00 101.15 93 ALA C CA 1
ATOM 6064 C C . ALA C 1 86 ? -25.731 62.074 -104.873 1.00 96.94 93 ALA C C 1
ATOM 6065 O O . ALA C 1 86 ? -24.587 62.548 -104.871 1.00 83.71 93 ALA C O 1
ATOM 6067 N N . GLY C 1 87 ? -26.032 60.917 -104.262 1.00 103.57 94 GLY C N 1
ATOM 6068 C CA . GLY C 1 87 ? -24.999 60.041 -103.729 1.00 102.49 94 GLY C CA 1
ATOM 6069 C C . GLY C 1 87 ? -25.009 59.846 -102.219 1.00 100.44 94 GLY C C 1
ATOM 6070 O O . GLY C 1 87 ? -26.000 59.381 -101.651 1.00 102.71 94 GLY C O 1
ATOM 6071 N N . SER C 1 88 ? -23.889 60.163 -101.566 1.00 90.58 95 SER C N 1
ATOM 6072 C CA . SER C 1 88 ? -23.694 60.050 -100.124 1.00 77.38 95 SER C CA 1
ATOM 6073 C C . SER C 1 88 ? -22.342 60.641 -99.765 1.00 66.23 95 SER C C 1
ATOM 6074 O O . SER C 1 88 ? -21.404 60.589 -100.560 1.00 66.56 95 SER C O 1
ATOM 6077 N N . PHE C 1 89 ? -22.233 61.152 -98.546 1.00 65.48 96 PHE C N 1
ATOM 6078 C CA . PHE C 1 89 ? -20.939 61.612 -98.063 1.00 64.94 96 PHE C CA 1
ATOM 6079 C C . PHE C 1 89 ? -20.823 61.367 -96.564 1.00 63.78 96 PHE C C 1
ATOM 6080 O O . PHE C 1 89 ? -21.800 61.520 -95.832 1.00 64.49 96 PHE C O 1
ATOM 6088 N N . ASP C 1 90 ? -19.631 60.961 -96.120 1.00 62.57 97 ASP C N 1
ATOM 6089 C CA . ASP C 1 90 ? -19.379 60.686 -94.709 1.00 61.57 97 ASP C CA 1
ATOM 6090 C C . ASP C 1 90 ? -17.898 60.867 -94.353 1.00 60.90 97 ASP C C 1
ATOM 6091 O O . ASP C 1 90 ? -17.019 60.866 -95.218 1.00 61.35 97 ASP C O 1
ATOM 6096 N N . TYR C 1 91 ? -17.639 61.017 -93.049 1.00 60.14 98 TYR C N 1
ATOM 6097 C CA . TYR C 1 91 ? -16.301 61.171 -92.490 1.00 59.76 98 TYR C CA 1
ATOM 6098 C C . TYR C 1 91 ? -16.221 60.398 -91.183 1.00 58.53 98 TYR C C 1
ATOM 6099 O O . TYR C 1 91 ? -17.220 60.247 -90.472 1.00 58.17 98 TYR C O 1
ATOM 6108 N N . GLY C 1 92 ? -15.020 59.911 -90.884 1.00 58.00 99 GLY C N 1
ATOM 6109 C CA . GLY C 1 92 ? -14.677 59.184 -89.666 1.00 56.98 99 GLY C CA 1
ATOM 6110 C C . GLY C 1 92 ? -13.486 58.266 -89.902 1.00 59.32 99 GLY C C 1
ATOM 6111 O O . GLY C 1 92 ? -12.592 58.579 -90.692 1.00 57.33 99 GLY C O 1
ATOM 6112 N N . ARG C 1 93 ? -13.497 57.143 -89.180 1.00 61.32 100 ARG C N 1
ATOM 6113 C CA . ARG C 1 93 ? -12.610 56.012 -89.441 1.00 55.76 100 ARG C CA 1
ATOM 6114 C C . ARG C 1 93 ? -13.416 55.008 -90.250 1.00 54.98 100 ARG C C 1
ATOM 6115 O O . ARG C 1 93 ? -14.472 54.563 -89.804 1.00 59.59 100 ARG C O 1
ATOM 6123 N N . ASN C 1 94 ? -12.948 54.674 -91.442 1.00 55.40 101 ASN C N 1
ATOM 6124 C CA . ASN C 1 94 ? -13.772 53.856 -92.324 1.00 56.83 101 ASN C CA 1
ATOM 6125 C C . ASN C 1 94 ? -12.867 53.149 -93.322 1.00 59.40 101 ASN C C 1
ATOM 6126 O O . ASN C 1 94 ? -11.647 53.319 -93.305 1.00 67.93 101 ASN C O 1
ATOM 6131 N N . TYR C 1 95 ? -13.471 52.334 -94.183 1.00 55.80 102 TYR C N 1
ATOM 6132 C CA . TYR C 1 95 ? -12.687 51.520 -95.101 1.00 56.08 102 TYR C CA 1
ATOM 6133 C C . TYR C 1 95 ? -12.150 52.375 -96.239 1.00 57.21 102 TYR C C 1
ATOM 6134 O O . TYR C 1 95 ? -12.884 53.173 -96.827 1.00 57.91 102 TYR C O 1
ATOM 6143 N N . GLY C 1 96 ? -10.868 52.191 -96.561 1.00 57.52 103 GLY C N 1
ATOM 6144 C CA . GLY C 1 96 ? -10.344 52.760 -97.789 1.00 62.99 103 GLY C CA 1
ATOM 6145 C C . GLY C 1 96 ? -11.088 52.222 -98.997 1.00 67.16 103 GLY C C 1
ATOM 6146 O O . GLY C 1 96 ? -11.594 51.094 -98.989 1.00 58.75 103 GLY C O 1
ATOM 6147 N N . VAL C 1 97 ? -11.134 53.027 -100.066 1.00 61.94 104 VAL C N 1
ATOM 6148 C CA . VAL C 1 97 ? -11.947 52.627 -101.215 1.00 61.31 104 VAL C CA 1
ATOM 6149 C C . VAL C 1 97 ? -11.306 51.531 -102.052 1.00 61.55 104 VAL C C 1
ATOM 6150 O O . VAL C 1 97 ? -12.027 50.833 -102.765 1.00 63.98 104 VAL C O 1
ATOM 6154 N N . VAL C 1 98 ? -9.981 51.359 -101.987 1.00 61.61 105 VAL C N 1
ATOM 6155 C CA . VAL C 1 98 ? -9.330 50.203 -102.601 1.00 63.10 105 VAL C CA 1
ATOM 6156 C C . VAL C 1 98 ? -10.100 48.943 -102.259 1.00 61.44 105 VAL C C 1
ATOM 6157 O O . VAL C 1 98 ? -10.201 48.014 -103.070 1.00 61.37 105 VAL C O 1
ATOM 6161 N N . TYR C 1 99 ? -10.673 48.905 -101.060 1.00 59.78 106 TYR C N 1
ATOM 6162 C CA . TYR C 1 99 ? -11.463 47.786 -100.579 1.00 59.35 106 TYR C CA 1
ATOM 6163 C C . TYR C 1 99 ? -12.823 47.659 -101.262 1.00 59.36 106 TYR C C 1
ATOM 6164 O O . TYR C 1 99 ? -13.545 46.711 -100.956 1.00 59.27 106 TYR C O 1
ATOM 6173 N N . ASP C 1 100 ? -13.223 48.579 -102.141 1.00 60.40 107 ASP C N 1
ATOM 6174 C CA . ASP C 1 100 ? -14.501 48.365 -102.822 1.00 67.25 107 ASP C CA 1
ATOM 6175 C C . ASP C 1 100 ? -14.439 47.302 -103.895 1.00 65.52 107 ASP C C 1
ATOM 6176 O O . ASP C 1 100 ? -15.490 46.758 -104.259 1.00 61.96 107 ASP C O 1
ATOM 6181 N N . VAL C 1 101 ? -13.245 47.016 -104.408 1.00 62.10 108 VAL C N 1
ATOM 6182 C CA . VAL C 1 101 ? -13.025 45.890 -105.291 1.00 65.55 108 VAL C CA 1
ATOM 6183 C C . VAL C 1 101 ? -12.304 44.757 -104.566 1.00 67.74 108 VAL C C 1
ATOM 6184 O O . VAL C 1 101 ? -12.692 43.596 -104.692 1.00 79.67 108 VAL C O 1
ATOM 6188 N N . THR C 1 102 ? -11.313 45.086 -103.737 1.00 61.08 109 THR C N 1
ATOM 6189 C CA . THR C 1 102 ? -10.588 44.089 -102.952 1.00 60.25 109 THR C CA 1
ATOM 6190 C C . THR C 1 102 ? -11.509 43.296 -102.019 1.00 59.17 109 THR C C 1
ATOM 6191 O O . THR C 1 102 ? -11.223 42.128 -101.719 1.00 67.54 109 THR C O 1
ATOM 6195 N N . SER C 1 103 ? -12.624 43.888 -101.556 1.00 58.76 110 SER C N 1
ATOM 6196 C CA . SER C 1 103 ? -13.629 43.169 -100.746 1.00 57.92 110 SER C CA 1
ATOM 6197 C C . SER C 1 103 ? -14.200 41.920 -101.411 1.00 58.33 110 SER C C 1
ATOM 6198 O O . SER C 1 103 ? -14.820 41.104 -100.721 1.00 57.69 110 SER C O 1
ATOM 6201 N N . TRP C 1 104 ? -14.108 41.808 -102.744 1.00 64.47 111 TRP C N 1
ATOM 6202 C CA . TRP C 1 104 ? -14.734 40.693 -103.453 1.00 62.41 111 TRP C CA 1
ATOM 6203 C C . TRP C 1 104 ? -14.024 39.366 -103.147 1.00 59.70 111 TRP C C 1
ATOM 6204 O O . TRP C 1 104 ? -14.663 38.305 -103.123 1.00 59.68 111 TRP C O 1
ATOM 6215 N N . THR C 1 105 ? -12.727 39.426 -102.824 1.00 59.44 112 THR C N 1
ATOM 6216 C CA . THR C 1 105 ? -11.905 38.264 -102.492 1.00 59.20 112 THR C CA 1
ATOM 6217 C C . THR C 1 105 ? -11.804 38.010 -100.979 1.00 63.72 112 THR C C 1
ATOM 6218 O O . THR C 1 105 ? -11.037 37.142 -100.552 1.00 59.80 112 THR C O 1
ATOM 6222 N N . ASP C 1 106 ? -12.485 38.807 -100.160 1.00 69.52 113 ASP C N 1
ATOM 6223 C CA . ASP C 1 106 ? -12.422 38.665 -98.700 1.00 73.63 113 ASP C CA 1
ATOM 6224 C C . ASP C 1 106 ? -13.690 37.957 -98.224 1.00 71.94 113 ASP C C 1
ATOM 6225 O O . ASP C 1 106 ? -14.643 38.586 -97.753 1.00 70.11 113 ASP C O 1
ATOM 6230 N N . VAL C 1 107 ? -13.732 36.637 -98.421 1.00 67.73 114 VAL C N 1
ATOM 6231 C CA . VAL C 1 107 ? -14.958 35.872 -98.215 1.00 64.28 114 VAL C CA 1
ATOM 6232 C C . VAL C 1 107 ? -14.658 34.481 -97.658 1.00 62.76 114 VAL C C 1
ATOM 6233 O O . VAL C 1 107 ? -15.563 33.643 -97.538 1.00 55.75 114 VAL C O 1
ATOM 6237 N N . LEU C 1 108 ? -13.394 34.228 -97.301 1.00 61.79 115 LEU C N 1
ATOM 6238 C CA . LEU C 1 108 ? -13.015 32.938 -96.738 1.00 61.35 115 LEU C CA 1
ATOM 6239 C C . LEU C 1 108 ? -13.664 32.776 -95.360 1.00 67.15 115 LEU C C 1
ATOM 6240 O O . LEU C 1 108 ? -14.043 33.765 -94.727 1.00 69.39 115 LEU C O 1
ATOM 6245 N N . PRO C 1 109 ? -13.803 31.537 -94.868 1.00 73.98 116 PRO C N 1
ATOM 6246 C CA . PRO C 1 109 ? -14.395 31.358 -93.524 1.00 67.52 116 PRO C CA 1
ATOM 6247 C C . PRO C 1 109 ? -13.615 32.068 -92.424 1.00 66.64 116 PRO C C 1
ATOM 6248 O O . PRO C 1 109 ? -14.209 32.632 -91.493 1.00 52.76 116 PRO C O 1
ATOM 6252 N N . GLU C 1 110 ? -12.287 32.085 -92.524 1.00 63.71 117 GLU C N 1
ATOM 6253 C CA . GLU C 1 110 ? -11.506 32.854 -91.566 1.00 61.42 117 GLU C CA 1
ATOM 6254 C C . GLU C 1 110 ? -10.292 33.598 -92.115 1.00 70.48 117 GLU C C 1
ATOM 6255 O O . GLU C 1 110 ? -10.003 34.684 -91.603 1.00 82.67 117 GLU C O 1
ATOM 6261 N N . PHE C 1 111 ? -9.627 33.151 -93.170 1.00 71.47 118 PHE C N 1
ATOM 6262 C CA . PHE C 1 111 ? -8.418 33.870 -93.541 1.00 67.60 118 PHE C CA 1
ATOM 6263 C C . PHE C 1 111 ? -8.644 34.768 -94.758 1.00 67.46 118 PHE C C 1
ATOM 6264 O O . PHE C 1 111 ? -9.781 35.128 -95.087 1.00 63.70 118 PHE C O 1
ATOM 6272 N N . GLY C 1 112 ? -7.565 35.114 -95.448 1.00 72.52 119 GLY C N 1
ATOM 6273 C CA . GLY C 1 112 ? -7.650 36.057 -96.542 1.00 77.49 119 GLY C CA 1
ATOM 6274 C C . GLY C 1 112 ? -7.472 37.505 -96.112 1.00 71.82 119 GLY C C 1
ATOM 6275 O O . GLY C 1 112 ? -7.205 37.835 -94.955 1.00 60.32 119 GLY C O 1
ATOM 6276 N N . GLY C 1 113 ? -7.571 38.381 -97.108 1.00 80.55 120 GLY C N 1
ATOM 6277 C CA . GLY C 1 113 ? -7.443 39.812 -96.931 1.00 82.48 120 GLY C CA 1
ATOM 6278 C C . GLY C 1 113 ? -6.202 40.230 -96.181 1.00 88.35 120 GLY C C 1
ATOM 6279 O O . GLY C 1 113 ? -6.237 41.242 -95.475 1.00 101.77 120 GLY C O 1
ATOM 6280 N N . ASP C 1 114 ? -5.105 39.472 -96.301 1.00 76.90 121 ASP C N 1
ATOM 6281 C CA . ASP C 1 114 ? -3.885 39.844 -95.593 1.00 78.78 121 ASP C CA 1
ATOM 6282 C C . ASP C 1 114 ? -2.688 39.952 -96.530 1.00 75.64 121 ASP C C 1
ATOM 6283 O O . ASP C 1 114 ? -1.542 39.756 -96.110 1.00 71.73 121 ASP C O 1
ATOM 6288 N N . THR C 1 115 ? -2.931 40.280 -97.803 1.00 80.23 122 THR C N 1
ATOM 6289 C CA . THR C 1 115 ? -1.852 40.871 -98.590 1.00 85.74 122 THR C CA 1
ATOM 6290 C C . THR C 1 115 ? -1.500 42.260 -98.068 1.00 92.44 122 THR C C 1
ATOM 6291 O O . THR C 1 115 ? -0.401 42.758 -98.343 1.00 96.25 122 THR C O 1
ATOM 6295 N N . TYR C 1 116 ? -2.415 42.864 -97.301 1.00 85.77 123 TYR C N 1
ATOM 6296 C CA . TYR C 1 116 ? -2.343 44.189 -96.707 1.00 88.22 123 TYR C CA 1
ATOM 6297 C C . TYR C 1 116 ? -2.762 44.095 -95.239 1.00 87.84 123 TYR C C 1
ATOM 6298 O O . TYR C 1 116 ? -3.177 43.037 -94.762 1.00 92.15 123 TYR C O 1
ATOM 6307 N N . GLY C 1 117 ? -2.654 45.216 -94.521 1.00 79.99 124 GLY C N 1
ATOM 6308 C CA . GLY C 1 117 ? -3.189 45.354 -93.187 1.00 77.05 124 GLY C CA 1
ATOM 6309 C C . GLY C 1 117 ? -4.302 46.396 -93.126 1.00 69.62 124 GLY C C 1
ATOM 6310 O O . GLY C 1 117 ? -4.733 46.943 -94.137 1.00 66.91 124 GLY C O 1
ATOM 6311 N N . SER C 1 118 ? -4.824 46.586 -91.912 1.00 62.57 125 SER C N 1
ATOM 6312 C CA . SER C 1 118 ? -5.613 47.755 -91.542 1.00 60.28 125 SER C CA 1
ATOM 6313 C C . SER C 1 118 ? -4.666 48.904 -91.195 1.00 65.11 125 SER C C 1
ATOM 6314 O O . SER C 1 118 ? -3.518 48.681 -90.789 1.00 67.94 125 SER C O 1
ATOM 6317 N N . ASP C 1 119 ? -5.163 50.145 -91.319 1.00 62.58 126 ASP C N 1
ATOM 6318 C CA . ASP C 1 119 ? -4.309 51.331 -91.170 1.00 61.37 126 ASP C CA 1
ATOM 6319 C C . ASP C 1 119 ? -3.086 51.152 -92.048 1.00 62.99 126 ASP C C 1
ATOM 6320 O O . ASP C 1 119 ? -1.939 51.237 -91.594 1.00 61.88 126 ASP C O 1
ATOM 6325 N N . ASN C 1 120 ? -3.358 50.837 -93.317 1.00 66.96 127 ASN C N 1
ATOM 6326 C CA . ASN C 1 120 ? -2.355 50.587 -94.348 1.00 63.99 127 ASN C CA 1
ATOM 6327 C C . ASN C 1 120 ? -2.890 51.376 -95.528 1.00 71.77 127 ASN C C 1
ATOM 6328 O O . ASN C 1 120 ? -3.612 50.844 -96.373 1.00 79.76 127 ASN C O 1
ATOM 6333 N N . PHE C 1 121 ? -2.521 52.651 -95.565 1.00 70.76 128 PHE C N 1
ATOM 6334 C CA . PHE C 1 121 ? -3.011 53.602 -96.545 1.00 60.81 128 PHE C CA 1
ATOM 6335 C C . PHE C 1 121 ? -4.505 53.379 -96.771 1.00 62.73 128 PHE C C 1
ATOM 6336 O O . PHE C 1 121 ? -5.246 53.266 -95.790 1.00 68.87 128 PHE C O 1
ATOM 6344 N N . LEU C 1 122 ? -4.994 53.286 -97.999 1.00 60.71 129 LEU C N 1
ATOM 6345 C CA . LEU C 1 122 ? -6.436 53.152 -98.160 1.00 60.20 129 LEU C CA 1
ATOM 6346 C C . LEU C 1 122 ? -6.846 51.752 -98.588 1.00 59.78 129 LEU C C 1
ATOM 6347 O O . LEU C 1 122 ? -7.894 51.574 -99.213 1.00 65.08 129 LEU C O 1
ATOM 6352 N N . GLN C 1 123 ? -6.069 50.741 -98.208 1.00 59.39 130 GLN C N 1
ATOM 6353 C CA . GLN C 1 123 ? -6.393 49.385 -98.627 1.00 62.05 130 GLN C CA 1
ATOM 6354 C C . GLN C 1 123 ? -7.340 48.688 -97.674 1.00 69.48 130 GLN C C 1
ATOM 6355 O O . GLN C 1 123 ? -8.083 47.801 -98.105 1.00 75.19 130 GLN C O 1
ATOM 6361 N N . SER C 1 124 ? -7.362 49.105 -96.409 1.00 74.36 131 SER C N 1
ATOM 6362 C CA . SER C 1 124 ? -8.389 48.702 -95.450 1.00 68.61 131 SER C CA 1
ATOM 6363 C C . SER C 1 124 ? -8.659 49.881 -94.523 1.00 63.76 131 SER C C 1
ATOM 6364 O O . SER C 1 124 ? -8.195 50.996 -94.770 1.00 61.32 131 SER C O 1
ATOM 6367 N N . ARG C 1 125 ? -9.394 49.624 -93.440 1.00 61.99 132 ARG C N 1
ATOM 6368 C CA . ARG C 1 125 ? -9.824 50.673 -92.520 1.00 57.87 132 ARG C CA 1
ATOM 6369 C C . ARG C 1 125 ? -8.684 51.613 -92.116 1.00 55.20 132 ARG C C 1
ATOM 6370 O O . ARG C 1 125 ? -7.543 51.198 -91.875 1.00 55.29 132 ARG C O 1
ATOM 6378 N N . ALA C 1 126 ? -9.016 52.898 -92.058 1.00 55.79 133 ALA C N 1
ATOM 6379 C CA . ALA C 1 126 ? -8.036 53.945 -91.821 1.00 66.07 133 ALA C CA 1
ATOM 6380 C C . ALA C 1 126 ? -8.700 55.091 -91.070 1.00 71.21 133 ALA C C 1
ATOM 6381 O O . ALA C 1 126 ? -9.916 55.290 -91.148 1.00 64.45 133 ALA C O 1
ATOM 6383 N N . ASN C 1 127 ? -7.879 55.852 -90.349 1.00 72.77 134 ASN C N 1
ATOM 6384 C CA . ASN C 1 127 ? -8.356 57.056 -89.675 1.00 63.71 134 ASN C CA 1
ATOM 6385 C C . ASN C 1 127 ? -8.461 58.225 -90.644 1.00 61.63 134 ASN C C 1
ATOM 6386 O O . ASN C 1 127 ? -7.538 58.503 -91.415 1.00 60.09 134 ASN C O 1
ATOM 6391 N N . GLY C 1 128 ? -9.572 58.942 -90.563 1.00 57.85 135 GLY C N 1
ATOM 6392 C CA . GLY C 1 128 ? -9.620 60.265 -91.134 1.00 58.94 135 GLY C CA 1
ATOM 6393 C C . GLY C 1 128 ? -9.954 60.271 -92.604 1.00 59.62 135 GLY C C 1
ATOM 6394 O O . GLY C 1 128 ? -9.304 60.963 -93.388 1.00 69.98 135 GLY C O 1
ATOM 6395 N N . VAL C 1 129 ? -10.981 59.527 -92.996 1.00 59.16 136 VAL C N 1
ATOM 6396 C CA . VAL C 1 129 ? -11.323 59.385 -94.400 1.00 60.92 136 VAL C CA 1
ATOM 6397 C C . VAL C 1 129 ? -12.671 60.040 -94.661 1.00 60.29 136 VAL C C 1
ATOM 6398 O O . VAL C 1 129 ? -13.676 59.724 -94.007 1.00 59.62 136 VAL C O 1
ATOM 6402 N N . ALA C 1 130 ? -12.674 60.959 -95.619 1.00 61.55 137 ALA C N 1
ATOM 6403 C CA . ALA C 1 130 ? -13.885 61.511 -96.193 1.00 62.30 137 ALA C CA 1
ATOM 6404 C C . ALA C 1 130 ? -14.079 60.791 -97.512 1.00 62.77 137 ALA C C 1
ATOM 6405 O O . ALA C 1 130 ? -13.118 60.645 -98.274 1.00 64.84 137 ALA C O 1
ATOM 6407 N N . THR C 1 131 ? -15.290 60.287 -97.755 1.00 62.64 138 THR C N 1
ATOM 6408 C CA . THR C 1 131 ? -15.543 59.479 -98.946 1.00 69.61 138 THR C CA 1
ATOM 6409 C C . THR C 1 131 ? -16.877 59.885 -99.558 1.00 71.78 138 THR C C 1
ATOM 6410 O O . THR C 1 131 ? -17.930 59.712 -98.926 1.00 63.54 138 THR C O 1
ATOM 6414 N N . TYR C 1 132 ? -16.826 60.417 -100.787 1.00 70.80 139 TYR C N 1
ATOM 6415 C CA . TYR C 1 132 ? -18.023 60.621 -101.590 1.00 70.24 139 TYR C CA 1
ATOM 6416 C C . TYR C 1 132 ? -18.310 59.343 -102.384 1.00 71.69 139 TYR C C 1
ATOM 6417 O O . TYR C 1 132 ? -17.396 58.711 -102.936 1.00 66.48 139 TYR C O 1
ATOM 6426 N N . ARG C 1 133 ? -19.590 58.957 -102.421 1.00 66.64 140 ARG C N 1
ATOM 6427 C CA . ARG C 1 133 ? -20.029 57.789 -103.163 1.00 66.76 140 ARG C CA 1
ATOM 6428 C C . ARG C 1 133 ? -21.276 58.125 -103.967 1.00 71.89 140 ARG C C 1
ATOM 6429 O O . ARG C 1 133 ? -22.124 58.913 -103.532 1.00 69.55 140 ARG C O 1
ATOM 6437 N N . ASN C 1 134 ? -21.391 57.482 -105.135 1.00 72.22 141 ASN C N 1
ATOM 6438 C CA . ASN C 1 134 ? -22.474 57.728 -106.082 1.00 71.32 141 ASN C CA 1
ATOM 6439 C C . ASN C 1 134 ? -22.844 56.429 -106.776 1.00 70.99 141 ASN C C 1
ATOM 6440 O O . ASN C 1 134 ? -21.990 55.771 -107.379 1.00 70.94 141 ASN C O 1
ATOM 6445 N N . SER C 1 135 ? -24.122 56.086 -106.714 1.00 71.34 142 SER C N 1
ATOM 6446 C CA . SER C 1 135 ? -24.627 54.863 -107.313 1.00 80.92 142 SER C CA 1
ATOM 6447 C C . SER C 1 135 ? -25.330 55.166 -108.632 1.00 84.51 142 SER C C 1
ATOM 6448 O O . SER C 1 135 ? -26.029 56.174 -108.759 1.00 84.79 142 SER C O 1
ATOM 6451 N N . ASP C 1 136 ? -25.191 54.251 -109.594 1.00 86.57 143 ASP C N 1
ATOM 6452 C CA . ASP C 1 136 ? -25.738 54.425 -110.942 1.00 88.00 143 ASP C CA 1
ATOM 6453 C C . ASP C 1 136 ? -25.201 55.685 -111.633 1.00 99.80 143 ASP C C 1
ATOM 6454 O O . ASP C 1 136 ? -25.900 56.301 -112.448 1.00 107.05 143 ASP C O 1
ATOM 6459 N N . PHE C 1 137 ? -23.937 56.038 -111.363 1.00 99.32 144 PHE C N 1
ATOM 6460 C CA . PHE C 1 137 ? -23.267 57.190 -111.967 1.00 95.56 144 PHE C CA 1
ATOM 6461 C C . PHE C 1 137 ? -24.174 58.409 -112.110 1.00 105.17 144 PHE C C 1
ATOM 6462 O O . PHE C 1 137 ? -24.548 58.789 -113.226 1.00 105.47 144 PHE C O 1
ATOM 6470 N N . PHE C 1 138 ? -24.486 59.047 -110.977 1.00 108.46 145 PHE C N 1
ATOM 6471 C CA . PHE C 1 138 ? -25.328 60.242 -110.931 1.00 109.50 145 PHE C CA 1
ATOM 6472 C C . PHE C 1 138 ? -26.692 59.970 -111.552 1.00 111.25 145 PHE C C 1
ATOM 6473 O O . PHE C 1 138 ? -27.267 60.826 -112.228 1.00 112.67 145 PHE C O 1
ATOM 6481 N N . GLY C 1 139 ? -27.206 58.765 -111.323 1.00 107.71 146 GLY C N 1
ATOM 6482 C CA . GLY C 1 139 ? -28.457 58.378 -111.932 1.00 109.09 146 GLY C CA 1
ATOM 6483 C C . GLY C 1 139 ? -28.437 58.283 -113.446 1.00 107.70 146 GLY C C 1
ATOM 6484 O O . GLY C 1 139 ? -29.503 58.227 -114.062 1.00 106.54 146 GLY C O 1
ATOM 6485 N N . LEU C 1 140 ? -27.259 58.273 -114.076 1.00 106.53 147 LEU C N 1
ATOM 6486 C CA . LEU C 1 140 ? -27.175 58.265 -115.537 1.00 104.20 147 LEU C CA 1
ATOM 6487 C C . LEU C 1 140 ? -26.976 56.865 -116.112 1.00 116.11 147 LEU C C 1
ATOM 6488 O O . LEU C 1 140 ? -27.699 56.449 -117.030 1.00 117.15 147 LEU C O 1
ATOM 6493 N N . VAL C 1 141 ? -25.912 56.166 -115.668 1.00 115.62 148 VAL C N 1
ATOM 6494 C CA . VAL C 1 141 ? -25.520 54.900 -116.268 1.00 108.31 148 VAL C CA 1
ATOM 6495 C C . VAL C 1 141 ? -25.853 53.813 -115.228 1.00 104.87 148 VAL C C 1
ATOM 6496 O O . VAL C 1 141 ? -25.129 53.586 -114.257 1.00 109.62 148 VAL C O 1
ATOM 6500 N N . ASP C 1 142 ? -27.012 53.165 -115.383 1.00 107.26 149 ASP C N 1
ATOM 6501 C CA . ASP C 1 142 ? -27.496 52.124 -114.451 1.00 101.50 149 ASP C CA 1
ATOM 6502 C C . ASP C 1 142 ? -26.452 51.051 -114.102 1.00 89.65 149 ASP C C 1
ATOM 6503 O O . ASP C 1 142 ? -25.946 50.335 -114.977 1.00 84.50 149 ASP C O 1
ATOM 6508 N N . GLY C 1 143 ? -26.190 50.896 -112.810 1.00 89.38 150 GLY C N 1
ATOM 6509 C CA . GLY C 1 143 ? -25.388 49.795 -112.330 1.00 85.42 150 GLY C CA 1
ATOM 6510 C C . GLY C 1 143 ? -23.912 50.068 -112.245 1.00 81.73 150 GLY C C 1
ATOM 6511 O O . GLY C 1 143 ? -23.146 49.139 -111.962 1.00 74.12 150 GLY C O 1
ATOM 6512 N N . LEU C 1 144 ? -23.480 51.301 -112.489 1.00 85.88 151 LEU C N 1
ATOM 6513 C CA . LEU C 1 144 ? -22.071 51.647 -112.409 1.00 79.82 151 LEU C CA 1
ATOM 6514 C C . LEU C 1 144 ? -21.892 52.486 -111.151 1.00 74.13 151 LEU C C 1
ATOM 6515 O O . LEU C 1 144 ? -22.549 53.518 -110.982 1.00 76.74 151 LEU C O 1
ATOM 6520 N N . ASN C 1 145 ? -21.046 52.021 -110.249 1.00 72.17 152 ASN C N 1
ATOM 6521 C CA . ASN C 1 145 ? -20.892 52.643 -108.945 1.00 70.74 152 ASN C CA 1
ATOM 6522 C C . ASN C 1 145 ? -19.460 53.112 -108.802 1.00 70.32 152 ASN C C 1
ATOM 6523 O O . ASN C 1 145 ? -18.519 52.381 -109.138 1.00 70.11 152 ASN C O 1
ATOM 6528 N N . PHE C 1 146 ? -19.303 54.334 -108.316 1.00 70.31 153 PHE C N 1
ATOM 6529 C CA . PHE C 1 146 ? -17.988 54.927 -108.214 1.00 71.81 153 PHE C CA 1
ATOM 6530 C C . PHE C 1 146 ? -17.885 55.651 -106.880 1.00 70.34 153 PHE C C 1
ATOM 6531 O O . PHE C 1 146 ? -18.887 55.926 -106.213 1.00 68.60 153 PHE C O 1
ATOM 6539 N N . ALA C 1 147 ? -16.647 55.890 -106.464 1.00 68.39 154 ALA C N 1
ATOM 6540 C CA . ALA C 1 147 ? -16.389 56.466 -105.160 1.00 67.24 154 ALA C CA 1
ATOM 6541 C C . ALA C 1 147 ? -15.141 57.333 -105.239 1.00 72.86 154 ALA C C 1
ATOM 6542 O O . ALA C 1 147 ? -14.228 57.073 -106.030 1.00 71.87 154 ALA C O 1
ATOM 6544 N N . LEU C 1 148 ? -15.132 58.400 -104.449 1.00 76.08 155 LEU C N 1
ATOM 6545 C CA . LEU C 1 148 ? -13.980 59.283 -104.379 1.00 73.17 155 LEU C CA 1
ATOM 6546 C C . LEU C 1 148 ? -13.708 59.574 -102.916 1.00 68.87 155 LEU C C 1
ATOM 6547 O O . LEU C 1 148 ? -14.644 59.648 -102.118 1.00 65.98 155 LEU C O 1
ATOM 6552 N N . GLN C 1 149 ? -12.433 59.733 -102.563 1.00 66.47 156 GLN C N 1
ATOM 6553 C CA . GLN C 1 149 ? -12.080 59.673 -101.152 1.00 65.20 156 GLN C CA 1
ATOM 6554 C C . GLN C 1 149 ? -10.750 60.386 -100.912 1.00 65.54 156 GLN C C 1
ATOM 6555 O O . GLN C 1 149 ? -9.838 60.301 -101.734 1.00 66.37 156 GLN C O 1
ATOM 6561 N N . TYR C 1 150 ? -10.661 61.107 -99.786 1.00 65.08 157 TYR C N 1
ATOM 6562 C CA . TYR C 1 150 ? -9.448 61.808 -99.372 1.00 70.27 157 TYR C CA 1
ATOM 6563 C C . TYR C 1 150 ? -9.158 61.508 -97.901 1.00 68.46 157 TYR C C 1
ATOM 6564 O O . TYR C 1 150 ? -10.065 61.225 -97.111 1.00 63.13 157 TYR C O 1
ATOM 6573 N N . GLN C 1 151 ? -7.880 61.588 -97.538 1.00 64.22 158 GLN C N 1
ATOM 6574 C CA . GLN C 1 151 ? -7.442 61.222 -96.206 1.00 63.14 158 GLN C CA 1
ATOM 6575 C C . GLN C 1 151 ? -6.337 62.181 -95.793 1.00 67.96 158 GLN C C 1
ATOM 6576 O O . GLN C 1 151 ? -5.361 62.352 -96.533 1.00 64.93 158 GLN C O 1
ATOM 6582 N N . GLY C 1 152 ? -6.502 62.819 -94.600 1.00 63.57 159 GLY C N 1
ATOM 6583 C CA . GLY C 1 152 ? -5.491 63.715 -94.078 1.00 64.32 159 GLY C CA 1
ATOM 6584 C C . GLY C 1 152 ? -4.367 62.971 -93.381 1.00 63.96 159 GLY C C 1
ATOM 6585 O O . GLY C 1 152 ? -4.485 61.791 -93.060 1.00 66.95 159 GLY C O 1
ATOM 6586 N N . LYS C 1 153 ? -3.245 63.662 -93.184 1.00 64.81 160 LYS C N 1
ATOM 6587 C CA . LYS C 1 153 ? -2.095 63.024 -92.567 1.00 64.64 160 LYS C CA 1
ATOM 6588 C C . LYS C 1 153 ? -2.454 62.394 -91.226 1.00 63.32 160 LYS C C 1
ATOM 6589 O O . LYS C 1 153 ? -3.197 62.960 -90.422 1.00 69.22 160 LYS C O 1
ATOM 6595 N N . ASN C 1 154 ? -1.920 61.198 -91.000 1.00 66.10 161 ASN C N 1
ATOM 6596 C CA . ASN C 1 154 ? -1.928 60.538 -89.698 1.00 61.72 161 ASN C CA 1
ATOM 6597 C C . ASN C 1 154 ? -0.457 60.241 -89.440 1.00 62.37 161 ASN C C 1
ATOM 6598 O O . ASN C 1 154 ? 0.096 59.289 -90.003 1.00 64.26 161 ASN C O 1
ATOM 6603 N N . GLY C 1 155 ? 0.176 61.101 -88.648 1.00 63.09 162 GLY C N 1
ATOM 6604 C CA . GLY C 1 155 ? 1.620 61.197 -88.519 1.00 64.18 162 GLY C CA 1
ATOM 6605 C C . GLY C 1 155 ? 2.209 60.557 -87.272 1.00 67.45 162 GLY C C 1
ATOM 6606 O O . GLY C 1 155 ? 1.666 59.598 -86.701 1.00 62.70 162 GLY C O 1
ATOM 6607 N N . SER C 1 156 ? 3.348 61.108 -86.846 1.00 69.47 163 SER C N 1
ATOM 6608 C CA . SER C 1 156 ? 4.135 60.584 -85.745 1.00 70.87 163 SER C CA 1
ATOM 6609 C C . SER C 1 156 ? 3.474 60.857 -84.402 1.00 73.01 163 SER C C 1
ATOM 6610 O O . SER C 1 156 ? 2.572 61.689 -84.264 1.00 73.87 163 SER C O 1
ATOM 6613 N N . VAL C 1 157 A 3.986 60.164 -83.384 1.00 74.36 163 VAL C N 1
ATOM 6614 C CA . VAL C 1 157 A 3.577 60.446 -82.017 1.00 64.21 163 VAL C CA 1
ATOM 6615 C C . VAL C 1 157 A 4.167 61.772 -81.569 1.00 67.86 163 VAL C C 1
ATOM 6616 O O . VAL C 1 157 A 3.542 62.504 -80.796 1.00 65.48 163 VAL C O 1
ATOM 6620 N N . SER C 1 158 B 5.362 62.101 -82.063 1.00 73.09 163 SER C N 1
ATOM 6621 C CA . SER C 1 158 B 6.046 63.354 -81.779 1.00 75.53 163 SER C CA 1
ATOM 6622 C C . SER C 1 158 B 6.932 63.725 -82.971 1.00 79.42 163 SER C C 1
ATOM 6623 O O . SER C 1 158 B 7.141 62.931 -83.888 1.00 85.16 163 SER C O 1
ATOM 6626 N N . GLY C 1 159 C 7.464 64.944 -82.943 1.00 84.11 163 GLY C N 1
ATOM 6627 C CA . GLY C 1 159 C 8.371 65.442 -83.965 1.00 89.85 163 GLY C CA 1
ATOM 6628 C C . GLY C 1 159 C 7.674 66.344 -84.965 1.00 90.91 163 GLY C C 1
ATOM 6629 O O . GLY C 1 159 C 6.492 66.677 -84.839 1.00 90.93 163 GLY C O 1
ATOM 6630 N N . GLU C 1 160 D 8.440 66.753 -85.983 1.00 92.69 163 GLU C N 1
ATOM 6631 C CA . GLU C 1 160 D 7.880 67.652 -86.991 1.00 100.08 163 GLU C CA 1
ATOM 6632 C C . GLU C 1 160 D 6.750 66.972 -87.763 1.00 96.65 163 GLU C C 1
ATOM 6633 O O . GLU C 1 160 D 5.820 67.650 -88.225 1.00 95.75 163 GLU C O 1
ATOM 6639 N N . GLY C 1 161 E 6.795 65.640 -87.882 1.00 92.95 163 GLY C N 1
ATOM 6640 C CA . GLY C 1 161 E 5.767 64.910 -88.593 1.00 70.48 163 GLY C CA 1
ATOM 6641 C C . GLY C 1 161 E 4.574 64.521 -87.745 1.00 68.80 163 GLY C C 1
ATOM 6642 O O . GLY C 1 161 E 3.781 63.669 -88.137 1.00 67.57 163 GLY C O 1
ATOM 6643 N N . ALA C 1 162 F 4.402 65.147 -86.596 1.00 68.83 163 ALA C N 1
ATOM 6644 C CA . ALA C 1 162 F 3.383 64.690 -85.670 1.00 67.37 163 ALA C CA 1
ATOM 6645 C C . ALA C 1 162 F 1.992 65.178 -86.050 1.00 66.67 163 ALA C C 1
ATOM 6646 O O . ALA C 1 162 F 1.825 66.207 -86.701 1.00 67.52 163 ALA C O 1
ATOM 6648 N N . THR C 1 163 G 0.988 64.405 -85.646 1.00 65.21 163 THR C N 1
ATOM 6649 C CA . THR C 1 163 G -0.389 64.866 -85.565 1.00 64.55 163 THR C CA 1
ATOM 6650 C C . THR C 1 163 G -0.957 64.466 -84.200 1.00 65.96 163 THR C C 1
ATOM 6651 O O . THR C 1 163 G -0.296 63.792 -83.398 1.00 65.79 163 THR C O 1
ATOM 6655 N N . ASN C 1 164 H -2.189 64.903 -83.921 1.00 63.94 163 ASN C N 1
ATOM 6656 C CA . ASN C 1 164 H -2.811 64.552 -82.645 1.00 62.29 163 ASN C CA 1
ATOM 6657 C C . ASN C 1 164 H -2.848 63.036 -82.449 1.00 63.29 163 ASN C C 1
ATOM 6658 O O . ASN C 1 164 H -2.515 62.524 -81.376 1.00 60.93 163 ASN C O 1
ATOM 6663 N N . ASN C 1 165 I -3.211 62.302 -83.492 1.00 62.89 163 ASN C N 1
ATOM 6664 C CA . ASN C 1 165 I -3.452 60.862 -83.424 1.00 59.46 163 ASN C CA 1
ATOM 6665 C C . ASN C 1 165 I -2.234 60.066 -83.887 1.00 60.66 163 ASN C C 1
ATOM 6666 O O . ASN C 1 165 I -2.330 59.184 -84.741 1.00 65.66 163 ASN C O 1
ATOM 6671 N N . GLY C 1 166 J -1.063 60.405 -83.355 1.00 60.64 163 GLY C N 1
ATOM 6672 C CA . GLY C 1 166 J 0.167 59.786 -83.810 1.00 61.17 163 GLY C CA 1
ATOM 6673 C C . GLY C 1 166 J 0.160 58.275 -83.676 1.00 67.79 163 GLY C C 1
ATOM 6674 O O . GLY C 1 166 J -0.658 57.677 -82.969 1.00 71.22 163 GLY C O 1
ATOM 6675 N N . ARG C 1 167 ? 1.121 57.662 -84.367 1.00 68.90 164 ARG C N 1
ATOM 6676 C CA . ARG C 1 167 ? 1.270 56.213 -84.500 1.00 60.16 164 ARG C CA 1
ATOM 6677 C C . ARG C 1 167 ? 2.659 55.957 -85.089 1.00 68.05 164 ARG C C 1
ATOM 6678 O O . ARG C 1 167 ? 3.431 56.892 -85.327 1.00 68.41 164 ARG C O 1
ATOM 6686 N N . GLY C 1 168 ? 2.968 54.677 -85.346 1.00 60.96 165 GLY C N 1
ATOM 6687 C CA . GLY C 1 168 ? 4.239 54.288 -85.920 1.00 62.01 165 GLY C CA 1
ATOM 6688 C C . GLY C 1 168 ? 4.215 54.110 -87.431 1.00 76.89 165 GLY C C 1
ATOM 6689 O O . GLY C 1 168 ? 3.157 53.890 -88.024 1.00 70.17 165 GLY C O 1
ATOM 6690 N N . TRP C 1 169 ? 5.426 54.085 -88.020 1.00 76.33 166 TRP C N 1
ATOM 6691 C CA . TRP C 1 169 ? 5.582 54.125 -89.480 1.00 73.53 166 TRP C CA 1
ATOM 6692 C C . TRP C 1 169 ? 4.683 53.125 -90.179 1.00 67.57 166 TRP C C 1
ATOM 6693 O O . TRP C 1 169 ? 4.118 53.421 -91.236 1.00 68.90 166 TRP C O 1
ATOM 6704 N N . SER C 1 170 ? 4.512 51.947 -89.592 1.00 63.79 167 SER C N 1
ATOM 6705 C CA . SER C 1 170 ? 3.764 50.905 -90.272 1.00 61.40 167 SER C CA 1
ATOM 6706 C C . SER C 1 170 ? 2.300 51.276 -90.434 1.00 69.88 167 SER C C 1
ATOM 6707 O O . SER C 1 170 ? 1.601 50.651 -91.241 1.00 75.34 167 SER C O 1
ATOM 6710 N N . LYS C 1 171 ? 1.801 52.246 -89.655 1.00 60.77 168 LYS C N 1
ATOM 6711 C CA . LYS C 1 171 ? 0.429 52.697 -89.844 1.00 59.25 168 LYS C CA 1
ATOM 6712 C C . LYS C 1 171 ? 0.309 54.209 -89.922 1.00 61.16 168 LYS C C 1
ATOM 6713 O O . LYS C 1 171 ? -0.764 54.758 -89.656 1.00 59.24 168 LYS C O 1
ATOM 6719 N N . GLN C 1 172 ? 1.370 54.891 -90.343 1.00 61.57 169 GLN C N 1
ATOM 6720 C CA . GLN C 1 172 ? 1.249 56.302 -90.671 1.00 66.14 169 GLN C CA 1
ATOM 6721 C C . GLN C 1 172 ? 0.824 56.481 -92.125 1.00 68.06 169 GLN C C 1
ATOM 6722 O O . GLN C 1 172 ? 0.689 55.519 -92.882 1.00 67.23 169 GLN C O 1
ATOM 6728 N N . ASN C 1 173 ? 0.646 57.739 -92.524 1.00 66.73 170 ASN C N 1
ATOM 6729 C CA . ASN C 1 173 ? 0.292 58.112 -93.886 1.00 63.58 170 ASN C CA 1
ATOM 6730 C C . ASN C 1 173 ? 0.328 59.629 -93.981 1.00 64.82 170 ASN C C 1
ATOM 6731 O O . ASN C 1 173 ? 0.069 60.324 -93.001 1.00 64.33 170 ASN C O 1
ATOM 6736 N N . GLY C 1 174 ? 0.656 60.132 -95.166 1.00 68.27 171 GLY C N 1
ATOM 6737 C CA . GLY C 1 174 ? 0.459 61.527 -95.490 1.00 67.18 171 GLY C CA 1
ATOM 6738 C C . GLY C 1 174 ? -0.911 61.766 -96.089 1.00 66.48 171 GLY C C 1
ATOM 6739 O O . GLY C 1 174 ? -1.793 60.903 -96.086 1.00 65.35 171 GLY C O 1
ATOM 6740 N N . ASP C 1 175 ? -1.093 62.983 -96.586 1.00 67.60 172 ASP C N 1
ATOM 6741 C CA . ASP C 1 175 ? -2.303 63.273 -97.332 1.00 67.65 172 ASP C CA 1
ATOM 6742 C C . ASP C 1 175 ? -2.364 62.358 -98.549 1.00 70.62 172 ASP C C 1
ATOM 6743 O O . ASP C 1 175 ? -1.350 62.091 -99.211 1.00 68.71 172 ASP C O 1
ATOM 6748 N N . GLY C 1 176 ? -3.562 61.872 -98.839 1.00 67.08 173 GLY C N 1
ATOM 6749 C CA . GLY C 1 176 ? -3.715 60.986 -99.974 1.00 67.28 173 GLY C CA 1
ATOM 6750 C C . GLY C 1 176 ? -5.157 60.917 -100.409 1.00 66.97 173 GLY C C 1
ATOM 6751 O O . GLY C 1 176 ? -6.056 61.476 -99.778 1.00 66.50 173 GLY C O 1
ATOM 6752 N N . PHE C 1 177 ? -5.360 60.239 -101.530 1.00 67.39 174 PHE C N 1
ATOM 6753 C CA . PHE C 1 177 ? -6.700 60.071 -102.049 1.00 67.28 174 PHE C CA 1
ATOM 6754 C C . PHE C 1 177 ? -6.786 58.756 -102.791 1.00 67.06 174 PHE C C 1
ATOM 6755 O O . PHE C 1 177 ? -5.777 58.127 -103.117 1.00 67.31 174 PHE C O 1
ATOM 6763 N N . GLY C 1 178 ? -8.015 58.335 -103.028 1.00 66.67 175 GLY C N 1
ATOM 6764 C CA . GLY C 1 178 ? -8.248 57.101 -103.740 1.00 66.54 175 GLY C CA 1
ATOM 6765 C C . GLY C 1 178 ? -9.573 57.200 -104.450 1.00 67.04 175 GLY C C 1
ATOM 6766 O O . GLY C 1 178 ? -10.415 58.045 -104.121 1.00 67.10 175 GLY C O 1
ATOM 6767 N N . THR C 1 179 ? -9.760 56.307 -105.418 1.00 67.49 176 THR C N 1
ATOM 6768 C CA . THR C 1 179 ? -10.986 56.313 -106.195 1.00 68.17 176 THR C CA 1
ATOM 6769 C C . THR C 1 179 ? -11.310 54.889 -106.607 1.00 71.02 176 THR C C 1
ATOM 6770 O O . THR C 1 179 ? -10.421 54.043 -106.736 1.00 73.64 176 THR C O 1
ATOM 6774 N N . SER C 1 180 ? -12.593 54.646 -106.842 1.00 67.85 177 SER C N 1
ATOM 6775 C CA . SER C 1 180 ? -13.085 53.308 -107.100 1.00 67.44 177 SER C CA 1
ATOM 6776 C C . SER C 1 180 ? -14.161 53.390 -108.165 1.00 70.26 177 SER C C 1
ATOM 6777 O O . SER C 1 180 ? -14.903 54.370 -108.249 1.00 69.41 177 SER C O 1
ATOM 6780 N N . LEU C 1 181 ? -14.226 52.348 -108.983 1.00 71.92 178 LEU C N 1
ATOM 6781 C CA . LEU C 1 181 ? -15.206 52.250 -110.046 1.00 71.28 178 LEU C CA 1
ATOM 6782 C C . LEU C 1 181 ? -15.594 50.787 -110.108 1.00 76.70 178 LEU C C 1
ATOM 6783 O O . LEU C 1 181 ? -14.720 49.914 -110.076 1.00 83.90 178 LEU C O 1
ATOM 6788 N N . THR C 1 182 ? -16.895 50.516 -110.127 1.00 72.56 179 THR C N 1
ATOM 6789 C CA . THR C 1 182 ? -17.407 49.155 -110.200 1.00 69.80 179 THR C CA 1
ATOM 6790 C C . THR C 1 182 ? -18.632 49.123 -111.099 1.00 76.02 179 THR C C 1
ATOM 6791 O O . THR C 1 182 ? -19.474 50.028 -111.053 1.00 81.57 179 THR C O 1
ATOM 6795 N N . TYR C 1 183 ? -18.706 48.087 -111.936 1.00 78.51 180 TYR C N 1
ATOM 6796 C CA . TYR C 1 183 ? -19.736 47.975 -112.959 1.00 80.35 180 TYR C CA 1
ATOM 6797 C C . TYR C 1 183 ? -20.330 46.593 -112.918 1.00 73.36 180 TYR C C 1
ATOM 6798 O O . TYR C 1 183 ? -19.600 45.599 -112.914 1.00 72.82 180 TYR C O 1
ATOM 6807 N N . ASP C 1 184 ? -21.653 46.539 -112.929 1.00 73.87 181 ASP C N 1
ATOM 6808 C CA . ASP C 1 184 ? -22.364 45.266 -112.990 1.00 79.01 181 ASP C CA 1
ATOM 6809 C C . ASP C 1 184 ? -22.680 44.979 -114.451 1.00 93.29 181 ASP C C 1
ATOM 6810 O O . ASP C 1 184 ? -23.700 45.437 -114.978 1.00 96.97 181 ASP C O 1
ATOM 6815 N N . ILE C 1 185 A -21.842 44.142 -115.077 1.00 101.74 181 ILE C N 1
ATOM 6816 C CA . ILE C 1 185 A -21.847 43.948 -116.525 1.00 106.58 181 ILE C CA 1
ATOM 6817 C C . ILE C 1 185 A -23.139 43.258 -116.934 1.00 119.29 181 ILE C C 1
ATOM 6818 O O . ILE C 1 185 A -24.095 43.913 -117.367 1.00 125.76 181 ILE C O 1
ATOM 6823 N N . TRP C 1 186 ? -23.207 41.944 -116.732 1.00 121.69 182 TRP C N 1
ATOM 6824 C CA . TRP C 1 186 ? -24.371 41.156 -117.112 1.00 124.49 182 TRP C CA 1
ATOM 6825 C C . TRP C 1 186 ? -25.274 41.156 -115.890 1.00 125.98 182 TRP C C 1
ATOM 6826 O O . TRP C 1 186 ? -25.790 42.208 -115.489 1.00 128.67 182 TRP C O 1
ATOM 6837 N N . ASP C 1 187 ? -25.389 40.008 -115.231 1.00 127.84 183 ASP C N 1
ATOM 6838 C CA . ASP C 1 187 ? -26.182 39.894 -114.012 1.00 128.00 183 ASP C CA 1
ATOM 6839 C C . ASP C 1 187 ? -25.559 38.741 -113.240 1.00 112.99 183 ASP C C 1
ATOM 6840 O O . ASP C 1 187 ? -25.646 37.583 -113.662 1.00 104.50 183 ASP C O 1
ATOM 6845 N N . GLY C 1 188 ? -24.877 39.072 -112.142 1.00 102.71 184 GLY C N 1
ATOM 6846 C CA . GLY C 1 188 ? -24.036 38.152 -111.430 1.00 89.83 184 GLY C CA 1
ATOM 6847 C C . GLY C 1 188 ? -22.560 38.377 -111.693 1.00 82.75 184 GLY C C 1
ATOM 6848 O O . GLY C 1 188 ? -21.733 38.078 -110.831 1.00 88.74 184 GLY C O 1
ATOM 6849 N N . ILE C 1 189 ? -22.221 38.861 -112.865 1.00 77.47 185 ILE C N 1
ATOM 6850 C CA . ILE C 1 189 ? -20.867 39.262 -113.232 1.00 77.15 185 ILE C CA 1
ATOM 6851 C C . ILE C 1 189 ? -20.657 40.738 -112.913 1.00 80.86 185 ILE C C 1
ATOM 6852 O O . ILE C 1 189 ? -21.588 41.548 -112.976 1.00 79.16 185 ILE C O 1
ATOM 6857 N N . SER C 1 190 ? -19.432 41.083 -112.502 1.00 79.48 186 SER C N 1
ATOM 6858 C CA . SER C 1 190 ? -19.105 42.442 -112.089 1.00 70.83 186 SER C CA 1
ATOM 6859 C C . SER C 1 190 ? -17.613 42.694 -112.227 1.00 70.68 186 SER C C 1
ATOM 6860 O O . SER C 1 190 ? -16.799 41.855 -111.837 1.00 69.86 186 SER C O 1
ATOM 6863 N N . ALA C 1 191 ? -17.268 43.864 -112.758 1.00 71.55 187 ALA C N 1
ATOM 6864 C CA . ALA C 1 191 ? -15.890 44.309 -112.879 1.00 71.57 187 ALA C CA 1
ATOM 6865 C C . ALA C 1 191 ? -15.681 45.537 -112.004 1.00 70.67 187 ALA C C 1
ATOM 6866 O O . ALA C 1 191 ? -16.609 46.319 -111.759 1.00 70.71 187 ALA C O 1
ATOM 6868 N N . GLY C 1 192 ? -14.457 45.699 -111.527 1.00 69.97 188 GLY C N 1
ATOM 6869 C CA . GLY C 1 192 ? -14.143 46.814 -110.657 1.00 69.15 188 GLY C CA 1
ATOM 6870 C C . GLY C 1 192 ? -12.707 47.254 -110.809 1.00 69.44 188 GLY C C 1
ATOM 6871 O O . GLY C 1 192 ? -11.820 46.459 -111.135 1.00 69.64 188 GLY C O 1
ATOM 6872 N N . PHE C 1 193 ? -12.487 48.542 -110.578 1.00 69.59 189 PHE C N 1
ATOM 6873 C CA . PHE C 1 193 ? -11.166 49.138 -110.568 1.00 69.86 189 PHE C CA 1
ATOM 6874 C C . PHE C 1 193 ? -11.094 50.115 -109.409 1.00 68.81 189 PHE C C 1
ATOM 6875 O O . PHE C 1 193 ? -12.083 50.764 -109.066 1.00 76.44 189 PHE C O 1
ATOM 6883 N N . ALA C 1 194 ? -9.908 50.244 -108.830 1.00 68.31 190 ALA C N 1
ATOM 6884 C CA . ALA C 1 194 ? -9.709 51.168 -107.723 1.00 68.31 190 ALA C CA 1
ATOM 6885 C C . ALA C 1 194 ? -8.310 51.740 -107.831 1.00 68.08 190 ALA C C 1
ATOM 6886 O O . ALA C 1 194 ? -7.375 51.037 -108.216 1.00 68.45 190 ALA C O 1
ATOM 6888 N N . TYR C 1 195 ? -8.175 53.015 -107.507 1.00 68.34 191 TYR C N 1
ATOM 6889 C CA . TYR C 1 195 ? -6.883 53.674 -107.556 1.00 69.06 191 TYR C CA 1
ATOM 6890 C C . TYR C 1 195 ? -6.626 54.392 -106.243 1.00 68.05 191 TYR C C 1
ATOM 6891 O O . TYR C 1 195 ? -7.536 54.989 -105.661 1.00 67.49 191 TYR C O 1
ATOM 6900 N N . SER C 1 196 ? -5.374 54.364 -105.804 1.00 68.00 192 SER C N 1
ATOM 6901 C CA . SER C 1 196 ? -5.003 54.983 -104.545 1.00 70.92 192 SER C CA 1
ATOM 6902 C C . SER C 1 196 ? -3.658 55.683 -104.676 1.00 71.35 192 SER C C 1
ATOM 6903 O O . SER C 1 196 ? -2.800 55.274 -105.465 1.00 74.72 192 SER C O 1
ATOM 6906 N N . HIS C 1 197 ? -3.487 56.743 -103.882 1.00 68.15 193 HIS C N 1
ATOM 6907 C CA . HIS C 1 197 ? -2.314 57.619 -103.953 1.00 69.91 193 HIS C CA 1
ATOM 6908 C C . HIS C 1 197 ? -2.189 58.388 -102.643 1.00 74.63 193 HIS C C 1
ATOM 6909 O O . HIS C 1 197 ? -3.100 59.147 -102.292 1.00 77.57 193 HIS C O 1
ATOM 6916 N N . SER C 1 198 ? -1.068 58.233 -101.935 1.00 73.33 194 SER C N 1
ATOM 6917 C CA . SER C 1 198 ? -0.896 58.866 -100.627 1.00 71.64 194 SER C CA 1
ATOM 6918 C C . SER C 1 198 ? 0.539 59.343 -100.478 1.00 68.99 194 SER C C 1
ATOM 6919 O O . SER C 1 198 ? 1.465 58.709 -100.981 1.00 69.64 194 SER C O 1
ATOM 6922 N N . LYS C 1 199 ? 0.727 60.468 -99.793 1.00 69.32 195 LYS C N 1
ATOM 6923 C CA . LYS C 1 199 ? 2.087 60.848 -99.438 1.00 70.27 195 LYS C CA 1
ATOM 6924 C C . LYS C 1 199 ? 2.562 59.945 -98.309 1.00 69.17 195 LYS C C 1
ATOM 6925 O O . LYS C 1 199 ? 1.791 59.582 -97.418 1.00 67.72 195 LYS C O 1
ATOM 6931 N N . ARG C 1 200 ? 3.831 59.580 -98.311 1.00 69.95 196 ARG C N 1
ATOM 6932 C CA . ARG C 1 200 ? 4.302 58.792 -97.190 1.00 69.08 196 ARG C CA 1
ATOM 6933 C C . ARG C 1 200 ? 5.190 59.668 -96.331 1.00 71.62 196 ARG C C 1
ATOM 6934 O O . ARG C 1 200 ? 5.908 60.537 -96.832 1.00 74.49 196 ARG C O 1
ATOM 6942 N N . THR C 1 201 ? 5.136 59.406 -95.040 1.00 77.08 197 THR C N 1
ATOM 6943 C CA . THR C 1 201 ? 5.717 60.247 -94.018 1.00 69.38 197 THR C CA 1
ATOM 6944 C C . THR C 1 201 ? 7.238 60.139 -93.983 1.00 70.78 197 THR C C 1
ATOM 6945 O O . THR C 1 201 ? 7.832 59.147 -94.402 1.00 70.98 197 THR C O 1
ATOM 6949 N N . ASP C 1 202 ? 7.867 61.190 -93.454 1.00 73.50 198 ASP C N 1
ATOM 6950 C CA . ASP C 1 202 ? 9.316 61.195 -93.300 1.00 82.93 198 ASP C CA 1
ATOM 6951 C C . ASP C 1 202 ? 9.796 59.974 -92.527 1.00 89.24 198 ASP C C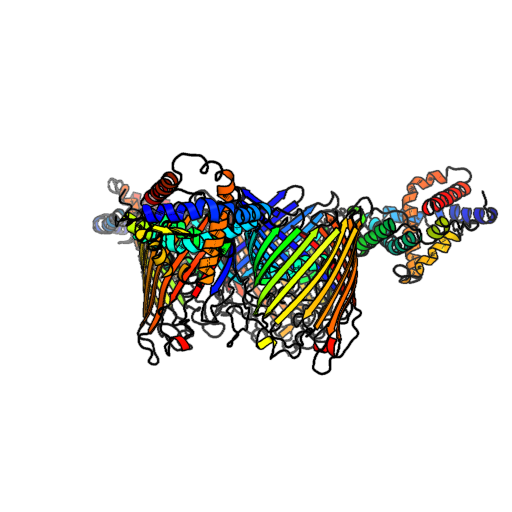 1
ATOM 6952 O O . ASP C 1 202 ? 10.857 59.420 -92.840 1.00 89.78 198 ASP C O 1
ATOM 6957 N N . GLU C 1 203 ? 9.005 59.510 -91.549 1.00 91.33 199 GLU C N 1
ATOM 6958 C CA . GLU C 1 203 ? 9.432 58.381 -90.731 1.00 87.59 199 GLU C CA 1
ATOM 6959 C C . GLU C 1 203 ? 9.357 57.083 -91.504 1.00 84.30 199 GLU C C 1
ATOM 6960 O O . GLU C 1 203 ? 10.256 56.248 -91.389 1.00 85.46 199 GLU C O 1
ATOM 6966 N N . GLN C 1 204 ? 8.268 56.871 -92.249 1.00 81.86 200 GLN C N 1
ATOM 6967 C CA . GLN C 1 204 ? 8.223 55.768 -93.210 1.00 76.86 200 GLN C CA 1
ATOM 6968 C C . GLN C 1 204 ? 9.490 55.695 -94.053 1.00 73.35 200 GLN C C 1
ATOM 6969 O O . GLN C 1 204 ? 9.938 54.601 -94.413 1.00 78.65 200 GLN C O 1
ATOM 6975 N N . ASN C 1 205 ? 10.083 56.839 -94.389 1.00 76.49 201 ASN C N 1
ATOM 6976 C CA . ASN C 1 205 ? 11.245 56.828 -95.266 1.00 86.27 201 ASN C CA 1
ATOM 6977 C C . ASN C 1 205 ? 12.563 56.886 -94.504 1.00 85.90 201 ASN C C 1
ATOM 6978 O O . ASN C 1 205 ? 13.606 57.155 -95.110 1.00 82.25 201 ASN C O 1
ATOM 6983 N N . SER C 1 206 ? 12.561 56.565 -93.214 1.00 85.62 202 SER C N 1
ATOM 6984 C CA . SER C 1 206 ? 13.810 56.678 -92.473 1.00 90.43 202 SER C CA 1
ATOM 6985 C C . SER C 1 206 ? 14.007 55.582 -91.430 1.00 94.58 202 SER C C 1
ATOM 6986 O O . SER C 1 206 ? 15.118 55.059 -91.299 1.00 96.58 202 SER C O 1
ATOM 6989 N N . VAL C 1 207 ? 12.958 55.204 -90.702 1.00 93.19 203 VAL C N 1
ATOM 6990 C CA . VAL C 1 207 ? 13.141 54.281 -89.580 1.00 88.49 203 VAL C CA 1
ATOM 6991 C C . VAL C 1 207 ? 12.912 52.825 -89.990 1.00 75.89 203 VAL C C 1
ATOM 6992 O O . VAL C 1 207 ? 13.647 51.968 -89.484 1.00 72.48 203 VAL C O 1
ATOM 6996 N N . PRO C 1 208 ? 11.934 52.453 -90.825 1.00 70.83 204 PRO C N 1
ATOM 6997 C CA . PRO C 1 208 ? 11.894 51.061 -91.284 1.00 70.44 204 PRO C CA 1
ATOM 6998 C C . PRO C 1 208 ? 12.990 50.845 -92.317 1.00 72.30 204 PRO C C 1
ATOM 6999 O O . PRO C 1 208 ? 13.449 51.775 -92.982 1.00 75.22 204 PRO C O 1
ATOM 7003 N N . ALA C 1 209 ? 13.424 49.602 -92.449 1.00 73.30 205 ALA C N 1
ATOM 7004 C CA . ALA C 1 209 ? 14.541 49.340 -93.350 1.00 81.60 205 ALA C CA 1
ATOM 7005 C C . ALA C 1 209 ? 14.129 49.187 -94.811 1.00 77.72 205 ALA C C 1
ATOM 7006 O O . ALA C 1 209 ? 14.956 49.432 -95.692 1.00 75.83 205 ALA C O 1
ATOM 7008 N N . LEU C 1 210 ? 12.878 48.833 -95.096 1.00 82.06 206 LEU C N 1
ATOM 7009 C CA . LEU C 1 210 ? 12.456 48.469 -96.440 1.00 89.31 206 LEU C CA 1
ATOM 7010 C C . LEU C 1 210 ? 11.420 49.453 -96.964 1.00 106.68 206 LEU C C 1
ATOM 7011 O O . LEU C 1 210 ? 10.430 49.747 -96.283 1.00 104.72 206 LEU C O 1
ATOM 7016 N N . GLY C 1 211 ? 11.656 49.969 -98.169 1.00 126.43 207 GLY C N 1
ATOM 7017 C CA . GLY C 1 211 ? 10.703 50.866 -98.799 1.00 126.67 207 GLY C CA 1
ATOM 7018 C C . GLY C 1 211 ? 11.021 52.345 -98.682 1.00 122.41 207 GLY C C 1
ATOM 7019 O O . GLY C 1 211 ? 11.027 52.891 -97.569 1.00 128.66 207 GLY C O 1
ATOM 7020 N N . ARG C 1 212 ? 11.302 53.004 -99.822 1.00 109.05 208 ARG C N 1
ATOM 7021 C CA . ARG C 1 212 ? 11.467 54.456 -99.910 1.00 95.64 208 ARG C CA 1
ATOM 7022 C C . ARG C 1 212 ? 10.747 54.987 -101.144 1.00 96.48 208 ARG C C 1
ATOM 7023 O O . ARG C 1 212 ? 10.648 54.297 -102.169 1.00 104.44 208 ARG C O 1
ATOM 7031 N N . GLY C 1 213 ? 10.229 56.205 -101.034 1.00 85.82 209 GLY C N 1
ATOM 7032 C CA . GLY C 1 213 ? 9.405 56.762 -102.083 1.00 87.82 209 GLY C CA 1
ATOM 7033 C C . GLY C 1 213 ? 8.603 57.917 -101.537 1.00 86.00 209 GLY C C 1
ATOM 7034 O O . GLY C 1 213 ? 8.315 57.940 -100.343 1.00 85.28 209 GLY C O 1
ATOM 7035 N N . ASP C 1 214 ? 8.327 58.937 -102.351 1.00 89.61 210 ASP C N 1
ATOM 7036 C CA . ASP C 1 214 ? 7.544 60.058 -101.838 1.00 84.75 210 ASP C CA 1
ATOM 7037 C C . ASP C 1 214 ? 6.101 59.663 -101.584 1.00 77.26 210 ASP C C 1
ATOM 7038 O O . ASP C 1 214 ? 5.468 60.191 -100.657 1.00 78.41 210 ASP C O 1
ATOM 7043 N N . ASN C 1 215 ? 5.583 58.712 -102.357 1.00 74.12 211 ASN C N 1
ATOM 7044 C CA . ASN C 1 215 ? 4.166 58.429 -102.351 1.00 72.72 211 ASN C CA 1
ATOM 7045 C C . ASN C 1 215 ? 3.943 56.937 -102.205 1.00 83.15 211 ASN C C 1
ATOM 7046 O O . ASN C 1 215 ? 4.880 56.135 -102.208 1.00 87.50 211 ASN C O 1
ATOM 7051 N N . ALA C 1 216 ? 2.672 56.574 -102.064 1.00 74.12 212 ALA C N 1
ATOM 7052 C CA . ALA C 1 216 ? 2.273 55.187 -101.866 1.00 77.43 212 ALA C CA 1
ATOM 7053 C C . ALA C 1 216 ? 0.995 54.981 -102.665 1.00 82.86 212 ALA C C 1
ATOM 7054 O O . ALA C 1 216 ? -0.073 55.462 -102.262 1.00 84.92 212 ALA C O 1
ATOM 7056 N N . GLU C 1 217 ? 1.107 54.279 -103.796 1.00 78.02 213 GLU C N 1
ATOM 7057 C CA . GLU C 1 217 ? -0.007 54.103 -104.710 1.00 69.96 213 GLU C CA 1
ATOM 7058 C C . GLU C 1 217 ? -0.362 52.638 -104.870 1.00 68.66 213 GLU C C 1
ATOM 7059 O O . GLU C 1 217 ? 0.430 51.741 -104.570 1.00 68.48 213 GLU C O 1
ATOM 7065 N N . THR C 1 218 ? -1.590 52.413 -105.329 1.00 69.04 214 THR C N 1
ATOM 7066 C CA . THR C 1 218 ? -2.103 51.074 -105.569 1.00 74.24 214 THR C CA 1
ATOM 7067 C C . THR C 1 218 ? -3.028 51.113 -106.779 1.00 72.15 214 THR C C 1
ATOM 7068 O O . THR C 1 218 ? -3.838 52.036 -106.913 1.00 70.22 214 THR C O 1
ATOM 7072 N N . TYR C 1 219 ? -2.894 50.115 -107.658 1.00 69.13 215 TYR C N 1
ATOM 7073 C CA . TYR C 1 219 ? -3.777 49.931 -108.806 1.00 69.94 215 TYR C CA 1
ATOM 7074 C C . TYR C 1 219 ? -4.437 48.572 -108.672 1.00 69.02 215 TYR C C 1
ATOM 7075 O O . TYR C 1 219 ? -3.751 47.583 -108.412 1.00 72.46 215 TYR C O 1
ATOM 7084 N N . THR C 1 220 ? -5.758 48.515 -108.838 1.00 68.69 216 THR C N 1
ATOM 7085 C CA . THR C 1 220 ? -6.474 47.269 -108.620 1.00 67.81 216 THR C CA 1
ATOM 7086 C C . THR C 1 220 ? -7.583 47.081 -109.638 1.00 68.63 216 THR C C 1
ATOM 7087 O O . THR C 1 220 ? -8.321 48.023 -109.944 1.00 69.12 216 THR C O 1
ATOM 7091 N N . GLY C 1 221 ? -7.679 45.855 -110.149 1.00 77.04 217 GLY C N 1
ATOM 7092 C CA . GLY C 1 221 ? -8.816 45.434 -110.946 1.00 69.49 217 GLY C CA 1
ATOM 7093 C C . GLY C 1 221 ? -9.314 44.095 -110.446 1.00 68.47 217 GLY C C 1
ATOM 7094 O O . GLY C 1 221 ? -8.540 43.248 -110.010 1.00 67.93 217 GLY C O 1
ATOM 7095 N N . GLY C 1 222 ? -10.616 43.901 -110.537 1.00 68.36 218 GLY C N 1
ATOM 7096 C CA . GLY C 1 222 ? -11.207 42.688 -110.008 1.00 67.43 218 GLY C CA 1
ATOM 7097 C C . GLY C 1 222 ? -12.440 42.307 -110.785 1.00 70.17 218 GLY C C 1
ATOM 7098 O O . GLY C 1 222 ? -13.062 43.144 -111.451 1.00 74.07 218 GLY C O 1
ATOM 7099 N N . LEU C 1 223 ? -12.755 41.010 -110.751 1.00 68.03 219 LEU C N 1
ATOM 7100 C CA . LEU C 1 223 ? -13.957 40.457 -111.352 1.00 68.74 219 LEU C CA 1
ATOM 7101 C C . LEU C 1 223 ? -14.660 39.519 -110.375 1.00 68.75 219 LEU C C 1
ATOM 7102 O O . LEU C 1 223 ? -14.057 38.989 -109.435 1.00 66.29 219 LEU C O 1
ATOM 7107 N N . LYS C 1 224 ? -15.942 39.279 -110.633 1.00 70.15 220 LYS C N 1
ATOM 7108 C CA . LYS C 1 224 ? -16.675 38.345 -109.793 1.00 69.75 220 LYS C CA 1
ATOM 7109 C C . LYS C 1 224 ? -17.875 37.782 -110.550 1.00 68.92 220 LYS C C 1
ATOM 7110 O O . LYS C 1 224 ? -18.402 38.418 -111.463 1.00 69.40 220 LYS C O 1
ATOM 7116 N N . TYR C 1 225 ? -18.253 36.549 -110.194 1.00 71.97 221 TYR C N 1
ATOM 7117 C CA . TYR C 1 225 ? -19.498 35.922 -110.626 1.00 73.40 221 TYR C CA 1
ATOM 7118 C C . TYR C 1 225 ? -20.243 35.475 -109.370 1.00 80.32 221 TYR C C 1
ATOM 7119 O O . TYR C 1 225 ? -19.653 34.825 -108.498 1.00 81.95 221 TYR C O 1
ATOM 7128 N N . ASP C 1 226 ? -21.531 35.838 -109.262 1.00 79.73 222 ASP C N 1
ATOM 7129 C CA . ASP C 1 226 ? -22.311 35.517 -108.059 1.00 75.90 222 ASP C CA 1
ATOM 7130 C C . ASP C 1 226 ? -23.764 35.260 -108.466 1.00 75.78 222 ASP C C 1
ATOM 7131 O O . ASP C 1 226 ? -24.609 36.153 -108.383 1.00 76.76 222 ASP C O 1
ATOM 7136 N N . ALA C 1 227 ? -24.055 34.012 -108.821 1.00 77.61 223 ALA C N 1
ATOM 7137 C CA . ALA C 1 227 ? -25.404 33.619 -109.203 1.00 78.35 223 ALA C CA 1
ATOM 7138 C C . ALA C 1 227 ? -25.519 32.104 -109.133 1.00 75.40 223 ALA C C 1
ATOM 7139 O O . ALA C 1 227 ? -24.528 31.378 -109.269 1.00 69.61 223 ALA C O 1
ATOM 7141 N N . ASN C 1 228 ? -26.753 31.639 -108.941 1.00 75.79 224 ASN C N 1
ATOM 7142 C CA . ASN C 1 228 ? -27.039 30.207 -108.898 1.00 81.12 224 ASN C CA 1
ATOM 7143 C C . ASN C 1 228 ? -26.167 29.508 -107.859 1.00 76.97 224 ASN C C 1
ATOM 7144 O O . ASN C 1 228 ? -25.581 28.450 -108.110 1.00 76.01 224 ASN C O 1
ATOM 7149 N N . ASN C 1 229 ? -26.068 30.131 -106.685 1.00 69.91 225 ASN C N 1
ATOM 7150 C CA . ASN C 1 229 ? -25.316 29.621 -105.546 1.00 66.30 225 ASN C CA 1
ATOM 7151 C C . ASN C 1 229 ? -23.844 29.355 -105.858 1.00 65.95 225 ASN C C 1
ATOM 7152 O O . ASN C 1 229 ? -23.165 28.667 -105.092 1.00 66.25 225 ASN C O 1
ATOM 7157 N N . ILE C 1 230 ? -23.303 29.905 -106.940 1.00 66.70 226 ILE C N 1
ATOM 7158 C CA . ILE C 1 230 ? -21.870 29.847 -107.200 1.00 66.40 226 ILE C CA 1
ATOM 7159 C C . ILE C 1 230 ? -21.298 31.231 -106.926 1.00 72.98 226 ILE C C 1
ATOM 7160 O O . ILE C 1 230 ? -21.917 32.252 -107.254 1.00 79.24 226 ILE C O 1
ATOM 7165 N N . TYR C 1 231 ? -20.122 31.273 -106.314 1.00 66.18 227 TYR C N 1
ATOM 7166 C CA . TYR C 1 231 ? -19.430 32.537 -106.112 1.00 63.86 227 TYR C CA 1
ATOM 7167 C C . TYR C 1 231 ? -17.998 32.363 -106.582 1.00 64.04 227 TYR C C 1
ATOM 7168 O O . TYR C 1 231 ? -17.201 31.676 -105.936 1.00 63.36 227 TYR C O 1
ATOM 7177 N N . LEU C 1 232 ? -17.663 33.024 -107.677 1.00 65.04 228 LEU C N 1
ATOM 7178 C CA . LEU C 1 232 ? -16.304 33.038 -108.181 1.00 68.14 228 LEU C CA 1
ATOM 7179 C C . LEU C 1 232 ? -15.861 34.490 -108.172 1.00 72.52 228 LEU C C 1
ATOM 7180 O O . LEU C 1 232 ? -16.637 35.376 -108.536 1.00 77.09 228 LEU C O 1
ATOM 7185 N N . ALA C 1 233 ? -14.628 34.744 -107.741 1.00 64.51 229 ALA C N 1
ATOM 7186 C CA . ALA C 1 233 ? -14.156 36.120 -107.633 1.00 66.24 229 ALA C CA 1
ATOM 7187 C C . ALA C 1 233 ? -12.636 36.128 -107.674 1.00 67.69 229 ALA C C 1
ATOM 7188 O O . ALA C 1 233 ? -11.979 35.191 -107.210 1.00 63.92 229 ALA C O 1
ATOM 7190 N N . SER C 1 234 ? -12.079 37.193 -108.235 1.00 70.22 230 SER C N 1
ATOM 7191 C CA . SER C 1 234 ? -10.631 37.285 -108.278 1.00 72.28 230 SER C CA 1
ATOM 7192 C C . SER C 1 234 ? -10.217 38.747 -108.356 1.00 67.14 230 SER C C 1
ATOM 7193 O O . SER C 1 234 ? -11.004 39.618 -108.734 1.00 65.61 230 SER C O 1
ATOM 7196 N N . ARG C 1 235 ? -8.966 39.006 -107.977 1.00 65.67 231 ARG C N 1
ATOM 7197 C CA . ARG C 1 235 ? -8.485 40.369 -107.788 1.00 69.39 231 ARG C CA 1
ATOM 7198 C C . ARG C 1 235 ? -6.975 40.407 -107.972 1.00 66.85 231 ARG C C 1
ATOM 7199 O O . ARG C 1 235 ? -6.260 39.591 -107.388 1.00 70.01 231 ARG C O 1
ATOM 7207 N N . TYR C 1 236 ? -6.496 41.356 -108.760 1.00 66.74 232 TYR C N 1
ATOM 7208 C CA . TYR C 1 236 ? -5.069 41.580 -108.939 1.00 68.08 232 TYR C CA 1
ATOM 7209 C C . TYR C 1 236 ? -4.757 43.049 -108.704 1.00 68.28 232 TYR C C 1
ATOM 7210 O O . TYR C 1 236 ? -5.403 43.931 -109.287 1.00 68.64 232 TYR C O 1
ATOM 7219 N N . THR C 1 237 ? -3.771 43.313 -107.850 1.00 67.04 233 THR C N 1
ATOM 7220 C CA . THR C 1 237 ? -3.355 44.677 -107.575 1.00 67.19 233 THR C CA 1
ATOM 7221 C C . THR C 1 237 ? -1.839 44.770 -107.520 1.00 67.91 233 THR C C 1
ATOM 7222 O O . THR C 1 237 ? -1.170 43.862 -107.016 1.00 67.58 233 THR C O 1
ATOM 7226 N N . GLN C 1 238 ? -1.312 45.892 -108.018 1.00 69.00 234 GLN C N 1
ATOM 7227 C CA . GLN C 1 238 ? 0.081 46.260 -107.822 1.00 73.79 234 GLN C CA 1
ATOM 7228 C C . GLN C 1 238 ? 0.183 47.519 -106.967 1.00 72.40 234 GLN C C 1
ATOM 7229 O O . GLN C 1 238 ? -0.625 48.447 -107.077 1.00 69.12 234 GLN C O 1
ATOM 7235 N N . THR C 1 239 ? 1.213 47.532 -106.126 1.00 72.43 235 THR C N 1
ATOM 7236 C CA . THR C 1 239 ? 1.430 48.545 -105.112 1.00 72.01 235 THR C CA 1
ATOM 7237 C C . THR C 1 239 ? 2.836 49.094 -105.288 1.00 79.21 235 THR C C 1
ATOM 7238 O O . THR C 1 239 ? 3.748 48.384 -105.728 1.00 79.53 235 THR C O 1
ATOM 7242 N N . TYR C 1 240 ? 2.983 50.382 -105.015 1.00 73.14 236 TYR C N 1
ATOM 7243 C CA . TYR C 1 240 ? 4.284 51.021 -104.926 1.00 72.32 236 TYR C CA 1
ATOM 7244 C C . TYR C 1 240 ? 4.380 51.634 -103.535 1.00 71.72 236 TYR C C 1
ATOM 7245 O O . TYR C 1 240 ? 3.590 52.523 -103.187 1.00 69.83 236 TYR C O 1
ATOM 7254 N N . ASN C 1 241 ? 5.332 51.144 -102.740 1.00 72.27 237 ASN C N 1
ATOM 7255 C CA . ASN C 1 241 ? 5.605 51.658 -101.396 1.00 72.15 237 ASN C CA 1
ATOM 7256 C C . ASN C 1 241 ? 4.387 51.592 -100.474 1.00 77.34 237 ASN C C 1
ATOM 7257 O O . ASN C 1 241 ? 4.231 52.436 -99.589 1.00 78.78 237 ASN C O 1
ATOM 7262 N N . ALA C 1 242 ? 3.526 50.583 -100.642 1.00 79.06 238 ALA C N 1
ATOM 7263 C CA . ALA C 1 242 ? 2.257 50.543 -99.917 1.00 74.98 238 ALA C CA 1
ATOM 7264 C C . ALA C 1 242 ? 2.078 49.224 -99.161 1.00 80.25 238 ALA C C 1
ATOM 7265 O O . ALA C 1 242 ? 1.504 49.188 -98.065 1.00 75.08 238 ALA C O 1
ATOM 7267 N N . THR C 1 243 ? 2.577 48.134 -99.727 1.00 82.32 239 THR C N 1
ATOM 7268 C CA . THR C 1 243 ? 2.445 46.830 -99.093 1.00 76.16 239 THR C CA 1
ATOM 7269 C C . THR C 1 243 ? 3.540 46.647 -98.045 1.00 70.78 239 THR C C 1
ATOM 7270 O O . THR C 1 243 ? 4.714 46.948 -98.307 1.00 65.43 239 THR C O 1
ATOM 7274 N N . ARG C 1 244 ? 3.167 46.170 -96.848 1.00 65.17 240 ARG C N 1
ATOM 7275 C CA . ARG C 1 244 ? 4.174 46.082 -95.798 1.00 62.94 240 ARG C CA 1
ATOM 7276 C C . ARG C 1 244 ? 4.968 44.800 -95.944 1.00 63.50 240 ARG C C 1
ATOM 7277 O O . ARG C 1 244 ? 4.421 43.732 -96.242 1.00 66.97 240 ARG C O 1
ATOM 7285 N N . ALA C 1 245 ? 6.267 44.913 -95.702 1.00 64.61 241 ALA C N 1
ATOM 7286 C CA . ALA C 1 245 ? 7.165 43.766 -95.756 1.00 65.37 241 ALA C CA 1
ATOM 7287 C C . ALA C 1 245 ? 7.310 43.217 -94.336 1.00 64.77 241 ALA C C 1
ATOM 7288 O O . ALA C 1 245 ? 8.371 43.252 -93.703 1.00 65.60 241 ALA C O 1
ATOM 7290 N N . GLY C 1 246 ? 6.180 42.719 -93.839 1.00 64.30 242 GLY C N 1
ATOM 7291 C CA . GLY C 1 246 ? 6.076 42.348 -92.444 1.00 62.66 242 GLY C CA 1
ATOM 7292 C C . GLY C 1 246 ? 6.532 43.480 -91.562 1.00 62.87 242 GLY C C 1
ATOM 7293 O O . GLY C 1 246 ? 6.098 44.629 -91.716 1.00 71.55 242 GLY C O 1
ATOM 7294 N N . SER C 1 247 ? 7.426 43.163 -90.630 1.00 66.72 243 SER C N 1
ATOM 7295 C CA . SER C 1 247 ? 7.941 44.128 -89.664 1.00 72.84 243 SER C CA 1
ATOM 7296 C C . SER C 1 247 ? 9.115 44.956 -90.187 1.00 79.88 243 SER C C 1
ATOM 7297 O O . SER C 1 247 ? 9.524 45.910 -89.515 1.00 86.82 243 SER C O 1
ATOM 7300 N N . LEU C 1 248 ? 9.690 44.607 -91.338 1.00 78.20 249 LEU C N 1
ATOM 7301 C CA . LEU C 1 248 ? 10.927 45.230 -91.804 1.00 76.71 249 LEU C CA 1
ATOM 7302 C C . LEU C 1 248 ? 10.726 46.534 -92.568 1.00 69.64 249 LEU C C 1
ATOM 7303 O O . LEU C 1 248 ? 11.704 47.261 -92.761 1.00 69.70 249 LEU C O 1
ATOM 7308 N N . GLY C 1 249 ? 9.498 46.848 -92.990 1.00 67.09 250 GLY C N 1
ATOM 7309 C CA . GLY C 1 249 ? 9.175 48.081 -93.689 1.00 67.30 250 GLY C CA 1
ATOM 7310 C C . GLY C 1 249 ? 8.103 47.905 -94.748 1.00 70.28 250 GLY C C 1
ATOM 7311 O O . GLY C 1 249 ? 7.108 47.215 -94.502 1.00 76.92 250 GLY C O 1
ATOM 7312 N N . PHE C 1 250 ? 8.286 48.499 -95.930 1.00 73.00 251 PHE C N 1
ATOM 7313 C CA . PHE C 1 250 ? 7.347 48.351 -97.036 1.00 73.99 251 PHE C CA 1
ATOM 7314 C C . PHE C 1 250 ? 8.049 47.770 -98.252 1.00 74.97 251 PHE C C 1
ATOM 7315 O O . PHE C 1 250 ? 9.248 47.976 -98.453 1.00 82.83 251 PHE C O 1
ATOM 7323 N N . ALA C 1 251 ? 7.283 47.076 -99.086 1.00 69.09 252 ALA C N 1
ATOM 7324 C CA . ALA C 1 251 ? 7.811 46.605 -100.360 1.00 72.53 252 ALA C CA 1
ATOM 7325 C C . ALA C 1 251 ? 7.776 47.729 -101.384 1.00 71.51 252 ALA C C 1
ATOM 7326 O O . ALA C 1 251 ? 6.709 48.291 -101.665 1.00 69.75 252 ALA C O 1
ATOM 7328 N N . ASN C 1 252 ? 8.936 48.032 -101.970 1.00 72.17 253 ASN C N 1
ATOM 7329 C CA . ASN C 1 252 ? 8.982 49.097 -102.963 1.00 73.36 253 ASN C CA 1
ATOM 7330 C C . ASN C 1 252 ? 8.024 48.819 -104.109 1.00 73.27 253 ASN C C 1
ATOM 7331 O O . ASN C 1 252 ? 7.284 49.722 -104.547 1.00 73.24 253 ASN C O 1
ATOM 7336 N N . LYS C 1 253 ? 7.927 47.549 -104.511 1.00 76.84 254 LYS C N 1
ATOM 7337 C CA . LYS C 1 253 ? 7.023 47.198 -105.570 1.00 82.52 254 LYS C CA 1
ATOM 7338 C C . LYS C 1 253 ? 6.351 45.896 -105.105 1.00 84.10 254 LYS C C 1
ATOM 7339 O O . LYS C 1 253 ? 6.987 45.065 -104.427 1.00 84.90 254 LYS C O 1
ATOM 7345 N N . ALA C 1 254 ? 5.064 45.704 -105.410 1.00 77.57 255 ALA C N 1
ATOM 7346 C CA . ALA C 1 254 ? 4.479 44.433 -104.990 1.00 70.94 255 ALA C CA 1
ATOM 7347 C C . ALA C 1 254 ? 3.244 44.136 -105.812 1.00 73.74 255 ALA C C 1
ATOM 7348 O O . ALA C 1 254 ? 2.488 45.044 -106.161 1.00 75.46 255 ALA C O 1
ATOM 7350 N N . GLN C 1 255 ? 3.068 42.861 -106.134 1.00 76.79 256 GLN C N 1
ATOM 7351 C CA . GLN C 1 255 ? 1.910 42.375 -106.878 1.00 80.97 256 GLN C CA 1
ATOM 7352 C C . GLN C 1 255 ? 1.149 41.368 -106.033 1.00 78.44 256 GLN C C 1
ATOM 7353 O O . GLN C 1 255 ? 1.727 40.368 -105.589 1.00 75.85 256 GLN C O 1
ATOM 7359 N N . ASN C 1 256 ? -0.138 41.632 -105.811 1.00 79.99 257 ASN C N 1
ATOM 7360 C CA . ASN C 1 256 ? -0.991 40.803 -104.965 1.00 74.05 257 ASN C CA 1
ATOM 7361 C C . ASN C 1 256 ? -2.078 40.160 -105.817 1.00 66.20 257 ASN C C 1
ATOM 7362 O O . ASN C 1 256 ? -2.620 40.802 -106.721 1.00 74.04 257 ASN C O 1
ATOM 7367 N N . PHE C 1 257 ? -2.414 38.906 -105.537 1.00 64.94 258 PHE C N 1
ATOM 7368 C CA . PHE C 1 257 ? -3.407 38.237 -106.369 1.00 69.14 258 PHE C CA 1
ATOM 7369 C C . PHE C 1 257 ? -4.168 37.228 -105.528 1.00 69.68 258 PHE C C 1
ATOM 7370 O O . PHE C 1 257 ? -3.585 36.552 -104.678 1.00 65.49 258 PHE C O 1
ATOM 7378 N N . GLU C 1 258 ? -5.477 37.156 -105.752 1.00 70.31 259 GLU C N 1
ATOM 7379 C CA . GLU C 1 258 ? -6.346 36.308 -104.956 1.00 71.83 259 GLU C CA 1
ATOM 7380 C C . GLU C 1 258 ? -7.387 35.693 -105.877 1.00 73.82 259 GLU C C 1
ATOM 7381 O O . GLU C 1 258 ? -7.867 36.338 -106.812 1.00 71.97 259 GLU C O 1
ATOM 7387 N N . VAL C 1 259 ? -7.709 34.438 -105.606 1.00 70.51 260 VAL C N 1
ATOM 7388 C CA . VAL C 1 259 ? -8.724 33.689 -106.323 1.00 65.81 260 VAL C CA 1
ATOM 7389 C C . VAL C 1 259 ? -9.506 32.909 -105.282 1.00 62.62 260 VAL C C 1
ATOM 7390 O O . VAL C 1 259 ? -8.906 32.361 -104.359 1.00 61.99 260 VAL C O 1
ATOM 7394 N N . VAL C 1 260 ? -10.843 32.931 -105.364 1.00 62.47 261 VAL C N 1
ATOM 7395 C CA . VAL C 1 260 ? -11.674 32.160 -104.437 1.00 67.06 261 VAL C CA 1
ATOM 7396 C C . VAL C 1 260 ? -12.850 31.561 -105.190 1.00 62.39 261 VAL C C 1
ATOM 7397 O O . VAL C 1 260 ? -13.386 32.150 -106.135 1.00 63.19 261 VAL C O 1
ATOM 7401 N N . ALA C 1 261 ? -13.255 30.379 -104.744 1.00 62.23 262 ALA C N 1
ATOM 7402 C CA . ALA C 1 261 ? -14.389 29.672 -105.310 1.00 62.96 262 ALA C CA 1
ATOM 7403 C C . ALA C 1 261 ? -15.260 29.154 -104.181 1.00 62.08 262 ALA C C 1
ATOM 7404 O O . ALA C 1 261 ? -14.751 28.618 -103.193 1.00 61.33 262 ALA C O 1
ATOM 7406 N N . GLN C 1 262 ? -16.568 29.346 -104.314 1.00 62.27 263 GLN C N 1
ATOM 7407 C CA . GLN C 1 262 ? -17.519 28.911 -103.304 1.00 61.61 263 GLN C CA 1
ATOM 7408 C C . GLN C 1 262 ? -18.793 28.464 -103.978 1.00 65.85 263 GLN C C 1
ATOM 7409 O O . GLN C 1 262 ? -19.239 29.074 -104.951 1.00 72.14 263 GLN C O 1
ATOM 7415 N N . TYR C 1 263 ? -19.385 27.425 -103.422 1.00 66.08 264 TYR C N 1
ATOM 7416 C CA . TYR C 1 263 ? -20.721 26.989 -103.763 1.00 67.87 264 TYR C CA 1
ATOM 7417 C C . TYR C 1 263 ? -21.533 27.058 -102.486 1.00 63.69 264 TYR C C 1
ATOM 7418 O O . TYR C 1 263 ? -20.998 26.889 -101.386 1.00 61.49 264 TYR C O 1
ATOM 7427 N N . GLN C 1 264 ? -22.812 27.360 -102.632 1.00 63.03 265 GLN C N 1
ATOM 7428 C CA . GLN C 1 264 ? -23.717 27.445 -101.500 1.00 62.41 265 GLN C CA 1
ATOM 7429 C C . GLN C 1 264 ? -24.705 26.297 -101.622 1.00 65.68 265 GLN C C 1
ATOM 7430 O O . GLN C 1 264 ? -25.513 26.255 -102.557 1.00 74.14 265 GLN C O 1
ATOM 7436 N N . PHE C 1 265 ? -24.641 25.374 -100.675 1.00 62.97 266 PHE C N 1
ATOM 7437 C CA . PHE C 1 265 ? -25.407 24.153 -100.800 1.00 68.13 266 PHE C CA 1
ATOM 7438 C C . PHE C 1 265 ? -26.853 24.342 -100.379 1.00 68.28 266 PHE C C 1
ATOM 7439 O O . PHE C 1 265 ? -27.195 25.199 -99.571 1.00 63.55 266 PHE C O 1
ATOM 7447 N N . ASP C 1 266 ? -27.707 23.540 -101.004 1.00 80.31 267 ASP C N 1
ATOM 7448 C CA . ASP C 1 266 ? -29.124 23.527 -100.690 1.00 75.69 267 ASP C CA 1
ATOM 7449 C C . ASP C 1 266 ? -29.344 23.423 -99.186 1.00 74.00 267 ASP C C 1
ATOM 7450 O O . ASP C 1 266 ? -30.207 24.103 -98.621 1.00 65.33 267 ASP C O 1
ATOM 7455 N N . PHE C 1 267 ? -28.520 22.609 -98.521 1.00 77.42 268 PHE C N 1
ATOM 7456 C CA . PHE C 1 267 ? -28.669 22.210 -97.128 1.00 71.82 268 PHE C CA 1
ATOM 7457 C C . PHE C 1 267 ? -27.926 23.091 -96.130 1.00 77.86 268 PHE C C 1
ATOM 7458 O O . PHE C 1 267 ? -28.063 22.876 -94.921 1.00 75.56 268 PHE C O 1
ATOM 7466 N N . GLY C 1 268 ? -27.152 24.069 -96.580 1.00 76.08 269 GLY C N 1
ATOM 7467 C CA . GLY C 1 268 ? -26.604 25.047 -95.665 1.00 60.61 269 GLY C CA 1
ATOM 7468 C C . GLY C 1 268 ? -25.097 25.060 -95.564 1.00 59.78 269 GLY C C 1
ATOM 7469 O O . GLY C 1 268 ? -24.565 25.800 -94.722 1.00 58.72 269 GLY C O 1
ATOM 7470 N N . LEU C 1 269 ? -24.358 24.240 -96.309 1.00 60.27 270 LEU C N 1
ATOM 7471 C CA . LEU C 1 269 ? -22.904 24.258 -96.229 1.00 61.91 270 LEU C CA 1
ATOM 7472 C C . LEU C 1 269 ? -22.353 25.037 -97.411 1.00 65.10 270 LEU C C 1
ATOM 7473 O O . LEU C 1 269 ? -22.753 24.800 -98.554 1.00 73.00 270 LEU C O 1
ATOM 7478 N N . ARG C 1 270 ? -21.403 25.924 -97.140 1.00 66.39 271 ARG C N 1
ATOM 7479 C CA . ARG C 1 270 ? -20.720 26.670 -98.192 1.00 64.57 271 ARG C CA 1
ATOM 7480 C C . ARG C 1 270 ? -19.233 26.362 -98.116 1.00 64.43 271 ARG C C 1
ATOM 7481 O O . ARG C 1 270 ? -18.507 26.949 -97.297 1.00 67.61 271 ARG C O 1
ATOM 7489 N N . PRO C 1 271 ? -18.737 25.457 -98.951 1.00 67.40 272 PRO C N 1
ATOM 7490 C CA . PRO C 1 271 ? -17.293 25.207 -99.006 1.00 64.08 272 PRO C CA 1
ATOM 7491 C C . PRO C 1 271 ? -16.572 26.321 -99.745 1.00 59.52 272 PRO C C 1
ATOM 7492 O O . PRO C 1 271 ? -17.165 27.071 -100.525 1.00 59.88 272 PRO C O 1
ATOM 7496 N N . SER C 1 272 ? -15.262 26.405 -99.497 1.00 59.22 273 SER C N 1
ATOM 7497 C CA . SER C 1 272 ? -14.429 27.490 -100.006 1.00 59.15 273 SER C CA 1
ATOM 7498 C C . SER C 1 272 ? -13.030 26.992 -100.327 1.00 59.62 273 SER C C 1
ATOM 7499 O O . SER C 1 272 ? -12.366 26.359 -99.497 1.00 59.33 273 SER C O 1
ATOM 7502 N N . VAL C 1 273 ? -12.599 27.298 -101.539 1.00 60.46 274 VAL C N 1
ATOM 7503 C CA . VAL C 1 273 ? -11.239 27.086 -102.010 1.00 63.56 274 VAL C CA 1
ATOM 7504 C C . VAL C 1 273 ? -10.719 28.441 -102.456 1.00 62.16 274 VAL C C 1
ATOM 7505 O O . VAL C 1 273 ? -11.467 29.240 -103.031 1.00 61.79 274 VAL C O 1
ATOM 7509 N N . ALA C 1 274 ? -9.452 28.712 -102.174 1.00 60.95 275 ALA C N 1
ATOM 7510 C CA . ALA C 1 274 ? -8.898 29.996 -102.551 1.00 60.99 275 ALA C CA 1
ATOM 7511 C C . ALA C 1 274 ? -7.395 29.876 -102.642 1.00 61.52 275 ALA C C 1
ATOM 7512 O O . ALA C 1 274 ? -6.787 28.969 -102.072 1.00 61.54 275 ALA C O 1
ATOM 7514 N N . TYR C 1 275 ? -6.804 30.805 -103.376 1.00 67.11 276 TYR C N 1
ATOM 7515 C CA . TYR C 1 275 ? -5.361 30.940 -103.391 1.00 67.37 276 TYR C CA 1
ATOM 7516 C C . TYR C 1 275 ? -5.037 32.425 -103.295 1.00 64.46 276 TYR C C 1
ATOM 7517 O O . TYR C 1 275 ? -5.722 33.248 -103.902 1.00 62.39 276 TYR C O 1
ATOM 7526 N N . LEU C 1 276 ? -4.016 32.771 -102.515 1.00 62.03 277 LEU C N 1
ATOM 7527 C CA . LEU C 1 276 ? -3.615 34.159 -102.314 1.00 61.81 277 LEU C CA 1
ATOM 7528 C C . LEU C 1 276 ? -2.102 34.226 -102.339 1.00 67.17 277 LEU C C 1
ATOM 7529 O O . LEU C 1 276 ? -1.421 33.270 -101.953 1.00 68.67 277 LEU C O 1
ATOM 7534 N N . GLN C 1 277 ? -1.581 35.384 -102.742 1.00 65.80 278 GLN C N 1
ATOM 7535 C CA . GLN C 1 277 ? -0.155 35.494 -103.025 1.00 64.18 278 GLN C CA 1
ATOM 7536 C C . GLN C 1 277 ? 0.272 36.948 -103.137 1.00 67.78 278 GLN C C 1
ATOM 7537 O O . GLN C 1 277 ? -0.387 37.757 -103.800 1.00 64.53 278 GLN C O 1
ATOM 7543 N N . SER C 1 278 ? 1.348 37.295 -102.445 1.00 66.15 279 SER C N 1
ATOM 7544 C CA . SER C 1 278 ? 1.888 38.643 -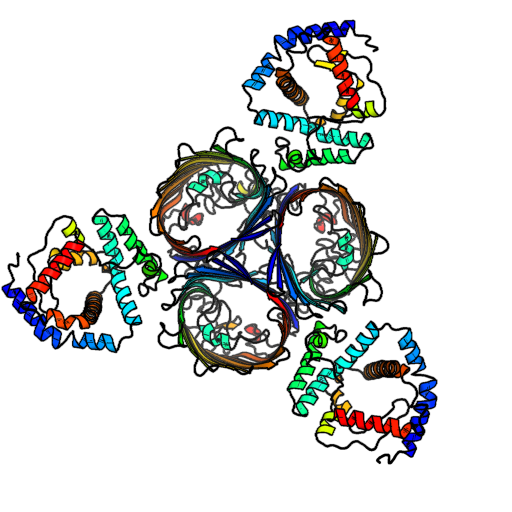102.461 1.00 70.57 279 SER C CA 1
ATOM 7545 C C . SER C 1 278 ? 3.397 38.578 -102.642 1.00 75.71 279 SER C C 1
ATOM 7546 O O . SER C 1 278 ? 4.093 37.959 -101.829 1.00 76.43 279 SER C O 1
ATOM 7549 N N . LYS C 1 279 ? 3.906 39.280 -103.661 1.00 77.11 280 LYS C N 1
ATOM 7550 C CA . LYS C 1 279 ? 5.327 39.267 -103.998 1.00 78.86 280 LYS C CA 1
ATOM 7551 C C . LYS C 1 279 ? 5.922 40.655 -103.926 1.00 82.36 280 LYS C C 1
ATOM 7552 O O . LYS C 1 279 ? 5.416 41.590 -104.558 1.00 88.66 280 LYS C O 1
ATOM 7558 N N . GLY C 1 280 ? 7.036 40.764 -103.207 1.00 76.40 281 GLY C N 1
ATOM 7559 C CA . GLY C 1 280 ? 7.722 42.021 -103.054 1.00 78.65 281 GLY C CA 1
ATOM 7560 C C . GLY C 1 280 ? 8.890 42.032 -104.020 1.00 84.50 281 GLY C C 1
ATOM 7561 O O . GLY C 1 280 ? 9.650 41.065 -104.105 1.00 84.55 281 GLY C O 1
ATOM 7562 N N . LYS C 1 281 ? 9.021 43.133 -104.747 1.00 87.81 282 LYS C N 1
ATOM 7563 C CA . LYS C 1 281 ? 10.088 43.286 -105.716 1.00 86.61 282 LYS C CA 1
ATOM 7564 C C . LYS C 1 281 ? 10.942 44.485 -105.335 1.00 84.81 282 LYS C C 1
ATOM 7565 O O . LYS C 1 281 ? 10.524 45.343 -104.555 1.00 80.72 282 LYS C O 1
ATOM 7571 N N . ASP C 1 282 ? 12.156 44.520 -105.895 1.00 94.42 283 ASP C N 1
ATOM 7572 C CA . ASP C 1 282 ? 13.219 45.440 -105.490 1.00 93.65 283 ASP C CA 1
ATOM 7573 C C . ASP C 1 282 ? 13.180 45.768 -104.005 1.00 89.90 283 ASP C C 1
ATOM 7574 O O . ASP C 1 282 ? 13.001 46.928 -103.628 1.00 93.50 283 ASP C O 1
ATOM 7579 N N . LEU C 1 283 ? 13.379 44.771 -103.161 1.00 81.29 284 LEU C N 1
ATOM 7580 C CA . LEU C 1 283 ? 13.594 45.029 -101.751 1.00 78.97 284 LEU C CA 1
ATOM 7581 C C . LEU C 1 283 ? 15.077 45.300 -101.531 1.00 80.12 284 LEU C C 1
ATOM 7582 O O . LEU C 1 283 ? 15.916 45.051 -102.397 1.00 82.85 284 LEU C O 1
ATOM 7587 N N . GLU C 1 284 ? 15.391 45.892 -100.398 1.00 85.65 285 GLU C N 1
ATOM 7588 C CA . GLU C 1 284 ? 16.745 46.372 -100.198 1.00 99.59 285 GLU C CA 1
ATOM 7589 C C . GLU C 1 284 ? 17.508 45.355 -99.357 1.00 107.64 285 GLU C C 1
ATOM 7590 O O . GLU C 1 284 ? 16.999 44.277 -99.030 1.00 108.28 285 GLU C O 1
ATOM 7596 N N . ARG C 1 285 ? 18.753 45.688 -99.021 1.00 112.89 286 ARG C N 1
ATOM 7597 C CA . ARG C 1 285 ? 19.576 44.918 -98.092 1.00 113.47 286 ARG C CA 1
ATOM 7598 C C . ARG C 1 285 ? 19.891 43.514 -98.593 1.00 114.02 286 ARG C C 1
ATOM 7599 O O . ARG C 1 285 ? 20.234 42.636 -97.801 1.00 118.28 286 ARG C O 1
ATOM 7607 N N . GLY C 1 286 ? 19.777 43.277 -99.893 1.00 107.93 287 GLY C N 1
ATOM 7608 C CA . GLY C 1 286 ? 20.028 41.984 -100.479 1.00 103.33 287 GLY C CA 1
ATOM 7609 C C . GLY C 1 286 ? 18.788 41.142 -100.682 1.00 99.25 287 GLY C C 1
ATOM 7610 O O . GLY C 1 286 ? 18.807 40.237 -101.521 1.00 100.75 287 GLY C O 1
ATOM 7611 N N . TYR C 1 287 ? 17.710 41.426 -99.948 1.00 99.50 288 TYR C N 1
ATOM 7612 C CA . TYR C 1 287 ? 16.440 40.757 -100.188 1.00 100.73 288 TYR C CA 1
ATOM 7613 C C . TYR C 1 287 ? 16.031 41.136 -101.598 1.00 106.93 288 TYR C C 1
ATOM 7614 O O . TYR C 1 287 ? 15.593 42.263 -101.837 1.00 113.93 288 TYR C O 1
ATOM 7623 N N . GLY C 1 288 ? 16.215 40.246 -102.549 1.00 107.48 289 GLY C N 1
ATOM 7624 C CA . GLY C 1 288 ? 15.798 40.564 -103.894 1.00 108.56 289 GLY C CA 1
ATOM 7625 C C . GLY C 1 288 ? 14.293 40.610 -103.993 1.00 102.04 289 GLY C C 1
ATOM 7626 O O . GLY C 1 288 ? 13.623 41.433 -103.369 1.00 97.07 289 GLY C O 1
ATOM 7627 N N . ASP C 1 289 ? 13.766 39.720 -104.812 1.00 103.66 290 ASP C N 1
ATOM 7628 C CA . ASP C 1 289 ? 12.341 39.510 -104.950 1.00 93.91 290 ASP C CA 1
ATOM 7629 C C . ASP C 1 289 ? 11.988 38.425 -103.944 1.00 88.48 290 ASP C C 1
ATOM 7630 O O . ASP C 1 289 ? 12.541 37.325 -104.003 1.00 95.82 290 ASP C O 1
ATOM 7635 N N . GLN C 1 290 ? 11.112 38.737 -102.999 1.00 77.88 291 GLN C N 1
ATOM 7636 C CA . GLN C 1 290 ? 10.776 37.817 -101.921 1.00 73.00 291 GLN C CA 1
ATOM 7637 C C . GLN C 1 290 ? 9.269 37.666 -101.888 1.00 71.29 291 GLN C C 1
ATOM 7638 O O . GLN C 1 290 ? 8.540 38.550 -102.336 1.00 73.82 291 GLN C O 1
ATOM 7644 N N . ASP C 1 291 ? 8.796 36.541 -101.373 1.00 73.49 292 ASP C N 1
ATOM 7645 C CA . ASP C 1 291 ? 7.364 36.356 -101.240 1.00 79.73 292 ASP C CA 1
ATOM 7646 C C . ASP C 1 291 ? 6.941 36.875 -99.878 1.00 83.62 292 ASP C C 1
ATOM 7647 O O . ASP C 1 291 ? 7.614 36.616 -98.879 1.00 90.44 292 ASP C O 1
ATOM 7652 N N . ILE C 1 292 ? 5.837 37.619 -99.851 1.00 72.29 293 ILE C N 1
ATOM 7653 C CA . ILE C 1 292 ? 5.313 38.197 -98.621 1.00 72.86 293 ILE C CA 1
ATOM 7654 C C . ILE C 1 292 ? 4.232 37.299 -98.034 1.00 74.31 293 ILE C C 1
ATOM 7655 O O . ILE C 1 292 ? 4.099 37.177 -96.811 1.00 72.91 293 ILE C O 1
ATOM 7660 N N . LEU C 1 293 ? 3.445 36.690 -98.912 1.00 69.15 294 LEU C N 1
ATOM 7661 C CA . LEU C 1 293 ? 2.322 35.854 -98.533 1.00 62.63 294 LEU C CA 1
ATOM 7662 C C . LEU C 1 293 ? 2.128 34.859 -99.671 1.00 72.70 294 LEU C C 1
ATOM 7663 O O . LEU C 1 293 ? 2.380 35.189 -100.833 1.00 74.54 294 LEU C O 1
ATOM 7668 N N . LYS C 1 294 ? 1.730 33.632 -99.326 1.00 75.88 295 LYS C N 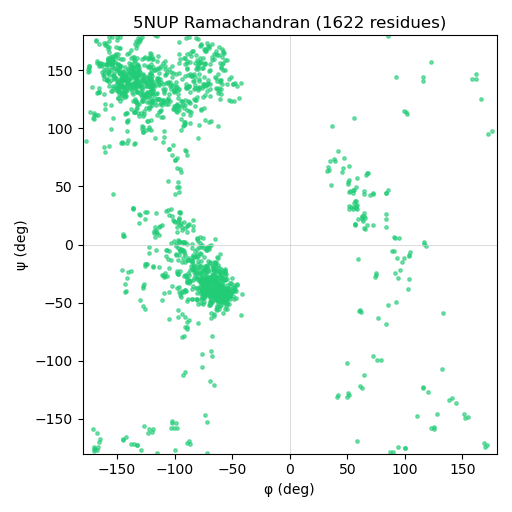1
ATOM 7669 C CA . LYS C 1 294 ? 1.533 32.551 -100.287 1.00 73.46 295 LYS C CA 1
ATOM 7670 C C . LYS C 1 294 ? 0.838 31.372 -99.612 1.00 73.74 295 LYS C C 1
ATOM 7671 O O . LYS C 1 294 ? 1.459 30.652 -98.823 1.00 78.25 295 LYS C O 1
ATOM 7677 N N . TYR C 1 295 ? -0.432 31.136 -99.922 1.00 62.51 296 TYR C N 1
ATOM 7678 C CA . TYR C 1 295 ? -1.049 29.945 -99.370 1.00 62.06 296 TYR C CA 1
ATOM 7679 C C . TYR C 1 295 ? -2.301 29.571 -100.153 1.00 68.46 296 TYR C C 1
ATOM 7680 O O . TYR C 1 295 ? -2.957 30.425 -100.755 1.00 74.09 296 TYR C O 1
ATOM 7689 N N . VAL C 1 296 ? -2.581 28.277 -100.186 1.00 62.26 297 VAL C N 1
ATOM 7690 C CA . VAL C 1 296 ? -3.895 27.778 -100.560 1.00 62.02 297 VAL C CA 1
ATOM 7691 C C . VAL C 1 296 ? -4.771 27.752 -99.322 1.00 60.77 297 VAL C C 1
ATOM 7692 O O . VAL C 1 296 ? -4.323 27.456 -98.212 1.00 60.38 297 VAL C O 1
ATOM 7696 N N . ASP C 1 297 ? -6.050 28.000 -99.518 1.00 60.26 298 ASP C N 1
ATOM 7697 C CA . ASP C 1 297 ? -6.992 27.960 -98.420 1.00 59.21 298 ASP C CA 1
ATOM 7698 C C . ASP C 1 297 ? -8.161 27.062 -98.791 1.00 59.41 298 ASP C C 1
ATOM 7699 O O . ASP C 1 297 ? -8.792 27.244 -99.840 1.00 59.87 298 ASP C O 1
ATOM 7704 N N . VAL C 1 298 ? -8.412 26.071 -97.945 1.00 59.92 299 VAL C N 1
ATOM 7705 C CA . VAL C 1 298 ? -9.537 25.158 -98.074 1.00 60.22 299 VAL C CA 1
ATOM 7706 C C . VAL C 1 298 ? -10.418 25.308 -96.850 1.00 70.21 299 VAL C C 1
ATOM 7707 O O . VAL C 1 298 ? -9.924 25.265 -95.715 1.00 79.91 299 VAL C O 1
ATOM 7711 N N . GLY C 1 299 ? -11.722 25.428 -97.062 1.00 67.84 300 GLY C N 1
ATOM 7712 C CA . GLY C 1 299 ? -12.538 25.522 -95.864 1.00 60.88 300 GLY C CA 1
ATOM 7713 C C . GLY C 1 299 ? -14.003 25.417 -96.206 1.00 57.55 300 GLY C C 1
ATOM 7714 O O . GLY C 1 299 ? -14.389 25.210 -97.364 1.00 65.39 300 GLY C O 1
ATOM 7715 N N . ALA C 1 300 ? -14.817 25.548 -95.167 1.00 56.91 301 ALA C N 1
ATOM 7716 C CA . ALA C 1 300 ? -16.258 25.474 -95.342 1.00 57.08 301 ALA C CA 1
ATOM 7717 C C . ALA C 1 300 ? -16.911 26.011 -94.088 1.00 56.24 301 ALA C C 1
ATOM 7718 O O . ALA C 1 300 ? -16.308 25.989 -93.017 1.00 55.71 301 ALA C O 1
ATOM 7720 N N . THR C 1 301 ? -18.132 26.528 -94.238 1.00 56.23 302 THR C N 1
ATOM 7721 C CA . THR C 1 301 ? -18.928 27.005 -93.120 1.00 55.62 302 THR C CA 1
ATOM 7722 C C . THR C 1 301 ? -20.364 26.531 -93.278 1.00 56.20 302 THR C C 1
ATOM 7723 O O . THR C 1 301 ? -20.914 26.564 -94.375 1.00 56.88 302 THR C O 1
ATOM 7727 N N . TYR C 1 302 ? -20.975 26.094 -92.175 1.00 56.05 303 TYR C N 1
ATOM 7728 C CA . TYR C 1 302 ? -22.374 25.684 -92.178 1.00 57.83 303 TYR C CA 1
ATOM 7729 C C . TYR C 1 302 ? -23.214 26.764 -91.508 1.00 56.19 303 TYR C C 1
ATOM 7730 O O . TYR C 1 302 ? -22.880 27.204 -90.406 1.00 58.39 303 TYR C O 1
ATOM 7739 N N . TYR C 1 303 ? -24.289 27.196 -92.180 1.00 56.73 304 TYR C N 1
ATOM 7740 C CA . TYR C 1 303 ? -25.240 28.162 -91.626 1.00 56.69 304 TYR C CA 1
ATOM 7741 C C . TYR C 1 303 ? -26.456 27.417 -91.065 1.00 58.93 304 TYR C C 1
ATOM 7742 O O . TYR C 1 303 ? -27.127 26.671 -91.792 1.00 59.82 304 TYR C O 1
ATOM 7751 N N . PHE C 1 304 ? -26.701 27.567 -89.760 1.00 56.76 305 PHE C N 1
ATOM 7752 C CA . PHE C 1 304 ? -27.926 27.017 -89.182 1.00 58.21 305 PHE C CA 1
ATOM 7753 C C . PHE C 1 304 ? -29.134 27.870 -89.541 1.00 57.98 305 PHE C C 1
ATOM 7754 O O . PHE C 1 304 ? -30.219 27.344 -89.813 1.00 59.01 305 PHE C O 1
ATOM 7762 N N . ASN C 1 305 ? -28.964 29.184 -89.512 1.00 61.67 306 ASN C N 1
ATOM 7763 C CA . ASN C 1 305 ? -29.952 30.143 -89.992 1.00 65.89 306 ASN C CA 1
ATOM 7764 C C . ASN C 1 305 ? -29.257 31.490 -90.138 1.00 67.53 306 ASN C C 1
ATOM 7765 O O . ASN C 1 305 ? -28.026 31.594 -90.051 1.00 56.26 306 ASN C O 1
ATOM 7770 N N . LYS C 1 306 ? -30.057 32.536 -90.317 1.00 70.25 307 LYS C N 1
ATOM 7771 C CA . LYS C 1 306 ? -29.499 33.867 -90.477 1.00 73.33 307 LYS C CA 1
ATOM 7772 C C . LYS C 1 306 ? -28.688 34.298 -89.255 1.00 78.60 307 LYS C C 1
ATOM 7773 O O . LYS C 1 306 ? -28.013 35.327 -89.315 1.00 87.38 307 LYS C O 1
ATOM 7779 N N . ASN C 1 307 ? -28.710 33.522 -88.160 1.00 77.37 308 ASN C N 1
ATOM 7780 C CA . ASN C 1 307 ? -28.065 33.903 -86.906 1.00 71.29 308 ASN C CA 1
ATOM 7781 C C . ASN C 1 307 ? -26.961 32.972 -86.408 1.00 67.64 308 ASN C C 1
ATOM 7782 O O . ASN C 1 307 ? -26.170 33.402 -85.566 1.00 67.39 308 ASN C O 1
ATOM 7787 N N . MET C 1 308 ? -26.871 31.726 -86.876 1.00 62.48 309 MET C N 1
ATOM 7788 C CA . MET C 1 308 ? -25.838 30.839 -86.353 1.00 56.93 309 MET C CA 1
ATOM 7789 C C . MET C 1 308 ? -25.113 30.096 -87.445 1.00 54.34 309 MET C C 1
ATOM 7790 O O . MET C 1 308 ? -25.700 29.704 -88.451 1.00 61.03 309 MET C O 1
ATOM 7795 N N . SER C 1 309 ? -23.816 29.938 -87.231 1.00 53.80 310 SER C N 1
ATOM 7796 C CA . SER C 1 309 ? -22.925 29.398 -88.234 1.00 53.93 310 SER C CA 1
ATOM 7797 C C . SER C 1 309 ? -21.735 28.758 -87.530 1.00 53.60 310 SER C C 1
ATOM 7798 O O . SER C 1 309 ? -21.413 29.089 -86.385 1.00 54.72 310 SER C O 1
ATOM 7801 N N . THR C 1 310 ? -21.114 27.803 -88.216 1.00 53.98 311 THR C N 1
ATOM 7802 C CA . THR C 1 310 ? -19.932 27.092 -87.745 1.00 55.04 311 THR C CA 1
ATOM 7803 C C . THR C 1 310 ? -19.009 26.968 -88.934 1.00 54.09 311 THR C C 1
ATOM 7804 O O . THR C 1 310 ? -19.468 27.004 -90.075 1.00 54.51 311 THR C O 1
ATOM 7808 N N . TYR C 1 311 ? -17.710 26.825 -88.680 1.00 53.91 312 TYR C N 1
ATOM 7809 C CA . TYR C 1 311 ? -16.824 26.674 -89.826 1.00 55.56 312 TYR C CA 1
ATOM 7810 C C . TYR C 1 311 ? -15.515 26.009 -89.440 1.00 54.38 312 TYR C C 1
ATOM 7811 O O . TYR C 1 311 ? -15.086 26.043 -88.289 1.00 54.07 312 TYR C O 1
ATOM 7820 N N . VAL C 1 312 ? -14.877 25.437 -90.448 1.00 54.96 313 VAL C N 1
ATOM 7821 C CA . VAL C 1 312 ? -13.505 24.963 -90.407 1.00 55.26 313 VAL C CA 1
ATOM 7822 C C . VAL C 1 312 ? -12.739 25.683 -91.513 1.00 57.02 313 VAL C C 1
ATOM 7823 O O . VAL C 1 312 ? -13.300 26.007 -92.568 1.00 58.68 313 VAL C O 1
ATOM 7827 N N . ASP C 1 313 ? -11.463 25.978 -91.270 1.00 55.33 314 ASP C N 1
ATOM 7828 C CA . ASP C 1 313 ? -10.713 26.631 -92.331 1.00 55.58 314 ASP C CA 1
ATOM 7829 C C . ASP C 1 313 ? -9.248 26.222 -92.239 1.00 57.63 314 ASP C C 1
ATOM 7830 O O . ASP C 1 313 ? -8.657 26.264 -91.155 1.00 55.86 314 ASP C O 1
ATOM 7835 N N . TYR C 1 314 ? -8.669 25.838 -93.386 1.00 58.21 315 TYR C N 1
ATOM 7836 C CA . TYR C 1 314 ? -7.360 25.193 -93.465 1.00 57.65 315 TYR C CA 1
ATOM 7837 C C . TYR C 1 314 ? -6.477 26.037 -94.372 1.00 57.99 315 TYR C C 1
ATOM 7838 O O . TYR C 1 314 ? -6.669 26.059 -95.591 1.00 62.07 315 TYR C O 1
ATOM 7847 N N . LYS C 1 315 ? -5.532 26.758 -93.788 1.00 59.76 316 LYS C N 1
ATOM 7848 C CA . LYS C 1 315 ? -4.612 27.578 -94.570 1.00 58.52 316 LYS C CA 1
ATOM 7849 C C . LYS C 1 315 ? -3.364 26.735 -94.807 1.00 60.43 316 LYS C C 1
ATOM 7850 O O . LYS C 1 315 ? -2.611 26.451 -93.870 1.00 61.80 316 LYS C O 1
ATOM 7856 N N . ILE C 1 316 ? -3.188 26.292 -96.050 1.00 60.24 317 ILE C N 1
ATOM 7857 C CA . ILE C 1 316 ? -2.046 25.484 -96.455 1.00 61.47 317 ILE C CA 1
ATOM 7858 C C . ILE C 1 316 ? -0.973 26.450 -96.926 1.00 61.95 317 ILE C C 1
ATOM 7859 O O . ILE C 1 316 ? -1.009 26.949 -98.051 1.00 65.45 317 ILE C O 1
ATOM 7864 N N . ASN C 1 317 ? 0.020 26.661 -96.081 1.00 62.08 318 ASN C N 1
ATOM 7865 C CA . ASN C 1 317 ? 0.881 27.811 -96.234 1.00 62.30 318 ASN C CA 1
ATOM 7866 C C . ASN C 1 317 ? 2.145 27.376 -96.967 1.00 63.82 318 ASN C C 1
ATOM 7867 O O . ASN C 1 317 ? 2.935 26.578 -96.448 1.00 65.35 318 ASN C O 1
ATOM 7872 N N . LEU C 1 318 ? 2.337 27.946 -98.161 1.00 64.41 319 LEU C N 1
ATOM 7873 C CA . LEU C 1 318 ? 3.365 27.541 -99.109 1.00 65.97 319 LEU C CA 1
ATOM 7874 C C . LEU C 1 318 ? 4.619 28.389 -99.028 1.00 66.68 319 LEU C C 1
ATOM 7875 O O . LEU C 1 318 ? 5.532 28.195 -99.847 1.00 68.10 319 LEU C O 1
ATOM 7880 N N . LEU C 1 319 ? 4.682 29.337 -98.088 1.00 65.85 320 LEU C N 1
ATOM 7881 C CA . LEU C 1 319 ? 5.907 30.109 -97.917 1.00 68.35 320 LEU C CA 1
ATOM 7882 C C . LEU C 1 319 ? 7.052 29.196 -97.533 1.00 70.27 320 LEU C C 1
ATOM 7883 O O . LEU C 1 319 ? 6.933 28.363 -96.633 1.00 69.98 320 LEU C O 1
ATOM 7888 N N . ASP C 1 320 ? 8.165 29.371 -98.227 1.00 84.18 321 ASP C N 1
ATOM 7889 C CA . ASP C 1 320 ? 9.420 28.786 -97.819 1.00 96.20 321 ASP C CA 1
ATOM 7890 C C . ASP C 1 320 ? 9.894 29.515 -96.566 1.00 93.46 321 ASP C C 1
ATOM 7891 O O . ASP C 1 320 ? 9.327 30.531 -96.162 1.00 92.55 321 ASP C O 1
ATOM 7896 N N . ASP C 1 321 ? 10.917 28.984 -95.909 1.00 93.02 322 ASP C N 1
ATOM 7897 C CA . ASP C 1 321 ? 11.360 29.617 -94.669 1.00 95.14 322 ASP C CA 1
ATOM 7898 C C . ASP C 1 321 ? 12.669 30.367 -94.964 1.00 101.31 322 ASP C C 1
ATOM 7899 O O . ASP C 1 321 ? 13.771 29.903 -94.666 1.00 102.29 322 ASP C O 1
ATOM 7904 N N . ASN C 1 322 ? 12.526 31.586 -95.516 1.00 104.42 323 ASN C N 1
ATOM 7905 C CA . ASN C 1 322 ? 13.596 32.474 -95.952 1.00 104.30 323 ASN C CA 1
ATOM 7906 C C . ASN C 1 322 ? 14.253 33.179 -94.774 1.00 99.12 323 ASN C C 1
ATOM 7907 O O . ASN C 1 322 ? 13.808 33.089 -93.634 1.00 99.01 323 ASN C O 1
ATOM 7912 N N . SER C 1 323 ? 15.338 33.896 -95.062 1.00 99.22 324 SER C N 1
ATOM 7913 C CA . SER C 1 323 ? 15.768 34.962 -94.169 1.00 93.96 324 SER C CA 1
ATOM 7914 C C . SER C 1 323 ? 14.792 36.129 -94.128 1.00 96.15 324 SER C C 1
ATOM 7915 O O . SER C 1 323 ? 14.797 36.884 -93.150 1.00 102.21 324 SER C O 1
ATOM 7918 N N . PHE C 1 324 A 13.927 36.283 -95.133 1.00 91.82 324 PHE C N 1
ATOM 7919 C CA . PHE C 1 324 A 13.054 37.452 -95.147 1.00 88.69 324 PHE C CA 1
ATOM 7920 C C . PHE C 1 324 A 11.728 37.172 -94.446 1.00 93.37 324 PHE C C 1
ATOM 7921 O O . PHE C 1 324 A 11.193 38.048 -93.748 1.00 95.80 324 PHE C O 1
ATOM 7929 N N . THR C 1 325 B 11.192 35.962 -94.640 1.00 90.70 324 THR C N 1
ATOM 7930 C CA . THR C 1 325 B 10.012 35.521 -93.901 1.00 84.14 324 THR C CA 1
ATOM 7931 C C . THR C 1 325 B 10.214 35.616 -92.388 1.00 78.18 324 THR C C 1
ATOM 7932 O O . THR C 1 325 B 9.263 35.912 -91.649 1.00 66.49 324 THR C O 1
ATOM 7936 N N . ARG C 1 326 C 11.421 35.294 -91.902 1.00 84.45 324 ARG C N 1
ATOM 7937 C CA . ARG C 1 326 C 11.661 35.223 -90.462 1.00 88.92 324 ARG C CA 1
ATOM 7938 C C . ARG C 1 326 C 11.985 36.587 -89.856 1.00 96.01 324 ARG C C 1
ATOM 7939 O O . ARG C 1 326 C 11.577 36.870 -88.722 1.00 96.23 324 ARG C O 1
ATOM 7947 N N . ASN C 1 327 ? 12.703 37.448 -90.592 1.00 97.68 325 ASN C N 1
ATOM 7948 C CA . ASN C 1 327 ? 13.103 38.746 -90.053 1.00 93.19 325 ASN C CA 1
ATOM 7949 C C . ASN C 1 327 ? 11.950 39.730 -90.019 1.00 89.15 325 ASN C C 1
ATOM 7950 O O . ASN C 1 327 ? 12.004 40.700 -89.259 1.00 93.69 325 ASN C O 1
ATOM 7955 N N . ALA C 1 328 ? 10.921 39.506 -90.829 1.00 84.94 326 ALA C N 1
ATOM 7956 C CA . ALA C 1 328 ? 9.700 40.289 -90.790 1.00 80.46 326 ALA C CA 1
ATOM 7957 C C . ALA C 1 328 ? 8.659 39.692 -89.860 1.00 87.21 326 ALA C C 1
ATOM 7958 O O . ALA C 1 328 ? 7.637 40.341 -89.602 1.00 96.59 326 ALA C O 1
ATOM 7960 N N . GLY C 1 329 ? 8.896 38.484 -89.356 1.00 79.11 327 GLY C N 1
ATOM 7961 C CA . GLY C 1 329 ? 7.917 37.814 -88.523 1.00 67.26 327 GLY C CA 1
ATOM 7962 C C . GLY C 1 329 ? 6.753 37.354 -89.359 1.00 62.54 327 GLY C C 1
ATOM 7963 O O . GLY C 1 329 ? 5.591 37.519 -88.964 1.00 61.27 327 GLY C O 1
ATOM 7964 N N . ILE C 1 330 ? 7.038 36.795 -90.520 1.00 63.19 328 ILE C N 1
ATOM 7965 C CA . ILE C 1 330 ? 5.996 36.312 -91.404 1.00 62.46 328 ILE C CA 1
ATOM 7966 C C . ILE C 1 330 ? 5.840 34.845 -91.077 1.00 62.45 328 ILE C C 1
ATOM 7967 O O . ILE C 1 330 ? 6.812 34.088 -91.151 1.00 63.61 328 ILE C O 1
ATOM 7972 N N . SER C 1 331 ? 4.630 34.439 -90.718 1.00 61.27 329 SER C N 1
ATOM 7973 C CA . SER C 1 331 ? 4.423 33.062 -90.299 1.00 62.72 329 SER C CA 1
ATOM 7974 C C . SER C 1 331 ? 4.468 32.136 -91.521 1.00 67.71 329 SER C C 1
ATOM 7975 O O . SER C 1 331 ? 3.860 32.439 -92.556 1.00 61.62 329 SER C O 1
ATOM 7978 N N . THR C 1 332 ? 5.288 31.066 -91.438 1.00 68.53 330 THR C N 1
ATOM 7979 C CA . THR C 1 332 ? 5.437 30.050 -92.494 1.00 66.94 330 THR C CA 1
ATOM 7980 C C . THR C 1 332 ? 4.625 28.773 -92.251 1.00 63.39 330 THR C C 1
ATOM 7981 O O . THR C 1 332 ? 4.638 27.896 -93.105 1.00 64.04 330 THR C O 1
ATOM 7985 N N . ASP C 1 333 ? 4.008 28.595 -91.086 1.00 70.52 331 ASP C N 1
ATOM 7986 C CA . ASP C 1 333 ? 3.364 27.336 -90.743 1.00 62.40 331 ASP C CA 1
ATOM 7987 C C . ASP C 1 333 ? 1.924 27.364 -91.213 1.00 61.31 331 ASP C C 1
ATOM 7988 O O . ASP C 1 333 ? 1.335 28.418 -91.423 1.00 69.26 331 ASP C O 1
ATOM 7993 N N . ASP C 1 334 ? 1.359 26.184 -91.394 1.00 64.55 332 ASP C N 1
ATOM 7994 C CA . ASP C 1 334 ? -0.050 26.118 -91.728 1.00 61.23 332 ASP C CA 1
ATOM 7995 C C . ASP C 1 334 ? -0.873 26.497 -90.500 1.00 59.42 332 ASP C C 1
ATOM 7996 O O . ASP C 1 334 ? -0.350 26.674 -89.391 1.00 59.43 332 ASP C O 1
ATOM 8001 N N . VAL C 1 335 ? -2.182 26.606 -90.703 1.00 58.57 333 VAL C N 1
ATOM 8002 C CA . VAL C 1 335 ? -3.106 26.934 -89.622 1.00 57.59 333 VAL C CA 1
ATOM 8003 C C . VAL C 1 335 ? -4.445 26.277 -89.930 1.00 57.24 333 VAL C C 1
ATOM 8004 O O . VAL C 1 335 ? -4.904 26.263 -91.074 1.00 57.33 333 VAL C O 1
ATOM 8008 N N . VAL C 1 336 ? -5.072 25.737 -88.902 1.00 56.94 334 VAL C N 1
ATOM 8009 C CA . VAL C 1 336 ? -6.422 25.208 -88.990 1.00 58.28 334 VAL C CA 1
ATOM 8010 C C . VAL C 1 336 ? -7.258 26.004 -88.002 1.00 62.07 334 VAL C C 1
ATOM 8011 O O . VAL C 1 336 ? -6.762 26.410 -86.947 1.00 65.38 334 VAL C O 1
ATOM 8015 N N . ALA C 1 337 ? -8.515 26.247 -88.349 1.00 62.48 335 ALA C N 1
ATOM 8016 C CA . ALA C 1 337 ? -9.361 27.110 -87.549 1.00 54.34 335 ALA C CA 1
ATOM 8017 C C . ALA C 1 337 ? -10.750 26.515 -87.409 1.00 54.22 335 ALA C C 1
ATOM 8018 O O . ALA C 1 337 ? -11.356 26.131 -88.414 1.00 59.92 335 ALA C O 1
ATOM 8020 N N . LEU C 1 338 ? -11.272 26.465 -86.179 1.00 53.94 336 LEU C N 1
ATOM 8021 C CA . LEU C 1 338 ? -12.671 26.107 -85.968 1.00 53.83 336 LEU C CA 1
ATOM 8022 C C . LEU C 1 338 ? -13.383 27.205 -85.212 1.00 53.14 336 LEU C C 1
ATOM 8023 O O . LEU C 1 338 ? -12.846 27.777 -84.252 1.00 53.50 336 LEU C O 1
ATOM 8028 N N . GLY C 1 339 ? -14.586 27.506 -85.677 1.00 52.95 337 GLY C N 1
ATOM 8029 C CA . GLY C 1 339 ? -15.340 28.568 -85.088 1.00 52.41 337 GLY C CA 1
ATOM 8030 C C . GLY C 1 339 ? -16.805 28.252 -84.996 1.00 52.53 337 GLY C C 1
ATOM 8031 O O . GLY C 1 339 ? -17.385 27.650 -85.898 1.00 52.94 337 GLY C O 1
ATOM 8032 N N . LEU C 1 340 ? -17.413 28.658 -83.890 1.00 57.29 338 LEU C N 1
ATOM 8033 C CA . LEU C 1 340 ? -18.858 28.647 -83.718 1.00 56.52 338 LEU C CA 1
ATOM 8034 C C . LEU C 1 340 ? -19.278 30.090 -83.442 1.00 57.33 338 LEU C C 1
ATOM 8035 O O . LEU C 1 340 ? -18.671 30.765 -82.593 1.00 54.65 338 LEU C O 1
ATOM 8040 N N . VAL C 1 341 ? -20.292 30.574 -84.172 1.00 53.29 339 VAL C N 1
ATOM 8041 C CA . VAL C 1 341 ? -20.554 32.007 -84.267 1.00 51.63 339 VAL C CA 1
ATOM 8042 C C . VAL C 1 341 ? -22.039 32.276 -84.035 1.00 51.90 339 VAL C C 1
ATOM 8043 O O . VAL C 1 341 ? -22.886 31.814 -84.811 1.00 52.40 339 VAL C O 1
ATOM 8047 N N . TYR C 1 342 ? -22.349 33.022 -82.972 1.00 51.69 340 TYR C N 1
ATOM 8048 C CA . TYR C 1 342 ? -23.665 33.615 -82.759 1.00 54.70 340 TYR C CA 1
ATOM 8049 C C . TYR C 1 342 ? -23.641 35.071 -83.215 1.00 54.64 340 TYR C C 1
ATOM 8050 O O . TYR C 1 342 ? -22.708 35.816 -82.885 1.00 54.64 340 TYR C O 1
ATOM 8059 N N . GLN C 1 343 ? -24.693 35.485 -83.937 1.00 54.11 341 GLN C N 1
ATOM 8060 C CA . GLN C 1 343 ? -24.840 36.853 -84.435 1.00 55.31 341 GLN C CA 1
ATOM 8061 C C . GLN C 1 343 ? -26.223 37.415 -84.151 1.00 61.49 341 GLN C C 1
ATOM 8062 O O . GLN C 1 343 ? -27.221 36.685 -84.159 1.00 59.04 341 GLN C O 1
ATOM 8068 N N . PHE C 1 344 ? -26.271 38.736 -83.952 1.00 59.75 342 PHE C N 1
ATOM 8069 C CA . PHE C 1 344 ? -27.504 39.421 -83.554 1.00 62.73 342 PHE C CA 1
ATOM 8070 C C . PHE C 1 344 ? -27.674 40.747 -84.305 1.00 71.09 342 PHE C C 1
ATOM 8071 O O . PHE C 1 344 ? -26.712 41.327 -84.813 1.00 71.07 342 PHE C O 1
ATOM 8080 N N . ARG D 2 13 ? -51.100 55.929 -5.804 1.00 102.97 13 ARG D N 1
ATOM 8081 C CA . ARG D 2 13 ? -50.528 54.633 -6.155 1.00 107.63 13 ARG D CA 1
ATOM 8082 C C . ARG D 2 13 ? -49.075 54.497 -5.675 1.00 110.02 13 ARG D C 1
ATOM 8083 O O . ARG D 2 13 ? -48.793 53.864 -4.656 1.00 112.61 13 ARG D O 1
ATOM 8091 N N . SER D 2 14 ? -48.148 55.056 -6.441 1.00 103.65 14 SER D N 1
ATOM 8092 C CA . SER D 2 14 ? -46.741 54.997 -6.078 1.00 94.74 14 SER D CA 1
ATOM 8093 C C . SER D 2 14 ? -46.422 56.258 -5.286 1.00 90.21 14 SER D C 1
ATOM 8094 O O . SER D 2 14 ? -46.937 56.459 -4.184 1.00 90.09 14 SER D O 1
ATOM 8097 N N . ASP D 2 15 ? -45.620 57.118 -5.878 1.00 89.37 15 ASP D N 1
ATOM 8098 C CA . ASP D 2 15 ? -45.276 58.459 -5.343 1.00 85.96 15 ASP D CA 1
ATOM 8099 C C . ASP D 2 15 ? -44.917 58.477 -3.861 1.00 85.08 15 ASP D C 1
ATOM 8100 O O . ASP D 2 15 ? -45.564 59.176 -3.079 1.00 78.06 15 ASP D O 1
ATOM 8105 N N . PRO D 2 16 ? -43.850 57.782 -3.439 1.00 83.53 16 PRO D N 1
ATOM 8106 C CA . PRO D 2 16 ? -43.326 58.036 -2.094 1.00 82.39 16 PRO D CA 1
ATOM 8107 C C . PRO D 2 16 ? -42.796 59.443 -2.003 1.00 82.78 16 PRO D C 1
ATOM 8108 O O . PRO D 2 16 ? -42.830 60.071 -0.929 1.00 93.66 16 PRO D O 1
ATOM 8112 N N . LEU D 2 17 ? -42.342 59.979 -3.136 1.00 77.70 17 LEU D N 1
ATOM 8113 C CA . LEU D 2 17 ? -41.789 61.321 -3.199 1.00 78.05 17 LEU D CA 1
ATOM 8114 C C . LEU D 2 17 ? -42.778 62.294 -3.861 1.00 82.75 17 LEU D C 1
ATOM 8115 O O . LEU D 2 17 ? -42.382 63.301 -4.446 1.00 77.40 17 LEU D O 1
ATOM 8120 N N . GLU D 2 18 ? -44.078 62.011 -3.697 1.00 82.94 18 GLU D N 1
ATOM 8121 C CA . GLU D 2 18 ? -45.164 62.841 -4.216 1.00 77.81 18 GLU D CA 1
ATOM 8122 C C . GLU D 2 18 ? -45.007 64.298 -3.803 1.00 78.94 18 GLU D C 1
ATOM 8123 O O . GLU D 2 18 ? -45.214 65.210 -4.610 1.00 78.56 18 GLU D O 1
ATOM 8129 N N . GLY D 2 19 ? -44.675 64.542 -2.534 1.00 83.68 19 GLY D N 1
ATOM 8130 C CA . GLY D 2 19 ? -44.443 65.908 -2.083 1.00 81.74 19 GLY D CA 1
ATOM 8131 C C . GLY D 2 19 ? -43.276 66.563 -2.792 1.00 81.23 19 GLY D C 1
ATOM 8132 O O . GLY D 2 19 ? -43.384 67.686 -3.280 1.00 81.41 19 GLY D O 1
ATOM 8133 N N . PHE D 2 20 ? -42.131 65.878 -2.819 1.00 81.51 20 PHE D N 1
ATOM 8134 C CA . PHE D 2 20 ? -40.975 66.373 -3.563 1.00 85.76 20 PHE D CA 1
ATOM 8135 C C . PHE D 2 20 ? -41.358 66.619 -5.015 1.00 84.23 20 PHE D C 1
ATOM 8136 O O . PHE D 2 20 ? -41.106 67.700 -5.561 1.00 84.44 20 PHE D O 1
ATOM 8144 N N . ASN D 2 21 ? -42.026 65.646 -5.641 1.00 85.21 21 ASN D N 1
ATOM 8145 C CA . ASN D 2 21 ? -42.332 65.748 -7.064 1.00 84.57 21 ASN D CA 1
ATOM 8146 C C . ASN D 2 21 ? -43.244 66.934 -7.341 1.00 85.55 21 ASN D C 1
ATOM 8147 O O . ASN D 2 21 ? -42.991 67.721 -8.257 1.00 91.62 21 ASN D O 1
ATOM 8152 N N . ARG D 2 22 ? -44.295 67.101 -6.534 1.00 78.10 22 ARG D N 1
ATOM 8153 C CA . ARG D 2 22 ? -45.297 68.101 -6.862 1.00 78.13 22 ARG D CA 1
ATOM 8154 C C . ARG D 2 22 ? -44.708 69.491 -6.852 1.00 79.13 22 ARG D C 1
ATOM 8155 O O . ARG D 2 22 ? -45.151 70.353 -7.616 1.00 81.39 22 ARG D O 1
ATOM 8163 N N . THR D 2 23 ? -43.680 69.716 -6.032 1.00 80.01 23 THR D N 1
ATOM 8164 C CA . THR D 2 23 ? -43.016 71.017 -6.035 1.00 82.81 23 THR D CA 1
ATOM 8165 C C . THR D 2 23 ? -42.144 71.182 -7.275 1.00 81.88 23 THR D C 1
ATOM 8166 O O . THR D 2 23 ? -42.157 72.242 -7.908 1.00 80.46 23 THR D O 1
ATOM 8170 N N . MET D 2 24 ? -41.411 70.138 -7.673 1.00 86.81 24 MET D N 1
ATOM 8171 C CA . MET D 2 24 ? -40.647 70.261 -8.914 1.00 83.91 24 MET D CA 1
ATOM 8172 C C . MET D 2 24 ? -41.556 70.406 -10.126 1.00 80.16 24 MET D C 1
ATOM 8173 O O . MET D 2 24 ? -41.203 71.109 -11.076 1.00 76.44 24 MET D O 1
ATOM 8178 N N . PHE D 2 25 ? -42.733 69.777 -10.103 1.00 78.01 25 PHE D N 1
ATOM 8179 C CA . PHE D 2 25 ? -43.638 69.886 -11.239 1.00 79.28 25 PHE D CA 1
ATOM 8180 C C . PHE D 2 25 ? -44.252 71.277 -11.316 1.00 86.29 25 PHE D C 1
ATOM 8181 O O . PHE D 2 25 ? -44.368 71.855 -12.404 1.00 91.43 25 PHE D O 1
ATOM 8189 N N . ASN D 2 26 ? -44.635 71.844 -10.176 1.00 85.60 26 ASN D N 1
ATOM 8190 C CA . ASN D 2 26 ? -45.189 73.190 -10.210 1.00 84.89 26 ASN D CA 1
ATOM 8191 C C . ASN D 2 26 ? -44.131 74.222 -10.564 1.00 80.46 26 ASN D C 1
ATOM 8192 O O . ASN D 2 26 ? -44.439 75.207 -11.232 1.00 81.47 26 ASN D O 1
ATOM 8197 N N . PHE D 2 27 ? -42.873 73.991 -10.187 1.00 80.37 27 PHE D N 1
ATOM 8198 C CA . PHE D 2 27 ? -41.804 74.843 -10.696 1.00 82.44 27 PHE D CA 1
ATOM 8199 C C . PHE D 2 27 ? -41.663 74.700 -12.200 1.00 89.48 27 PHE D C 1
ATOM 8200 O O . PHE D 2 27 ? -41.434 75.695 -12.901 1.00 91.76 27 PHE D O 1
ATOM 8208 N N . ASN D 2 28 ? -41.795 73.468 -12.719 1.00 87.89 28 ASN D N 1
ATOM 8209 C CA . ASN D 2 28 ? -41.667 73.267 -14.158 1.00 76.41 28 ASN D CA 1
ATOM 8210 C C . ASN D 2 28 ? -42.881 73.819 -14.892 1.00 79.00 28 ASN D C 1
ATOM 8211 O O . ASN D 2 28 ? -42.744 74.465 -15.939 1.00 79.13 28 ASN D O 1
ATOM 8216 N N . PHE D 2 29 ? -44.067 73.657 -14.309 1.00 81.15 29 PHE D N 1
ATOM 8217 C CA . PHE D 2 29 ? -45.295 73.992 -15.017 1.00 86.68 29 PHE D CA 1
ATOM 8218 C C . PHE D 2 29 ? -45.497 75.498 -15.104 1.00 94.13 29 PHE D C 1
ATOM 8219 O O . PHE D 2 29 ? -45.868 76.011 -16.166 1.00 102.41 29 PHE D O 1
ATOM 8227 N N . ASN D 2 30 ? -45.246 76.221 -14.011 1.00 84.26 30 ASN D N 1
ATOM 8228 C CA . ASN D 2 30 ? -45.557 77.640 -13.942 1.00 82.67 30 ASN D CA 1
ATOM 8229 C C . ASN D 2 30 ? -44.338 78.538 -13.777 1.00 86.38 30 ASN D C 1
ATOM 8230 O O . ASN D 2 30 ? -44.511 79.736 -13.550 1.00 92.62 30 ASN D O 1
ATOM 8235 N N . VAL D 2 31 ? -43.117 78.030 -13.920 1.00 84.40 31 VAL D N 1
ATOM 8236 C CA . VAL D 2 31 ? -41.991 78.960 -13.962 1.00 92.80 31 VAL D CA 1
ATOM 8237 C C . VAL D 2 31 ? -41.138 78.756 -15.213 1.00 93.11 31 VAL D C 1
ATOM 8238 O O . VAL D 2 31 ? -40.908 79.709 -15.962 1.00 104.30 31 VAL D O 1
ATOM 8242 N N . VAL D 2 32 ? -40.642 77.539 -15.452 1.00 90.97 32 VAL D N 1
ATOM 8243 C CA . VAL D 2 32 ? -39.803 77.362 -16.637 1.00 95.57 32 VAL D CA 1
ATOM 8244 C C . VAL D 2 32 ? -40.639 77.300 -17.905 1.00 95.37 32 VAL D C 1
ATOM 8245 O O . VAL D 2 32 ? -40.188 77.755 -18.961 1.00 97.95 32 VAL D O 1
ATOM 8249 N N . ASP D 2 33 ? -41.848 76.743 -17.842 1.00 86.20 33 ASP D N 1
ATOM 8250 C CA . ASP D 2 33 ? -42.605 76.577 -19.076 1.00 84.01 33 ASP D CA 1
ATOM 8251 C C . ASP D 2 33 ? -43.215 77.890 -19.567 1.00 90.01 33 ASP D C 1
ATOM 8252 O O . ASP D 2 33 ? -43.096 78.203 -20.758 1.00 97.29 33 ASP D O 1
ATOM 8257 N N . PRO D 2 34 ? -43.854 78.705 -18.726 1.00 93.01 34 PRO D N 1
ATOM 8258 C CA . PRO D 2 34 ? -44.380 79.967 -19.277 1.00 91.69 34 PRO D CA 1
ATOM 8259 C C . PRO D 2 34 ? -43.284 80.957 -19.623 1.00 88.91 34 PRO D C 1
ATOM 8260 O O . PRO D 2 34 ? -43.399 81.645 -20.641 1.00 86.49 34 PRO D O 1
ATOM 8264 N N . TYR D 2 35 ? -42.204 81.013 -18.835 1.00 89.51 35 TYR D N 1
ATOM 8265 C CA . TYR D 2 35 ? -41.153 82.011 -19.011 1.00 87.69 35 TYR D CA 1
ATOM 8266 C C . TYR D 2 35 ? -40.040 81.583 -19.966 1.00 85.02 35 TYR D C 1
ATOM 8267 O O . TYR D 2 35 ? -39.384 82.446 -20.550 1.00 86.28 35 TYR D O 1
ATOM 8276 N N . VAL D 2 36 ? -39.736 80.295 -20.084 1.00 83.67 36 VAL D N 1
ATOM 8277 C CA . VAL D 2 36 ? -38.828 79.859 -21.140 1.00 96.11 36 VAL D CA 1
ATOM 8278 C C . VAL D 2 36 ? -39.386 78.575 -21.743 1.00 106.24 36 VAL D C 1
ATOM 8279 O O . VAL D 2 36 ? -40.527 78.199 -21.466 1.00 116.40 36 VAL D O 1
ATOM 8283 N N . LEU D 2 37 ? -38.616 77.921 -22.605 1.00 105.54 37 LEU D N 1
ATOM 8284 C CA . LEU D 2 37 ? -38.988 76.645 -23.216 1.00 99.55 37 LEU D CA 1
ATOM 8285 C C . LEU D 2 37 ? -40.257 76.756 -24.052 1.00 102.94 37 LEU D C 1
ATOM 8286 O O . LEU D 2 37 ? -40.227 76.425 -25.238 1.00 112.07 37 LEU D O 1
ATOM 8291 N N . ARG D 2 38 ? -41.369 77.210 -23.484 1.00 96.13 38 ARG D N 1
ATOM 8292 C CA . ARG D 2 38 ? -42.503 77.317 -24.395 1.00 94.06 38 ARG D CA 1
ATOM 8293 C C . ARG D 2 38 ? -42.390 78.559 -25.275 1.00 90.12 38 ARG D C 1
ATOM 8294 O O . ARG D 2 38 ? -42.632 78.461 -26.485 1.00 89.19 38 ARG D O 1
ATOM 8302 N N . PRO D 2 39 ? -41.983 79.722 -24.749 1.00 87.23 39 PRO D N 1
ATOM 8303 C CA . PRO D 2 39 ? -41.585 80.804 -25.666 1.00 94.82 39 PRO D CA 1
ATOM 8304 C C . PRO D 2 39 ? -40.529 80.353 -26.667 1.00 99.71 39 PRO D C 1
ATOM 8305 O O . PRO D 2 39 ? -40.591 80.728 -27.848 1.00 105.53 39 PRO D O 1
ATOM 8309 N N . VAL D 2 40 ? -39.573 79.528 -26.228 1.00 91.09 40 VAL D N 1
ATOM 8310 C CA . VAL D 2 40 ? -38.570 79.016 -27.150 1.00 84.79 40 VAL D CA 1
ATOM 8311 C C . VAL D 2 40 ? -39.235 78.109 -28.176 1.00 89.76 40 VAL D C 1
ATOM 8312 O O . VAL D 2 40 ? -38.743 77.961 -29.302 1.00 94.02 40 VAL D O 1
ATOM 8316 N N . ALA D 2 41 ? -40.356 77.485 -27.811 1.00 80.76 41 ALA D N 1
ATOM 8317 C CA . ALA D 2 41 ? -41.088 76.659 -28.763 1.00 78.04 41 ALA D CA 1
ATOM 8318 C C . ALA D 2 41 ? -42.015 77.470 -29.647 1.00 80.12 41 ALA D C 1
ATOM 8319 O O . ALA D 2 41 ? -42.383 76.986 -30.719 1.00 87.05 41 ALA D O 1
ATOM 8321 N N . VAL D 2 42 ? -42.422 78.673 -29.230 1.00 79.29 42 VAL D N 1
ATOM 8322 C CA . VAL D 2 42 ? -43.206 79.489 -30.152 1.00 85.78 42 VAL D CA 1
ATOM 8323 C C . VAL D 2 42 ? -42.313 80.078 -31.232 1.00 86.74 42 VAL D C 1
ATOM 8324 O O . VAL D 2 42 ? -42.745 80.231 -32.383 1.00 85.75 42 VAL D O 1
ATOM 8328 N N . ALA D 2 43 ? -41.064 80.407 -30.886 1.00 87.75 43 ALA D N 1
ATOM 8329 C CA . ALA D 2 43 ? -40.095 80.823 -31.895 1.00 89.39 43 ALA D CA 1
ATOM 8330 C C . ALA D 2 43 ? -39.811 79.690 -32.871 1.00 88.03 43 ALA D C 1
ATOM 8331 O O . ALA D 2 43 ? -39.637 79.914 -34.074 1.00 88.30 43 ALA D O 1
ATOM 8333 N N . TRP D 2 44 ? -39.728 78.468 -32.352 1.00 84.73 44 TRP D N 1
ATOM 8334 C CA . TRP D 2 44 ? -39.557 77.287 -33.186 1.00 84.62 44 TRP D CA 1
ATOM 8335 C C . TRP D 2 44 ? -40.708 77.134 -34.176 1.00 86.16 44 TRP D C 1
ATOM 8336 O O . TRP D 2 44 ? -40.494 76.965 -35.381 1.00 82.77 44 TRP D O 1
ATOM 8347 N N . ARG D 2 45 ? -41.943 77.243 -33.690 1.00 88.92 45 ARG D N 1
ATOM 8348 C CA . ARG D 2 45 ? -43.088 76.975 -34.546 1.00 86.49 45 ARG D CA 1
ATOM 8349 C C . ARG D 2 45 ? -43.307 78.074 -35.575 1.00 93.91 45 ARG D C 1
ATOM 8350 O O . ARG D 2 45 ? -43.983 77.838 -36.578 1.00 103.57 45 ARG D O 1
ATOM 8358 N N . ASP D 2 46 ? -42.770 79.270 -35.357 1.00 90.62 46 ASP D N 1
ATOM 8359 C CA . ASP D 2 46 ? -42.993 80.366 -36.288 1.00 87.93 46 ASP D CA 1
ATOM 8360 C C . ASP D 2 46 ? -41.786 80.695 -37.156 1.00 85.61 46 ASP D C 1
ATOM 8361 O O . ASP D 2 46 ? -41.948 81.410 -38.150 1.00 83.86 46 ASP D O 1
ATOM 8366 N N . TYR D 2 47 ? -40.599 80.173 -36.844 1.00 84.94 47 TYR D N 1
ATOM 8367 C CA . TYR D 2 47 ? -39.395 80.604 -37.546 1.00 88.29 47 TYR D CA 1
ATOM 8368 C C . TYR D 2 47 ? -38.563 79.490 -38.183 1.00 103.09 47 TYR D C 1
ATOM 8369 O O . TYR D 2 47 ? -37.770 79.802 -39.084 1.00 110.59 47 TYR D O 1
ATOM 8378 N N . VAL D 2 48 ? -38.712 78.227 -37.791 1.00 97.44 48 VAL D N 1
ATOM 8379 C CA . VAL D 2 48 ? -37.983 77.137 -38.441 1.00 89.10 48 VAL D CA 1
ATOM 8380 C C . VAL D 2 48 ? -38.971 76.367 -39.315 1.00 84.32 48 VAL D C 1
ATOM 8381 O O . VAL D 2 48 ? -40.026 75.934 -38.826 1.00 77.28 48 VAL D O 1
ATOM 8385 N N . PRO D 2 49 ? -38.701 76.222 -40.614 1.00 85.12 49 PRO D N 1
ATOM 8386 C CA . PRO D 2 49 ? -39.708 75.684 -41.537 1.00 83.06 49 PRO D CA 1
ATOM 8387 C C . PRO D 2 49 ? -39.905 74.185 -41.374 1.00 80.05 49 PRO D C 1
ATOM 8388 O O . PRO D 2 49 ? -39.007 73.447 -40.956 1.00 77.18 49 PRO D O 1
ATOM 8392 N N . GLN D 2 50 ? -41.096 73.737 -41.765 1.00 76.98 50 GLN D N 1
ATOM 8393 C CA . GLN D 2 50 ? -41.492 72.354 -41.521 1.00 68.73 50 GLN D CA 1
ATOM 8394 C C . GLN D 2 50 ? -40.471 71.339 -42.021 1.00 68.61 50 GLN D C 1
ATOM 8395 O O . GLN D 2 50 ? -40.171 70.397 -41.267 1.00 68.19 50 GLN D O 1
ATOM 8401 N N . PRO D 2 51 ? -39.886 71.460 -43.227 1.00 75.16 51 PRO D N 1
ATOM 8402 C CA . PRO D 2 51 ? -38.824 70.504 -43.606 1.00 67.27 51 PRO D CA 1
ATOM 8403 C C . PRO D 2 51 ? -37.674 70.432 -42.615 1.00 66.36 51 PRO D C 1
ATOM 8404 O O . PRO D 2 51 ? -37.219 69.328 -42.290 1.00 69.11 51 PRO D O 1
ATOM 8408 N N . ALA D 2 52 ? -37.191 71.568 -42.108 1.00 64.73 52 ALA D N 1
ATOM 8409 C CA . ALA D 2 52 ? -36.141 71.499 -41.100 1.00 64.07 52 ALA D CA 1
ATOM 8410 C C . ALA D 2 52 ? -36.644 70.861 -39.808 1.00 66.69 52 ALA D C 1
ATOM 8411 O O . ALA D 2 52 ? -35.852 70.272 -39.061 1.00 62.03 52 ALA D O 1
ATOM 8413 N N . ARG D 2 53 ? -37.942 70.984 -39.509 1.00 71.72 53 ARG D N 1
ATOM 8414 C CA . ARG D 2 53 ? -38.469 70.281 -38.346 1.00 71.20 53 ARG D CA 1
ATOM 8415 C C . ARG D 2 53 ? -38.529 68.774 -38.587 1.00 75.70 53 ARG D C 1
ATOM 8416 O O . ARG D 2 53 ? -38.147 67.989 -37.710 1.00 76.51 53 ARG D O 1
ATOM 8424 N N . ASN D 2 54 ? -38.975 68.344 -39.775 1.00 80.31 54 ASN D N 1
ATOM 8425 C CA . ASN D 2 54 ? -39.009 66.907 -40.041 1.00 75.28 54 ASN D CA 1
ATOM 8426 C C . ASN D 2 54 ? -37.602 66.338 -40.111 1.00 65.24 54 ASN D C 1
ATOM 8427 O O . ASN D 2 54 ? -37.363 65.229 -39.630 1.00 68.26 54 ASN D O 1
ATOM 8432 N N . GLY D 2 55 ? -36.650 67.114 -40.627 1.00 64.09 55 GLY D N 1
ATOM 8433 C CA . GLY D 2 55 ? -35.292 66.616 -40.775 1.00 56.65 55 GLY D CA 1
ATOM 8434 C C . GLY D 2 55 ? -34.546 66.493 -39.463 1.00 59.81 55 GLY D C 1
ATOM 8435 O O . GLY D 2 55 ? -33.717 65.599 -39.287 1.00 54.88 55 GLY D O 1
ATOM 8436 N N . LEU D 2 56 ? -34.779 67.421 -38.547 1.00 69.70 56 LEU D N 1
ATOM 8437 C CA . LEU D 2 56 ? -34.143 67.299 -37.244 1.00 65.64 56 LEU D CA 1
ATOM 8438 C C . LEU D 2 56 ? -34.746 66.140 -36.465 1.00 62.00 56 LEU D C 1
ATOM 8439 O O . LEU D 2 56 ? -34.022 65.361 -35.830 1.00 55.31 56 LEU D O 1
ATOM 8444 N N . SER D 2 57 ? -36.071 65.985 -36.552 1.00 62.07 57 SER D N 1
ATOM 8445 C CA . SER D 2 57 ? -36.748 64.949 -35.792 1.00 62.34 57 SER D CA 1
ATOM 8446 C C . SER D 2 57 ? -36.265 63.583 -36.235 1.00 72.85 57 SER D C 1
ATOM 8447 O O . SER D 2 57 ? -35.945 62.727 -35.401 1.00 79.16 57 SER D O 1
ATOM 8450 N N . ASN D 2 58 ? -36.144 63.385 -37.549 1.00 78.50 58 ASN D N 1
ATOM 8451 C CA . ASN D 2 58 ? -35.610 62.130 -38.055 1.00 73.88 58 ASN D CA 1
ATOM 8452 C C . ASN D 2 58 ? -34.128 61.975 -37.741 1.00 64.50 58 ASN D C 1
ATOM 8453 O O . ASN D 2 58 ? -33.681 60.870 -37.416 1.00 65.41 58 ASN D O 1
ATOM 8458 N N . PHE D 2 59 ? -33.350 63.058 -37.804 1.00 56.79 59 PHE D N 1
ATOM 8459 C CA . PHE D 2 59 ? -31.908 62.913 -37.606 1.00 52.16 59 PHE D CA 1
ATOM 8460 C C . PHE D 2 59 ? -31.595 62.425 -36.200 1.00 54.50 59 PHE D C 1
ATOM 8461 O O . PHE D 2 59 ? -30.674 61.626 -36.001 1.00 56.02 59 PHE D O 1
ATOM 8469 N N . THR D 2 60 ? -32.309 62.942 -35.207 1.00 53.49 60 THR D N 1
ATOM 8470 C CA . THR D 2 60 ? -32.035 62.564 -33.831 1.00 55.09 60 THR D CA 1
ATOM 8471 C C . THR D 2 60 ? -32.577 61.170 -33.538 1.00 58.58 60 THR D C 1
ATOM 8472 O O . THR D 2 60 ? -31.871 60.313 -32.983 1.00 50.49 60 THR D O 1
ATOM 8476 N N . SER D 2 61 ? -33.822 60.930 -33.963 1.00 65.38 61 SER D N 1
ATOM 8477 C CA . SER D 2 61 ? -34.457 59.625 -33.869 1.00 50.14 61 SER D CA 1
ATOM 8478 C C . SER D 2 61 ? -33.535 58.544 -34.387 1.00 53.34 61 SER D C 1
ATOM 8479 O O . SER D 2 61 ? -33.423 57.460 -33.801 1.00 54.54 61 SER D O 1
ATOM 8482 N N . ASN D 2 62 ? -32.832 58.851 -35.469 1.00 54.03 62 ASN D N 1
ATOM 8483 C CA . ASN D 2 62 ? -31.985 57.877 -36.124 1.00 50.82 62 ASN D CA 1
ATOM 8484 C C . ASN D 2 62 ? -30.809 57.447 -35.262 1.00 57.62 62 ASN D C 1
ATOM 8485 O O . ASN D 2 62 ? -30.309 56.324 -35.431 1.00 64.98 62 ASN D O 1
ATOM 8490 N N . LEU D 2 63 ? -30.312 58.320 -34.383 1.00 55.04 63 LEU D N 1
ATOM 8491 C CA . LEU D 2 63 ? -29.190 57.884 -33.559 1.00 60.81 63 LEU D CA 1
ATOM 8492 C C . LEU D 2 63 ? -29.582 56.847 -32.512 1.00 56.18 63 LEU D C 1
ATOM 8493 O O . LEU D 2 63 ? -28.697 56.241 -31.902 1.00 57.62 63 LEU D O 1
ATOM 8498 N N . GLU D 2 64 ? -30.867 56.663 -32.253 1.00 50.06 64 GLU D N 1
ATOM 8499 C CA . GLU D 2 64 ? -31.296 55.663 -31.297 1.00 61.66 64 GLU D CA 1
ATOM 8500 C C . GLU D 2 64 ? -31.692 54.345 -31.951 1.00 73.09 64 GLU D C 1
ATOM 8501 O O . GLU D 2 64 ? -31.838 53.336 -31.247 1.00 78.17 64 GLU D O 1
ATOM 8507 N N . GLU D 2 65 ? -31.784 54.304 -33.275 1.00 71.77 65 GLU D N 1
ATOM 8508 C CA . GLU D 2 65 ? -32.349 53.125 -33.911 1.00 61.13 65 GLU D CA 1
ATOM 8509 C C . GLU D 2 65 ? -31.389 51.931 -33.853 1.00 58.51 65 GLU D C 1
ATOM 8510 O O . GLU D 2 65 ? -31.865 50.797 -33.738 1.00 64.11 65 GLU D O 1
ATOM 8516 N N . PRO D 2 66 ? -30.057 52.114 -33.842 1.00 55.47 66 PRO D N 1
ATOM 8517 C CA . PRO D 2 66 ? -29.182 50.961 -33.520 1.00 49.92 66 PRO D CA 1
ATOM 8518 C C . PRO D 2 66 ? -29.403 50.382 -32.133 1.00 58.32 66 PRO D C 1
ATOM 8519 O O . PRO D 2 66 ? -29.263 49.167 -31.944 1.00 67.30 66 PRO D O 1
ATOM 8523 N N . ALA D 2 67 ? -29.703 51.218 -31.141 1.00 63.07 67 ALA D N 1
ATOM 8524 C CA . ALA D 2 67 ? -29.975 50.689 -29.811 1.00 54.48 67 ALA D CA 1
ATOM 8525 C C . ALA D 2 67 ? -31.359 50.052 -29.756 1.00 60.87 67 ALA D C 1
ATOM 8526 O O . ALA D 2 67 ? -31.563 49.070 -29.030 1.00 72.66 67 ALA D O 1
ATOM 8528 N N . VAL D 2 68 ? -32.339 50.620 -30.469 1.00 55.16 68 VAL D N 1
ATOM 8529 C CA . VAL D 2 68 ? -33.639 49.960 -30.534 1.00 53.68 68 VAL D CA 1
ATOM 8530 C C . VAL D 2 68 ? -33.482 48.552 -31.088 1.00 58.48 68 VAL D C 1
ATOM 8531 O O . VAL D 2 68 ? -34.150 47.611 -30.648 1.00 59.73 68 VAL D O 1
ATOM 8535 N N . MET D 2 69 ? -32.581 48.383 -32.057 1.00 69.13 69 MET D N 1
ATOM 8536 C CA . MET D 2 69 ? -32.325 47.064 -32.620 1.00 70.85 69 MET D CA 1
ATOM 8537 C C . MET D 2 69 ? -31.739 46.130 -31.568 1.00 66.74 69 MET D C 1
ATOM 8538 O O . MET D 2 69 ? -32.320 45.082 -31.269 1.00 69.16 69 MET D O 1
ATOM 8543 N N . VAL D 2 70 ? -30.624 46.535 -30.944 1.00 56.45 70 VAL D N 1
ATOM 8544 C CA . VAL D 2 70 ? -29.929 45.703 -29.954 1.00 53.33 70 VAL D CA 1
ATOM 8545 C C . VAL D 2 70 ? -30.869 45.311 -28.825 1.00 52.68 70 VAL D C 1
ATOM 8546 O O . VAL D 2 70 ? -30.705 44.258 -28.202 1.00 63.44 70 VAL D O 1
ATOM 8550 N N . ASN D 2 71 ? -31.875 46.126 -28.561 1.00 52.07 71 ASN D N 1
ATOM 8551 C CA . ASN D 2 71 ? -32.810 45.833 -27.491 1.00 56.37 71 ASN D CA 1
ATOM 8552 C C . ASN D 2 71 ? -34.008 45.015 -27.959 1.00 60.69 71 ASN D C 1
ATOM 8553 O O . ASN D 2 71 ? -34.547 44.223 -27.174 1.00 62.05 71 ASN D O 1
ATOM 8558 N N . TYR D 2 72 ? -34.397 45.109 -29.234 1.00 51.68 72 TYR D N 1
ATOM 8559 C CA . TYR D 2 72 ? -35.426 44.189 -29.709 1.00 51.43 72 TYR D CA 1
ATOM 8560 C C . TYR D 2 72 ? -34.904 42.752 -29.774 1.00 63.03 72 TYR D C 1
ATOM 8561 O O . TYR D 2 72 ? -35.669 41.800 -29.558 1.00 66.53 72 TYR D O 1
ATOM 8570 N N . PHE D 2 73 ? -33.606 42.581 -30.041 1.00 56.59 73 PHE D N 1
ATOM 8571 C CA . PHE D 2 73 ? -32.975 41.273 -29.935 1.00 51.34 73 PHE D CA 1
ATOM 8572 C C . PHE D 2 73 ? -33.097 40.720 -28.517 1.00 54.28 73 PHE D C 1
ATOM 8573 O O . PHE D 2 73 ? -33.552 39.583 -28.311 1.00 50.72 73 PHE D O 1
ATOM 8581 N N . LEU D 2 74 ? -32.754 41.542 -27.516 1.00 58.10 74 LEU D N 1
ATOM 8582 C CA . LEU D 2 74 ? -32.787 41.065 -26.139 1.00 57.17 74 LEU D CA 1
ATOM 8583 C C . LEU D 2 74 ? -34.185 40.739 -25.653 1.00 61.08 74 LEU D C 1
ATOM 8584 O O . LEU D 2 74 ? -34.332 39.854 -24.820 1.00 75.92 74 LEU D O 1
ATOM 8589 N N . GLN D 2 75 ? -35.205 41.342 -26.227 1.00 55.13 75 GLN D N 1
ATOM 8590 C CA . GLN D 2 75 ? -36.585 41.084 -25.852 1.00 51.77 75 GLN D CA 1
ATOM 8591 C C . GLN D 2 75 ? -37.189 39.929 -26.669 1.00 53.97 75 GLN D C 1
ATOM 8592 O O . GLN D 2 75 ? -38.417 39.696 -26.631 1.00 55.43 75 GLN D O 1
ATOM 8598 N N . GLY D 2 76 ? -36.334 39.210 -27.408 1.00 55.95 76 GLY D N 1
ATOM 8599 C CA . GLY D 2 76 ? -36.646 38.002 -28.115 1.00 60.81 76 GLY D CA 1
ATOM 8600 C C . GLY D 2 76 ? -37.053 38.141 -29.573 1.00 69.52 76 GLY D C 1
ATOM 8601 O O . GLY D 2 76 ? -37.094 37.123 -30.280 1.00 80.87 76 GLY D O 1
ATOM 8602 N N . ASP D 2 77 ? -37.333 39.359 -30.062 1.00 72.79 77 ASP D N 1
ATOM 8603 C CA . ASP D 2 77 ? -37.946 39.476 -31.388 1.00 84.38 77 ASP D CA 1
ATOM 8604 C C . ASP D 2 77 ? -36.918 40.041 -32.365 1.00 68.83 77 ASP D C 1
ATOM 8605 O O . ASP D 2 77 ? -36.873 41.265 -32.593 1.00 63.39 77 ASP D O 1
ATOM 8610 N N . PRO D 2 78 ? -36.178 39.196 -33.074 1.00 57.21 78 PRO D N 1
ATOM 8611 C CA . PRO D 2 78 ? -35.111 39.703 -33.923 1.00 58.64 78 PRO D CA 1
ATOM 8612 C C . PRO D 2 78 ? -35.643 40.217 -35.239 1.00 54.09 78 PRO D C 1
ATOM 8613 O O . PRO D 2 78 ? -34.893 40.833 -35.999 1.00 50.24 78 PRO D O 1
ATOM 8617 N N . TYR D 2 79 ? -36.928 39.987 -35.512 1.00 58.62 79 TYR D N 1
ATOM 8618 C CA . TYR D 2 79 ? -37.552 40.583 -36.685 1.00 53.29 79 TYR D CA 1
ATOM 8619 C C . TYR D 2 79 ? -37.623 42.090 -36.555 1.00 62.31 79 TYR D C 1
ATOM 8620 O O . TYR D 2 79 ? -37.069 42.809 -37.392 1.00 69.08 79 TYR D O 1
ATOM 8629 N N . LYS D 2 80 ? -38.309 42.595 -35.521 1.00 63.36 80 LYS D N 1
ATOM 8630 C CA . LYS D 2 80 ? -38.301 44.045 -35.353 1.00 54.69 80 LYS D CA 1
ATOM 8631 C C . LYS D 2 80 ? -36.889 44.574 -35.104 1.00 56.53 80 LYS D C 1
ATOM 8632 O O . LYS D 2 80 ? -36.566 45.689 -35.524 1.00 66.34 80 LYS D O 1
ATOM 8638 N N . GLY D 2 81 ? -36.012 43.763 -34.520 1.00 55.67 81 GLY D N 1
ATOM 8639 C CA . GLY D 2 81 ? -34.602 44.119 -34.465 1.00 56.39 81 GLY D CA 1
ATOM 8640 C C . GLY D 2 81 ? -34.041 44.508 -35.819 1.00 52.74 81 GLY D C 1
ATOM 8641 O O . GLY D 2 81 ? -33.248 45.447 -35.930 1.00 56.04 81 GLY D O 1
ATOM 8642 N N . MET D 2 82 ? -34.416 43.784 -36.870 1.00 48.66 82 MET D N 1
ATOM 8643 C CA . MET D 2 82 ? -33.883 44.189 -38.164 1.00 56.46 82 MET D CA 1
ATOM 8644 C C . MET D 2 82 ? -34.755 45.177 -38.912 1.00 51.22 82 MET D C 1
ATOM 8645 O O . MET D 2 82 ? -34.249 45.840 -39.821 1.00 46.09 82 MET D O 1
ATOM 8650 N N . VAL D 2 83 ? -36.010 45.360 -38.512 1.00 48.38 83 VAL D N 1
ATOM 8651 C CA . VAL D 2 83 ? -36.727 46.539 -38.975 1.00 44.32 83 VAL D CA 1
ATOM 8652 C C . VAL D 2 83 ? -35.964 47.803 -38.592 1.00 47.88 83 VAL D C 1
ATOM 8653 O O . VAL D 2 83 ? -35.796 48.715 -39.408 1.00 60.80 83 VAL D O 1
ATOM 8657 N N . HIS D 2 84 ? -35.441 47.859 -37.366 1.00 50.95 84 HIS D N 1
ATOM 8658 C CA . HIS D 2 84 ? -34.714 49.051 -36.942 1.00 55.95 84 HIS D CA 1
ATOM 8659 C C . HIS D 2 84 ? -33.257 49.040 -37.371 1.00 53.85 84 HIS D C 1
ATOM 8660 O O . HIS D 2 84 ? -32.637 50.108 -37.443 1.00 48.91 84 HIS D O 1
ATOM 8667 N N . PHE D 2 85 ? -32.702 47.875 -37.687 1.00 52.04 85 PHE D N 1
ATOM 8668 C CA . PHE D 2 85 ? -31.456 47.866 -38.442 1.00 52.06 85 PHE D CA 1
ATOM 8669 C C . PHE D 2 85 ? -31.671 48.482 -39.818 1.00 56.92 85 PHE D C 1
ATOM 8670 O O . PHE D 2 85 ? -30.871 49.302 -40.282 1.00 57.72 85 PHE D O 1
ATOM 8678 N N . THR D 2 86 ? -32.727 48.051 -40.513 1.00 56.91 86 THR D N 1
ATOM 8679 C CA . THR D 2 86 ? -32.954 48.561 -41.854 1.00 60.99 86 THR D CA 1
ATOM 8680 C C . THR D 2 86 ? -33.219 50.056 -41.810 1.00 60.88 86 THR D C 1
ATOM 8681 O O . THR D 2 86 ? -32.683 50.816 -42.630 1.00 50.42 86 THR D O 1
ATOM 8685 N N . ARG D 2 87 ? -33.974 50.506 -40.802 1.00 63.64 87 ARG D N 1
ATOM 8686 C CA . ARG D 2 87 ? -34.243 51.934 -40.657 1.00 53.15 87 ARG D CA 1
ATOM 8687 C C . ARG D 2 87 ? -32.949 52.711 -40.485 1.00 43.50 87 ARG D C 1
ATOM 8688 O O . ARG D 2 87 ? -32.698 53.682 -41.202 1.00 42.41 87 ARG D O 1
ATOM 8696 N N . PHE D 2 88 ? -32.074 52.250 -39.593 1.00 42.04 88 PHE D N 1
ATOM 8697 C CA . PHE D 2 88 ? -30.803 52.941 -39.407 1.00 43.44 88 PHE D CA 1
ATOM 8698 C C . PHE D 2 88 ? -29.985 52.975 -40.685 1.00 54.42 88 PHE D C 1
ATOM 8699 O O . PHE D 2 88 ? -29.347 53.987 -40.990 1.00 61.25 88 PHE D O 1
ATOM 8707 N N . PHE D 2 89 ? -29.988 51.875 -41.439 1.00 53.42 89 PHE D N 1
ATOM 8708 C CA . PHE D 2 89 ? -29.028 51.705 -42.528 1.00 54.61 89 PHE D CA 1
ATOM 8709 C C . PHE D 2 89 ? -29.439 52.461 -43.792 1.00 57.06 89 PHE D C 1
ATOM 8710 O O . PHE D 2 89 ? -28.651 53.246 -44.346 1.00 54.93 89 PHE D O 1
ATOM 8718 N N . LEU D 2 90 ? -30.675 52.261 -44.252 1.00 51.74 90 LEU D N 1
ATOM 8719 C CA . LEU D 2 90 ? -31.151 53.061 -45.371 1.00 42.27 90 LEU D CA 1
ATOM 8720 C C . LEU D 2 90 ? -31.060 54.536 -45.030 1.00 51.47 90 LEU D C 1
ATOM 8721 O O . LEU D 2 90 ? -30.588 55.335 -45.843 1.00 55.36 90 LEU D O 1
ATOM 8726 N N . ASN D 2 91 ? -31.447 54.909 -43.802 1.00 53.67 91 ASN D N 1
ATOM 8727 C CA . ASN D 2 91 ? -31.517 56.320 -43.452 1.00 46.64 91 ASN D CA 1
ATOM 8728 C C . ASN D 2 91 ? -30.145 56.918 -43.163 1.00 49.33 91 ASN D C 1
ATOM 8729 O O . ASN D 2 91 ? -29.949 58.109 -43.402 1.00 44.60 91 ASN D O 1
ATOM 8734 N N . THR D 2 92 ? -29.185 56.145 -42.649 1.00 47.26 92 THR D N 1
ATOM 8735 C CA . THR D 2 92 ? -27.862 56.735 -42.439 1.00 48.86 92 THR D CA 1
ATOM 8736 C C . THR D 2 92 ? -27.125 56.891 -43.763 1.00 52.89 92 THR D C 1
ATOM 8737 O O . THR D 2 92 ? -26.529 57.939 -44.028 1.00 50.74 92 THR D O 1
ATOM 8741 N N . ILE D 2 93 ? -27.146 55.855 -44.600 1.00 48.05 93 ILE D N 1
ATOM 8742 C CA . ILE D 2 93 ? -26.266 55.833 -45.758 1.00 46.04 93 ILE D CA 1
ATOM 8743 C C . ILE D 2 93 ? -26.908 56.492 -46.972 1.00 55.30 93 ILE D C 1
ATOM 8744 O O . ILE D 2 93 ? -26.204 57.099 -47.782 1.00 58.65 93 ILE D O 1
ATOM 8749 N N . LEU D 2 94 ? -28.232 56.408 -47.108 1.00 56.48 94 LEU D N 1
ATOM 8750 C CA . LEU D 2 94 ? -28.934 57.018 -48.231 1.00 55.93 94 LEU D CA 1
ATOM 8751 C C . LEU D 2 94 ? -29.785 58.225 -47.853 1.00 54.74 94 LEU D C 1
ATOM 8752 O O . LEU D 2 94 ? -29.998 59.089 -48.695 1.00 60.42 94 LEU D O 1
ATOM 8757 N N . GLY D 2 95 ? -30.259 58.326 -46.614 1.00 59.99 95 GLY D N 1
ATOM 8758 C CA . GLY D 2 95 ? -31.063 59.472 -46.224 1.00 61.20 95 GLY D CA 1
ATOM 8759 C C . GLY D 2 95 ? -30.305 60.606 -45.547 1.00 59.29 95 GLY D C 1
ATOM 8760 O O . GLY D 2 95 ? -30.879 61.359 -44.749 1.00 60.53 95 GLY D O 1
ATOM 8761 N N . MET D 2 96 ? -29.011 60.725 -45.857 1.00 50.44 96 MET D N 1
ATOM 8762 C CA . MET D 2 96 ? -28.197 61.873 -45.479 1.00 52.29 96 MET D CA 1
ATOM 8763 C C . MET D 2 96 ? -28.003 61.925 -43.970 1.00 57.64 96 MET D C 1
ATOM 8764 O O . MET D 2 96 ? -28.433 62.877 -43.318 1.00 67.56 96 MET D O 1
ATOM 8769 N N . GLY D 2 97 ? -27.370 60.885 -43.417 1.00 56.49 97 GLY D N 1
ATOM 8770 C CA . GLY D 2 97 ? -27.116 60.754 -41.989 1.00 49.08 97 GLY D CA 1
ATOM 8771 C C . GLY D 2 97 ? -28.358 60.667 -41.134 1.00 55.89 97 GLY D C 1
ATOM 8772 O O . GLY D 2 97 ? -28.289 60.919 -39.929 1.00 69.50 97 GLY D O 1
ATOM 8773 N N . GLY D 2 98 ? -29.491 60.275 -41.713 1.00 58.13 98 GLY D N 1
ATOM 8774 C CA . GLY D 2 98 ? -30.744 60.175 -40.987 1.00 63.76 98 GLY D CA 1
ATOM 8775 C C . GLY D 2 98 ? -31.718 61.298 -41.283 1.00 68.56 98 GLY D C 1
ATOM 8776 O O . GLY D 2 98 ? -32.860 61.255 -40.796 1.00 71.77 98 GLY D O 1
ATOM 8777 N N . LEU D 2 99 ? -31.291 62.312 -42.046 1.00 59.33 99 LEU D N 1
ATOM 8778 C CA . LEU D 2 99 ? -32.124 63.484 -42.287 1.00 55.96 99 LEU D CA 1
ATOM 8779 C C . LEU D 2 99 ? -33.381 63.129 -43.063 1.00 60.43 99 LEU D C 1
ATOM 8780 O O . LEU D 2 99 ? -34.450 63.696 -42.808 1.00 67.89 99 LEU D O 1
ATOM 8785 N N . ILE D 2 100 ? -33.274 62.211 -44.030 1.00 58.21 100 ILE D N 1
ATOM 8786 C CA . ILE D 2 100 ? -34.416 61.768 -44.830 1.00 58.94 100 ILE D CA 1
ATOM 8787 C C . ILE D 2 100 ? -34.838 60.389 -44.339 1.00 53.47 100 ILE D C 1
ATOM 8788 O O . ILE D 2 100 ? -33.984 59.518 -44.120 1.00 47.58 100 ILE D O 1
ATOM 8793 N N . ASP D 2 101 ? -36.153 60.171 -44.190 1.00 59.21 101 ASP D N 1
ATOM 8794 C CA . ASP D 2 101 ? -36.663 58.853 -43.794 1.00 59.43 101 ASP D CA 1
ATOM 8795 C C . ASP D 2 101 ? -36.913 58.064 -45.068 1.00 59.66 101 ASP D C 1
ATOM 8796 O O . ASP D 2 101 ? -38.030 57.987 -45.583 1.00 63.72 101 ASP D O 1
ATOM 8801 N N . VAL D 2 102 ? -35.819 57.510 -45.596 1.00 57.06 102 VAL D N 1
ATOM 8802 C CA . VAL D 2 102 ? -35.873 56.670 -46.789 1.00 56.50 102 VAL D CA 1
ATOM 8803 C C . VAL D 2 102 ? -36.577 55.353 -46.483 1.00 55.51 102 VAL D C 1
ATOM 8804 O O . VAL D 2 102 ? -37.486 54.934 -47.210 1.00 45.60 102 VAL D O 1
ATOM 8808 N N . ALA D 2 103 ? -36.155 54.677 -45.402 1.00 48.68 103 ALA D N 1
ATOM 8809 C CA . ALA D 2 103 ? -36.784 53.420 -45.023 1.00 51.78 103 ALA D CA 1
ATOM 8810 C C . ALA D 2 103 ? -38.298 53.568 -44.956 1.00 56.68 103 ALA D C 1
ATOM 8811 O O . ALA D 2 103 ? -39.036 52.715 -45.461 1.00 63.05 103 ALA D O 1
ATOM 8813 N N . GLY D 2 104 ? -38.780 54.680 -44.401 1.00 52.33 104 GLY D N 1
ATOM 8814 C CA . GLY D 2 104 ? -40.213 54.872 -44.295 1.00 54.35 104 GLY D CA 1
ATOM 8815 C C . GLY D 2 104 ? -40.855 54.970 -45.657 1.00 56.90 104 GLY D C 1
ATOM 8816 O O . GLY D 2 104 ? -41.997 54.547 -45.852 1.00 63.04 104 GLY D O 1
ATOM 8817 N N . MET D 2 105 ? -40.136 55.555 -46.607 1.00 59.34 105 MET D N 1
ATOM 8818 C CA . MET D 2 105 ? -40.623 55.637 -47.971 1.00 66.05 105 MET D CA 1
ATOM 8819 C C . MET D 2 105 ? -40.503 54.290 -48.672 1.00 72.53 105 MET D C 1
ATOM 8820 O O . MET D 2 105 ? -41.278 53.995 -49.590 1.00 79.08 105 MET D O 1
ATOM 8825 N N . ALA D 2 106 ? -39.569 53.447 -48.229 1.00 63.81 106 ALA D N 1
ATOM 8826 C CA . ALA D 2 106 ? -39.329 52.185 -48.914 1.00 61.24 106 ALA D CA 1
ATOM 8827 C C . ALA D 2 106 ? -40.384 51.130 -48.612 1.00 68.91 106 ALA D C 1
ATOM 8828 O O . ALA D 2 106 ? -40.673 50.296 -49.478 1.00 75.03 106 ALA D O 1
ATOM 8830 N N . ASN D 2 107 ? -40.965 51.139 -47.414 1.00 68.68 107 ASN D N 1
ATOM 8831 C CA . ASN D 2 107 ? -41.846 50.035 -47.055 1.00 71.82 107 ASN D CA 1
ATOM 8832 C C . ASN D 2 107 ? -42.582 50.297 -45.752 1.00 74.47 107 ASN D C 1
ATOM 8833 O O . ASN D 2 107 ? -41.974 50.766 -44.780 1.00 74.92 107 ASN D O 1
ATOM 8838 N N . PRO D 2 108 ? -43.881 50.013 -45.686 1.00 70.65 108 PRO D N 1
ATOM 8839 C CA . PRO D 2 108 ? -44.547 50.091 -44.381 1.00 74.38 108 PRO D CA 1
ATOM 8840 C C . PRO D 2 108 ? -43.937 49.332 -43.199 1.00 76.84 108 PRO D C 1
ATOM 8841 O O . PRO D 2 108 ? -44.070 49.897 -42.111 1.00 73.08 108 PRO D O 1
ATOM 8845 N N . GLN D 2 109 ? -43.326 48.139 -43.276 1.00 87.25 109 GLN D N 1
ATOM 8846 C CA . GLN D 2 109 ? -42.946 47.716 -41.931 1.00 98.47 109 GLN D CA 1
ATOM 8847 C C . GLN D 2 109 ? -41.582 48.386 -41.578 1.00 92.39 109 GLN D C 1
ATOM 8848 O O . GLN D 2 109 ? -40.831 47.880 -40.736 1.00 89.35 109 GLN D O 1
ATOM 8854 N N . LEU D 2 110 ? -41.198 49.493 -42.246 1.00 84.03 110 LEU D N 1
ATOM 8855 C CA . LEU D 2 110 ? -40.007 50.244 -41.825 1.00 72.72 110 LEU D CA 1
ATOM 8856 C C . LEU D 2 110 ? -40.355 51.658 -41.366 1.00 58.36 110 LEU D C 1
ATOM 8857 O O . LEU D 2 110 ? -39.445 52.445 -41.083 1.00 45.77 110 LEU D O 1
ATOM 8862 N N . GLN D 2 111 ? -41.639 51.957 -41.157 1.00 59.03 111 GLN D N 1
ATOM 8863 C CA . GLN D 2 111 ? -42.012 53.269 -40.641 1.00 66.95 111 GLN D CA 1
ATOM 8864 C C . GLN D 2 111 ? -41.339 53.544 -39.308 1.00 64.68 111 GLN D C 1
ATOM 8865 O O . GLN D 2 111 ? -41.064 52.634 -38.526 1.00 63.74 111 GLN D O 1
ATOM 8871 N N . ARG D 2 112 ? -41.087 54.820 -39.042 1.00 68.05 112 ARG D N 1
ATOM 8872 C CA . ARG D 2 112 ? -40.503 55.180 -37.758 1.00 70.34 112 ARG D CA 1
ATOM 8873 C C . ARG D 2 112 ? -41.512 54.949 -36.635 1.00 68.64 112 ARG D C 1
ATOM 8874 O O . ARG D 2 112 ? -42.694 55.292 -36.754 1.00 59.91 112 ARG D O 1
ATOM 8882 N N . VAL D 2 113 ? -41.029 54.401 -35.520 1.00 66.74 113 VAL D N 1
ATOM 8883 C CA . VAL D 2 113 ? -41.861 54.108 -34.360 1.00 64.11 113 VAL D CA 1
ATOM 8884 C C . VAL D 2 113 ? -41.063 54.523 -33.137 1.00 61.22 113 VAL D C 1
ATOM 8885 O O . VAL D 2 113 ? -39.855 54.766 -33.213 1.00 64.90 113 VAL D O 1
ATOM 8889 N N . GLU D 2 114 ? -41.756 54.575 -31.998 1.00 56.70 114 GLU D N 1
ATOM 8890 C CA . GLU D 2 114 ? -41.161 55.116 -30.787 1.00 52.03 114 GLU D CA 1
ATOM 8891 C C . GLU D 2 114 ? -40.099 54.159 -30.242 1.00 54.15 114 GLU D C 1
ATOM 8892 O O . GLU D 2 114 ? -40.275 52.934 -30.305 1.00 56.91 114 GLU D O 1
ATOM 8898 N N . PRO D 2 115 ? -38.978 54.676 -29.725 1.00 50.54 115 PRO D N 1
ATOM 8899 C CA . PRO D 2 115 ? -37.858 53.785 -29.387 1.00 49.77 115 PRO D CA 1
ATOM 8900 C C . PRO D 2 115 ? -38.232 52.802 -28.292 1.00 51.59 115 PRO D C 1
ATOM 8901 O O . PRO D 2 115 ? -38.934 53.137 -27.334 1.00 56.63 115 PRO D O 1
ATOM 8905 N N . HIS D 2 116 ? -37.756 51.578 -28.456 1.00 53.96 116 HIS D N 1
ATOM 8906 C CA . HIS D 2 116 ? -37.781 50.541 -27.435 1.00 52.71 116 HIS D CA 1
ATOM 8907 C C . HIS D 2 116 ? -36.313 50.360 -27.082 1.00 60.62 116 HIS D C 1
ATOM 8908 O O . HIS D 2 116 ? -35.524 49.880 -27.910 1.00 62.76 116 HIS D O 1
ATOM 8915 N N . ARG D 2 117 ? -35.931 50.783 -25.883 1.00 56.38 117 ARG D N 1
ATOM 8916 C CA . ARG D 2 117 ? -34.528 50.741 -25.479 1.00 57.59 117 ARG D CA 1
ATOM 8917 C C . ARG D 2 117 ? -34.373 50.006 -24.155 1.00 56.99 117 ARG D C 1
ATOM 8918 O O . ARG D 2 117 ? -35.202 49.160 -23.798 1.00 57.95 117 ARG D O 1
ATOM 8926 N N . PHE D 2 118 ? -33.281 50.288 -23.425 1.00 52.11 118 PHE D N 1
ATOM 8927 C CA . PHE D 2 118 ? -32.898 49.318 -22.395 1.00 62.27 118 PHE D CA 1
ATOM 8928 C C . PHE D 2 118 ? -33.888 49.278 -21.251 1.00 53.60 118 PHE D C 1
ATOM 8929 O O . PHE D 2 118 ? -34.062 48.221 -20.640 1.00 54.95 118 PHE D O 1
ATOM 8937 N N . GLY D 2 119 ? -34.541 50.402 -20.964 1.00 54.22 119 GLY D N 1
ATOM 8938 C CA . GLY D 2 119 ? -35.666 50.392 -20.047 1.00 56.87 119 GLY D CA 1
ATOM 8939 C C . GLY D 2 119 ? -36.773 49.449 -20.482 1.00 66.59 119 GLY D C 1
ATOM 8940 O O . GLY D 2 119 ? -37.356 48.745 -19.651 1.00 74.13 119 GLY D O 1
ATOM 8941 N N . SER D 2 120 ? -37.113 49.461 -21.782 1.00 65.39 120 SER D N 1
ATOM 8942 C CA . SER D 2 120 ? -38.108 48.533 -22.324 1.00 58.96 120 SER D CA 1
ATOM 8943 C C . SER D 2 120 ? -37.721 47.080 -22.055 1.00 66.23 120 SER D C 1
ATOM 8944 O O . SER D 2 120 ? -38.529 46.286 -21.551 1.00 62.70 120 SER D O 1
ATOM 8947 N N . THR D 2 121 ? -36.477 46.713 -22.363 1.00 65.05 121 THR D N 1
ATOM 8948 C CA . THR D 2 121 ? -36.097 45.318 -22.187 1.00 62.64 121 THR D CA 1
ATOM 8949 C C . THR D 2 121 ? -36.152 44.951 -20.721 1.00 59.46 121 THR D C 1
ATOM 8950 O O . THR D 2 121 ? -36.594 43.857 -20.360 1.00 64.84 121 THR D O 1
ATOM 8954 N N . LEU D 2 122 ? -35.707 45.874 -19.871 1.00 61.74 122 LEU D N 1
ATOM 8955 C CA . LEU D 2 122 ? -35.831 45.726 -18.429 1.00 57.36 122 LEU D CA 1
ATOM 8956 C C . LEU D 2 122 ? -37.296 45.585 -18.018 1.00 60.69 122 LEU D C 1
ATOM 8957 O O . LEU D 2 122 ? -37.646 44.707 -17.223 1.00 60.48 122 LEU D O 1
ATOM 8962 N N . GLY D 2 123 ? -38.171 46.457 -18.532 1.00 59.80 123 GLY D N 1
ATOM 8963 C CA . GLY D 2 123 ? -39.590 46.327 -18.235 1.00 62.31 123 GLY D CA 1
ATOM 8964 C C . GLY D 2 123 ? -40.224 45.079 -18.826 1.00 72.91 123 GLY D C 1
ATOM 8965 O O . GLY D 2 123 ? -41.123 44.489 -18.219 1.00 72.40 123 GLY D O 1
ATOM 8966 N N . HIS D 2 124 ? -39.748 44.641 -19.998 1.00 70.10 124 HIS D N 1
ATOM 8967 C CA . HIS D 2 124 ? -40.308 43.458 -20.638 1.00 71.07 124 HIS D CA 1
ATOM 8968 C C . HIS D 2 124 ? -39.892 42.181 -19.916 1.00 77.95 124 HIS D C 1
ATOM 8969 O O . HIS D 2 124 ? -40.645 41.199 -19.935 1.00 84.92 124 HIS D O 1
ATOM 8976 N N . TYR D 2 125 ? -38.759 42.204 -19.208 1.00 72.21 125 TYR D N 1
ATOM 8977 C CA . TYR D 2 125 ? -38.314 41.104 -18.363 1.00 65.84 125 TYR D CA 1
ATOM 8978 C C . TYR D 2 125 ? -38.753 41.306 -16.925 1.00 74.42 125 TYR D C 1
ATOM 8979 O O . TYR D 2 125 ? -38.172 40.718 -16.008 1.00 77.64 125 TYR D O 1
ATOM 8988 N N . GLY D 2 126 ? -39.738 42.174 -16.719 1.00 73.35 126 GLY D N 1
ATOM 8989 C CA . GLY D 2 126 ? -40.487 42.288 -15.493 1.00 69.24 126 GLY D CA 1
ATOM 8990 C C . GLY D 2 126 ? -39.862 43.123 -14.400 1.00 67.89 126 GLY D C 1
ATOM 8991 O O . GLY D 2 126 ? -40.329 43.053 -13.257 1.00 65.16 126 GLY D O 1
ATOM 8992 N N . VAL D 2 127 ? -38.851 43.932 -14.706 1.00 64.92 127 VAL D N 1
ATOM 8993 C CA . VAL D 2 127 ? -38.207 44.745 -13.681 1.00 66.69 127 VAL D CA 1
ATOM 8994 C C . VAL D 2 127 ? -39.092 45.960 -13.420 1.00 71.77 127 VAL D C 1
ATOM 8995 O O . VAL D 2 127 ? -39.618 46.583 -14.348 1.00 71.40 127 VAL D O 1
ATOM 8999 N N . GLY D 2 128 ? -39.289 46.281 -12.152 1.00 79.93 128 GLY D N 1
ATOM 9000 C CA . GLY D 2 128 ? -40.127 47.404 -11.781 1.00 78.91 128 GLY D CA 1
ATOM 9001 C C . GLY D 2 128 ? -39.470 48.768 -11.952 1.00 73.06 128 GLY D C 1
ATOM 9002 O O . GLY D 2 128 ? -38.248 48.908 -12.027 1.00 69.78 128 GLY D O 1
ATOM 9003 N N . TYR D 2 129 ? -40.321 49.787 -12.081 1.00 68.52 129 TYR D N 1
ATOM 9004 C CA . TYR D 2 129 ? -39.837 51.149 -12.203 1.00 64.77 129 TYR D CA 1
ATOM 9005 C C . TYR D 2 129 ? -39.191 51.579 -10.896 1.00 78.84 129 TYR D C 1
ATOM 9006 O O . TYR D 2 129 ? -39.287 50.897 -9.864 1.00 86.36 129 TYR D O 1
ATOM 9015 N N . GLY D 2 130 ? -38.572 52.756 -10.915 1.00 81.85 130 GLY D N 1
ATOM 9016 C CA . GLY D 2 130 ? -38.108 53.319 -9.668 1.00 95.13 130 GLY D CA 1
ATOM 9017 C C . GLY D 2 130 ? -39.309 53.792 -8.862 1.00 93.64 130 GLY D C 1
ATOM 9018 O O . GLY D 2 130 ? -40.430 53.293 -9.031 1.00 82.94 130 GLY D O 1
ATOM 9019 N N . PRO D 2 131 ? -39.128 54.789 -8.005 1.00 100.72 131 PRO D N 1
ATOM 9020 C CA . PRO D 2 131 ? -40.304 55.379 -7.362 1.00 98.82 131 PRO D CA 1
ATOM 9021 C C . PRO D 2 131 ? -41.092 56.118 -8.429 1.00 95.24 131 PRO D C 1
ATOM 9022 O O . PRO D 2 131 ? -41.947 55.541 -9.107 1.00 99.34 131 PRO D O 1
ATOM 9026 N N . TYR D 2 132 ? -40.773 57.399 -8.573 1.00 80.12 132 TYR D N 1
ATOM 9027 C CA . TYR D 2 132 ? -41.201 58.280 -9.649 1.00 71.06 132 TYR D CA 1
ATOM 9028 C C . TYR D 2 132 ? -40.647 59.642 -9.280 1.00 77.78 132 TYR D C 1
ATOM 9029 O O . TYR D 2 132 ? -41.237 60.337 -8.452 1.00 88.50 132 TYR D O 1
ATOM 9038 N N . VAL D 2 133 ? -39.530 60.022 -9.817 1.00 69.49 133 VAL D N 1
ATOM 9039 C CA . VAL D 2 133 ? -39.046 61.359 -9.516 1.00 78.04 133 VAL D CA 1
ATOM 9040 C C . VAL D 2 133 ? -39.625 62.325 -10.545 1.00 78.44 133 VAL D C 1
ATOM 9041 O O . VAL D 2 133 ? -39.865 61.961 -11.709 1.00 75.37 133 VAL D O 1
ATOM 9045 N N . GLN D 2 134 ? -39.802 63.583 -10.143 1.00 77.58 134 GLN D N 1
ATOM 9046 C CA . GLN D 2 134 ? -40.069 64.670 -11.077 1.00 74.81 134 GLN D CA 1
ATOM 9047 C C . GLN D 2 134 ? -38.937 65.665 -10.904 1.00 73.97 134 GLN D C 1
ATOM 9048 O O . GLN D 2 134 ? -38.655 66.089 -9.783 1.00 87.55 134 GLN D O 1
ATOM 9054 N N . LEU D 2 135 ? -38.253 65.969 -11.972 1.00 73.45 135 LEU D N 1
ATOM 9055 C CA . LEU D 2 135 ? -37.045 66.753 -11.807 1.00 75.57 135 LEU D CA 1
ATOM 9056 C C . LEU D 2 135 ? -37.205 68.180 -12.322 1.00 80.31 135 LEU D C 1
ATOM 9057 O O . LEU D 2 135 ? -38.000 68.437 -13.236 1.00 77.13 135 LEU D O 1
ATOM 9062 N N . PRO D 2 136 ? -36.464 69.129 -11.744 1.00 78.85 136 PRO D N 1
ATOM 9063 C CA . PRO D 2 136 ? -36.495 70.508 -12.245 1.00 77.32 136 PRO D CA 1
ATOM 9064 C C . PRO D 2 136 ? -35.766 70.588 -13.581 1.00 80.08 136 PRO D C 1
ATOM 9065 O O . PRO D 2 136 ? -34.656 70.064 -13.723 1.00 80.99 136 PRO D O 1
ATOM 9069 N N . PHE D 2 137 ? -36.405 71.244 -14.557 1.00 84.14 137 PHE D N 1
ATOM 9070 C CA . PHE D 2 137 ? -35.897 71.474 -15.914 1.00 80.82 137 PHE D CA 1
ATOM 9071 C C . PHE D 2 137 ? -35.966 70.216 -16.778 1.00 75.28 137 PHE D C 1
ATOM 9072 O O . PHE D 2 137 ? -36.008 70.322 -18.002 1.00 76.98 137 PHE D O 1
ATOM 9080 N N . TYR D 2 138 ? -35.973 69.029 -16.159 1.00 74.79 138 TYR D N 1
ATOM 9081 C CA . TYR D 2 138 ? -36.010 67.743 -16.882 1.00 71.31 138 TYR D CA 1
ATOM 9082 C C . TYR D 2 138 ? -37.436 67.261 -17.147 1.00 72.10 138 TYR D C 1
ATOM 9083 O O . TYR D 2 138 ? -37.848 67.143 -18.304 1.00 80.94 138 TYR D O 1
ATOM 9092 N N . GLY D 2 139 ? -38.178 66.917 -16.085 1.00 70.35 139 GLY D N 1
ATOM 9093 C CA . GLY D 2 139 ? -39.573 66.524 -16.234 1.00 67.70 139 GLY D CA 1
ATOM 9094 C C . GLY D 2 139 ? -40.100 65.275 -15.541 1.00 67.28 139 GLY D C 1
ATOM 9095 O O . GLY D 2 139 ? -41.068 65.347 -14.789 1.00 82.30 139 GLY D O 1
ATOM 9096 N N . SER D 2 140 ? -39.532 64.116 -15.828 1.00 67.71 140 SER D N 1
ATOM 9097 C CA . SER D 2 140 ? -39.984 62.850 -15.249 1.00 69.52 140 SER D CA 1
ATOM 9098 C C . SER D 2 140 ? -38.854 61.859 -15.433 1.00 76.24 140 SER D C 1
ATOM 9099 O O . SER D 2 140 ? -38.344 61.701 -16.553 1.00 73.39 140 SER D O 1
ATOM 9102 N N . PHE D 2 141 ? -38.477 61.192 -14.341 1.00 73.00 141 PHE D N 1
ATOM 9103 C CA . PHE D 2 141 ? -37.326 60.306 -14.355 1.00 72.28 141 PHE D CA 1
ATOM 9104 C C . PHE D 2 141 ? -37.668 59.114 -13.481 1.00 80.35 141 PHE D C 1
ATOM 9105 O O . PHE D 2 141 ? -37.858 59.259 -12.269 1.00 88.47 141 PHE D O 1
ATOM 9113 N N . THR D 2 142 ? -37.792 57.957 -14.110 1.00 77.85 142 THR D N 1
ATOM 9114 C CA . THR D 2 142 ? -37.870 56.677 -13.440 1.00 64.05 142 THR D CA 1
ATOM 9115 C C . THR D 2 142 ? -36.476 56.079 -13.435 1.00 64.53 142 THR D C 1
ATOM 9116 O O . THR D 2 142 ? -35.700 56.299 -14.358 1.00 65.69 142 THR D O 1
ATOM 9120 N N . LEU D 2 143 ? -36.146 55.327 -12.388 1.00 73.02 143 LEU D N 1
ATOM 9121 C CA . LEU D 2 143 ? -34.836 54.688 -12.370 1.00 74.51 143 LEU D CA 1
ATOM 9122 C C . LEU D 2 143 ? -34.677 53.643 -13.476 1.00 71.72 143 LEU D C 1
ATOM 9123 O O . LEU D 2 143 ? -33.563 53.443 -13.976 1.00 72.45 143 LEU D O 1
ATOM 9128 N N . ARG D 2 144 ? -35.777 53.025 -13.930 1.00 73.48 144 ARG D N 1
ATOM 9129 C CA . ARG D 2 144 ? -35.683 51.929 -14.896 1.00 70.88 144 ARG D CA 1
ATOM 9130 C C . ARG D 2 144 ? -35.600 52.420 -16.346 1.00 69.08 144 ARG D C 1
ATOM 9131 O O . ARG D 2 144 ? -34.750 51.958 -17.112 1.00 72.65 144 ARG D O 1
ATOM 9139 N N . ASP D 2 145 ? -36.449 53.362 -16.748 1.00 66.33 145 ASP D N 1
ATOM 9140 C CA . ASP D 2 145 ? -36.471 53.758 -18.152 1.00 62.81 145 ASP D CA 1
ATOM 9141 C C . ASP D 2 145 ? -35.498 54.891 -18.443 1.00 64.09 145 ASP D C 1
ATOM 9142 O O . ASP D 2 145 ? -34.463 54.662 -19.068 1.00 71.83 145 ASP D O 1
ATOM 9147 N N . GLU D 2 146 ? -35.807 56.108 -17.998 1.00 58.95 146 GLU D N 1
ATOM 9148 C CA . GLU D 2 146 ? -34.836 57.199 -18.064 1.00 62.42 146 GLU D CA 1
ATOM 9149 C C . GLU D 2 146 ? -33.619 56.811 -17.242 1.00 73.46 146 GLU D C 1
ATOM 9150 O O . GLU D 2 146 ? -33.745 56.473 -16.063 1.00 84.69 146 GLU D O 1
ATOM 9156 N N . GLY D 2 147 ? -32.448 56.843 -17.826 1.00 71.31 147 GLY D N 1
ATOM 9157 C CA . GLY D 2 147 ? -31.377 56.388 -16.939 1.00 85.59 147 GLY D CA 1
ATOM 9158 C C . GLY D 2 147 ? -31.051 54.909 -17.033 1.00 91.34 147 GLY D C 1
ATOM 9159 O O . GLY D 2 147 ? -29.881 54.544 -17.117 1.00 106.59 147 GLY D O 1
ATOM 9160 N N . GLY D 2 148 ? -32.061 54.038 -16.962 1.00 77.81 148 GLY D N 1
ATOM 9161 C CA . GLY D 2 148 ? -31.846 52.683 -17.436 1.00 58.19 148 GLY D CA 1
ATOM 9162 C C . GLY D 2 148 ? -31.542 52.692 -18.925 1.00 71.65 148 GLY D C 1
ATOM 9163 O O . GLY D 2 148 ? -30.657 51.974 -19.400 1.00 69.18 148 GLY D O 1
ATOM 9164 N N . ASP D 2 149 ? -32.258 53.545 -19.676 1.00 66.87 149 ASP D N 1
ATOM 9165 C CA . ASP D 2 149 ? -31.951 53.793 -21.083 1.00 56.63 149 ASP D CA 1
ATOM 9166 C C . ASP D 2 149 ? -30.513 54.239 -21.272 1.00 54.76 149 ASP D C 1
ATOM 9167 O O . ASP D 2 149 ? -29.953 54.066 -22.361 1.00 63.22 149 ASP D O 1
ATOM 9172 N N . MET D 2 150 ? -29.903 54.841 -20.242 1.00 56.10 150 MET D N 1
ATOM 9173 C CA . MET D 2 150 ? -28.515 55.273 -20.383 1.00 56.34 150 MET D CA 1
ATOM 9174 C C . MET D 2 150 ? -27.596 54.110 -20.704 1.00 56.65 150 MET D C 1
ATOM 9175 O O . MET D 2 150 ? -26.547 54.325 -21.318 1.00 55.26 150 MET D O 1
ATOM 9180 N N . ALA D 2 151 ? -28.008 52.877 -20.398 1.00 55.35 151 ALA D N 1
ATOM 9181 C CA . ALA D 2 151 ? -27.176 51.741 -20.752 1.00 58.40 151 ALA D CA 1
ATOM 9182 C C . ALA D 2 151 ? -26.916 51.696 -22.249 1.00 65.20 151 ALA D C 1
ATOM 9183 O O . ALA D 2 151 ? -25.882 51.171 -22.676 1.00 67.48 151 ALA D O 1
ATOM 9185 N N . ASP D 2 152 ? -27.773 52.319 -23.047 1.00 62.48 152 ASP D N 1
ATOM 9186 C CA . ASP D 2 152 ? -27.552 52.334 -24.476 1.00 60.71 152 ASP D CA 1
ATOM 9187 C C . ASP D 2 152 ? -26.520 53.368 -24.903 1.00 63.48 152 ASP D C 1
ATOM 9188 O O . ASP D 2 152 ? -26.272 53.508 -26.106 1.00 77.75 152 ASP D O 1
ATOM 9193 N N . GLY D 2 153 ? -25.909 54.075 -23.958 1.00 56.57 153 GLY D N 1
ATOM 9194 C CA . GLY D 2 153 ? -24.784 54.937 -24.242 1.00 53.01 153 GLY D CA 1
ATOM 9195 C C . GLY D 2 153 ? -23.468 54.239 -23.996 1.00 57.44 153 GLY D C 1
ATOM 9196 O O . GLY D 2 153 ? -22.424 54.893 -23.876 1.00 58.87 153 GLY D O 1
ATOM 9197 N N . LEU D 2 154 ? -23.494 52.912 -23.901 1.00 54.39 154 LEU D N 1
ATOM 9198 C CA . LEU D 2 154 ? -22.244 52.179 -23.773 1.00 59.76 154 LEU D CA 1
ATOM 9199 C C . LEU D 2 154 ? -21.756 51.624 -25.095 1.00 72.05 154 LEU D C 1
ATOM 9200 O O . LEU D 2 154 ? -20.549 51.457 -25.278 1.00 82.53 154 LEU D O 1
ATOM 9205 N N . TYR D 2 155 ? -22.656 51.410 -26.036 1.00 67.31 155 TYR D N 1
ATOM 9206 C CA . TYR D 2 155 ? -22.344 50.879 -27.346 1.00 62.57 155 TYR D CA 1
ATOM 9207 C C . TYR D 2 155 ? -22.627 51.924 -28.416 1.00 61.98 155 TYR D C 1
ATOM 9208 O O . TYR D 2 155 ? -23.291 52.934 -28.145 1.00 51.22 155 TYR D O 1
ATOM 9217 N N . PRO D 2 156 ? -22.061 51.753 -29.617 1.00 64.13 156 PRO D N 1
ATOM 9218 C CA . PRO D 2 156 ? -22.012 52.842 -30.591 1.00 66.02 156 PRO D CA 1
ATOM 9219 C C . PRO D 2 156 ? -23.359 53.321 -31.090 1.00 64.75 156 PRO D C 1
ATOM 9220 O O . PRO D 2 156 ? -24.367 52.609 -31.083 1.00 45.67 156 PRO D O 1
ATOM 9224 N N . VAL D 2 157 ? -23.226 54.492 -31.734 1.00 73.16 157 VAL D N 1
ATOM 9225 C CA . VAL D 2 157 ? -24.059 55.674 -31.999 1.00 79.00 157 VAL D CA 1
ATOM 9226 C C . VAL D 2 157 ? -24.164 56.564 -30.761 1.00 84.10 157 VAL D C 1
ATOM 9227 O O . VAL D 2 157 ? -23.676 57.702 -30.789 1.00 94.84 157 VAL D O 1
ATOM 9231 N N . LEU D 2 158 ? -24.738 56.096 -29.652 1.00 72.85 158 LEU D N 1
ATOM 9232 C CA . LEU D 2 158 ? -24.885 57.086 -28.592 1.00 63.89 158 LEU D CA 1
ATOM 9233 C C . LEU D 2 158 ? -23.661 57.193 -27.703 1.00 63.65 158 LEU D C 1
ATOM 9234 O O . LEU D 2 158 ? -23.518 58.194 -26.995 1.00 73.86 158 LEU D O 1
ATOM 9239 N N . SER D 2 159 ? -22.738 56.242 -27.778 1.00 59.25 159 SER D N 1
ATOM 9240 C CA . SER D 2 159 ? -21.461 56.410 -27.106 1.00 55.64 159 SER D CA 1
ATOM 9241 C C . SER D 2 159 ? -20.557 57.351 -27.867 1.00 60.41 159 SER D C 1
ATOM 9242 O O . SER D 2 159 ? -19.479 57.684 -27.374 1.00 68.81 159 SER D O 1
ATOM 9245 N N . TRP D 2 160 ? -20.954 57.736 -29.076 1.00 65.29 160 TRP D N 1
ATOM 9246 C CA . TRP D 2 160 ? -20.192 58.679 -29.875 1.00 73.47 160 TRP D CA 1
ATOM 9247 C C . TRP D 2 160 ? -20.522 60.121 -29.523 1.00 80.77 160 TRP D C 1
ATOM 9248 O O . TRP D 2 160 ? -19.757 61.025 -29.877 1.00 80.34 160 TRP D O 1
ATOM 9259 N N . LEU D 2 161 ? -21.616 60.353 -28.804 1.00 82.94 161 LEU D N 1
ATOM 9260 C CA . LEU D 2 161 ? -21.986 61.707 -28.440 1.00 83.96 161 LEU D CA 1
ATOM 9261 C C . LEU D 2 161 ? -21.143 62.109 -27.238 1.00 94.78 161 LEU D C 1
ATOM 9262 O O . LEU D 2 161 ? -21.079 61.378 -26.243 1.00 101.81 161 LEU D O 1
ATOM 9267 N N . THR D 2 162 ? -20.466 63.245 -27.342 1.00 96.46 162 THR D N 1
ATOM 9268 C CA . THR D 2 162 ? -19.976 63.926 -26.158 1.00 94.74 162 THR D CA 1
ATOM 9269 C C . THR D 2 162 ? -21.159 64.364 -25.297 1.00 89.12 162 THR D C 1
ATOM 9270 O O . THR D 2 162 ? -22.301 64.448 -25.754 1.00 85.69 162 THR D O 1
ATOM 9274 N N . TRP D 2 163 ? -20.880 64.685 -24.043 1.00 86.37 163 TRP D N 1
ATOM 9275 C CA . TRP D 2 163 ? -21.952 65.179 -23.185 1.00 87.90 163 TRP D CA 1
ATOM 9276 C C . TRP D 2 163 ? -22.581 66.472 -23.687 1.00 95.52 163 TRP D C 1
ATOM 9277 O O . TRP D 2 163 ? -23.809 66.619 -23.530 1.00 98.32 163 TRP D O 1
ATOM 9288 N N . PRO D 2 164 ? -21.844 67.418 -24.283 1.00 96.05 164 PRO D N 1
ATOM 9289 C CA . PRO D 2 164 ? -22.520 68.532 -24.976 1.00 86.38 164 PRO D CA 1
ATOM 9290 C C . PRO D 2 164 ? -23.526 68.104 -26.039 1.00 82.02 164 PRO D C 1
ATOM 9291 O O . PRO D 2 164 ? -24.665 68.599 -26.085 1.00 80.73 164 PRO D O 1
ATOM 9295 N N . MET D 2 165 ? -23.139 67.172 -26.899 1.00 75.52 165 MET D N 1
ATOM 9296 C CA . MET D 2 165 ? -24.033 66.758 -27.969 1.00 77.41 165 MET D CA 1
ATOM 9297 C C . MET D 2 165 ? -25.299 66.118 -27.419 1.00 77.27 165 MET D C 1
ATOM 9298 O O . MET D 2 165 ? -26.394 66.352 -27.940 1.00 70.93 165 MET D O 1
ATOM 9303 N N . SER D 2 166 ? -25.175 65.326 -26.346 1.00 85.87 166 SER D N 1
ATOM 9304 C CA . SER D 2 166 ? -26.335 64.607 -25.828 1.00 87.83 166 SER D CA 1
ATOM 9305 C C . SER D 2 166 ? -27.428 65.554 -25.377 1.00 89.68 166 SER D C 1
ATOM 9306 O O . SER D 2 166 ? -28.615 65.227 -25.491 1.00 88.64 166 SER D O 1
ATOM 9309 N N . ILE D 2 167 ? -27.047 66.714 -24.842 1.00 89.58 167 ILE D N 1
ATOM 9310 C CA . ILE D 2 167 ? -28.016 67.732 -24.442 1.00 85.01 167 ILE D CA 1
ATOM 9311 C C . ILE D 2 167 ? -28.546 68.508 -25.634 1.00 79.37 167 ILE D C 1
ATOM 9312 O O . ILE D 2 167 ? -29.705 68.946 -25.633 1.00 78.12 167 ILE D O 1
ATOM 9317 N N . GLY D 2 168 ? -27.692 68.797 -26.617 1.00 68.87 168 GLY D N 1
ATOM 9318 C CA . GLY D 2 168 ? -28.217 69.376 -27.838 1.00 65.73 168 GLY D CA 1
ATOM 9319 C C . GLY D 2 168 ? -29.341 68.521 -28.378 1.00 64.11 168 GLY D C 1
ATOM 9320 O O . GLY D 2 168 ? -30.453 69.006 -28.616 1.00 62.22 168 GLY D O 1
ATOM 9321 N N . LYS D 2 169 ? -29.074 67.214 -28.520 1.00 60.43 169 LYS D N 1
ATOM 9322 C CA . LYS D 2 169 ? -30.104 66.277 -28.952 1.00 61.90 169 LYS D CA 1
ATOM 9323 C C . LYS D 2 169 ? -31.292 66.352 -28.008 1.00 64.82 169 LYS D C 1
ATOM 9324 O O . LYS D 2 169 ? -32.429 66.614 -28.431 1.00 68.72 169 LYS D O 1
ATOM 9330 N N . TRP D 2 170 ? -31.009 66.251 -26.705 1.00 59.86 170 TRP D N 1
ATOM 9331 C CA . TRP D 2 170 ? -32.021 66.417 -25.668 1.00 60.63 170 TRP D CA 1
ATOM 9332 C C . TRP D 2 170 ? -32.862 67.665 -25.897 1.00 63.20 170 TRP D C 1
ATOM 9333 O O . TRP D 2 170 ? -34.097 67.607 -25.856 1.00 61.89 170 TRP D O 1
ATOM 9344 N N . ALA D 2 171 ? -32.203 68.795 -26.188 1.00 64.07 171 ALA D N 1
ATOM 9345 C CA . ALA D 2 171 ? -32.905 70.071 -26.293 1.00 67.59 171 ALA D CA 1
ATOM 9346 C C . ALA D 2 171 ? -33.822 70.125 -27.507 1.00 68.66 171 ALA D C 1
ATOM 9347 O O . ALA D 2 171 ? -35.033 70.343 -27.377 1.00 64.58 171 ALA D O 1
ATOM 9349 N N . VAL D 2 172 ? -33.253 69.947 -28.701 1.00 69.24 172 VAL D N 1
ATOM 9350 C CA . VAL D 2 172 ? -34.037 70.043 -29.932 1.00 70.92 172 VAL D CA 1
ATOM 9351 C C . VAL D 2 172 ? -35.185 69.044 -29.926 1.00 69.68 172 VAL D C 1
ATOM 9352 O O . VAL D 2 172 ? -36.272 69.327 -30.448 1.00 65.32 172 VAL D O 1
ATOM 9356 N N . GLU D 2 173 ? -34.955 67.844 -29.384 1.00 67.85 173 GLU D N 1
ATOM 9357 C CA . GLU D 2 173 ? -36.061 66.908 -29.216 1.00 72.40 173 GLU D CA 1
ATOM 9358 C C . GLU D 2 173 ? -37.118 67.510 -28.288 1.00 68.93 173 GLU D C 1
ATOM 9359 O O . GLU D 2 173 ? -38.321 67.517 -28.595 1.00 65.29 173 GLU D O 1
ATOM 9365 N N . GLY D 2 174 ? -36.669 68.088 -27.174 1.00 62.10 174 GLY D N 1
ATOM 9366 C CA . GLY D 2 174 ? -37.603 68.688 -26.246 1.00 63.40 174 GLY D CA 1
ATOM 9367 C C . GLY D 2 174 ? -38.392 69.842 -26.828 1.00 64.72 174 GLY D C 1
ATOM 9368 O O . GLY D 2 174 ? -39.618 69.898 -26.694 1.00 65.16 174 GLY D O 1
ATOM 9369 N N . ILE D 2 175 ? -37.702 70.785 -27.476 1.00 70.20 175 ILE D N 1
ATOM 9370 C CA . ILE D 2 175 ? -38.387 71.969 -27.997 1.00 69.79 175 ILE D CA 1
ATOM 9371 C C . ILE D 2 175 ? -39.361 71.560 -29.088 1.00 67.16 175 ILE D C 1
ATOM 9372 O O . ILE D 2 175 ? -40.433 72.159 -29.251 1.00 67.57 175 ILE D O 1
ATOM 9377 N N . GLU D 2 176 ? -39.004 70.525 -29.846 1.00 69.91 176 GLU D N 1
ATOM 9378 C CA . GLU D 2 176 ? -39.918 70.036 -30.865 1.00 69.82 176 GLU D CA 1
ATOM 9379 C C . GLU D 2 176 ? -41.131 69.391 -30.204 1.00 73.10 176 GLU D C 1
ATOM 9380 O O . GLU D 2 176 ? -42.279 69.738 -30.518 1.00 67.81 176 GLU D O 1
ATOM 9386 N N . THR D 2 177 ? -40.889 68.505 -29.225 1.00 68.36 177 THR D N 1
ATOM 9387 C CA . THR D 2 177 ? -41.986 67.910 -28.471 1.00 65.82 177 THR D CA 1
ATOM 9388 C C . THR D 2 177 ? -42.887 68.980 -27.867 1.00 68.67 177 THR D C 1
ATOM 9389 O O . THR D 2 177 ? -44.115 68.935 -28.000 1.00 65.45 177 THR D O 1
ATOM 9393 N N . ARG D 2 178 ? -42.288 69.996 -27.258 1.00 66.03 178 ARG D N 1
ATOM 9394 C CA . ARG D 2 178 ? -43.106 71.094 -26.783 1.00 75.88 178 ARG D CA 1
ATOM 9395 C C . ARG D 2 178 ? -43.809 71.781 -27.946 1.00 79.96 178 ARG D C 1
ATOM 9396 O O . ARG D 2 178 ? -45.013 72.054 -27.873 1.00 84.96 178 ARG D O 1
ATOM 9404 N N . ALA D 2 179 ? -43.083 72.031 -29.041 1.00 76.50 179 ALA D N 1
ATOM 9405 C CA . ALA D 2 179 ? -43.674 72.735 -30.178 1.00 78.24 179 ALA D CA 1
ATOM 9406 C C . ALA D 2 179 ? -44.898 72.007 -30.727 1.00 75.59 179 ALA D C 1
ATOM 9407 O O . ALA D 2 179 ? -45.889 72.649 -31.101 1.00 70.61 179 ALA D O 1
ATOM 9409 N N . GLN D 2 180 ? -44.851 70.670 -30.784 1.00 73.55 180 GLN D N 1
ATOM 9410 C CA . GLN D 2 180 ? -46.002 69.920 -31.277 1.00 67.15 180 GLN D CA 1
ATOM 9411 C C . GLN D 2 180 ? -47.163 70.005 -30.302 1.00 68.97 180 GLN D C 1
ATOM 9412 O O . GLN D 2 180 ? -48.315 70.152 -30.716 1.00 73.83 180 GLN D O 1
ATOM 9418 N N . LEU D 2 181 ? -46.879 69.926 -28.999 1.00 71.40 181 LEU D N 1
ATOM 9419 C CA . LEU D 2 181 ? -47.919 70.028 -27.981 1.00 77.87 181 LEU D CA 1
ATOM 9420 C C . LEU D 2 181 ? -48.489 71.442 -27.841 1.00 86.28 181 LEU D C 1
ATOM 9421 O O . LEU D 2 181 ? -49.412 71.626 -27.041 1.00 88.38 181 LEU D O 1
ATOM 9426 N N . LEU D 2 182 ? -47.985 72.437 -28.584 1.00 89.76 182 LEU D N 1
ATOM 9427 C CA . LEU D 2 182 ? -48.444 73.813 -28.378 1.00 97.31 182 LEU D CA 1
ATOM 9428 C C . LEU D 2 182 ? -49.938 73.973 -28.606 1.00 98.20 182 LEU D C 1
ATOM 9429 O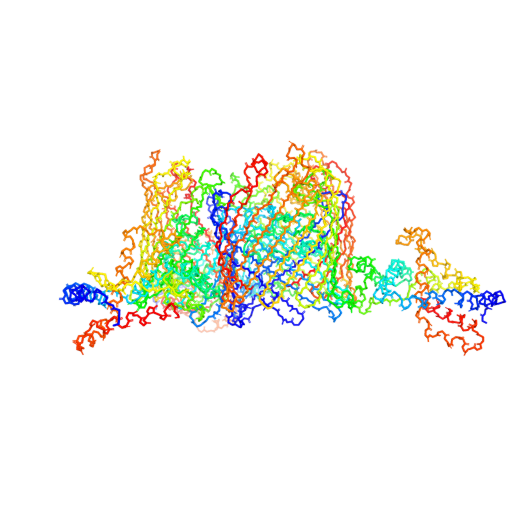 O . LEU D 2 182 ? -50.558 74.848 -27.998 1.00 96.02 182 LEU D O 1
ATOM 9434 N N . ASP D 2 183 ? -50.543 73.133 -29.442 1.00 108.04 183 ASP D N 1
ATOM 9435 C CA . ASP D 2 183 ? -51.924 73.345 -29.863 1.00 116.13 183 ASP D CA 1
ATOM 9436 C C . ASP D 2 183 ? -52.946 72.608 -29.008 1.00 111.53 183 ASP D C 1
ATOM 9437 O O . ASP D 2 183 ? -54.150 72.797 -29.210 1.00 115.40 183 ASP D O 1
ATOM 9442 N N . SER D 2 184 ? -52.505 71.799 -28.050 1.00 103.85 184 SER D N 1
ATOM 9443 C CA . SER D 2 184 ? -53.396 71.187 -27.074 1.00 101.90 184 SER D CA 1
ATOM 9444 C C . SER D 2 184 ? -53.073 71.630 -25.657 1.00 101.92 184 SER D C 1
ATOM 9445 O O . SER D 2 184 ? -53.578 71.027 -24.701 1.00 100.16 184 SER D O 1
ATOM 9448 N N . ASP D 2 185 ? -52.199 72.624 -25.494 1.00 108.07 185 ASP D N 1
ATOM 9449 C CA . ASP D 2 185 ? -52.084 73.333 -24.227 1.00 104.94 185 ASP D CA 1
ATOM 9450 C C . ASP D 2 185 ? -53.476 73.626 -23.697 1.00 107.36 185 ASP D C 1
ATOM 9451 O O . ASP D 2 185 ? -54.303 74.237 -24.386 1.00 112.65 185 ASP D O 1
ATOM 9456 N N . GLY D 2 186 ? -53.736 73.214 -22.469 1.00 105.37 186 GLY D N 1
ATOM 9457 C CA . GLY D 2 186 ? -55.100 73.238 -21.973 1.00 112.23 186 GLY D CA 1
ATOM 9458 C C . GLY D 2 186 ? -55.427 71.825 -21.570 1.00 118.91 186 GLY D C 1
ATOM 9459 O O . GLY D 2 186 ? -54.807 70.865 -22.025 1.00 111.30 186 GLY D O 1
ATOM 9460 N N . LEU D 2 187 ? -56.396 71.692 -20.682 1.00 141.06 187 LEU D N 1
ATOM 9461 C CA . LEU D 2 187 ? -56.716 70.408 -20.069 1.00 158.41 187 LEU D CA 1
ATOM 9462 C C . LEU D 2 187 ? -55.547 69.812 -19.306 1.00 164.43 187 LEU D C 1
ATOM 9463 O O . LEU D 2 187 ? -55.720 68.855 -18.543 1.00 172.97 187 LEU D O 1
ATOM 9468 N N . LEU D 2 188 ? -54.359 70.364 -19.492 1.00 133.95 188 LEU D N 1
ATOM 9469 C CA . LEU D 2 188 ? -53.401 70.310 -18.412 1.00 107.84 188 LEU D CA 1
ATOM 9470 C C . LEU D 2 188 ? -53.552 71.573 -17.565 1.00 102.56 188 LEU D C 1
ATOM 9471 O O . LEU D 2 188 ? -53.246 71.570 -16.371 1.00 109.09 188 LEU D O 1
ATOM 9476 N N . ARG D 2 189 ? -54.021 72.658 -18.182 1.00 91.65 189 ARG D N 1
ATOM 9477 C CA . ARG D 2 189 ? -54.310 73.914 -17.509 1.00 82.08 189 ARG D CA 1
ATOM 9478 C C . ARG D 2 189 ? -55.768 74.052 -17.105 1.00 86.24 189 ARG D C 1
ATOM 9479 O O . ARG D 2 189 ? -56.071 74.859 -16.220 1.00 85.93 189 ARG D O 1
ATOM 9487 N N . GLN D 2 190 ? -56.681 73.331 -17.761 1.00 88.17 190 GLN D N 1
ATOM 9488 C CA . GLN D 2 190 ? -58.077 73.303 -17.328 1.00 92.89 190 GLN D CA 1
ATOM 9489 C C . GLN D 2 190 ? -58.405 71.974 -16.656 1.00 84.81 190 GLN D C 1
ATOM 9490 O O . GLN D 2 190 ? -59.415 71.341 -16.981 1.00 82.51 190 GLN D O 1
ATOM 9496 N N . SER D 2 191 ? -57.630 71.602 -15.643 1.00 81.57 191 SER D N 1
ATOM 9497 C CA . SER D 2 191 ? -57.764 70.295 -15.018 1.00 94.09 191 SER D CA 1
ATOM 9498 C C . SER D 2 191 ? -57.505 70.422 -13.522 1.00 90.05 191 SER D C 1
ATOM 9499 O O . SER D 2 191 ? -56.496 70.999 -13.108 1.00 93.30 191 SER D O 1
ATOM 9502 N N . SER D 2 192 ? -58.419 69.848 -12.735 1.00 85.48 192 SER D N 1
ATOM 9503 C CA . SER D 2 192 ? -58.383 69.921 -11.276 1.00 87.20 192 SER D CA 1
ATOM 9504 C C . SER D 2 192 ? -57.010 69.635 -10.683 1.00 83.67 192 SER D C 1
ATOM 9505 O O . SER D 2 192 ? -56.545 70.361 -9.797 1.00 82.59 192 SER D O 1
ATOM 9508 N N . ASP D 2 193 ? -56.352 68.579 -11.145 1.00 83.94 193 ASP D N 1
ATOM 9509 C CA . ASP D 2 193 ? -55.029 68.208 -10.648 1.00 81.62 193 ASP D CA 1
ATOM 9510 C C . ASP D 2 193 ? -54.122 67.720 -11.765 1.00 79.24 193 ASP D C 1
ATOM 9511 O O . ASP D 2 193 ? -54.065 66.521 -12.071 1.00 76.66 193 ASP D O 1
ATOM 9516 N N . PRO D 2 194 ? -53.374 68.633 -12.390 1.00 81.31 194 PRO D N 1
ATOM 9517 C CA . PRO D 2 194 ? -52.526 68.256 -13.528 1.00 75.95 194 PRO D CA 1
ATOM 9518 C C . PRO D 2 194 ? -51.294 67.462 -13.146 1.00 82.39 194 PRO D C 1
ATOM 9519 O O . PRO D 2 194 ? -50.566 67.019 -14.035 1.00 80.04 194 PRO D O 1
ATOM 9523 N N . TYR D 2 195 ? -51.029 67.225 -11.866 1.00 86.03 195 TYR D N 1
ATOM 9524 C CA . TYR D 2 195 ? -49.911 66.342 -11.556 1.00 83.28 195 TYR D CA 1
ATOM 9525 C C . TYR D 2 195 ? -50.306 64.870 -11.685 1.00 83.10 195 TYR D C 1
ATOM 9526 O O . TYR D 2 195 ? -49.542 64.071 -12.243 1.00 84.00 195 TYR D O 1
ATOM 9535 N N . ILE D 2 196 ? -51.504 64.502 -11.213 1.00 80.50 196 ILE D N 1
ATOM 9536 C CA . ILE D 2 196 ? -51.929 63.105 -11.282 1.00 76.04 196 ILE D CA 1
ATOM 9537 C C . ILE D 2 196 ? -52.155 62.667 -12.734 1.00 77.13 196 ILE D C 1
ATOM 9538 O O . ILE D 2 196 ? -51.769 61.551 -13.107 1.00 71.71 196 ILE D O 1
ATOM 9543 N N . LEU D 2 197 ? -52.753 63.535 -13.583 1.00 80.77 197 LEU D N 1
ATOM 9544 C CA . LEU D 2 197 ? -52.927 63.203 -15.006 1.00 72.03 197 LEU D CA 1
ATOM 9545 C C . LEU D 2 197 ? -51.605 63.112 -15.747 1.00 70.56 197 LEU D C 1
ATOM 9546 O O . LEU D 2 197 ? -51.399 62.192 -16.540 1.00 69.43 197 LEU D O 1
ATOM 9551 N N . MET D 2 198 ? -50.714 64.073 -15.531 1.00 70.66 198 MET D N 1
ATOM 9552 C CA . MET D 2 198 ? -49.438 64.050 -16.230 1.00 69.40 198 MET D CA 1
ATOM 9553 C C . MET D 2 198 ? -48.668 62.802 -15.851 1.00 73.90 198 MET D C 1
ATOM 9554 O O . MET D 2 198 ? -48.049 62.153 -16.714 1.00 67.14 198 MET D O 1
ATOM 9559 N N . ARG D 2 199 ? -48.794 62.392 -14.584 1.00 80.20 199 ARG D N 1
ATOM 9560 C CA . ARG D 2 199 ? -48.123 61.198 -14.097 1.00 82.78 199 ARG D CA 1
ATOM 9561 C C . ARG D 2 199 ? -48.803 59.944 -14.628 1.00 69.19 199 ARG D C 1
ATOM 9562 O O . ARG D 2 199 ? -48.128 58.984 -14.999 1.00 68.57 199 ARG D O 1
ATOM 9570 N N . GLU D 2 200 ? -50.134 59.954 -14.714 1.00 68.78 200 GLU D N 1
ATOM 9571 C CA . GLU D 2 200 ? -50.836 58.804 -15.259 1.00 68.45 200 GLU D CA 1
ATOM 9572 C C . GLU D 2 200 ? -50.437 58.579 -16.709 1.00 77.15 200 GLU D C 1
ATOM 9573 O O . GLU D 2 200 ? -50.108 57.452 -17.106 1.00 78.89 200 GLU D O 1
ATOM 9579 N N . ALA D 2 201 ? -50.398 59.655 -17.503 1.00 71.12 201 ALA D N 1
ATOM 9580 C CA . ALA D 2 201 ? -49.909 59.537 -18.871 1.00 68.45 201 ALA D CA 1
ATOM 9581 C C . ALA D 2 201 ? -48.485 59.001 -18.898 1.00 65.17 201 ALA D C 1
ATOM 9582 O O . ALA D 2 201 ? -48.101 58.295 -19.833 1.00 66.86 201 ALA D O 1
ATOM 9584 N N . TYR D 2 202 ? -47.672 59.367 -17.909 1.00 69.27 202 TYR D N 1
ATOM 9585 C CA . TYR D 2 202 ? -46.305 58.870 -17.882 1.00 64.35 202 TYR D CA 1
ATOM 9586 C C . TYR D 2 202 ? -46.271 57.345 -17.905 1.00 67.76 202 TYR D C 1
ATOM 9587 O O . TYR D 2 202 ? -45.555 56.723 -18.709 1.00 61.86 202 TYR D O 1
ATOM 9596 N N . PHE D 2 203 ? -46.955 56.726 -16.939 1.00 72.63 203 PHE D N 1
ATOM 9597 C CA . PHE D 2 203 ? -46.833 55.284 -16.762 1.00 76.68 203 PHE D CA 1
ATOM 9598 C C . PHE D 2 203 ? -47.556 54.512 -17.861 1.00 85.54 203 PHE D C 1
ATOM 9599 O O . PHE D 2 203 ? -47.119 53.421 -18.236 1.00 91.02 203 PHE D O 1
ATOM 9607 N N . GLN D 2 204 ? -48.589 55.100 -18.463 1.00 77.82 204 GLN D N 1
ATOM 9608 C CA . GLN D 2 204 ? -49.279 54.417 -19.545 1.00 64.51 204 GLN D CA 1
ATOM 9609 C C . GLN D 2 204 ? -48.422 54.414 -20.795 1.00 62.56 204 GLN D C 1
ATOM 9610 O O . GLN D 2 204 ? -48.304 53.384 -21.474 1.00 68.88 204 GLN D O 1
ATOM 9616 N N . ARG D 2 205 ? -47.778 55.546 -21.088 1.00 61.27 205 ARG D N 1
ATOM 9617 C CA . ARG D 2 205 ? -46.859 55.585 -22.216 1.00 69.40 205 ARG D CA 1
ATOM 9618 C C . ARG D 2 205 ? -45.667 54.664 -21.972 1.00 74.85 205 ARG D C 1
ATOM 9619 O O . ARG D 2 205 ? -45.207 53.981 -22.895 1.00 73.26 205 ARG D O 1
ATOM 9627 N N . HIS D 2 206 ? -45.172 54.601 -20.731 1.00 69.18 206 HIS D N 1
ATOM 9628 C CA . HIS D 2 206 ? -43.931 53.868 -20.500 1.00 62.81 206 HIS D CA 1
ATOM 9629 C C . HIS D 2 206 ? -44.150 52.368 -20.344 1.00 65.18 206 HIS D C 1
ATOM 9630 O O . HIS D 2 206 ? -43.248 51.583 -20.696 1.00 57.82 206 HIS D O 1
ATOM 9637 N N . ASP D 2 207 ? -45.340 51.963 -19.852 1.00 67.23 207 ASP D N 1
ATOM 9638 C CA . ASP D 2 207 ? -45.703 50.544 -19.770 1.00 68.06 207 ASP D CA 1
ATOM 9639 C C . ASP D 2 207 ? -45.997 49.964 -21.144 1.00 65.54 207 ASP D C 1
ATOM 9640 O O . ASP D 2 207 ? -45.700 48.789 -21.407 1.00 60.72 207 ASP D O 1
ATOM 9645 N N . PHE D 2 208 ? -46.532 50.791 -22.039 1.00 67.62 208 PHE D N 1
ATOM 9646 C CA . PHE D 2 208 ? -46.796 50.365 -23.409 1.00 64.17 208 PHE D CA 1
ATOM 9647 C C . PHE D 2 208 ? -45.505 50.062 -24.172 1.00 63.27 208 PHE D C 1
ATOM 9648 O O . PHE D 2 208 ? -45.449 49.087 -24.931 1.00 65.44 208 PHE D O 1
ATOM 9656 N N . ILE D 2 209 ? -44.456 50.872 -23.983 1.00 56.04 209 ILE D N 1
ATOM 9657 C CA . ILE D 2 209 ? -43.210 50.609 -24.696 1.00 55.47 209 ILE D CA 1
ATOM 9658 C C . ILE D 2 209 ? -42.465 49.423 -24.089 1.00 71.06 209 ILE D C 1
ATOM 9659 O O . ILE D 2 209 ? -41.794 48.672 -24.811 1.00 81.09 209 ILE D O 1
ATOM 9664 N N . ALA D 2 210 ? -42.589 49.203 -22.772 1.00 73.41 210 ALA D N 1
ATOM 9665 C CA . ALA D 2 210 ? -42.115 47.947 -22.202 1.00 62.38 210 ALA D CA 1
ATOM 9666 C C . ALA D 2 210 ? -43.103 46.827 -22.451 1.00 72.63 210 ALA D C 1
ATOM 9667 O O . ALA D 2 210 ? -42.855 45.690 -22.043 1.00 77.22 210 ALA D O 1
ATOM 9669 N N . ASN D 2 211 ? -44.224 47.148 -23.085 1.00 83.21 211 ASN D N 1
ATOM 9670 C CA . ASN D 2 211 ? -45.101 46.179 -23.715 1.00 88.30 211 ASN D CA 1
ATOM 9671 C C . ASN D 2 211 ? -45.760 45.301 -22.679 1.00 77.09 211 ASN D C 1
ATOM 9672 O O . ASN D 2 211 ? -46.183 45.801 -21.635 1.00 74.70 211 ASN D O 1
ATOM 9677 N N . ARG E 2 13 ? -31.565 -18.544 -108.172 1.00 88.72 13 ARG E N 1
ATOM 9678 C CA . ARG E 2 13 ? -31.017 -17.202 -108.295 1.00 103.94 13 ARG E CA 1
ATOM 9679 C C . ARG E 2 13 ? -29.528 -17.174 -107.933 1.00 109.44 13 ARG E C 1
ATOM 9680 O O . ARG E 2 13 ? -29.168 -16.795 -106.820 1.00 115.40 13 ARG E O 1
ATOM 9688 N N . SER E 2 14 ? -28.682 -17.564 -108.894 1.00 110.17 14 SER E N 1
ATOM 9689 C CA . SER E 2 14 ? -27.229 -17.656 -108.747 1.00 111.19 14 SER E CA 1
ATOM 9690 C C . SER E 2 14 ? -26.873 -18.725 -107.717 1.00 114.38 14 SER E C 1
ATOM 9691 O O . SER E 2 14 ? -27.093 -19.914 -107.966 1.00 121.94 14 SER E O 1
ATOM 9694 N N . ASP E 2 15 ? -26.330 -18.318 -106.561 1.00 109.35 15 ASP E N 1
ATOM 9695 C CA . ASP E 2 15 ? -26.033 -19.183 -105.408 1.00 102.46 15 ASP E CA 1
ATOM 9696 C C . ASP E 2 15 ? -25.319 -20.497 -105.734 1.00 92.42 15 ASP E C 1
ATOM 9697 O O . ASP E 2 15 ? -25.887 -21.575 -105.510 1.00 89.83 15 ASP E O 1
ATOM 9702 N N . PRO E 2 16 ? -24.070 -20.458 -106.215 1.00 82.50 16 PRO E N 1
ATOM 9703 C CA . PRO E 2 16 ? -23.310 -21.707 -106.389 1.00 79.96 16 PRO E CA 1
ATOM 9704 C C . PRO E 2 16 ? -22.952 -22.432 -105.096 1.00 74.61 16 PRO E C 1
ATOM 9705 O O . PRO E 2 16 ? -22.718 -23.642 -105.141 1.00 77.93 16 PRO E O 1
ATOM 9709 N N . LEU E 2 17 ? -22.850 -21.753 -103.956 1.00 73.28 17 LEU E N 1
ATOM 9710 C CA . LEU E 2 17 ? -22.488 -22.421 -102.713 1.00 73.63 17 LEU E CA 1
ATOM 9711 C C . LEU E 2 17 ? -23.687 -22.662 -101.816 1.00 73.02 17 LEU E C 1
ATOM 9712 O O . LEU E 2 17 ? -23.504 -22.900 -100.616 1.00 72.22 17 LEU E O 1
ATOM 9717 N N . GLU E 2 18 ? -24.893 -22.729 -102.394 1.00 71.47 18 GLU E N 1
ATOM 9718 C CA . GLU E 2 18 ? -26.100 -22.843 -101.583 1.00 70.26 18 GLU E CA 1
ATOM 9719 C C . GLU E 2 18 ? -26.003 -23.971 -100.565 1.00 78.12 18 GLU E C 1
ATOM 9720 O O . GLU E 2 18 ? -26.438 -23.813 -99.417 1.00 82.79 18 GLU E O 1
ATOM 9726 N N . GLY E 2 19 ? -25.425 -25.107 -100.957 1.00 86.54 19 GLY E N 1
ATOM 9727 C CA . GLY E 2 19 ? -25.266 -26.206 -100.015 1.00 90.00 19 GLY E CA 1
ATOM 9728 C C . GLY E 2 19 ? -24.406 -25.848 -98.812 1.00 92.23 19 GLY E C 1
ATOM 9729 O O . GLY E 2 19 ? -24.803 -26.053 -97.660 1.00 87.28 19 GLY E O 1
ATOM 9730 N N . PHE E 2 20 ? -23.202 -25.330 -99.064 1.00 91.68 20 PHE E N 1
ATOM 9731 C CA . PHE E 2 20 ? -22.361 -24.837 -97.978 1.00 87.15 20 PHE E CA 1
ATOM 9732 C C . PHE E 2 20 ? -23.086 -23.770 -97.172 1.00 82.60 20 PHE E C 1
ATOM 9733 O O . PHE E 2 20 ? -23.084 -23.795 -95.938 1.00 82.65 20 PHE E O 1
ATOM 9741 N N . ASN E 2 21 ? -23.713 -22.819 -97.860 1.00 80.64 21 ASN E N 1
ATOM 9742 C CA . ASN E 2 21 ? -24.305 -21.680 -97.174 1.00 78.63 21 ASN E CA 1
ATOM 9743 C C . ASN E 2 21 ? -25.406 -22.125 -96.235 1.00 79.15 21 ASN E C 1
ATOM 9744 O O . ASN E 2 21 ? -25.501 -21.633 -95.102 1.00 78.28 21 ASN E O 1
ATOM 9749 N N . ARG E 2 22 ? -26.264 -23.038 -96.694 1.00 73.71 22 ARG E N 1
ATOM 9750 C CA . ARG E 2 22 ? -27.424 -23.373 -95.883 1.00 75.40 22 ARG E CA 1
ATOM 9751 C C . ARG E 2 22 ? -27.011 -24.024 -94.574 1.00 84.56 22 ARG E C 1
ATOM 9752 O O . ARG E 2 22 ? -27.650 -23.789 -93.542 1.00 92.97 22 ARG E O 1
ATOM 9760 N N . THR E 2 23 ? -25.901 -24.768 -94.579 1.00 85.93 23 THR E N 1
ATOM 9761 C CA . THR E 2 23 ? -25.411 -25.376 -93.342 1.00 82.90 23 THR E CA 1
ATOM 9762 C C . THR E 2 23 ? -24.728 -24.349 -92.426 1.00 85.48 23 THR E C 1
ATOM 9763 O O . THR E 2 23 ? -24.939 -24.380 -91.209 1.00 91.61 23 THR E O 1
ATOM 9767 N N . MET E 2 24 ? -23.924 -23.423 -92.966 1.00 74.38 24 MET E N 1
ATOM 9768 C CA . MET E 2 24 ? -23.428 -22.354 -92.100 1.00 75.62 24 MET E CA 1
ATOM 9769 C C . MET E 2 24 ? -24.568 -21.494 -91.587 1.00 73.58 24 MET E C 1
ATOM 9770 O O . MET E 2 24 ? -24.508 -21.001 -90.458 1.00 80.37 24 MET E O 1
ATOM 9775 N N . PHE E 2 25 ? -25.627 -21.325 -92.379 1.00 75.48 25 PHE E N 1
ATOM 9776 C CA . PHE E 2 25 ? -26.722 -20.477 -91.928 1.00 72.68 25 PHE E CA 1
ATOM 9777 C C . PHE E 2 25 ? -27.495 -21.153 -90.806 1.00 75.73 25 PHE E C 1
ATOM 9778 O O . PHE E 2 25 ? -27.914 -20.493 -89.849 1.00 78.56 25 PHE E O 1
ATOM 9786 N N . ASN E 2 26 ? -27.684 -22.470 -90.897 1.00 72.62 26 ASN E N 1
ATOM 9787 C CA . ASN E 2 26 ? -28.343 -23.181 -89.807 1.00 76.89 26 ASN E CA 1
ATOM 9788 C C . ASN E 2 26 ? -27.495 -23.191 -88.540 1.00 82.80 26 ASN E C 1
ATOM 9789 O O . ASN E 2 26 ? -28.041 -23.215 -87.431 1.00 83.73 26 ASN E O 1
ATOM 9794 N N . PHE E 2 27 ? -26.169 -23.156 -88.679 1.00 84.34 27 PHE E N 1
ATOM 9795 C CA . PHE E 2 27 ? -25.309 -22.974 -87.514 1.00 81.16 27 PHE E CA 1
ATO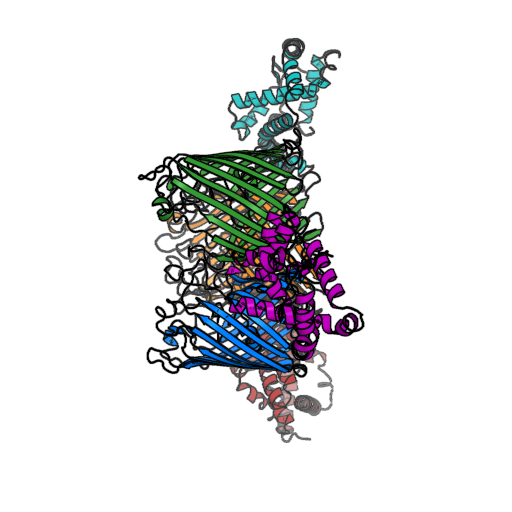M 9796 C C . PHE E 2 27 ? -25.539 -21.593 -86.907 1.00 82.16 27 PHE E C 1
ATOM 9797 O O . PHE E 2 27 ? -25.675 -21.449 -85.686 1.00 78.15 27 PHE E O 1
ATOM 9805 N N . ASN E 2 28 ? -25.665 -20.571 -87.757 1.00 81.19 28 ASN E N 1
ATOM 9806 C CA . ASN E 2 28 ? -25.932 -19.231 -87.256 1.00 71.33 28 ASN E CA 1
ATOM 9807 C C . ASN E 2 28 ? -27.348 -19.104 -86.727 1.00 71.20 28 ASN E C 1
ATOM 9808 O O . ASN E 2 28 ? -27.570 -18.431 -85.721 1.00 71.32 28 ASN E O 1
ATOM 9813 N N . PHE E 2 29 ? -28.301 -19.791 -87.338 1.00 73.63 29 PHE E N 1
ATOM 9814 C CA . PHE E 2 29 ? -29.686 -19.595 -86.945 1.00 74.28 29 PHE E CA 1
ATOM 9815 C C . PHE E 2 29 ? -30.031 -20.288 -85.636 1.00 80.00 29 PHE E C 1
ATOM 9816 O O . PHE E 2 29 ? -30.717 -19.693 -84.797 1.00 81.64 29 PHE E O 1
ATOM 9824 N N . ASN E 2 30 ? -29.594 -21.542 -85.444 1.00 73.05 30 ASN E N 1
ATOM 9825 C CA . ASN E 2 30 ? -30.073 -22.342 -84.320 1.00 78.01 30 ASN E CA 1
ATOM 9826 C C . ASN E 2 30 ? -29.016 -22.757 -83.299 1.00 89.09 30 ASN E C 1
ATOM 9827 O O . ASN E 2 30 ? -29.343 -23.539 -82.394 1.00 93.85 30 ASN E O 1
ATOM 9832 N N . VAL E 2 31 ? -27.774 -22.280 -83.386 1.00 96.15 31 VAL E N 1
ATOM 9833 C CA . VAL E 2 31 ? -26.867 -22.473 -82.252 1.00 95.04 31 VAL E CA 1
ATOM 9834 C C . VAL E 2 31 ? -26.240 -21.121 -81.905 1.00 98.87 31 VAL E C 1
ATOM 9835 O O . VAL E 2 31 ? -26.222 -20.725 -80.735 1.00 107.68 31 VAL E O 1
ATOM 9839 N N . VAL E 2 32 ? -25.739 -20.383 -82.900 1.00 93.33 32 VAL E N 1
ATOM 9840 C CA . VAL E 2 32 ? -25.086 -19.112 -82.580 1.00 90.06 32 VAL E CA 1
ATOM 9841 C C . VAL E 2 32 ? -26.109 -18.066 -82.140 1.00 88.79 32 VAL E C 1
ATOM 9842 O O . VAL E 2 32 ? -25.820 -17.238 -81.274 1.00 88.78 32 VAL E O 1
ATOM 9846 N N . ASP E 2 33 ? -27.316 -18.077 -82.716 1.00 87.36 33 ASP E N 1
ATOM 9847 C CA . ASP E 2 33 ? -28.306 -17.054 -82.364 1.00 82.65 33 ASP E CA 1
ATOM 9848 C C . ASP E 2 33 ? -29.069 -17.317 -81.062 1.00 85.71 33 ASP E C 1
ATOM 9849 O O . ASP E 2 33 ? -29.251 -16.389 -80.274 1.00 90.61 33 ASP E O 1
ATOM 9854 N N . PRO E 2 34 ? -29.591 -18.513 -80.809 1.00 79.79 34 PRO E N 1
ATOM 9855 C CA . PRO E 2 34 ? -30.347 -18.698 -79.565 1.00 82.76 34 PRO E CA 1
ATOM 9856 C C . PRO E 2 34 ? -29.460 -18.807 -78.339 1.00 91.86 34 PRO E C 1
ATOM 9857 O O . PRO E 2 34 ? -29.835 -18.359 -77.252 1.00 92.18 34 PRO E O 1
ATOM 9861 N N . TYR E 2 35 ? -28.287 -19.416 -78.499 1.00 100.26 35 TYR E N 1
ATOM 9862 C CA . TYR E 2 35 ? -27.431 -19.718 -77.359 1.00 103.16 35 TYR E CA 1
ATOM 9863 C C . TYR E 2 35 ? -26.477 -18.580 -77.017 1.00 100.25 35 TYR E C 1
ATOM 9864 O O . TYR E 2 35 ? -26.132 -18.411 -75.840 1.00 102.37 35 TYR E O 1
ATOM 9873 N N . VAL E 2 36 ? -26.057 -17.783 -77.998 1.00 93.98 36 VAL E N 1
ATOM 9874 C CA . VAL E 2 36 ? -25.335 -16.547 -77.701 1.00 99.34 36 VAL E CA 1
ATOM 9875 C C . VAL E 2 36 ? -25.998 -15.482 -78.569 1.00 110.44 36 VAL E C 1
ATOM 9876 O O . VAL E 2 36 ? -27.052 -15.733 -79.164 1.00 123.00 36 VAL E O 1
ATOM 9880 N N . LEU E 2 37 ? -25.428 -14.282 -78.615 1.00 104.99 37 LEU E N 1
ATOM 9881 C CA . LEU E 2 37 ? -25.965 -13.207 -79.446 1.00 100.93 37 LEU E CA 1
ATOM 9882 C C . LEU E 2 37 ? -27.382 -12.732 -79.128 1.00 98.62 37 LEU E C 1
ATOM 9883 O O . LEU E 2 37 ? -27.567 -11.546 -78.838 1.00 103.59 37 LEU E O 1
ATOM 9888 N N . ARG E 2 38 ? -28.391 -13.610 -79.164 1.00 92.40 38 ARG E N 1
ATOM 9889 C CA . ARG E 2 38 ? -29.705 -13.048 -78.861 1.00 91.59 38 ARG E CA 1
ATOM 9890 C C . ARG E 2 38 ? -29.905 -12.870 -77.356 1.00 95.76 38 ARG E C 1
ATOM 9891 O O . ARG E 2 38 ? -30.478 -11.858 -76.930 1.00 99.83 38 ARG E O 1
ATOM 9899 N N . PRO E 2 39 ? -29.452 -13.797 -76.513 1.00 94.00 39 PRO E N 1
ATOM 9900 C CA . PRO E 2 39 ? -29.368 -13.457 -75.086 1.00 91.71 39 PRO E CA 1
ATOM 9901 C C . PRO E 2 39 ? -28.560 -12.193 -74.808 1.00 87.31 39 PRO E C 1
ATOM 9902 O O . PRO E 2 39 ? -28.974 -11.386 -73.964 1.00 80.01 39 PRO E O 1
ATOM 9906 N N . VAL E 2 40 ? -27.442 -11.976 -75.513 1.00 88.58 40 VAL E N 1
ATOM 9907 C CA . VAL E 2 40 ? -26.677 -10.744 -75.305 1.00 83.65 40 VAL E CA 1
ATOM 9908 C C . VAL E 2 40 ? -27.474 -9.528 -75.769 1.00 74.74 40 VAL E C 1
ATOM 9909 O O . VAL E 2 40 ? -27.350 -8.439 -75.196 1.00 71.75 40 VAL E O 1
ATOM 9913 N N . ALA E 2 41 ? -28.331 -9.688 -76.777 1.00 73.63 41 ALA E N 1
ATOM 9914 C CA . ALA E 2 41 ? -29.133 -8.562 -77.238 1.00 76.19 41 ALA E CA 1
ATOM 9915 C C . ALA E 2 41 ? -30.363 -8.331 -76.380 1.00 78.74 41 ALA E C 1
ATOM 9916 O O . ALA E 2 41 ? -30.892 -7.219 -76.375 1.00 78.26 41 ALA E O 1
ATOM 9918 N N . VAL E 2 42 ? -30.843 -9.350 -75.672 1.00 84.69 42 VAL E N 1
ATOM 9919 C CA . VAL E 2 42 ? -31.937 -9.102 -74.745 1.00 86.05 42 VAL E CA 1
ATOM 9920 C C . VAL E 2 42 ? -31.414 -8.417 -73.490 1.00 90.59 42 VAL E C 1
ATOM 9921 O O . VAL E 2 42 ? -32.095 -7.555 -72.920 1.00 95.24 42 VAL E O 1
ATOM 9925 N N . ALA E 2 43 ? -30.185 -8.743 -73.073 1.00 87.01 43 ALA E N 1
ATOM 9926 C CA . ALA E 2 43 ? -29.556 -8.034 -71.961 1.00 84.82 43 ALA E CA 1
ATOM 9927 C C . ALA E 2 43 ? -29.318 -6.569 -72.294 1.00 84.23 43 ALA E C 1
ATOM 9928 O O . ALA E 2 43 ? -29.593 -5.681 -71.476 1.00 84.42 43 ALA E O 1
ATOM 9930 N N . TRP E 2 44 ? -28.851 -6.311 -73.515 1.00 88.16 44 TRP E N 1
ATOM 9931 C CA . TRP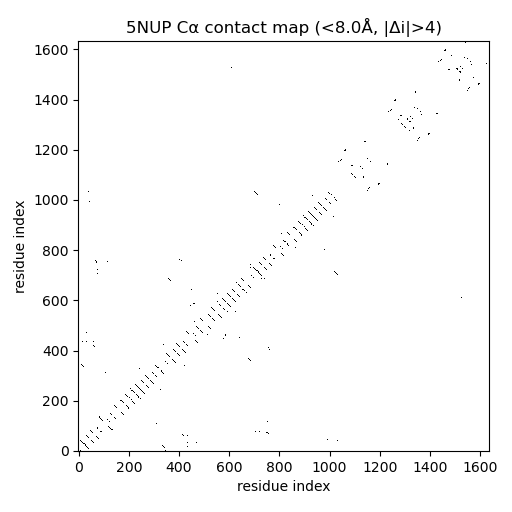 E 2 44 ? -28.614 -4.960 -74.013 1.00 86.01 44 TRP E CA 1
ATOM 9932 C C . TRP E 2 44 ? -29.864 -4.096 -73.902 1.00 93.30 44 TRP E C 1
ATOM 9933 O O . TRP E 2 44 ? -29.802 -2.949 -73.446 1.00 101.91 44 TRP E O 1
ATOM 9944 N N . ARG E 2 45 ? -31.013 -4.642 -74.308 1.00 91.33 45 ARG E N 1
ATOM 9945 C CA . ARG E 2 45 ? -32.260 -3.887 -74.353 1.00 94.29 45 ARG E CA 1
ATOM 9946 C C . ARG E 2 45 ? -32.833 -3.589 -72.968 1.00 97.80 45 ARG E C 1
ATOM 9947 O O . ARG E 2 45 ? -33.578 -2.612 -72.813 1.00 98.00 45 ARG E O 1
ATOM 9955 N N . ASP E 2 46 ? -32.476 -4.361 -71.944 1.00 94.87 46 ASP E N 1
ATOM 9956 C CA . ASP E 2 46 ? -33.070 -4.147 -70.637 1.00 97.52 46 ASP E CA 1
ATOM 9957 C C . ASP E 2 46 ? -32.133 -3.521 -69.607 1.00 98.46 46 ASP E C 1
ATOM 9958 O O . ASP E 2 46 ? -32.609 -3.113 -68.543 1.00 96.13 46 ASP E O 1
ATOM 9963 N N . TYR E 2 47 ? -30.828 -3.400 -69.895 1.00 96.06 47 TYR E N 1
ATOM 9964 C CA . TYR E 2 47 ? -29.849 -2.931 -68.917 1.00 91.99 47 TYR E CA 1
ATOM 9965 C C . TYR E 2 47 ? -29.019 -1.727 -69.361 1.00 87.34 47 TYR E C 1
ATOM 9966 O O . TYR E 2 47 ? -28.397 -1.090 -68.506 1.00 90.82 47 TYR E O 1
ATOM 9975 N N . VAL E 2 48 ? -28.970 -1.400 -70.646 1.00 89.88 48 VAL E N 1
ATOM 9976 C CA . VAL E 2 48 ? -28.238 -0.229 -71.128 1.00 87.97 48 VAL E CA 1
ATOM 9977 C C . VAL E 2 48 ? -29.265 0.842 -71.496 1.00 87.39 48 VAL E C 1
ATOM 9978 O O . VAL E 2 48 ? -30.079 0.613 -72.403 1.00 79.98 48 VAL E O 1
ATOM 9982 N N . PRO E 2 49 ? -29.223 2.027 -70.876 1.00 90.64 49 PRO E N 1
ATOM 9983 C CA . PRO E 2 49 ? -30.305 2.996 -71.083 1.00 88.82 49 PRO E CA 1
ATOM 9984 C C . PRO E 2 49 ? -30.273 3.538 -72.504 1.00 83.31 49 PRO E C 1
ATOM 9985 O O . PRO E 2 49 ? -29.260 3.475 -73.206 1.00 77.39 49 PRO E O 1
ATOM 9989 N N . GLN E 2 50 ? -31.439 3.993 -72.957 1.00 79.30 50 GLN E N 1
ATOM 9990 C CA . GLN E 2 50 ? -31.566 4.379 -74.357 1.00 71.59 50 GLN E CA 1
ATOM 9991 C C . GLN E 2 50 ? -30.569 5.453 -74.801 1.00 69.01 50 GLN E C 1
ATOM 9992 O O . GLN E 2 50 ? -30.013 5.313 -75.907 1.00 61.84 50 GLN E O 1
ATOM 9998 N N . PRO E 2 51 ? -30.312 6.534 -74.040 1.00 69.39 51 PRO E N 1
ATOM 9999 C CA . PRO E 2 51 ? -29.281 7.502 -74.478 1.00 65.77 51 PRO E CA 1
ATOM 10000 C C . PRO E 2 51 ? -27.899 6.920 -74.743 1.00 65.13 51 PRO E C 1
ATOM 10001 O O . PRO E 2 51 ? -27.248 7.353 -75.700 1.00 70.20 51 PRO E O 1
ATOM 10005 N N . ALA E 2 52 ? -27.402 5.987 -73.934 1.00 62.80 52 ALA E N 1
ATOM 10006 C CA . ALA E 2 52 ? -26.113 5.398 -74.285 1.00 65.08 52 ALA E CA 1
ATOM 10007 C C . ALA E 2 52 ? -26.190 4.597 -75.590 1.00 68.90 52 ALA E C 1
ATOM 10008 O O . ALA E 2 52 ? -25.222 4.567 -76.366 1.00 61.59 52 ALA E O 1
ATOM 10010 N N . ARG E 2 53 ? -27.339 3.985 -75.882 1.00 71.25 53 ARG E N 1
ATOM 10011 C CA . ARG E 2 53 ? -27.464 3.285 -77.152 1.00 68.80 53 ARG E CA 1
ATOM 10012 C C . ARG E 2 53 ? -27.476 4.270 -78.305 1.00 72.43 53 ARG E C 1
ATOM 10013 O O . ARG E 2 53 ? -26.884 4.015 -79.363 1.00 75.60 53 ARG E O 1
ATOM 10021 N N . ASN E 2 54 ? -28.152 5.402 -78.118 1.00 67.73 54 ASN E N 1
ATOM 10022 C CA . ASN E 2 54 ? -28.184 6.403 -79.172 1.00 60.63 54 ASN E CA 1
ATOM 10023 C C . ASN E 2 54 ? -26.790 6.963 -79.418 1.00 61.98 54 ASN E C 1
ATOM 10024 O O . ASN E 2 54 ? -26.396 7.159 -80.569 1.00 71.85 54 ASN E O 1
ATOM 10029 N N . GLY E 2 55 ? -25.998 7.135 -78.358 1.00 56.85 55 GLY E N 1
ATOM 10030 C CA . GLY E 2 55 ? -24.653 7.662 -78.533 1.00 62.25 55 GLY E CA 1
ATOM 10031 C C . GLY E 2 55 ? -23.684 6.654 -79.128 1.00 61.55 55 GLY E C 1
ATOM 10032 O O . GLY E 2 55 ? -22.833 6.997 -79.955 1.00 57.34 55 GLY E O 1
ATOM 10033 N N . LEU E 2 56 ? -23.794 5.394 -78.727 1.00 67.21 56 LEU E N 1
ATOM 10034 C CA . LEU E 2 56 ? -22.913 4.406 -79.328 1.00 66.39 56 LEU E CA 1
ATOM 10035 C C . LEU E 2 56 ? -23.258 4.213 -80.795 1.00 61.85 56 LEU E C 1
ATOM 10036 O O . LEU E 2 56 ? -22.363 4.065 -81.644 1.00 55.14 56 LEU E O 1
ATOM 10041 N N . SER E 2 57 ? -24.557 4.229 -81.105 1.00 58.19 57 SER E N 1
ATOM 10042 C CA . SER E 2 57 ? -24.992 4.067 -82.480 1.00 54.52 57 SER E CA 1
ATOM 10043 C C . SER E 2 57 ? -24.485 5.217 -83.326 1.00 59.22 57 SER E C 1
ATOM 10044 O O . SER E 2 57 ? -23.864 5.007 -84.371 1.00 66.36 57 SER E O 1
ATOM 10047 N N . ASN E 2 58 ? -24.628 6.436 -82.812 1.00 64.06 58 ASN E N 1
ATOM 10048 C CA . ASN E 2 58 ? -24.181 7.622 -83.523 1.00 60.96 58 ASN E CA 1
ATOM 10049 C C . ASN E 2 58 ? -22.664 7.656 -83.636 1.00 58.65 58 ASN E C 1
ATOM 10050 O O . ASN E 2 58 ? -22.124 8.029 -84.685 1.00 63.88 58 ASN E O 1
ATOM 10055 N N . PHE E 2 59 ? -21.956 7.221 -82.591 1.00 54.00 59 PHE E N 1
ATOM 10056 C CA . PHE E 2 59 ? -20.503 7.359 -82.596 1.00 55.82 59 PHE E CA 1
ATOM 10057 C C . PHE E 2 59 ? -19.858 6.509 -83.689 1.00 56.19 59 PHE E C 1
ATOM 10058 O O . PHE E 2 59 ? -19.014 7.005 -84.443 1.00 57.69 59 PHE E O 1
ATOM 10066 N N . THR E 2 60 ? -20.266 5.239 -83.832 1.00 60.11 60 THR E N 1
ATOM 10067 C CA . THR E 2 60 ? -19.565 4.384 -84.797 1.00 62.41 60 THR E CA 1
ATOM 10068 C C . THR E 2 60 ? -19.955 4.735 -86.220 1.00 63.93 60 THR E C 1
ATOM 10069 O O . THR E 2 60 ? -19.093 4.805 -87.103 1.00 69.46 60 THR E O 1
ATOM 10073 N N . SER E 2 61 ? -21.248 4.959 -86.451 1.00 59.85 61 SER E N 1
ATOM 10074 C CA . SER E 2 61 ? -21.723 5.465 -87.729 1.00 52.20 61 SER E CA 1
ATOM 10075 C C . SER E 2 61 ? -20.908 6.659 -88.200 1.00 65.75 61 SER E C 1
ATOM 10076 O O . SER E 2 61 ? -20.623 6.805 -89.398 1.00 74.04 61 SER E O 1
ATOM 10079 N N . ASN E 2 62 ? -20.522 7.521 -87.260 1.00 72.33 62 ASN E N 1
ATOM 10080 C CA . ASN E 2 62 ? -19.800 8.736 -87.605 1.00 69.11 62 ASN E CA 1
ATOM 10081 C C . ASN E 2 62 ? -18.441 8.454 -88.236 1.00 68.20 62 ASN E C 1
ATOM 10082 O O . ASN E 2 62 ? -18.000 9.223 -89.099 1.00 74.17 62 ASN E O 1
ATOM 10087 N N . LEU E 2 63 ? -17.754 7.376 -87.830 1.00 58.16 63 LEU E N 1
ATOM 10088 C CA . LEU E 2 63 ? -16.449 7.095 -88.425 1.00 64.71 63 LEU E CA 1
ATOM 10089 C C . LEU E 2 63 ? -16.564 6.669 -89.882 1.00 73.62 63 LEU E C 1
ATOM 10090 O O . LEU E 2 63 ? -15.570 6.714 -90.619 1.00 75.41 63 LEU E O 1
ATOM 10095 N N . GLU E 2 64 ? -17.760 6.306 -90.331 1.00 76.56 64 GLU E N 1
ATOM 10096 C CA . GLU E 2 64 ? -17.904 5.852 -91.699 1.00 76.24 64 GLU E CA 1
ATOM 10097 C C . GLU E 2 64 ? -18.258 6.983 -92.651 1.00 79.86 64 GLU E C 1
ATOM 10098 O O . GLU E 2 64 ? -18.295 6.752 -93.863 1.00 84.17 64 GLU E O 1
ATOM 10104 N N . GLU E 2 65 ? -18.511 8.198 -92.140 1.00 73.12 65 GLU E N 1
ATOM 10105 C CA . GLU E 2 65 ? -18.967 9.288 -93.001 1.00 70.30 65 GLU E CA 1
ATOM 10106 C C . GLU E 2 65 ? -17.847 9.911 -93.842 1.00 69.94 65 GLU E C 1
ATOM 10107 O O . GLU E 2 65 ? -18.117 10.377 -94.959 1.00 70.44 65 GLU E O 1
ATOM 10113 N N . PRO E 2 66 ? -16.590 9.933 -93.377 1.00 67.87 66 PRO E N 1
ATOM 10114 C CA . PRO E 2 66 ? -15.495 10.273 -94.310 1.00 67.98 66 PRO E CA 1
ATOM 10115 C C . PRO E 2 66 ? -15.355 9.315 -95.480 1.00 77.22 66 PRO E C 1
ATOM 10116 O O . PRO E 2 66 ? -15.009 9.749 -96.587 1.00 83.45 66 PRO E O 1
ATOM 10120 N N . ALA E 2 67 ? -15.588 8.019 -95.267 1.00 76.62 67 ALA E N 1
ATOM 10121 C CA . ALA E 2 67 ? -15.522 7.073 -96.377 1.00 69.20 67 ALA E CA 1
ATOM 10122 C C . ALA E 2 67 ? -16.750 7.160 -97.282 1.00 61.28 67 ALA E C 1
ATOM 10123 O O . ALA E 2 67 ? -16.628 7.013 -98.499 1.00 66.34 67 ALA E O 1
ATOM 10125 N N . VAL E 2 68 ? -17.944 7.351 -96.716 1.00 56.30 68 VAL E N 1
ATOM 10126 C CA . VAL E 2 68 ? -19.116 7.582 -97.555 1.00 55.04 68 VAL E CA 1
ATOM 10127 C C . VAL E 2 68 ? -18.890 8.793 -98.431 1.00 55.65 68 VAL E C 1
ATOM 10128 O O . VAL E 2 68 ? -19.252 8.802 -99.613 1.00 60.00 68 VAL E O 1
ATOM 10132 N N . MET E 2 69 ? -18.263 9.825 -97.864 1.00 62.91 69 MET E N 1
ATOM 10133 C CA . MET E 2 69 ? -17.972 11.035 -98.618 1.00 65.21 69 MET E CA 1
ATOM 10134 C C . MET E 2 69 ? -17.056 10.740 -99.783 1.00 72.92 69 MET E C 1
ATOM 10135 O O . MET E 2 69 ? -17.366 11.090 -100.927 1.00 86.38 69 MET E O 1
ATOM 10140 N N . VAL E 2 70 ? -15.891 10.141 -99.504 1.00 69.64 70 VAL E N 1
ATOM 10141 C CA . VAL E 2 70 ? -14.915 9.884 -100.563 1.00 71.46 70 VAL E CA 1
ATOM 10142 C C . VAL E 2 70 ? -15.511 8.972 -101.629 1.00 78.68 70 VAL E C 1
ATOM 10143 O O . VAL E 2 70 ? -15.124 9.041 -102.805 1.00 84.39 70 VAL E O 1
ATOM 10147 N N . ASN E 2 71 ? -16.498 8.148 -101.261 1.00 75.44 71 ASN E N 1
ATOM 10148 C CA . ASN E 2 71 ? -17.087 7.230 -102.233 1.00 79.73 71 ASN E CA 1
ATOM 10149 C C . ASN E 2 71 ? -18.236 7.839 -103.022 1.00 80.83 71 ASN E C 1
ATOM 10150 O O . ASN E 2 71 ? -18.459 7.436 -104.172 1.00 82.62 71 ASN E O 1
ATOM 10155 N N . TYR E 2 72 ? -18.933 8.830 -102.466 1.00 65.75 72 TYR E N 1
ATOM 10156 C CA . TYR E 2 72 ? -19.881 9.569 -103.283 1.00 61.45 72 TYR E CA 1
ATOM 10157 C C . TYR E 2 72 ? -19.156 10.420 -104.320 1.00 64.65 72 TYR E C 1
ATOM 10158 O O . TYR E 2 72 ? -19.607 10.527 -105.468 1.00 68.69 72 TYR E O 1
ATOM 10167 N N . PHE E 2 73 ? -17.994 10.970 -103.953 1.00 61.86 73 PHE E N 1
ATOM 10168 C CA . PHE E 2 73 ? -17.134 11.627 -104.933 1.00 64.19 73 PHE E CA 1
ATOM 10169 C C . PHE E 2 73 ? -16.740 10.668 -106.043 1.00 69.06 73 PHE E C 1
ATOM 10170 O O . PHE E 2 73 ? -16.732 11.043 -107.221 1.00 67.29 73 PHE E O 1
ATOM 10178 N N . LEU E 2 74 ? -16.386 9.430 -105.686 1.00 72.30 74 LEU E N 1
ATOM 10179 C CA . LEU E 2 74 ? -15.995 8.462 -106.707 1.00 71.29 74 LEU E CA 1
ATOM 10180 C C . LEU E 2 74 ? -17.163 8.074 -107.589 1.00 67.41 74 LEU E C 1
ATOM 10181 O O . LEU E 2 74 ? -16.963 7.732 -108.754 1.00 76.68 74 LEU E O 1
ATOM 10186 N N . GLN E 2 75 ? -18.388 8.167 -107.083 1.00 65.87 75 GLN E N 1
ATOM 10187 C CA . GLN E 2 75 ? -19.563 7.805 -107.865 1.00 66.41 75 GLN E CA 1
ATOM 10188 C C . GLN E 2 75 ? -20.159 8.958 -108.622 1.00 68.75 75 GLN E C 1
ATOM 10189 O O . GLN E 2 75 ? -21.325 8.860 -109.023 1.00 70.19 75 GLN E O 1
ATOM 10195 N N . GLY E 2 76 ? -19.445 10.076 -108.746 1.00 68.81 76 GLY E N 1
ATOM 10196 C CA . GLY E 2 76 ? -19.916 11.116 -109.622 1.00 76.14 76 GLY E CA 1
ATOM 10197 C C . GLY E 2 76 ? -20.833 12.106 -108.969 1.00 74.96 76 GLY E C 1
ATOM 10198 O O . GLY E 2 76 ? -21.275 13.046 -109.633 1.00 87.38 76 GLY E O 1
ATOM 10199 N N . ASP E 2 77 ? -21.207 11.872 -107.719 1.00 68.88 77 ASP E N 1
ATOM 10200 C CA . ASP E 2 77 ? -22.213 12.674 -107.038 1.00 77.94 77 ASP E CA 1
ATOM 10201 C C . ASP E 2 77 ? -21.493 13.483 -105.961 1.00 81.38 77 ASP E C 1
ATOM 10202 O O . ASP E 2 77 ? -21.386 13.042 -104.806 1.00 76.53 77 ASP E O 1
ATOM 10207 N N . PRO E 2 78 ? -20.991 14.682 -106.278 1.00 77.54 78 PRO E N 1
ATOM 10208 C CA . PRO E 2 78 ? -20.231 15.430 -105.274 1.00 75.18 78 PRO E CA 1
ATOM 10209 C C . PRO E 2 78 ? -21.120 16.164 -104.301 1.00 77.33 78 PRO E C 1
ATOM 10210 O O . PRO E 2 78 ? -20.624 16.630 -103.266 1.00 76.82 78 PRO E O 1
ATOM 10214 N N . TYR E 2 79 ? -22.420 16.231 -104.578 1.00 70.38 79 TYR E N 1
ATOM 10215 C CA . TYR E 2 79 ? -23.374 16.871 -103.689 1.00 68.29 79 TYR E CA 1
ATOM 10216 C C . TYR E 2 79 ? -23.526 16.072 -102.407 1.00 75.71 79 TYR E C 1
ATOM 10217 O O . TYR E 2 79 ? -23.170 16.537 -101.313 1.00 86.62 79 TYR E O 1
ATOM 10226 N N . LYS E 2 80 ? -24.023 14.843 -102.550 1.00 75.94 80 LYS E N 1
ATOM 10227 C CA . LYS E 2 80 ? -24.153 13.984 -101.391 1.00 74.42 80 LYS E CA 1
ATOM 10228 C C . LYS E 2 80 ? -22.807 13.676 -100.775 1.00 73.17 80 LYS E C 1
ATOM 10229 O O . LYS E 2 80 ? -22.740 13.376 -99.577 1.00 64.72 80 LYS E O 1
ATOM 10235 N N . GLY E 2 81 ? -21.733 13.788 -101.553 1.00 75.07 81 GLY E N 1
ATOM 10236 C CA . GLY E 2 81 ? -20.417 13.724 -100.953 1.00 72.85 81 GLY E CA 1
ATOM 10237 C C . GLY E 2 81 ? -20.282 14.706 -99.818 1.00 67.95 81 GLY E C 1
ATOM 10238 O O . GLY E 2 8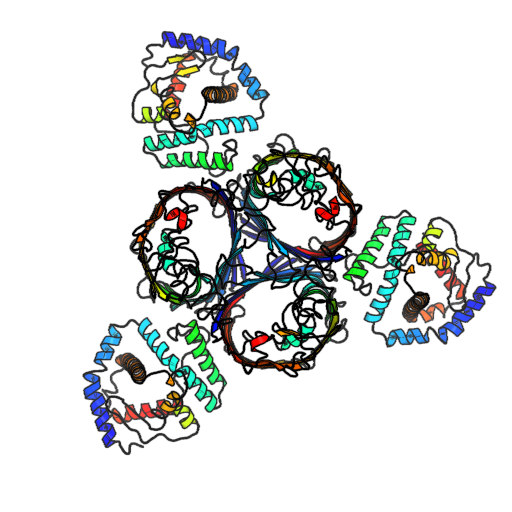1 ? -19.886 14.346 -98.709 1.00 67.89 81 GLY E O 1
ATOM 10239 N N . MET E 2 82 ? -20.739 15.929 -100.035 1.00 72.74 82 MET E N 1
ATOM 10240 C CA . MET E 2 82 ? -20.594 16.913 -98.977 1.00 70.65 82 MET E CA 1
ATOM 10241 C C . MET E 2 82 ? -21.755 16.928 -98.005 1.00 64.72 82 MET E C 1
ATOM 10242 O O . MET E 2 82 ? -21.602 17.481 -96.912 1.00 63.85 82 MET E O 1
ATOM 10247 N N . VAL E 2 83 ? -22.880 16.290 -98.328 1.00 59.78 83 VAL E N 1
ATOM 10248 C CA . VAL E 2 83 ? -23.833 16.004 -97.263 1.00 64.56 83 VAL E CA 1
ATOM 10249 C C . VAL E 2 83 ? -23.140 15.209 -96.164 1.00 61.51 83 VAL E C 1
ATOM 10250 O O . VAL E 2 83 ? -23.308 15.487 -94.966 1.00 54.99 83 VAL E O 1
ATOM 10254 N N . HIS E 2 84 ? -22.300 14.248 -96.555 1.00 60.47 84 HIS E N 1
ATOM 10255 C CA . HIS E 2 84 ? -21.606 13.453 -95.556 1.00 66.17 84 HIS E CA 1
ATOM 10256 C C . HIS E 2 84 ? -20.345 14.109 -95.040 1.00 65.93 84 HIS E C 1
ATOM 10257 O O . HIS E 2 84 ? -19.889 13.757 -93.946 1.00 62.42 84 HIS E O 1
ATOM 10264 N N . PHE E 2 85 ? -19.798 15.088 -95.750 1.00 66.07 85 PHE E N 1
ATOM 10265 C CA . PHE E 2 85 ? -18.776 15.906 -95.116 1.00 63.10 85 PHE E CA 1
ATOM 10266 C C . PHE E 2 85 ? -19.344 16.662 -93.924 1.00 59.68 85 PHE E C 1
ATOM 10267 O O . PHE E 2 85 ? -18.819 16.566 -92.807 1.00 55.33 85 PHE E O 1
ATOM 10275 N N . THR E 2 86 ? -20.445 17.391 -94.131 1.00 60.91 86 THR E N 1
ATOM 10276 C CA . THR E 2 86 ? -20.960 18.203 -93.038 1.00 70.84 86 THR E CA 1
ATOM 10277 C C . THR E 2 86 ? -21.450 17.341 -91.883 1.00 72.98 86 THR E C 1
ATOM 10278 O O . THR E 2 86 ? -21.323 17.746 -90.722 1.00 79.93 86 THR E O 1
ATOM 10282 N N . ARG E 2 87 ? -22.018 16.168 -92.164 1.00 67.46 87 ARG E N 1
ATOM 10283 C CA . ARG E 2 87 ? -22.436 15.292 -91.070 1.00 65.05 87 ARG E CA 1
ATOM 10284 C C . ARG E 2 87 ? -21.245 14.928 -90.194 1.00 60.84 87 ARG E C 1
ATOM 10285 O O . ARG E 2 87 ? -21.322 14.991 -88.959 1.00 63.00 87 ARG E O 1
ATOM 10293 N N . PHE E 2 88 ? -20.125 14.542 -90.818 1.00 61.26 88 PHE E N 1
ATOM 10294 C CA . PHE E 2 88 ? -18.926 14.260 -90.035 1.00 61.87 88 PHE E CA 1
ATOM 10295 C C . PHE E 2 88 ? -18.441 15.506 -89.308 1.00 68.05 88 PHE E C 1
ATOM 10296 O O . PHE E 2 88 ? -17.974 15.420 -88.166 1.00 72.77 88 PHE E O 1
ATOM 10304 N N . PHE E 2 89 ? -18.569 16.673 -89.942 1.00 64.69 89 PHE E N 1
ATOM 10305 C CA . PHE E 2 89 ? -17.966 17.898 -89.425 1.00 62.93 89 PHE E CA 1
ATOM 10306 C C . PHE E 2 89 ? -18.752 18.449 -88.240 1.00 59.63 89 PHE E C 1
ATOM 10307 O O . PHE E 2 89 ? -18.174 18.734 -87.186 1.00 57.91 89 PHE E O 1
ATOM 10315 N N . LEU E 2 90 ? -20.069 18.602 -88.385 1.00 58.58 90 LEU E N 1
ATOM 10316 C CA . LEU E 2 90 ? -20.893 19.021 -87.253 1.00 54.86 90 LEU E CA 1
ATOM 10317 C C . LEU E 2 90 ? -20.846 18.014 -86.107 1.00 65.51 90 LEU E C 1
ATOM 10318 O O . LEU E 2 90 ? -20.788 18.402 -84.935 1.00 65.40 90 LEU E O 1
ATOM 10323 N N . ASN E 2 91 ? -20.895 16.716 -86.416 1.00 67.87 91 ASN E N 1
ATOM 10324 C CA . ASN E 2 91 ? -21.008 15.719 -85.351 1.00 60.64 91 ASN E CA 1
ATOM 10325 C C . ASN E 2 91 ? -19.685 15.434 -84.654 1.00 61.84 91 ASN E C 1
ATOM 10326 O O . ASN E 2 91 ? -19.683 15.123 -83.457 1.00 65.82 91 ASN E O 1
ATOM 10331 N N . THR E 2 92 ? -18.556 15.536 -85.352 1.00 58.15 92 THR E N 1
ATOM 10332 C CA . THR E 2 92 ? -17.290 15.392 -84.638 1.00 58.45 92 THR E CA 1
ATOM 10333 C C . THR E 2 92 ? -17.004 16.634 -83.795 1.00 58.44 92 THR E C 1
ATOM 10334 O O . THR E 2 92 ? -16.651 16.521 -82.617 1.00 57.14 92 THR E O 1
ATOM 10338 N N . ILE E 2 93 ? -17.218 17.819 -84.367 1.00 60.44 93 ILE E N 1
ATOM 10339 C CA . ILE E 2 93 ? -16.796 19.065 -83.737 1.00 52.61 93 ILE E CA 1
ATOM 10340 C C . ILE E 2 93 ? -17.858 19.652 -82.811 1.00 53.04 93 ILE E C 1
ATOM 10341 O O . ILE E 2 93 ? -17.515 20.271 -81.804 1.00 66.42 93 ILE E O 1
ATOM 10346 N N . LEU E 2 94 ? -19.143 19.472 -83.099 1.00 51.00 94 LEU E N 1
ATOM 10347 C CA . LEU E 2 94 ? -20.171 19.986 -82.192 1.00 62.21 94 LEU E CA 1
ATOM 10348 C C . LEU E 2 94 ? -20.964 18.912 -81.456 1.00 66.94 94 LEU E C 1
ATOM 10349 O O . LEU E 2 94 ? -21.441 19.171 -80.353 1.00 69.03 94 LEU E O 1
ATOM 10354 N N . GLY E 2 95 ? -21.091 17.709 -82.009 1.00 73.40 95 GLY E N 1
ATOM 10355 C CA . GLY E 2 95 ? -21.863 16.666 -81.359 1.00 68.69 95 GLY E CA 1
ATOM 10356 C C . GLY E 2 95 ? -21.006 15.736 -80.531 1.00 70.76 95 GLY E C 1
ATOM 10357 O O . GLY E 2 95 ? -21.322 14.552 -80.359 1.00 69.86 95 GLY E O 1
ATOM 10358 N N . MET E 2 96 ? -19.896 16.277 -80.037 1.00 71.57 96 MET E N 1
ATOM 10359 C CA . MET E 2 96 ? -19.054 15.626 -79.042 1.00 67.43 96 MET E CA 1
ATOM 10360 C C . MET E 2 96 ? -18.346 14.400 -79.605 1.00 61.20 96 MET E C 1
ATOM 10361 O O . MET E 2 96 ? -18.597 13.291 -79.142 1.00 65.47 96 MET E O 1
ATOM 10366 N N . GLY E 2 97 ? -17.498 14.563 -80.618 1.00 57.29 97 GLY E N 1
ATOM 10367 C CA . GLY E 2 97 ? -16.781 13.421 -81.166 1.00 57.47 97 GLY E CA 1
ATOM 10368 C C . GLY E 2 97 ? -17.654 12.350 -81.786 1.00 59.11 97 GLY E C 1
ATOM 10369 O O . GLY E 2 97 ? -17.233 11.188 -81.892 1.00 57.41 97 GLY E O 1
ATOM 10370 N N . GLY E 2 98 ? -18.863 12.710 -82.208 1.00 61.45 98 GLY E N 1
ATOM 10371 C CA . GLY E 2 98 ? -19.775 11.789 -82.846 1.00 53.97 98 GLY E CA 1
ATOM 10372 C C . GLY E 2 98 ? -20.910 11.308 -81.968 1.00 61.78 98 GLY E C 1
ATOM 10373 O O . GLY E 2 98 ? -21.836 10.680 -82.490 1.00 70.45 98 GLY E O 1
ATOM 10374 N N . LEU E 2 99 ? -20.881 11.587 -80.656 1.00 54.30 99 LEU E N 1
ATOM 10375 C CA . LEU E 2 99 ? -21.923 11.042 -79.797 1.00 56.10 99 LEU E CA 1
ATOM 10376 C C . LEU E 2 99 ? -23.303 11.585 -80.164 1.00 65.64 99 LEU E C 1
ATOM 10377 O O . LEU E 2 99 ? -24.266 10.815 -80.262 1.00 65.79 99 LEU E O 1
ATOM 10382 N N . ILE E 2 100 ? -23.420 12.903 -80.428 1.00 63.19 100 ILE E N 1
ATOM 10383 C CA . ILE E 2 100 ? -24.716 13.535 -80.692 1.00 59.37 100 ILE E CA 1
ATOM 10384 C C . ILE E 2 100 ? -24.842 13.804 -82.184 1.00 56.94 100 ILE E C 1
ATOM 10385 O O . ILE E 2 100 ? -23.871 14.199 -82.844 1.00 51.87 100 ILE E O 1
ATOM 10390 N N . ASP E 2 101 ? -26.038 13.582 -82.727 1.00 56.72 101 ASP E N 1
ATOM 10391 C CA . ASP E 2 101 ? -26.264 13.812 -84.153 1.00 62.56 101 ASP E CA 1
ATOM 10392 C C . ASP E 2 101 ? -26.742 15.247 -84.349 1.00 64.93 101 ASP E C 1
ATOM 10393 O O . ASP E 2 101 ? -27.934 15.534 -84.478 1.00 65.09 101 ASP E O 1
ATOM 10398 N N . VAL E 2 102 ? -25.778 16.167 -84.361 1.00 64.26 102 VAL E N 1
ATOM 10399 C CA . VAL E 2 102 ? -26.118 17.574 -84.546 1.00 68.99 102 VAL E CA 1
ATOM 10400 C C . VAL E 2 102 ? -26.606 17.826 -85.966 1.00 67.90 102 VAL E C 1
ATOM 10401 O O . VAL E 2 102 ? -27.685 18.397 -86.168 1.00 66.85 102 VAL E O 1
ATOM 10405 N N . ALA E 2 103 ? -25.830 17.387 -86.970 1.00 64.42 103 ALA E N 1
ATOM 10406 C CA . ALA E 2 103 ? -26.233 17.586 -88.363 1.00 60.02 103 ALA E CA 1
ATOM 10407 C C . ALA E 2 103 ? -27.645 17.080 -88.586 1.00 61.50 103 ALA E C 1
ATOM 10408 O O . ALA E 2 103 ? -28.430 17.705 -89.309 1.00 60.69 103 ALA E O 1
ATOM 10410 N N . GLY E 2 104 ? -27.986 15.955 -87.948 1.00 57.06 104 GLY E N 1
ATOM 10411 C CA . GLY E 2 104 ? -29.306 15.375 -88.126 1.00 58.60 104 GLY E CA 1
ATOM 10412 C C . GLY E 2 104 ? -30.400 16.270 -87.588 1.00 65.07 104 GLY E C 1
ATOM 10413 O O . GLY E 2 104 ? -31.508 16.318 -88.134 1.00 64.59 104 GLY E O 1
ATOM 10414 N N . MET E 2 105 ? -30.118 16.961 -86.485 1.00 66.68 105 MET E N 1
ATOM 10415 C CA . MET E 2 105 ? -31.074 17.918 -85.952 1.00 69.06 105 MET E CA 1
ATOM 10416 C C . MET E 2 105 ? -31.067 19.214 -86.740 1.00 72.35 105 MET E C 1
ATOM 10417 O O . MET E 2 105 ? -32.087 19.908 -86.793 1.00 72.32 105 MET E O 1
ATOM 10422 N N . ALA E 2 106 ? -29.950 19.528 -87.397 1.00 70.22 106 ALA E N 1
ATOM 10423 C CA . ALA E 2 106 ? -29.832 20.820 -88.051 1.00 67.52 106 ALA E CA 1
ATOM 10424 C C . ALA E 2 106 ? -30.659 20.880 -89.321 1.00 72.88 106 ALA E C 1
ATOM 10425 O O . ALA E 2 106 ? -31.179 21.944 -89.674 1.00 72.81 106 ALA E O 1
ATOM 10427 N N . ASN E 2 107 ? -30.837 19.752 -89.988 1.00 78.21 107 ASN E N 1
ATOM 10428 C CA . ASN E 2 107 ? -31.473 19.799 -91.293 1.00 81.22 107 ASN E CA 1
ATOM 10429 C C . ASN E 2 107 ? -31.906 18.413 -91.740 1.00 83.28 107 ASN E C 1
ATOM 10430 O O . ASN E 2 107 ? -31.115 17.460 -91.693 1.00 80.71 107 ASN E O 1
ATOM 10435 N N . PRO E 2 108 ? -33.152 18.269 -92.191 1.00 83.68 108 PRO E N 1
ATOM 10436 C CA . PRO E 2 108 ? -33.589 16.965 -92.700 1.00 76.37 108 PRO E CA 1
ATOM 10437 C C . PRO E 2 108 ? -32.660 16.364 -93.729 1.00 70.79 108 PRO E C 1
ATOM 10438 O O . PRO E 2 108 ? -32.541 15.129 -93.803 1.00 66.13 108 PRO E O 1
ATOM 10442 N N . GLN E 2 109 ? -32.013 17.160 -94.552 1.00 71.88 109 GLN E N 1
ATOM 10443 C CA . GLN E 2 109 ? -31.216 16.427 -95.513 1.00 76.96 109 GLN E CA 1
ATOM 10444 C C . GLN E 2 109 ? -29.844 15.982 -95.058 1.00 74.79 109 GLN E C 1
ATOM 10445 O O . GLN E 2 109 ? -29.038 15.581 -95.898 1.00 72.64 109 GLN E O 1
ATOM 10451 N N . LEU E 2 110 ? -29.556 16.058 -93.774 1.00 75.78 110 LEU E N 1
ATOM 10452 C CA . LEU E 2 110 ? -28.310 15.534 -93.251 1.00 70.23 110 LEU E CA 1
ATOM 10453 C C . LEU E 2 110 ? -28.589 14.423 -92.255 1.00 61.84 110 LEU E C 1
ATOM 10454 O O . LEU E 2 110 ? -27.678 13.976 -91.553 1.00 55.08 110 LEU E O 1
ATOM 10459 N N . GLN E 2 111 ? -29.842 13.962 -92.200 1.00 64.10 111 GLN E N 1
ATOM 10460 C CA . GLN E 2 111 ? -30.223 12.809 -91.393 1.00 64.13 111 GLN E CA 1
ATOM 10461 C C . GLN E 2 111 ? -29.433 11.567 -91.814 1.00 61.54 111 GLN E C 1
ATOM 10462 O O . GLN E 2 111 ? -28.965 11.442 -92.944 1.00 57.81 111 GLN E O 1
ATOM 10468 N N . ARG E 2 112 ? -29.291 10.632 -90.884 1.00 70.84 112 ARG E N 1
ATOM 10469 C CA . ARG E 2 112 ? -28.521 9.429 -91.167 1.00 67.21 112 ARG E CA 1
ATOM 10470 C C . ARG E 2 112 ? -29.147 8.582 -92.260 1.00 67.33 112 ARG E C 1
ATOM 10471 O O . ARG E 2 112 ? -30.374 8.487 -92.380 1.00 66.24 112 ARG E O 1
ATOM 10479 N N . VAL E 2 113 ? -28.261 7.984 -93.067 1.00 61.48 113 VAL E N 1
ATOM 10480 C CA . VAL E 2 113 ? -28.575 7.082 -94.165 1.00 59.52 113 VAL E CA 1
ATOM 10481 C C . VAL E 2 113 ? -27.533 5.976 -94.093 1.00 64.37 113 VAL E C 1
ATOM 10482 O O . VAL E 2 113 ? -26.500 6.115 -93.431 1.00 69.77 113 VAL E O 1
ATOM 10486 N N . GLU E 2 114 ? -27.796 4.882 -94.791 1.00 55.34 114 GLU E N 1
ATOM 10487 C CA . GLU E 2 114 ? -26.917 3.747 -94.560 1.00 59.65 114 GLU E CA 1
ATOM 10488 C C . GLU E 2 114 ? -25.606 3.946 -95.329 1.00 54.43 114 GLU E C 1
ATOM 10489 O O . GLU E 2 114 ? -25.594 4.608 -96.372 1.00 56.45 114 GLU E O 1
ATOM 10495 N N . PRO E 2 115 ? -24.468 3.472 -94.804 1.00 52.85 115 PRO E N 1
ATOM 10496 C CA . PRO E 2 115 ? -23.190 3.830 -95.429 1.00 58.48 115 PRO E CA 1
ATOM 10497 C C . PRO E 2 115 ? -23.175 3.346 -96.865 1.00 65.78 115 PRO E C 1
ATOM 10498 O O . PRO E 2 115 ? -23.859 2.388 -97.223 1.00 78.74 115 PRO E O 1
ATOM 10502 N N . HIS E 2 116 ? -22.403 4.018 -97.706 1.00 66.14 116 HIS E N 1
ATOM 10503 C CA . HIS E 2 116 ? -22.221 3.494 -99.049 1.00 70.26 116 HIS E CA 1
ATOM 10504 C C . HIS E 2 116 ? -20.855 2.846 -99.231 1.00 84.82 116 HIS E C 1
ATOM 10505 O O . HIS E 2 116 ? -20.786 1.633 -99.459 1.00 102.18 116 HIS E O 1
ATOM 10512 N N . ARG E 2 117 ? -19.777 3.607 -99.135 1.00 77.60 117 ARG E N 1
ATOM 10513 C CA . ARG E 2 117 ? -18.446 3.001 -99.200 1.00 76.31 117 ARG E CA 1
ATOM 10514 C C . ARG E 2 117 ? -18.121 2.210 -100.483 1.00 68.85 117 ARG E C 1
ATOM 10515 O O . ARG E 2 117 ? -18.888 2.217 -101.454 1.00 60.92 117 ARG E O 1
ATOM 10523 N N . PHE E 2 118 ? -17.002 1.473 -100.464 1.00 65.60 118 PHE E N 1
ATOM 10524 C CA . PHE E 2 118 ? -16.373 1.046 -101.710 1.00 61.99 118 PHE E CA 1
ATOM 10525 C C . PHE E 2 118 ? -17.082 -0.115 -102.398 1.00 64.83 118 PHE E C 1
ATOM 10526 O O . PHE E 2 118 ? -16.999 -0.241 -103.624 1.00 71.02 118 PHE E O 1
ATOM 10534 N N . GLY E 2 119 ? -17.743 -0.995 -101.652 1.00 66.34 119 GLY E N 1
ATOM 10535 C CA . GLY E 2 119 ? -18.599 -1.966 -102.309 1.00 65.70 119 GLY E CA 1
ATOM 10536 C C . GLY E 2 119 ? -19.654 -1.290 -103.162 1.00 66.56 119 GLY E C 1
ATOM 10537 O O . GLY E 2 119 ? -19.839 -1.635 -104.326 1.00 74.31 119 GLY E O 1
ATOM 10538 N N . SER E 2 120 ? -20.307 -0.267 -102.602 1.00 75.24 120 SER E N 1
ATOM 10539 C CA . SER E 2 120 ? -21.288 0.535 -103.330 1.00 68.68 120 SER E CA 1
ATOM 10540 C C . SER E 2 120 ? -20.701 1.051 -104.628 1.00 68.06 120 SER E C 1
ATOM 10541 O O . SER E 2 120 ? -21.348 1.026 -105.681 1.00 62.79 120 SER E O 1
ATOM 10544 N N . THR E 2 121 ? -19.465 1.545 -104.546 1.00 68.51 121 THR E N 1
ATOM 10545 C CA . THR E 2 121 ? -18.793 2.170 -105.675 1.00 64.73 121 THR E CA 1
ATOM 10546 C C . THR E 2 121 ? -18.550 1.170 -106.794 1.00 68.96 121 THR E C 1
ATOM 10547 O O . THR E 2 121 ? -18.713 1.494 -107.978 1.00 68.55 121 THR E O 1
ATOM 10551 N N . LEU E 2 122 ? -18.131 -0.045 -106.437 1.00 70.62 122 LEU E N 1
ATOM 10552 C CA . LEU E 2 122 ? -18.013 -1.122 -107.412 1.00 67.84 122 LEU E CA 1
ATOM 10553 C C . LEU E 2 122 ? -19.362 -1.450 -108.050 1.00 78.90 122 LEU E C 1
ATOM 10554 O O . LEU E 2 122 ? -19.472 -1.548 -109.277 1.00 86.32 122 LEU E O 1
ATOM 10559 N N . GLY E 2 123 ? -20.405 -1.617 -107.230 1.00 74.14 123 GLY E N 1
ATOM 10560 C CA . GLY E 2 123 ? -21.722 -1.954 -107.762 1.00 77.05 123 GLY E CA 1
ATOM 10561 C C . GLY E 2 123 ? -22.331 -0.882 -108.645 1.00 79.40 123 GLY E C 1
ATOM 10562 O O . GLY E 2 123 ? -23.088 -1.189 -109.576 1.00 80.64 123 GLY E O 1
ATOM 10563 N N . HIS E 2 124 ? -22.019 0.381 -108.365 1.00 74.92 124 HIS E N 1
ATOM 10564 C CA . HIS E 2 124 ? -22.508 1.491 -109.170 1.00 76.99 124 HIS E CA 1
ATOM 10565 C C . HIS E 2 124 ? -21.814 1.554 -110.525 1.00 77.08 124 HIS E C 1
ATOM 10566 O O . HIS E 2 124 ? -22.375 2.108 -111.473 1.00 82.01 124 HIS E O 1
ATOM 10573 N N . TYR E 2 125 ? -20.611 0.994 -110.630 1.00 75.54 125 TYR E N 1
ATOM 10574 C CA . TYR E 2 125 ? -19.876 0.873 -111.881 1.00 78.37 125 TYR E CA 1
ATOM 10575 C C . TYR E 2 125 ? -20.032 -0.504 -112.524 1.00 88.79 125 TYR E C 1
ATOM 10576 O O . TYR E 2 125 ? -19.273 -0.839 -113.440 1.00 91.82 125 TYR E O 1
ATOM 10585 N N . GLY E 2 126 ? -21.014 -1.295 -112.078 1.00 83.41 126 GLY E N 1
ATOM 10586 C CA . GLY E 2 126 ? -21.428 -2.498 -112.778 1.00 77.46 126 GLY E CA 1
ATOM 10587 C C . GLY E 2 126 ? -20.619 -3.748 -112.506 1.00 80.81 126 GLY E C 1
ATOM 10588 O O . GLY E 2 126 ? -20.660 -4.680 -113.314 1.00 88.59 126 GLY E O 1
ATOM 10589 N N . VAL E 2 127 ? -19.913 -3.817 -111.375 1.00 87.78 127 VAL E N 1
ATOM 10590 C CA . VAL E 2 127 ? -18.976 -4.915 -111.129 1.00 88.03 127 VAL E CA 1
ATOM 10591 C C . VAL E 2 127 ? -19.709 -6.214 -110.800 1.00 99.03 127 VAL E C 1
ATOM 10592 O O . VAL E 2 127 ? -19.421 -7.270 -111.374 1.00 106.17 127 VAL E O 1
ATOM 10596 N N . GLY E 2 128 ? -20.653 -6.169 -109.883 1.00 93.42 128 GLY E N 1
ATOM 10597 C CA . GLY E 2 128 ? -21.326 -7.440 -109.641 1.00 92.82 128 GLY E CA 1
ATOM 10598 C C . GLY E 2 128 ? -20.685 -8.227 -108.513 1.00 88.91 128 GLY E C 1
ATOM 10599 O O . GLY E 2 128 ? -19.459 -8.260 -108.342 1.00 81.87 128 GLY E O 1
ATOM 10600 N N . TYR E 2 129 ? -21.541 -8.921 -107.763 1.00 85.68 129 TYR E N 1
ATOM 10601 C CA . TYR E 2 129 ? -21.154 -9.580 -106.529 1.00 77.03 129 TYR E CA 1
ATOM 10602 C C . TYR E 2 129 ? -20.261 -10.767 -106.813 1.00 90.02 129 TYR E C 1
ATOM 10603 O O . TYR E 2 129 ? -20.112 -11.212 -107.954 1.00 103.41 129 TYR E O 1
ATOM 10612 N N . GLY E 2 130 ? -19.693 -11.320 -105.750 1.00 86.89 130 GLY E N 1
ATOM 10613 C CA . GLY E 2 130 ? -19.052 -12.602 -105.888 1.00 94.70 130 GLY E CA 1
ATOM 10614 C C . GLY E 2 130 ? -20.162 -13.633 -106.022 1.00 89.00 130 GLY E C 1
ATOM 10615 O O . GLY E 2 130 ? -21.225 -13.365 -106.601 1.00 70.01 130 GLY E O 1
ATOM 10616 N N . PRO E 2 131 ? -19.943 -14.834 -105.512 1.00 87.30 131 PRO E N 1
ATOM 10617 C CA . PRO E 2 131 ? -21.069 -15.769 -105.398 1.00 87.45 131 PRO E CA 1
ATOM 10618 C C . PRO E 2 131 ? -22.074 -15.277 -104.368 1.00 83.34 131 PRO E C 1
ATOM 10619 O O . PRO E 2 131 ? -22.934 -14.438 -104.669 1.00 79.80 131 PRO E O 1
ATOM 10623 N N . TYR E 2 132 ? -21.932 -15.789 -103.148 1.00 77.85 132 TYR E N 1
ATOM 10624 C CA . TYR E 2 132 ? -22.696 -15.376 -101.983 1.00 71.05 132 TYR E CA 1
ATOM 10625 C C . TYR E 2 132 ? -22.367 -16.345 -100.860 1.00 80.86 132 TYR E C 1
ATOM 10626 O O . TYR E 2 132 ? -22.969 -17.416 -100.772 1.00 88.47 132 TYR E O 1
ATOM 10635 N N . VAL E 2 133 ? -21.455 -16.026 -100.043 1.00 84.01 133 VAL E N 1
ATOM 10636 C CA . VAL E 2 133 ? -21.144 -16.895 -98.920 1.00 84.93 133 VAL E CA 1
ATOM 10637 C C . VAL E 2 133 ? -22.006 -16.520 -97.717 1.00 83.60 133 VAL E C 1
ATOM 10638 O O . VAL E 2 133 ? -22.443 -15.373 -97.555 1.00 76.83 133 VAL E O 1
ATOM 10642 N N . GLN E 2 134 ? -22.261 -17.514 -96.871 1.00 86.03 134 GLN E N 1
ATOM 10643 C CA . GLN E 2 134 ? -22.745 -17.303 -95.517 1.00 82.25 134 GLN E CA 1
ATOM 10644 C C . GLN E 2 134 ? -21.730 -17.934 -94.578 1.00 84.67 134 GLN E C 1
ATOM 10645 O O . GLN E 2 134 ? -21.378 -19.106 -94.742 1.00 85.63 134 GLN E O 1
ATOM 10651 N N . LEU E 2 135 ? -21.214 -17.106 -93.569 1.00 83.26 135 LEU E N 1
ATOM 10652 C CA . LEU E 2 135 ? -20.096 -17.409 -92.687 1.00 83.38 135 LEU E CA 1
ATOM 10653 C C . LEU E 2 135 ? -20.593 -17.815 -91.297 1.00 85.90 135 LEU E C 1
ATOM 10654 O O . LEU E 2 135 ? -21.662 -17.367 -90.857 1.00 83.27 135 LEU E O 1
ATOM 10659 N N . PRO E 2 136 ? -19.790 -18.616 -90.575 1.00 89.73 136 PRO E N 1
ATOM 10660 C CA . PRO E 2 136 ? -20.304 -19.299 -89.376 1.00 91.49 136 PRO E CA 1
ATOM 10661 C C . PRO E 2 136 ? -20.694 -18.385 -88.228 1.00 96.77 136 PRO E C 1
ATOM 10662 O O . PRO E 2 136 ? -21.565 -18.761 -87.438 1.00 106.16 136 PRO E O 1
ATOM 10666 N N . PHE E 2 137 ? -20.040 -17.246 -88.058 1.00 81.07 137 PHE E N 1
ATOM 10667 C CA . PHE E 2 137 ? -20.415 -16.287 -87.034 1.00 83.78 137 PHE E CA 1
ATOM 10668 C C . PHE E 2 137 ? -20.688 -14.917 -87.627 1.00 84.10 137 PHE E C 1
ATOM 10669 O O . PHE E 2 137 ? -21.335 -14.085 -86.977 1.00 82.88 137 PHE E O 1
ATOM 10677 N N . TYR E 2 138 ? -20.233 -14.676 -88.852 1.00 82.07 138 TYR E N 1
ATOM 10678 C CA . TYR E 2 138 ? -20.378 -13.374 -89.488 1.00 73.96 138 TYR E CA 1
ATOM 10679 C C . TYR E 2 138 ? -21.787 -13.232 -90.051 1.00 73.71 138 TYR E C 1
ATOM 10680 O O . TYR E 2 138 ? -22.583 -12.419 -89.574 1.00 75.92 138 TYR E O 1
ATOM 10689 N N . GLY E 2 139 ? -22.108 -14.022 -91.066 1.00 77.84 139 GLY E N 1
ATOM 10690 C CA . GLY E 2 139 ? -23.422 -13.988 -91.675 1.00 76.23 139 GLY E CA 1
ATOM 10691 C C . GLY E 2 139 ? -23.237 -13.818 -93.167 1.00 74.26 139 GLY E C 1
ATOM 10692 O O . GLY E 2 139 ? -22.249 -14.302 -93.726 1.00 72.32 139 GLY E O 1
ATOM 10693 N N . SER E 2 140 ? -24.152 -13.105 -93.816 1.00 72.49 140 SER E N 1
ATOM 10694 C CA . SER E 2 140 ? -24.053 -12.887 -95.252 1.00 71.83 140 SER E CA 1
ATOM 10695 C C . SER E 2 140 ? -22.748 -12.172 -95.590 1.00 74.84 140 SER E C 1
ATOM 10696 O O . SER E 2 140 ? -22.406 -11.158 -94.976 1.00 75.18 140 SER E O 1
ATOM 10699 N N . PHE E 2 141 ? -22.000 -12.707 -96.553 1.00 75.94 141 PHE E N 1
ATOM 10700 C CA . PHE E 2 141 ? -20.731 -12.094 -96.943 1.00 81.93 141 PHE E CA 1
ATOM 10701 C C . PHE E 2 141 ? -20.561 -12.229 -98.450 1.00 86.97 141 PHE E C 1
ATOM 10702 O O . PHE E 2 141 ? -20.437 -13.340 -98.971 1.00 80.34 141 PHE E O 1
ATOM 10710 N N . THR E 2 142 ? -20.602 -11.100 -99.148 1.00 96.58 142 THR E N 1
ATOM 10711 C CA . THR E 2 142 ? -20.200 -10.986 -100.543 1.00 88.01 142 THR E CA 1
ATOM 10712 C C . THR E 2 142 ? -18.790 -10.426 -100.652 1.00 90.80 142 THR E C 1
ATOM 10713 O O . THR E 2 142 ? -18.359 -9.619 -99.831 1.00 96.24 142 THR E O 1
ATOM 10717 N N . LEU E 2 143 ? -18.067 -10.884 -101.669 1.00 92.79 143 LEU E N 1
ATOM 10718 C CA . LEU E 2 143 ? -16.731 -10.368 -101.956 1.00 92.85 143 LEU E CA 1
ATOM 10719 C C . LEU E 2 143 ? -16.725 -8.911 -102.418 1.00 85.31 143 LEU E C 1
ATOM 10720 O O . LEU E 2 143 ? -15.726 -8.206 -102.214 1.00 87.32 143 LEU E O 1
ATOM 10725 N N . ARG E 2 144 ? -17.811 -8.418 -103.020 1.00 78.78 144 ARG E N 1
ATOM 10726 C CA . ARG E 2 144 ? -17.741 -7.053 -103.544 1.00 72.72 144 ARG E CA 1
ATOM 10727 C C . ARG E 2 144 ? -17.982 -6.040 -102.446 1.00 73.83 144 ARG E C 1
ATOM 10728 O O . ARG E 2 144 ? -17.222 -5.082 -102.297 1.00 74.47 144 ARG E O 1
ATOM 10736 N N . ASP E 2 145 ? -19.020 -6.272 -101.635 1.00 71.02 145 ASP E N 1
ATOM 10737 C CA . ASP E 2 145 ? -19.437 -5.326 -100.570 1.00 63.21 145 ASP E CA 1
ATOM 10738 C C . ASP E 2 145 ? -18.773 -5.541 -99.222 1.00 63.34 145 ASP E C 1
ATOM 10739 O O . ASP E 2 145 ? -17.899 -4.738 -98.858 1.00 65.85 145 ASP E O 1
ATOM 10744 N N . GLU E 2 146 ? -19.126 -6.618 -98.512 1.00 62.65 146 GLU E N 1
ATOM 10745 C CA . GLU E 2 146 ? -18.404 -6.905 -97.279 1.00 63.21 146 GLU E CA 1
ATOM 10746 C C . GLU E 2 146 ? -16.885 -7.006 -97.473 1.00 70.25 146 GLU E C 1
ATOM 10747 O O . GLU E 2 146 ? -16.110 -6.714 -96.541 1.00 78.67 146 GLU E O 1
ATOM 10753 N N . GLY E 2 147 ? -16.442 -7.415 -98.641 1.00 77.52 147 GLY E N 1
ATOM 10754 C CA . GLY E 2 147 ? -15.035 -7.541 -98.892 1.00 82.84 147 GLY E CA 1
ATOM 10755 C C . GLY E 2 147 ? -14.428 -6.255 -99.428 1.00 87.41 147 GLY E C 1
ATOM 10756 O O . GLY E 2 147 ? -13.418 -5.769 -98.907 1.00 88.56 147 GLY E O 1
ATOM 10757 N N . GLY E 2 148 ? -15.071 -5.671 -100.446 1.00 87.05 148 GLY E N 1
ATOM 10758 C CA . GLY E 2 148 ? -14.658 -4.364 -100.945 1.00 81.99 148 GLY E CA 1
ATOM 10759 C C . GLY E 2 148 ? -14.740 -3.249 -99.916 1.00 76.86 148 GLY E C 1
ATOM 10760 O O . GLY E 2 148 ? -13.898 -2.349 -99.905 1.00 70.60 148 GLY E O 1
ATOM 10761 N N . ASP E 2 149 ? -15.759 -3.285 -99.045 1.00 75.22 149 ASP E N 1
ATOM 10762 C CA . ASP E 2 149 ? -15.858 -2.293 -97.977 1.00 68.22 149 ASP E CA 1
ATOM 10763 C C . ASP E 2 149 ? -14.552 -2.160 -97.212 1.00 74.09 149 ASP E C 1
ATOM 10764 O O . ASP E 2 149 ? -14.244 -1.076 -96.703 1.00 78.53 149 ASP E O 1
ATOM 10769 N N . MET E 2 150 ? -13.755 -3.232 -97.138 1.00 76.31 150 MET E N 1
ATOM 10770 C CA . MET E 2 150 ? -12.477 -3.131 -96.443 1.00 79.95 150 MET E CA 1
ATOM 10771 C C . MET E 2 150 ? -11.537 -2.125 -97.098 1.00 78.42 150 MET E C 1
ATOM 10772 O O . MET E 2 150 ? -10.560 -1.702 -96.474 1.00 75.84 150 MET E O 1
ATOM 10777 N N . ALA E 2 151 ? -11.784 -1.752 -98.347 1.00 82.98 151 ALA E N 1
ATOM 10778 C CA . ALA E 2 151 ? -10.945 -0.742 -98.971 1.00 85.07 151 ALA E CA 1
ATOM 10779 C C . ALA E 2 151 ? -10.986 0.604 -98.244 1.00 91.32 151 ALA E C 1
ATOM 10780 O O . ALA E 2 151 ? -10.038 1.387 -98.373 1.00 97.73 151 ALA E O 1
ATOM 10782 N N . ASP E 2 152 ? -12.045 0.910 -97.490 1.00 87.21 152 ASP E N 1
ATOM 10783 C CA . ASP E 2 152 ? -12.080 2.199 -96.810 1.00 77.35 152 ASP E CA 1
ATOM 10784 C C . ASP E 2 152 ? -11.361 2.204 -95.476 1.00 79.69 152 ASP E C 1
ATOM 10785 O O . ASP E 2 152 ? -11.271 3.261 -94.852 1.00 89.74 152 ASP E O 1
ATOM 10790 N N . GLY E 2 153 ? -10.782 1.093 -95.061 1.00 74.41 153 GLY E N 1
ATOM 10791 C CA . GLY E 2 153 ? -9.937 1.105 -93.895 1.00 63.96 153 GLY E CA 1
ATOM 10792 C C . GLY E 2 153 ? -8.501 1.349 -94.292 1.00 74.18 153 GLY E C 1
ATOM 10793 O O . GLY E 2 153 ? -7.591 1.035 -93.525 1.00 77.23 153 GLY E O 1
ATOM 10794 N N . LEU E 2 154 ? -8.276 1.900 -95.491 1.00 75.40 154 LEU E N 1
ATOM 10795 C CA . LEU E 2 154 ? -6.927 2.235 -95.944 1.00 76.46 154 LEU E CA 1
ATOM 10796 C C . LEU E 2 154 ? -6.540 3.691 -95.733 1.00 78.78 154 LEU E C 1
ATOM 10797 O O . LEU E 2 154 ? -5.344 3.985 -95.623 1.00 77.56 154 LEU E O 1
ATOM 10802 N N . TYR E 2 155 ? -7.509 4.597 -95.678 1.00 73.42 155 TYR E N 1
ATOM 10803 C CA . TYR E 2 155 ? -7.298 6.025 -95.512 1.00 74.66 155 TYR E CA 1
ATOM 10804 C C . TYR E 2 155 ? -7.984 6.527 -94.241 1.00 77.42 155 TYR E C 1
ATOM 10805 O O . TYR E 2 155 ? -8.919 5.892 -93.732 1.00 71.18 155 TYR E O 1
ATOM 10814 N N . PRO E 2 156 ? -7.559 7.680 -93.721 1.00 69.48 156 PRO E N 1
ATOM 10815 C CA . PRO E 2 156 ? -7.900 8.046 -92.348 1.00 81.86 156 PRO E CA 1
ATOM 10816 C C . PRO E 2 156 ? -9.388 8.140 -92.065 1.00 86.08 156 PRO E C 1
ATOM 10817 O O . PRO E 2 156 ? -10.243 8.222 -92.950 1.00 59.08 156 PRO E O 1
ATOM 10821 N N . VAL E 2 157 ? -9.626 8.230 -90.748 1.00 97.24 157 VAL E N 1
ATOM 10822 C CA . VAL E 2 157 ? -10.765 7.868 -89.903 1.00 95.28 157 VAL E CA 1
ATOM 10823 C C . VAL E 2 157 ? -10.637 6.376 -89.568 1.00 94.81 157 VAL E C 1
ATOM 10824 O O . VAL E 2 157 ? -10.314 6.028 -88.425 1.00 96.79 157 VAL E O 1
ATOM 10828 N N . LEU E 2 158 ? -10.805 5.487 -90.554 1.00 87.78 158 LEU E N 1
ATOM 10829 C CA . LEU E 2 158 ? -10.816 4.051 -90.301 1.00 77.27 158 LEU E CA 1
ATOM 10830 C C . LEU E 2 158 ? -9.442 3.394 -90.356 1.00 80.83 158 LEU E C 1
ATOM 10831 O O . LEU E 2 158 ? -9.324 2.240 -89.938 1.00 86.89 158 LEU E O 1
ATOM 10836 N N . SER E 2 159 ? -8.399 4.074 -90.847 1.00 77.86 159 SER E N 1
ATOM 10837 C CA . SER E 2 159 ? -7.056 3.500 -90.759 1.00 79.19 159 SER E CA 1
ATOM 10838 C C . SER E 2 159 ? -6.426 3.677 -89.381 1.00 87.97 159 SER E C 1
ATOM 10839 O O . SER E 2 159 ? -5.383 3.072 -89.105 1.00 89.36 159 SER E O 1
ATOM 10842 N N . TRP E 2 160 ? -7.052 4.477 -88.515 1.00 90.43 160 TRP E N 1
ATOM 10843 C CA . TRP E 2 160 ? -6.558 4.821 -87.189 1.00 88.91 160 TRP E CA 1
ATOM 10844 C C . TRP E 2 160 ? -6.873 3.778 -86.125 1.00 89.47 160 TRP E C 1
ATOM 10845 O O . TRP E 2 160 ? -6.337 3.866 -85.016 1.00 90.63 160 TRP E O 1
ATOM 10856 N N . LEU E 2 161 ? -7.723 2.807 -86.435 1.00 88.40 161 LEU E N 1
ATOM 10857 C CA . LEU E 2 161 ? -8.157 1.790 -85.485 1.00 85.74 161 LEU E CA 1
ATOM 10858 C C . LEU E 2 161 ? -7.154 0.648 -85.341 1.00 94.68 161 LEU E C 1
ATOM 10859 O O . LEU E 2 161 ? -6.594 0.164 -86.328 1.00 96.69 161 LEU E O 1
ATOM 10864 N N . THR E 2 162 ? -6.920 0.227 -84.093 1.00 99.62 162 THR E N 1
ATOM 10865 C CA . THR E 2 162 ? -6.296 -1.066 -83.844 1.00 105.37 162 THR E CA 1
ATOM 10866 C C . THR E 2 162 ? -7.122 -2.107 -84.577 1.00 108.61 162 THR E C 1
ATOM 10867 O O . THR E 2 162 ? -8.296 -1.856 -84.862 1.00 102.16 162 THR E O 1
ATOM 10871 N N . TRP E 2 163 ? -6.559 -3.265 -84.876 1.00 123.65 163 TRP E N 1
ATOM 10872 C CA . TRP E 2 163 ? -7.513 -4.240 -85.384 1.00 135.09 163 TRP E CA 1
ATOM 10873 C C . TRP E 2 163 ? -8.483 -4.650 -84.269 1.00 133.41 163 TRP E C 1
ATOM 10874 O O . TRP E 2 163 ? -9.637 -4.989 -84.560 1.00 140.60 163 TRP E O 1
ATOM 10885 N N . PRO E 2 164 ? -8.080 -4.631 -82.995 1.00 111.18 164 PRO E N 1
ATOM 10886 C CA . PRO E 2 164 ? -9.089 -4.693 -81.920 1.00 98.53 164 PRO E CA 1
ATOM 10887 C C . PRO E 2 164 ? -10.250 -3.707 -82.052 1.00 88.55 164 PRO E C 1
ATOM 10888 O O . PRO E 2 164 ? -11.396 -4.120 -81.849 1.00 85.46 164 PRO E O 1
ATOM 10892 N N . MET E 2 165 ? -10.009 -2.430 -82.382 1.00 91.10 165 MET E N 1
ATOM 10893 C CA . MET E 2 165 ? -11.118 -1.472 -82.480 1.00 84.68 165 MET E CA 1
ATOM 10894 C C . MET E 2 165 ? -12.087 -1.841 -83.608 1.00 74.84 165 MET E C 1
ATOM 10895 O O . MET E 2 165 ? -13.309 -1.707 -83.459 1.00 63.31 165 MET E O 1
ATOM 10900 N N . SER E 2 166 ? -11.575 -2.278 -84.758 1.00 74.50 166 SER E N 1
ATOM 10901 C CA . SER E 2 166 ? -12.514 -2.685 -85.797 1.00 82.96 166 SER E CA 1
ATOM 10902 C C . SER E 2 166 ? -13.326 -3.892 -85.340 1.00 86.22 166 SER E C 1
ATOM 10903 O O . SER E 2 166 ? -14.508 -4.006 -85.691 1.00 82.41 166 SER E O 1
ATOM 10906 N N . ILE E 2 167 ? -12.739 -4.772 -84.518 1.00 93.21 167 ILE E N 1
ATOM 10907 C CA . ILE E 2 167 ? -13.522 -5.894 -84.001 1.00 90.94 167 ILE E CA 1
ATOM 10908 C C . ILE E 2 167 ? -14.526 -5.393 -82.970 1.00 82.13 167 ILE E C 1
ATOM 10909 O O . ILE E 2 167 ? -15.688 -5.824 -82.955 1.00 72.01 167 ILE E O 1
ATOM 10914 N N . GLY E 2 168 ? -14.105 -4.459 -82.108 1.00 75.33 168 GLY E N 1
ATOM 10915 C CA . GLY E 2 168 ? -15.047 -3.840 -81.189 1.00 68.47 168 GLY E CA 1
ATOM 10916 C C . GLY E 2 168 ? -16.233 -3.228 -81.905 1.00 65.66 168 GLY E C 1
ATOM 10917 O O . GLY E 2 168 ? -17.385 -3.577 -81.635 1.00 62.63 168 GLY E O 1
ATOM 10918 N N . LYS E 2 169 ? -15.951 -2.377 -82.899 1.00 66.79 169 LYS E N 1
ATOM 10919 C CA . LYS E 2 169 ? -16.984 -1.653 -83.642 1.00 61.08 169 LYS E CA 1
ATOM 10920 C C . LYS E 2 169 ? -17.990 -2.603 -84.299 1.00 66.42 169 LYS E C 1
ATOM 10921 O O . LYS E 2 169 ? -19.212 -2.400 -84.199 1.00 58.68 169 LYS E O 1
ATOM 10927 N N . TRP E 2 170 ? -17.492 -3.632 -85.009 1.00 75.77 170 TRP E N 1
ATOM 10928 C CA . TRP E 2 170 ? -18.391 -4.626 -85.592 1.00 76.07 170 TRP E CA 1
ATOM 10929 C C . TRP E 2 170 ? -19.301 -5.183 -84.512 1.00 67.75 170 TRP E C 1
ATOM 10930 O O . TRP E 2 170 ? -20.525 -5.260 -84.682 1.00 59.91 170 TRP E O 1
ATOM 10941 N N . ALA E 2 171 ? -18.715 -5.504 -83.358 1.00 64.53 171 ALA E N 1
ATOM 10942 C CA . ALA E 2 171 ? -19.470 -6.164 -82.303 1.00 67.20 171 ALA E CA 1
ATOM 10943 C C . ALA E 2 171 ? -20.595 -5.272 -81.790 1.00 68.09 171 ALA E C 1
ATOM 10944 O O . ALA E 2 171 ? -21.759 -5.685 -81.761 1.00 61.79 171 ALA E O 1
ATOM 10946 N N . VAL E 2 172 ? -20.266 -4.043 -81.377 1.00 67.81 172 VAL E N 1
ATOM 10947 C CA . VAL E 2 172 ? -21.284 -3.135 -80.844 1.00 68.10 172 VAL E CA 1
ATOM 10948 C C . VAL E 2 172 ? -22.401 -2.914 -81.863 1.00 67.17 172 VAL E C 1
ATOM 10949 O O . VAL E 2 172 ? -23.594 -2.942 -81.516 1.00 65.78 172 VAL E O 1
ATOM 10953 N N . GLU E 2 173 ? -22.037 -2.683 -83.137 1.00 61.28 173 GLU E N 1
ATOM 10954 C CA . GLU E 2 173 ? -23.057 -2.476 -84.162 1.00 57.10 173 GLU E CA 1
ATOM 10955 C C . GLU E 2 173 ? -23.921 -3.714 -84.350 1.00 57.59 173 GLU E C 1
ATOM 10956 O O . GLU E 2 173 ? -25.152 -3.614 -84.439 1.00 57.23 173 GLU E O 1
ATOM 10962 N N . GLY E 2 174 ? -23.294 -4.890 -84.408 1.00 58.56 174 GLY E N 1
ATOM 10963 C CA . GLY E 2 174 ? -24.060 -6.114 -84.550 1.00 59.14 174 GLY E CA 1
ATOM 10964 C C . GLY E 2 174 ? -25.041 -6.318 -83.413 1.00 59.86 174 GLY E C 1
ATOM 10965 O O . GLY E 2 174 ? -26.189 -6.715 -83.632 1.00 62.06 174 GLY E O 1
ATOM 10966 N N . ILE E 2 175 ? -24.593 -6.082 -82.175 1.00 60.79 175 ILE E N 1
ATOM 10967 C CA . ILE E 2 175 ? -25.485 -6.274 -81.033 1.00 64.12 175 ILE E CA 1
ATOM 10968 C C . ILE E 2 175 ? -26.637 -5.288 -81.062 1.00 60.94 175 ILE E C 1
ATOM 10969 O O . ILE E 2 175 ? -27.743 -5.611 -80.619 1.00 62.62 175 ILE E O 1
ATOM 10974 N N . GLU E 2 176 ? -26.415 -4.073 -81.558 1.00 63.16 176 GLU E N 1
ATOM 10975 C CA . GLU E 2 176 ? -27.515 -3.114 -81.541 1.00 62.77 176 GLU E CA 1
ATOM 10976 C C . GLU E 2 176 ? -28.605 -3.502 -82.536 1.00 63.68 176 GLU E C 1
ATOM 10977 O O . GLU E 2 176 ? -29.783 -3.609 -82.164 1.00 59.21 176 GLU E O 1
ATOM 10983 N N . THR E 2 177 ? -28.217 -3.736 -83.802 1.00 66.92 177 THR E N 1
ATOM 10984 C CA . THR E 2 177 ? -29.153 -4.198 -84.828 1.00 66.36 177 THR E CA 1
ATOM 10985 C C . THR E 2 177 ? -29.825 -5.497 -84.397 1.00 66.93 177 THR E C 1
ATOM 10986 O O . THR E 2 177 ? -31.024 -5.710 -84.625 1.00 58.73 177 THR E O 1
ATOM 10990 N N . ARG E 2 178 ? -29.064 -6.371 -83.751 1.00 61.45 178 ARG E N 1
ATOM 10991 C CA . ARG E 2 178 ? -29.651 -7.575 -83.199 1.00 65.82 178 ARG E CA 1
ATOM 10992 C C . ARG E 2 178 ? -30.731 -7.203 -82.187 1.00 66.74 178 ARG E C 1
ATOM 10993 O O . ARG E 2 178 ? -31.858 -7.711 -82.235 1.00 67.44 178 ARG E O 1
ATOM 11001 N N . ALA E 2 179 ? -30.419 -6.252 -81.307 1.00 71.25 179 ALA E N 1
ATOM 11002 C CA . ALA E 2 179 ? -31.379 -5.816 -80.304 1.00 73.71 179 ALA E CA 1
ATOM 11003 C C . ALA E 2 179 ? -32.637 -5.242 -80.942 1.00 71.10 179 ALA E C 1
ATOM 11004 O O . ALA E 2 179 ? -33.748 -5.484 -80.462 1.00 74.10 179 ALA E O 1
ATOM 11006 N N . GLN E 2 180 ? -32.490 -4.480 -82.024 1.00 73.53 180 GLN E N 1
ATOM 11007 C CA . GLN E 2 180 ? -33.673 -3.891 -82.645 1.00 78.27 180 GLN E CA 1
ATOM 11008 C C . GLN E 2 180 ? -34.538 -4.944 -83.320 1.00 84.03 180 GLN E C 1
ATOM 11009 O O . GLN E 2 180 ? -35.770 -4.869 -83.256 1.00 90.27 180 GLN E O 1
ATOM 11015 N N . LEU E 2 181 ? -33.922 -5.935 -83.962 1.00 80.09 181 LEU E N 1
ATOM 11016 C CA . LEU E 2 181 ? -34.727 -6.959 -84.610 1.00 74.77 181 LEU E CA 1
ATOM 11017 C C . LEU E 2 181 ? -35.440 -7.870 -83.626 1.00 84.02 181 LEU E C 1
ATOM 11018 O O . LEU E 2 181 ? -36.204 -8.734 -84.074 1.00 93.03 181 LEU E O 1
ATOM 11023 N N . LEU E 2 182 ? -35.250 -7.674 -82.317 1.00 78.90 182 LEU E N 1
ATOM 11024 C CA . LEU E 2 182 ? -35.762 -8.616 -81.323 1.00 82.74 182 LEU E CA 1
ATOM 11025 C C . LEU E 2 182 ? -37.278 -8.774 -81.379 1.00 89.72 182 LEU E C 1
ATOM 11026 O O . LEU E 2 182 ? -37.796 -9.843 -81.037 1.00 94.18 182 LEU E O 1
ATOM 11031 N N . ASP E 2 183 ? -38.011 -7.745 -81.803 1.00 98.21 183 ASP E N 1
ATOM 11032 C CA . ASP E 2 183 ? -39.466 -7.826 -81.808 1.00 101.51 183 ASP E CA 1
ATOM 11033 C C . ASP E 2 183 ? -40.016 -8.260 -83.156 1.00 96.29 183 ASP E C 1
ATOM 11034 O O . ASP E 2 183 ? -41.220 -8.505 -83.277 1.00 96.57 183 ASP E O 1
ATOM 11039 N N . SER E 2 184 ? -39.147 -8.418 -84.148 1.00 88.68 184 SER E N 1
ATOM 11040 C CA . SER E 2 184 ? -39.488 -9.027 -85.422 1.00 91.60 184 SER E CA 1
ATOM 11041 C C . SER E 2 184 ? -38.751 -10.346 -85.590 1.00 95.01 184 SER E C 1
ATOM 11042 O O . SER E 2 184 ? -38.771 -10.930 -86.676 1.00 96.69 184 SER E O 1
ATOM 11045 N N . ASP E 2 185 ? -38.083 -10.807 -84.526 1.00 99.85 185 ASP E N 1
ATOM 11046 C CA . ASP E 2 185 ? -37.591 -12.175 -84.400 1.00 93.55 185 ASP E CA 1
ATOM 11047 C C . ASP E 2 185 ? -38.610 -13.191 -84.886 1.00 94.97 185 ASP E C 1
ATOM 11048 O O . ASP E 2 185 ? -38.361 -13.961 -85.824 1.00 89.18 185 ASP E O 1
ATOM 11053 N N . GLY E 2 186 ? -39.772 -13.196 -84.234 1.00 99.64 186 GLY E N 1
ATOM 11054 C CA . GLY E 2 186 ? -40.771 -14.227 -84.389 1.00 105.92 186 GLY E CA 1
ATOM 11055 C C . GLY E 2 186 ? -41.405 -14.334 -85.755 1.00 110.19 186 GLY E C 1
ATOM 11056 O O . GLY E 2 186 ? -42.335 -15.130 -85.909 1.00 113.32 186 GLY E O 1
ATOM 11057 N N . LEU E 2 187 ? -40.963 -13.560 -86.749 1.00 111.15 187 LEU E N 1
ATOM 11058 C CA . LEU E 2 187 ? -41.615 -13.584 -88.050 1.00 111.25 187 LEU E CA 1
ATOM 11059 C C . LEU E 2 187 ? -40.686 -13.956 -89.204 1.00 104.21 187 LEU E C 1
ATOM 11060 O O . LEU E 2 187 ? -41.175 -14.182 -90.315 1.00 109.56 187 LEU E O 1
ATOM 11065 N N . LEU E 2 188 ? -39.376 -14.070 -88.972 1.00 91.88 188 LEU E N 1
ATOM 11066 C CA . LEU E 2 188 ? -38.543 -14.912 -89.829 1.00 83.37 188 LEU E CA 1
ATOM 11067 C C . LEU E 2 188 ? -38.608 -16.365 -89.388 1.00 77.09 188 LEU E C 1
ATOM 11068 O O . LEU E 2 188 ? -38.298 -17.263 -90.170 1.00 83.86 188 LEU E O 1
ATOM 11073 N N . ARG E 2 189 ? -38.989 -16.604 -88.142 1.00 76.93 189 ARG E N 1
ATOM 11074 C CA . ARG E 2 189 ? -39.086 -17.945 -87.592 1.00 73.34 189 ARG E CA 1
ATOM 11075 C C . ARG E 2 189 ? -40.420 -18.607 -87.905 1.00 75.11 189 ARG E C 1
ATOM 11076 O O . ARG E 2 189 ? -40.510 -19.841 -87.875 1.00 72.94 189 ARG E O 1
ATOM 11084 N N . GLN E 2 190 ? -41.448 -17.826 -88.222 1.00 70.47 190 GLN E N 1
ATOM 11085 C CA . GLN E 2 190 ? -42.717 -18.405 -88.657 1.00 72.04 190 GLN E CA 1
ATOM 11086 C C . GLN E 2 190 ? -42.777 -18.397 -90.175 1.00 77.19 190 GLN E C 1
ATOM 11087 O O . GLN E 2 190 ? -43.730 -17.922 -90.799 1.00 76.95 190 GLN E O 1
ATOM 11093 N N . SER E 2 191 ? -41.734 -18.972 -90.778 1.00 73.41 191 SER E N 1
ATOM 11094 C CA . SER E 2 191 ? -41.584 -18.953 -92.222 1.00 81.83 191 SER E CA 1
ATOM 11095 C C . SER E 2 191 ? -40.863 -20.192 -92.720 1.00 86.30 191 SER E C 1
ATOM 11096 O O . SER E 2 191 ? -39.763 -20.507 -92.257 1.00 84.01 191 SER E O 1
ATOM 11099 N N . SER E 2 192 ? -41.490 -20.878 -93.667 1.00 91.02 192 SER E N 1
ATOM 11100 C CA . SER E 2 192 ? -40.794 -21.861 -94.479 1.00 91.43 192 SER E CA 1
ATOM 11101 C C . SER E 2 192 ? -39.549 -21.244 -95.105 1.00 92.61 192 SER E C 1
ATOM 11102 O O . SER E 2 192 ? -39.552 -20.076 -95.499 1.00 101.78 192 SER E O 1
ATOM 11105 N N . ASP E 2 193 ? -38.482 -22.034 -95.188 1.00 81.38 193 ASP E N 1
ATOM 11106 C CA . ASP E 2 193 ? -37.234 -21.656 -95.858 1.00 77.80 193 ASP E CA 1
ATOM 11107 C C . ASP E 2 193 ? -36.668 -20.270 -95.539 1.00 76.45 193 ASP E C 1
ATOM 11108 O O . ASP E 2 193 ? -36.646 -19.394 -96.412 1.00 77.45 193 ASP E O 1
ATOM 11113 N N . PRO E 2 194 ? -36.077 -20.073 -94.359 1.00 71.15 194 PRO E N 1
ATOM 11114 C CA . PRO E 2 194 ? -35.578 -18.745 -93.987 1.00 68.75 194 PRO E CA 1
ATOM 11115 C C . PRO E 2 194 ? -34.223 -18.367 -94.568 1.00 75.93 194 PRO E C 1
ATOM 11116 O O . PRO E 2 194 ? -33.800 -17.219 -94.393 1.00 85.82 194 PRO E O 1
ATOM 11120 N N . TYR E 2 195 ? -33.544 -19.256 -95.284 1.00 75.41 195 TYR E N 1
ATOM 11121 C CA . TYR E 2 195 ? -32.299 -18.868 -95.939 1.00 74.41 195 TYR E CA 1
ATOM 11122 C C . TYR E 2 195 ? -32.587 -18.049 -97.193 1.00 78.78 195 TYR E C 1
ATOM 11123 O O . TYR E 2 195 ? -31.866 -17.091 -97.499 1.00 75.67 195 TYR E O 1
ATOM 11132 N N . ILE E 2 196 ? -33.650 -18.407 -97.917 1.00 83.10 196 ILE E N 1
ATOM 11133 C CA . ILE E 2 196 ? -34.015 -17.683 -99.128 1.00 76.91 196 ILE E CA 1
ATOM 11134 C C . ILE E 2 196 ? -34.443 -16.260 -98.787 1.00 76.07 196 ILE E C 1
ATOM 11135 O O . ILE E 2 196 ? -34.005 -15.297 -99.433 1.00 80.10 196 ILE E O 1
ATOM 11140 N N . LEU E 2 197 ? -35.247 -16.088 -97.730 1.00 69.31 197 LEU E N 1
ATOM 11141 C CA . LEU E 2 197 ? -35.613 -14.726 -97.344 1.00 69.88 197 LEU E CA 1
ATOM 11142 C C . LEU E 2 197 ? -34.396 -13.934 -96.905 1.00 67.35 197 LEU E C 1
ATOM 11143 O O . LEU E 2 197 ? -34.210 -12.793 -97.333 1.00 63.11 197 LEU E O 1
ATOM 11148 N N . MET E 2 198 ? -33.542 -14.530 -96.079 1.00 68.21 198 MET E N 1
ATOM 11149 C CA . MET E 2 198 ? -32.373 -13.800 -95.620 1.00 65.36 198 MET E CA 1
ATOM 11150 C C . MET E 2 198 ? -31.488 -13.437 -96.807 1.00 67.26 198 MET E C 1
ATOM 11151 O O . MET E 2 198 ? -30.964 -12.317 -96.871 1.00 69.74 198 MET E O 1
ATOM 11156 N N . ARG E 2 199 ? -31.419 -14.311 -97.823 1.00 70.79 199 ARG E N 1
ATOM 11157 C CA . ARG E 2 199 ? -30.565 -14.044 -98.976 1.00 63.47 199 ARG E CA 1
ATOM 11158 C C . ARG E 2 199 ? -31.145 -12.990 -99.907 1.00 61.37 199 ARG E C 1
ATOM 11159 O O . ARG E 2 199 ? -30.411 -12.104 -100.357 1.00 60.31 199 ARG E O 1
ATOM 11167 N N . GLU E 2 200 ? -32.454 -13.021 -100.178 1.00 63.51 200 GLU E N 1
ATOM 11168 C CA . GLU E 2 200 ? -33.012 -11.979 -101.036 1.00 69.84 200 GLU E CA 1
ATOM 11169 C C . GLU E 2 200 ? -32.914 -10.623 -100.367 1.00 76.35 200 GLU E C 1
ATOM 11170 O O . GLU E 2 200 ? -32.581 -9.625 -101.019 1.00 78.08 200 GLU E O 1
ATOM 11176 N N . ALA E 2 201 ? -33.204 -10.569 -99.065 1.00 75.00 201 ALA E N 1
ATOM 11177 C CA . ALA E 2 201 ? -33.074 -9.318 -98.338 1.00 65.89 201 ALA E CA 1
ATOM 11178 C C . ALA E 2 201 ? -31.662 -8.768 -98.455 1.00 60.67 201 ALA E C 1
ATOM 11179 O O . ALA E 2 201 ? -31.482 -7.580 -98.726 1.00 57.33 201 ALA E O 1
ATOM 11181 N N . TYR E 2 202 ? -30.650 -9.632 -98.349 1.00 57.93 202 TYR E N 1
ATOM 11182 C CA . TYR E 2 202 ? -29.272 -9.185 -98.531 1.00 57.86 202 TYR E CA 1
ATOM 11183 C C . TYR E 2 202 ? -29.094 -8.474 -99.858 1.00 62.94 202 TYR E C 1
ATOM 11184 O O . TYR E 2 202 ? -28.630 -7.331 -99.903 1.00 64.19 202 TYR E O 1
ATOM 11193 N N . PHE E 2 203 ? -29.451 -9.155 -100.950 1.00 67.47 203 PHE E N 1
ATOM 11194 C CA . PHE E 2 203 ? -29.226 -8.635 -102.293 1.00 64.93 203 PHE E CA 1
ATOM 11195 C C . PHE E 2 203 ? -30.130 -7.444 -102.619 1.00 65.05 203 PHE E C 1
ATOM 11196 O O . PHE E 2 203 ? -29.785 -6.640 -103.499 1.00 62.81 203 PHE E O 1
ATOM 11204 N N . GLN E 2 204 ? -31.267 -7.299 -101.934 1.00 60.56 204 GLN E N 1
ATOM 11205 C CA . GLN E 2 204 ? -32.070 -6.102 -102.147 1.00 67.70 204 GLN E CA 1
ATOM 11206 C C . GLN E 2 204 ? -31.475 -4.883 -101.447 1.00 74.32 204 GLN E C 1
ATOM 11207 O O . GLN E 2 204 ? -31.462 -3.785 -102.013 1.00 73.65 204 GLN E O 1
ATOM 11213 N N . ARG E 2 205 ? -30.992 -5.035 -100.216 1.00 76.32 205 ARG E N 1
ATOM 11214 C CA . ARG E 2 205 ? -30.325 -3.902 -99.598 1.00 77.43 205 ARG E CA 1
ATOM 11215 C C . ARG E 2 205 ? -29.067 -3.530 -100.340 1.00 70.99 205 ARG E C 1
ATOM 11216 O O . ARG E 2 205 ? -28.784 -2.343 -100.533 1.00 74.89 205 ARG E O 1
ATOM 11224 N N . HIS E 2 206 ? -28.327 -4.523 -100.799 1.00 58.53 206 HIS E N 1
ATOM 11225 C CA . HIS E 2 206 ? -27.001 -4.244 -101.319 1.00 62.75 206 HIS E CA 1
ATOM 11226 C C . HIS E 2 206 ? -27.024 -3.717 -102.738 1.00 68.03 206 HIS E C 1
ATOM 11227 O O . HIS E 2 206 ? -26.121 -2.963 -103.140 1.00 72.94 206 HIS E O 1
ATOM 11234 N N . ASP E 2 207 ? -28.022 -4.124 -103.510 1.00 64.80 207 ASP E N 1
ATOM 11235 C CA . ASP E 2 207 ? -28.205 -3.545 -104.827 1.00 61.74 207 ASP E CA 1
ATOM 11236 C C . ASP E 2 207 ? -28.833 -2.170 -104.740 1.00 62.87 207 ASP E C 1
ATOM 11237 O O . ASP E 2 207 ? -28.559 -1.317 -105.590 1.00 71.94 207 ASP E O 1
ATOM 11242 N N . PHE E 2 208 ? -29.631 -1.924 -103.699 1.00 67.08 208 PHE E N 1
ATOM 11243 C CA . PHE E 2 208 ? -30.200 -0.594 -103.485 1.00 66.08 208 PHE E CA 1
ATOM 11244 C C . PHE E 2 208 ? -29.124 0.441 -103.176 1.00 61.66 208 PHE E C 1
ATOM 11245 O O . PHE E 2 208 ? -29.219 1.580 -103.640 1.00 59.04 208 PHE E O 1
ATOM 11253 N N . ILE E 2 209 ? -28.092 0.073 -102.403 1.00 66.10 209 ILE E N 1
ATOM 11254 C CA . ILE E 2 209 ? -27.053 1.060 -102.081 1.00 80.04 209 ILE E CA 1
ATOM 11255 C C . ILE E 2 209 ? -26.169 1.342 -103.297 1.00 88.34 209 ILE E C 1
ATOM 11256 O O . ILE E 2 209 ? -25.671 2.462 -103.461 1.00 95.17 209 ILE E O 1
ATOM 11261 N N . ALA E 2 210 ? -25.983 0.357 -104.181 1.00 86.14 210 ALA E N 1
ATOM 11262 C CA . ALA E 2 210 ? -25.295 0.584 -105.445 1.00 73.85 210 ALA E CA 1
ATOM 11263 C C . ALA E 2 210 ? -26.192 1.207 -106.511 1.00 79.26 210 ALA E C 1
ATOM 11264 O O . ALA E 2 210 ? -25.673 1.840 -107.439 1.00 84.30 210 ALA E O 1
ATOM 11266 N N . ASN E 2 211 ? -27.512 1.027 -106.403 1.00 74.97 211 ASN E N 1
ATOM 11267 C CA . ASN E 2 211 ? -28.508 1.502 -107.378 1.00 74.73 211 ASN E CA 1
ATOM 11268 C C . ASN E 2 211 ? -28.351 0.776 -108.728 1.00 73.83 211 ASN E C 1
ATOM 11269 O O . ASN E 2 211 ? -28.254 -0.454 -108.798 1.00 65.03 211 ASN E O 1
ATOM 11274 N N . ARG F 2 13 ? -35.786 107.651 -120.175 1.00 130.36 13 ARG F N 1
ATOM 11275 C CA . ARG F 2 13 ? -34.972 107.005 -119.148 1.00 134.22 13 ARG F CA 1
ATOM 11276 C C . ARG F 2 13 ? -33.482 107.327 -119.386 1.00 144.74 13 ARG F C 1
ATOM 11277 O O . ARG F 2 13 ? -32.692 106.443 -119.745 1.00 151.76 13 ARG F O 1
ATOM 11285 N N . SER F 2 14 ? -33.112 108.600 -119.195 1.00 146.63 14 SER F N 1
ATOM 11286 C CA . SER F 2 14 ? -31.726 109.024 -119.371 1.00 144.72 14 SER F CA 1
ATOM 11287 C C . SER F 2 14 ? -31.181 108.539 -120.710 1.00 143.19 14 SER F C 1
ATOM 11288 O O . SER F 2 14 ? -31.485 109.099 -121.769 1.00 147.54 14 SER F O 1
ATOM 11291 N N . ASP F 2 15 ? -30.393 107.469 -120.648 1.00 129.23 15 ASP F N 1
ATOM 11292 C CA . ASP F 2 15 ? -29.745 106.800 -121.768 1.00 117.35 15 ASP F CA 1
ATOM 11293 C C . ASP F 2 15 ? -28.992 107.824 -122.606 1.00 108.25 15 ASP F C 1
ATOM 11294 O O . ASP F 2 15 ? -29.343 108.070 -123.770 1.00 102.07 15 ASP F O 1
ATOM 11299 N N . PRO F 2 16 ? -27.929 108.417 -122.051 1.00 109.84 16 PRO F N 1
ATOM 11300 C CA . PRO F 2 16 ? -27.076 109.284 -122.874 1.00 106.57 16 PRO F CA 1
ATOM 11301 C C . PRO F 2 16 ? -26.393 108.536 -124.001 1.00 101.75 16 PRO F C 1
ATOM 11302 O O . PRO F 2 16 ? -26.111 109.136 -125.043 1.00 102.66 16 PRO F O 1
ATOM 11306 N N . LEU F 2 17 ? -26.125 107.239 -123.831 1.00 97.21 17 LEU F N 1
ATOM 11307 C CA . LEU F 2 17 ? -25.461 106.453 -124.861 1.00 96.93 17 LEU F CA 1
ATOM 11308 C C . LEU F 2 17 ? -26.415 105.527 -125.608 1.00 91.80 17 LEU F C 1
ATOM 11309 O O . LEU F 2 17 ? -25.976 104.535 -126.196 1.00 89.05 17 LEU F O 1
ATOM 11314 N N . GLU F 2 18 ? -27.703 105.869 -125.656 1.00 94.47 18 GLU F N 1
ATOM 11315 C CA . GLU F 2 18 ? -28.658 105.047 -126.392 1.00 95.02 18 GLU F CA 1
ATOM 11316 C C . GLU F 2 18 ? -28.207 104.796 -127.824 1.00 101.25 18 GLU F C 1
ATOM 11317 O O . GLU F 2 18 ? -28.306 103.668 -128.323 1.00 105.95 18 GLU F O 1
ATOM 11323 N N . GLY F 2 19 ? -27.692 105.831 -128.493 1.00 96.40 19 GLY F N 1
ATOM 11324 C CA . GLY F 2 19 ? -27.175 105.641 -129.837 1.00 89.67 19 GLY F CA 1
ATOM 11325 C C . GLY F 2 19 ? -26.052 104.624 -129.871 1.00 93.38 19 GLY F C 1
ATOM 11326 O O . GLY F 2 19 ? -26.087 103.668 -130.650 1.00 92.64 19 GLY F O 1
ATOM 11327 N N . PHE F 2 20 ? -25.045 104.810 -129.007 1.00 93.58 20 PHE F N 1
ATOM 11328 C CA . PHE F 2 20 ? -23.994 103.809 -128.838 1.00 85.26 20 PHE F CA 1
ATOM 11329 C C . PHE F 2 20 ? -24.578 102.445 -128.489 1.00 85.70 20 PHE F C 1
ATOM 11330 O O . PHE F 2 20 ? -24.128 101.418 -129.020 1.00 81.79 20 PHE F O 1
ATOM 11338 N N . ASN F 2 21 ? -25.551 102.412 -127.570 1.00 89.68 21 ASN F N 1
ATOM 11339 C CA . ASN F 2 21 ? -26.042 101.141 -127.040 1.00 86.12 21 ASN F CA 1
ATOM 11340 C C . ASN F 2 21 ? -26.728 100.303 -128.110 1.00 94.08 21 ASN F C 1
ATOM 11341 O O . ASN F 2 21 ? -26.439 99.108 -128.245 1.00 101.80 21 ASN F O 1
ATOM 11346 N N . ARG F 2 22 ? -27.639 100.901 -128.888 1.00 89.43 22 ARG F N 1
ATOM 11347 C CA . ARG F 2 22 ? -28.342 100.104 -129.891 1.00 85.82 22 ARG F CA 1
ATOM 11348 C C . ARG F 2 22 ? -27.398 99.570 -130.947 1.00 89.55 22 ARG F C 1
ATOM 11349 O O . ARG F 2 22 ? -27.694 98.544 -131.576 1.00 84.37 22 ARG F O 1
ATOM 11357 N N . THR F 2 23 ? -26.259 100.237 -131.138 1.00 94.33 23 THR F N 1
ATOM 11358 C CA . THR F 2 23 ? -25.262 99.732 -132.070 1.00 91.69 23 THR F CA 1
ATOM 11359 C C . THR F 2 23 ? -24.614 98.460 -131.536 1.00 85.50 23 THR F C 1
ATOM 11360 O O . THR F 2 23 ? -24.488 97.475 -132.273 1.00 81.30 23 THR F O 1
ATOM 11364 N N . MET F 2 24 ? -24.239 98.438 -130.245 1.00 82.97 24 MET F N 1
ATOM 11365 C CA . MET F 2 24 ? -23.689 97.204 -129.685 1.00 79.59 24 MET F CA 1
ATOM 11366 C C . MET F 2 24 ? -24.744 96.113 -129.561 1.00 79.79 24 MET F C 1
ATOM 11367 O O . MET F 2 24 ? -24.425 94.934 -129.732 1.00 78.09 24 MET F O 1
ATOM 11372 N N . PHE F 2 25 ? -26.004 96.471 -129.302 1.00 79.51 25 PHE F N 1
ATOM 11373 C CA . PHE F 2 25 ? -26.995 95.427 -129.114 1.00 79.55 25 PHE F CA 1
ATOM 11374 C C . PHE F 2 25 ? -27.248 94.683 -130.405 1.00 85.50 25 PHE F C 1
ATOM 11375 O O . PHE F 2 25 ? -27.364 93.452 -130.402 1.00 81.42 25 PHE F O 1
ATOM 11383 N N . ASN F 2 26 ? -27.301 95.409 -131.515 1.00 85.89 26 ASN F N 1
ATOM 11384 C CA . ASN F 2 26 ? -27.494 94.745 -132.792 1.00 88.37 26 ASN F CA 1
ATOM 11385 C C . ASN F 2 26 ? -26.309 93.852 -133.128 1.00 86.64 26 ASN F C 1
ATOM 11386 O O . ASN F 2 26 ? -26.469 92.813 -133.786 1.00 88.70 26 ASN F O 1
ATOM 11391 N N . PHE F 2 27 ? -25.119 94.222 -132.668 1.00 83.41 27 PHE F N 1
ATOM 11392 C CA . PHE F 2 27 ? -23.995 93.312 -132.786 1.00 78.90 27 PHE F CA 1
ATOM 11393 C C . PHE F 2 27 ? -24.182 92.083 -131.905 1.00 82.26 27 PHE F C 1
ATOM 11394 O O . PHE F 2 27 ? -23.896 90.957 -132.333 1.00 86.37 27 PHE F O 1
ATOM 11402 N N . ASN F 2 28 ? -24.688 92.269 -130.683 1.00 80.99 28 ASN F N 1
ATOM 11403 C CA . ASN F 2 28 ? -24.856 91.122 -129.796 1.00 80.61 28 ASN F CA 1
ATOM 11404 C C . ASN F 2 28 ? -26.027 90.250 -130.222 1.00 88.64 28 ASN F C 1
ATOM 11405 O O . ASN F 2 28 ? -25.977 89.027 -130.059 1.00 89.32 28 ASN F O 1
ATOM 11410 N N . PHE F 2 29 ? -27.081 90.861 -130.763 1.00 96.63 29 PHE F N 1
ATOM 11411 C CA . PHE F 2 29 ? -28.316 90.140 -131.043 1.00 101.31 29 PHE F CA 1
ATOM 11412 C C . PHE F 2 29 ? -28.198 89.284 -132.303 1.00 110.17 29 PHE F C 1
ATOM 11413 O O . PHE F 2 29 ? -28.535 88.095 -132.276 1.00 129.90 29 PHE F O 1
ATOM 11421 N N . ASN F 2 30 ? -27.663 89.845 -133.395 1.00 94.31 30 ASN F N 1
ATOM 11422 C CA . ASN F 2 30 ? -27.688 89.173 -134.692 1.00 87.86 30 ASN F CA 1
ATOM 11423 C C . ASN F 2 30 ? -26.314 88.801 -135.232 1.00 82.08 30 ASN F C 1
ATOM 11424 O O . ASN F 2 30 ? -26.215 88.407 -136.393 1.00 83.19 30 ASN F O 1
ATOM 11429 N N . VAL F 2 31 ? -25.253 88.909 -134.444 1.00 84.13 31 VAL F N 1
ATOM 11430 C CA . VAL F 2 31 ? -23.991 88.336 -134.892 1.00 83.56 31 VAL F CA 1
ATOM 11431 C C . VAL F 2 31 ? -23.440 87.417 -133.813 1.00 87.46 31 VAL F C 1
ATOM 11432 O O . VAL F 2 31 ? -23.154 86.245 -134.075 1.00 92.64 31 VAL F O 1
ATOM 11436 N N . VAL F 2 32 ? -23.314 87.924 -132.586 1.00 82.80 32 VAL F N 1
ATOM 11437 C CA . VAL F 2 32 ? -22.712 87.105 -131.540 1.00 86.45 32 VAL F CA 1
ATOM 11438 C C . VAL F 2 32 ? -23.654 85.985 -131.124 1.00 81.31 32 VAL F C 1
ATOM 11439 O O . VAL F 2 32 ? -23.208 84.881 -130.811 1.00 85.98 32 VAL F O 1
ATOM 11443 N N . ASP F 2 33 ? -24.957 86.228 -131.136 1.00 83.32 33 ASP F N 1
ATOM 11444 C CA . ASP F 2 33 ? -25.884 85.209 -130.666 1.00 82.19 33 ASP F CA 1
ATOM 11445 C C . ASP F 2 33 ? -26.145 84.143 -131.740 1.00 85.60 33 ASP F C 1
ATOM 11446 O O . ASP F 2 33 ? -26.069 82.953 -131.432 1.00 95.76 33 ASP F O 1
ATOM 11451 N N . PRO F 2 34 ? -26.430 84.479 -133.001 1.00 83.12 34 PRO F N 1
ATOM 11452 C CA . PRO F 2 34 ? -26.660 83.401 -133.978 1.00 89.70 34 PRO F CA 1
ATOM 11453 C C . PRO F 2 34 ? -25.393 82.687 -134.432 1.00 92.06 34 PRO F C 1
ATOM 11454 O O . PRO F 2 34 ? -25.428 81.475 -134.657 1.00 96.77 34 PRO F O 1
ATOM 11458 N N . TYR F 2 35 ? -24.277 83.414 -134.575 1.00 89.47 35 TYR F N 1
ATOM 11459 C CA . TYR F 2 35 ? -23.052 82.848 -135.139 1.00 83.69 35 TYR F CA 1
ATOM 11460 C C . TYR F 2 35 ? -22.180 82.154 -134.101 1.00 78.52 35 TYR F C 1
ATOM 11461 O O . TYR F 2 35 ? -21.487 81.190 -134.434 1.00 81.57 35 TYR F O 1
ATOM 11470 N N . VAL F 2 36 ? -22.186 82.618 -132.859 1.00 75.89 36 VAL F N 1
ATOM 11471 C CA . VAL F 2 36 ? -21.506 81.910 -131.781 1.00 83.50 36 VAL F CA 1
ATOM 11472 C C . VAL F 2 36 ? -22.461 81.912 -130.592 1.00 87.53 36 VAL F C 1
ATOM 11473 O O . VAL F 2 36 ? -23.636 82.259 -130.739 1.00 105.39 36 VAL F O 1
ATOM 11477 N N . LEU F 2 37 ? -21.998 81.473 -129.432 1.00 70.93 37 LEU F N 1
ATOM 11478 C CA . LEU F 2 37 ? -22.811 81.475 -128.219 1.00 81.83 37 LEU F CA 1
ATOM 11479 C C . LEU F 2 37 ? -24.088 80.636 -128.304 1.00 88.97 37 LEU F C 1
ATOM 11480 O O . LEU F 2 37 ? -24.254 79.702 -127.512 1.00 92.49 37 LEU F O 1
ATOM 11485 N N . ARG F 2 38 ? -24.981 80.900 -129.271 1.00 87.41 38 ARG F N 1
ATOM 11486 C CA . ARG F 2 38 ? -26.177 80.063 -129.242 1.00 81.39 38 ARG F CA 1
ATOM 11487 C C . ARG F 2 38 ? -25.829 78.687 -129.802 1.00 83.68 38 ARG F C 1
ATOM 11488 O O . ARG F 2 38 ? -26.332 77.675 -129.299 1.00 84.58 38 ARG F O 1
ATOM 11496 N N . PRO F 2 39 ? -24.989 78.590 -130.835 1.00 87.04 39 PRO F N 1
ATOM 11497 C CA . PRO F 2 39 ? -24.375 77.279 -131.103 1.00 86.94 39 PRO F CA 1
ATOM 11498 C C . PRO F 2 39 ? -23.647 76.712 -129.891 1.00 81.99 39 PRO F C 1
ATOM 11499 O O . PRO F 2 39 ? -23.739 75.507 -129.624 1.00 77.71 39 PRO F O 1
ATOM 11503 N N . VAL F 2 40 ? -22.930 77.553 -129.137 1.00 80.27 40 VAL F N 1
ATOM 11504 C CA . VAL F 2 40 ? -22.247 77.065 -127.942 1.00 68.41 40 VAL F CA 1
ATOM 11505 C C . VAL F 2 40 ? -23.250 76.651 -126.868 1.00 67.33 40 VAL F C 1
ATOM 11506 O O . VAL F 2 40 ? -23.006 75.700 -126.118 1.00 68.43 40 VAL F O 1
ATOM 11510 N N . ALA F 2 41 ? -24.415 77.291 -126.812 1.00 68.46 41 ALA F N 1
ATOM 11511 C CA . ALA F 2 41 ? -25.379 76.897 -125.792 1.00 71.85 41 ALA F CA 1
ATOM 11512 C C . ALA F 2 41 ? -26.192 75.679 -126.195 1.00 82.67 41 ALA F C 1
ATOM 11513 O O . ALA F 2 41 ? -26.667 74.957 -125.311 1.00 89.66 41 ALA F O 1
ATOM 11515 N N . VAL F 2 42 ? -26.369 75.418 -127.497 1.00 81.11 42 VAL F N 1
ATOM 11516 C CA . VAL F 2 42 ? -27.049 74.176 -127.859 1.00 76.98 42 VAL F CA 1
ATOM 11517 C C . VAL F 2 42 ? -26.101 72.997 -127.730 1.00 81.55 42 VAL F C 1
ATOM 11518 O O . VAL F 2 42 ? -26.513 71.919 -127.281 1.00 80.36 42 VAL F O 1
ATOM 11522 N N . ALA F 2 43 ? -24.816 73.191 -128.042 1.00 78.66 43 ALA F N 1
ATOM 11523 C CA . ALA F 2 43 ? -23.844 72.137 -127.782 1.00 69.07 43 ALA F CA 1
ATOM 11524 C C . ALA F 2 43 ? -23.791 71.822 -126.289 1.00 78.85 43 ALA F C 1
ATOM 11525 O O . ALA F 2 43 ? -23.689 70.655 -125.897 1.00 66.77 43 ALA F O 1
ATOM 11527 N N . TRP F 2 44 ? -23.872 72.857 -125.445 1.00 72.38 44 TRP F N 1
ATOM 11528 C CA . TRP F 2 44 ? -23.958 72.667 -124.001 1.00 73.94 44 TRP F CA 1
ATOM 11529 C C . TRP F 2 44 ? -25.177 71.828 -123.645 1.00 80.47 44 TRP F C 1
ATOM 11530 O O . TRP F 2 44 ? -25.088 70.861 -122.874 1.00 86.80 44 TRP F O 1
ATOM 11541 N N . ARG F 2 45 ? -26.331 72.186 -124.203 1.00 78.67 45 ARG F N 1
ATOM 11542 C CA . ARG F 2 45 ? -27.560 71.487 -123.865 1.00 80.55 45 ARG F CA 1
ATOM 11543 C C . ARG F 2 45 ? -27.623 70.107 -124.504 1.00 90.28 45 ARG F C 1
ATOM 11544 O O . ARG F 2 45 ? -28.378 69.251 -124.032 1.00 93.96 45 ARG F O 1
ATOM 11552 N N . ASP F 2 46 ? -26.821 69.850 -125.534 1.00 93.57 46 ASP F N 1
ATOM 11553 C CA . ASP F 2 46 ? -26.875 68.562 -126.206 1.00 95.37 46 ASP F CA 1
ATOM 11554 C C . ASP F 2 46 ? -25.724 67.637 -125.836 1.00 92.86 46 ASP F C 1
ATOM 11555 O O . ASP F 2 46 ? -25.812 66.441 -126.116 1.00 97.11 46 ASP F O 1
ATOM 11560 N N . TYR F 2 47 ? -24.674 68.135 -125.183 1.00 88.90 47 TYR F N 1
ATOM 11561 C CA . TYR F 2 47 ? -23.482 67.328 -124.930 1.00 87.87 47 TYR F CA 1
ATOM 11562 C C . TYR F 2 47 ? -23.050 67.250 -123.465 1.00 88.43 47 TYR F C 1
ATOM 11563 O O . TYR F 2 47 ? -22.256 66.359 -123.134 1.00 89.83 47 TYR F O 1
ATOM 11572 N N . VAL F 2 48 ? -23.509 68.131 -122.585 1.00 81.20 48 VAL F N 1
ATOM 11573 C CA . VAL F 2 48 ? -23.112 68.066 -121.180 1.00 77.79 48 VAL F CA 1
ATOM 11574 C C . VAL F 2 48 ? -24.289 67.542 -120.362 1.00 76.99 48 VAL F C 1
ATOM 11575 O O . VAL F 2 48 ? -25.390 68.116 -120.418 1.00 62.26 48 VAL F O 1
ATOM 11579 N N . PRO F 2 49 ? -24.107 66.466 -119.592 1.00 83.32 49 PRO F N 1
ATOM 11580 C CA . PRO F 2 49 ? -25.250 65.848 -118.913 1.00 74.84 49 PRO F CA 1
ATOM 11581 C C . PRO F 2 49 ? -25.751 66.749 -117.806 1.00 72.34 49 PRO F C 1
ATOM 11582 O O . PRO F 2 49 ? -24.975 67.454 -117.157 1.00 74.11 49 PRO F O 1
ATOM 11586 N N . GLN F 2 50 ? -27.054 66.670 -117.550 1.00 64.68 50 GLN F N 1
ATOM 11587 C CA . GLN F 2 50 ? -27.674 67.598 -116.608 1.00 67.37 50 GLN F CA 1
ATOM 11588 C C . GLN F 2 50 ? -27.004 67.633 -115.232 1.00 68.04 50 GLN F C 1
ATOM 11589 O O . GLN F 2 50 ? -26.830 68.743 -114.703 1.00 71.32 50 GLN F O 1
ATOM 11595 N N . PRO F 2 51 ? -26.611 66.507 -114.603 1.00 70.21 51 PRO F N 1
ATOM 11596 C CA . PRO F 2 51 ? -25.839 66.605 -113.345 1.00 69.69 51 PRO F CA 1
ATOM 11597 C C . PRO F 2 51 ? -24.570 67.458 -113.412 1.00 73.02 51 PRO F C 1
ATOM 11598 O O . PRO F 2 51 ? -24.347 68.278 -112.511 1.00 72.13 51 PRO F O 1
ATOM 11602 N N . ALA F 2 52 ? -23.739 67.316 -114.453 1.00 65.96 52 ALA F N 1
ATOM 11603 C CA . ALA F 2 52 ? -22.554 68.168 -114.549 1.00 63.73 52 ALA F CA 1
ATOM 11604 C C . ALA F 2 52 ? -22.944 69.629 -114.729 1.00 67.74 52 ALA F C 1
ATOM 11605 O O . ALA F 2 52 ? -22.175 70.531 -114.377 1.00 64.98 52 ALA F O 1
ATOM 11607 N N . ARG F 2 53 ? -24.116 69.871 -115.321 1.00 73.90 53 ARG F N 1
ATOM 11608 C CA . ARG F 2 53 ? -24.653 71.221 -115.417 1.00 68.99 53 ARG F CA 1
ATOM 11609 C C . ARG F 2 53 ? -25.085 71.721 -114.046 1.00 69.61 53 ARG F C 1
ATOM 11610 O O . ARG F 2 53 ? -24.766 72.853 -113.668 1.00 71.34 53 ARG F O 1
ATOM 11618 N N . ASN F 2 54 ? -25.778 70.875 -113.272 1.00 61.31 54 ASN F N 1
ATOM 11619 C CA . ASN F 2 54 ? -26.175 71.267 -111.924 1.00 62.51 54 ASN F CA 1
ATOM 11620 C C . ASN F 2 54 ? -24.972 71.390 -111.006 1.00 59.91 54 ASN F C 1
ATOM 11621 O O . ASN F 2 54 ? -24.963 72.235 -110.107 1.00 55.01 54 ASN F O 1
ATOM 11626 N N . GLY F 2 55 ? -23.952 70.561 -111.214 1.00 66.15 55 GLY F N 1
ATOM 11627 C CA . GLY F 2 55 ? -22.779 70.643 -110.367 1.00 63.41 55 GLY F CA 1
ATOM 11628 C C . GLY F 2 55 ? -21.964 71.881 -110.663 1.00 68.74 55 GLY F C 1
ATOM 11629 O O . GLY F 2 55 ? -21.444 72.519 -109.749 1.00 67.86 55 GLY F O 1
ATOM 11630 N N . LEU F 2 56 ? -21.864 72.255 -111.943 1.00 73.45 56 LEU F N 1
ATOM 11631 C CA . LEU F 2 56 ? -21.151 73.480 -112.289 1.00 64.26 56 LEU F CA 1
ATOM 11632 C C . LEU F 2 56 ? -21.916 74.713 -111.827 1.00 58.35 56 LEU F C 1
ATOM 11633 O O . LEU F 2 56 ? -21.318 75.644 -111.273 1.00 54.33 56 LEU F O 1
ATOM 11638 N N . SER F 2 57 ? -23.241 74.728 -112.028 1.00 55.38 57 SER F N 1
ATOM 11639 C CA . SER F 2 57 ? -24.042 75.885 -111.640 1.00 56.22 57 SER F CA 1
ATOM 11640 C C . SER F 2 57 ? -24.020 76.079 -110.136 1.00 73.75 57 SER F C 1
ATOM 11641 O O . SER F 2 57 ? -23.881 77.210 -109.655 1.00 71.83 57 SER F O 1
ATOM 11644 N N . ASN F 2 58 ? -24.153 74.980 -109.377 1.00 67.27 58 ASN F N 1
ATOM 11645 C CA . ASN F 2 58 ? -24.095 75.069 -107.925 1.00 58.37 58 ASN F CA 1
ATOM 11646 C C . ASN F 2 58 ? -22.713 75.505 -107.477 1.00 55.10 58 ASN F C 1
ATOM 11647 O O . ASN F 2 58 ? -22.584 76.352 -106.590 1.00 66.91 58 ASN F O 1
ATOM 11652 N N . PHE F 2 59 ? -21.672 75.002 -108.132 1.00 54.78 59 PHE F N 1
ATOM 11653 C CA . PHE F 2 59 ? -20.312 75.305 -107.703 1.00 59.41 59 PHE F CA 1
ATOM 11654 C C . PHE F 2 59 ? -19.982 76.784 -107.880 1.00 75.00 59 PHE F C 1
ATOM 11655 O O . PHE F 2 59 ? -19.349 77.387 -107.002 1.00 86.63 59 PHE F O 1
ATOM 11663 N N . THR F 2 60 ? -20.384 77.393 -109.007 1.00 72.92 60 THR F N 1
ATOM 11664 C CA . THR F 2 60 ? -20.028 78.797 -109.214 1.00 65.77 60 THR F CA 1
ATOM 11665 C C . THR F 2 60 ? -20.885 79.694 -108.335 1.00 67.78 60 THR F C 1
ATOM 11666 O O . THR F 2 60 ? -20.371 80.635 -107.718 1.00 73.10 60 THR F O 1
ATOM 11670 N N . SER F 2 61 ? -22.195 79.406 -108.270 1.00 63.31 61 SER F N 1
ATOM 11671 C CA . SER F 2 61 ? -23.110 80.103 -107.367 1.00 57.02 61 SER F CA 1
ATOM 11672 C C . SER F 2 61 ? -22.581 80.150 -105.945 1.00 56.72 61 SER F C 1
ATOM 11673 O O . SER F 2 61 ? -22.764 81.149 -105.242 1.00 57.61 61 SER F O 1
ATOM 11676 N N . ASN F 2 62 ? -21.980 79.046 -105.487 1.00 59.42 62 ASN F N 1
ATOM 11677 C CA . ASN F 2 62 ? -21.482 78.955 -104.124 1.00 59.14 62 ASN F CA 1
ATOM 11678 C C . ASN F 2 62 ? -20.355 79.947 -103.875 1.00 62.55 62 ASN F C 1
ATOM 11679 O O . ASN F 2 62 ? -20.210 80.440 -102.751 1.00 68.23 62 ASN F O 1
ATOM 11684 N N . LEU F 2 63 ? -19.563 80.273 -104.904 1.00 55.54 63 LEU F N 1
ATOM 11685 C CA . LEU F 2 63 ? -18.471 81.228 -104.715 1.00 55.99 63 LEU F CA 1
ATOM 11686 C C . LEU F 2 63 ? -18.977 82.624 -104.359 1.00 64.35 63 LEU F C 1
ATOM 11687 O O . LEU F 2 63 ? -18.200 83.455 -103.869 1.00 74.30 63 LEU F O 1
ATOM 11692 N N . GLU F 2 64 ? -20.264 82.893 -104.583 1.00 61.58 64 GLU F N 1
ATOM 11693 C CA . GLU F 2 64 ? -20.870 84.184 -104.315 1.00 61.32 64 GLU F CA 1
ATOM 11694 C C . GLU F 2 64 ? -21.625 84.266 -102.996 1.00 67.08 64 GLU F C 1
ATOM 11695 O O . GLU F 2 64 ? -22.018 85.373 -102.612 1.00 66.13 64 GLU F O 1
ATOM 11701 N N . GLU F 2 65 ? -21.843 83.137 -102.286 1.00 68.77 65 GLU F N 1
ATOM 11702 C CA . GLU F 2 65 ? -22.678 83.193 -101.082 1.00 68.19 65 GLU F CA 1
ATOM 11703 C C . GLU F 2 65 ? -21.992 83.830 -99.873 1.00 64.55 65 GLU F C 1
ATOM 11704 O O . GLU F 2 65 ? -22.688 84.451 -99.063 1.00 62.32 65 GLU F O 1
ATOM 11710 N N . PRO F 2 66 ? -20.663 83.751 -99.715 1.00 62.25 66 PRO F N 1
ATOM 11711 C CA . PRO F 2 66 ? -20.023 84.606 -98.698 1.00 62.98 66 PRO F CA 1
ATOM 11712 C C . PRO F 2 66 ? -20.240 86.085 -98.948 1.00 76.48 66 PRO F C 1
ATOM 11713 O O . PRO F 2 66 ? -20.412 86.866 -97.995 1.00 83.51 66 PRO F O 1
ATOM 11717 N N . ALA F 2 67 ? -20.256 86.492 -100.220 1.00 75.71 67 ALA F N 1
ATOM 11718 C CA . ALA F 2 67 ? -20.476 87.899 -100.523 1.00 75.55 67 ALA F CA 1
ATOM 11719 C C . ALA F 2 67 ? -21.931 88.296 -100.303 1.00 70.34 67 ALA F C 1
ATOM 11720 O O . ALA F 2 67 ? -22.205 89.376 -99.775 1.00 69.42 67 ALA F O 1
ATOM 11722 N N . VAL F 2 68 ? -22.875 87.425 -100.666 1.00 71.22 68 VAL F N 1
ATOM 11723 C CA . VAL F 2 68 ? -24.287 87.710 -100.418 1.00 66.16 68 VAL F CA 1
ATOM 11724 C C . VAL F 2 68 ? -24.546 87.944 -98.933 1.00 72.62 68 VAL F C 1
ATOM 11725 O O . VAL F 2 68 ? -25.400 88.758 -98.564 1.00 74.63 68 VAL F O 1
ATOM 11729 N N . MET F 2 69 ? -23.879 87.190 -98.056 1.00 68.89 69 MET F N 1
ATOM 11730 C CA . MET F 2 69 ? -24.067 87.460 -96.638 1.00 71.58 69 MET F CA 1
ATOM 11731 C C . MET F 2 69 ? -23.461 88.803 -96.272 1.00 80.87 69 MET F C 1
ATOM 11732 O O . MET F 2 69 ? -24.129 89.645 -95.661 1.00 88.55 69 MET F O 1
ATOM 11737 N N . VAL F 2 70 ? -22.204 89.038 -96.668 1.00 79.45 70 VAL F N 1
ATOM 11738 C CA . VAL F 2 70 ? -21.506 90.238 -96.210 1.00 75.16 70 VAL F CA 1
ATOM 11739 C C . VAL F 2 70 ? -22.296 91.488 -96.558 1.00 73.28 70 VAL F C 1
ATOM 11740 O O . VAL F 2 70 ? -22.308 92.460 -95.796 1.00 74.40 70 VAL F O 1
ATOM 11744 N N . ASN F 2 71 ? -23.055 91.445 -97.643 1.00 73.09 71 ASN F N 1
ATOM 11745 C CA . ASN F 2 71 ? -23.848 92.598 -98.050 1.00 79.67 71 ASN F CA 1
ATOM 11746 C C . ASN F 2 71 ? -25.255 92.599 -97.470 1.00 82.78 71 ASN F C 1
ATOM 11747 O O . ASN F 2 71 ? -25.816 93.676 -97.244 1.00 86.15 71 ASN F O 1
ATOM 11752 N N . TYR F 2 72 ? -25.817 91.437 -97.146 1.00 77.49 72 TYR F N 1
ATOM 11753 C CA . TYR F 2 72 ? -27.091 91.459 -96.439 1.00 75.20 72 TYR F CA 1
ATOM 11754 C C . TYR F 2 72 ? -26.917 92.025 -95.045 1.00 79.33 72 TYR F C 1
ATOM 11755 O O . TYR F 2 72 ? -27.840 92.649 -94.511 1.00 79.87 72 TYR F O 1
ATOM 11764 N N . PHE F 2 73 ? -25.750 91.799 -94.437 1.00 80.57 73 PHE F N 1
ATOM 11765 C CA . PHE F 2 73 ? -25.406 92.493 -93.197 1.00 85.00 73 PHE F CA 1
ATOM 11766 C C . PHE F 2 73 ? -25.354 93.996 -93.414 1.00 90.41 73 PHE F C 1
ATOM 11767 O O . PHE F 2 73 ? -25.909 94.772 -92.629 1.00 92.20 73 PHE F O 1
ATOM 11775 N N . LEU F 2 74 ? -24.702 94.420 -94.495 1.00 86.07 74 LEU F N 1
ATOM 11776 C CA . LEU F 2 74 ? -24.567 95.843 -94.765 1.00 82.53 74 LEU F CA 1
ATOM 11777 C C . LEU F 2 74 ? -25.914 96.493 -95.055 1.00 83.10 74 LEU F C 1
ATOM 11778 O O . LEU F 2 74 ? -26.037 97.714 -94.949 1.00 85.27 74 LEU F O 1
ATOM 11783 N N . GLN F 2 75 ? -26.919 95.717 -95.465 1.00 88.60 75 GLN F N 1
ATOM 11784 C CA . GLN F 2 75 ? -28.258 96.249 -95.709 1.00 83.76 75 GLN F CA 1
ATOM 11785 C C . GLN F 2 75 ? -29.204 96.157 -94.535 1.00 85.47 75 GLN F C 1
ATOM 11786 O O . GLN F 2 75 ? -30.410 96.291 -94.752 1.00 86.54 75 GLN F O 1
ATOM 11792 N N . GLY F 2 76 ? -28.733 95.861 -93.329 1.00 85.79 76 GLY F N 1
ATOM 11793 C CA . GLY F 2 76 ? -29.660 95.879 -92.222 1.00 88.38 76 GLY F CA 1
ATOM 11794 C C . GLY F 2 76 ? -30.343 94.564 -91.922 1.00 97.05 76 GLY F C 1
ATOM 11795 O O . GLY F 2 76 ? -31.179 94.521 -91.016 1.00 109.15 76 GLY F O 1
ATOM 11796 N N . ASP F 2 77 ? -30.142 93.537 -92.742 1.00 102.13 77 ASP F N 1
ATOM 11797 C CA . ASP F 2 77 ? -30.845 92.262 -92.585 1.00 111.44 77 ASP F CA 1
ATOM 11798 C C . ASP F 2 77 ? -29.915 91.084 -92.296 1.00 107.92 77 ASP F C 1
ATOM 11799 O O . ASP F 2 77 ? -29.428 90.428 -93.226 1.00 107.06 77 ASP F O 1
ATOM 11804 N N . PRO F 2 78 ? -29.652 90.767 -91.024 1.00 94.67 78 PRO F N 1
ATOM 11805 C CA . PRO F 2 78 ? -28.759 89.644 -90.728 1.00 84.85 78 PRO F CA 1
ATOM 11806 C C . PRO F 2 78 ? -29.447 88.293 -90.744 1.00 83.11 78 PRO F C 1
ATOM 11807 O O . PRO F 2 78 ? -28.740 87.279 -90.690 1.00 90.31 78 PRO F O 1
ATOM 11811 N N . TYR F 2 79 ? -30.781 88.232 -90.838 1.00 81.54 79 TYR F N 1
ATOM 11812 C CA . TYR F 2 79 ? -31.442 86.927 -90.891 1.00 77.45 79 TYR F CA 1
ATOM 11813 C C . TYR F 2 79 ? -31.070 86.192 -92.175 1.00 74.86 79 TYR F C 1
ATOM 11814 O O . TYR F 2 79 ? -30.484 85.104 -92.139 1.00 72.94 79 TYR F O 1
ATOM 11823 N N . LYS F 2 80 ? -31.422 86.769 -93.332 1.00 75.05 80 LYS F N 1
ATOM 11824 C CA . LYS F 2 80 ? -30.977 86.197 -94.598 1.00 78.25 80 LYS F CA 1
ATOM 11825 C C . LYS F 2 80 ? -29.460 86.285 -94.747 1.00 76.61 80 LYS F C 1
ATOM 11826 O O . LYS F 2 80 ? -28.881 85.542 -95.547 1.00 72.40 80 LYS F O 1
ATOM 11832 N N . GLY F 2 81 ? -28.809 87.195 -94.013 1.00 76.57 81 GLY F N 1
ATOM 11833 C CA . GLY F 2 81 ? -27.355 87.183 -93.947 1.00 71.56 81 GLY F CA 1
ATOM 11834 C C . GLY F 2 81 ? -26.784 85.824 -93.574 1.00 73.31 81 GLY F C 1
ATOM 11835 O O . GLY F 2 81 ? -25.856 85.340 -94.224 1.00 71.59 81 GLY F O 1
ATOM 11836 N N . MET F 2 82 ? -27.345 85.166 -92.532 1.00 70.09 82 MET F N 1
ATOM 11837 C CA . MET F 2 82 ? -26.848 83.834 -92.208 1.00 71.21 82 MET F CA 1
ATOM 11838 C C . MET F 2 82 ? -27.576 82.732 -92.960 1.00 67.66 82 MET F C 1
ATOM 11839 O O . MET F 2 82 ? -27.051 81.615 -93.020 1.00 65.31 82 MET F O 1
ATOM 11844 N N . VAL F 2 83 ? -28.723 83.022 -93.589 1.00 69.94 83 VAL F N 1
ATOM 11845 C CA . VAL F 2 83 ? -29.277 82.077 -94.557 1.00 66.67 83 VAL F CA 1
ATOM 11846 C C . VAL F 2 83 ? -28.241 81.791 -95.626 1.00 64.88 83 VAL F C 1
ATOM 11847 O O . VAL F 2 83 ? -28.025 80.644 -96.020 1.00 63.33 83 VAL F O 1
ATOM 11851 N N . HIS F 2 84 ? -27.542 82.821 -96.074 1.00 65.17 84 HIS F N 1
ATOM 11852 C CA . HIS F 2 84 ? -26.530 82.562 -97.076 1.00 69.94 84 HIS F CA 1
ATOM 11853 C C . HIS F 2 84 ? -25.213 82.116 -96.452 1.00 64.88 84 HIS F C 1
ATOM 11854 O O . HIS F 2 84 ? -24.449 81.390 -97.099 1.00 61.02 84 HIS F O 1
ATOM 11861 N N . PHE F 2 85 ? -24.984 82.416 -95.176 1.00 63.45 85 PHE F N 1
ATOM 11862 C CA . PHE F 2 85 ? -23.899 81.737 -94.477 1.00 66.44 85 PHE F CA 1
ATOM 11863 C C . PHE F 2 85 ? -24.163 80.234 -94.403 1.00 71.76 85 PHE F C 1
ATOM 11864 O O . PHE F 2 85 ? -23.262 79.419 -94.652 1.00 59.65 85 PHE F O 1
ATOM 11872 N N . THR F 2 86 ? -25.387 79.851 -94.015 1.00 68.35 86 THR F N 1
ATOM 11873 C CA . THR F 2 86 ? -25.703 78.433 -93.887 1.00 62.12 86 THR F CA 1
ATOM 11874 C C . THR F 2 86 ? -25.550 77.747 -95.229 1.00 62.79 86 THR F C 1
ATOM 11875 O O . THR F 2 86 ? -25.040 76.624 -95.313 1.00 57.72 86 THR F O 1
ATOM 11879 N N . ARG F 2 87 ? -25.952 78.432 -96.298 1.00 72.58 87 ARG F N 1
ATOM 11880 C CA . ARG F 2 87 ? -25.775 77.875 -97.631 1.00 67.25 87 ARG F CA 1
ATOM 11881 C C . ARG F 2 87 ? -24.298 77.652 -97.923 1.00 57.14 87 ARG F C 1
ATOM 11882 O O . ARG F 2 87 ? -23.894 76.556 -98.310 1.00 55.88 87 ARG F O 1
ATOM 11890 N N . PHE F 2 88 ? -23.462 78.658 -97.674 1.00 57.62 88 PHE F N 1
ATOM 11891 C CA . PHE F 2 88 ? -22.051 78.491 -97.987 1.00 56.65 88 PHE F CA 1
ATOM 11892 C C . PHE F 2 88 ? -21.431 77.365 -97.169 1.00 65.54 88 PHE F C 1
ATOM 11893 O O . PHE F 2 88 ? -20.654 76.560 -97.694 1.00 54.53 88 PHE F O 1
ATOM 11901 N N . PHE F 2 89 ? -21.815 77.246 -95.896 1.00 62.62 89 PHE F N 1
ATOM 11902 C CA . PHE F 2 89 ? -21.118 76.336 -94.991 1.00 58.21 89 PHE F CA 1
ATOM 11903 C C . PHE F 2 89 ? -21.536 74.890 -95.243 1.00 59.21 89 PHE F C 1
ATOM 11904 O O . PHE F 2 89 ? -20.688 74.022 -95.490 1.00 53.31 89 PHE F O 1
ATOM 11912 N N . LEU F 2 90 ? -22.843 74.631 -95.278 1.00 61.97 90 LEU F N 1
ATOM 11913 C CA . LEU F 2 90 ? -23.305 73.295 -95.625 1.00 57.55 90 LEU F CA 1
ATOM 11914 C C . LEU F 2 90 ? -22.802 72.858 -96.994 1.00 60.72 90 LEU F C 1
ATOM 11915 O O . LEU F 2 90 ? -22.277 71.746 -97.131 1.00 53.74 90 LEU F O 1
ATOM 11920 N N . ASN F 2 91 ? -22.879 73.739 -98.003 1.00 60.39 91 ASN F N 1
ATOM 11921 C CA . ASN F 2 91 ? -22.578 73.311 -99.368 1.00 52.55 91 ASN F CA 1
ATOM 11922 C C . ASN F 2 91 ? -21.085 73.154 -99.615 1.00 51.71 91 ASN F C 1
ATOM 11923 O O . ASN F 2 91 ? -20.693 72.342 -100.452 1.00 54.98 91 ASN F O 1
ATOM 11928 N N . THR F 2 92 ? -20.239 73.948 -98.951 1.00 52.04 92 THR F N 1
ATOM 11929 C CA . THR F 2 92 ? -18.795 73.783 -99.122 1.00 54.33 92 THR F CA 1
ATOM 11930 C C . THR F 2 92 ? -18.266 72.565 -98.363 1.00 58.74 92 THR F C 1
ATOM 11931 O O . THR F 2 92 ? -17.344 71.882 -98.831 1.00 59.36 92 THR F O 1
ATOM 11935 N N . ILE F 2 93 ? -18.759 72.327 -97.151 1.00 68.87 93 ILE F N 1
ATOM 11936 C CA . ILE F 2 93 ? -18.171 71.288 -96.316 1.00 61.72 93 ILE F CA 1
ATOM 11937 C C . ILE F 2 93 ? -18.802 69.926 -96.590 1.00 52.94 93 ILE F C 1
ATOM 11938 O O . ILE F 2 93 ? -18.097 68.915 -96.593 1.00 48.72 93 ILE F O 1
ATOM 11943 N N . LEU F 2 94 ? -20.097 69.887 -96.920 1.00 58.38 94 LEU F N 1
ATOM 11944 C CA . LEU F 2 94 ? -20.802 68.639 -97.183 1.00 57.93 94 LEU F CA 1
ATOM 11945 C C . LEU F 2 94 ? -21.154 68.411 -98.648 1.00 64.13 94 LEU F C 1
ATOM 11946 O O . LEU F 2 94 ? -21.313 67.256 -99.043 1.00 62.55 94 LEU F O 1
ATOM 11951 N N . GLY F 2 95 ? -21.277 69.466 -99.456 1.00 81.45 95 GLY F N 1
ATOM 11952 C CA . GLY F 2 95 ? -21.624 69.349 -100.863 1.00 83.20 95 GLY F CA 1
ATOM 11953 C C . GLY F 2 95 ? -20.458 69.362 -101.830 1.00 85.10 95 GLY F C 1
ATOM 11954 O O . GLY F 2 95 ? -20.605 69.788 -102.979 1.00 96.59 95 GLY F O 1
ATOM 11955 N N . MET F 2 96 ? -19.295 68.915 -101.359 1.00 74.66 96 MET F N 1
ATOM 11956 C CA . MET F 2 96 ? -18.119 68.645 -102.182 1.00 73.75 96 MET F CA 1
ATOM 11957 C C . MET F 2 96 ? -17.583 69.934 -102.784 1.00 69.79 96 MET F C 1
ATOM 11958 O O . MET F 2 96 ? -17.488 70.059 -104.009 1.00 71.31 96 MET F O 1
ATOM 11963 N N . GLY F 2 97 ? -17.202 70.884 -101.933 1.00 67.03 97 GLY F N 1
ATOM 11964 C CA . GLY F 2 97 ? -16.733 72.168 -102.423 1.00 68.80 97 GLY F CA 1
ATOM 11965 C C . GLY F 2 97 ? -17.777 72.981 -103.156 1.00 68.13 97 GLY F C 1
ATOM 11966 O O . GLY F 2 97 ? -17.427 73.801 -104.011 1.00 70.80 97 GLY F O 1
ATOM 11967 N N . GLY F 2 98 ? -19.062 72.745 -102.876 1.00 66.02 98 GLY F N 1
ATOM 11968 C CA . GLY F 2 98 ? -20.143 73.494 -103.478 1.00 66.04 98 GLY F CA 1
ATOM 11969 C C . GLY F 2 98 ? -20.898 72.781 -104.578 1.00 69.06 98 GLY F C 1
ATOM 11970 O O . GLY F 2 98 ? -21.948 73.294 -105.001 1.00 68.30 98 GLY F O 1
ATOM 11971 N N . LEU F 2 99 ? -20.407 71.612 -105.036 1.00 65.50 99 LEU F N 1
ATOM 11972 C CA . LEU F 2 99 ? -21.002 70.918 -106.184 1.00 62.80 99 LEU F CA 1
ATOM 11973 C C . LEU F 2 99 ? -22.432 70.462 -105.898 1.00 62.55 99 LEU F C 1
ATOM 11974 O O . LEU F 2 99 ? -23.301 70.536 -106.778 1.00 68.08 99 LEU F O 1
ATOM 11979 N N . ILE F 2 100 ? -22.701 70.001 -104.670 1.00 59.00 100 ILE F N 1
ATOM 11980 C CA . ILE F 2 100 ? -24.007 69.481 -104.272 1.00 57.84 100 ILE F CA 1
ATOM 11981 C C . ILE F 2 100 ? -24.716 70.549 -103.447 1.00 56.16 100 ILE F C 1
ATOM 11982 O O . ILE F 2 100 ? -24.100 71.171 -102.573 1.00 53.53 100 ILE F O 1
ATOM 11987 N N . ASP F 2 101 ? -26.019 70.747 -103.690 1.00 60.05 101 ASP F N 1
ATOM 11988 C CA . ASP F 2 101 ? -26.779 71.762 -102.953 1.00 63.65 101 ASP F CA 1
ATOM 11989 C C . ASP F 2 101 ? -27.345 71.099 -101.700 1.00 69.20 101 ASP F C 1
ATOM 11990 O O . ASP F 2 101 ? -28.542 70.833 -101.574 1.00 75.75 101 ASP F O 1
ATOM 11995 N N . VAL F 2 102 ? -26.463 70.911 -100.719 1.00 64.54 102 VAL F N 1
ATOM 11996 C CA . VAL F 2 102 ? -26.866 70.259 -99.482 1.00 69.34 102 VAL F CA 1
ATOM 11997 C C . VAL F 2 102 ? -27.844 71.141 -98.715 1.00 75.61 102 VAL F C 1
ATOM 11998 O O . VAL F 2 102 ? -28.897 70.675 -98.264 1.00 83.22 102 VAL F O 1
ATOM 12002 N N . ALA F 2 103 ? -27.496 72.417 -98.527 1.00 66.74 103 ALA F N 1
ATOM 12003 C CA . ALA F 2 103 ? -28.404 73.338 -97.853 1.00 62.24 103 ALA F CA 1
ATOM 12004 C C . ALA F 2 103 ? -29.775 73.344 -98.514 1.00 62.55 103 ALA F C 1
ATOM 12005 O O . ALA F 2 103 ? -30.798 73.457 -97.831 1.00 59.33 103 ALA F O 1
ATOM 12007 N N . GLY F 2 104 ? -29.816 73.235 -99.848 1.00 73.22 104 GLY F N 1
ATOM 12008 C CA . GLY F 2 104 ? -31.091 73.325 -100.549 1.00 71.08 104 GLY F CA 1
ATOM 12009 C C . GLY F 2 104 ? -32.041 72.177 -100.258 1.00 67.18 104 GLY F C 1
ATOM 12010 O O . GLY F 2 104 ? -33.229 72.398 -99.996 1.00 62.42 104 GLY F O 1
ATOM 12011 N N . MET F 2 105 ? -31.534 70.944 -100.245 1.00 68.61 105 MET F N 1
ATOM 12012 C CA . MET F 2 105 ? -32.394 69.819 -99.890 1.00 74.64 105 MET F CA 1
ATOM 12013 C C . MET F 2 105 ? -32.626 69.705 -98.393 1.00 79.06 105 MET F C 1
ATOM 12014 O O . MET F 2 105 ? -33.581 69.037 -97.985 1.00 80.36 105 MET F O 1
ATOM 12019 N N . ALA F 2 106 ? -31.771 70.332 -97.577 1.00 81.60 106 ALA F N 1
ATOM 12020 C CA . ALA F 2 106 ? -31.873 70.214 -96.125 1.00 77.52 106 ALA F CA 1
ATOM 12021 C C . ALA F 2 106 ? -33.065 70.983 -95.568 1.00 74.59 106 ALA F C 1
ATOM 12022 O O . ALA F 2 106 ? -33.625 70.589 -94.539 1.00 74.22 106 ALA F O 1
ATOM 12024 N N . ASN F 2 107 ? -33.478 72.061 -96.226 1.00 72.81 107 ASN F N 1
ATOM 12025 C CA . ASN F 2 107 ? -34.537 72.906 -95.691 1.00 78.48 107 ASN F CA 1
ATOM 12026 C C . ASN F 2 107 ? -35.062 73.852 -96.763 1.00 83.20 107 ASN F C 1
ATOM 12027 O O . ASN F 2 107 ? -34.279 74.441 -97.519 1.00 83.14 107 ASN F O 1
ATOM 12032 N N . PRO F 2 108 ? -36.383 73.979 -96.885 1.00 87.42 108 PRO F N 1
ATOM 12033 C CA . PRO F 2 108 ? -36.954 74.972 -97.809 1.00 92.22 108 PRO F CA 1
ATOM 12034 C C . PRO F 2 108 ? -36.417 76.396 -97.641 1.00 92.95 108 PRO F C 1
ATOM 12035 O O . PRO F 2 108 ? -36.375 77.135 -98.630 1.00 86.78 108 PRO F O 1
ATOM 12039 N N . GLN F 2 109 ? -36.059 76.846 -96.432 1.00 96.46 109 GLN F N 1
ATOM 12040 C CA . GLN F 2 109 ? -35.589 78.231 -96.337 1.00 96.60 109 GLN F CA 1
ATOM 12041 C C . GLN F 2 109 ? -34.127 78.422 -96.742 1.00 82.75 109 GLN F C 1
ATOM 12042 O O . GLN F 2 109 ? -33.632 79.548 -96.639 1.00 80.05 109 GLN F O 1
ATOM 12048 N N . LEU F 2 110 ? -33.432 77.402 -97.234 1.00 76.65 110 LEU F N 1
ATOM 12049 C CA . LEU F 2 110 ? -32.046 77.589 -97.650 1.00 79.10 110 LEU F CA 1
ATOM 12050 C C . LEU F 2 110 ? -31.856 77.342 -99.145 1.00 79.95 110 LEU F C 1
ATOM 12051 O O . LEU F 2 110 ? -30.714 77.186 -99.604 1.00 71.18 110 LEU F O 1
ATOM 12056 N N . GLN F 2 111 ? -32.944 77.308 -99.912 1.00 90.61 111 GLN F N 1
ATOM 12057 C CA . GLN F 2 111 ? -32.861 77.137 -101.356 1.00 98.69 111 GLN F CA 1
ATOM 12058 C C . GLN F 2 111 ? -31.982 78.206 -101.966 1.00 94.95 111 GLN F C 1
ATOM 12059 O O . GLN F 2 111 ? -31.912 79.328 -101.470 1.00 95.55 111 GLN F O 1
ATOM 12065 N N . ARG F 2 112 ? -31.341 77.860 -103.075 1.00 86.65 112 ARG F N 1
ATOM 12066 C CA . ARG F 2 112 ? -30.531 78.848 -103.756 1.00 79.63 112 ARG F CA 1
ATOM 12067 C C . ARG F 2 112 ? -31.447 79.946 -104.264 1.00 74.32 112 ARG F C 1
ATOM 12068 O O . ARG F 2 112 ? -32.600 79.692 -104.621 1.00 75.36 112 ARG F O 1
ATOM 12076 N N . VAL F 2 113 ? -30.951 81.180 -104.228 1.00 79.85 113 VAL F N 1
ATOM 12077 C CA . VAL F 2 113 ? -31.663 82.342 -104.742 1.00 76.55 113 VAL F CA 1
ATOM 12078 C C . VAL F 2 113 ? -30.613 83.230 -105.416 1.00 75.19 113 VAL F C 1
ATOM 12079 O O . VAL F 2 113 ? -29.412 83.022 -105.236 1.00 80.31 113 VAL F O 1
ATOM 12083 N N . GLU F 2 114 ? -31.068 84.211 -106.277 1.00 71.23 114 GLU F N 1
ATOM 12084 C CA . GLU F 2 114 ? -30.048 84.933 -107.055 1.00 79.81 114 GLU F CA 1
ATOM 12085 C C . GLU F 2 114 ? -29.372 85.989 -106.181 1.00 73.39 114 GLU F C 1
ATOM 12086 O O . GLU F 2 114 ? -30.031 86.607 -105.331 1.00 75.14 114 GLU F O 1
ATOM 12092 N N . PRO F 2 115 ? -28.057 86.191 -106.352 1.00 65.63 115 PRO F N 1
ATOM 12093 C CA . PRO F 2 115 ? -27.303 86.957 -105.354 1.00 68.69 115 PRO F CA 1
ATOM 12094 C C . PRO F 2 115 ? -27.761 88.395 -105.205 1.00 71.08 115 PRO F C 1
ATOM 12095 O O . PRO F 2 115 ? -28.223 89.026 -106.159 1.00 76.62 115 PRO F O 1
ATOM 12099 N N . HIS F 2 116 ? -27.644 88.885 -103.966 1.00 73.91 116 HIS F N 1
ATOM 12100 C CA . HIS F 2 116 ? -27.745 90.299 -103.611 1.00 71.08 116 HIS F CA 1
ATOM 12101 C C . HIS F 2 116 ? -26.334 90.712 -103.206 1.00 72.86 116 HIS F C 1
ATOM 12102 O O . HIS F 2 116 ? -25.836 90.276 -102.165 1.00 79.25 116 HIS F O 1
ATOM 12109 N N . ARG F 2 117 ? -25.682 91.529 -104.025 1.00 71.85 117 ARG F N 1
ATOM 12110 C CA . ARG F 2 117 ? -24.307 91.931 -103.743 1.00 73.38 117 ARG F CA 1
ATOM 12111 C C . ARG F 2 117 ? -24.162 93.441 -103.645 1.00 78.81 117 ARG F C 1
ATOM 12112 O O . ARG F 2 117 ? -25.138 94.143 -103.355 1.00 81.22 117 ARG F O 1
ATOM 12120 N N . PHE F 2 118 ? -22.941 93.949 -103.831 1.00 73.22 118 PHE F N 1
ATOM 12121 C CA . PHE F 2 118 ? -22.687 95.313 -103.401 1.00 73.77 118 PHE F CA 1
ATOM 12122 C C . PHE F 2 118 ? -23.430 96.314 -104.272 1.00 75.78 118 PHE F C 1
ATOM 12123 O O . PHE F 2 118 ? -23.793 97.394 -103.792 1.00 80.45 118 PHE F O 1
ATOM 12131 N N . GLY F 2 119 ? -23.690 95.974 -105.533 1.00 76.02 119 GLY F N 1
ATOM 12132 C CA . GLY F 2 119 ? -24.615 96.784 -106.302 1.00 78.71 119 GLY F CA 1
ATOM 12133 C C . GLY F 2 119 ? -25.971 96.876 -105.629 1.00 77.87 119 GLY F C 1
ATOM 12134 O O . GLY F 2 119 ? -26.543 97.960 -105.490 1.00 84.40 119 GLY F O 1
ATOM 12135 N N . SER F 2 120 ? -26.484 95.738 -105.166 1.00 78.47 120 SER F N 1
ATOM 12136 C CA . SER F 2 120 ? -27.762 95.716 -104.465 1.00 76.65 120 SER F CA 1
ATOM 12137 C C . SER F 2 120 ? -27.773 96.664 -103.277 1.00 82.38 120 SER F C 1
ATOM 12138 O O . SER F 2 120 ? -28.751 97.385 -103.058 1.00 80.49 120 SER F O 1
ATOM 12141 N N . THR F 2 121 ? -26.734 96.607 -102.441 1.00 91.45 121 THR F N 1
ATOM 12142 C CA . THR F 2 121 ? -26.709 97.457 -101.253 1.00 88.13 121 THR F CA 1
ATOM 12143 C C . THR F 2 121 ? -26.503 98.924 -101.631 1.00 86.63 121 THR F C 1
ATOM 12144 O O . THR F 2 121 ? -27.152 99.811 -101.060 1.00 84.13 121 THR F O 1
ATOM 12148 N N . LEU F 2 122 ? -25.642 99.196 -102.625 1.00 90.00 122 LEU F N 1
ATOM 12149 C CA . LEU F 2 122 ? -25.536 100.557 -103.160 1.00 93.97 122 LEU F CA 1
ATOM 12150 C C . LEU F 2 122 ? -26.913 101.042 -103.589 1.00 87.47 122 LEU F C 1
ATOM 12151 O O . LEU F 2 122 ? -27.361 102.121 -103.189 1.00 86.42 122 LEU F O 1
ATOM 12156 N N . GLY F 2 123 ? -27.616 100.212 -104.366 1.00 82.92 123 GLY F N 1
ATOM 12157 C CA . GLY F 2 123 ? -28.974 100.516 -104.772 1.00 84.28 123 GLY F CA 1
ATOM 12158 C C . GLY F 2 123 ? -29.977 100.547 -103.638 1.00 85.91 123 GLY F C 1
ATOM 12159 O O . GLY F 2 123 ? -30.963 101.284 -103.701 1.00 87.96 123 GLY F O 1
ATOM 12160 N N . HIS F 2 124 ? -29.775 99.743 -102.607 1.00 85.14 124 HIS F N 1
ATOM 12161 C CA . HIS F 2 124 ? -30.731 99.773 -101.514 1.00 88.25 124 HIS F CA 1
ATOM 12162 C C . HIS F 2 124 ? -30.581 101.032 -100.672 1.00 90.30 124 HIS F C 1
ATOM 12163 O O . HIS F 2 124 ? -31.531 101.437 -99.988 1.00 91.40 124 HIS F O 1
ATOM 12170 N N . TYR F 2 125 ? -29.426 101.684 -100.743 1.00 94.50 125 TYR F N 1
ATOM 12171 C CA . TYR F 2 125 ? -29.235 102.991 -100.139 1.00 95.31 125 TYR F CA 1
ATOM 12172 C C . TYR F 2 125 ? -29.395 104.119 -101.160 1.00 103.58 125 TYR F C 1
ATOM 12173 O O . TYR F 2 125 ? -29.076 105.272 -100.844 1.00 112.18 125 TYR F O 1
ATOM 12182 N N . GLY F 2 126 ? -29.898 103.813 -102.363 1.00 98.60 126 GLY F N 1
ATOM 12183 C CA . GLY F 2 126 ? -30.361 104.832 -103.287 1.00 93.37 126 GLY F CA 1
ATOM 12184 C C . GLY F 2 126 ? -29.335 105.521 -104.168 1.00 101.52 126 GLY F C 1
ATOM 12185 O O . GLY F 2 126 ? -29.594 106.646 -104.614 1.00 100.64 126 GLY F O 1
ATOM 12186 N N . VAL F 2 127 ? -28.205 104.875 -104.487 1.00 90.68 127 VAL F N 1
ATOM 12187 C CA . VAL F 2 127 ? -27.084 105.601 -105.094 1.00 101.89 127 VAL F CA 1
ATOM 12188 C C . VAL F 2 127 ? -27.414 106.043 -106.518 1.00 111.11 127 VAL F C 1
ATOM 12189 O O . VAL F 2 127 ? -27.235 107.218 -106.878 1.00 123.13 127 VAL F O 1
ATOM 12193 N N . GLY F 2 128 ? -27.869 105.122 -107.346 1.00 103.02 128 GLY F N 1
ATOM 12194 C CA . GLY F 2 128 ? -28.267 105.452 -108.704 1.00 92.41 128 GLY F CA 1
ATOM 12195 C C . GLY F 2 128 ? -27.379 104.757 -109.722 1.00 86.87 128 GLY F C 1
ATOM 12196 O O . GLY F 2 128 ? -26.149 104.718 -109.589 1.00 85.93 128 GLY F O 1
ATOM 12197 N N . TYR F 2 129 ? -28.003 104.297 -110.810 1.00 92.66 129 TYR F N 1
ATOM 12198 C CA . TYR F 2 129 ? -27.311 103.449 -111.777 1.00 90.40 129 TYR F CA 1
ATOM 12199 C C . TYR F 2 129 ? -26.235 104.193 -112.545 1.00 101.18 129 TYR F C 1
ATOM 12200 O O . TYR F 2 129 ? -25.102 103.712 -112.671 1.00 102.16 129 TYR F O 1
ATOM 12209 N N . GLY F 2 130 ? -26.583 105.352 -113.089 1.00 105.37 130 GLY F N 1
ATOM 12210 C CA . GLY F 2 130 ? -25.714 106.069 -113.978 1.00 105.65 130 GLY F CA 1
ATOM 12211 C C . GLY F 2 130 ? -26.371 105.978 -115.333 1.00 111.67 130 GLY F C 1
ATOM 12212 O O . GLY F 2 130 ? -27.600 105.914 -115.433 1.00 117.28 130 GLY F O 1
ATOM 12213 N N . PRO F 2 131 ? -25.587 105.934 -116.391 1.00 115.00 131 PRO F N 1
ATOM 12214 C CA . PRO F 2 131 ? -26.169 105.739 -117.725 1.00 115.44 131 PRO F CA 1
ATOM 12215 C C . PRO F 2 131 ? -26.828 104.377 -117.911 1.00 105.70 131 PRO F C 1
ATOM 12216 O O . PRO F 2 131 ? -27.782 104.007 -117.223 1.00 114.87 131 PRO F O 1
ATOM 12220 N N . TYR F 2 132 ? -26.321 103.651 -118.891 1.00 85.84 132 TYR F N 1
ATOM 12221 C CA . TYR F 2 132 ? -26.644 102.268 -119.183 1.00 82.80 132 TYR F CA 1
ATOM 12222 C C . TYR F 2 132 ? -25.733 101.918 -120.350 1.00 91.30 132 TYR F C 1
ATOM 12223 O O . TYR F 2 132 ? -26.129 102.048 -121.514 1.00 102.59 132 TYR F O 1
ATOM 12232 N N . VAL F 2 133 ? -24.536 101.442 -120.066 1.00 79.07 133 VAL F N 1
ATOM 12233 C CA . VAL F 2 133 ? -23.647 101.083 -121.155 1.00 78.00 133 VAL F CA 1
ATOM 12234 C C . VAL F 2 133 ? -24.157 99.761 -121.704 1.00 77.07 133 VAL F C 1
ATOM 12235 O O . VAL F 2 133 ? -24.825 98.996 -121.011 1.00 76.57 133 VAL F O 1
ATOM 12239 N N . GLN F 2 134 ? -23.919 99.510 -122.978 1.00 78.75 134 GLN F N 1
ATOM 12240 C CA . GLN F 2 134 ? -24.147 98.185 -123.525 1.00 77.64 134 GLN F CA 1
ATOM 12241 C C . GLN F 2 134 ? -22.840 97.692 -124.113 1.00 75.02 134 GLN F C 1
ATOM 12242 O O . GLN F 2 134 ? -22.265 98.346 -124.988 1.00 78.89 134 GLN F O 1
ATOM 12248 N N . LEU F 2 135 ? -22.401 96.603 -123.663 1.00 79.54 135 LEU F N 1
ATOM 12249 C CA . LEU F 2 135 ? -21.096 96.330 -124.221 1.00 81.03 135 LEU F CA 1
ATOM 12250 C C . LEU F 2 135 ? -21.183 95.237 -125.280 1.00 80.57 135 LEU F C 1
ATOM 12251 O O . LEU F 2 135 ? -22.073 94.376 -125.233 1.00 79.27 135 LEU F O 1
ATOM 12256 N N . PRO F 2 136 ? -20.286 95.266 -126.262 1.00 75.40 136 PRO F N 1
ATOM 12257 C CA . PRO F 2 136 ? -20.206 94.147 -127.208 1.00 73.14 136 PRO F CA 1
ATOM 12258 C C . PRO F 2 136 ? -19.656 92.920 -126.494 1.00 73.13 136 PRO F C 1
ATOM 12259 O O . PRO F 2 136 ? -18.678 93.014 -125.750 1.00 73.50 136 PRO F O 1
ATOM 12263 N N . PHE F 2 137 ? -20.312 91.777 -126.713 1.00 70.51 137 PHE F N 1
ATOM 12264 C CA . PHE F 2 137 ? -19.969 90.483 -126.120 1.00 69.14 137 PHE F CA 1
ATOM 12265 C C . PHE F 2 137 ? -20.365 90.375 -124.648 1.00 68.29 137 PHE F C 1
ATOM 12266 O O . PHE F 2 137 ? -20.615 89.272 -124.159 1.00 72.91 137 PHE F O 1
ATOM 12274 N N . TYR F 2 138 ? -20.451 91.486 -123.930 1.00 68.63 138 TYR F N 1
ATOM 12275 C CA . TYR F 2 138 ? -20.807 91.433 -122.504 1.00 73.14 138 TYR F CA 1
ATOM 12276 C C . TYR F 2 138 ? -22.322 91.468 -122.318 1.00 74.21 138 TYR F C 1
ATOM 12277 O O . TYR F 2 138 ? -22.923 90.519 -121.812 1.00 80.69 138 TYR F O 1
ATOM 12286 N N . GLY F 2 139 ? -22.942 92.574 -122.686 1.00 77.38 139 GLY F N 1
ATOM 12287 C CA . GLY F 2 139 ? -24.379 92.696 -122.612 1.00 74.82 139 GLY F CA 1
ATOM 12288 C C . GLY F 2 139 ? -24.772 93.991 -121.943 1.00 75.48 139 GLY F C 1
ATOM 12289 O O . GLY F 2 139 ? -24.554 95.064 -122.505 1.00 91.57 139 GLY F O 1
ATOM 12290 N N . SER F 2 140 ? -25.248 93.933 -120.718 1.00 72.07 140 SER F N 1
ATOM 12291 C CA . SER F 2 140 ? -25.739 95.113 -120.032 1.00 73.25 140 SER F CA 1
ATOM 12292 C C . SER F 2 140 ? -24.757 95.482 -118.930 1.00 85.16 140 SER F C 1
ATOM 12293 O O . SER F 2 140 ? -24.346 94.619 -118.150 1.00 94.79 140 SER F O 1
ATOM 12296 N N . PHE F 2 141 ? -24.354 96.747 -118.875 1.00 75.46 141 PHE F N 1
ATOM 12297 C CA . PHE F 2 141 ? -23.435 97.168 -117.829 1.00 73.29 141 PHE F CA 1
ATOM 12298 C C . PHE F 2 141 ? -23.814 98.552 -117.342 1.00 80.29 141 PHE F C 1
ATOM 12299 O O . PHE F 2 141 ? -23.798 99.504 -118.104 1.00 87.80 141 PHE F O 1
ATOM 12307 N N . THR F 2 142 ? -24.250 98.603 -116.110 1.00 83.69 142 THR F N 1
ATOM 12308 C CA . THR F 2 142 ? -24.346 99.776 -115.264 1.00 87.85 142 THR F CA 1
ATOM 12309 C C . THR F 2 142 ? -23.122 99.950 -114.410 1.00 87.74 142 THR F C 1
ATOM 12310 O O . THR F 2 142 ? -22.589 98.979 -113.912 1.00 84.38 142 THR F O 1
ATOM 12314 N N . LEU F 2 143 ? -22.712 101.202 -114.217 1.00 94.16 143 LEU F N 1
ATOM 12315 C CA . LEU F 2 143 ? -21.612 101.481 -113.302 1.00 92.54 143 LEU F CA 1
ATOM 12316 C C . LEU F 2 143 ? -21.969 101.154 -111.846 1.00 90.69 143 LEU F C 1
ATOM 12317 O O . LEU F 2 143 ? -21.074 100.943 -111.020 1.00 92.89 143 LEU F O 1
ATOM 12322 N N . ARG F 2 144 ? -23.254 101.100 -111.509 1.00 83.87 144 ARG F N 1
ATOM 12323 C CA . ARG F 2 144 ? -23.608 100.807 -110.124 1.00 85.12 144 ARG F CA 1
ATOM 12324 C C . ARG F 2 144 ? -23.654 99.308 -109.821 1.00 84.58 144 ARG F C 1
ATOM 12325 O O . ARG F 2 144 ? -23.091 98.867 -108.818 1.00 83.17 144 ARG F O 1
ATOM 12333 N N . ASP F 2 145 ? -24.304 98.501 -110.659 1.00 88.46 145 ASP F N 1
ATOM 12334 C CA . ASP F 2 145 ? -24.455 97.088 -110.298 1.00 79.14 145 ASP F CA 1
ATOM 12335 C C . ASP F 2 145 ? -23.317 96.225 -110.835 1.00 76.83 145 ASP F C 1
ATOM 12336 O O . ASP F 2 145 ? -22.508 95.728 -110.049 1.00 82.39 145 ASP F O 1
ATOM 12341 N N . GLU F 2 146 ? -23.250 96.004 -112.142 1.00 71.64 146 GLU F N 1
ATOM 12342 C CA . GLU F 2 146 ? -22.016 95.469 -112.695 1.00 70.42 146 GLU F CA 1
ATOM 12343 C C . GLU F 2 146 ? -20.915 96.464 -112.355 1.00 78.80 146 GLU F C 1
ATOM 12344 O O . GLU F 2 146 ? -21.124 97.679 -112.388 1.00 88.23 146 GLU F O 1
ATOM 12350 N N . GLY F 2 147 ? -19.765 95.981 -111.966 1.00 79.31 147 GLY F N 1
ATOM 12351 C CA . GLY F 2 147 ? -18.774 96.983 -111.565 1.00 86.09 147 GLY F CA 1
ATOM 12352 C C . GLY F 2 147 ? -18.872 97.443 -110.113 1.00 85.61 147 GLY F C 1
ATOM 12353 O O . GLY F 2 147 ? -17.871 97.449 -109.398 1.00 85.22 147 GLY F O 1
ATOM 12354 N N . GLY F 2 148 ? -20.058 97.861 -109.668 1.00 84.69 148 GLY F N 1
ATOM 12355 C CA . GLY F 2 148 ? -20.269 97.969 -108.235 1.00 73.67 148 GLY F CA 1
ATOM 12356 C C . GLY F 2 148 ? -20.214 96.608 -107.561 1.00 72.12 148 GLY F C 1
ATOM 12357 O O . GLY F 2 148 ? -19.559 96.437 -106.531 1.00 72.10 148 GLY F O 1
ATOM 12358 N N . ASP F 2 149 ? -20.855 95.602 -108.161 1.00 70.86 149 ASP F N 1
ATOM 12359 C CA . ASP F 2 149 ? -20.696 94.247 -107.646 1.00 69.29 149 ASP F CA 1
ATOM 12360 C C . ASP F 2 149 ? -19.230 93.838 -107.610 1.00 69.34 149 ASP F C 1
ATOM 12361 O O . ASP F 2 149 ? -18.862 92.947 -106.839 1.00 68.46 149 ASP F O 1
ATOM 12366 N N . MET F 2 150 ? -18.382 94.443 -108.446 1.00 68.56 150 MET F N 1
ATOM 12367 C CA . MET F 2 150 ? -16.973 94.078 -108.403 1.00 68.63 150 MET F CA 1
ATOM 12368 C C . MET F 2 150 ? -16.327 94.365 -107.054 1.00 73.68 150 MET F C 1
ATOM 12369 O O . MET F 2 150 ? -15.276 93.783 -106.761 1.00 82.41 150 MET F O 1
ATOM 12374 N N . ALA F 2 151 ? -16.904 95.239 -106.220 1.00 70.11 151 ALA F N 1
ATOM 12375 C CA . ALA F 2 151 ? -16.318 95.433 -104.893 1.00 70.93 151 ALA F CA 1
ATOM 12376 C C . ALA F 2 151 ? -16.278 94.134 -104.094 1.00 79.25 151 ALA F C 1
ATOM 12377 O O . ALA F 2 151 ? -15.396 93.966 -103.245 1.00 80.31 151 ALA F O 1
ATOM 12379 N N . ASP F 2 152 ? -17.137 93.170 -104.415 1.00 72.46 152 ASP F N 1
ATOM 12380 C CA . ASP F 2 152 ? -17.151 91.922 -103.668 1.00 67.09 152 ASP F CA 1
ATOM 12381 C C . ASP F 2 152 ? -16.030 91.004 -104.074 1.00 66.87 152 ASP F C 1
ATOM 12382 O O . ASP F 2 152 ? -15.891 89.925 -103.489 1.00 71.02 152 ASP F O 1
ATOM 12387 N N . GLY F 2 153 ? -15.189 91.435 -105.012 1.00 65.75 153 GLY F N 1
ATOM 12388 C CA . GLY F 2 153 ? -13.946 90.749 -105.288 1.00 68.31 153 GLY F CA 1
ATOM 12389 C C . GLY F 2 153 ? -12.774 91.324 -104.514 1.00 73.69 153 GLY F C 1
ATOM 12390 O O . GLY F 2 153 ? -11.606 91.030 -104.801 1.00 70.75 153 GLY F O 1
ATOM 12391 N N . LEU F 2 154 ? -13.073 92.126 -103.495 1.00 80.42 154 LEU F N 1
ATOM 12392 C CA . LEU F 2 154 ? -12.034 92.604 -102.591 1.00 85.76 154 LEU F CA 1
ATOM 12393 C C . LEU F 2 154 ? -11.950 91.786 -101.303 1.00 88.80 154 LEU F C 1
ATOM 12394 O O . LEU F 2 154 ? -10.894 91.780 -100.665 1.00 92.92 154 LEU F O 1
ATOM 12399 N N . TYR F 2 155 ? -13.010 91.092 -100.909 1.00 83.96 155 TYR F N 1
ATOM 12400 C CA . TYR F 2 155 ? -12.950 90.225 -99.744 1.00 80.54 155 TYR F CA 1
ATOM 12401 C C . TYR F 2 155 ? -13.284 88.778 -100.125 1.00 78.37 155 TYR F C 1
ATOM 12402 O O . TYR F 2 155 ? -13.978 88.531 -101.121 1.00 79.69 155 TYR F O 1
ATOM 12411 N N . PRO F 2 156 ? -12.812 87.797 -99.352 1.00 74.34 156 PRO F N 1
ATOM 12412 C CA . PRO F 2 156 ? -13.013 86.392 -99.745 1.00 67.99 156 PRO F CA 1
ATOM 12413 C C . PRO F 2 156 ? -14.503 86.042 -99.754 1.00 70.05 156 PRO F C 1
ATOM 12414 O O . PRO F 2 156 ? -15.329 86.757 -99.178 1.00 72.53 156 PRO F O 1
ATOM 12418 N N . VAL F 2 157 ? -14.861 84.919 -100.398 1.00 70.98 157 VAL F N 1
ATOM 12419 C CA . VAL F 2 157 ? -13.944 84.017 -101.102 1.00 66.73 157 VAL F CA 1
ATOM 12420 C C . VAL F 2 157 ? -13.753 84.412 -102.542 1.00 69.48 157 VAL F C 1
ATOM 12421 O O . VAL F 2 157 ? -12.969 83.788 -103.245 1.00 69.41 157 VAL F O 1
ATOM 12425 N N . LEU F 2 158 ? -14.411 85.489 -102.967 1.00 72.60 158 LEU F N 1
ATOM 12426 C CA . LEU F 2 158 ? -14.403 85.847 -104.377 1.00 65.79 158 LEU F CA 1
ATOM 12427 C C . LEU F 2 158 ? -13.132 86.557 -104.786 1.00 66.16 158 LEU F C 1
ATOM 12428 O O . LEU F 2 158 ? -12.802 86.561 -105.972 1.00 75.58 158 LEU F O 1
ATOM 12433 N N . SER F 2 159 ? -12.368 87.065 -103.823 1.00 73.53 159 SER F N 1
ATOM 12434 C CA . SER F 2 159 ? -11.061 87.658 -104.072 1.00 75.21 159 SER F CA 1
ATOM 12435 C C . SER F 2 159 ? -9.995 86.600 -104.283 1.00 72.15 159 SER F C 1
ATOM 12436 O O . SER F 2 159 ? -8.862 86.942 -104.634 1.00 72.66 159 SER F O 1
ATOM 12439 N N . TRP F 2 160 ? -10.341 85.334 -104.079 1.00 73.96 160 TRP F N 1
ATOM 12440 C CA . TRP F 2 160 ? -9.394 84.242 -104.219 1.00 76.97 160 TRP F CA 1
ATOM 12441 C C . TRP F 2 160 ? -9.235 83.780 -105.655 1.00 76.78 160 TRP F C 1
ATOM 12442 O O . TRP F 2 160 ? -8.330 82.988 -105.929 1.00 74.86 160 TRP F O 1
ATOM 12453 N N . LEU F 2 161 ? -10.095 84.226 -106.565 1.00 75.58 161 LEU F N 1
ATOM 12454 C CA . LEU F 2 161 ? -10.030 83.765 -107.946 1.00 77.52 161 LEU F CA 1
ATOM 12455 C C . LEU F 2 161 ? -8.928 84.508 -108.691 1.00 75.45 161 LEU F C 1
ATOM 12456 O O . LEU F 2 161 ? -8.807 85.729 -108.558 1.00 70.87 161 LEU F O 1
ATOM 12461 N N . THR F 2 162 ? -8.088 83.766 -109.425 1.00 78.67 162 THR F N 1
ATOM 12462 C CA . THR F 2 162 ? -7.317 84.406 -110.484 1.00 81.32 162 THR F CA 1
ATOM 12463 C C . THR F 2 162 ? -8.288 85.048 -111.467 1.00 82.48 162 THR F C 1
ATOM 12464 O O . THR F 2 162 ? -9.473 84.701 -111.523 1.00 75.92 162 THR F O 1
ATOM 12468 N N . TRP F 2 163 ? -7.779 85.983 -112.265 1.00 83.64 163 TRP F N 1
ATOM 12469 C CA . TRP F 2 163 ? -8.635 86.535 -113.307 1.00 83.95 163 TRP F CA 1
ATOM 12470 C C . TRP F 2 163 ? -9.025 85.485 -114.347 1.00 85.02 163 TRP F C 1
ATOM 12471 O O . TRP F 2 163 ? -10.190 85.496 -114.783 1.00 86.34 163 TRP F O 1
ATOM 12482 N N . PRO F 2 164 ? -8.176 84.513 -114.711 1.00 81.64 164 PRO F N 1
ATOM 12483 C CA . PRO F 2 164 ? -8.692 83.371 -115.478 1.00 75.72 164 PRO F CA 1
ATOM 12484 C C . PRO F 2 164 ? -9.904 82.718 -114.837 1.00 73.15 164 PRO F C 1
ATOM 12485 O O . PRO F 2 164 ? -10.871 82.388 -115.540 1.00 78.05 164 PRO F O 1
ATOM 12489 N N . MET F 2 165 ? -9.872 82.504 -113.518 1.00 63.57 165 MET F N 1
ATOM 12490 C CA . MET F 2 165 ? -10.996 81.849 -112.856 1.00 62.26 165 MET F CA 1
ATOM 12491 C C . MET F 2 165 ? -12.250 82.713 -112.951 1.00 59.32 165 MET F C 1
ATOM 12492 O O . MET F 2 165 ? -13.364 82.198 -113.122 1.00 56.42 165 MET F O 1
ATOM 12497 N N . SER F 2 166 ? -12.088 84.033 -112.834 1.00 58.43 166 SER F N 1
ATOM 12498 C CA . SER F 2 166 ? -13.233 84.926 -112.974 1.00 65.65 166 SER F CA 1
ATOM 12499 C C . SER F 2 166 ? -13.830 84.849 -114.371 1.00 65.59 166 SER F C 1
ATOM 12500 O O . SER F 2 166 ? -15.058 84.917 -114.523 1.00 63.23 166 SER F O 1
ATOM 12503 N N . ILE F 2 167 ? -12.988 84.646 -115.394 1.00 63.20 167 ILE F N 1
ATOM 12504 C CA . ILE F 2 167 ? -13.501 84.543 -116.757 1.00 61.23 167 ILE F CA 1
ATOM 12505 C C . ILE F 2 167 ? -14.217 83.223 -116.960 1.00 61.47 167 ILE F C 1
ATOM 12506 O O . ILE F 2 167 ? -15.284 83.172 -117.589 1.00 60.48 167 ILE F O 1
ATOM 12511 N N . GLY F 2 168 ? -13.640 82.137 -116.440 1.00 57.39 168 GLY F N 1
ATOM 12512 C CA . GLY F 2 168 ? -14.322 80.862 -116.503 1.00 56.77 168 GLY F CA 1
ATOM 12513 C C . GLY F 2 168 ? -15.709 80.922 -115.907 1.00 61.00 168 GLY F C 1
ATOM 12514 O O . GLY F 2 168 ? -16.696 80.530 -116.541 1.00 63.66 168 GLY F O 1
ATOM 12515 N N . LYS F 2 169 ? -15.805 81.438 -114.683 1.00 56.94 169 LYS F N 1
ATOM 12516 C CA . LYS F 2 169 ? -17.088 81.461 -113.989 1.00 68.08 169 LYS F CA 1
ATOM 12517 C C . LYS F 2 169 ? -18.141 82.235 -114.787 1.00 68.12 169 LYS F C 1
ATOM 12518 O O . LYS F 2 169 ? -19.266 81.749 -114.985 1.00 65.88 169 LYS F O 1
ATOM 12524 N N . TRP F 2 170 ? -17.795 83.449 -115.246 1.00 65.00 170 TRP F N 1
ATOM 12525 C CA . TRP F 2 170 ? -18.680 84.217 -116.127 1.00 64.45 170 TRP F CA 1
ATOM 12526 C C . TRP F 2 170 ? -19.044 83.431 -117.397 1.00 63.18 170 TRP F C 1
ATOM 12527 O O . TRP F 2 170 ? -20.201 83.444 -117.847 1.00 60.36 170 TRP F O 1
ATOM 12538 N N . ALA F 2 171 ? -18.059 82.763 -118.004 1.00 60.69 171 ALA F N 1
ATOM 12539 C CA . ALA F 2 171 ? -18.303 81.984 -119.214 1.00 61.11 171 ALA F CA 1
ATOM 12540 C C . ALA F 2 171 ? -19.265 80.826 -118.943 1.00 63.34 171 ALA F C 1
ATOM 12541 O O . ALA F 2 171 ? -20.321 80.714 -119.597 1.00 60.14 171 ALA F O 1
ATOM 12543 N N . VAL F 2 172 ? -18.915 79.957 -117.971 1.00 65.79 172 VAL F N 1
ATOM 12544 C CA . VAL F 2 172 ? -19.763 78.801 -117.660 1.00 68.54 172 VAL F CA 1
ATOM 12545 C C . VAL F 2 172 ? -21.181 79.244 -117.274 1.00 64.03 172 VAL F C 1
ATOM 12546 O O . VAL F 2 172 ? -22.179 78.701 -117.766 1.00 59.45 172 VAL F O 1
ATOM 12550 N N . GLU F 2 173 ? -21.291 80.276 -116.424 1.00 62.60 173 GLU F N 1
ATOM 12551 C CA . GLU F 2 173 ? -22.595 80.830 -116.055 1.00 59.44 173 GLU F CA 1
ATOM 12552 C C . GLU F 2 173 ? -23.297 81.424 -117.267 1.00 60.78 173 GLU F C 1
ATOM 12553 O O . GLU F 2 173 ? -24.506 81.236 -117.443 1.00 61.65 173 GLU F O 1
ATOM 12559 N N . GLY F 2 174 ? -22.553 82.170 -118.093 1.00 61.10 174 GLY F N 1
ATOM 12560 C CA . GLY F 2 174 ? -23.137 82.752 -119.288 1.00 62.43 174 GLY F CA 1
ATOM 12561 C C . GLY F 2 174 ? -23.664 81.706 -120.250 1.00 62.93 174 GLY F C 1
ATOM 12562 O O . GLY F 2 174 ? -24.785 81.818 -120.757 1.00 64.17 174 GLY F O 1
ATOM 12563 N N . ILE F 2 175 ? -22.861 80.673 -120.523 1.00 65.10 175 ILE F N 1
ATOM 12564 C CA . ILE F 2 175 ? -23.333 79.628 -121.428 1.00 67.09 175 ILE F CA 1
ATOM 12565 C C . ILE F 2 175 ? -24.525 78.911 -120.823 1.00 66.49 175 ILE F C 1
ATOM 12566 O O . ILE F 2 175 ? -25.485 78.571 -121.531 1.00 64.26 175 ILE F O 1
ATOM 12571 N N . GLU F 2 176 ? -24.525 78.733 -119.498 1.00 63.71 176 GLU F N 1
ATOM 12572 C CA . GLU F 2 176 ? -25.650 78.033 -118.893 1.00 62.50 176 GLU F CA 1
ATOM 12573 C C . GLU F 2 176 ? -26.909 78.889 -118.973 1.00 63.68 176 GLU F C 1
ATOM 12574 O O . GLU F 2 176 ? -27.952 78.434 -119.459 1.00 64.89 176 GLU F O 1
ATOM 12580 N N . THR F 2 177 ? -26.803 80.163 -118.586 1.00 67.20 177 THR F N 1
ATOM 12581 C CA . THR F 2 177 ? -27.932 81.084 -118.719 1.00 73.85 177 THR F CA 1
ATOM 12582 C C . THR F 2 177 ? -28.455 81.132 -120.153 1.00 70.78 177 THR F C 1
ATOM 12583 O O . THR F 2 177 ? -29.673 81.165 -120.375 1.00 68.30 177 THR F O 1
ATOM 12587 N N . ARG F 2 178 ? -27.554 81.172 -121.140 1.00 74.09 178 ARG F N 1
ATOM 12588 C CA . ARG F 2 178 ? -28.008 81.096 -122.524 1.00 83.55 178 ARG F CA 1
ATOM 12589 C C . ARG F 2 178 ? -28.611 79.727 -122.809 1.00 84.65 178 ARG F C 1
ATOM 12590 O O . ARG F 2 178 ? -29.638 79.621 -123.492 1.00 84.29 178 ARG F O 1
ATOM 12598 N N . ALA F 2 179 ? -27.973 78.665 -122.311 1.00 82.99 179 ALA F N 1
ATOM 12599 C CA . ALA F 2 179 ? -28.510 77.326 -122.531 1.00 79.70 179 ALA F CA 1
ATOM 12600 C C . ALA F 2 179 ? -29.929 77.215 -121.987 1.00 75.33 179 ALA F C 1
ATOM 12601 O O . ALA F 2 179 ? -30.794 76.596 -122.613 1.00 72.04 179 ALA F O 1
ATOM 12603 N N . GLN F 2 180 ? -30.200 77.812 -120.824 1.00 71.64 180 GLN F N 1
ATOM 12604 C CA . GLN F 2 180 ? -31.567 77.741 -120.320 1.00 71.99 180 GLN F CA 1
ATOM 12605 C C . GLN F 2 180 ? -32.495 78.639 -121.124 1.00 75.69 180 GLN F C 1
ATOM 12606 O O . GLN F 2 180 ? -33.629 78.249 -121.424 1.00 79.62 180 GLN F O 1
ATOM 12612 N N . LEU F 2 181 ? -32.027 79.825 -121.522 1.00 79.10 181 LEU F N 1
ATOM 12613 C CA . LEU F 2 181 ? -32.855 80.666 -122.389 1.00 86.72 181 LEU F CA 1
ATOM 12614 C C . LEU F 2 181 ? -33.026 80.089 -123.789 1.00 90.36 181 LEU F C 1
ATOM 12615 O O . LEU F 2 181 ? -33.692 80.727 -124.608 1.00 94.31 181 LEU F O 1
ATOM 12620 N N . LEU F 2 182 ? -32.437 78.928 -124.096 1.00 86.18 182 LEU F N 1
ATOM 12621 C CA . LEU F 2 182 ? -32.516 78.390 -125.450 1.00 91.51 182 LEU F CA 1
ATOM 12622 C C . LEU F 2 182 ? -33.951 78.173 -125.900 1.00 93.85 182 LEU F C 1
ATOM 12623 O O . LEU F 2 182 ? -34.218 78.142 -127.106 1.00 91.73 182 LEU F O 1
ATOM 12628 N N . ASP F 2 183 ? -34.872 77.995 -124.960 1.00 103.35 183 ASP F N 1
ATOM 12629 C CA . ASP F 2 183 ? -36.254 77.692 -125.288 1.00 107.67 183 ASP F CA 1
ATOM 12630 C C . ASP F 2 183 ? -37.140 78.932 -125.330 1.00 108.72 183 ASP F C 1
ATOM 12631 O O . ASP F 2 183 ? -38.317 78.809 -125.682 1.00 104.36 183 ASP F O 1
ATOM 12636 N N . SER F 2 184 ? -36.619 80.113 -124.964 1.00 112.05 184 SER F N 1
ATOM 12637 C CA . SER F 2 184 ? -37.338 81.371 -125.154 1.00 112.81 184 SER F CA 1
ATOM 12638 C C . SER F 2 184 ? -36.600 82.415 -125.996 1.00 115.50 184 SER F C 1
ATOM 12639 O O . SER F 2 184 ? -37.169 83.486 -126.261 1.00 113.40 184 SER F O 1
ATOM 12642 N N . ASP F 2 185 ? -35.374 82.128 -126.450 1.00 121.04 185 ASP F N 1
ATOM 12643 C CA . ASP F 2 185 ? -34.710 82.975 -127.439 1.00 126.66 185 ASP F CA 1
ATOM 12644 C C . ASP F 2 185 ? -35.613 83.285 -128.624 1.00 129.68 185 ASP F C 1
ATOM 12645 O O . ASP F 2 185 ? -35.610 84.409 -129.136 1.00 131.22 185 ASP F O 1
ATOM 12650 N N . GLY F 2 186 ? -36.384 82.300 -129.081 1.00 132.82 186 GLY F N 1
ATOM 12651 C CA . GLY F 2 186 ? -37.125 82.441 -130.317 1.00 140.11 186 GLY F CA 1
ATOM 12652 C C . GLY F 2 186 ? -38.309 83.376 -130.243 1.00 142.89 186 GLY F C 1
ATOM 12653 O O . GLY F 2 186 ? -38.965 83.607 -131.266 1.00 141.27 186 GLY F O 1
ATOM 12654 N N . LEU F 2 187 ? -38.591 83.926 -129.059 1.00 138.96 187 LEU F N 1
ATOM 12655 C CA . LEU F 2 187 ? -39.769 84.749 -128.834 1.00 136.25 187 LEU F CA 1
ATOM 12656 C C . LEU F 2 187 ? -39.414 86.187 -128.464 1.00 137.46 187 LEU F C 1
ATOM 12657 O O . LEU F 2 187 ? -40.319 87.015 -128.308 1.00 137.85 187 LEU F O 1
ATOM 12662 N N . LEU F 2 188 ? -38.127 86.498 -128.294 1.00 135.08 188 LEU F N 1
ATOM 12663 C CA . LEU F 2 188 ? -37.614 87.863 -128.366 1.00 132.00 188 LEU F CA 1
ATOM 12664 C C . LEU F 2 188 ? -37.259 88.316 -129.777 1.00 141.05 188 LEU F C 1
ATOM 12665 O O . LEU F 2 188 ? -37.272 89.524 -130.044 1.00 142.29 188 LEU F O 1
ATOM 12670 N N . ARG F 2 189 ? -37.010 87.391 -130.705 1.00 149.17 189 ARG F N 1
ATOM 12671 C CA . ARG F 2 189 ? -36.462 87.802 -131.992 1.00 151.21 189 ARG F CA 1
ATOM 12672 C C . ARG F 2 189 ? -37.533 88.434 -132.860 1.00 152.86 189 ARG F C 1
ATOM 12673 O O . ARG F 2 189 ? -37.225 89.293 -133.693 1.00 160.00 189 ARG F O 1
ATOM 12681 N N . GLN F 2 190 ? -38.781 88.018 -132.695 1.00 146.29 190 GLN F N 1
ATOM 12682 C CA . GLN F 2 190 ? -39.918 88.752 -133.227 1.00 142.71 190 GLN F CA 1
ATOM 12683 C C . GLN F 2 190 ? -40.714 89.317 -132.056 1.00 138.42 190 GLN F C 1
ATOM 12684 O O . GLN F 2 190 ? -41.248 88.564 -131.234 1.00 137.87 190 GLN F O 1
ATOM 12690 N N . SER F 2 191 ? -40.757 90.646 -131.993 1.00 138.05 191 SER F N 1
ATOM 12691 C CA . SER F 2 191 ? -41.339 91.495 -130.963 1.00 135.78 191 SER F CA 1
ATOM 12692 C C . SER F 2 191 ? -40.768 92.868 -131.281 1.00 132.85 191 SER F C 1
ATOM 12693 O O . SER F 2 191 ? -39.544 93.005 -131.383 1.00 130.13 191 SER F O 1
ATOM 12696 N N . SER F 2 192 ? -41.622 93.877 -131.457 1.00 134.67 192 SER F N 1
ATOM 12697 C CA . SER F 2 192 ? -41.140 95.220 -131.756 1.00 132.21 192 SER F CA 1
ATOM 12698 C C . SER F 2 192 ? -40.073 95.642 -130.750 1.00 137.96 192 SER F C 1
ATOM 12699 O O . SER F 2 192 ? -40.114 95.269 -129.571 1.00 145.34 192 SER F O 1
ATOM 12702 N N . ASP F 2 193 ? -39.084 96.390 -131.250 1.00 133.01 193 ASP F N 1
ATOM 12703 C CA . ASP F 2 193 ? -37.970 96.983 -130.511 1.00 124.69 193 ASP F CA 1
ATOM 12704 C C . ASP F 2 193 ? -37.379 96.026 -129.473 1.00 121.53 193 ASP F C 1
ATOM 12705 O O . ASP F 2 193 ? -37.669 96.124 -128.272 1.00 118.96 193 ASP F O 1
ATOM 12710 N N . PRO F 2 194 ? -36.529 95.094 -129.906 1.00 119.32 194 PRO F N 1
ATOM 12711 C CA . PRO F 2 194 ? -35.940 94.131 -128.972 1.00 110.99 194 PRO F CA 1
ATOM 12712 C C . PRO F 2 194 ? -34.822 94.724 -128.136 1.00 110.80 194 PRO F C 1
ATOM 12713 O O . PRO F 2 194 ? -34.227 94.003 -127.326 1.00 109.05 194 PRO F O 1
ATOM 12717 N N . TYR F 2 195 ? -34.483 95.999 -128.357 1.00 113.57 195 TYR F N 1
ATOM 12718 C CA . TYR F 2 195 ? -33.549 96.694 -127.476 1.00 108.32 195 TYR F CA 1
ATOM 12719 C C . TYR F 2 195 ? -34.261 97.187 -126.227 1.00 107.98 195 TYR F C 1
ATOM 12720 O O . TYR F 2 195 ? -33.687 97.173 -125.130 1.00 103.47 195 TYR F O 1
ATOM 12729 N N . ILE F 2 196 ? -35.507 97.642 -126.392 1.00 110.37 196 ILE F N 1
ATOM 12730 C CA . ILE F 2 196 ? -36.276 98.181 -125.275 1.00 107.61 196 ILE F CA 1
ATOM 12731 C C . ILE F 2 196 ? -36.613 97.099 -124.257 1.00 101.12 196 ILE F C 1
ATOM 12732 O O . ILE F 2 196 ? -36.552 97.335 -123.045 1.00 98.00 196 ILE F O 1
ATOM 12737 N N . LEU F 2 197 ? -36.978 95.903 -124.723 1.00 99.57 197 LEU F N 1
ATOM 12738 C CA . LEU F 2 197 ? -37.317 94.840 -123.783 1.00 97.19 197 LEU F CA 1
ATOM 12739 C C . LEU F 2 197 ? -36.103 94.439 -122.971 1.00 86.88 197 LEU F C 1
ATOM 12740 O O . LEU F 2 197 ? -36.167 94.361 -121.741 1.00 85.36 197 LEU F O 1
ATOM 12745 N N . MET F 2 198 ? -34.977 94.241 -123.644 1.00 86.30 198 MET F N 1
ATOM 12746 C CA . MET F 2 198 ? -33.762 93.874 -122.952 1.00 89.96 198 MET F CA 1
ATOM 12747 C C . MET F 2 198 ? -33.330 94.957 -121.975 1.00 97.72 198 MET F C 1
ATOM 12748 O O . MET F 2 198 ? -32.741 94.652 -120.929 1.00 105.15 198 MET F O 1
ATOM 12753 N N . ARG F 2 199 ? -33.594 96.214 -122.297 1.00 97.96 199 ARG F N 1
ATOM 12754 C CA . ARG F 2 199 ? -33.253 97.265 -121.349 1.00 97.30 199 ARG F CA 1
ATOM 12755 C C . ARG F 2 199 ? -34.249 97.305 -120.193 1.00 102.01 199 ARG F C 1
ATOM 12756 O O . ARG F 2 199 ? -33.847 97.445 -119.034 1.00 111.79 199 ARG F O 1
ATOM 12764 N N . GLU F 2 200 ? -35.546 97.128 -120.471 1.00 100.81 200 GLU F N 1
ATOM 12765 C CA . GLU F 2 200 ? -36.524 97.089 -119.385 1.00 98.38 200 GLU F CA 1
ATOM 12766 C C . GLU F 2 200 ? -36.349 95.843 -118.531 1.00 101.59 200 GLU F C 1
ATOM 12767 O O . GLU F 2 200 ? -36.283 95.933 -117.302 1.00 107.94 200 GLU F O 1
ATOM 12773 N N . ALA F 2 201 ? -36.193 94.678 -119.166 1.00 96.30 201 ALA F N 1
ATOM 12774 C CA . ALA F 2 201 ? -35.984 93.458 -118.397 1.00 90.19 201 ALA F CA 1
ATOM 12775 C C . ALA F 2 201 ? -34.798 93.613 -117.458 1.00 94.33 201 ALA F C 1
ATOM 12776 O O . ALA F 2 201 ? -34.828 93.114 -116.324 1.00 97.64 201 ALA F O 1
ATOM 12778 N N . TYR F 2 202 ? -33.744 94.302 -117.911 1.00 88.63 202 TYR F N 1
ATOM 12779 C CA . TYR F 2 202 ? -32.611 94.585 -117.034 1.00 85.70 202 TYR F CA 1
ATOM 12780 C C . TYR F 2 202 ? -33.060 95.353 -115.799 1.00 92.35 202 TYR F C 1
ATOM 12781 O O . TYR F 2 202 ? -32.895 94.884 -114.662 1.00 91.41 202 TYR F O 1
ATOM 12790 N N . PHE F 2 203 ? -33.660 96.532 -116.008 1.00 93.30 203 PHE F N 1
ATOM 12791 C CA . PHE F 2 203 ? -34.019 97.412 -114.897 1.00 98.25 203 PHE F CA 1
ATOM 12792 C C . PHE F 2 203 ? -35.181 96.865 -114.068 1.00 100.17 203 PHE F C 1
ATOM 12793 O O . PHE F 2 203 ? -35.363 97.292 -112.923 1.00 97.59 203 PHE F O 1
ATOM 12801 N N . GLN F 2 204 ? -35.990 95.963 -114.625 1.00 108.55 204 GLN F N 1
ATOM 12802 C CA . GLN F 2 204 ? -37.032 95.305 -113.842 1.00 115.65 204 GLN F CA 1
ATOM 12803 C C . GLN F 2 204 ? -36.426 94.261 -112.909 1.00 116.49 204 GLN F C 1
ATOM 12804 O O . GLN F 2 204 ? -36.756 94.212 -111.717 1.00 116.15 204 GLN F O 1
ATOM 12810 N N . ARG F 2 205 ? -35.516 93.432 -113.446 1.00 112.61 205 ARG F N 1
ATOM 12811 C CA . ARG F 2 205 ? -34.818 92.429 -112.642 1.00 109.44 205 ARG F CA 1
ATOM 12812 C C . ARG F 2 205 ? -33.871 93.087 -111.642 1.00 104.37 205 ARG F C 1
ATOM 12813 O O . ARG F 2 205 ? -33.781 92.649 -110.491 1.00 103.84 205 ARG F O 1
ATOM 12821 N N . HIS F 2 206 ? -33.191 94.170 -112.043 1.00 96.79 206 HIS F N 1
ATOM 12822 C CA . HIS F 2 206 ? -32.170 94.781 -111.192 1.00 87.32 206 HIS F CA 1
ATOM 12823 C C . HIS F 2 206 ? -32.747 95.689 -110.111 1.00 92.12 206 HIS F C 1
ATOM 12824 O O . HIS F 2 206 ? -32.113 95.859 -109.062 1.00 92.36 206 HIS F O 1
ATOM 12831 N N . ASP F 2 207 ? -33.909 96.315 -110.353 1.00 100.55 207 ASP F N 1
ATOM 12832 C CA . ASP F 2 207 ? -34.559 97.091 -109.299 1.00 100.82 207 ASP F CA 1
ATOM 12833 C C . ASP F 2 207 ? -35.255 96.199 -108.286 1.00 110.81 207 ASP F C 1
ATOM 12834 O O . ASP F 2 207 ? -35.397 96.584 -107.121 1.00 117.91 207 ASP F O 1
ATOM 12839 N N . PHE F 2 208 ? -35.700 95.016 -108.708 1.00 111.29 208 PHE F N 1
ATOM 12840 C CA . PHE F 2 208 ? -36.321 94.092 -107.768 1.00 105.97 208 PHE F CA 1
ATOM 12841 C C . PHE F 2 208 ? -35.330 93.624 -106.709 1.00 97.36 208 PHE F C 1
ATOM 12842 O O . PHE F 2 208 ? -35.715 93.391 -105.561 1.00 95.78 208 PHE F O 1
ATOM 12850 N N . ILE F 2 209 ? -34.050 93.503 -107.072 1.00 94.30 209 ILE F N 1
ATOM 12851 C CA . ILE F 2 209 ? -33.040 92.970 -106.161 1.00 89.31 209 ILE F CA 1
ATOM 12852 C C . ILE F 2 209 ? -32.711 93.948 -105.020 1.00 91.94 209 ILE F C 1
ATOM 12853 O O . ILE F 2 209 ? -32.363 93.506 -103.919 1.00 100.99 209 ILE F O 1
ATOM 12858 N N . ALA F 2 210 ? -32.862 95.267 -105.216 1.00 89.27 210 ALA F N 1
ATOM 12859 C CA . ALA F 2 210 ? -32.733 96.225 -104.107 1.00 92.20 210 ALA F CA 1
ATOM 12860 C C . ALA F 2 210 ? -34.026 96.230 -103.285 1.00 103.88 210 ALA F C 1
ATOM 12861 O O . ALA F 2 210 ? -35.037 96.804 -103.700 1.00 96.16 210 ALA F O 1
ATOM 12863 N N . ASN F 2 211 ? -33.986 95.560 -102.121 1.00 126.27 211 ASN F N 1
ATOM 12864 C CA . ASN F 2 211 ? -35.132 95.230 -101.256 1.00 133.23 211 ASN F CA 1
ATOM 12865 C C . ASN F 2 211 ? -36.184 94.471 -102.039 1.00 128.49 211 ASN F C 1
ATOM 12866 O O . ASN F 2 211 ? -36.914 95.055 -102.848 1.00 136.74 211 ASN F O 1
ATOM 12871 N N . GLY F 2 212 ? -36.300 93.184 -101.736 1.00 118.48 212 GLY F N 1
ATOM 12872 C CA . GLY F 2 212 ? -37.047 92.270 -102.555 1.00 113.69 212 GLY F CA 1
ATOM 12873 C C . GLY F 2 212 ? -36.060 91.269 -103.098 1.00 115.94 212 GLY F C 1
ATOM 12874 O O . GLY F 2 212 ? -34.907 91.614 -103.377 1.00 121.77 212 GLY F O 1
ATOM 12875 N N . GLY F 2 213 ? -36.484 90.022 -103.233 1.00 116.68 213 GLY F N 1
ATOM 12876 C CA . GLY F 2 213 ? -35.555 88.989 -103.619 1.00 113.30 213 GLY F CA 1
ATOM 12877 C C . GLY F 2 213 ? -36.266 87.685 -103.867 1.00 117.62 213 GLY F C 1
ATOM 12878 O O . GLY F 2 213 ? -36.839 87.088 -102.951 1.00 118.90 213 GLY F O 1
ATOM 12879 N N . LYS F 2 214 ? -36.249 87.252 -105.122 1.00 116.21 214 LYS F N 1
ATOM 12880 C CA . LYS F 2 214 ? -36.823 85.982 -105.531 1.00 111.34 214 LYS F CA 1
ATOM 12881 C C . LYS F 2 214 ? -35.961 85.452 -106.662 1.00 119.04 214 LYS F C 1
ATOM 12882 O O . LYS F 2 214 ? -35.318 86.232 -107.373 1.00 130.61 214 LYS F O 1
ATOM 12884 N N . LEU F 2 215 ? -35.937 84.126 -106.822 1.00 113.04 215 LEU F N 1
ATOM 12885 C CA . LEU F 2 215 ? -35.161 83.555 -107.916 1.00 109.55 215 LEU F CA 1
ATOM 12886 C C . LEU F 2 215 ? -35.364 82.066 -108.153 1.00 103.22 215 LEU F C 1
ATOM 12887 O O . LEU F 2 215 ? -36.376 81.478 -107.761 1.00 105.23 215 LEU F O 1
ATOM 12889 N N . THR F 2 216 ? -34.376 81.473 -108.813 1.00 95.45 216 THR F N 1
ATOM 12890 C CA . THR F 2 216 ? -34.358 80.071 -109.177 1.00 93.16 216 THR F CA 1
ATOM 12891 C C . THR F 2 216 ? -32.920 79.719 -109.533 1.00 92.49 216 THR F C 1
ATOM 12892 O O . THR F 2 216 ? -32.007 80.517 -109.296 1.00 90.66 216 THR F O 1
#

B-factor: mean 70.6, std 18.03, range [26.34, 173.65]

Solvent-accessible surface area: 68963 Å² total; per-residue (Å²): 17,72,18,52,89,134,137,30,13,79,2,42,13,50,6,56,1,0,2,2,36,28,98,15,113,29,80,87,29,33,3,2,30,0,28,0,43,17,0,5,105,6,65,1,103,29,49,136,113,0,33,0,42,2,34,16,17,16,5,1,46,1,9,20,8,18,83,20,59,70,43,22,53,9,28,11,0,15,0,0,0,111,7,58,99,30,6,15,24,6,26,0,0,18,51,0,0,2,39,27,0,1,31,22,0,55,54,19,20,47,29,13,14,58,9,21,20,25,5,2,6,3,1,6,32,2,0,4,0,22,1,16,86,4,64,52,62,58,43,85,62,114,17,26,57,37,2,74,2,113,9,10,80,1,0,7,110,76,52,151,28,8,5,40,2,11,18,45,43,30,41,3,4,5,62,6,80,0,46,5,75,24,88,82,68,212,136,24,67,7,21,1,130,6,63,0,52,7,122,15,14,126,63,0,40,74,89,10,30,1,0,94,23,115,52,0,42,0,95,8,23,10,109,50,70,84,28,110,91,78,22,91,1,26,3,98,0,25,0,71,15,0,1,46,0,26,75,36,0,0,0,26,78,0,54,0,61,1,48,4,44,13,89,38,25,106,2,10,0,62,27,2,87,5,62,1,35,0,71,1,66,87,11,70,167,76,41,28,100,32,36,17,18,50,1,50,0,62,8,2,11,4,95,19,43,171,16,2,12,3,16,27,0,85,22,50,14,72,17,109,97,50,56,0,2,162,75,3,70,28,37,34,46,58,5,50,0,35,4,6,10,3,75,27,16,76,18,45,78,117,110,34,15,93,3,46,12,30,8,56,0,0,2,1,38,27,88,19,124,27,87,88,29,40,2,2,32,0,21,0,48,14,0,4,97,6,64,0,110,31,48,145,96,0,23,0,39,2,28,16,23,15,1,0,39,1,9,20,8,15,81,24,55,70,45,22,50,7,24,12,0,19,0,0,0,92,5,44,108,39,8,19,12,7,28,0,0,18,49,0,0,0,37,31,0,0,35,23,2,48,54,16,22,45,26,15,14,54,10,18,22,24,5,1,9,1,1,4,35,1,0,5,0,19,0,17,77,5,44,56,58,65,68,92,47,118,23,28,66,51,2,45,0,101,11,22,72,1,0,7,120,77,50,161,28,4,5,39,2,14,17,41,57,21,44,3,3,4,83,10,65,0,32,4,70,22,82,90,66,201,116,26,37,4,35,9,99,0,41,2,38,3,102,17,14,125,63,0,41,76,91,9,23,0,0,103,22,123,30,0,46,2,89,2,29,10,103,48,61,81,29,114,88,64,20,82,5,32,2,90,0,35,0,73,18,1,4,46,0,29,68,29,0,0,0,34,58,0,54,0,68,1,56,3,38,10,92,46,20,112,5,10,0,59,26,2,83,4,51,1,38,1,66,1,40,103,13,56,184,79,43,30,90,45,40,15,17,49,0,44,0,65,8,2,12,4,91,18,26,175,20,2,12,2,14,29,0,100,29,49,13,82,17,108,72,34,85,0,1,184,83,3,69,35,40,30,44,56,7,43,0,38,3,7,6,0,76,23,17,80,18,40,81,123,131,31,8,94,0,29,12,34,7,56,1,2,2,4,38,24,94,20,124,28,84,91,31,37,3,1,33,0,27,0,44,18,0,4,99,5,75,2,116,28,39,157,108,1,28,0,34,2,32,15,24,14,5,0,35,1,9,25,6,22,84,19,56,65,40,20,64,9,27,13,0,17,0,0,0,97,10,47,127,31,7,13,25,8,29,0,0,14,53,1,0,4,41,39,0,1,35,26,0,54,55,17,24,50,28,15,14,57,4,19,20,25,5,1,3,0,4,6,26,2,0,5,0,26,0,19,70,4,61,55,65,68,47,89,71,119,17,25,65,34,2,70,6,120,2,14,79,2,0,7,120,81,50,152,27,12,6,39,2,11,17,44,48,30,42,3,4,5,66,5,83,0,35,5,66,19,83,79,82,203,132,20,39,6,30,10,96,0,43,0,47,0,116,13,14,124,62,0,42,78,96,5,28,1,0,105,26,106,43,0,41,0,74,2,32,4,107,54,70,74,28,108,86,67,24,94,4,29,5,87,3,64,0,71,12,0,0,36,0,23,70,39,0,1,0,35,92,0,68,0,80,1,59,1,38,10,88,40,20,133,8,11,0,60,26,2,80,4,51,0,36,0,53,0,71,91,15,54,184,78,35,36,85,40,38,8,14,62,0,45,0,65,7,3,11,4,94,19,43,166,9,0,9,1,14,30,0,91,26,51,14,76,16,109,103,43,78,1,0,179,75,5,66,33,36,32,49,58,5,48,0,34,2,6,9,2,57,28,268,50,9,98,72,71,53,110,0,70,92,41,10,76,69,20,33,76,65,21,22,55,179,77,57,74,57,60,0,45,52,36,94,90,181,47,62,97,43,47,40,78,11,64,30,24,77,7,10,4,33,16,4,18,0,2,39,48,0,13,78,91,20,57,50,76,73,88,0,25,10,3,48,0,1,52,9,0,2,38,64,6,0,34,34,1,86,19,30,0,0,18,32,10,27,97,74,0,104,93,77,88,44,16,30,60,0,9,4,49,16,74,140,67,68,54,50,22,52,0,28,2,53,44,146,94,18,18,46,0,116,18,8,30,24,12,38,144,29,1,36,150,54,77,10,23,49,177,39,70,187,88,108,43,69,35,31,112,37,40,64,25,28,20,70,25,4,122,105,9,123,90,66,14,106,62,123,137,26,131,54,28,3,83,98,45,24,77,61,17,36,114,129,17,71,158,20,8,140,218,113,12,99,68,60,54,96,0,74,93,52,14,77,75,22,37,73,60,13,25,48,168,72,69,82,59,72,0,44,47,42,99,87,188,48,69,92,37,55,32,70,10,65,31,33,76,8,16,8,28,13,6,20,0,3,43,47,1,19,84,86,17,62,45,80,72,94,0,32,10,4,50,0,7,61,9,0,3,42,63,4,0,62,36,1,75,20,30,0,0,22,42,9,30,99,115,0,111,102,80,84,48,26,36,62,0,0,6,41,14,73,136,67,91,34,47,30,59,3,31,6,50,46,134,104,12,24,44,1,116,15,1,34,18,13,36,129,33,2,26,138,64,78,13,21,49,188,30,65,168,94,104,36,103,36,26,126,43,40,59,30,32,21,78,35,3,118,108,12,135,71,35,38,133,58,108,151,32,108,60,31,2,55,100,33,12,61,61,18,39,115,145,16,62,155,22,3,143,149,102,12,105,60,62,57,96,0,85,89,32,16,90,62,23,28,67,61,16,16,54,174,74,58,71,57,58,0,41,41,44,105,86,184,44,67,100,44,44,29,70,12,65,32,24,75,6,15,5,30,17,4,12,1,3,47,46,1,11,84,93,18,67,38,78,81,93,0,30,10,4,42,0,3,48,9,0,2,41,60,3,0,65,36,2,74,19,33,0,0,10,27,5,23,93,88,0,101,59,38,106,38,5,36,60,0,6,2,47,12,50,139,61,94,39,28,48,49,3,34,0,57,45,130,111,16,21,42,0,126,19,8,36,28,10,40,131,35,1,35,144,53,69,20,22,45,177,39,70,196,99,102,44,74,31,26,122,38,38,53,29,36,19,80,20,5,121,86,6,133,58,30,50,146,58,80,162,50,109,54,34,4,47,81,38,32,56,35,17,10,126,172,44,68,102,33,22,96,37,41,64,52,111

Organism: Klebsiella pneumoniae (NCBI:txid573)

Sequence (1634 aa):
AEIYNKDGNKLDLYGKIDGLHYFSDDKSVDGDQTYMRVGVKGETQINDQLTGYGQWEYNVQANNTESSSDQAWTRLAFAGLKFGDAGSFDYGRNYGVVYDVTSWTDVLPEFGGDTYGSDNFLQSRANGVATYRNSDFFGLVDGLNFALQYQGKNGSVSGEGATNNGRGWSKQNGDGFGTSLTYDIWDGISAGFAYSHSKRTDEQNSVPALGRGDNAETYTGGLKYDANNIYLASRYTQTYNATRAGSLGFANKAQNFEVVAQYQFDFGLRPSVAYLQSKGKDLERGYGDQDILKYVDVGATYYFNKNMSTYVDYKINLLDDNSFTRNAGISTDDVVALGLVYQFAEIYNKDGNKLDLYGKIDGLHYFSDDKSVDGDQTYMRVGVKGETQINDQLTGYGQWEYNVQANNTESSSDQAWTRLAFAGLKFGDAGSFDYGRNYGVVYDVTSWTDVLPEFGGDTYGSDNFLQSRANGVATYRNSDFFGLVDGLNFALQYQGKNGSVSGEGATNNGRGWSKQNGDGFGTSLTYDIWDGISAGFAYSHSKRTDEQNSVPALGRGDNAETYTGGLKYDANNIYLASRYTQTYNATRAGSLGFANKAQNFEVVAQYQFDFGLRPSVAYLQSKGKDLERGYGDQDILKYVDVGATYYFNKNMSTYVDYKINLLDDNSFTRNAGISTDDVVALGLVYQFAEIYNKDGNKLDLYGKIDGLHYFSDDKSVDGDQTYMRVGVKGETQINDQLTGYGQWEYNVQANNTESSSDQAWTRLAFAGLKFGDAGSFDYGRNYGVVYDVTSWTDVLPEFGGDTYGSDNFLQSRANGVATYRNSDFFGLVDGLNFALQYQGKNGSVSGEGATNNGRGWSKQNGDGFGTSLTYDIWDGISAGFAYSHSKRTDEQNSVPALGRGDNAETYTGGLKYDANNIYLASRYTQTYNATRAGSLGFANKAQNFEVVAQYQFDFGLRPSVAYLQSKGKDLERGYGDQDILKYVDVGATYYFNKNMSTYVDYKINLLDDNSFTRNAGISTDDVVALGLVYQFRSDPLEGFNRTMFNFNFNVVDPYVLRPVAVAWRDYVPQPARNGLSNFTSNLEEPAVMVNYFLQGDPYKGMVHFTRFFLNTILGMGGLIDVAGMANPQLQRVEPHRFGSTLGHYGVGYGPYVQLPFYGSFTLRDEGGDMADGLYPVLSWLTWPMSIGKWAVEGIETRAQLLDSDGLLRQSSDPYILMREAYFQRHDFIANRSDPLEGFNRTMFNFNFNVVDPYVLRPVAVAWRDYVPQPARNGLSNFTSNLEEPAVMVNYFLQGDPYKGMVHFTRFFLNTILGMGGLIDVAGMANPQLQRVEPHRFGSTLGHYGVGYGPYVQLPFYGSFTLRDEGGDMADGLYPVLSWLTWPMSIGKWAVEGIETRAQLLDSDGLLRQSSDPYILMREAYFQRHDFIANRSDPLEGFNRTMFNFNFNVVDPYVLRPVAVAWRDYVPQPARNGLSNFTSNLEEPAVMVNYFLQGDPYKGMVHFTRFFLNTILGMGGLIDVAGMANPQLQRVEPHRFGSTLGHYGVGYGPYVQLPFYGSFTLRDEGGDMADGLYPVLSWLTWPMSIGKWAVEGIETRAQLLDSDGLLRQSSDPYILMREAYFQRHDFIANGGKLT

Nearest PDB structures (foldseek):
  5nuo-assembly1_D  TM=9.960E-01  e=1.414E-28  Klebsiella pneumoniae
  5nuq-assembly1_H  TM=9.882E-01  e=6.151E-24  Serratia marcescens
  8i8x-assembly1_D  TM=9.567E-01  e=4.488E-25  Escherichia coli K-12
  8i8r-assembly1_D  TM=9.720E-01  e=4.493E-24  Escherichia coli K-12
  5nuo-assembly1_D  TM=9.982E-01  e=3.703E-28  Klebsiella pneumoniae

InterPro domains:
  IPR001702 Porin, Gram-negative type [PF00267] (27-365)
  IPR001702 Porin, Gram-negative type [PR00182] (52-63)
  IPR001702 Porin, Gram-negative type [PR00182] (95-105)
  IPR001702 Porin, Gram-negative type [PR00182] (151-162)
  IPR001702 Porin, Gram-negative type [PR00182] (237-249)
  IPR001702 Porin, Gram-negative type [PR00182] (317-334)
  IPR001897 Porin, gammaproteobacterial [PR00183] (22-38)
  IPR001897 Porin, gammaproteobacterial [PR00183] (51-69)
  IPR001897 Porin, gammaproteobacterial [PR00183] (95-117)
  IPR001897 Porin, gammaproteobacterial [PR00183] (149-171)
  IPR001897 Porin, gammaproteobacterial [PR00183] (243-260)
  IPR001897 Porin, gammaproteobacterial [PR00183] (272-291)
  IPR013793 Porin, Gram-negative type, conserved site [PS00576] (317-333)
  IPR023614 Porin domain superfamily [G3DSA:2.40.160.10] (22-365)
  IPR050298 Gram-negative bacterial outer membrane porin [PTHR34501] (1-365)

Foldseek 3Di:
DFPDDDDQKTKDKKKKWKFKAKPWPPPVRHGTWTKMKIKMKIKGCDDPQKIKIWIWMKIATPRDDPPDPDRIDTQDTKIWMAGDLQFIKMWFWFAACLCVALVLQVPAPPDDPPLADALFQRNTTHGTKMKTKGACNSVPNHFKIKMKMKGAWAAACDDPRHDVNHDAQRNTFHIKIKMKMKGDDPHFKIKMKIKIKTAGDVRLQPPLQKAHDGMKMKIKIKMWGDDPQKIKIKMKMWMASGGALASNHGFRIKIKMKIKIWGADPQFKIKMKMWIWMWGADIDPPCGIGTRFTWIKIKMKGDPDPFWIKIKIKTGGDDDDDPSCVVSVRDRMIMMMIMIMGMD/DFPDDDQQKTKDKKKKWKFKAKPWPDPVGGGTFTKMKIKMKIKHCDDPFKIKIWMWMKIATPPDDPPDPDRIDTQDTKIWMAGNAVFIKMWFWFAACLCVALVLQVDAPPDDPPLADALQARHTTAGTKMKTKGACPSVPHHFKIKMKMKGAWAEACDDPSHDPNHDAPSNTFHIWMKMKMKGDPDAQKMKMKMKIKTAGDPRLQPPAAKAHDRMKMKIKMKMWGDDPQKIKIKMKMKIAQTGALAQRGGFRIKIKMKIKIWGADPQFKIKMKMWIWMWGADIDPPPGIATRFTWIKTKMKGDPDPFKIKMKMKTGGDHDDDVRCVVSVHDRMIMMMIIIMGID/DFPDDDPQKTKDKKKKWKFKAKDWPDPVRHGTFTWMKIKMKMWHADDVQKIKIWMWMKIATPPDDPPDPDRMDTQDTKIWMARDLQFIKMWFWFAQCLCVQVVLQVDAPDDDPVLADALQARNTTHGTKIKTWHACNSVPHHFKIKMKMKGAWAAAVDDPGHDPNHDAQRNTWHIWMKMKIKGDDDDQKIKIKMKIKTAGDPRLQPPAQKADDRMKMKIKMKMWGGDPQKTKIKMKMKIAQGGALQQRHGFRIKIKIKIKIWGADPQFKIKMKMWIWMWGAPIDPPPHIATRFTWIKTKMKGDPDPFKIKMKIKTGGDHDDDPSCVVSVNDRIIMMMIMIMGID/DFPPVVVVAVVLVCCVPPPCCVVHLLVLLVCVLPPPDPLVLLQLLQLLLLLCLQQLLVLCVLLPHNPVSVLSVVQNPCCCPPVPNRRRRVQVVVDVVNDDDDGQHQLLSCVLVPHDWARWHQHHPQGTDTVRCRVVRCVSCVDPSNVPDDPVRVVVSVSSNSSSVSNVCVVVPPCCPPPPDNVVVVVVVVCVVSSVSSD/DQAPPVVVAVVLVCLCPPPVVPVPLLVLLVCCVPPPDPLVLLQLVQQLLLLLLQQLLVLCVLLVNNPVSVLSVVQNVCCCPPVPNRRRRPSVVVDVVSNDDDRQGFLLSCLLVPNDWDRWHQHNHQGIDTCSPNVRNVVVCPDPSNVPDDVVVVVVSSVSVSSNVSNVCSVVVVPCVPDDPSVVVVVVVVVVVSSVSSD/DFQPPPVVQVVQVCCCLPPCCPPHLVVLLVCVVVPPDVLVLLQLVQLLLLQCLQQLLVLCVVQVHNPVSCLSVVQNVCCCPPVPNRRRRRQVVVDVSNNDFHGQHQLLSCVLVPPDFPHWHQHHPPGTDTVRCHVSSCVSCVDPDNVVDDVVRVVVSCVSVSSSVSSVCSVVSVPLVPDPPSVVCSVVVVCVVSNCSNPHTGHD

Secondary structure (DSSP, 8-state):
-EEEESSSEEEEEEEEEEEEEEE-SSTTT-EE--EEEEEEEEEEE-SSS-EEEEEEEEEEE-SS-SS-S--EEEEEEEEEEE-TTS-EEEEEEE--STHHHHGGG--SSS----SS-SSSTTSS-EEEEEEEEESHHHHHSTTEEEEEEEE--B-BSSSTTB-TT---GGG-B-SEEEEEEEEE-SSSEEEEEEEEEEE--TTTTTSSSB---SEEEEEEEEEEEEETTEEEEEEEEEEEEEEE-GGGBEEEEEEEEEEEEEE--TTSEEEEEEEEEEEEEEETTTTEEEEEEEEEEEEEEEEEETTEEEEEEEEEE-----TTHHHHT---S-EEEEEEEEE-/-EEEEETTEEEEEEEEEEEEEEEESSTTT-EE--EEEEEEEEEEE-SSS-EEEEEEEEEEE-SS-TT-S--EEEEEEEEEEE-TTS-EEEEEEE--TTHHHHGGG--SSS----SS-SSSTTSSSEEEEEEEEESSGGGTSTTEEEEEEEE--B-BSSSTTB-TT---TTS-B-SEEEEEEEEE-SSS-EEEEEEEEEE--TTTTTSSSB---SEEEEEEEEEEEEETTEEEEEEEEEEES-SB-TTSBB-SEEEEEEEEEEE--TTSEEEEEEEEEEEEEEETTTTEEEEEEEEEEEEEEEESSSSEEEEEEEEEE-----TTHHHHT---S-EEEEEEEEE-/-EEEEETTEEEEEEEEEEEEEEE-S-TTT-EE--EEEEEEEEEEE-SSS-EEEEEEEEEEE-SS-TT-S--EEEEEEEEEEEEETTEEEEEEEE--TTHHHHGGG--SSS----SS-SSBTBSS-EEEEEEEEESHHHHHSTTEEEEEEEE--B-BSSSTTB-TT---GGG-B-SEEEEEEEE--SSSEEEEEEEEEEE--TTTTTSSSB---SEEEEEEEEEEEEETTEEEEEEEEEEEEEEE-TTSBEEEEEEEEEEEEEE--TTSEEEEEEEEEEEEES-STT--SEEEEEEEEEEEEEEEETTEEEEEEEEEE-----HHHHHTT---S-EEEEEEEEE-/---TTHHHHHHHHHHIIIIIHHHTTHHHHHHHHHHS-HHHHHHHHHHHHHHHHHHHHHHHHHTT-HHHHHHHHHHHHIIIIITTTTTS-HHHHH-GGG-------HHHHHHHTTPPP-S-B--TTT--B-SSSTTTGGGGGSSTTGGGS-HHHHHHHHHHHHHHHHHHHGGG-SSSSSSS-HHHHHHHHHHHHHHHH--/---TTHHHHHHHHHHIIIIIHHHTTHHHHHHHHHHS-HHHHHHHHHHHHHHTHHHHHHHHHHTT-HHHHHHHHHHHHHHHHTTTTTTS-HHHHH-GGGS-----HHHHHHHHTT------EE-SSS-EE-IIIIIGGGGGGSSTTGGGS-HHHHHHHHHHHHHHHHHHGGGSGGGTSSSS-HHHHHHHHHHHHHHHHH-/---TTHHHHHHHHHHIIIIIHHHTTHHHHHHHHHHS-HHHHHHHHHHHHHTTHHHHHHHHHHTT-HHHHHHHHHHHHHHHHTTTTTTS-HHHHH-GGG-------HHHHHHHTT----S-EEETTTEEE-SSSTTTGGGGGSSTTGGGS-HHHHHHHHHHHHHHHHHHGGGTGGGTSSSS-HHHHHHHHHHHHHHHHSS-----